Protein 6MVH (pdb70)

Solvent-accessible surface area: 84723 Å² total; per-residue (Å²): 102,86,86,46,89,16,13,78,44,0,0,1,10,11,41,17,50,64,25,20,130,123,45,17,132,23,24,26,37,8,60,5,23,10,0,7,0,34,32,3,0,1,53,8,50,95,91,15,30,59,0,22,1,4,0,0,36,45,3,90,81,93,140,22,41,169,23,65,17,7,4,0,5,0,70,1,1,2,15,9,2,26,0,37,1,50,26,89,56,35,23,44,19,22,0,0,5,4,8,16,38,17,49,0,45,142,12,11,91,98,92,83,0,14,0,1,0,4,0,15,4,3,81,20,33,36,3,3,8,38,79,29,59,14,3,10,9,0,0,0,2,17,56,0,13,1,8,4,3,42,140,7,2,0,25,4,56,111,75,8,4,44,7,4,59,4,32,36,93,26,134,70,75,61,3,46,0,54,1,38,0,78,40,27,114,43,40,97,113,6,90,0,25,1,18,0,81,30,54,145,41,135,81,46,18,111,47,103,20,41,4,71,112,44,109,11,98,6,70,3,88,72,18,93,56,0,40,0,74,180,63,41,30,20,5,35,0,52,0,13,0,19,40,58,172,126,70,38,3,37,11,58,25,86,2,5,0,30,63,33,96,13,29,38,104,101,1,2,2,2,31,53,127,63,34,78,2,13,2,0,0,0,6,7,5,19,128,32,51,0,6,10,12,73,72,88,25,12,102,66,0,0,70,18,0,28,36,0,3,0,24,2,0,0,0,0,9,7,8,0,20,40,66,0,0,44,5,0,6,63,75,0,0,1,1,3,0,1,3,1,1,6,6,43,27,25,91,24,0,17,35,5,2,6,31,10,0,15,6,0,2,33,14,0,18,17,14,4,0,0,1,1,0,0,0,1,4,26,2,49,131,125,107,50,13,25,72,0,0,97,50,0,11,89,18,1,61,129,43,1,154,56,17,53,0,0,0,0,0,11,25,142,16,90,23,106,39,83,0,1,96,37,11,53,1,0,0,0,1,0,22,43,0,18,121,37,41,64,3,66,89,0,0,73,56,0,57,87,0,27,176,87,36,74,122,27,11,0,0,0,0,9,0,0,0,1,0,22,88,52,3,21,40,92,56,124,67,40,32,30,3,2,32,14,0,9,97,0,0,14,35,0,0,78,24,0,34,95,51,111,20,1,4,0,0,1,0,10,0,0,2,4,2,0,1,2,64,38,79,54,6,58,82,67,0,9,1,4,2,0,0,0,31,7,45,10,170,60,59,4,5,0,0,33,0,1,15,3,62,45,16,141,95,61,20,10,16,0,16,8,73,65,7,49,14,10,54,38,106,72,1,108,6,24,0,1,0,38,33,108,70,0,42,0,52,4,86,69,102,53,37,30,117,62,126,19,174,46,39,12,0,97,8,102,0,64,1,116,42,136,4,49,2,25,0,32,1,63,152,77,145,36,94,5,99,3,91,56,24,130,98,63,44,122,138,25,40,64,231,109,97,90,44,88,14,12,76,55,0,0,0,14,12,55,20,30,95,24,21,126,149,44,14,150,28,23,22,35,6,57,5,24,11,0,8,0,38,32,2,0,1,55,4,51,94,87,13,31,57,0,25,0,7,0,0,37,46,4,63,94,82,139,25,35,168,26,64,19,22,8,0,7,0,70,1,0,2,13,11,2,49,0,46,1,56,31,101,68,29,26,104,19,22,0,0,6,4,9,15,40,16,51,0,48,164,33,9,93,87,88,87,0,10,0,2,0,7,0,18,3,2,73,19,34,66,1,3,6,23,80,32,57,15,5,10,8,0,0,0,3,15,58,0,14,1,6,2,2,29,110,4,3,0,26,5,87,117,78,8,5,46,8,4,63,5,32,26,99,29,121,71,75,65,2,30,1,52,2,36,0,83,34,28,124,49,48,98,115,9,84,0,26,0,22,3,47,26,60,125,52,127,97,56,19,120,50,91,27,44,5,69,95,45,87,10,87,8,71,7,81,78,14,98,59,1,39,0,72,134,63,36,30,23,6,32,0,61,0,19,0,20,22,50,170,113,69,28,5,36,13,60,27,75,4,3,0,24,62,28,108,15,38,34,112,112,3,2,6,2,31,60,111,59,16,79,1,13,3,0,0,0,6,6,6,20,130,32,50,0,6,9,12,71,72,88,28,11,100,64,0,0,69,19,0,29,50,0,9,0,25,3,0,0,0,1,9,6,9,1,24,34,67,0,0,44,5,0,2,67,65,0,0,0,0,2,0,0,4,1,0,6,10,46,34,15,77,7,0,54,61,8,2,42,35,9,0,46,7,0,2,26,12,0,17,14,14,4,0,0,4,0,0,0,0,0,3,22,3,50,125,141,51,32,34,67,0,0,105,57,0,14,86,19,0,59,131,40,1,161,49,14,57,0,0,0,0,0,20,32,176,15,89,25,104,40,83,1,0,98,30,11,51,2,0,0,0,0,0,35,42,0,24,189,43,36,69,7,68,95,0,0,80,56,0,56,78,1,33,171,83,32,61,121,26,9,1,0,0,0,9,0,0,0,1,0,22,87,50,3,13,59,92,58,116,70,42,15,29,4,1,32,15,0,8,98,0,0,8,32,0,0,73,26,0,30,95,49,112,25,1,3,0,0,0,0,10,0,0,2,4,1,1,1,1,61,57,85,53,5,60,82,68,0,10,0,3,10,0,0,0,33,6,50,11,166,66,54,4,5,0,0,37,0,2,7,2,68,44,13,146,99,52,20,12,17,0,11,6,69,67,7,26,20,8,54,44,102,80,1,150,2,27,0,0,0,37,39,97,70,0,34,0,52,7,86,71,95,55,26,32,130,70,146,16,178,43,37,5,0,98,4,103,0,60,0,110,42,125,3,69,1,34,0,52,2,58,162,86,138,30,99,12,91,2,77,55,36,133,98,67,37,132,147,23,15,64,172,102,85,85,43,86,11,12,79,117,0,1,14,14,95,87,11,28,62,25,24,142,134,38,16,157,203,49,162,112,14,84,5,23,20,0,19,0,55,126,37,0,2,77,6,50,96,100,16,67,53,0,7,0,1,0,0,29,46,7,81,84,87,137,16,45,179,33,68,14,26,5,0,5,0,69,0,0,1,16,9,1,28,0,38,0,56,53,80,68,37,25,44,19,23,0,0,4,2,9,12,43,15,55,0,47,149,24,13,91,90,92,99,0,13,0,0,0,3,0,17,3,2,81,19,37,35,2,4,6,39,78,26,59,16,5,9,9,0,0,0,2,17,55,0,12,1,6,4,2,42,99,0,1,0,31,1,62,114,76,7,4,45,7,4,65,4,28,33,35,23,180,62,81,73,3,45,0,57,1,46,1,82,40,31,101,41,42,99,119,3,59,0,24,1,15,0,53,29,58,146,44,141,92,48,14,128,46,102,36,56,7,68,72,38,95,10,62,5,73,1,83,68,14,92,64,0,46,0,69,166,66,39,30,17,3,33,0,54,1,18,0,14,45,44,177,111,68,26,5,49,13,62,23,92,2,7,0,29,64,32,104,14,35,31,86,104,1,3,5,2,25,53,126,67,27,83,1,16,3,0,0,0,6,6,6,21,127,35,51,0,7,10,11,71,73,98,27,10,103,62,0,0,69,16,0,29,66,0,9,0,25,2,0,0,0,0,9,8,7,0,20,39,63,0,0,44,5,0,5,63,74,0,0,1,0,3,0,0,2,2,0,6,7,47,34,22,77,12,0,12,40,7,2,5,32,7,0,32,8,0,2,27,14,0,22,16,14,3,0,0,2,0,0,0,0,0,4,28,3,50,140,138,36,28,30,68,0,0,87,29,0,14,29,15,0,58,104,47,1,107,43,15,57,0,0,0,0,0,11,26,155,14,82,22,110,40,86,0,1,60,19,9,46,1,0,0,0,1,0,24,43,0,16,114,39,44,68,5,69,86,0,0,75,56,0,40,76,1,29,151,84,39,71,110,25,10,2,0,0,0,8,1,0,0,2,1,23,81,53,2,22,28,79,52,121,66,43,36,30,3,2,34,15,0,8,94,0,0,11,40,0,0,73,24,0,33,92,47,118,21,0,3,0,0,1,0,12,0,0,2,3,2,1,2,2,62,38,81,54,5,54,83,68,0,10,1,6,1,0,0,0,29,7,48,10,168,58,60,4,6,0,0,35,0,2,15,2,68,39,16,140,108,40,19,12,15,0,15,9,74,64,6,51,14,10,53,44,100,79,1,118,5,27,0,0,0,35,33,99,59,0,46,0,51,11,72,58,149,65,31,30,137,62,130,18,180,46,40,6,0,104,8,112,0,74,1,107,42,137,2,59,3,49,0,48,4,71,149,87,143,31,94,6,92,4,98,62,22,133,104,85,38,105,142,27,33,56,205,80,188,139,46,19,156,204,109,192,171,58,124,53,25,36,2,48,0,40,137,44,0,2,73,7,47,92,97,14,103,57,0,28,30,100,25,19,146,79,74,16,8,0,70,1,0,2,15,11,1,40,0,66,2,64,68,119,65,36,24,96,18,23,0,0,6,4,8,14,43,17,94,12,96,178,34,57,91,121,156,127,7,17,14,8,9,9,0,17,3,3,73,16,32,74,2,3,6,30,84,30,54,19,5,12,10,0,0,3,3,18,78,44,57,89,64,105,58,99,170,93,79,191,95,32,98,130,74,5,10,134,24,6,8,6,19,127,33,46,0,6,7,14,71,70,98,31,12,107,81,9,68,138,140,34,0,12,7,8,0,24,57,78,7,46,54,36,72,115,178,36,4,1,0,7,11,51,36,34,72,18,0,10,81,8,2,17,31,9,5,45,6,20,77,47,14,87,40,1,2,8,34,3,51,165,120,25,32,28,51,0,0,54,58,0,6,34,50,42,92,112,37,41,3,8,0,16,28,175,15,88,32,97,43,85,0,0,50,35,10,74,47,1,51,23,27,44,55,58,37,163,129,48,64,72,113,72,85,43,44,82,52,88,92,95,1,106,120,46,33,65,98,28,78,53,108,7,82,9,12,2,1,2,3,60,59,77,132,74,82,98,67,0,10,2,72,50,22,160,40,69,7,53,20,203

Sequence (2220 aa):
REVINFNTKWAFTKEATEVPKEMPEKWYWVTLPHSWNEIDGQDGGNDYYRGTCYYAKQLKKSELPEADCYYLELRGANASADVYVNGKAVAHHDGGYSTWRVDITKELTEEENLIVIAVENGVNDRVYPQNADFTFYGGLYRDVNIIAVNKSHFDLDYYGGPGIKVTPEIKGADASVEVEVFLTNAAADQKLVYTVKDAEGKEVAKTETAAGETKAVLSIPAVHLWNGKKDPYLYTAEVALVSGEEAVDAVSTRFGCRTFEIDPERGFILNGEEYPLRGVSRHQDRWGIGNALLPEHHREDIDLICELGATTIRLAHYQHDQYFYDLCDERGLVIWAEIPYISSHMPNGRENTISQMKELVVQNYNHPSIVVWGLSNEITMDEDLLENHRILNDMVHEMDHTRLTTIAVVSMCDIHDPYIQIPDVISYNHYFGWYGGDVSMNGPWMDNFHKEFPNIPLGMSEYGCEALNWHTSDPKQGDYTEEYQAYYHEEMIKQLFTRKYIWATHVWNMFDFGADARNEGGENGQNHKGLVTFDRKYKKDSFYAYKAWLSDEPFVHLCGKRYVDRVEDTTKVTVYSNLPEVELFVNGKSAGKLQAEDHFFHFEVPNVGESTLVAVAGEYKDESHIRKVDTFNEEYSLKREVINFNTKWAFTKEATEVPKEMPEKWYWVTLPHSWNEIDGQDGGNDYYRGTCYYAKQLKKSELPEADCYYLELRGANASADVYVNGKAVAHHDGGYSTWRVDITKELTEEENLIVIAVENGVNDRVYPQNADFTFYGGLYRDVNIIAVNKSHFDLDYYGGPGIKVTPEIKGADASVEVEVFLTNAAADQKLVYTVKDAEGKEVAKTETAAGETKAVLSIPAVHLWNGKKDPYLYTAEVALVSGEEAVDAVSTRFGCRTFEIDPERGFILNGEEYPLRGVSRHQDRWGIGNALLPEHHREDIDLICELGATTIRLAHYQHDQYFYDLCDERGLVIWAEIPYISSHMPNGRENTISQMKELVVQNYNHPSIVVWGLSNEITMEDLLENHRILNDMVHEMDHTRLTTIAVVSMCDIHDPYIQIPDVISYNHYFGWYGGDVSMNGPWMDNFHKEFPNIPLGMSEYGCEALNWHTSDPKQGDYTEEYQAYYHEEMIKQLFTRKYIWATHVWNMFDFGADARNEGGENGQNHKGLVTFDRKYKKDSFYAYKAWLSDEPFVHLCGKRYVDRVEDTTKVTVYSNLPEVELFVNGKSAGKLQAEDHFFHFEVPNVGESTLVAVAGEYKDESHIRKVDTFNEEYSLKREVINFNTKWAFTKEATEVPKEMPEKWYWVTLPHSWNEIDGQDGGNDYYRGTCYYAKQLKKSELPEADCYYLELRGANASADVYVNGKAVAHHDGGYSTWRVDITKELTEEENLIVIAVENGVNDRVYPQNADFTFYGGLYRDVNIIAVNKSHFDLDYYGGPGIKVTPEIKGADASVEVEVFLTNAAADQKLVYTVKDAEGKEVAKTETAAGETKAVLSIPAVHLWNGKKDPYLYTAEVALVSGEEAVDAVSTRFGCRTFEIDPERGFILNGEEYPLRGVSRHQDRWGIGNALLPEHHREDIDLICELGATTIRLAHYQHDQYFYDLCDERGLVIWAEIPYISSHMPNGRENTISQMKELVVQNYNHPSIVVWGLSNEITMEDLLENHRILNDMVHEMDHTRLTTIAVVSMCDIHDPYIQIPDVISYNHYFGWYGGDVSMNGPWMDNFHKEFPNIPLGMSEYGCEALNWHTSDPKQGDYTEEYQAYYHEEMIKQLFTRKYIWATHVWNMFDFGADARNEGGENGQNHKGLVTFDRKYKKDSFYAYKAWLSDEPFVHLCGKRYVDRVEDTTKVTVYSNLPEVELFVNGKSAGKLQAEDHFFHFEVPNVGESTLVAVAGEYKDESHHIRKVDTFNEEYSLKPKEMPEKWYWVTLPHSWNEIDGQDGGNDYYRGTCYYAKQLLELRGANASADVYVNGKAVAHHDGGYSTWRVDITKELTEEENLIVIAVENGVNDRVYPQNADFTFYGGLYRDVNIIAVNKSHFDLDYYGGPRHQDRWGIGNALLPEHHREDIDRLAHYQHDQYFYDLCDEEIPYISSHMPNGRENTISQMKELVVQNGLSNEITMEDLLENHRILNDMVHETTIAVVSMCDIHDPYIQIPDVISYNHYFGWYGGDVSMNGPWMDNFHKEFPNIPLWNMFDFGADARNEGGENGQNHKGLVTFDRK

Radius of gyration: 42.52 Å; Cα contacts (8 Å, |Δi|>4): 5763; chains: 4; bounding box: 103×106×126 Å

Structure (mmCIF, N/CA/C/O backbone):
data_6MVH
#
_entry.id   6MVH
#
_cell.length_a   94.417
_cell.length_b   137.407
_cell.length_c   108.833
_cell.angle_alpha   90.00
_cell.angle_beta   91.88
_cell.angle_gamma   90.00
#
_symmetry.space_group_name_H-M   'P 1 21 1'
#
loop_
_entity.id
_entity.type
_entity.pdbx_description
1 polymer Beta-galactosidase
2 non-polymer 'CALCIUM ION'
3 non-polymer 'FLAVIN MONONUCLEOTIDE'
4 water water
#
loop_
_atom_site.group_PDB
_atom_site.id
_atom_site.type_symbol
_atom_site.label_atom_id
_atom_site.label_alt_id
_atom_site.label_comp_id
_atom_site.label_asym_id
_atom_site.label_entity_id
_atom_site.label_seq_id
_atom_site.pdbx_PDB_ins_code
_atom_site.Cartn_x
_atom_site.Cartn_y
_atom_site.Cartn_z
_atom_site.occupancy
_atom_site.B_iso_or_equiv
_atom_site.auth_seq_id
_atom_site.auth_comp_id
_atom_site.auth_asym_id
_atom_site.auth_atom_id
_atom_site.pdbx_PDB_model_num
ATOM 1 N N . ARG A 1 25 ? 27.349 61.272 60.718 1.00 33.88 1 ARG A N 1
ATOM 2 C CA . ARG A 1 25 ? 27.263 60.627 59.401 1.00 33.70 1 ARG A CA 1
ATOM 3 C C . ARG A 1 25 ? 26.000 59.823 59.320 1.00 34.42 1 ARG A C 1
ATOM 4 O O . ARG A 1 25 ? 25.756 58.956 60.161 1.00 36.30 1 ARG A O 1
ATOM 12 N N . GLU A 1 26 ? 25.189 60.108 58.311 1.00 34.15 2 GLU A N 1
ATOM 13 C CA . GLU A 1 26 ? 23.948 59.386 58.107 1.00 40.68 2 GLU A CA 1
ATOM 14 C C . GLU A 1 26 ? 23.962 58.707 56.749 1.00 33.60 2 GLU A C 1
ATOM 15 O O . GLU A 1 26 ? 24.489 59.257 55.775 1.00 35.48 2 GLU A O 1
ATOM 21 N N . VAL A 1 27 ? 23.384 57.509 56.700 1.00 38.49 3 VAL A N 1
ATOM 22 C CA . VAL A 1 27 ? 23.218 56.742 55.466 1.00 35.92 3 VAL A CA 1
ATOM 23 C C . VAL A 1 27 ? 21.731 56.724 55.138 1.00 34.10 3 VAL A C 1
ATOM 24 O O . VAL A 1 27 ? 20.930 56.174 55.902 1.00 38.68 3 VAL A O 1
ATOM 28 N N . ILE A 1 28 ? 21.354 57.327 54.013 1.00 31.38 4 ILE A N 1
ATOM 29 C CA . ILE A 1 28 ? 19.978 57.315 53.534 1.00 29.41 4 ILE A CA 1
ATOM 30 C C . ILE A 1 28 ? 19.838 56.230 52.474 1.00 33.70 4 ILE A C 1
ATOM 31 O O . ILE A 1 28 ? 20.510 56.274 51.432 1.00 30.76 4 ILE A O 1
ATOM 36 N N . ASN A 1 29 ? 18.942 55.279 52.707 1.00 29.90 5 ASN A N 1
ATOM 37 C CA . ASN A 1 29 ? 18.581 54.355 51.641 1.00 30.75 5 ASN A CA 1
ATOM 38 C C . ASN A 1 29 ? 17.940 55.081 50.464 1.00 30.30 5 ASN A C 1
ATOM 39 O O . ASN A 1 29 ? 17.057 55.922 50.635 1.00 27.13 5 ASN A O 1
ATOM 44 N N . PHE A 1 30 ? 18.357 54.720 49.252 1.00 31.50 6 PHE A N 1
ATOM 45 C CA . PHE A 1 30 ? 17.897 55.423 48.057 1.00 29.66 6 PHE A CA 1
ATOM 46 C C . PHE A 1 30 ? 17.404 54.452 46.978 1.00 26.18 6 PHE A C 1
ATOM 47 O O . PHE A 1 30 ? 17.517 54.737 45.782 1.00 23.93 6 PHE A O 1
ATOM 55 N N . ASN A 1 31 ? 16.789 53.331 47.384 1.00 26.44 7 ASN A N 1
ATOM 56 C CA . ASN A 1 31 ? 16.396 52.263 46.459 1.00 26.42 7 ASN A CA 1
ATOM 57 C C . ASN A 1 31 ? 14.973 52.373 45.937 1.00 25.32 7 ASN A C 1
ATOM 58 O O . ASN A 1 31 ? 14.633 51.666 44.982 1.00 29.33 7 ASN A O 1
ATOM 63 N N . THR A 1 32 ? 14.124 53.175 46.563 1.00 24.15 8 THR A N 1
ATOM 64 C CA . THR A 1 32 ? 12.690 53.057 46.346 1.00 26.95 8 THR A CA 1
ATOM 65 C C . THR A 1 32 ? 12.269 53.701 45.026 1.00 24.82 8 THR A C 1
ATOM 66 O O . THR A 1 32 ? 12.520 54.878 44.803 1.00 22.89 8 THR A O 1
ATOM 70 N N . LYS A 1 33 ? 11.606 52.925 44.168 1.00 24.69 9 LYS A N 1
ATOM 71 C CA . LYS A 1 33 ? 10.842 53.460 43.050 1.00 25.98 9 LYS A CA 1
ATOM 72 C C . LYS A 1 33 ? 11.688 54.339 42.136 1.00 26.35 9 LYS A C 1
ATOM 73 O O . LYS A 1 33 ? 11.557 55.563 42.154 1.00 30.15 9 LYS A O 1
ATOM 79 N N . TRP A 1 34 ? 12.545 53.736 41.323 1.00 27.11 10 TRP A N 1
ATOM 80 C CA . TRP A 1 34 ? 13.146 54.492 40.239 1.00 25.56 10 TRP A CA 1
ATOM 81 C C . TRP A 1 34 ? 12.282 54.307 38.997 1.00 27.81 10 TRP A C 1
ATOM 82 O O . TRP A 1 34 ? 11.562 53.310 38.859 1.00 27.80 10 TRP A O 1
ATOM 93 N N . ALA A 1 35 ? 12.334 55.292 38.108 1.00 22.53 11 ALA A N 1
ATOM 94 C CA . ALA A 1 35 ? 11.820 55.116 36.768 1.00 27.99 11 ALA A CA 1
ATOM 95 C C . ALA A 1 35 ? 12.888 54.419 35.949 1.00 25.18 11 ALA A C 1
ATOM 96 O O . ALA A 1 35 ? 14.050 54.818 35.973 1.00 28.50 11 ALA A O 1
ATOM 98 N N . PHE A 1 36 ? 12.507 53.363 35.252 1.00 27.81 12 PHE A N 1
ATOM 99 C CA . PHE A 1 36 ? 13.450 52.577 34.485 1.00 25.78 12 PHE A CA 1
ATOM 100 C C . PHE A 1 36 ? 13.010 52.492 33.034 1.00 27.20 12 PHE A C 1
ATOM 101 O O . PHE A 1 36 ? 11.817 52.386 32.736 1.00 26.19 12 PHE A O 1
ATOM 109 N N . THR A 1 37 ? 13.983 52.463 32.129 1.00 25.32 13 THR A N 1
ATOM 110 C CA . THR A 1 37 ? 13.635 52.138 30.753 1.00 30.43 13 THR A CA 1
ATOM 111 C C . THR A 1 37 ? 14.843 51.566 30.026 1.00 26.49 13 THR A C 1
ATOM 112 O O . THR A 1 37 ? 15.989 51.746 30.435 1.00 27.58 13 THR A O 1
ATOM 116 N N . LYS A 1 38 ? 14.559 50.889 28.919 1.00 30.81 14 LYS A N 1
ATOM 117 C CA . LYS A 1 38 ? 15.589 50.386 28.034 1.00 30.94 14 LYS A CA 1
ATOM 118 C C . LYS A 1 38 ? 15.714 51.180 26.745 1.00 34.81 14 LYS A C 1
ATOM 119 O O . LYS A 1 38 ? 16.757 51.103 26.090 1.00 40.07 14 LYS A O 1
ATOM 125 N N . GLU A 1 39 ? 14.702 51.957 26.385 1.00 39.40 15 GLU A N 1
ATOM 126 C CA . GLU A 1 39 ? 14.584 52.544 25.058 1.00 44.72 15 GLU A CA 1
ATOM 127 C C . GLU A 1 39 ? 14.420 54.048 25.170 1.00 49.37 15 GLU A C 1
ATOM 128 O O . GLU A 1 39 ? 13.519 54.655 24.585 1.00 57.08 15 GLU A O 1
ATOM 134 N N . ALA A 1 40 ? 15.282 54.645 25.970 1.00 43.51 16 ALA A N 1
ATOM 135 C CA . ALA A 1 40 ? 15.231 56.095 26.176 1.00 50.66 16 ALA A CA 1
ATOM 136 C C . ALA A 1 40 ? 16.204 56.792 25.243 1.00 60.77 16 ALA A C 1
ATOM 137 O O . ALA A 1 40 ? 17.332 56.302 25.051 1.00 62.47 16 ALA A O 1
ATOM 139 N N . THR A 1 41 ? 15.748 57.902 24.681 1.00 54.94 17 THR A N 1
ATOM 140 C CA . THR A 1 41 ? 16.583 58.648 23.723 1.00 54.16 17 THR A CA 1
ATOM 141 C C . THR A 1 41 ? 17.759 59.365 24.417 1.00 60.22 17 THR A C 1
ATOM 142 O O . THR A 1 41 ? 18.901 58.920 24.284 1.00 52.42 17 THR A O 1
ATOM 146 N N . GLU A 1 42 ? 17.443 60.293 25.310 1.00 50.74 18 GLU A N 1
ATOM 147 C CA . GLU A 1 42 ? 18.464 61.157 25.922 1.00 42.70 18 GLU A CA 1
ATOM 148 C C . GLU A 1 42 ? 18.259 61.227 27.420 1.00 40.12 18 GLU A C 1
ATOM 149 O O . GLU A 1 42 ? 17.335 60.671 27.914 1.00 41.12 18 GLU A O 1
ATOM 155 N N . VAL A 1 43 ? 19.198 61.824 28.112 1.00 40.45 19 VAL A N 1
ATOM 156 C CA . VAL A 1 43 ? 19.005 61.995 29.549 1.00 37.88 19 VAL A CA 1
ATOM 157 C C . VAL A 1 43 ? 17.750 62.842 29.717 1.00 40.98 19 VAL A C 1
ATOM 158 O O . VAL A 1 43 ? 17.659 63.928 29.127 1.00 44.07 19 VAL A O 1
ATOM 162 N N . PRO A 1 44 ? 16.742 62.380 30.453 1.00 41.44 20 PRO A N 1
ATOM 163 C CA . PRO A 1 44 ? 15.506 63.166 30.582 1.00 37.93 20 PRO A CA 1
ATOM 164 C C . PRO A 1 44 ? 15.721 64.391 31.448 1.00 40.00 20 PRO A C 1
ATOM 165 O O . PRO A 1 44 ? 16.523 64.390 32.386 1.00 39.75 20 PRO A O 1
ATOM 169 N N . LYS A 1 45 ? 14.984 65.447 31.131 1.00 40.91 21 LYS A N 1
ATOM 170 C CA . LYS A 1 45 ? 15.114 66.683 31.891 1.00 44.22 21 LYS A CA 1
ATOM 171 C C . LYS A 1 45 ? 14.026 66.851 32.926 1.00 42.37 21 LYS A C 1
ATOM 172 O O . LYS A 1 45 ? 14.213 67.598 33.889 1.00 43.03 21 LYS A O 1
ATOM 178 N N . GLU A 1 46 ? 12.924 66.142 32.759 1.00 42.13 22 GLU A N 1
ATOM 179 C CA . GLU A 1 46 ? 11.877 66.059 33.753 1.00 43.61 22 GLU A CA 1
ATOM 180 C C . GLU A 1 46 ? 11.703 64.605 34.153 1.00 38.02 22 GLU A C 1
ATOM 181 O O . GLU A 1 46 ? 11.989 63.695 33.376 1.00 37.13 22 GLU A O 1
ATOM 187 N N . MET A 1 47 ? 11.252 64.405 35.371 1.00 38.17 23 MET A N 1
ATOM 188 C CA . MET A 1 47 ? 10.921 63.082 35.860 1.00 40.16 23 MET A CA 1
ATOM 189 C C . MET A 1 47 ? 10.011 62.374 34.861 1.00 35.91 23 MET A C 1
ATOM 190 O O . MET A 1 47 ? 8.892 62.836 34.623 1.00 39.20 23 MET A O 1
ATOM 195 N N . PRO A 1 48 ? 10.449 61.268 34.255 1.00 39.37 24 PRO A N 1
ATOM 196 C CA . PRO A 1 48 ? 9.567 60.531 33.337 1.00 37.53 24 PRO A CA 1
ATOM 197 C C . PRO A 1 48 ? 8.278 60.108 34.025 1.00 40.17 24 PRO A C 1
ATOM 198 O O . PRO A 1 48 ? 8.230 59.912 35.241 1.00 41.95 24 PRO A O 1
ATOM 202 N N . GLU A 1 49 ? 7.224 59.971 33.224 1.00 39.10 25 GLU A N 1
ATOM 203 C CA . GLU A 1 49 ? 5.916 59.570 33.716 1.00 37.45 25 GLU A CA 1
ATOM 204 C C . GLU A 1 49 ? 5.428 58.258 33.133 1.00 39.36 25 GLU A C 1
ATOM 205 O O . GLU A 1 49 ? 4.512 57.655 33.705 1.00 40.42 25 GLU A O 1
ATOM 211 N N . LYS A 1 50 ? 6.019 57.779 32.037 1.00 34.71 26 LYS A N 1
ATOM 212 C CA . LYS A 1 50 ? 5.616 56.502 31.457 1.00 34.77 26 LYS A CA 1
ATOM 213 C C . LYS A 1 50 ? 6.704 55.438 31.541 1.00 29.27 26 LYS A C 1
ATOM 214 O O . LYS A 1 50 ? 6.635 54.447 30.820 1.00 30.31 26 LYS A O 1
ATOM 220 N N . TRP A 1 51 ? 7.723 55.624 32.373 1.00 29.31 27 TRP A N 1
ATOM 221 C CA . TRP A 1 51 ? 8.712 54.566 32.510 1.00 28.44 27 TRP A CA 1
ATOM 222 C C . TRP A 1 51 ? 8.222 53.507 33.491 1.00 28.32 27 TRP A C 1
ATOM 223 O O . TRP A 1 51 ? 7.210 53.660 34.173 1.00 30.41 27 TRP A O 1
ATOM 234 N N . TYR A 1 52 ? 8.972 52.423 33.579 1.00 30.85 28 TYR A N 1
ATOM 235 C CA . TYR A 1 52 ? 8.625 51.302 34.435 1.00 29.87 28 TYR A CA 1
ATOM 236 C C . TYR A 1 52 ? 9.231 51.527 35.820 1.00 29.30 28 TYR A C 1
ATOM 237 O O . TYR A 1 52 ? 10.401 51.923 35.944 1.00 26.67 28 TYR A O 1
ATOM 246 N N . TRP A 1 53 ? 8.427 51.296 36.852 1.00 25.24 29 TRP A N 1
ATOM 247 C CA . TRP A 1 53 ? 8.865 51.516 38.218 1.00 23.02 29 TRP A CA 1
ATOM 248 C C . TRP A 1 53 ? 9.551 50.266 38.730 1.00 27.77 29 TRP A C 1
ATOM 249 O O . TRP A 1 53 ? 8.969 49.178 38.705 1.00 24.99 29 TRP A O 1
ATOM 260 N N . VAL A 1 54 ? 10.784 50.431 39.207 1.00 28.44 30 VAL A N 1
ATOM 261 C CA . VAL A 1 54 ? 11.497 49.381 39.913 1.00 25.28 30 VAL A CA 1
ATOM 262 C C . VAL A 1 54 ? 11.972 49.933 41.249 1.00 27.17 30 VAL A C 1
ATOM 263 O O . VAL A 1 54 ? 12.228 51.134 41.403 1.00 29.69 30 VAL A O 1
ATOM 267 N N . THR A 1 55 ? 12.062 49.048 42.228 1.00 27.18 31 THR A N 1
ATOM 268 C CA . THR A 1 55 ? 12.712 49.340 43.500 1.00 26.20 31 THR A CA 1
ATOM 269 C C . THR A 1 55 ? 13.991 48.517 43.553 1.00 26.80 31 THR A C 1
ATOM 270 O O . THR A 1 55 ? 13.955 47.293 43.397 1.00 24.79 31 THR A O 1
ATOM 274 N N . LEU A 1 56 ? 15.118 49.195 43.707 1.00 23.49 32 LEU A N 1
ATOM 275 C CA . LEU A 1 56 ? 16.393 48.499 43.731 1.00 24.87 32 LEU A CA 1
ATOM 276 C C . LEU A 1 56 ? 16.443 47.585 44.949 1.00 26.08 32 LEU A C 1
ATOM 277 O O . LEU A 1 56 ? 15.835 47.885 45.977 1.00 30.28 32 LEU A O 1
ATOM 282 N N . PRO A 1 57 ? 17.192 46.474 44.878 1.00 26.10 33 PRO A N 1
ATOM 283 C CA . PRO A 1 57 ? 17.977 45.930 43.764 1.00 23.78 33 PRO A CA 1
ATOM 284 C C . PRO A 1 57 ? 17.159 45.541 42.538 1.00 23.49 33 PRO A C 1
ATOM 285 O O . PRO A 1 57 ? 16.040 45.037 42.626 1.00 23.93 33 PRO A O 1
ATOM 289 N N . HIS A 1 58 ? 17.744 45.797 41.376 1.00 22.11 34 HIS A N 1
ATOM 290 C CA . HIS A 1 58 ? 17.069 45.547 40.120 1.00 21.43 34 HIS A CA 1
ATOM 291 C C . HIS A 1 58 ? 18.093 45.097 39.094 1.00 24.03 34 HIS A C 1
ATOM 292 O O . HIS A 1 58 ? 19.184 45.667 39.006 1.00 23.30 34 HIS A O 1
ATOM 299 N N . SER A 1 59 ? 17.739 44.075 38.322 1.00 21.47 35 SER A N 1
ATOM 300 C CA . SER A 1 59 ? 18.416 43.794 37.068 1.00 21.61 35 SER A CA 1
ATOM 301 C C . SER A 1 59 ? 17.374 43.596 35.981 1.00 25.17 35 SER A C 1
ATOM 302 O O . SER A 1 59 ? 16.408 42.855 36.177 1.00 28.62 35 SER A O 1
ATOM 305 N N . TRP A 1 60 ? 17.592 44.220 34.824 1.00 24.90 36 TRP A N 1
ATOM 306 C CA . TRP A 1 60 ? 16.672 44.024 33.713 1.00 24.84 36 TRP A CA 1
ATOM 307 C C . TRP A 1 60 ? 16.871 42.707 32.973 1.00 23.89 36 TRP A C 1
ATOM 308 O O . TRP A 1 60 ? 16.142 42.465 32.011 1.00 27.84 36 TRP A O 1
ATOM 319 N N . ASN A 1 61 ? 17.829 41.871 33.372 1.00 18.99 37 ASN A N 1
ATOM 320 C CA . ASN A 1 61 ? 18.054 40.579 32.741 1.00 21.32 37 ASN A CA 1
ATOM 321 C C . ASN A 1 61 ? 17.523 39.416 33.581 1.00 23.72 37 ASN A C 1
ATOM 322 O O . ASN A 1 61 ? 17.879 38.259 33.324 1.00 22.43 37 ASN A O 1
ATOM 327 N N . GLU A 1 62 ? 16.666 39.704 34.566 1.00 24.79 38 GLU A N 1
ATOM 328 C CA . GLU A 1 62 ? 16.164 38.698 35.498 1.00 24.00 38 GLU A CA 1
ATOM 329 C C . GLU A 1 62 ? 15.400 37.566 34.793 1.00 26.01 38 GLU A C 1
ATOM 330 O O . GLU A 1 62 ? 15.334 36.447 35.313 1.00 20.67 38 GLU A O 1
ATOM 336 N N . ILE A 1 63 ? 14.814 37.829 33.630 1.00 20.71 39 ILE A N 1
ATOM 337 C CA . ILE A 1 63 ? 14.124 36.809 32.863 1.00 23.37 39 ILE A CA 1
ATOM 338 C C . ILE A 1 63 ? 14.904 36.432 31.605 1.00 22.87 39 ILE A C 1
ATOM 339 O O . ILE A 1 63 ? 15.142 35.249 31.349 1.00 23.40 39 ILE A O 1
ATOM 344 N N . ASP A 1 64 ? 15.320 37.425 30.809 1.00 25.05 40 ASP A N 1
ATOM 345 C CA . ASP A 1 64 ? 15.927 37.102 29.519 1.00 27.55 40 ASP A CA 1
ATOM 346 C C . ASP A 1 64 ? 17.369 36.650 29.652 1.00 22.41 40 ASP A C 1
ATOM 347 O O . ASP A 1 64 ? 17.953 36.201 28.670 1.00 25.95 40 ASP A O 1
ATOM 352 N N . GLY A 1 65 ? 17.951 36.735 30.828 1.00 20.07 41 GLY A N 1
ATOM 353 C CA . GLY A 1 65 ? 19.285 36.188 30.976 1.00 25.20 41 GLY A CA 1
ATOM 354 C C . GLY A 1 65 ? 19.356 34.899 31.766 1.00 24.10 41 GLY A C 1
ATOM 355 O O . GLY A 1 65 ? 20.432 34.536 32.244 1.00 26.94 41 GLY A O 1
ATOM 356 N N . GLN A 1 66 ? 18.222 34.211 31.935 1.00 23.41 42 GLN A N 1
ATOM 357 C CA . GLN A 1 66 ? 18.182 32.946 32.663 1.00 26.16 42 GLN A CA 1
ATOM 358 C C . GLN A 1 66 ? 17.449 31.856 31.898 1.00 22.69 42 GLN A C 1
ATOM 359 O O . GLN A 1 66 ? 17.013 30.886 32.518 1.00 25.61 42 GLN A O 1
ATOM 365 N N . ASP A 1 67 ? 17.283 31.996 30.580 1.00 24.38 43 ASP A N 1
ATOM 366 C CA . ASP A 1 67 ? 16.345 31.161 29.827 1.00 28.79 43 ASP A CA 1
ATOM 367 C C . ASP A 1 67 ? 16.869 30.677 28.478 1.00 23.51 43 ASP A C 1
ATOM 368 O O . ASP A 1 67 ? 16.135 29.988 27.772 1.00 27.79 43 ASP A O 1
ATOM 373 N N . GLY A 1 68 ? 18.102 30.999 28.104 1.00 24.33 44 GLY A N 1
ATOM 374 C CA . GLY A 1 68 ? 18.717 30.444 26.909 1.00 26.82 44 GLY A CA 1
ATOM 375 C C . GLY A 1 68 ? 18.773 31.439 25.754 1.00 29.44 44 GLY A C 1
ATOM 376 O O . GLY A 1 68 ? 18.193 32.529 25.780 1.00 24.84 44 GLY A O 1
ATOM 377 N N . GLY A 1 69 ? 19.476 31.030 24.703 1.00 29.37 45 GLY A N 1
ATOM 378 C CA . GLY A 1 69 ? 19.551 31.811 23.491 1.00 24.43 45 GLY A CA 1
ATOM 379 C C . GLY A 1 69 ? 20.711 32.783 23.413 1.00 28.43 45 GLY A C 1
ATOM 380 O O . GLY A 1 69 ? 20.982 33.306 22.325 1.00 29.14 45 GLY A O 1
ATOM 381 N N . ASN A 1 70 ? 21.414 33.024 24.522 1.00 27.61 46 ASN A N 1
ATOM 382 C CA . ASN A 1 70 ? 22.467 34.039 24.597 1.00 28.81 46 ASN A CA 1
ATOM 383 C C . ASN A 1 70 ? 21.989 35.362 24.015 1.00 28.06 46 ASN A C 1
ATOM 384 O O . ASN A 1 70 ? 22.693 36.031 23.254 1.00 30.28 46 ASN A O 1
ATOM 389 N N . ASP A 1 71 ? 20.787 35.758 24.409 1.00 24.67 47 ASP A N 1
ATOM 390 C CA . ASP A 1 71 ? 20.123 36.909 23.820 1.00 26.76 47 ASP A CA 1
ATOM 391 C C . ASP A 1 71 ? 19.617 37.892 24.877 1.00 26.26 47 ASP A C 1
ATOM 392 O O . ASP A 1 71 ? 18.721 38.686 24.595 1.00 25.04 47 ASP A O 1
ATOM 397 N N . TYR A 1 72 ? 20.137 37.844 26.095 1.00 23.03 48 TYR A N 1
ATOM 398 C CA . TYR A 1 72 ? 19.662 38.793 27.088 1.00 27.14 48 TYR A CA 1
ATOM 399 C C . TYR A 1 72 ? 20.037 40.213 26.683 1.00 27.22 48 TYR A C 1
ATOM 400 O O . TYR A 1 72 ? 21.100 40.462 26.100 1.00 23.45 48 TYR A O 1
ATOM 409 N N . TYR A 1 73 ? 19.128 41.139 26.956 1.00 22.92 49 TYR A N 1
ATOM 410 C CA . TYR A 1 73 ? 19.335 42.501 26.499 1.00 26.02 49 TYR A CA 1
ATOM 411 C C . TYR A 1 73 ? 20.625 43.078 27.082 1.00 26.05 49 TYR A C 1
ATOM 412 O O . TYR A 1 73 ? 20.814 43.120 28.304 1.00 23.02 49 TYR A O 1
ATOM 421 N N . ARG A 1 74 ? 21.514 43.512 26.198 1.00 27.00 50 ARG A N 1
ATOM 422 C CA . ARG A 1 74 ? 22.757 44.166 26.580 1.00 28.33 50 ARG A CA 1
ATOM 423 C C . ARG A 1 74 ? 22.753 45.531 25.915 1.00 28.67 50 ARG A C 1
ATOM 424 O O . ARG A 1 74 ? 22.570 45.627 24.699 1.00 32.40 50 ARG A O 1
ATOM 432 N N . GLY A 1 75 ? 22.893 46.577 26.719 1.00 30.17 51 GLY A N 1
ATOM 433 C CA . GLY A 1 75 ? 22.802 47.932 26.219 1.00 26.56 51 GLY A CA 1
ATOM 434 C C . GLY A 1 75 ? 22.691 48.908 27.372 1.00 27.25 51 GLY A C 1
ATOM 435 O O . GLY A 1 75 ? 22.824 48.533 28.540 1.00 30.50 51 GLY A O 1
ATOM 436 N N . THR A 1 76 ? 22.447 50.167 27.015 1.00 25.59 52 THR A N 1
ATOM 437 C CA . THR A 1 76 ? 22.330 51.258 27.974 1.00 25.33 52 THR A CA 1
ATOM 438 C C . THR A 1 76 ? 20.879 51.442 28.394 1.00 25.68 52 THR A C 1
ATOM 439 O O . THR A 1 76 ? 19.999 51.605 27.550 1.00 27.08 52 THR A O 1
ATOM 443 N N . CYS A 1 77 ? 20.633 51.436 29.694 1.00 23.74 53 CYS A N 1
ATOM 444 C CA . CYS A 1 77 ? 19.303 51.658 30.225 1.00 21.18 53 CYS A CA 1
ATOM 445 C C . CYS A 1 77 ? 19.381 52.797 31.230 1.00 27.12 53 CYS A C 1
ATOM 446 O O . CYS A 1 77 ? 20.445 53.079 31.785 1.00 30.47 53 CYS A O 1
ATOM 449 N N . TYR A 1 78 ? 18.261 53.462 31.481 1.00 26.40 54 TYR A N 1
ATOM 450 C CA . TYR A 1 78 ? 18.273 54.614 32.371 1.00 29.37 54 TYR A CA 1
ATOM 451 C C . TYR A 1 78 ? 17.462 54.355 33.632 1.00 25.70 54 TYR A C 1
ATOM 452 O O . TYR A 1 78 ? 16.364 53.793 33.580 1.00 25.10 54 TYR A O 1
ATOM 461 N N . TYR A 1 79 ? 17.998 54.800 34.763 1.00 24.05 55 TYR A N 1
ATOM 462 C CA . TYR A 1 79 ? 17.243 54.919 36.001 1.00 25.96 55 TYR A CA 1
ATOM 463 C C . TYR A 1 79 ? 17.112 56.398 36.375 1.00 28.68 55 TYR A C 1
ATOM 464 O O . TYR A 1 79 ? 18.103 57.141 36.336 1.00 27.24 55 TYR A O 1
ATOM 473 N N . ALA A 1 80 ? 15.894 56.835 36.732 1.00 24.32 56 ALA A N 1
ATOM 474 C CA . ALA A 1 80 ? 15.665 58.229 37.104 1.00 24.23 56 ALA A CA 1
ATOM 475 C C . ALA A 1 80 ? 14.871 58.320 38.399 1.00 25.93 56 ALA A C 1
ATOM 476 O O . ALA A 1 80 ? 13.907 57.584 38.603 1.00 27.77 56 ALA A O 1
ATOM 478 N N . LYS A 1 81 ? 15.296 59.220 39.279 1.00 29.80 57 LYS A N 1
ATOM 479 C CA . LYS A 1 81 ? 14.679 59.416 40.580 1.00 28.50 57 LYS A CA 1
ATOM 480 C C . LYS A 1 81 ? 14.988 60.835 41.034 1.00 37.04 57 LYS A C 1
ATOM 481 O O . LYS A 1 81 ? 16.074 61.369 40.769 1.00 33.00 57 LYS A O 1
ATOM 487 N N . GLN A 1 82 ? 14.027 61.435 41.728 1.00 38.32 58 GLN A N 1
ATOM 488 C CA . GLN A 1 82 ? 14.182 62.782 42.257 1.00 40.22 58 GLN A CA 1
ATOM 489 C C . GLN A 1 82 ? 14.733 62.762 43.673 1.00 36.25 58 GLN A C 1
ATOM 490 O O . GLN A 1 82 ? 14.320 61.957 44.509 1.00 36.40 58 GLN A O 1
ATOM 496 N N . LEU A 1 83 ? 15.682 63.646 43.929 1.00 36.24 59 LEU A N 1
ATOM 497 C CA . LEU A 1 83 ? 16.221 63.856 45.265 1.00 37.30 59 LEU A CA 1
ATOM 498 C C . LEU A 1 83 ? 15.721 65.204 45.766 1.00 38.50 59 LEU A C 1
ATOM 499 O O . LEU A 1 83 ? 15.965 66.241 45.138 1.00 37.82 59 LEU A O 1
ATOM 504 N N . LYS A 1 84 ? 15.012 65.181 46.883 1.00 44.55 60 LYS A N 1
ATOM 505 C CA . LYS A 1 84 ? 14.408 66.369 47.467 1.00 49.64 60 LYS A CA 1
ATOM 506 C C . LYS A 1 84 ? 15.183 66.745 48.723 1.00 49.15 60 LYS A C 1
ATOM 507 O O . LYS A 1 84 ? 15.336 65.921 49.631 1.00 49.68 60 LYS A O 1
ATOM 513 N N . LYS A 1 85 ? 15.673 67.987 48.773 1.00 52.24 61 LYS A N 1
ATOM 514 C CA . LYS A 1 85 ? 16.427 68.427 49.944 1.00 53.42 61 LYS A CA 1
ATOM 515 C C . LYS A 1 85 ? 15.580 68.387 51.209 1.00 55.04 61 LYS A C 1
ATOM 516 O O . LYS A 1 85 ? 16.104 68.131 52.298 1.00 57.81 61 LYS A O 1
ATOM 522 N N . SER A 1 86 ? 14.271 68.616 51.083 1.00 53.96 62 SER A N 1
ATOM 523 C CA . SER A 1 86 ? 13.386 68.612 52.241 1.00 56.42 62 SER A CA 1
ATOM 524 C C . SER A 1 86 ? 13.409 67.287 52.988 1.00 56.85 62 SER A C 1
ATOM 525 O O . SER A 1 86 ? 12.984 67.231 54.148 1.00 60.14 62 SER A O 1
ATOM 528 N N . GLU A 1 87 ? 13.857 66.216 52.340 1.00 54.63 63 GLU A N 1
ATOM 529 C CA . GLU A 1 87 ? 13.970 64.919 52.987 1.00 51.51 63 GLU A CA 1
ATOM 530 C C . GLU A 1 87 ? 15.372 64.629 53.499 1.00 46.69 63 GLU A C 1
ATOM 531 O O . GLU A 1 87 ? 15.525 63.811 54.408 1.00 54.44 63 GLU A O 1
ATOM 537 N N . LEU A 1 88 ? 16.387 65.275 52.957 1.00 45.94 64 LEU A N 1
ATOM 538 C CA . LEU A 1 88 ? 17.739 65.017 53.425 1.00 44.72 64 LEU A CA 1
ATOM 539 C C . LEU A 1 88 ? 17.977 65.665 54.787 1.00 40.68 64 LEU A C 1
ATOM 540 O O . LEU A 1 88 ? 17.533 66.796 55.021 1.00 45.68 64 LEU A O 1
ATOM 545 N N . PRO A 1 89 ? 18.715 65.006 55.678 1.00 47.54 65 PRO A N 1
ATOM 546 C CA . PRO A 1 89 ? 19.209 65.701 56.873 1.00 40.37 65 PRO A CA 1
ATOM 547 C C . PRO A 1 89 ? 20.193 66.790 56.480 1.00 40.23 65 PRO A C 1
ATOM 548 O O . PRO A 1 89 ? 20.846 66.725 55.436 1.00 37.16 65 PRO A O 1
ATOM 552 N N . GLU A 1 90 ? 20.281 67.812 57.326 1.00 42.54 66 GLU A N 1
ATOM 553 C CA . GLU A 1 90 ? 21.208 68.907 57.075 1.00 42.42 66 GLU A CA 1
ATOM 554 C C . GLU A 1 90 ? 22.637 68.397 57.235 1.00 43.46 66 GLU A C 1
ATOM 555 O O . GLU A 1 90 ? 22.958 67.699 58.202 1.00 46.13 66 GLU A O 1
ATOM 561 N N . ALA A 1 91 ? 23.487 68.716 56.266 1.00 36.47 67 ALA A N 1
ATOM 562 C CA . ALA A 1 91 ? 24.821 68.148 56.215 1.00 35.06 67 ALA A CA 1
ATOM 563 C C . ALA A 1 91 ? 25.655 68.990 55.272 1.00 32.10 67 ALA A C 1
ATOM 564 O O . ALA A 1 91 ? 25.118 69.681 54.406 1.00 35.14 67 ALA A O 1
ATOM 566 N N . ASP A 1 92 ? 26.976 68.901 55.423 1.00 30.49 68 ASP A N 1
ATOM 567 C CA . ASP A 1 92 ? 27.850 69.683 54.558 1.00 29.58 68 ASP A CA 1
ATOM 568 C C . ASP A 1 92 ? 27.980 69.055 53.176 1.00 35.14 68 ASP A C 1
ATOM 569 O O . ASP A 1 92 ? 28.004 69.765 52.169 1.00 35.98 68 ASP A O 1
ATOM 574 N N . CYS A 1 93 ? 28.088 67.734 53.093 1.00 35.38 69 CYS A N 1
ATOM 575 C CA . CYS A 1 93 ? 28.252 67.087 51.804 1.00 30.39 69 CYS A CA 1
ATOM 576 C C . CYS A 1 93 ? 27.280 65.925 51.677 1.00 33.28 69 CYS A C 1
ATOM 577 O O . CYS A 1 93 ? 26.912 65.284 52.669 1.00 30.57 69 CYS A O 1
ATOM 580 N N . TYR A 1 94 ? 26.874 65.666 50.436 1.00 28.11 70 TYR A N 1
ATOM 581 C CA . TYR A 1 94 ? 26.047 64.519 50.099 1.00 30.06 70 TYR A CA 1
ATOM 582 C C . TYR A 1 94 ? 26.753 63.724 49.018 1.00 32.84 70 TYR A C 1
ATOM 583 O O . TYR A 1 94 ? 27.172 64.287 47.998 1.00 27.75 70 TYR A O 1
ATOM 592 N N . TYR A 1 95 ? 26.880 62.423 49.249 1.00 29.40 71 TYR A N 1
ATOM 593 C CA . TYR A 1 95 ? 27.536 61.503 48.333 1.00 25.61 71 TYR A CA 1
ATOM 594 C C . TYR A 1 95 ? 26.514 60.508 47.804 1.00 28.14 71 TYR A C 1
ATOM 595 O O . TYR A 1 95 ? 25.707 59.971 48.572 1.00 29.67 71 TYR A O 1
ATOM 604 N N . LEU A 1 96 ? 26.542 60.264 46.505 1.00 24.98 72 LEU A N 1
ATOM 605 C CA . LEU A 1 96 ? 25.811 59.138 45.948 1.00 25.67 72 LEU A CA 1
ATOM 606 C C . LEU A 1 96 ? 26.719 57.913 45.998 1.00 29.98 72 LEU A C 1
ATOM 607 O O . LEU A 1 96 ? 27.842 57.947 45.480 1.00 25.54 72 LEU A O 1
ATOM 612 N N . GLU A 1 97 ? 26.244 56.849 46.646 1.00 27.12 73 GLU A N 1
ATOM 613 C CA . GLU A 1 97 ? 26.980 55.604 46.798 1.00 23.36 73 GLU A CA 1
ATOM 614 C C . GLU A 1 97 ? 26.284 54.503 46.010 1.00 24.72 73 GLU A C 1
ATOM 615 O O . GLU A 1 97 ? 25.084 54.264 46.192 1.00 22.36 73 GLU A O 1
ATOM 621 N N . LEU A 1 98 ? 27.038 53.828 45.152 1.00 29.04 74 LEU A N 1
ATOM 622 C CA . LEU A 1 98 ? 26.529 52.727 44.339 1.00 26.23 74 LEU A CA 1
ATOM 623 C C . LEU A 1 98 ? 27.275 51.461 44.736 1.00 26.76 74 LEU A C 1
ATOM 624 O O . LEU A 1 98 ? 28.500 51.385 44.570 1.00 27.35 74 LEU A O 1
ATOM 629 N N . ARG A 1 99 ? 26.545 50.482 45.294 1.00 26.46 75 ARG A N 1
ATOM 630 C CA . ARG A 1 99 ? 27.163 49.213 45.689 1.00 26.36 75 ARG A CA 1
ATOM 631 C C . ARG A 1 99 ? 27.396 48.291 44.506 1.00 25.60 75 ARG A C 1
ATOM 632 O O . ARG A 1 99 ? 28.258 47.413 44.585 1.00 22.61 75 ARG A O 1
ATOM 640 N N . GLY A 1 100 ? 26.614 48.442 43.438 1.00 26.91 76 GLY A N 1
ATOM 641 C CA . GLY A 1 100 ? 26.762 47.589 42.283 1.00 25.85 76 GLY A CA 1
ATOM 642 C C . GLY A 1 100 ? 25.998 48.110 41.086 1.00 23.77 76 GLY A C 1
ATOM 643 O O . GLY A 1 100 ? 24.771 48.257 41.126 1.00 22.03 76 GLY A O 1
ATOM 644 N N . ALA A 1 101 ? 26.724 48.375 40.006 1.00 25.03 77 ALA A N 1
ATOM 645 C CA . ALA A 1 101 ? 26.149 48.885 38.772 1.00 19.78 77 ALA A CA 1
ATOM 646 C C . ALA A 1 101 ? 26.820 48.143 37.627 1.00 22.91 77 ALA A C 1
ATOM 647 O O . ALA A 1 101 ? 27.964 48.445 37.282 1.00 28.13 77 ALA A O 1
ATOM 649 N N . ASN A 1 102 ? 26.128 47.180 37.031 1.00 21.23 78 ASN A N 1
ATOM 650 C CA . ASN A 1 102 ? 26.754 46.258 36.094 1.00 23.67 78 ASN A CA 1
ATOM 651 C C . ASN A 1 102 ? 26.347 46.606 34.665 1.00 22.63 78 ASN A C 1
ATOM 652 O O . ASN A 1 102 ? 25.174 46.485 34.314 1.00 28.65 78 ASN A O 1
ATOM 657 N N . ALA A 1 103 ? 27.311 46.970 33.828 1.00 24.00 79 ALA A N 1
ATOM 658 C CA . ALA A 1 103 ? 28.740 46.880 34.136 1.00 25.32 79 ALA A CA 1
ATOM 659 C C . ALA A 1 103 ? 29.395 48.262 34.231 1.00 26.49 79 ALA A C 1
ATOM 660 O O . ALA A 1 103 ? 30.272 48.504 35.068 1.00 28.29 79 ALA A O 1
ATOM 662 N N . SER A 1 104 ? 28.966 49.172 33.368 1.00 23.85 80 SER A N 1
ATOM 663 C CA . SER A 1 104 ? 29.475 50.527 33.343 1.00 25.23 80 SER A CA 1
ATOM 664 C C . SER A 1 104 ? 28.323 51.495 33.593 1.00 27.73 80 SER A C 1
ATOM 665 O O . SER A 1 104 ? 27.168 51.208 33.262 1.00 27.82 80 SER A O 1
ATOM 668 N N . ALA A 1 105 ? 28.628 52.634 34.208 1.00 25.40 81 ALA A N 1
ATOM 669 C CA . ALA A 1 105 ? 27.560 53.559 34.557 1.00 27.11 81 ALA A CA 1
ATOM 670 C C . ALA A 1 105 ? 28.034 55.005 34.462 1.00 24.15 81 ALA A C 1
ATOM 671 O O . ALA A 1 105 ? 29.219 55.304 34.633 1.00 24.70 81 ALA A O 1
ATOM 673 N N . ASP A 1 106 ? 27.077 55.898 34.227 1.00 26.10 82 ASP A N 1
ATOM 674 C CA . ASP A 1 106 ? 27.266 57.345 34.309 1.00 27.50 82 ASP A CA 1
ATOM 675 C C . ASP A 1 106 ? 26.151 57.955 35.152 1.00 27.85 82 ASP A C 1
ATOM 676 O O . ASP A 1 106 ? 24.984 57.555 35.047 1.00 27.84 82 ASP A O 1
ATOM 681 N N . VAL A 1 107 ? 26.518 58.932 35.978 1.00 29.27 83 VAL A N 1
ATOM 682 C CA . VAL A 1 107 ? 25.613 59.580 36.924 1.00 26.46 83 VAL A CA 1
ATOM 683 C C . VAL A 1 107 ? 25.412 61.026 36.492 1.00 31.06 83 VAL A C 1
ATOM 684 O O . VAL A 1 107 ? 26.390 61.765 36.296 1.00 28.64 83 VAL A O 1
ATOM 688 N N . TYR A 1 108 ? 24.151 61.438 36.360 1.00 28.09 84 TYR A N 1
ATOM 689 C CA . TYR A 1 108 ? 23.834 62.833 36.088 1.00 31.64 84 TYR A CA 1
ATOM 690 C C . TYR A 1 108 ? 22.994 63.398 37.218 1.00 31.44 84 TYR A C 1
ATOM 691 O O . TYR A 1 108 ? 22.148 62.709 37.795 1.00 30.88 84 TYR A O 1
ATOM 700 N N . VAL A 1 109 ? 23.242 64.662 37.525 1.00 31.84 85 VAL A N 1
ATOM 701 C CA . VAL A 1 109 ? 22.479 65.400 38.522 1.00 35.70 85 VAL A CA 1
ATOM 702 C C . VAL A 1 109 ? 21.995 66.675 37.845 1.00 33.77 85 VAL A C 1
ATOM 703 O O . VAL A 1 109 ? 22.810 67.457 37.339 1.00 33.48 85 VAL A O 1
ATOM 707 N N . ASN A 1 110 ? 20.671 66.836 37.765 1.00 31.17 86 ASN A N 1
ATOM 708 C CA . ASN A 1 110 ? 20.054 67.928 37.022 1.00 30.63 86 ASN A CA 1
ATOM 709 C C . ASN A 1 110 ? 20.676 68.076 35.639 1.00 33.83 86 ASN A C 1
ATOM 710 O O . ASN A 1 110 ? 20.933 69.186 35.170 1.00 30.60 86 ASN A O 1
ATOM 715 N N . GLY A 1 111 ? 20.966 66.931 35.002 1.00 35.37 87 GLY A N 1
ATOM 716 C CA . GLY A 1 111 ? 21.454 66.887 33.638 1.00 32.31 87 GLY A CA 1
ATOM 717 C C . GLY A 1 111 ? 22.965 66.900 33.466 1.00 34.39 87 GLY A C 1
ATOM 718 O O . GLY A 1 111 ? 23.453 66.578 32.376 1.00 34.77 87 GLY A O 1
ATOM 719 N N . LYS A 1 112 ? 23.730 67.264 34.488 1.00 32.70 88 LYS A N 1
ATOM 720 C CA . LYS A 1 112 ? 25.175 67.349 34.322 1.00 36.58 88 LYS A CA 1
ATOM 721 C C . LYS A 1 112 ? 25.837 66.039 34.752 1.00 34.45 88 LYS A C 1
ATOM 722 O O . LYS A 1 112 ? 25.522 65.490 35.816 1.00 35.20 88 LYS A O 1
ATOM 728 N N . ALA A 1 113 ? 26.746 65.539 33.924 1.00 33.10 89 ALA A N 1
ATOM 729 C CA . ALA A 1 113 ? 27.541 64.376 34.302 1.00 31.99 89 ALA A CA 1
ATOM 730 C C . ALA A 1 113 ? 28.476 64.714 35.460 1.00 31.11 89 ALA A C 1
ATOM 731 O O . ALA A 1 113 ? 29.100 65.777 35.487 1.00 32.76 89 ALA A O 1
ATOM 733 N N . VAL A 1 114 ? 28.543 63.807 36.437 1.00 30.18 90 VAL A N 1
ATOM 734 C CA . VAL A 1 114 ? 29.382 63.972 37.618 1.00 28.26 90 VAL A CA 1
ATOM 735 C C . VAL A 1 114 ? 30.205 62.719 37.889 1.00 25.23 90 VAL A C 1
ATOM 736 O O . VAL A 1 114 ? 31.063 62.731 38.770 1.00 28.79 90 VAL A O 1
ATOM 740 N N . ALA A 1 115 ? 29.958 61.627 37.164 1.00 28.31 91 ALA A N 1
ATOM 741 C CA . ALA A 1 115 ? 30.669 60.395 37.491 1.00 26.77 91 ALA A CA 1
ATOM 742 C C . ALA A 1 115 ? 30.459 59.339 36.425 1.00 25.39 91 ALA A C 1
ATOM 743 O O . ALA A 1 115 ? 29.358 59.180 35.897 1.00 25.92 91 ALA A O 1
ATOM 745 N N . HIS A 1 116 ? 31.511 58.575 36.191 1.00 25.86 92 HIS A N 1
ATOM 746 C CA . HIS A 1 116 ? 31.519 57.442 35.292 1.00 25.99 92 HIS A CA 1
ATOM 747 C C . HIS A 1 116 ? 32.287 56.304 35.951 1.00 29.38 92 HIS A C 1
ATOM 748 O O . HIS A 1 116 ? 33.366 56.520 36.509 1.00 27.35 92 HIS A O 1
ATOM 755 N N . HIS A 1 117 ? 31.761 55.082 35.856 1.00 30.50 93 HIS A N 1
ATOM 756 C CA . HIS A 1 117 ? 32.448 53.947 36.456 1.00 26.93 93 HIS A CA 1
ATOM 757 C C . HIS A 1 117 ? 32.375 52.707 35.574 1.00 28.39 93 HIS A C 1
ATOM 758 O O . HIS A 1 117 ? 31.327 52.403 34.991 1.00 29.09 93 HIS A O 1
ATOM 765 N N . ASP A 1 118 ? 33.497 51.996 35.488 1.00 24.74 94 ASP A N 1
ATOM 766 C CA . ASP A 1 118 ? 33.593 50.728 34.772 1.00 28.74 94 ASP A CA 1
ATOM 767 C C . ASP A 1 118 ? 33.941 49.647 35.777 1.00 29.40 94 ASP A C 1
ATOM 768 O O . ASP A 1 118 ? 34.988 49.724 36.434 1.00 33.02 94 ASP A O 1
ATOM 773 N N . GLY A 1 119 ? 33.091 48.630 35.872 1.00 25.02 95 GLY A N 1
ATOM 774 C CA . GLY A 1 119 ? 33.278 47.611 36.886 1.00 24.22 95 GLY A CA 1
ATOM 775 C C . GLY A 1 119 ? 31.949 47.311 37.537 1.00 25.37 95 GLY A C 1
ATOM 776 O O . GLY A 1 119 ? 31.428 48.133 38.297 1.00 23.04 95 GLY A O 1
ATOM 777 N N . GLY A 1 120 ? 31.376 46.155 37.222 1.00 19.70 96 GLY A N 1
ATOM 778 C CA . GLY A 1 120 ? 30.025 45.918 37.660 1.00 22.12 96 GLY A CA 1
ATOM 779 C C . GLY A 1 120 ? 29.900 45.378 39.062 1.00 25.03 96 GLY A C 1
ATOM 780 O O . GLY A 1 120 ? 28.789 45.077 39.491 1.00 19.75 96 GLY A O 1
ATOM 781 N N . TYR A 1 121 ? 30.998 45.275 39.818 1.00 23.92 97 TYR A N 1
ATOM 782 C CA . TYR A 1 121 ? 30.976 44.465 41.020 1.00 22.55 97 TYR A CA 1
ATOM 783 C C . TYR A 1 121 ? 31.485 45.177 42.264 1.00 22.57 97 TYR A C 1
ATOM 784 O O . TYR A 1 121 ? 31.575 44.552 43.330 1.00 22.90 97 TYR A O 1
ATOM 793 N N . SER A 1 122 ? 31.789 46.461 42.182 1.00 24.41 98 SER A N 1
ATOM 794 C CA . SER A 1 122 ? 32.416 47.132 43.309 1.00 20.54 98 SER A CA 1
ATOM 795 C C . SER A 1 122 ? 31.652 48.398 43.654 1.00 23.66 98 SER A C 1
ATOM 796 O O . SER A 1 122 ? 30.850 48.910 42.867 1.00 22.14 98 SER A O 1
ATOM 799 N N . THR A 1 123 ? 31.899 48.882 44.864 1.00 24.75 99 THR A N 1
ATOM 800 C CA . THR A 1 123 ? 31.319 50.138 45.299 1.00 24.70 99 THR A CA 1
ATOM 801 C C . THR A 1 123 ? 32.092 51.310 44.698 1.00 29.51 99 THR A C 1
ATOM 802 O O . THR A 1 123 ? 33.325 51.271 44.575 1.00 26.90 99 THR A O 1
ATOM 806 N N . TRP A 1 124 ? 31.352 52.338 44.290 1.00 24.80 100 TRP A N 1
ATOM 807 C CA . TRP A 1 124 ? 31.950 53.605 43.909 1.00 23.99 100 TRP A CA 1
ATOM 808 C C . TRP A 1 124 ? 30.994 54.702 44.339 1.00 25.21 100 TRP A C 1
ATOM 809 O O . TRP A 1 124 ? 29.795 54.472 44.532 1.00 25.77 100 TRP A O 1
ATOM 820 N N . ARG A 1 125 ? 31.537 55.898 44.510 1.00 25.01 101 ARG A N 1
ATOM 821 C CA . ARG A 1 125 ? 30.797 56.981 45.135 1.00 25.54 101 ARG A CA 1
ATOM 822 C C . ARG A 1 125 ? 31.132 58.291 44.442 1.00 26.13 101 ARG A C 1
ATOM 823 O O . ARG A 1 125 ? 32.136 58.409 43.752 1.00 28.05 101 ARG A O 1
ATOM 831 N N . VAL A 1 126 ? 30.264 59.285 44.612 1.00 27.31 102 VAL A N 1
ATOM 832 C CA . VAL A 1 126 ? 30.531 60.603 44.056 1.00 27.24 102 VAL A CA 1
ATOM 833 C C . VAL A 1 126 ? 29.851 61.678 44.904 1.00 26.85 102 VAL A C 1
ATOM 834 O O . VAL A 1 126 ? 28.689 61.547 45.300 1.00 25.99 102 VAL A O 1
ATOM 838 N N . ASP A 1 127 ? 30.596 62.730 45.208 1.00 30.36 103 ASP A N 1
ATOM 839 C CA . ASP A 1 127 ? 30.083 63.903 45.910 1.00 28.27 103 ASP A CA 1
ATOM 840 C C . ASP A 1 127 ? 29.214 64.717 44.962 1.00 29.03 103 ASP A C 1
ATOM 841 O O . ASP A 1 127 ? 29.689 65.200 43.927 1.00 31.55 103 ASP A O 1
ATOM 846 N N . ILE A 1 128 ? 27.931 64.828 45.281 1.00 29.83 104 ILE A N 1
ATOM 847 C CA . ILE A 1 128 ? 26.979 65.542 44.442 1.00 30.70 104 ILE A CA 1
ATOM 848 C C . ILE A 1 128 ? 26.456 66.802 45.121 1.00 33.34 104 ILE A C 1
ATOM 849 O O . ILE A 1 128 ? 25.464 67.376 44.660 1.00 35.49 104 ILE A O 1
ATOM 854 N N . THR A 1 129 ? 27.103 67.245 46.210 1.00 30.76 105 THR A N 1
ATOM 855 C CA . THR A 1 129 ? 26.682 68.443 46.936 1.00 34.94 105 THR A CA 1
ATOM 856 C C . THR A 1 129 ? 26.525 69.647 46.003 1.00 38.07 105 THR A C 1
ATOM 857 O O . THR A 1 129 ? 25.502 70.340 46.032 1.00 35.96 105 THR A O 1
ATOM 861 N N . LYS A 1 130 ? 27.526 69.889 45.149 1.00 34.70 106 LYS A N 1
ATOM 862 C CA . LYS A 1 130 ? 27.533 71.079 44.294 1.00 44.15 106 LYS A CA 1
ATOM 863 C C . LYS A 1 130 ? 26.371 71.096 43.301 1.00 40.09 106 LYS A C 1
ATOM 864 O O . LYS A 1 130 ? 25.909 72.172 42.909 1.00 42.37 106 LYS A O 1
ATOM 870 N N . GLU A 1 131 ? 25.881 69.935 42.886 1.00 37.42 107 GLU A N 1
ATOM 871 C CA . GLU A 1 131 ? 24.868 69.903 41.843 1.00 36.19 107 GLU A CA 1
ATOM 872 C C . GLU A 1 131 ? 23.458 69.885 42.396 1.00 34.48 107 GLU A C 1
ATOM 873 O O . GLU A 1 131 ? 22.505 69.964 41.623 1.00 34.81 107 GLU A O 1
ATOM 879 N N . LEU A 1 132 ? 23.303 69.783 43.711 1.00 32.95 108 LEU A N 1
ATOM 880 C CA . LEU A 1 132 ? 21.987 69.875 44.333 1.00 39.90 108 LEU A CA 1
ATOM 881 C C . LEU A 1 132 ? 21.629 71.355 44.500 1.00 44.94 108 LEU A C 1
ATOM 882 O O . LEU A 1 132 ? 21.624 71.921 45.595 1.00 42.97 108 LEU A O 1
ATOM 887 N N . THR A 1 133 ? 21.309 71.976 43.368 1.00 43.97 109 THR A N 1
ATOM 888 C CA . THR A 1 133 ? 20.991 73.391 43.285 1.00 46.44 109 THR A CA 1
ATOM 889 C C . THR A 1 133 ? 19.496 73.685 43.334 1.00 54.51 109 THR A C 1
ATOM 890 O O . THR A 1 133 ? 19.112 74.853 43.217 1.00 52.93 109 THR A O 1
ATOM 894 N N . GLU A 1 134 ? 18.646 72.666 43.468 1.00 49.77 110 GLU A N 1
ATOM 895 C CA . GLU A 1 134 ? 17.202 72.826 43.409 1.00 47.38 110 GLU A CA 1
ATOM 896 C C . GLU A 1 134 ? 16.585 72.076 44.577 1.00 48.76 110 GLU A C 1
ATOM 897 O O . GLU A 1 134 ? 17.250 71.292 45.257 1.00 49.54 110 GLU A O 1
ATOM 903 N N . GLU A 1 135 ? 15.293 72.307 44.812 1.00 48.27 111 GLU A N 1
ATOM 904 C CA . GLU A 1 135 ? 14.624 71.530 45.849 1.00 53.88 111 GLU A CA 1
ATOM 905 C C . GLU A 1 135 ? 14.327 70.116 45.366 1.00 48.36 111 GLU A C 1
ATOM 906 O O . GLU A 1 135 ? 14.395 69.160 46.146 1.00 43.45 111 GLU A O 1
ATOM 912 N N . GLU A 1 136 ? 14.005 69.968 44.088 1.00 45.46 112 GLU A N 1
ATOM 913 C CA . GLU A 1 136 ? 13.847 68.667 43.457 1.00 48.73 112 GLU A CA 1
ATOM 914 C C . GLU A 1 136 ? 14.932 68.530 42.400 1.00 47.82 112 GLU A C 1
ATOM 915 O O . GLU A 1 136 ? 14.966 69.304 41.435 1.00 50.73 112 GLU A O 1
ATOM 921 N N . ASN A 1 137 ? 15.827 67.567 42.596 1.00 36.49 113 ASN A N 1
ATOM 922 C CA . ASN A 1 137 ? 16.949 67.359 41.698 1.00 40.79 113 ASN A CA 1
ATOM 923 C C . ASN A 1 137 ? 16.785 66.024 40.976 1.00 38.45 113 ASN A C 1
ATOM 924 O O . ASN A 1 137 ? 16.689 64.966 41.610 1.00 40.84 113 ASN A O 1
ATOM 929 N N . LEU A 1 138 ? 16.766 66.076 39.657 1.00 36.23 114 LEU A N 1
ATOM 930 C CA . LEU A 1 138 ? 16.641 64.858 38.878 1.00 35.03 114 LEU A CA 1
ATOM 931 C C . LEU A 1 138 ? 17.961 64.104 38.931 1.00 32.44 114 LEU A C 1
ATOM 932 O O . LEU A 1 138 ? 18.983 64.591 38.442 1.00 30.17 114 LEU A O 1
ATOM 937 N N . ILE A 1 139 ? 17.951 62.924 39.539 1.00 36.65 115 ILE A N 1
ATOM 938 C CA . ILE A 1 139 ? 19.109 62.037 39.555 1.00 31.86 115 ILE A CA 1
ATOM 939 C C . ILE A 1 139 ? 18.898 60.943 38.519 1.00 33.14 115 ILE A C 1
ATOM 940 O O . ILE A 1 139 ? 17.938 60.164 38.611 1.00 28.82 115 ILE A O 1
ATOM 945 N N . VAL A 1 140 ? 19.775 60.915 37.517 1.00 28.44 116 VAL A N 1
ATOM 946 C CA . VAL A 1 140 ? 19.708 59.965 36.413 1.00 32.28 116 VAL A CA 1
ATOM 947 C C . VAL A 1 140 ? 20.994 59.146 36.416 1.00 29.74 116 VAL A C 1
ATOM 948 O O . VAL A 1 140 ? 22.092 59.711 36.483 1.00 29.66 116 VAL A O 1
ATOM 952 N N . ILE A 1 141 ? 20.857 57.822 36.344 1.00 27.72 117 ILE A N 1
ATOM 953 C CA . ILE A 1 141 ? 21.998 56.909 36.291 1.00 27.37 117 ILE A CA 1
ATOM 954 C C . ILE A 1 141 ? 21.841 56.035 35.051 1.00 30.53 117 ILE A C 1
ATOM 955 O O . ILE A 1 141 ? 20.901 55.235 34.965 1.00 27.11 117 ILE A O 1
ATOM 960 N N . ALA A 1 142 ? 22.754 56.184 34.093 1.00 31.82 118 ALA A N 1
ATOM 961 C CA . ALA A 1 142 ? 22.774 55.334 32.913 1.00 28.24 118 ALA A CA 1
ATOM 962 C C . ALA A 1 142 ? 23.699 54.146 33.165 1.00 25.26 118 ALA A C 1
ATOM 963 O O . ALA A 1 142 ? 24.822 54.319 33.638 1.00 28.38 118 ALA A O 1
ATOM 965 N N . VAL A 1 143 ? 23.234 52.947 32.829 1.00 28.52 119 VAL A N 1
ATOM 966 C CA . VAL A 1 143 ? 23.931 51.699 33.136 1.00 23.51 119 VAL A CA 1
ATOM 967 C C . VAL A 1 143 ? 23.992 50.877 31.862 1.00 23.76 119 VAL A C 1
ATOM 968 O O . VAL A 1 143 ? 22.976 50.720 31.171 1.00 25.92 119 VAL A O 1
ATOM 972 N N . GLU A 1 144 ? 25.164 50.324 31.571 1.00 24.91 120 GLU A N 1
ATOM 973 C CA . GLU A 1 144 ? 25.427 49.662 30.300 1.00 27.33 120 GLU A CA 1
ATOM 974 C C . GLU A 1 144 ? 26.152 48.328 30.522 1.00 25.95 120 GLU A C 1
ATOM 975 O O . GLU A 1 144 ? 27.041 48.218 31.376 1.00 21.63 120 GLU A O 1
ATOM 981 N N . ASN A 1 145 ? 25.763 47.305 29.757 1.00 28.43 121 ASN A N 1
ATOM 982 C CA . ASN A 1 145 ? 26.413 45.994 29.861 1.00 29.09 121 ASN A CA 1
ATOM 983 C C . ASN A 1 145 ? 26.650 45.412 28.471 1.00 30.45 121 ASN A C 1
ATOM 984 O O . ASN A 1 145 ? 26.512 44.202 28.251 1.00 28.73 121 ASN A O 1
ATOM 989 N N . GLY A 1 146 ? 27.033 46.279 27.522 1.00 28.97 122 GLY A N 1
ATOM 990 C CA . GLY A 1 146 ? 27.245 45.895 26.145 1.00 25.55 122 GLY A CA 1
ATOM 991 C C . GLY A 1 146 ? 28.578 45.208 25.910 1.00 27.87 122 GLY A C 1
ATOM 992 O O . GLY A 1 146 ? 29.365 44.955 26.824 1.00 26.20 122 GLY A O 1
ATOM 993 N N . VAL A 1 147 ? 28.834 44.916 24.621 1.00 30.45 123 VAL A N 1
ATOM 994 C CA . VAL A 1 147 ? 30.047 44.245 24.166 1.00 24.88 123 VAL A CA 1
ATOM 995 C C . VAL A 1 147 ? 31.102 45.292 23.850 1.00 28.84 123 VAL A C 1
ATOM 996 O O . VAL A 1 147 ? 30.796 46.340 23.253 1.00 32.49 123 VAL A O 1
ATOM 1000 N N . ASN A 1 148 ? 32.339 45.018 24.275 1.00 24.51 124 ASN A N 1
ATOM 1001 C CA . ASN A 1 148 ? 33.489 45.902 24.094 1.00 28.90 124 ASN A CA 1
ATOM 1002 C C . ASN A 1 148 ? 34.752 45.150 24.515 1.00 26.06 124 ASN A C 1
ATOM 1003 O O . ASN A 1 148 ? 34.693 44.117 25.181 1.00 27.71 124 ASN A O 1
ATOM 1008 N N . ASP A 1 149 ? 35.899 45.704 24.138 1.00 25.95 125 ASP A N 1
ATOM 1009 C CA . ASP A 1 149 ? 37.189 45.053 24.306 1.00 27.98 125 ASP A CA 1
ATOM 1010 C C . ASP A 1 149 ? 37.930 45.561 25.524 1.00 25.72 125 ASP A C 1
ATOM 1011 O O . ASP A 1 149 ? 39.153 45.429 25.597 1.00 30.46 125 ASP A O 1
ATOM 1016 N N . ARG A 1 150 ? 37.220 46.129 26.484 1.00 25.35 126 ARG A N 1
ATOM 1017 C CA . ARG A 1 150 ? 37.893 46.921 27.492 1.00 26.51 126 ARG A CA 1
ATOM 1018 C C . ARG A 1 150 ? 37.498 46.578 28.924 1.00 23.28 126 ARG A C 1
ATOM 1019 O O . ARG A 1 150 ? 38.348 46.640 29.813 1.00 24.95 126 ARG A O 1
ATOM 1027 N N . VAL A 1 151 ? 36.232 46.239 29.172 1.00 26.32 127 VAL A N 1
ATOM 1028 C CA . VAL A 1 151 ? 35.713 46.052 30.529 1.00 23.73 127 VAL A CA 1
ATOM 1029 C C . VAL A 1 151 ? 35.433 44.575 30.776 1.00 23.90 127 VAL A C 1
ATOM 1030 O O . VAL A 1 151 ? 34.565 43.984 30.121 1.00 24.76 127 VAL A O 1
ATOM 1034 N N . TYR A 1 152 ? 36.135 43.989 31.746 1.00 21.84 128 TYR A N 1
ATOM 1035 C CA . TYR A 1 152 ? 35.881 42.604 32.110 1.00 20.83 128 TYR A CA 1
ATOM 1036 C C . TYR A 1 152 ? 34.625 42.490 32.963 1.00 24.04 128 TYR A C 1
ATOM 1037 O O . TYR A 1 152 ? 34.351 43.374 33.779 1.00 23.49 128 TYR A O 1
ATOM 1046 N N . PRO A 1 153 ? 33.864 41.392 32.829 1.00 22.08 129 PRO A N 1
ATOM 1047 C CA . PRO A 1 153 ? 34.054 40.273 31.882 1.00 24.75 129 PRO A CA 1
ATOM 1048 C C . PRO A 1 153 ? 33.443 40.486 30.493 1.00 23.69 129 PRO A C 1
ATOM 1049 O O . PRO A 1 153 ? 32.422 41.147 30.374 1.00 22.70 129 PRO A O 1
ATOM 1053 N N . GLN A 1 154 ? 34.011 39.858 29.465 1.00 24.28 130 GLN A N 1
ATOM 1054 C CA . GLN A 1 154 ? 33.351 39.774 28.159 1.00 26.12 130 GLN A CA 1
ATOM 1055 C C . GLN A 1 154 ? 33.086 38.346 27.707 1.00 26.98 130 GLN A C 1
ATOM 1056 O O . GLN A 1 154 ? 32.127 38.103 26.970 1.00 26.45 130 GLN A O 1
ATOM 1062 N N . ASN A 1 155 ? 33.890 37.397 28.142 1.00 25.66 131 ASN A N 1
ATOM 1063 C CA . ASN A 1 155 ? 33.835 36.025 27.645 1.00 29.01 131 ASN A CA 1
ATOM 1064 C C . ASN A 1 155 ? 33.778 35.151 28.893 1.00 28.53 131 ASN A C 1
ATOM 1065 O O . ASN A 1 155 ? 34.767 35.047 29.625 1.00 25.26 131 ASN A O 1
ATOM 1070 N N . ALA A 1 156 ? 32.620 34.551 29.163 1.00 27.67 132 ALA A N 1
ATOM 1071 C CA . ALA A 1 156 ? 32.493 33.759 30.383 1.00 26.48 132 ALA A CA 1
ATOM 1072 C C . ALA A 1 156 ? 31.171 33.010 30.383 1.00 23.92 132 ALA A C 1
ATOM 1073 O O . ALA A 1 156 ? 30.229 33.357 29.666 1.00 29.18 132 ALA A O 1
ATOM 1075 N N . ASP A 1 157 ? 31.115 31.982 31.212 1.00 23.64 133 ASP A N 1
ATOM 1076 C CA . ASP A 1 157 ? 29.942 31.116 31.299 1.00 25.78 133 ASP A CA 1
ATOM 1077 C C . ASP A 1 157 ? 28.977 31.591 32.398 1.00 26.31 133 ASP A C 1
ATOM 1078 O O . ASP A 1 157 ? 28.637 30.872 33.340 1.00 26.51 133 ASP A O 1
ATOM 1083 N N . PHE A 1 158 ? 28.547 32.844 32.277 1.00 27.26 134 PHE A N 1
ATOM 1084 C CA . PHE A 1 158 ? 27.472 33.357 33.119 1.00 23.23 134 PHE A CA 1
ATOM 1085 C C . PHE A 1 158 ? 26.924 34.648 32.525 1.00 23.81 134 PHE A C 1
ATOM 1086 O O . PHE A 1 158 ? 27.607 35.350 31.777 1.00 26.18 134 PHE A O 1
ATOM 1094 N N . THR A 1 159 ? 25.675 34.936 32.858 1.00 23.35 135 THR A N 1
ATOM 1095 C CA . THR A 1 159 ? 25.002 36.133 32.382 1.00 24.65 135 THR A CA 1
ATOM 1096 C C . THR A 1 159 ? 25.539 37.395 33.054 1.00 22.35 135 THR A C 1
ATOM 1097 O O . THR A 1 159 ? 25.620 37.460 34.281 1.00 23.00 135 THR A O 1
ATOM 1101 N N . PHE A 1 160 ? 25.872 38.406 32.247 1.00 18.78 136 PHE A N 1
ATOM 1102 C CA . PHE A 1 160 ? 26.283 39.719 32.759 1.00 19.81 136 PHE A CA 1
ATOM 1103 C C . PHE A 1 160 ? 25.034 40.578 33.002 1.00 20.19 136 PHE A C 1
ATOM 1104 O O . PHE A 1 160 ? 24.708 41.500 32.250 1.00 21.65 136 PHE A O 1
ATOM 1112 N N . TYR A 1 161 ? 24.315 40.245 34.077 1.00 19.92 137 TYR A N 1
ATOM 1113 C CA . TYR A 1 161 ? 23.057 40.911 34.415 1.00 23.29 137 TYR A CA 1
ATOM 1114 C C . TYR A 1 161 ? 23.254 42.419 34.523 1.00 22.91 137 TYR A C 1
ATOM 1115 O O . TYR A 1 161 ? 24.001 42.891 35.377 1.00 22.95 137 TYR A O 1
ATOM 1124 N N . GLY A 1 162 ? 22.581 43.183 33.673 1.00 23.41 138 GLY A N 1
ATOM 1125 C CA . GLY A 1 162 ? 22.708 44.628 33.745 1.00 22.52 138 GLY A CA 1
ATOM 1126 C C . GLY A 1 162 ? 21.822 45.213 34.829 1.00 25.50 138 GLY A C 1
ATOM 1127 O O . GLY A 1 162 ? 20.787 44.647 35.182 1.00 24.18 138 GLY A O 1
ATOM 1128 N N . GLY A 1 163 ? 22.249 46.345 35.395 1.00 26.53 139 GLY A N 1
ATOM 1129 C CA . GLY A 1 163 ? 21.380 47.120 36.264 1.00 23.01 139 GLY A CA 1
ATOM 1130 C C . GLY A 1 163 ? 22.018 47.549 37.574 1.00 21.02 139 GLY A C 1
ATOM 1131 O O . GLY A 1 163 ? 23.175 47.253 37.883 1.00 24.67 139 GLY A O 1
ATOM 1132 N N . LEU A 1 164 ? 21.226 48.304 38.337 1.00 22.54 140 LEU A N 1
ATOM 1133 C CA . LEU A 1 164 ? 21.517 48.693 39.710 1.00 21.99 140 LEU A CA 1
ATOM 1134 C C . LEU A 1 164 ? 21.033 47.557 40.601 1.00 22.86 140 LEU A C 1
ATOM 1135 O O . LEU A 1 164 ? 19.981 47.620 41.244 1.00 24.29 140 LEU A O 1
ATOM 1140 N N . TYR A 1 165 ? 21.817 46.488 40.616 1.00 26.53 141 TYR A N 1
ATOM 1141 C CA . TYR A 1 165 ? 21.418 45.229 41.223 1.00 21.79 141 TYR A CA 1
ATOM 1142 C C . TYR A 1 165 ? 21.826 45.142 42.685 1.00 24.00 141 TYR A C 1
ATOM 1143 O O . TYR A 1 165 ? 21.502 44.152 43.348 1.00 24.56 141 TYR A O 1
ATOM 1152 N N . ARG A 1 166 ? 22.542 46.145 43.187 1.00 21.83 142 ARG A N 1
ATOM 1153 C CA . ARG A 1 166 ? 22.804 46.324 44.605 1.00 23.71 142 ARG A CA 1
ATOM 1154 C C . ARG A 1 166 ? 22.343 47.717 45.017 1.00 27.10 142 ARG A C 1
ATOM 1155 O O . ARG A 1 166 ? 22.034 48.562 44.172 1.00 22.18 142 ARG A O 1
ATOM 1163 N N . ASP A 1 167 ? 22.334 47.945 46.333 1.00 24.41 143 ASP A N 1
ATOM 1164 C CA . ASP A 1 167 ? 21.775 49.160 46.923 1.00 26.19 143 ASP A CA 1
ATOM 1165 C C . ASP A 1 167 ? 22.422 50.440 46.380 1.00 28.17 143 ASP A C 1
ATOM 1166 O O . ASP A 1 167 ? 23.609 50.490 46.044 1.00 24.81 143 ASP A O 1
ATOM 1171 N N . VAL A 1 168 ? 21.627 51.496 46.321 1.00 24.82 144 VAL A N 1
ATOM 1172 C CA . VAL A 1 168 ? 22.134 52.844 46.118 1.00 25.81 144 VAL A CA 1
ATOM 1173 C C . VAL A 1 168 ? 21.793 53.636 47.373 1.00 24.23 144 VAL A C 1
ATOM 1174 O O . VAL A 1 168 ? 20.635 53.655 47.799 1.00 23.29 144 VAL A O 1
ATOM 1178 N N . ASN A 1 169 ? 22.799 54.266 47.976 1.00 25.88 145 ASN A N 1
ATOM 1179 C CA . ASN A 1 169 ? 22.609 55.106 49.151 1.00 24.22 145 ASN A CA 1
ATOM 1180 C C . ASN A 1 169 ? 23.030 56.542 48.880 1.00 24.85 145 ASN A C 1
ATOM 1181 O O . ASN A 1 169 ? 23.744 56.850 47.922 1.00 27.59 145 ASN A O 1
ATOM 1186 N N . ILE A 1 170 ? 22.584 57.412 49.772 1.00 26.99 146 ILE A N 1
ATOM 1187 C CA . ILE A 1 170 ? 23.088 58.769 49.896 1.00 28.64 146 ILE A CA 1
ATOM 1188 C C . ILE A 1 170 ? 23.789 58.865 51.242 1.00 27.22 146 ILE A C 1
ATOM 1189 O O . ILE A 1 170 ? 23.254 58.401 52.252 1.00 28.45 146 ILE A O 1
ATOM 1194 N N . ILE A 1 171 ? 24.998 59.426 51.254 1.00 27.13 147 ILE A N 1
ATOM 1195 C CA . ILE A 1 171 ? 25.784 59.560 52.479 1.00 28.87 147 ILE A CA 1
ATOM 1196 C C . ILE A 1 171 ? 25.967 61.047 52.785 1.00 31.40 147 ILE A C 1
ATOM 1197 O O . ILE A 1 171 ? 26.581 61.797 52.008 1.00 26.64 147 ILE A O 1
ATOM 1202 N N . ALA A 1 172 ? 25.420 61.464 53.917 1.00 27.85 148 ALA A N 1
ATOM 1203 C CA . ALA A 1 172 ? 25.480 62.844 54.367 1.00 28.41 148 ALA A CA 1
ATOM 1204 C C . ALA A 1 172 ? 26.540 62.938 55.458 1.00 29.51 148 ALA A C 1
ATOM 1205 O O . ALA A 1 172 ? 26.445 62.265 56.495 1.00 31.25 148 ALA A O 1
ATOM 1207 N N . VAL A 1 173 ? 27.571 63.737 55.212 1.00 27.36 149 VAL A N 1
ATOM 1208 C CA . VAL A 1 173 ? 28.684 63.851 56.141 1.00 32.03 149 VAL A CA 1
ATOM 1209 C C . VAL A 1 173 ? 29.084 65.308 56.289 1.00 29.71 149 VAL A C 1
ATOM 1210 O O . VAL A 1 173 ? 28.789 66.160 55.446 1.00 33.15 149 VAL A O 1
ATOM 1214 N N . ASN A 1 174 ? 29.805 65.559 57.369 1.00 33.65 150 ASN A N 1
ATOM 1215 C CA . ASN A 1 174 ? 30.448 66.829 57.617 1.00 34.39 150 ASN A CA 1
ATOM 1216 C C . ASN A 1 174 ? 31.558 67.097 56.596 1.00 35.24 150 ASN A C 1
ATOM 1217 O O . ASN A 1 174 ? 32.136 66.176 56.006 1.00 34.60 150 ASN A O 1
ATOM 1222 N N . LYS A 1 175 ? 31.859 68.396 56.411 1.00 39.42 151 LYS A N 1
ATOM 1223 C CA . LYS A 1 175 ? 32.868 68.838 55.444 1.00 35.34 151 LYS A CA 1
ATOM 1224 C C . LYS A 1 175 ? 34.214 68.158 55.670 1.00 32.98 151 LYS A C 1
ATOM 1225 O O . LYS A 1 175 ? 34.926 67.846 54.709 1.00 36.15 151 LYS A O 1
ATOM 1231 N N . SER A 1 176 ? 34.594 67.929 56.923 1.00 34.28 152 SER A N 1
ATOM 1232 C CA . SER A 1 176 ? 35.721 67.053 57.222 1.00 36.18 152 SER A CA 1
ATOM 1233 C C . SER A 1 176 ? 35.155 65.685 57.586 1.00 33.67 152 SER A C 1
ATOM 1234 O O . SER A 1 176 ? 34.242 65.583 58.413 1.00 31.90 152 SER A O 1
ATOM 1237 N N . HIS A 1 177 ? 35.660 64.647 56.927 1.00 32.09 153 HIS A N 1
ATOM 1238 C CA . HIS A 1 177 ? 35.064 63.322 57.029 1.00 32.29 153 HIS A CA 1
ATOM 1239 C C . HIS A 1 177 ? 36.077 62.289 56.564 1.00 29.34 153 HIS A C 1
ATOM 1240 O O . HIS A 1 177 ? 37.032 62.601 55.846 1.00 27.43 153 HIS A O 1
ATOM 1247 N N . PHE A 1 178 ? 35.841 61.045 56.974 1.00 29.04 154 PHE A N 1
ATOM 1248 C CA . PHE A 1 178 ? 36.633 59.918 56.494 1.00 27.69 154 PHE A CA 1
ATOM 1249 C C . PHE A 1 178 ? 36.404 59.680 54.999 1.00 26.03 154 PHE A C 1
ATOM 1250 O O . PHE A 1 178 ? 35.277 59.765 54.505 1.00 22.73 154 PHE A O 1
ATOM 1258 N N . ASP A 1 179 ? 37.494 59.361 54.293 1.00 26.79 155 ASP A N 1
ATOM 1259 C CA . ASP A 1 179 ? 37.555 59.317 52.832 1.00 26.25 155 ASP A CA 1
ATOM 1260 C C . ASP A 1 179 ? 36.470 58.430 52.228 1.00 27.95 155 ASP A C 1
ATOM 1261 O O . ASP A 1 179 ? 36.352 57.247 52.554 1.00 25.12 155 ASP A O 1
ATOM 1266 N N . LEU A 1 180 ? 35.676 59.020 51.341 1.00 26.90 156 LEU A N 1
ATOM 1267 C CA . LEU A 1 180 ? 34.643 58.311 50.606 1.00 31.21 156 LEU A CA 1
ATOM 1268 C C . LEU A 1 180 ? 35.006 58.186 49.143 1.00 30.99 156 LEU A C 1
ATOM 1269 O O . LEU A 1 180 ? 34.262 57.566 48.379 1.00 29.12 156 LEU A O 1
ATOM 1274 N N . ASP A 1 181 ? 36.156 58.732 48.759 1.00 31.45 157 ASP A N 1
ATOM 1275 C CA . ASP A 1 181 ? 36.572 58.915 47.383 1.00 32.08 157 ASP A CA 1
ATOM 1276 C C . ASP A 1 181 ? 37.675 57.970 46.949 1.00 27.98 157 ASP A C 1
ATOM 1277 O O . ASP A 1 181 ? 38.014 57.947 45.768 1.00 32.94 157 ASP A O 1
ATOM 1282 N N . TYR A 1 182 ? 38.248 57.196 47.842 1.00 26.90 158 TYR A N 1
ATOM 1283 C CA . TYR A 1 182 ? 39.342 56.333 47.433 1.00 31.19 158 TYR A CA 1
ATOM 1284 C C . TYR A 1 182 ? 38.786 54.951 47.095 1.00 31.16 158 TYR A C 1
ATOM 1285 O O . TYR A 1 182 ? 38.600 54.113 47.977 1.00 28.31 158 TYR A O 1
ATOM 1294 N N . TYR A 1 183 ? 38.537 54.727 45.792 1.00 31.08 159 TYR A N 1
ATOM 1295 C CA . TYR A 1 183 ? 38.171 53.419 45.215 1.00 31.86 159 TYR A CA 1
ATOM 1296 C C . TYR A 1 183 ? 37.053 52.695 45.984 1.00 29.27 159 TYR A C 1
ATOM 1297 O O . TYR A 1 183 ? 37.078 51.474 46.151 1.00 23.63 159 TYR A O 1
ATOM 1306 N N . GLY A 1 184 ? 36.045 53.451 46.420 1.00 24.87 160 GLY A N 1
ATOM 1307 C CA . GLY A 1 184 ? 34.908 52.881 47.120 1.00 26.16 160 GLY A CA 1
ATOM 1308 C C . GLY A 1 184 ? 35.203 52.246 48.462 1.00 26.93 160 GLY A C 1
ATOM 1309 O O . GLY A 1 184 ? 34.363 51.492 48.977 1.00 25.90 160 GLY A O 1
ATOM 1310 N N . GLY A 1 185 ? 36.367 52.525 49.050 1.00 24.02 161 GLY A N 1
ATOM 1311 C CA . GLY A 1 185 ? 36.766 51.911 50.301 1.00 24.73 161 GLY A CA 1
ATOM 1312 C C . GLY A 1 185 ? 36.024 52.452 51.509 1.00 27.51 161 GLY A C 1
ATOM 1313 O O . GLY A 1 185 ? 35.361 53.497 51.448 1.00 27.07 161 GLY A O 1
ATOM 1314 N N . PRO A 1 186 ? 36.123 51.738 52.638 1.00 30.05 162 PRO A N 1
ATOM 1315 C CA . PRO A 1 186 ? 35.431 52.186 53.862 1.00 26.13 162 PRO A CA 1
ATOM 1316 C C . PRO A 1 186 ? 36.103 53.361 54.538 1.00 27.54 162 PRO A C 1
ATOM 1317 O O . PRO A 1 186 ? 35.498 53.984 55.413 1.00 29.11 162 PRO A O 1
ATOM 1321 N N . GLY A 1 187 ? 37.335 53.680 54.176 1.00 30.13 163 GLY A N 1
ATOM 1322 C CA . GLY A 1 187 ? 38.058 54.718 54.875 1.00 32.66 163 GLY A CA 1
ATOM 1323 C C . GLY A 1 187 ? 38.787 54.264 56.120 1.00 32.18 163 GLY A C 1
ATOM 1324 O O . GLY A 1 187 ? 39.378 55.101 56.807 1.00 29.14 163 GLY A O 1
ATOM 1325 N N . ILE A 1 188 ? 38.756 52.976 56.440 1.00 28.00 164 ILE A N 1
ATOM 1326 C CA . ILE A 1 188 ? 39.471 52.442 57.587 1.00 29.10 164 ILE A CA 1
ATOM 1327 C C . ILE A 1 188 ? 40.084 51.106 57.178 1.00 25.81 164 ILE A C 1
ATOM 1328 O O . ILE A 1 188 ? 39.465 50.319 56.456 1.00 25.69 164 ILE A O 1
ATOM 1333 N N . LYS A 1 189 ? 41.304 50.856 57.641 1.00 26.90 165 LYS A N 1
ATOM 1334 C CA . LYS A 1 189 ? 42.068 49.664 57.284 1.00 26.72 165 LYS A CA 1
ATOM 1335 C C . LYS A 1 189 ? 42.643 49.077 58.569 1.00 24.47 165 LYS A C 1
ATOM 1336 O O . LYS A 1 189 ? 43.442 49.730 59.248 1.00 29.49 165 LYS A O 1
ATOM 1342 N N . VAL A 1 190 ? 42.203 47.877 58.932 1.00 24.77 166 VAL A N 1
ATOM 1343 C CA . VAL A 1 190 ? 42.615 47.204 60.165 1.00 26.44 166 VAL A CA 1
ATOM 1344 C C . VAL A 1 190 ? 43.599 46.091 59.823 1.00 26.06 166 VAL A C 1
ATOM 1345 O O . VAL A 1 190 ? 43.314 45.258 58.960 1.00 29.78 166 VAL A O 1
ATOM 1349 N N . THR A 1 191 ? 44.742 46.048 60.514 1.00 26.40 167 THR A N 1
ATOM 1350 C CA . THR A 1 191 ? 45.754 45.011 60.284 1.00 25.88 167 THR A CA 1
ATOM 1351 C C . THR A 1 191 ? 46.242 44.401 61.602 1.00 29.70 167 THR A C 1
ATOM 1352 O O . THR A 1 191 ? 47.109 44.972 62.283 1.00 31.59 167 THR A O 1
ATOM 1356 N N . PRO A 1 192 ? 45.724 43.244 61.983 1.00 27.03 168 PRO A N 1
ATOM 1357 C CA . PRO A 1 192 ? 46.179 42.599 63.222 1.00 26.28 168 PRO A CA 1
ATOM 1358 C C . PRO A 1 192 ? 47.465 41.799 63.056 1.00 28.83 168 PRO A C 1
ATOM 1359 O O . PRO A 1 192 ? 47.680 41.139 62.037 1.00 30.55 168 PRO A O 1
ATOM 1363 N N . GLU A 1 193 ? 48.322 41.846 64.083 1.00 32.03 169 GLU A N 1
ATOM 1364 C CA . GLU A 1 193 ? 49.447 40.926 64.216 1.00 31.12 169 GLU A CA 1
ATOM 1365 C C . GLU A 1 193 ? 49.294 40.152 65.513 1.00 31.09 169 GLU A C 1
ATOM 1366 O O . GLU A 1 193 ? 49.050 40.734 66.571 1.00 31.07 169 GLU A O 1
ATOM 1372 N N . ILE A 1 194 ? 49.450 38.849 65.424 1.00 37.55 170 ILE A N 1
ATOM 1373 C CA . ILE A 1 194 ? 49.363 37.966 66.577 1.00 35.57 170 ILE A CA 1
ATOM 1374 C C . ILE A 1 194 ? 50.744 37.835 67.194 1.00 36.64 170 ILE A C 1
ATOM 1375 O O . ILE A 1 194 ? 51.714 37.530 66.495 1.00 38.26 170 ILE A O 1
ATOM 1380 N N . LYS A 1 195 ? 50.845 38.090 68.495 1.00 36.89 171 LYS A N 1
ATOM 1381 C CA . LYS A 1 195 ? 52.091 37.868 69.225 1.00 46.02 171 LYS A CA 1
ATOM 1382 C C . LYS A 1 195 ? 51.771 37.050 70.472 1.00 43.81 171 LYS A C 1
ATOM 1383 O O . LYS A 1 195 ? 51.335 37.594 71.490 1.00 41.98 171 LYS A O 1
ATOM 1389 N N . GLY A 1 196 ? 51.977 35.741 70.369 1.00 43.63 172 GLY A N 1
ATOM 1390 C CA . GLY A 1 196 ? 51.674 34.850 71.469 1.00 36.26 172 GLY A CA 1
ATOM 1391 C C . GLY A 1 196 ? 50.189 34.856 71.757 1.00 43.64 172 GLY A C 1
ATOM 1392 O O . GLY A 1 196 ? 49.357 34.551 70.893 1.00 46.05 172 GLY A O 1
ATOM 1393 N N . ALA A 1 197 ? 49.843 35.220 72.989 1.00 42.72 173 ALA A N 1
ATOM 1394 C CA . ALA A 1 197 ? 48.459 35.237 73.430 1.00 43.57 173 ALA A CA 1
ATOM 1395 C C . ALA A 1 197 ? 47.767 36.560 73.160 1.00 40.49 173 ALA A C 1
ATOM 1396 O O . ALA A 1 197 ? 46.565 36.666 73.409 1.00 39.42 173 ALA A O 1
ATOM 1398 N N . ASP A 1 198 ? 48.485 37.557 72.655 1.00 43.99 174 ASP A N 1
ATOM 1399 C CA . ASP A 1 198 ? 47.967 38.904 72.478 1.00 39.60 174 ASP A CA 1
ATOM 1400 C C . ASP A 1 198 ? 47.991 39.276 71.004 1.00 40.32 174 ASP A C 1
ATOM 1401 O O . ASP A 1 198 ? 48.577 38.582 70.170 1.00 40.49 174 ASP A O 1
ATOM 1406 N N . ALA A 1 199 ? 47.368 40.407 70.692 1.00 40.18 175 ALA A N 1
ATOM 1407 C CA . ALA A 1 199 ? 47.316 40.909 69.325 1.00 37.42 175 ALA A CA 1
ATOM 1408 C C . ALA A 1 199 ? 47.721 42.376 69.282 1.00 37.93 175 ALA A C 1
ATOM 1409 O O . ALA A 1 199 ? 47.381 43.167 70.170 1.00 33.27 175 ALA A O 1
ATOM 1411 N N . SER A 1 200 ? 48.468 42.719 68.245 1.00 31.60 176 SER A N 1
ATOM 1412 C CA . SER A 1 200 ? 48.798 44.094 67.933 1.00 36.47 176 SER A CA 1
ATOM 1413 C C . SER A 1 200 ? 47.953 44.469 66.724 1.00 36.95 176 SER A C 1
ATOM 1414 O O . SER A 1 200 ? 47.990 43.768 65.706 1.00 37.87 176 SER A O 1
ATOM 1417 N N . VAL A 1 201 ? 47.155 45.525 66.840 1.00 28.93 177 VAL A N 1
ATOM 1418 C CA . VAL A 1 201 ? 46.241 45.886 65.763 1.00 30.19 177 VAL A CA 1
ATOM 1419 C C . VAL A 1 201 ? 46.586 47.275 65.265 1.00 31.77 177 VAL A C 1
ATOM 1420 O O . VAL A 1 201 ? 46.364 48.276 65.964 1.00 31.34 177 VAL A O 1
ATOM 1424 N N . GLU A 1 202 ? 47.113 47.341 64.050 1.00 30.01 178 GLU A N 1
ATOM 1425 C CA . GLU A 1 202 ? 47.270 48.620 63.385 1.00 32.04 178 GLU A CA 1
ATOM 1426 C C . GLU A 1 202 ? 45.947 49.032 62.752 1.00 30.05 178 GLU A C 1
ATOM 1427 O O . GLU A 1 202 ? 45.340 48.263 62.003 1.00 28.73 178 GLU A O 1
ATOM 1433 N N . VAL A 1 203 ? 45.499 50.244 63.057 1.00 32.60 180 VAL A N 1
ATOM 1434 C CA . VAL A 1 203 ? 44.289 50.816 62.476 1.00 30.88 180 VAL A CA 1
ATOM 1435 C C . VAL A 1 203 ? 44.680 52.082 61.725 1.00 34.16 180 VAL A C 1
ATOM 1436 O O . VAL A 1 203 ? 45.168 53.040 62.335 1.00 34.28 180 VAL A O 1
ATOM 1440 N N . GLU A 1 204 ? 44.480 52.088 60.411 1.00 30.55 181 GLU A N 1
ATOM 1441 C CA . GLU A 1 204 ? 44.772 53.256 59.600 1.00 30.47 181 GLU A CA 1
ATOM 1442 C C . GLU A 1 204 ? 43.484 53.811 59.005 1.00 33.63 181 GLU A C 1
ATOM 1443 O O . GLU A 1 204 ? 42.545 53.075 58.676 1.00 30.88 181 GLU A O 1
ATOM 1449 N N . VAL A 1 205 ? 43.480 55.124 58.840 1.00 34.52 182 VAL A N 1
ATOM 1450 C CA . VAL A 1 205 ? 42.299 55.910 58.527 1.00 29.31 182 VAL A CA 1
ATOM 1451 C C . VAL A 1 205 ? 42.699 56.917 57.447 1.00 31.54 182 VAL A C 1
ATOM 1452 O O . VAL A 1 205 ? 43.885 57.220 57.271 1.00 28.20 182 VAL A O 1
ATOM 1456 N N . PHE A 1 206 ? 41.720 57.387 56.668 1.00 31.51 183 PHE A N 1
ATOM 1457 C CA . PHE A 1 206 ? 42.017 58.281 55.548 1.00 31.65 183 PHE A CA 1
ATOM 1458 C C . PHE A 1 206 ? 41.020 59.430 55.540 1.00 31.27 183 PHE A C 1
ATOM 1459 O O . PHE A 1 206 ? 39.812 59.215 55.655 1.00 29.32 183 PHE A O 1
ATOM 1467 N N . LEU A 1 207 ? 41.534 60.652 55.449 1.00 32.64 184 LEU A N 1
ATOM 1468 C CA . LEU A 1 207 ? 40.736 61.840 55.683 1.00 27.52 184 LEU A CA 1
ATOM 1469 C C . LEU A 1 207 ? 40.621 62.657 54.412 1.00 28.10 184 LEU A C 1
ATOM 1470 O O . LEU A 1 207 ? 41.504 62.636 53.551 1.00 29.16 184 LEU A O 1
ATOM 1475 N N . THR A 1 208 ? 39.490 63.339 54.315 1.00 28.41 185 THR A N 1
ATOM 1476 C CA . THR A 1 208 ? 39.183 64.310 53.284 1.00 29.38 185 THR A CA 1
ATOM 1477 C C . THR A 1 208 ? 38.961 65.638 53.994 1.00 27.35 185 THR A C 1
ATOM 1478 O O . THR A 1 208 ? 38.174 65.703 54.936 1.00 27.77 185 THR A O 1
ATOM 1482 N N . ASN A 1 209 ? 39.686 66.678 53.572 1.00 31.12 186 ASN A N 1
ATOM 1483 C CA . ASN A 1 209 ? 39.495 68.050 54.061 1.00 30.99 186 ASN A CA 1
ATOM 1484 C C . ASN A 1 209 ? 39.512 68.125 55.584 1.00 35.18 186 ASN A C 1
ATOM 1485 O O . ASN A 1 209 ? 38.643 68.737 56.207 1.00 36.20 186 ASN A O 1
ATOM 1490 N N . ALA A 1 210 ? 40.512 67.493 56.181 1.00 33.26 187 ALA A N 1
ATOM 1491 C CA . ALA A 1 210 ? 40.647 67.470 57.624 1.00 37.20 187 ALA A CA 1
ATOM 1492 C C . ALA A 1 210 ? 41.513 68.631 58.087 1.00 39.12 187 ALA A C 1
ATOM 1493 O O . ALA A 1 210 ? 42.415 69.082 57.377 1.00 38.89 187 ALA A O 1
ATOM 1495 N N . ALA A 1 211 ? 41.224 69.114 59.289 1.00 39.35 188 ALA A N 1
ATOM 1496 C CA . ALA A 1 211 ? 41.959 70.218 59.883 1.00 37.24 188 ALA A CA 1
ATOM 1497 C C . ALA A 1 211 ? 43.017 69.681 60.833 1.00 42.16 188 ALA A C 1
ATOM 1498 O O . ALA A 1 211 ? 42.802 68.678 61.524 1.00 39.97 188 ALA A O 1
ATOM 1500 N N . ALA A 1 212 ? 44.159 70.381 60.879 1.00 41.83 189 ALA A N 1
ATOM 1501 C CA . ALA A 1 212 ? 45.285 69.973 61.719 1.00 39.95 189 ALA A CA 1
ATOM 1502 C C . ALA A 1 212 ? 44.943 69.971 63.201 1.00 40.13 189 ALA A C 1
ATOM 1503 O O . ALA A 1 212 ? 45.639 69.321 63.985 1.00 44.66 189 ALA A O 1
ATOM 1505 N N . ASP A 1 213 ? 43.873 70.646 63.597 1.00 41.52 190 ASP A N 1
ATOM 1506 C CA . ASP A 1 213 ? 43.457 70.730 64.987 1.00 40.36 190 ASP A CA 1
ATOM 1507 C C . ASP A 1 213 ? 42.469 69.640 65.388 1.00 45.65 190 ASP A C 1
ATOM 1508 O O . ASP A 1 213 ? 42.056 69.593 66.555 1.00 43.38 190 ASP A O 1
ATOM 1513 N N . GLN A 1 214 ? 42.051 68.784 64.466 1.00 37.77 191 GLN A N 1
ATOM 1514 C CA . GLN A 1 214 ? 41.092 67.766 64.849 1.00 38.82 191 GLN A CA 1
ATOM 1515 C C . GLN A 1 214 ? 41.822 66.559 65.421 1.00 38.59 191 GLN A C 1
ATOM 1516 O O . GLN A 1 214 ? 43.020 66.365 65.216 1.00 40.38 191 GLN A O 1
ATOM 1522 N N . LYS A 1 215 ? 41.090 65.752 66.167 1.00 41.33 192 LYS A N 1
ATOM 1523 C CA . LYS A 1 215 ? 41.665 64.543 66.732 1.00 39.07 192 LYS A CA 1
ATOM 1524 C C . LYS A 1 215 ? 41.052 63.319 66.060 1.00 33.37 192 LYS A C 1
ATOM 1525 O O . LYS A 1 215 ? 40.090 63.406 65.303 1.00 28.01 192 LYS A O 1
ATOM 1531 N N . LEU A 1 216 ? 41.668 62.177 66.337 1.00 35.38 193 LEU A N 1
ATOM 1532 C CA . LEU A 1 216 ? 41.203 60.870 65.913 1.00 32.73 193 LEU A CA 1
ATOM 1533 C C . LEU A 1 216 ? 41.161 59.991 67.151 1.00 31.77 193 LEU A C 1
ATOM 1534 O O . LEU A 1 216 ? 42.182 59.813 67.819 1.00 32.83 193 LEU A O 1
ATOM 1539 N N . VAL A 1 217 ? 39.977 59.482 67.476 1.00 34.95 194 VAL A N 1
ATOM 1540 C CA . VAL A 1 217 ? 39.755 58.599 68.615 1.00 27.69 194 VAL A CA 1
ATOM 1541 C C . VAL A 1 217 ? 39.550 57.203 68.062 1.00 33.42 194 VAL A C 1
ATOM 1542 O O . VAL A 1 217 ? 38.583 56.962 67.323 1.00 29.82 194 VAL A O 1
ATOM 1546 N N . TYR A 1 218 ? 40.452 56.287 68.427 1.00 34.05 195 TYR A N 1
ATOM 1547 C CA . TYR A 1 218 ? 40.446 54.906 67.952 1.00 31.89 195 TYR A CA 1
ATOM 1548 C C . TYR A 1 218 ? 39.983 53.983 69.072 1.00 32.15 195 TYR A C 1
ATOM 1549 O O . TYR A 1 218 ? 40.599 53.957 70.139 1.00 37.27 195 TYR A O 1
ATOM 1558 N N . THR A 1 219 ? 38.955 53.171 68.818 1.00 30.77 196 THR A N 1
ATOM 1559 C CA . THR A 1 219 ? 38.503 52.213 69.816 1.00 33.08 196 THR A CA 1
ATOM 1560 C C . THR A 1 219 ? 38.378 50.824 69.200 1.00 36.39 196 THR A C 1
ATOM 1561 O O . THR A 1 219 ? 38.058 50.668 68.015 1.00 32.69 196 THR A O 1
ATOM 1565 N N . VAL A 1 220 ? 38.663 49.809 70.013 1.00 37.65 197 VAL A N 1
ATOM 1566 C CA . VAL A 1 220 ? 38.437 48.413 69.653 1.00 35.56 197 VAL A CA 1
ATOM 1567 C C . VAL A 1 220 ? 37.449 47.830 70.650 1.00 38.96 197 VAL A C 1
ATOM 1568 O O . VAL A 1 220 ? 37.602 48.015 71.865 1.00 38.84 197 VAL A O 1
ATOM 1572 N N . LYS A 1 221 ? 36.438 47.170 70.107 1.00 39.93 198 LYS A N 1
ATOM 1573 C CA . LYS A 1 221 ? 35.394 46.557 70.944 1.00 39.93 198 LYS A CA 1
ATOM 1574 C C . LYS A 1 221 ? 35.406 45.052 70.746 1.00 36.08 198 LYS A C 1
ATOM 1575 O O . LYS A 1 221 ? 35.774 44.584 69.737 1.00 35.85 198 LYS A O 1
ATOM 1581 N N . ASP A 1 222 ? 34.955 44.411 71.792 1.00 41.56 199 ASP A N 1
ATOM 1582 C CA . ASP A 1 222 ? 34.735 42.997 72.136 1.00 39.33 199 ASP A CA 1
ATOM 1583 C C . ASP A 1 222 ? 33.518 42.491 71.367 1.00 40.22 199 ASP A C 1
ATOM 1584 O O . ASP A 1 222 ? 32.729 43.290 70.929 1.00 40.87 199 ASP A O 1
ATOM 1589 N N . ALA A 1 223 ? 33.324 41.190 71.328 1.00 36.33 200 ALA A N 1
ATOM 1590 C CA . ALA A 1 223 ? 32.139 40.623 70.667 1.00 43.40 200 ALA A CA 1
ATOM 1591 C C . ALA A 1 223 ? 30.861 41.125 71.361 1.00 46.79 200 ALA A C 1
ATOM 1592 O O . ALA A 1 223 ? 29.812 41.053 70.767 1.00 44.58 200 ALA A O 1
ATOM 1594 N N . GLU A 1 224 ? 30.944 41.568 72.604 1.00 44.61 201 GLU A N 1
ATOM 1595 C CA . GLU A 1 224 ? 29.739 42.075 73.251 1.00 48.26 201 GLU A CA 1
ATOM 1596 C C . GLU A 1 224 ? 29.674 43.595 73.258 1.00 46.23 201 GLU A C 1
ATOM 1597 O O . GLU A 1 224 ? 28.900 44.167 74.023 1.00 50.78 201 GLU A O 1
ATOM 1603 N N . GLY A 1 225 ? 30.463 44.260 72.423 1.00 49.87 202 GLY A N 1
ATOM 1604 C CA . GLY A 1 225 ? 30.477 45.702 72.402 1.00 45.83 202 GLY A CA 1
ATOM 1605 C C . GLY A 1 225 ? 31.307 46.343 73.490 1.00 48.17 202 GLY A C 1
ATOM 1606 O O . GLY A 1 225 ? 31.288 47.572 73.616 1.00 47.76 202 GLY A O 1
ATOM 1607 N N . LYS A 1 226 ? 32.038 45.561 74.274 1.00 43.79 203 LYS A N 1
ATOM 1608 C CA . LYS A 1 226 ? 32.800 46.113 75.381 1.00 46.91 203 LYS A CA 1
ATOM 1609 C C . LYS A 1 226 ? 34.124 46.674 74.867 1.00 45.39 203 LYS A C 1
ATOM 1610 O O . LYS A 1 226 ? 34.860 45.996 74.141 1.00 42.30 203 LYS A O 1
ATOM 1616 N N . GLU A 1 227 ? 34.416 47.923 75.216 1.00 39.29 204 GLU A N 1
ATOM 1617 C CA . GLU A 1 227 ? 35.695 48.517 74.839 1.00 41.38 204 GLU A CA 1
ATOM 1618 C C . GLU A 1 227 ? 36.852 47.755 75.482 1.00 39.43 204 GLU A C 1
ATOM 1619 O O . GLU A 1 227 ? 36.795 47.407 76.660 1.00 41.83 204 GLU A O 1
ATOM 1625 N N . VAL A 1 228 ? 37.909 47.500 74.704 1.00 36.61 205 VAL A N 1
ATOM 1626 C CA . VAL A 1 228 ? 39.091 46.800 75.194 1.00 32.54 205 VAL A CA 1
ATOM 1627 C C . VAL A 1 228 ? 40.390 47.516 74.862 1.00 34.69 205 VAL A C 1
ATOM 1628 O O . VAL A 1 228 ? 41.456 47.074 75.301 1.00 37.25 205 VAL A O 1
ATOM 1632 N N . ALA A 1 229 ? 40.351 48.581 74.067 1.00 29.39 206 ALA A N 1
ATOM 1633 C CA . ALA A 1 229 ? 41.528 49.398 73.795 1.00 31.22 206 ALA A CA 1
ATOM 1634 C C . ALA A 1 229 ? 41.073 50.710 73.180 1.00 36.89 206 ALA A C 1
ATOM 1635 O O . ALA A 1 229 ? 40.035 50.781 72.520 1.00 35.54 206 ALA A O 1
ATOM 1637 N N . LYS A 1 230 ? 41.862 51.748 73.410 1.00 41.77 207 LYS A N 1
ATOM 1638 C CA . LYS A 1 230 ? 41.460 53.089 73.027 1.00 38.02 207 LYS A CA 1
ATOM 1639 C C . LYS A 1 230 ? 42.723 53.916 72.935 1.00 36.48 207 LYS A C 1
ATOM 1640 O O . LYS A 1 230 ? 43.587 53.812 73.805 1.00 41.21 207 LYS A O 1
ATOM 1646 N N . THR A 1 231 ? 42.844 54.702 71.873 1.00 35.86 208 THR A N 1
ATOM 1647 C CA . THR A 1 231 ? 43.961 55.623 71.758 1.00 39.56 208 THR A CA 1
ATOM 1648 C C . THR A 1 231 ? 43.521 56.814 70.909 1.00 37.89 208 THR A C 1
ATOM 1649 O O . THR A 1 231 ? 42.488 56.777 70.236 1.00 36.50 208 THR A O 1
ATOM 1653 N N . GLU A 1 232 ? 44.307 57.884 70.969 1.00 36.51 209 GLU A N 1
ATOM 1654 C CA . GLU A 1 232 ? 43.993 59.126 70.285 1.00 36.98 209 GLU A CA 1
ATOM 1655 C C . GLU A 1 232 ? 45.237 59.659 69.595 1.00 37.03 209 GLU A C 1
ATOM 1656 O O . GLU A 1 232 ? 46.356 59.461 70.068 1.00 37.70 209 GLU A O 1
ATOM 1662 N N . THR A 1 233 ? 45.035 60.342 68.471 1.00 34.36 210 THR A N 1
ATOM 1663 C CA . THR A 1 233 ? 46.106 61.076 67.817 1.00 33.55 210 THR A CA 1
ATOM 1664 C C . THR A 1 233 ? 45.540 62.387 67.300 1.00 35.48 210 THR A C 1
ATOM 1665 O O . THR A 1 233 ? 44.329 62.602 67.291 1.00 38.08 210 THR A O 1
ATOM 1669 N N . ALA A 1 234 ? 46.434 63.268 66.870 1.00 36.19 211 ALA A N 1
ATOM 1670 C CA . ALA A 1 234 ? 46.028 64.405 66.062 1.00 34.57 211 ALA A CA 1
ATOM 1671 C C . ALA A 1 234 ? 45.674 63.934 64.650 1.00 34.92 211 ALA A C 1
ATOM 1672 O O . ALA A 1 234 ? 46.211 62.938 64.152 1.00 33.84 211 ALA A O 1
ATOM 1674 N N . ALA A 1 235 ? 44.771 64.673 63.992 1.00 31.66 212 ALA A N 1
ATOM 1675 C CA . ALA A 1 235 ? 44.306 64.269 62.667 1.00 34.34 212 ALA A CA 1
ATOM 1676 C C . ALA A 1 235 ? 45.445 64.078 61.665 1.00 35.08 212 ALA A C 1
ATOM 1677 O O . ALA A 1 235 ? 45.284 63.326 60.697 1.00 33.66 212 ALA A O 1
ATOM 1679 N N . GLY A 1 236 ? 46.593 64.724 61.876 1.00 33.46 213 GLY A N 1
ATOM 1680 C CA . GLY A 1 236 ? 47.707 64.530 60.971 1.00 29.28 213 GLY A CA 1
ATOM 1681 C C . GLY A 1 236 ? 48.371 63.177 61.069 1.00 28.58 213 GLY A C 1
ATOM 1682 O O . GLY A 1 236 ? 49.179 62.828 60.206 1.00 32.65 213 GLY A O 1
ATOM 1683 N N . GLU A 1 237 ? 48.046 62.416 62.100 1.00 29.82 214 GLU A N 1
ATOM 1684 C CA . GLU A 1 237 ? 48.606 61.091 62.334 1.00 32.89 214 GLU A CA 1
ATOM 1685 C C . GLU A 1 237 ? 47.487 60.075 62.133 1.00 33.03 214 GLU A C 1
ATOM 1686 O O . GLU A 1 237 ? 46.668 59.844 63.031 1.00 30.92 214 GLU A O 1
ATOM 1692 N N . THR A 1 238 ? 47.448 59.472 60.950 1.00 31.11 215 THR A N 1
ATOM 1693 C CA . THR A 1 238 ? 46.304 58.673 60.546 1.00 27.85 215 THR A CA 1
ATOM 1694 C C . THR A 1 238 ? 46.518 57.188 60.769 1.00 32.76 215 THR A C 1
ATOM 1695 O O . THR A 1 238 ? 45.853 56.372 60.120 1.00 32.45 215 THR A O 1
ATOM 1699 N N . LYS A 1 239 ? 47.442 56.830 61.667 1.00 31.14 216 LYS A N 1
ATOM 1700 C CA . LYS A 1 239 ? 47.694 55.462 62.088 1.00 35.31 216 LYS A CA 1
ATOM 1701 C C . LYS A 1 239 ? 47.744 55.409 63.605 1.00 34.17 216 LYS A C 1
ATOM 1702 O O . LYS A 1 239 ? 48.113 56.382 64.261 1.00 37.59 216 LYS A O 1
ATOM 1708 N N . ALA A 1 240 ? 47.368 54.259 64.151 1.00 34.47 217 ALA A N 1
ATOM 1709 C CA . ALA A 1 240 ? 47.546 53.960 65.561 1.00 32.14 217 ALA A CA 1
ATOM 1710 C C . ALA A 1 240 ? 47.600 52.446 65.724 1.00 31.41 217 ALA A C 1
ATOM 1711 O O . ALA A 1 240 ? 46.994 51.703 64.946 1.00 34.16 217 ALA A O 1
ATOM 1713 N N . VAL A 1 241 ? 48.350 52.003 66.729 1.00 35.34 218 VAL A N 1
ATOM 1714 C CA . VAL A 1 241 ? 48.493 50.593 67.094 1.00 35.99 218 VAL A CA 1
ATOM 1715 C C . VAL A 1 241 ? 47.826 50.399 68.447 1.00 36.08 218 VAL A C 1
ATOM 1716 O O . VAL A 1 241 ? 48.246 51.004 69.440 1.00 37.00 218 VAL A O 1
ATOM 1720 N N . LEU A 1 242 ? 46.809 49.552 68.502 1.00 36.72 219 LEU A N 1
ATOM 1721 C CA . LEU A 1 242 ? 46.129 49.243 69.751 1.00 35.17 219 LEU A CA 1
ATOM 1722 C C . LEU A 1 242 ? 46.396 47.796 70.142 1.00 34.87 219 LEU A C 1
ATOM 1723 O O . LEU A 1 242 ? 46.486 46.910 69.283 1.00 32.39 219 LEU A O 1
ATOM 1728 N N . SER A 1 243 ? 46.515 47.561 71.439 1.00 31.96 220 SER A N 1
ATOM 1729 C CA . SER A 1 243 ? 46.805 46.240 71.961 1.00 33.57 220 SER A CA 1
ATOM 1730 C C . SER A 1 243 ? 45.510 45.564 72.385 1.00 36.87 220 SER A C 1
ATOM 1731 O O . SER A 1 243 ? 44.612 46.214 72.928 1.00 43.43 220 SER A O 1
ATOM 1734 N N . ILE A 1 244 ? 45.405 44.271 72.107 1.00 35.38 221 ILE A N 1
ATOM 1735 C CA . ILE A 1 244 ? 44.319 43.431 72.593 1.00 36.35 221 ILE A CA 1
ATOM 1736 C C . ILE A 1 244 ? 44.931 42.291 73.390 1.00 36.19 221 ILE A C 1
ATOM 1737 O O . ILE A 1 244 ? 45.391 41.302 72.820 1.00 38.60 221 ILE A O 1
ATOM 1742 N N . PRO A 1 245 ? 44.950 42.384 74.714 1.00 37.83 222 PRO A N 1
ATOM 1743 C CA . PRO A 1 245 ? 45.532 41.299 75.504 1.00 38.75 222 PRO A CA 1
ATOM 1744 C C . PRO A 1 245 ? 44.590 40.110 75.537 1.00 38.02 222 PRO A C 1
ATOM 1745 O O . PRO A 1 245 ? 43.366 40.270 75.527 1.00 40.25 222 PRO A O 1
ATOM 1749 N N . ALA A 1 246 ? 45.178 38.906 75.539 1.00 35.95 223 ALA A N 1
ATOM 1750 C CA . ALA A 1 246 ? 44.416 37.659 75.596 1.00 32.45 223 ALA A CA 1
ATOM 1751 C C . ALA A 1 246 ? 43.403 37.593 74.452 1.00 35.37 223 ALA A C 1
ATOM 1752 O O . ALA A 1 246 ? 42.207 37.376 74.661 1.00 40.47 223 ALA A O 1
ATOM 1754 N N . VAL A 1 247 ? 43.900 37.784 73.225 1.00 37.47 224 VAL A N 1
ATOM 1755 C CA . VAL A 1 247 ? 43.024 37.961 72.069 1.00 34.46 224 VAL A CA 1
ATOM 1756 C C . VAL A 1 247 ? 42.175 36.722 71.820 1.00 31.48 224 VAL A C 1
ATOM 1757 O O . VAL A 1 247 ? 42.634 35.585 71.952 1.00 36.03 224 VAL A O 1
ATOM 1761 N N . HIS A 1 248 ? 40.923 36.945 71.448 1.00 35.09 225 HIS A N 1
ATOM 1762 C CA . HIS A 1 248 ? 40.063 35.887 70.932 1.00 35.93 225 HIS A CA 1
ATOM 1763 C C . HIS A 1 248 ? 40.329 35.745 69.439 1.00 32.39 225 HIS A C 1
ATOM 1764 O O . HIS A 1 248 ? 39.976 36.626 68.648 1.00 33.03 225 HIS A O 1
ATOM 1771 N N . LEU A 1 249 ? 40.966 34.641 69.066 1.00 30.21 226 LEU A N 1
ATOM 1772 C CA . LEU A 1 249 ? 41.343 34.399 67.682 1.00 28.36 226 LEU A CA 1
ATOM 1773 C C . LEU A 1 249 ? 40.115 34.114 66.822 1.00 31.69 226 LEU A C 1
ATOM 1774 O O . LEU A 1 249 ? 39.255 33.302 67.192 1.00 30.47 226 LEU A O 1
ATOM 1779 N N . TRP A 1 250 ? 40.029 34.788 65.668 1.00 28.79 227 TRP A N 1
ATOM 1780 C CA . TRP A 1 250 ? 39.145 34.291 64.629 1.00 26.82 227 TRP A CA 1
ATOM 1781 C C . TRP A 1 250 ? 39.687 32.926 64.227 1.00 29.91 227 TRP A C 1
ATOM 1782 O O . TRP A 1 250 ? 40.791 32.834 63.675 1.00 30.42 227 TRP A O 1
ATOM 1793 N N . ASN A 1 251 ? 38.956 31.862 64.523 1.00 25.98 228 ASN A N 1
ATOM 1794 C CA . ASN A 1 251 ? 39.460 30.523 64.261 1.00 27.75 228 ASN A CA 1
ATOM 1795 C C . ASN A 1 251 ? 38.463 29.704 63.440 1.00 29.25 228 ASN A C 1
ATOM 1796 O O . ASN A 1 251 ? 38.130 28.567 63.775 1.00 31.46 228 ASN A O 1
ATOM 1801 N N . GLY A 1 252 ? 37.962 30.277 62.348 1.00 28.70 229 GLY A N 1
ATOM 1802 C CA . GLY A 1 252 ? 37.114 29.504 61.461 1.00 23.73 229 GLY A CA 1
ATOM 1803 C C . GLY A 1 252 ? 35.763 29.166 62.074 1.00 29.65 229 GLY A C 1
ATOM 1804 O O . GLY A 1 252 ? 35.225 29.875 62.926 1.00 31.34 229 GLY A O 1
ATOM 1805 N N . LYS A 1 253 ? 35.207 28.049 61.620 1.00 31.71 230 LYS A N 1
ATOM 1806 C CA . LYS A 1 253 ? 33.924 27.592 62.135 1.00 34.32 230 LYS A CA 1
ATOM 1807 C C . LYS A 1 253 ? 33.984 27.282 63.625 1.00 32.59 230 LYS A C 1
ATOM 1808 O O . LYS A 1 253 ? 32.954 27.328 64.295 1.00 34.72 230 LYS A O 1
ATOM 1814 N N . LYS A 1 254 ? 35.168 27.001 64.166 1.00 37.33 231 LYS A N 1
ATOM 1815 C CA . LYS A 1 254 ? 35.261 26.639 65.580 1.00 44.56 231 LYS A CA 1
ATOM 1816 C C . LYS A 1 254 ? 34.878 27.810 66.482 1.00 43.86 231 LYS A C 1
ATOM 1817 O O . LYS A 1 254 ? 34.178 27.631 67.486 1.00 48.66 231 LYS A O 1
ATOM 1823 N N . ASP A 1 255 ? 35.326 29.014 66.142 1.00 40.31 232 ASP A N 1
ATOM 1824 C CA . ASP A 1 255 ? 35.050 30.215 66.919 1.00 36.65 232 ASP A CA 1
ATOM 1825 C C . ASP A 1 255 ? 35.261 31.434 66.022 1.00 32.76 232 ASP A C 1
ATOM 1826 O O . ASP A 1 255 ? 36.340 32.037 66.032 1.00 28.45 232 ASP A O 1
ATOM 1831 N N . PRO A 1 256 ? 34.267 31.808 65.221 1.00 31.71 233 PRO A N 1
ATOM 1832 C CA . PRO A 1 256 ? 34.429 32.955 64.311 1.00 28.35 233 PRO A CA 1
ATOM 1833 C C . PRO A 1 256 ? 34.427 34.291 65.028 1.00 28.01 233 PRO A C 1
ATOM 1834 O O . PRO A 1 256 ? 33.577 35.140 64.731 1.00 29.89 233 PRO A O 1
ATOM 1838 N N . TYR A 1 257 ? 35.363 34.502 65.951 1.00 28.26 234 TYR A N 1
ATOM 1839 C CA . TYR A 1 257 ? 35.283 35.638 66.856 1.00 28.51 234 TYR A CA 1
ATOM 1840 C C . TYR A 1 257 ? 35.669 36.925 66.136 1.00 29.58 234 TYR A C 1
ATOM 1841 O O . TYR A 1 257 ? 36.718 36.989 65.492 1.00 27.44 234 TYR A O 1
ATOM 1850 N N . LEU A 1 258 ? 34.826 37.952 66.266 1.00 27.42 235 LEU A N 1
ATOM 1851 C CA . LEU A 1 258 ? 35.015 39.232 65.588 1.00 31.47 235 LEU A CA 1
ATOM 1852 C C . LEU A 1 258 ? 35.047 40.380 66.595 1.00 30.48 235 LEU A C 1
ATOM 1853 O O . LEU A 1 258 ? 34.162 40.493 67.447 1.00 31.03 235 LEU A O 1
ATOM 1858 N N . TYR A 1 259 ? 36.055 41.232 66.474 1.00 28.28 236 TYR A N 1
ATOM 1859 C CA . TYR A 1 259 ? 36.122 42.525 67.139 1.00 28.52 236 TYR A CA 1
ATOM 1860 C C . TYR A 1 259 ? 35.564 43.627 66.234 1.00 28.84 236 TYR A C 1
ATOM 1861 O O . TYR A 1 259 ? 35.332 43.431 65.042 1.00 26.20 236 TYR A O 1
ATOM 1870 N N . THR A 1 260 ? 35.363 44.812 66.807 1.00 30.13 237 THR A N 1
ATOM 1871 C CA . THR A 1 260 ? 35.011 45.986 66.019 1.00 28.03 237 THR A CA 1
ATOM 1872 C C . THR A 1 260 ? 36.021 47.091 66.287 1.00 28.78 237 THR A C 1
ATOM 1873 O O . THR A 1 260 ? 36.452 47.293 67.426 1.00 27.36 237 THR A O 1
ATOM 1877 N N . ALA A 1 261 ? 36.425 47.773 65.219 1.00 27.99 238 ALA A N 1
ATOM 1878 C CA . ALA A 1 261 ? 37.307 48.928 65.304 1.00 31.52 238 ALA A CA 1
ATOM 1879 C C . ALA A 1 261 ? 36.503 50.159 64.912 1.00 33.29 238 ALA A C 1
ATOM 1880 O O . ALA A 1 261 ? 35.764 50.122 63.920 1.00 26.20 238 ALA A O 1
ATOM 1882 N N . GLU A 1 262 ? 36.633 51.233 65.705 1.00 26.00 239 GLU A N 1
ATOM 1883 C CA . GLU A 1 262 ? 35.909 52.479 65.503 1.00 28.33 239 GLU A CA 1
ATOM 1884 C C . GLU A 1 262 ? 36.887 53.640 65.513 1.00 30.73 239 GLU A C 1
ATOM 1885 O O . GLU A 1 262 ? 37.769 53.712 66.375 1.00 35.14 239 GLU A O 1
ATOM 1891 N N . VAL A 1 263 ? 36.749 54.552 64.561 1.00 26.04 240 VAL A N 1
ATOM 1892 C CA . VAL A 1 263 ? 37.568 55.755 64.599 1.00 29.61 240 VAL A CA 1
ATOM 1893 C C . VAL A 1 263 ? 36.653 56.947 64.385 1.00 27.96 240 VAL A C 1
ATOM 1894 O O . VAL A 1 263 ? 35.914 57.000 63.400 1.00 32.95 240 VAL A O 1
ATOM 1898 N N . ALA A 1 264 ? 36.667 57.881 65.314 1.00 25.91 241 ALA A N 1
ATOM 1899 C CA . ALA A 1 264 ? 35.881 59.089 65.166 1.00 30.84 241 ALA A CA 1
ATOM 1900 C C . ALA A 1 264 ? 36.823 60.251 64.880 1.00 28.99 241 ALA A C 1
ATOM 1901 O O . ALA A 1 264 ? 37.941 60.290 65.398 1.00 28.37 241 ALA A O 1
ATOM 1903 N N . LEU A 1 265 ? 36.395 61.152 63.993 1.00 34.56 242 LEU A N 1
ATOM 1904 C CA . LEU A 1 265 ? 37.109 62.400 63.728 1.00 35.85 242 LEU A CA 1
ATOM 1905 C C . LEU A 1 265 ? 36.471 63.476 64.599 1.00 42.01 242 LEU A C 1
ATOM 1906 O O . LEU A 1 265 ? 35.265 63.728 64.497 1.00 38.40 242 LEU A O 1
ATOM 1911 N N . VAL A 1 266 ? 37.265 64.092 65.469 1.00 38.00 243 VAL A N 1
ATOM 1912 C CA . VAL A 1 266 ? 36.734 64.941 66.524 1.00 37.98 243 VAL A CA 1
ATOM 1913 C C . VAL A 1 266 ? 37.237 66.370 66.350 1.00 38.92 243 VAL A C 1
ATOM 1914 O O . VAL A 1 266 ? 38.449 66.605 66.225 1.00 40.27 243 VAL A O 1
ATOM 1918 N N . SER A 1 267 ? 36.295 67.312 66.312 1.00 36.32 244 SER A N 1
ATOM 1919 C CA . SER A 1 267 ? 36.560 68.746 66.321 1.00 41.09 244 SER A CA 1
ATOM 1920 C C . SER A 1 267 ? 36.238 69.258 67.714 1.00 39.79 244 SER A C 1
ATOM 1921 O O . SER A 1 267 ? 35.112 69.086 68.196 1.00 38.81 244 SER A O 1
ATOM 1924 N N . GLY A 1 268 ? 37.226 69.868 68.360 1.00 44.19 245 GLY A N 1
ATOM 1925 C CA . GLY A 1 268 ? 37.091 70.208 69.761 1.00 42.31 245 GLY A CA 1
ATOM 1926 C C . GLY A 1 268 ? 36.681 69.013 70.597 1.00 43.44 245 GLY A C 1
ATOM 1927 O O . GLY A 1 268 ? 37.474 68.097 70.830 1.00 50.12 245 GLY A O 1
ATOM 1928 N N . GLU A 1 269 ? 35.424 68.991 71.023 1.00 48.13 246 GLU A N 1
ATOM 1929 C CA . GLU A 1 269 ? 34.934 67.996 71.970 1.00 51.47 246 GLU A CA 1
ATOM 1930 C C . GLU A 1 269 ? 33.926 67.043 71.351 1.00 51.70 246 GLU A C 1
ATOM 1931 O O . GLU A 1 269 ? 33.320 66.249 72.072 1.00 58.14 246 GLU A O 1
ATOM 1937 N N . GLU A 1 270 ? 33.735 67.099 70.037 1.00 50.46 247 GLU A N 1
ATOM 1938 C CA . GLU A 1 270 ? 32.595 66.482 69.379 1.00 49.10 247 GLU A CA 1
ATOM 1939 C C . GLU A 1 270 ? 33.029 65.652 68.178 1.00 41.84 247 GLU A C 1
ATOM 1940 O O . GLU A 1 270 ? 33.857 66.081 67.373 1.00 39.69 247 GLU A O 1
ATOM 1946 N N . ALA A 1 271 ? 32.428 64.478 68.042 1.00 44.66 248 ALA A N 1
ATOM 1947 C CA . ALA A 1 271 ? 32.623 63.644 66.866 1.00 39.90 248 ALA A CA 1
ATOM 1948 C C . ALA A 1 271 ? 31.823 64.218 65.708 1.00 37.35 248 ALA A C 1
ATOM 1949 O O . ALA A 1 271 ? 30.593 64.277 65.776 1.00 41.22 248 ALA A O 1
ATOM 1951 N N . VAL A 1 272 ? 32.516 64.640 64.649 1.00 35.95 249 VAL A N 1
ATOM 1952 C CA . VAL A 1 272 ? 31.852 65.090 63.430 1.00 36.71 249 VAL A CA 1
ATOM 1953 C C . VAL A 1 272 ? 31.749 64.000 62.363 1.00 38.88 249 VAL A C 1
ATOM 1954 O O . VAL A 1 272 ? 30.970 64.156 61.411 1.00 33.39 249 VAL A O 1
ATOM 1958 N N . ASP A 1 273 ? 32.518 62.921 62.479 1.00 33.87 250 ASP A N 1
ATOM 1959 C CA . ASP A 1 273 ? 32.438 61.813 61.543 1.00 31.43 250 ASP A CA 1
ATOM 1960 C C . ASP A 1 273 ? 33.073 60.610 62.214 1.00 34.18 250 ASP A C 1
ATOM 1961 O O . ASP A 1 273 ? 34.009 60.744 63.011 1.00 38.97 250 ASP A O 1
ATOM 1966 N N . ALA A 1 274 ? 32.564 59.439 61.874 1.00 25.24 251 ALA A N 1
ATOM 1967 C CA . ALA A 1 274 ? 32.973 58.198 62.498 1.00 30.20 251 ALA A CA 1
ATOM 1968 C C . ALA A 1 274 ? 32.866 57.088 61.462 1.00 33.95 251 ALA A C 1
ATOM 1969 O O . ALA A 1 274 ? 31.913 57.057 60.681 1.00 32.41 251 ALA A O 1
ATOM 1971 N N . VAL A 1 275 ? 33.847 56.180 61.450 1.00 29.78 252 VAL A N 1
ATOM 1972 C CA . VAL A 1 275 ? 33.749 54.961 60.654 1.00 32.00 252 VAL A CA 1
ATOM 1973 C C . VAL A 1 275 ? 34.095 53.767 61.535 1.00 31.51 252 VAL A C 1
ATOM 1974 O O . VAL A 1 275 ? 34.789 53.880 62.551 1.00 31.14 252 VAL A O 1
ATOM 1978 N N . SER A 1 276 ? 33.611 52.602 61.124 1.00 26.55 253 SER A N 1
ATOM 1979 C CA . SER A 1 276 ? 33.920 51.404 61.873 1.00 28.91 253 SER A CA 1
ATOM 1980 C C . SER A 1 276 ? 33.966 50.214 60.930 1.00 32.25 253 SER A C 1
ATOM 1981 O O . SER A 1 276 ? 33.510 50.276 59.783 1.00 32.62 253 SER A O 1
ATOM 1984 N N . THR A 1 277 ? 34.556 49.131 61.426 1.00 26.84 254 THR A N 1
ATOM 1985 C CA . THR A 1 277 ? 34.542 47.863 60.723 1.00 30.06 254 THR A CA 1
ATOM 1986 C C . THR A 1 277 ? 34.788 46.761 61.736 1.00 30.02 254 THR A C 1
ATOM 1987 O O . THR A 1 277 ? 35.506 46.945 62.726 1.00 29.37 254 THR A O 1
ATOM 1991 N N . ARG A 1 278 ? 34.191 45.613 61.474 1.00 28.02 255 ARG A N 1
ATOM 1992 C CA . ARG A 1 278 ? 34.586 44.461 62.254 1.00 26.30 255 ARG A CA 1
ATOM 1993 C C . ARG A 1 278 ? 35.868 43.886 61.672 1.00 23.98 255 ARG A C 1
ATOM 1994 O O . ARG A 1 278 ? 36.273 44.217 60.561 1.00 30.13 255 ARG A O 1
ATOM 2002 N N . PHE A 1 279 ? 36.532 43.052 62.456 1.00 24.68 256 PHE A N 1
ATOM 2003 C CA . PHE A 1 279 ? 37.738 42.383 61.998 1.00 28.30 256 PHE A CA 1
ATOM 2004 C C . PHE A 1 279 ? 37.958 41.158 62.877 1.00 24.57 256 PHE A C 1
ATOM 2005 O O . PHE A 1 279 ? 37.398 41.047 63.971 1.00 23.36 256 PHE A O 1
ATOM 2013 N N . GLY A 1 280 ? 38.763 40.234 62.370 1.00 23.98 257 GLY A N 1
ATOM 2014 C CA . GLY A 1 280 ? 39.136 39.055 63.123 1.00 24.92 257 GLY A CA 1
ATOM 2015 C C . GLY A 1 280 ? 40.640 38.909 63.136 1.00 25.66 257 GLY A C 1
ATOM 2016 O O . GLY A 1 280 ? 41.339 39.378 62.242 1.00 29.55 257 GLY A O 1
ATOM 2017 N N . CYS A 1 281 ? 41.134 38.252 64.168 1.00 27.76 258 CYS A N 1
ATOM 2018 C CA . CYS A 1 281 ? 42.569 38.131 64.391 1.00 24.40 258 CYS A CA 1
ATOM 2019 C C . CYS A 1 281 ? 42.965 36.689 64.117 1.00 25.07 258 CYS A C 1
ATOM 2020 O O . CYS A 1 281 ? 42.512 35.775 64.818 1.00 26.46 258 CYS A O 1
ATOM 2023 N N . ARG A 1 282 ? 43.792 36.482 63.092 1.00 25.17 259 ARG A N 1
ATOM 2024 C CA . ARG A 1 282 ? 44.216 35.124 62.783 1.00 28.84 259 ARG A CA 1
ATOM 2025 C C . ARG A 1 282 ? 45.455 35.154 61.905 1.00 26.66 259 ARG A C 1
ATOM 2026 O O . ARG A 1 282 ? 45.702 36.116 61.172 1.00 25.27 259 ARG A O 1
ATOM 2034 N N . THR A 1 283 ? 46.220 34.074 61.980 1.00 22.47 260 THR A N 1
ATOM 2035 C CA . THR A 1 283 ? 47.245 33.789 60.992 1.00 27.90 260 THR A CA 1
ATOM 2036 C C . THR A 1 283 ? 46.866 32.537 60.214 1.00 26.09 260 THR A C 1
ATOM 2037 O O . THR A 1 283 ? 45.999 31.760 60.618 1.00 27.67 260 THR A O 1
ATOM 2041 N N . PHE A 1 284 ? 47.516 32.356 59.075 1.00 25.64 261 PHE A N 1
ATOM 2042 C CA . PHE A 1 284 ? 47.333 31.138 58.313 1.00 29.68 261 PHE A CA 1
ATOM 2043 C C . PHE A 1 284 ? 48.583 30.932 57.476 1.00 30.46 261 PHE A C 1
ATOM 2044 O O . PHE A 1 284 ? 49.350 31.867 57.264 1.00 28.53 261 PHE A O 1
ATOM 2052 N N . GLU A 1 285 ? 48.804 29.677 57.051 1.00 32.36 262 GLU A N 1
ATOM 2053 C CA . GLU A 1 285 ? 49.743 29.344 55.984 1.00 29.34 262 GLU A CA 1
ATOM 2054 C C . GLU A 1 285 ? 49.049 28.456 54.966 1.00 31.88 262 GLU A C 1
ATOM 2055 O O . GLU A 1 285 ? 48.120 27.716 55.292 1.00 31.49 262 GLU A O 1
ATOM 2061 N N . ILE A 1 286 ? 49.536 28.499 53.735 1.00 33.30 263 ILE A N 1
ATOM 2062 C CA . ILE A 1 286 ? 49.123 27.509 52.761 1.00 27.71 263 ILE A CA 1
ATOM 2063 C C . ILE A 1 286 ? 50.357 26.666 52.493 1.00 28.73 263 ILE A C 1
ATOM 2064 O O . ILE A 1 286 ? 51.222 27.035 51.691 1.00 30.86 263 ILE A O 1
ATOM 2069 N N . ASP A 1 287 ? 50.459 25.567 53.202 1.00 25.18 264 ASP A N 1
ATOM 2070 C CA . ASP A 1 287 ? 51.614 24.678 53.156 1.00 27.61 264 ASP A CA 1
ATOM 2071 C C . ASP A 1 287 ? 51.476 23.728 51.969 1.00 30.02 264 ASP A C 1
ATOM 2072 O O . ASP A 1 287 ? 50.417 23.110 51.804 1.00 29.80 264 ASP A O 1
ATOM 2077 N N . PRO A 1 288 ? 52.510 23.588 51.125 1.00 27.96 265 PRO A N 1
ATOM 2078 C CA . PRO A 1 288 ? 52.379 22.730 49.928 1.00 24.34 265 PRO A CA 1
ATOM 2079 C C . PRO A 1 288 ? 52.140 21.249 50.218 1.00 26.83 265 PRO A C 1
ATOM 2080 O O . PRO A 1 288 ? 51.657 20.549 49.321 1.00 26.12 265 PRO A O 1
ATOM 2084 N N . GLU A 1 289 ? 52.442 20.744 51.414 1.00 25.11 266 GLU A N 1
ATOM 2085 C CA . GLU A 1 289 ? 52.185 19.342 51.733 1.00 27.12 266 GLU A CA 1
ATOM 2086 C C . GLU A 1 289 ? 51.100 19.136 52.780 1.00 25.32 266 GLU A C 1
ATOM 2087 O O . GLU A 1 289 ? 50.306 18.206 52.659 1.00 27.28 266 GLU A O 1
ATOM 2093 N N . ARG A 1 290 ? 51.020 19.977 53.801 1.00 29.49 267 ARG A N 1
ATOM 2094 C CA . ARG A 1 290 ? 49.986 19.826 54.818 1.00 30.42 267 ARG A CA 1
ATOM 2095 C C . ARG A 1 290 ? 48.697 20.597 54.496 1.00 32.47 267 ARG A C 1
ATOM 2096 O O . ARG A 1 290 ? 47.732 20.529 55.273 1.00 28.93 267 ARG A O 1
ATOM 2104 N N . GLY A 1 291 ? 48.644 21.306 53.368 1.00 29.07 268 GLY A N 1
ATOM 2105 C CA . GLY A 1 291 ? 47.414 21.999 53.028 1.00 27.47 268 GLY A CA 1
ATOM 2106 C C . GLY A 1 291 ? 47.229 23.250 53.867 1.00 29.18 268 GLY A C 1
ATOM 2107 O O . GLY A 1 291 ? 48.192 23.880 54.325 1.00 24.68 268 GLY A O 1
ATOM 2108 N N . PHE A 1 292 ? 45.967 23.618 54.083 1.00 26.29 269 PHE A N 1
ATOM 2109 C CA . PHE A 1 292 ? 45.683 24.877 54.760 1.00 25.12 269 PHE A CA 1
ATOM 2110 C C . PHE A 1 292 ? 45.880 24.753 56.272 1.00 28.65 269 PHE A C 1
ATOM 2111 O O . PHE A 1 292 ? 45.381 23.810 56.910 1.00 23.55 269 PHE A O 1
ATOM 2119 N N . ILE A 1 293 ? 46.603 25.721 56.835 1.00 26.17 270 ILE A N 1
ATOM 2120 C CA . ILE A 1 293 ? 46.871 25.819 58.266 1.00 27.14 270 ILE A CA 1
ATOM 2121 C C . ILE A 1 293 ? 46.264 27.123 58.760 1.00 25.44 270 ILE A C 1
ATOM 2122 O O . ILE A 1 293 ? 46.457 28.172 58.133 1.00 28.07 270 ILE A O 1
ATOM 2127 N N . LEU A 1 294 ? 45.533 27.063 59.873 1.00 24.17 271 LEU A N 1
ATOM 2128 C CA . LEU A 1 294 ? 44.880 28.241 60.452 1.00 24.88 271 LEU A CA 1
ATOM 2129 C C . LEU A 1 294 ? 45.259 28.343 61.918 1.00 23.25 271 LEU A C 1
ATOM 2130 O O . LEU A 1 294 ? 44.978 27.426 62.695 1.00 24.29 271 LEU A O 1
ATOM 2135 N N . ASN A 1 295 ? 45.873 29.464 62.293 1.00 24.31 272 ASN A N 1
ATOM 2136 C CA . ASN A 1 295 ? 46.336 29.699 63.662 1.00 26.51 272 ASN A CA 1
ATOM 2137 C C . ASN A 1 295 ? 47.221 28.554 64.158 1.00 27.14 272 ASN A C 1
ATOM 2138 O O . ASN A 1 295 ? 47.108 28.122 65.303 1.00 24.27 272 ASN A O 1
ATOM 2143 N N . GLY A 1 296 ? 48.087 28.037 63.278 1.00 26.07 273 GLY A N 1
ATOM 2144 C CA . GLY A 1 296 ? 49.034 27.014 63.648 1.00 21.96 273 GLY A CA 1
ATOM 2145 C C . GLY A 1 296 ? 48.531 25.588 63.547 1.00 29.69 273 GLY A C 1
ATOM 2146 O O . GLY A 1 296 ? 49.333 24.656 63.661 1.00 33.28 273 GLY A O 1
ATOM 2147 N N . GLU A 1 297 ? 47.237 25.381 63.348 1.00 30.00 274 GLU A N 1
ATOM 2148 C CA . GLU A 1 297 ? 46.656 24.051 63.297 1.00 30.21 274 GLU A CA 1
ATOM 2149 C C . GLU A 1 297 ? 46.123 23.777 61.902 1.00 30.82 274 GLU A C 1
ATOM 2150 O O . GLU A 1 297 ? 45.569 24.672 61.249 1.00 32.58 274 GLU A O 1
ATOM 2156 N N . GLU A 1 298 ? 46.284 22.540 61.453 1.00 30.09 275 GLU A N 1
ATOM 2157 C CA . GLU A 1 298 ? 45.777 22.158 60.143 1.00 29.52 275 GLU A CA 1
ATOM 2158 C C . GLU A 1 298 ? 44.273 22.337 60.098 1.00 24.98 275 GLU A C 1
ATOM 2159 O O . GLU A 1 298 ? 43.560 21.960 61.027 1.00 30.76 275 GLU A O 1
ATOM 2165 N N . TYR A 1 299 ? 43.795 22.959 59.025 1.00 28.27 276 TYR A N 1
ATOM 2166 C CA . TYR A 1 299 ? 42.394 23.346 58.910 1.00 24.78 276 TYR A CA 1
ATOM 2167 C C . TYR A 1 299 ? 41.995 23.112 57.464 1.00 25.41 276 TYR A C 1
ATOM 2168 O O . TYR A 1 299 ? 42.088 24.014 56.619 1.00 26.63 276 TYR A O 1
ATOM 2177 N N . PRO A 1 300 ? 41.565 21.893 57.140 1.00 28.96 277 PRO A N 1
ATOM 2178 C CA . PRO A 1 300 ? 41.327 21.524 55.736 1.00 28.68 277 PRO A CA 1
ATOM 2179 C C . PRO A 1 300 ? 40.250 22.387 55.092 1.00 24.34 277 PRO A C 1
ATOM 2180 O O . PRO A 1 300 ? 39.216 22.674 55.694 1.00 24.55 277 PRO A O 1
ATOM 2184 N N . LEU A 1 301 ? 40.505 22.815 53.855 1.00 25.45 278 LEU A N 1
ATOM 2185 C CA . LEU A 1 301 ? 39.581 23.699 53.144 1.00 21.96 278 LEU A CA 1
ATOM 2186 C C . LEU A 1 301 ? 38.822 22.857 52.124 1.00 24.19 278 LEU A C 1
ATOM 2187 O O . LEU A 1 301 ? 39.345 22.500 51.062 1.00 24.79 278 LEU A O 1
ATOM 2192 N N . ARG A 1 302 ? 37.577 22.551 52.467 1.00 23.99 279 ARG A N 1
ATOM 2193 C CA . ARG A 1 302 ? 36.733 21.632 51.716 1.00 24.54 279 ARG A CA 1
ATOM 2194 C C . ARG A 1 302 ? 35.394 22.331 51.534 1.00 22.71 279 ARG A C 1
ATOM 2195 O O . ARG A 1 302 ? 34.681 22.565 52.515 1.00 21.26 279 ARG A O 1
ATOM 2203 N N . GLY A 1 303 ? 35.067 22.705 50.302 1.00 22.85 280 GLY A N 1
ATOM 2204 C CA . GLY A 1 303 ? 33.951 23.599 50.121 1.00 18.46 280 GLY A CA 1
ATOM 2205 C C . GLY A 1 303 ? 33.375 23.680 48.726 1.00 22.80 280 GLY A C 1
ATOM 2206 O O . GLY A 1 303 ? 33.410 22.720 47.956 1.00 18.54 280 GLY A O 1
ATOM 2207 N N . VAL A 1 304 ? 32.796 24.853 48.421 1.00 24.01 281 VAL A N 1
ATOM 2208 C CA . VAL A 1 304 ? 31.998 25.075 47.224 1.00 21.43 281 VAL A CA 1
ATOM 2209 C C . VAL A 1 304 ? 32.278 26.478 46.686 1.00 23.23 281 VAL A C 1
ATOM 2210 O O . VAL A 1 304 ? 32.926 27.298 47.333 1.00 19.57 281 VAL A O 1
ATOM 2214 N N . SER A 1 305 ? 31.766 26.743 45.483 1.00 17.92 282 SER A N 1
ATOM 2215 C CA . SER A 1 305 ? 31.701 28.071 44.899 1.00 19.82 282 SER A CA 1
ATOM 2216 C C . SER A 1 305 ? 30.244 28.528 44.832 1.00 21.97 282 SER A C 1
ATOM 2217 O O . SER A 1 305 ? 29.311 27.733 44.963 1.00 20.30 282 SER A O 1
ATOM 2220 N N . ARG A 1 306 ? 30.056 29.834 44.668 1.00 20.23 283 ARG A N 1
ATOM 2221 C CA . ARG A 1 306 ? 28.721 30.416 44.686 1.00 21.18 283 ARG A CA 1
ATOM 2222 C C . ARG A 1 306 ? 28.689 31.638 43.786 1.00 22.86 283 ARG A C 1
ATOM 2223 O O . ARG A 1 306 ? 29.526 32.538 43.917 1.00 22.82 283 ARG A O 1
ATOM 2231 N N . HIS A 1 307 ? 27.737 31.656 42.862 1.00 20.94 284 HIS A N 1
ATOM 2232 C CA . HIS A 1 307 ? 27.423 32.860 42.113 1.00 23.70 284 HIS A CA 1
ATOM 2233 C C . HIS A 1 307 ? 26.386 33.667 42.874 1.00 22.61 284 HIS A C 1
ATOM 2234 O O . HIS A 1 307 ? 25.640 33.130 43.700 1.00 22.40 284 HIS A O 1
ATOM 2241 N N . GLN A 1 308 ? 26.355 34.971 42.596 1.00 21.23 285 GLN A N 1
ATOM 2242 C CA . GLN A 1 308 ? 25.525 35.921 43.340 1.00 21.21 285 GLN A CA 1
ATOM 2243 C C . GLN A 1 308 ? 24.190 36.190 42.652 1.00 23.61 285 GLN A C 1
ATOM 2244 O O . GLN A 1 308 ? 23.706 37.326 42.651 1.00 25.49 285 GLN A O 1
ATOM 2250 N N . ASP A 1 309 ? 23.570 35.184 42.058 1.00 19.04 286 ASP A N 1
ATOM 2251 C CA . ASP A 1 309 ? 22.301 35.384 41.385 1.00 24.98 286 ASP A CA 1
ATOM 2252 C C . ASP A 1 309 ? 21.291 34.371 41.914 1.00 23.01 286 ASP A C 1
ATOM 2253 O O . ASP A 1 309 ? 21.569 33.597 42.830 1.00 24.90 286 ASP A O 1
ATOM 2258 N N . ARG A 1 310 ? 20.098 34.397 41.344 1.00 23.33 287 ARG A N 1
ATOM 2259 C CA . ARG A 1 310 ? 19.040 33.517 41.811 1.00 25.17 287 ARG A CA 1
ATOM 2260 C C . ARG A 1 310 ? 17.928 33.504 40.778 1.00 22.24 287 ARG A C 1
ATOM 2261 O O . ARG A 1 310 ? 17.681 34.518 40.125 1.00 23.10 287 ARG A O 1
ATOM 2269 N N . TRP A 1 311 ? 17.249 32.358 40.650 1.00 20.51 288 TRP A N 1
ATOM 2270 C CA . TRP A 1 311 ? 16.167 32.232 39.673 1.00 21.52 288 TRP A CA 1
ATOM 2271 C C . TRP A 1 311 ? 15.085 33.300 39.882 1.00 24.78 288 TRP A C 1
ATOM 2272 O O . TRP A 1 311 ? 14.545 33.462 40.985 1.00 23.13 288 TRP A O 1
ATOM 2283 N N . GLY A 1 312 ? 14.770 34.034 38.812 1.00 19.29 289 GLY A N 1
ATOM 2284 C CA . GLY A 1 312 ? 13.660 34.932 38.798 1.00 18.76 289 GLY A CA 1
ATOM 2285 C C . GLY A 1 312 ? 14.027 36.388 39.005 1.00 21.97 289 GLY A C 1
ATOM 2286 O O . GLY A 1 312 ? 13.345 37.271 38.471 1.00 22.23 289 GLY A O 1
ATOM 2287 N N . ILE A 1 313 ? 15.103 36.659 39.736 1.00 18.38 290 ILE A N 1
ATOM 2288 C CA . ILE A 1 313 ? 15.472 38.022 40.064 1.00 22.48 290 ILE A CA 1
ATOM 2289 C C . ILE A 1 313 ? 16.860 38.396 39.531 1.00 24.04 290 ILE A C 1
ATOM 2290 O O . ILE A 1 313 ? 17.394 39.463 39.877 1.00 20.98 290 ILE A O 1
ATOM 2295 N N . GLY A 1 314 ? 17.440 37.559 38.662 1.00 22.96 291 GLY A N 1
ATOM 2296 C CA . GLY A 1 314 ? 18.801 37.792 38.195 1.00 21.41 291 GLY A CA 1
ATOM 2297 C C . GLY A 1 314 ? 19.761 37.851 39.357 1.00 24.22 291 GLY A C 1
ATOM 2298 O O . GLY A 1 314 ? 19.753 36.977 40.238 1.00 23.18 291 GLY A O 1
ATOM 2299 N N . ASN A 1 315 ? 20.579 38.916 39.389 1.00 24.58 292 ASN A N 1
ATOM 2300 C CA . ASN A 1 315 ? 21.474 39.174 40.512 1.00 22.30 292 ASN A CA 1
ATOM 2301 C C . ASN A 1 315 ? 20.939 40.252 41.443 1.00 25.69 292 ASN A C 1
ATOM 2302 O O . ASN A 1 315 ? 21.698 40.799 42.255 1.00 23.44 292 ASN A O 1
ATOM 2307 N N . ALA A 1 316 ? 19.641 40.548 41.367 1.00 24.46 293 ALA A N 1
ATOM 2308 C CA . ALA A 1 316 ? 19.022 41.536 42.255 1.00 24.92 293 ALA A CA 1
ATOM 2309 C C . ALA A 1 316 ? 18.690 40.891 43.605 1.00 23.61 293 ALA A C 1
ATOM 2310 O O . ALA A 1 316 ? 17.532 40.687 43.977 1.00 21.78 293 ALA A O 1
ATOM 2312 N N . LEU A 1 317 ? 19.745 40.601 44.365 1.00 21.14 294 LEU A N 1
ATOM 2313 C CA . LEU A 1 317 ? 19.634 39.815 45.589 1.00 23.39 294 LEU A CA 1
ATOM 2314 C C . LEU A 1 317 ? 19.318 40.687 46.812 1.00 22.87 294 LEU A C 1
ATOM 2315 O O . LEU A 1 317 ? 19.850 41.793 46.965 1.00 18.98 294 LEU A O 1
ATOM 2320 N N . LEU A 1 318 ? 18.418 40.183 47.680 1.00 22.68 295 LEU A N 1
ATOM 2321 C CA . LEU A 1 318 ? 18.120 40.825 48.958 1.00 28.13 295 LEU A CA 1
ATOM 2322 C C . LEU A 1 318 ? 18.988 40.258 50.081 1.00 23.54 295 LEU A C 1
ATOM 2323 O O . LEU A 1 318 ? 19.668 39.242 49.909 1.00 25.43 295 LEU A O 1
ATOM 2328 N N . PRO A 1 319 ? 19.028 40.914 51.242 1.00 27.69 296 PRO A N 1
ATOM 2329 C CA . PRO A 1 319 ? 19.823 40.346 52.359 1.00 29.02 296 PRO A CA 1
ATOM 2330 C C . PRO A 1 319 ? 19.403 38.938 52.756 1.00 26.53 296 PRO A C 1
ATOM 2331 O O . PRO A 1 319 ? 20.261 38.089 53.038 1.00 20.53 296 PRO A O 1
ATOM 2335 N N . GLU A 1 320 ? 18.094 38.664 52.752 1.00 23.74 297 GLU A N 1
ATOM 2336 C CA . GLU A 1 320 ? 17.608 37.330 53.064 1.00 24.75 297 GLU A CA 1
ATOM 2337 C C . GLU A 1 320 ? 18.097 36.285 52.054 1.00 25.69 297 GLU A C 1
ATOM 2338 O O . GLU A 1 320 ? 18.274 35.118 52.416 1.00 23.87 297 GLU A O 1
ATOM 2344 N N . HIS A 1 321 ? 18.310 36.671 50.790 1.00 24.62 298 HIS A N 1
ATOM 2345 C CA . HIS A 1 321 ? 18.848 35.721 49.818 1.00 23.91 298 HIS A CA 1
ATOM 2346 C C . HIS A 1 321 ? 20.299 35.364 50.145 1.00 27.66 298 HIS A C 1
ATOM 2347 O O . HIS A 1 321 ? 20.702 34.196 50.033 1.00 21.06 298 HIS A O 1
ATOM 2354 N N . HIS A 1 322 ? 21.109 36.374 50.516 1.00 23.47 299 HIS A N 1
ATOM 2355 C CA . HIS A 1 322 ? 22.474 36.109 50.971 1.00 23.45 299 HIS A CA 1
ATOM 2356 C C . HIS A 1 322 ? 22.461 35.218 52.208 1.00 24.23 299 HIS A C 1
ATOM 2357 O O . HIS A 1 322 ? 23.265 34.285 52.312 1.00 20.98 299 HIS A O 1
ATOM 2364 N N . ARG A 1 323 ? 21.522 35.460 53.137 1.00 21.26 300 ARG A N 1
ATOM 2365 C CA . ARG A 1 323 ? 21.471 34.655 54.359 1.00 23.98 300 ARG A CA 1
ATOM 2366 C C . ARG A 1 323 ? 21.080 33.206 54.062 1.00 23.83 300 ARG A C 1
ATOM 2367 O O . ARG A 1 323 ? 21.648 32.271 54.641 1.00 24.43 300 ARG A O 1
ATOM 2375 N N . GLU A 1 324 ? 20.132 33.005 53.142 1.00 27.54 301 GLU A N 1
ATOM 2376 C CA . GLU A 1 324 ? 19.725 31.657 52.766 1.00 22.94 301 GLU A CA 1
ATOM 2377 C C . GLU A 1 324 ? 20.875 30.897 52.108 1.00 26.95 301 GLU A C 1
ATOM 2378 O O . GLU A 1 324 ? 21.145 29.742 52.467 1.00 25.38 301 GLU A O 1
ATOM 2384 N N . ASP A 1 325 ? 21.578 31.532 51.156 1.00 28.64 302 ASP A N 1
ATOM 2385 C CA . ASP A 1 325 ? 22.704 30.866 50.507 1.00 26.58 302 ASP A CA 1
ATOM 2386 C C . ASP A 1 325 ? 23.715 30.387 51.533 1.00 28.37 302 ASP A C 1
ATOM 2387 O O . ASP A 1 325 ? 24.175 29.237 51.476 1.00 24.66 302 ASP A O 1
ATOM 2392 N N . ILE A 1 326 ? 24.061 31.246 52.495 1.00 26.88 303 ILE A N 1
ATOM 2393 C CA . ILE A 1 326 ? 25.080 30.845 53.452 1.00 23.17 303 ILE A CA 1
ATOM 2394 C C . ILE A 1 326 ? 24.522 29.824 54.447 1.00 26.62 303 ILE A C 1
ATOM 2395 O O . ILE A 1 326 ? 25.235 28.898 54.844 1.00 26.56 303 ILE A O 1
ATOM 2400 N N . ASP A 1 327 ? 23.230 29.920 54.811 1.00 23.66 304 ASP A N 1
ATOM 2401 C CA . ASP A 1 327 ? 22.626 28.887 55.658 1.00 27.40 304 ASP A CA 1
ATOM 2402 C C . ASP A 1 327 ? 22.742 27.502 55.013 1.00 23.90 304 ASP A C 1
ATOM 2403 O O . ASP A 1 327 ? 23.110 26.522 55.669 1.00 22.74 304 ASP A O 1
ATOM 2408 N N . LEU A 1 328 ? 22.411 27.409 53.726 1.00 20.37 305 LEU A N 1
ATOM 2409 C CA . LEU A 1 328 ? 22.513 26.139 53.011 1.00 23.38 305 LEU A CA 1
ATOM 2410 C C . LEU A 1 328 ? 23.959 25.656 52.932 1.00 23.84 305 LEU A C 1
ATOM 2411 O O . LEU A 1 328 ? 24.226 24.451 53.074 1.00 19.74 305 LEU A O 1
ATOM 2416 N N . ILE A 1 329 ? 24.901 26.585 52.712 1.00 21.25 306 ILE A N 1
ATOM 2417 C CA . ILE A 1 329 ? 26.319 26.238 52.651 1.00 22.00 306 ILE A CA 1
ATOM 2418 C C . ILE A 1 329 ? 26.819 25.818 54.027 1.00 22.85 306 ILE A C 1
ATOM 2419 O O . ILE A 1 329 ? 27.607 24.878 54.155 1.00 23.18 306 ILE A O 1
ATOM 2424 N N . CYS A 1 330 ? 26.373 26.506 55.078 1.00 25.18 307 CYS A N 1
ATOM 2425 C CA . CYS A 1 330 ? 26.710 26.070 56.428 1.00 27.51 307 CYS A CA 1
ATOM 2426 C C . CYS A 1 330 ? 26.129 24.691 56.738 1.00 26.35 307 CYS A C 1
ATOM 2427 O O . CYS A 1 330 ? 26.790 23.871 57.376 1.00 29.79 307 CYS A O 1
ATOM 2430 N N . GLU A 1 331 ? 24.910 24.405 56.266 1.00 24.27 308 GLU A N 1
ATOM 2431 C CA . GLU A 1 331 ? 24.290 23.112 56.535 1.00 23.45 308 GLU A CA 1
ATOM 2432 C C . GLU A 1 331 ? 25.049 21.984 55.850 1.00 26.16 308 GLU A C 1
ATOM 2433 O O . GLU A 1 331 ? 25.180 20.885 56.409 1.00 25.05 308 GLU A O 1
ATOM 2439 N N . LEU A 1 332 ? 25.526 22.231 54.622 1.00 24.50 309 LEU A N 1
ATOM 2440 C CA . LEU A 1 332 ? 26.405 21.280 53.953 1.00 21.99 309 LEU A CA 1
ATOM 2441 C C . LEU A 1 332 ? 27.705 21.078 54.729 1.00 27.42 309 LEU A C 1
ATOM 2442 O O . LEU A 1 332 ? 28.281 19.975 54.713 1.00 21.55 309 LEU A O 1
ATOM 2447 N N . GLY A 1 333 ? 28.175 22.125 55.407 1.00 23.86 310 GLY A N 1
ATOM 2448 C CA . GLY A 1 333 ? 29.357 22.057 56.231 1.00 28.30 310 GLY A CA 1
ATOM 2449 C C . GLY A 1 333 ? 30.638 22.549 55.588 1.00 27.95 310 GLY A C 1
ATOM 2450 O O . GLY A 1 333 ? 31.723 22.264 56.114 1.00 25.49 310 GLY A O 1
ATOM 2451 N N . ALA A 1 334 ? 30.548 23.255 54.464 1.00 22.97 311 ALA A N 1
ATOM 2452 C CA . ALA A 1 334 ? 31.741 23.731 53.780 1.00 24.73 311 ALA A CA 1
ATOM 2453 C C . ALA A 1 334 ? 32.590 24.617 54.694 1.00 26.91 311 ALA A C 1
ATOM 2454 O O . ALA A 1 334 ? 32.074 25.473 55.413 1.00 24.97 311 ALA A O 1
ATOM 2456 N N . THR A 1 335 ? 33.904 24.392 54.688 1.00 25.57 312 THR A N 1
ATOM 2457 C CA . THR A 1 335 ? 34.812 25.250 55.445 1.00 21.68 312 THR A CA 1
ATOM 2458 C C . THR A 1 335 ? 35.391 26.384 54.600 1.00 22.21 312 THR A C 1
ATOM 2459 O O . THR A 1 335 ? 36.055 27.272 55.142 1.00 20.37 312 THR A O 1
ATOM 2463 N N . THR A 1 336 ? 35.125 26.384 53.297 1.00 19.60 313 THR A N 1
ATOM 2464 C CA . THR A 1 336 ? 35.586 27.418 52.388 1.00 21.75 313 THR A CA 1
ATOM 2465 C C . THR A 1 336 ? 34.553 27.654 51.283 1.00 19.99 313 THR A C 1
ATOM 2466 O O . THR A 1 336 ? 33.822 26.748 50.880 1.00 19.58 313 THR A O 1
ATOM 2470 N N . ILE A 1 337 ? 34.504 28.877 50.789 1.00 18.22 314 ILE A N 1
ATOM 2471 C CA . ILE A 1 337 ? 33.732 29.207 49.598 1.00 21.80 314 ILE A CA 1
ATOM 2472 C C . ILE A 1 337 ? 34.659 29.938 48.650 1.00 20.51 314 ILE A C 1
ATOM 2473 O O . ILE A 1 337 ? 35.425 30.813 49.080 1.00 22.18 314 ILE A O 1
ATOM 2478 N N . ARG A 1 338 ? 34.599 29.585 47.373 1.00 17.69 315 ARG A N 1
ATOM 2479 C CA . ARG A 1 338 ? 35.241 30.372 46.338 1.00 20.48 315 ARG A CA 1
ATOM 2480 C C . ARG A 1 338 ? 34.182 31.286 45.738 1.00 23.35 315 ARG A C 1
ATOM 2481 O O . ARG A 1 338 ? 33.228 30.813 45.109 1.00 20.44 315 ARG A O 1
ATOM 2489 N N . LEU A 1 339 ? 34.348 32.593 45.941 1.00 22.91 316 LEU A N 1
ATOM 2490 C CA . LEU A 1 339 ? 33.348 33.565 45.485 1.00 21.62 316 LEU A CA 1
ATOM 2491 C C . LEU A 1 339 ? 33.720 34.068 44.086 1.00 25.11 316 LEU A C 1
ATOM 2492 O O . LEU A 1 339 ? 34.181 35.194 43.866 1.00 24.67 316 LEU A O 1
ATOM 2497 N N . ALA A 1 340 ? 33.510 33.168 43.128 1.00 22.76 317 ALA A N 1
ATOM 2498 C CA . ALA A 1 340 ? 33.722 33.391 41.710 1.00 22.25 317 ALA A CA 1
ATOM 2499 C C . ALA A 1 340 ? 32.552 34.185 41.142 1.00 21.48 317 ALA A C 1
ATOM 2500 O O . ALA A 1 340 ? 31.473 34.226 41.724 1.00 22.35 317 ALA A O 1
ATOM 2502 N N . HIS A 1 341 ? 32.782 34.871 40.024 1.00 23.24 318 HIS A N 1
ATOM 2503 C CA . HIS A 1 341 ? 34.098 35.140 39.469 1.00 19.93 318 HIS A CA 1
ATOM 2504 C C . HIS A 1 341 ? 34.435 36.640 39.581 1.00 25.30 318 HIS A C 1
ATOM 2505 O O . HIS A 1 341 ? 34.975 37.227 38.641 1.00 22.29 318 HIS A O 1
ATOM 2512 N N . TYR A 1 342 ? 34.098 37.259 40.704 1.00 19.14 319 TYR A N 1
ATOM 2513 C CA . TYR A 1 342 ? 34.035 38.714 40.794 1.00 22.99 319 TYR A CA 1
ATOM 2514 C C . TYR A 1 342 ? 33.798 39.045 42.258 1.00 23.48 319 TYR A C 1
ATOM 2515 O O . TYR A 1 342 ? 33.568 38.155 43.085 1.00 24.90 319 TYR A O 1
ATOM 2524 N N . GLN A 1 343 ? 33.875 40.335 42.570 1.00 24.36 320 GLN A N 1
ATOM 2525 C CA . GLN A 1 343 ? 33.605 40.788 43.923 1.00 21.57 320 GLN A CA 1
ATOM 2526 C C . GLN A 1 343 ? 32.120 40.653 44.226 1.00 23.49 320 GLN A C 1
ATOM 2527 O O . GLN A 1 343 ? 31.272 41.118 43.451 1.00 19.97 320 GLN A O 1
ATOM 2533 N N . HIS A 1 344 ? 31.820 40.002 45.353 1.00 22.37 321 HIS A N 1
ATOM 2534 C CA . HIS A 1 344 ? 30.466 39.819 45.856 1.00 22.24 321 HIS A CA 1
ATOM 2535 C C . HIS A 1 344 ? 30.066 41.006 46.729 1.00 18.99 321 HIS A C 1
ATOM 2536 O O . HIS A 1 344 ? 30.831 41.950 46.898 1.00 24.35 321 HIS A O 1
ATOM 2543 N N . ASP A 1 345 ? 28.875 40.952 47.322 1.00 19.51 322 ASP A N 1
ATOM 2544 C CA . ASP A 1 345 ? 28.377 42.016 48.186 1.00 23.88 322 ASP A CA 1
ATOM 2545 C C . ASP A 1 345 ? 29.053 42.016 49.565 1.00 21.88 322 ASP A C 1
ATOM 2546 O O . ASP A 1 345 ? 29.383 40.963 50.122 1.00 21.48 322 ASP A O 1
ATOM 2551 N N . GLN A 1 346 ? 29.219 43.226 50.124 1.00 17.64 323 GLN A N 1
ATOM 2552 C CA . GLN A 1 346 ? 29.751 43.385 51.481 1.00 21.74 323 GLN A CA 1
ATOM 2553 C C . GLN A 1 346 ? 28.983 42.560 52.505 1.00 22.65 323 GLN A C 1
ATOM 2554 O O . GLN A 1 346 ? 29.574 42.027 53.451 1.00 23.81 323 GLN A O 1
ATOM 2560 N N . TYR A 1 347 ? 27.665 42.445 52.341 1.00 20.99 324 TYR A N 1
ATOM 2561 C CA . TYR A 1 347 ? 26.897 41.673 53.307 1.00 27.60 324 TYR A CA 1
ATOM 2562 C C . TYR A 1 347 ? 27.225 40.182 53.232 1.00 26.98 324 TYR A C 1
ATOM 2563 O O . TYR A 1 347 ? 27.213 39.499 54.259 1.00 28.74 324 TYR A O 1
ATOM 2572 N N . PHE A 1 348 ? 27.540 39.662 52.048 1.00 22.55 325 PHE A N 1
ATOM 2573 C CA . PHE A 1 348 ? 27.895 38.256 51.968 1.00 21.75 325 PHE A CA 1
ATOM 2574 C C . PHE A 1 348 ? 29.257 37.997 52.597 1.00 25.54 325 PHE A C 1
ATOM 2575 O O . PHE A 1 348 ? 29.445 36.976 53.280 1.00 25.07 325 PHE A O 1
ATOM 2583 N N . TYR A 1 349 ? 30.221 38.906 52.372 1.00 21.05 326 TYR A N 1
ATOM 2584 C CA . TYR A 1 349 ? 31.523 38.763 53.012 1.00 24.97 326 TYR A CA 1
ATOM 2585 C C . TYR A 1 349 ? 31.407 38.879 54.537 1.00 25.86 326 TYR A C 1
ATOM 2586 O O . TYR A 1 349 ? 32.034 38.100 55.270 1.00 24.11 326 TYR A O 1
ATOM 2595 N N . ASP A 1 350 ? 30.608 39.840 55.037 1.00 21.47 327 ASP A N 1
ATOM 2596 C CA . ASP A 1 350 ? 30.366 39.914 56.481 1.00 26.03 327 ASP A CA 1
ATOM 2597 C C . ASP A 1 350 ? 29.823 38.590 57.010 1.00 26.46 327 ASP A C 1
ATOM 2598 O O . ASP A 1 350 ? 30.251 38.107 58.065 1.00 28.77 327 ASP A O 1
ATOM 2603 N N . LEU A 1 351 ? 28.873 37.998 56.283 1.00 23.66 328 LEU A N 1
ATOM 2604 C CA . LEU A 1 351 ? 28.282 36.726 56.680 1.00 29.98 328 LEU A CA 1
ATOM 2605 C C . LEU A 1 351 ? 29.344 35.635 56.766 1.00 27.92 328 LEU A C 1
ATOM 2606 O O . LEU A 1 351 ? 29.351 34.833 57.708 1.00 26.81 328 LEU A O 1
ATOM 2611 N N . CYS A 1 352 ? 30.258 35.606 55.797 1.00 22.04 329 CYS A N 1
ATOM 2612 C CA . CYS A 1 352 ? 31.376 34.678 55.865 1.00 22.59 329 CYS A CA 1
ATOM 2613 C C . CYS A 1 352 ? 32.228 34.925 57.112 1.00 26.84 329 CYS A C 1
ATOM 2614 O O . CYS A 1 352 ? 32.556 33.976 57.838 1.00 25.98 329 CYS A O 1
ATOM 2617 N N . ASP A 1 353 ? 32.590 36.193 57.382 1.00 25.20 330 ASP A N 1
ATOM 2618 C CA . ASP A 1 353 ? 33.353 36.507 58.594 1.00 24.76 330 ASP A CA 1
ATOM 2619 C C . ASP A 1 353 ? 32.621 36.047 59.849 1.00 28.96 330 ASP A C 1
ATOM 2620 O O . ASP A 1 353 ? 33.244 35.512 60.773 1.00 28.10 330 ASP A O 1
ATOM 2625 N N . GLU A 1 354 ? 31.298 36.274 59.913 1.00 26.44 331 GLU A N 1
ATOM 2626 C CA . GLU A 1 354 ? 30.541 35.876 61.098 1.00 27.35 331 GLU A CA 1
ATOM 2627 C C . GLU A 1 354 ? 30.435 34.372 61.233 1.00 28.93 331 GLU A C 1
ATOM 2628 O O . GLU A 1 354 ? 30.328 33.866 62.350 1.00 31.75 331 GLU A O 1
ATOM 2634 N N . ARG A 1 355 ? 30.381 33.649 60.121 1.00 29.22 332 ARG A N 1
ATOM 2635 C CA . ARG A 1 355 ? 30.136 32.221 60.209 1.00 30.58 332 ARG A CA 1
ATOM 2636 C C . ARG A 1 355 ? 31.413 31.394 60.223 1.00 27.82 332 ARG A C 1
ATOM 2637 O O . ARG A 1 355 ? 31.332 30.181 60.396 1.00 32.13 332 ARG A O 1
ATOM 2645 N N . GLY A 1 356 ? 32.581 32.015 60.068 1.00 28.24 333 GLY A N 1
ATOM 2646 C CA . GLY A 1 356 ? 33.848 31.309 60.109 1.00 25.58 333 GLY A CA 1
ATOM 2647 C C . GLY A 1 356 ? 34.280 30.651 58.817 1.00 27.28 333 GLY A C 1
ATOM 2648 O O . GLY A 1 356 ? 35.172 29.793 58.850 1.00 26.64 333 GLY A O 1
ATOM 2649 N N . LEU A 1 357 ? 33.695 31.035 57.683 1.00 25.45 334 LEU A N 1
ATOM 2650 C CA . LEU A 1 357 ? 34.080 30.506 56.378 1.00 26.19 334 LEU A CA 1
ATOM 2651 C C . LEU A 1 357 ? 35.372 31.147 55.877 1.00 23.66 334 LEU A C 1
ATOM 2652 O O . LEU A 1 357 ? 35.587 32.342 56.051 1.00 23.36 334 LEU A O 1
ATOM 2657 N N . VAL A 1 358 ? 36.228 30.341 55.246 1.00 22.75 335 VAL A N 1
ATOM 2658 C CA . VAL A 1 358 ? 37.473 30.810 54.637 1.00 23.52 335 VAL A CA 1
ATOM 2659 C C . VAL A 1 358 ? 37.215 31.066 53.151 1.00 24.09 335 VAL A C 1
ATOM 2660 O O . VAL A 1 358 ? 36.708 30.188 52.446 1.00 24.15 335 VAL A O 1
ATOM 2664 N N . ILE A 1 359 ? 37.584 32.249 52.664 1.00 19.65 336 ILE A N 1
ATOM 2665 C CA . ILE A 1 359 ? 37.089 32.760 51.387 1.00 18.64 336 ILE A CA 1
ATOM 2666 C C . ILE A 1 359 ? 38.233 33.013 50.404 1.00 19.45 336 ILE A C 1
ATOM 2667 O O . ILE A 1 359 ? 39.302 33.505 50.772 1.00 20.83 336 ILE A O 1
ATOM 2672 N N . TRP A 1 360 ? 37.982 32.668 49.145 1.00 24.36 337 TRP A N 1
ATOM 2673 C CA . TRP A 1 360 ? 38.757 33.067 47.973 1.00 20.76 337 TRP A CA 1
ATOM 2674 C C . TRP A 1 360 ? 37.945 34.127 47.241 1.00 20.86 337 TRP A C 1
ATOM 2675 O O . TRP A 1 360 ? 36.802 33.864 46.849 1.00 22.29 337 TRP A O 1
ATOM 2686 N N . ALA A 1 361 ? 38.513 35.325 47.092 1.00 23.44 338 ALA A N 1
ATOM 2687 C CA . ALA A 1 361 ? 37.900 36.426 46.342 1.00 23.40 338 ALA A CA 1
ATOM 2688 C C . ALA A 1 361 ? 38.692 36.681 45.065 1.00 19.87 338 ALA A C 1
ATOM 2689 O O . ALA A 1 361 ? 39.921 36.584 45.066 1.00 25.74 338 ALA A O 1
ATOM 2691 N N . GLU A 1 362 ? 38.013 37.045 43.984 1.00 22.74 339 GLU A N 1
ATOM 2692 C CA . GLU A 1 362 ? 38.714 37.260 42.715 1.00 23.42 339 GLU A CA 1
ATOM 2693 C C . GLU A 1 362 ? 38.014 38.340 41.891 1.00 23.53 339 GLU A C 1
ATOM 2694 O O . GLU A 1 362 ? 36.882 38.736 42.187 1.00 18.36 339 GLU A O 1
ATOM 2700 N N . ILE A 1 363 ? 38.702 38.786 40.834 1.00 21.35 340 ILE A N 1
ATOM 2701 C CA . ILE A 1 363 ? 38.194 39.733 39.831 1.00 24.02 340 ILE A CA 1
ATOM 2702 C C . ILE A 1 363 ? 37.783 38.992 38.558 1.00 22.23 340 ILE A C 1
ATOM 2703 O O . ILE A 1 363 ? 38.254 37.872 38.323 1.00 22.13 340 ILE A O 1
ATOM 2708 N N . PRO A 1 364 ? 36.924 39.576 37.698 1.00 19.85 341 PRO A N 1
ATOM 2709 C CA . PRO A 1 364 ? 36.472 38.848 36.496 1.00 20.70 341 PRO A CA 1
ATOM 2710 C C . PRO A 1 364 ? 37.444 38.830 35.329 1.00 23.30 341 PRO A C 1
ATOM 2711 O O . PRO A 1 364 ? 37.044 39.002 34.173 1.00 23.95 341 PRO A O 1
ATOM 2715 N N . TYR A 1 365 ? 38.714 38.615 35.614 1.00 19.05 342 TYR A N 1
ATOM 2716 C CA . TYR A 1 365 ? 39.742 38.494 34.588 1.00 22.41 342 TYR A CA 1
ATOM 2717 C C . TYR A 1 365 ? 39.670 37.056 34.080 1.00 24.45 342 TYR A C 1
ATOM 2718 O O . TYR A 1 365 ? 40.291 36.150 34.638 1.00 23.83 342 TYR A O 1
ATOM 2727 N N . ILE A 1 366 ? 38.888 36.825 33.019 1.00 21.10 343 ILE A N 1
ATOM 2728 C CA . ILE A 1 366 ? 38.335 35.491 32.790 1.00 22.53 343 ILE A CA 1
ATOM 2729 C C . ILE A 1 366 ? 38.385 35.103 31.318 1.00 25.48 343 ILE A C 1
ATOM 2730 O O . ILE A 1 366 ? 38.132 35.930 30.432 1.00 23.95 343 ILE A O 1
ATOM 2735 N N . SER A 1 367 ? 38.769 33.831 31.080 1.00 27.21 344 SER A N 1
ATOM 2736 C CA . SER A 1 367 ? 38.646 33.088 29.829 1.00 25.71 344 SER A CA 1
ATOM 2737 C C . SER A 1 367 ? 39.648 33.507 28.770 1.00 26.70 344 SER A C 1
ATOM 2738 O O . SER A 1 367 ? 40.311 32.669 28.158 1.00 32.64 344 SER A O 1
ATOM 2741 N N . SER A 1 368 ? 39.738 34.799 28.510 1.00 30.75 345 SER A N 1
ATOM 2742 C CA . SER A 1 368 ? 40.444 35.274 27.330 1.00 32.67 345 SER A CA 1
ATOM 2743 C C . SER A 1 368 ? 41.049 36.628 27.646 1.00 29.73 345 SER A C 1
ATOM 2744 O O . SER A 1 368 ? 40.320 37.590 27.928 1.00 25.14 345 SER A O 1
ATOM 2747 N N . HIS A 1 369 ? 42.376 36.698 27.587 1.00 28.72 346 HIS A N 1
ATOM 2748 C CA . HIS A 1 369 ? 43.065 37.947 27.874 1.00 26.45 346 HIS A CA 1
ATOM 2749 C C . HIS A 1 369 ? 42.738 38.993 26.809 1.00 28.14 346 HIS A C 1
ATOM 2750 O O . HIS A 1 369 ? 43.013 38.797 25.619 1.00 26.70 346 HIS A O 1
ATOM 2757 N N . MET A 1 370 ? 42.091 40.080 27.237 1.00 29.26 347 MET A N 1
ATOM 2758 C CA . MET A 1 370 ? 41.888 41.247 26.388 1.00 24.69 347 MET A CA 1
ATOM 2759 C C . MET A 1 370 ? 43.044 42.230 26.572 1.00 28.26 347 MET A C 1
ATOM 2760 O O . MET A 1 370 ? 43.202 42.788 27.672 1.00 27.46 347 MET A O 1
ATOM 2765 N N . PRO A 1 371 ? 43.871 42.460 25.548 1.00 32.09 348 PRO A N 1
ATOM 2766 C CA . PRO A 1 371 ? 44.961 43.456 25.681 1.00 36.38 348 PRO A CA 1
ATOM 2767 C C . PRO A 1 371 ? 44.487 44.825 26.127 1.00 34.96 348 PRO A C 1
ATOM 2768 O O . PRO A 1 371 ? 45.177 45.505 26.898 1.00 37.59 348 PRO A O 1
ATOM 2772 N N . ASN A 1 372 ? 43.313 45.246 25.681 1.00 29.14 349 ASN A N 1
ATOM 2773 C CA . ASN A 1 372 ? 42.776 46.519 26.108 1.00 27.67 349 ASN A CA 1
ATOM 2774 C C . ASN A 1 372 ? 42.015 46.433 27.428 1.00 29.68 349 ASN A C 1
ATOM 2775 O O . ASN A 1 372 ? 41.574 47.467 27.940 1.00 31.74 349 ASN A O 1
ATOM 2780 N N . GLY A 1 373 ? 41.883 45.245 28.016 1.00 29.15 350 GLY A N 1
ATOM 2781 C CA . GLY A 1 373 ? 41.268 45.152 29.325 1.00 28.72 350 GLY A CA 1
ATOM 2782 C C . GLY A 1 373 ? 42.190 45.385 30.506 1.00 29.40 350 GLY A C 1
ATOM 2783 O O . GLY A 1 373 ? 41.748 45.282 31.657 1.00 28.05 350 GLY A O 1
ATOM 2784 N N . ARG A 1 374 ? 43.455 45.735 30.258 1.00 25.83 351 ARG A N 1
ATOM 2785 C CA . ARG A 1 374 ? 44.439 45.764 31.336 1.00 31.99 351 ARG A CA 1
ATOM 2786 C C . ARG A 1 374 ? 44.097 46.814 32.391 1.00 30.89 351 ARG A C 1
ATOM 2787 O O . ARG A 1 374 ? 44.141 46.522 33.593 1.00 29.20 351 ARG A O 1
ATOM 2795 N N . GLU A 1 375 ? 43.746 48.036 31.966 1.00 30.05 352 GLU A N 1
ATOM 2796 C CA . GLU A 1 375 ? 43.385 49.074 32.931 1.00 27.60 352 GLU A CA 1
ATOM 2797 C C . GLU A 1 375 ? 42.277 48.587 33.858 1.00 31.51 352 GLU A C 1
ATOM 2798 O O . GLU A 1 375 ? 42.375 48.731 35.084 1.00 28.58 352 GLU A O 1
ATOM 2804 N N . ASN A 1 376 ? 41.240 47.960 33.287 1.00 28.65 353 ASN A N 1
ATOM 2805 C CA . ASN A 1 376 ? 40.100 47.504 34.079 1.00 27.46 353 ASN A CA 1
ATOM 2806 C C . ASN A 1 376 ? 40.460 46.351 35.012 1.00 26.41 353 ASN A C 1
ATOM 2807 O O . ASN A 1 376 ? 39.875 46.259 36.097 1.00 28.12 353 ASN A O 1
ATOM 2812 N N . THR A 1 377 ? 41.394 45.460 34.627 1.00 26.18 354 THR A N 1
ATOM 2813 C CA . THR A 1 377 ? 41.894 44.494 35.610 1.00 24.48 354 THR A CA 1
ATOM 2814 C C . THR A 1 377 ? 42.529 45.210 36.802 1.00 24.92 354 THR A C 1
ATOM 2815 O O . THR A 1 377 ? 42.266 44.855 37.959 1.00 24.11 354 THR A O 1
ATOM 2819 N N . ILE A 1 378 ? 43.368 46.218 36.536 1.00 28.08 355 ILE A N 1
ATOM 2820 C CA . ILE A 1 378 ? 44.007 46.983 37.612 1.00 28.37 355 ILE A CA 1
ATOM 2821 C C . ILE A 1 378 ? 42.952 47.612 38.507 1.00 24.70 355 ILE A C 1
ATOM 2822 O O . ILE A 1 378 ? 42.973 47.468 39.730 1.00 29.55 355 ILE A O 1
ATOM 2827 N N . SER A 1 379 ? 42.024 48.326 37.892 1.00 24.05 356 SER A N 1
ATOM 2828 C CA . SER A 1 379 ? 40.952 49.022 38.585 1.00 30.09 356 SER A CA 1
ATOM 2829 C C . SER A 1 379 ? 40.118 48.072 39.454 1.00 26.87 356 SER A C 1
ATOM 2830 O O . SER A 1 379 ? 39.857 48.346 40.628 1.00 22.84 356 SER A O 1
ATOM 2833 N N . GLN A 1 380 ? 39.660 46.960 38.883 1.00 24.19 357 GLN A N 1
ATOM 2834 C CA . GLN A 1 380 ? 38.792 46.084 39.664 1.00 26.91 357 GLN A CA 1
ATOM 2835 C C . GLN A 1 380 ? 39.557 45.458 40.806 1.00 24.02 357 GLN A C 1
ATOM 2836 O O . GLN A 1 380 ? 38.995 45.247 41.883 1.00 24.36 357 GLN A O 1
ATOM 2842 N N . MET A 1 381 ? 40.841 45.178 40.603 1.00 22.79 358 MET A N 1
ATOM 2843 C CA . MET A 1 381 ? 41.606 44.539 41.663 1.00 22.91 358 MET A CA 1
ATOM 2844 C C . MET A 1 381 ? 41.915 45.525 42.779 1.00 25.28 358 MET A C 1
ATOM 2845 O O . MET A 1 381 ? 41.916 45.149 43.956 1.00 28.01 358 MET A O 1
ATOM 2850 N N . LYS A 1 382 ? 42.183 46.790 42.432 1.00 25.47 359 LYS A N 1
ATOM 2851 C CA . LYS A 1 382 ? 42.355 47.808 43.462 1.00 27.69 359 LYS A CA 1
ATOM 2852 C C . LYS A 1 382 ? 41.105 47.909 44.323 1.00 24.98 359 LYS A C 1
ATOM 2853 O O . LYS A 1 382 ? 41.186 47.918 45.560 1.00 21.17 359 LYS A O 1
ATOM 2859 N N . GLU A 1 383 ? 39.937 47.963 43.672 1.00 22.98 360 GLU A N 1
ATOM 2860 C CA . GLU A 1 383 ? 38.674 48.042 44.392 1.00 22.38 360 GLU A CA 1
ATOM 2861 C C . GLU A 1 383 ? 38.439 46.777 45.200 1.00 21.53 360 GLU A C 1
ATOM 2862 O O . GLU A 1 383 ? 37.995 46.847 46.349 1.00 24.94 360 GLU A O 1
ATOM 2868 N N . LEU A 1 384 ? 38.780 45.617 44.638 1.00 21.34 361 LEU A N 1
ATOM 2869 C CA . LEU A 1 384 ? 38.637 44.366 45.377 1.00 24.15 361 LEU A CA 1
ATOM 2870 C C . LEU A 1 384 ? 39.413 44.414 46.691 1.00 25.94 361 LEU A C 1
ATOM 2871 O O . LEU A 1 384 ? 38.860 44.144 47.772 1.00 18.65 361 LEU A O 1
ATOM 2876 N N . VAL A 1 385 ? 40.700 44.771 46.618 1.00 23.45 362 VAL A N 1
ATOM 2877 C CA . VAL A 1 385 ? 41.528 44.740 47.819 1.00 24.46 362 VAL A CA 1
ATOM 2878 C C . VAL A 1 385 ? 41.154 45.874 48.768 1.00 24.66 362 VAL A C 1
ATOM 2879 O O . VAL A 1 385 ? 41.021 45.662 49.977 1.00 24.60 362 VAL A O 1
ATOM 2883 N N . VAL A 1 386 ? 40.987 47.092 48.249 1.00 22.63 363 VAL A N 1
ATOM 2884 C CA . VAL A 1 386 ? 40.721 48.223 49.134 1.00 24.09 363 VAL A CA 1
ATOM 2885 C C . VAL A 1 386 ? 39.406 48.012 49.858 1.00 25.95 363 VAL A C 1
ATOM 2886 O O . VAL A 1 386 ? 39.275 48.307 51.051 1.00 26.93 363 VAL A O 1
ATOM 2890 N N . GLN A 1 387 ? 38.414 47.471 49.156 1.00 26.94 364 GLN A N 1
ATOM 2891 C CA . GLN A 1 387 ? 37.093 47.397 49.745 1.00 23.11 364 GLN A CA 1
ATOM 2892 C C . GLN A 1 387 ? 36.945 46.203 50.684 1.00 25.10 364 GLN A C 1
ATOM 2893 O O . GLN A 1 387 ? 36.015 46.184 51.492 1.00 25.76 364 GLN A O 1
ATOM 2899 N N . ASN A 1 388 ? 37.863 45.238 50.634 1.00 20.65 365 ASN A N 1
ATOM 2900 C CA . ASN A 1 388 ? 37.677 43.965 51.315 1.00 21.10 365 ASN A CA 1
ATOM 2901 C C . ASN A 1 388 ? 38.848 43.565 52.204 1.00 22.74 365 ASN A C 1
ATOM 2902 O O . ASN A 1 388 ? 38.839 42.465 52.760 1.00 24.91 365 ASN A O 1
ATOM 2907 N N . TYR A 1 389 ? 39.838 44.438 52.372 1.00 20.73 366 TYR A N 1
ATOM 2908 C CA . TYR A 1 389 ? 41.006 44.149 53.185 1.00 22.61 366 TYR A CA 1
ATOM 2909 C C . TYR A 1 389 ? 40.657 43.781 54.623 1.00 23.18 366 TYR A C 1
ATOM 2910 O O . TYR A 1 389 ? 41.441 43.091 55.287 1.00 24.03 366 TYR A O 1
ATOM 2919 N N . ASN A 1 390 ? 39.520 44.243 55.126 1.00 23.44 367 ASN A N 1
ATOM 2920 C CA . ASN A 1 390 ? 39.198 44.082 56.537 1.00 26.83 367 ASN A CA 1
ATOM 2921 C C . ASN A 1 390 ? 38.535 42.749 56.852 1.00 28.17 367 ASN A C 1
ATOM 2922 O O . ASN A 1 390 ? 38.553 42.331 58.019 1.00 26.12 367 ASN A O 1
ATOM 2927 N N . HIS A 1 391 ? 37.959 42.084 55.850 1.00 24.88 368 HIS A N 1
ATOM 2928 C CA . HIS A 1 391 ? 37.265 40.817 56.057 1.00 26.90 368 HIS A CA 1
ATOM 2929 C C . HIS A 1 391 ? 38.241 39.726 56.479 1.00 29.88 368 HIS A C 1
ATOM 2930 O O . HIS A 1 391 ? 39.145 39.384 55.700 1.00 28.93 368 HIS A O 1
ATOM 2937 N N . PRO A 1 392 ? 38.118 39.159 57.680 1.00 26.79 369 PRO A N 1
ATOM 2938 C CA . PRO A 1 392 ? 39.029 38.071 58.059 1.00 25.14 369 PRO A CA 1
ATOM 2939 C C . PRO A 1 392 ? 38.747 36.753 57.333 1.00 26.20 369 PRO A C 1
ATOM 2940 O O . PRO A 1 392 ? 39.615 35.859 57.354 1.00 28.52 369 PRO A O 1
ATOM 2944 N N . SER A 1 393 ? 37.578 36.592 56.701 1.00 23.12 370 SER A N 1
ATOM 2945 C CA . SER A 1 393 ? 37.302 35.354 55.978 1.00 21.20 370 SER A CA 1
ATOM 2946 C C . SER A 1 393 ? 38.161 35.195 54.732 1.00 25.27 370 SER A C 1
ATOM 2947 O O . SER A 1 393 ? 38.383 34.061 54.290 1.00 22.66 370 SER A O 1
ATOM 2950 N N . ILE A 1 394 ? 38.669 36.287 54.172 1.00 23.77 371 ILE A N 1
ATOM 2951 C CA . ILE A 1 394 ? 39.436 36.222 52.931 1.00 25.04 371 ILE A CA 1
ATOM 2952 C C . ILE A 1 394 ? 40.900 35.928 53.238 1.00 23.08 371 ILE A C 1
ATOM 2953 O O . ILE A 1 394 ? 41.528 36.617 54.046 1.00 23.85 371 ILE A O 1
ATOM 2958 N N . VAL A 1 395 ? 41.449 34.936 52.551 1.00 19.22 372 VAL A N 1
ATOM 2959 C CA . VAL A 1 395 ? 42.853 34.586 52.698 1.00 21.75 372 VAL A CA 1
ATOM 2960 C C . VAL A 1 395 ? 43.621 34.650 51.381 1.00 19.99 372 VAL A C 1
ATOM 2961 O O . VAL A 1 395 ? 44.851 34.748 51.416 1.00 25.28 372 VAL A O 1
ATOM 2965 N N . VAL A 1 396 ? 42.970 34.581 50.213 1.00 21.84 373 VAL A N 1
ATOM 2966 C CA . VAL A 1 396 ? 43.662 34.640 48.926 1.00 21.72 373 VAL A CA 1
ATOM 2967 C C . VAL A 1 396 ? 42.932 35.594 47.991 1.00 19.27 373 VAL A C 1
ATOM 2968 O O . VAL A 1 396 ? 41.698 35.703 48.025 1.00 21.47 373 VAL A O 1
ATOM 2972 N N . TRP A 1 397 ? 43.705 36.302 47.168 1.00 19.89 374 TRP A N 1
ATOM 2973 C CA . TRP A 1 397 ? 43.167 37.115 46.090 1.00 19.89 374 TRP A CA 1
ATOM 2974 C C . TRP A 1 397 ? 43.451 36.426 44.751 1.00 23.20 374 TRP A C 1
ATOM 2975 O O . TRP A 1 397 ? 44.610 36.123 44.441 1.00 22.23 374 TRP A O 1
ATOM 2986 N N . GLY A 1 398 ? 42.398 36.166 43.977 1.00 20.60 375 GLY A N 1
ATOM 2987 C CA . GLY A 1 398 ? 42.524 35.489 42.697 1.00 21.15 375 GLY A CA 1
ATOM 2988 C C . GLY A 1 398 ? 42.690 36.479 41.556 1.00 23.93 375 GLY A C 1
ATOM 2989 O O . GLY A 1 398 ? 41.883 37.395 41.389 1.00 23.15 375 GLY A O 1
ATOM 2990 N N . LEU A 1 399 ? 43.735 36.268 40.761 1.00 19.17 376 LEU A N 1
ATOM 2991 C CA . LEU A 1 399 ? 44.072 37.191 39.686 1.00 18.08 376 LEU A CA 1
ATOM 2992 C C . LEU A 1 399 ? 43.245 36.942 38.435 1.00 23.53 376 LEU A C 1
ATOM 2993 O O . LEU A 1 399 ? 42.927 37.902 37.712 1.00 20.05 376 LEU A O 1
ATOM 2998 N N . SER A 1 400 ? 42.899 35.678 38.159 1.00 19.06 377 SER A N 1
ATOM 2999 C CA . SER A 1 400 ? 42.251 35.333 36.896 1.00 22.16 377 SER A CA 1
ATOM 3000 C C . SER A 1 400 ? 41.729 33.905 36.935 1.00 21.48 377 SER A C 1
ATOM 3001 O O . SER A 1 400 ? 42.181 33.068 37.718 1.00 19.36 377 SER A O 1
ATOM 3004 N N . ASN A 1 401 ? 40.783 33.638 36.048 1.00 21.86 378 ASN A N 1
ATOM 3005 C CA . ASN A 1 401 ? 40.155 32.332 35.955 1.00 23.72 378 ASN A CA 1
ATOM 3006 C C . ASN A 1 401 ? 40.257 31.835 34.521 1.00 24.83 378 ASN A C 1
ATOM 3007 O O . ASN A 1 401 ? 39.662 32.433 33.609 1.00 21.34 378 ASN A O 1
ATOM 3012 N N . GLU A 1 402 ? 40.985 30.728 34.334 1.00 20.37 379 GLU A N 1
ATOM 3013 C CA . GLU A 1 402 ? 41.063 30.049 33.043 1.00 23.93 379 GLU A CA 1
ATOM 3014 C C . GLU A 1 402 ? 41.567 30.998 31.963 1.00 25.93 379 GLU A C 1
ATOM 3015 O O . GLU A 1 402 ? 41.124 30.948 30.816 1.00 28.11 379 GLU A O 1
ATOM 3021 N N . ILE A 1 403 ? 42.484 31.896 32.333 1.00 28.91 380 ILE A N 1
ATOM 3022 C CA . ILE A 1 403 ? 42.796 33.013 31.448 1.00 24.08 380 ILE A CA 1
ATOM 3023 C C . ILE A 1 403 ? 43.432 32.566 30.138 1.00 27.66 380 ILE A C 1
ATOM 3024 O O . ILE A 1 403 ? 43.443 33.337 29.180 1.00 30.64 380 ILE A O 1
ATOM 3029 N N . THR A 1 404 ? 43.909 31.323 30.042 1.00 25.88 381 THR A N 1
ATOM 3030 C CA . THR A 1 404 ? 44.602 30.848 28.851 1.00 32.70 381 THR A CA 1
ATOM 3031 C C . THR A 1 404 ? 43.708 30.139 27.829 1.00 33.82 381 THR A C 1
ATOM 3032 O O . THR A 1 404 ? 44.227 29.685 26.809 1.00 43.07 381 THR A O 1
ATOM 3036 N N . MET A 1 405 ? 42.400 30.026 28.064 1.00 35.88 382 MET A N 1
ATOM 3037 C CA . MET A 1 405 ? 41.473 29.375 27.115 1.00 45.17 382 MET A CA 1
ATOM 3038 C C . MET A 1 405 ? 41.676 29.757 25.637 1.00 45.47 382 MET A C 1
ATOM 3039 O O . MET A 1 405 ? 41.098 30.745 25.154 1.00 48.06 382 MET A O 1
ATOM 3044 N N . ASP A 1 410 ? 51.498 33.697 26.499 1.00 30.44 387 ASP A N 1
ATOM 3045 C CA . ASP A 1 410 ? 51.661 34.932 25.716 1.00 38.43 387 ASP A CA 1
ATOM 3046 C C . ASP A 1 410 ? 52.159 36.114 26.569 1.00 38.07 387 ASP A C 1
ATOM 3047 O O . ASP A 1 410 ? 51.766 36.272 27.719 1.00 39.06 387 ASP A O 1
ATOM 3052 N N . GLU A 1 411 ? 53.016 36.957 25.995 1.00 40.49 388 GLU A N 1
ATOM 3053 C CA . GLU A 1 411 ? 53.804 37.871 26.821 1.00 40.15 388 GLU A CA 1
ATOM 3054 C C . GLU A 1 411 ? 52.939 38.948 27.458 1.00 39.77 388 GLU A C 1
ATOM 3055 O O . GLU A 1 411 ? 53.120 39.275 28.635 1.00 39.04 388 GLU A O 1
ATOM 3061 N N . ASP A 1 412 ? 52.016 39.531 26.699 1.00 36.10 389 ASP A N 1
ATOM 3062 C CA . ASP A 1 412 ? 51.130 40.528 27.281 1.00 34.29 389 ASP A CA 1
ATOM 3063 C C . ASP A 1 412 ? 50.344 39.940 28.456 1.00 36.76 389 ASP A C 1
ATOM 3064 O O . ASP A 1 412 ? 50.191 40.584 29.498 1.00 39.10 389 ASP A O 1
ATOM 3069 N N . LEU A 1 413 ? 49.858 38.708 28.313 1.00 30.51 390 LEU A N 1
ATOM 3070 C CA . LEU A 1 413 ? 49.148 38.057 29.410 1.00 29.94 390 LEU A CA 1
ATOM 3071 C C . LEU A 1 413 ? 50.042 37.892 30.635 1.00 33.36 390 LEU A C 1
ATOM 3072 O O . LEU A 1 413 ? 49.585 38.065 31.773 1.00 29.76 390 LEU A O 1
ATOM 3077 N N . LEU A 1 414 ? 51.317 37.532 30.426 1.00 32.62 391 LEU A N 1
ATOM 3078 C CA . LEU A 1 414 ? 52.224 37.359 31.555 1.00 30.95 391 LEU A CA 1
ATOM 3079 C C . LEU A 1 414 ? 52.469 38.676 32.266 1.00 33.73 391 LEU A C 1
ATOM 3080 O O . LEU A 1 414 ? 52.469 38.731 33.503 1.00 34.26 391 LEU A O 1
ATOM 3085 N N . GLU A 1 415 ? 52.655 39.749 31.509 1.00 32.22 392 GLU A N 1
ATOM 3086 C CA . GLU A 1 415 ? 52.894 41.035 32.146 1.00 37.33 392 GLU A CA 1
ATOM 3087 C C . GLU A 1 415 ? 51.678 41.483 32.948 1.00 34.07 392 GLU A C 1
ATOM 3088 O O . GLU A 1 415 ? 51.830 42.033 34.044 1.00 29.85 392 GLU A O 1
ATOM 3094 N N . ASN A 1 416 ? 50.465 41.243 32.426 1.00 28.98 393 ASN A N 1
ATOM 3095 C CA . ASN A 1 416 ? 49.256 41.579 33.176 1.00 27.89 393 ASN A CA 1
ATOM 3096 C C . ASN A 1 416 ? 49.228 40.849 34.517 1.00 25.32 393 ASN A C 1
ATOM 3097 O O . ASN A 1 416 ? 48.807 41.413 35.527 1.00 28.72 393 ASN A O 1
ATOM 3102 N N . HIS A 1 417 ? 49.710 39.608 34.560 1.00 26.65 394 HIS A N 1
ATOM 3103 C CA . HIS A 1 417 ? 49.730 38.884 35.833 1.00 26.52 394 HIS A CA 1
ATOM 3104 C C . HIS A 1 417 ? 50.824 39.388 36.768 1.00 26.56 394 HIS A C 1
ATOM 3105 O O . HIS A 1 417 ? 50.573 39.558 37.967 1.00 27.61 394 HIS A O 1
ATOM 3112 N N . ARG A 1 418 ? 52.044 39.610 36.257 1.00 23.73 395 ARG A N 1
ATOM 3113 C CA . ARG A 1 418 ? 53.088 40.211 37.088 1.00 30.45 395 ARG A CA 1
ATOM 3114 C C . ARG A 1 418 ? 52.606 41.498 37.748 1.00 29.41 395 ARG A C 1
ATOM 3115 O O . ARG A 1 418 ? 52.784 41.692 38.956 1.00 31.84 395 ARG A O 1
ATOM 3123 N N . ILE A 1 419 ? 51.965 42.375 36.978 1.00 27.09 396 ILE A N 1
ATOM 3124 C CA . ILE A 1 419 ? 51.534 43.658 37.512 1.00 28.70 396 ILE A CA 1
ATOM 3125 C C . ILE A 1 419 ? 50.449 43.476 38.571 1.00 33.86 396 ILE A C 1
ATOM 3126 O O . ILE A 1 419 ? 50.473 44.134 39.621 1.00 31.60 396 ILE A O 1
ATOM 3131 N N . LEU A 1 420 ? 49.457 42.614 38.300 1.00 29.55 397 LEU A N 1
ATOM 3132 C CA . LEU A 1 420 ? 48.414 42.369 39.295 1.00 23.96 397 LEU A CA 1
ATOM 3133 C C . LEU A 1 420 ? 49.009 41.758 40.556 1.00 24.45 397 LEU A C 1
ATOM 3134 O O . LEU A 1 420 ? 48.692 42.166 41.677 1.00 22.89 397 LEU A O 1
ATOM 3139 N N . ASN A 1 421 ? 49.899 40.786 40.371 1.00 22.88 398 ASN A N 1
ATOM 3140 C CA . ASN A 1 421 ? 50.489 40.069 41.485 1.00 25.65 398 ASN A CA 1
ATOM 3141 C C . ASN A 1 421 ? 51.373 40.981 42.338 1.00 30.20 398 ASN A C 1
ATOM 3142 O O . ASN A 1 421 ? 51.334 40.918 43.576 1.00 28.37 398 ASN A O 1
ATOM 3147 N N . ASP A 1 422 ? 52.155 41.857 41.705 1.00 30.82 399 ASP A N 1
ATOM 3148 C CA . ASP A 1 422 ? 52.996 42.763 42.492 1.00 29.53 399 ASP A CA 1
ATOM 3149 C C . ASP A 1 422 ? 52.177 43.876 43.142 1.00 25.54 399 ASP A C 1
ATOM 3150 O O . ASP A 1 422 ? 52.488 44.292 44.254 1.00 27.70 399 ASP A O 1
ATOM 3155 N N . MET A 1 423 ? 51.133 44.360 42.473 1.00 23.22 400 MET A N 1
ATOM 3156 C CA . MET A 1 423 ? 50.240 45.334 43.088 1.00 26.67 400 MET A CA 1
ATOM 3157 C C . MET A 1 423 ? 49.513 44.741 44.290 1.00 29.91 400 MET A C 1
ATOM 3158 O O . MET A 1 423 ? 49.345 45.410 45.321 1.00 26.41 400 MET A O 1
ATOM 3163 N N . VAL A 1 424 ? 49.087 43.481 44.191 1.00 26.88 401 VAL A N 1
ATOM 3164 C CA . VAL A 1 424 ? 48.386 42.900 45.323 1.00 24.56 401 VAL A CA 1
ATOM 3165 C C . VAL A 1 424 ? 49.345 42.719 46.489 1.00 25.57 401 VAL A C 1
ATOM 3166 O O . VAL A 1 424 ? 49.017 43.056 47.634 1.00 28.78 401 VAL A O 1
ATOM 3170 N N . HIS A 1 425 ? 50.551 42.211 46.213 1.00 23.13 402 HIS A N 1
ATOM 3171 C CA . HIS A 1 425 ? 51.576 42.098 47.239 1.00 29.16 402 HIS A CA 1
ATOM 3172 C C . HIS A 1 425 ? 51.954 43.461 47.792 1.00 29.89 402 HIS A C 1
ATOM 3173 O O . HIS A 1 425 ? 52.235 43.588 48.991 1.00 26.05 402 HIS A O 1
ATOM 3180 N N . GLU A 1 426 ? 51.946 44.485 46.936 1.00 24.39 403 GLU A N 1
ATOM 3181 C CA . GLU A 1 426 ? 52.180 45.849 47.394 1.00 31.72 403 GLU A CA 1
ATOM 3182 C C . GLU A 1 426 ? 51.071 46.312 48.338 1.00 29.54 403 GLU A C 1
ATOM 3183 O O . GLU A 1 426 ? 51.339 46.922 49.373 1.00 30.56 403 GLU A O 1
ATOM 3189 N N . MET A 1 427 ? 49.813 46.038 47.998 1.00 29.72 404 MET A N 1
ATOM 3190 C CA . MET A 1 427 ? 48.725 46.606 48.788 1.00 27.73 404 MET A CA 1
ATOM 3191 C C . MET A 1 427 ? 48.426 45.803 50.047 1.00 25.70 404 MET A C 1
ATOM 3192 O O . MET A 1 427 ? 47.935 46.373 51.023 1.00 29.66 404 MET A O 1
ATOM 3197 N N . ASP A 1 428 ? 48.700 44.498 50.057 1.00 23.71 405 ASP A N 1
ATOM 3198 C CA . ASP A 1 428 ? 48.239 43.623 51.131 1.00 26.36 405 ASP A CA 1
ATOM 3199 C C . ASP A 1 428 ? 49.349 42.634 51.457 1.00 24.15 405 ASP A C 1
ATOM 3200 O O . ASP A 1 428 ? 49.570 41.674 50.709 1.00 26.98 405 ASP A O 1
ATOM 3205 N N . HIS A 1 429 ? 50.029 42.857 52.575 1.00 23.42 406 HIS A N 1
ATOM 3206 C CA . HIS A 1 429 ? 51.180 42.061 52.987 1.00 26.75 406 HIS A CA 1
ATOM 3207 C C . HIS A 1 429 ? 50.790 40.832 53.777 1.00 26.96 406 HIS A C 1
ATOM 3208 O O . HIS A 1 429 ? 51.674 40.191 54.347 1.00 24.12 406 HIS A O 1
ATOM 3215 N N . THR A 1 430 ? 49.485 40.527 53.860 1.00 26.19 407 THR A N 1
ATOM 3216 C CA . THR A 1 430 ? 48.947 39.574 54.823 1.00 26.97 407 THR A CA 1
ATOM 3217 C C . THR A 1 430 ? 48.119 38.475 54.166 1.00 25.99 407 THR A C 1
ATOM 3218 O O . THR A 1 430 ? 47.506 37.670 54.881 1.00 21.79 407 THR A O 1
ATOM 3222 N N . ARG A 1 431 ? 48.048 38.441 52.838 1.00 22.49 408 ARG A N 1
ATOM 3223 C CA . ARG A 1 431 ? 47.277 37.425 52.136 1.00 24.04 408 ARG A CA 1
ATOM 3224 C C . ARG A 1 431 ? 48.100 36.934 50.947 1.00 28.44 408 ARG A C 1
ATOM 3225 O O . ARG A 1 431 ? 49.143 37.499 50.606 1.00 25.99 408 ARG A O 1
ATOM 3233 N N . LEU A 1 432 ? 47.630 35.869 50.314 1.00 24.56 409 LEU A N 1
ATOM 3234 C CA . LEU A 1 432 ? 48.346 35.274 49.198 1.00 26.32 409 LEU A CA 1
ATOM 3235 C C . LEU A 1 432 ? 47.572 35.473 47.900 1.00 26.96 409 LEU A C 1
ATOM 3236 O O . LEU A 1 432 ? 46.347 35.642 47.908 1.00 22.16 409 LEU A O 1
ATOM 3241 N N . THR A 1 433 ? 48.300 35.439 46.782 1.00 22.44 410 THR A N 1
ATOM 3242 C CA . THR A 1 433 ? 47.669 35.416 45.469 1.00 24.91 410 THR A CA 1
ATOM 3243 C C . THR A 1 433 ? 47.479 33.987 44.967 1.00 23.34 410 THR A C 1
ATOM 3244 O O . THR A 1 433 ? 48.203 33.061 45.355 1.00 23.74 410 THR A O 1
ATOM 3248 N N . THR A 1 434 ? 46.498 33.824 44.083 1.00 22.01 411 THR A N 1
ATOM 3249 C CA . THR A 1 434 ? 46.178 32.534 43.494 1.00 20.56 411 THR A CA 1
ATOM 3250 C C . THR A 1 434 ? 45.652 32.776 42.086 1.00 25.68 411 THR A C 1
ATOM 3251 O O . THR A 1 434 ? 45.330 33.912 41.717 1.00 21.18 411 THR A O 1
ATOM 3255 N N . ILE A 1 435 ? 45.581 31.695 41.290 1.00 25.10 412 ILE A N 1
ATOM 3256 C CA . ILE A 1 435 ? 44.828 31.696 40.038 1.00 22.34 412 ILE A CA 1
ATOM 3257 C C . ILE A 1 435 ? 43.965 30.442 39.978 1.00 22.46 412 ILE A C 1
ATOM 3258 O O . ILE A 1 435 ? 44.119 29.509 40.766 1.00 22.37 412 ILE A O 1
ATOM 3263 N N . ALA A 1 436 ? 43.044 30.437 39.023 1.00 21.57 413 ALA A N 1
ATOM 3264 C CA . ALA A 1 436 ? 42.241 29.271 38.690 1.00 21.85 413 ALA A CA 1
ATOM 3265 C C . ALA A 1 436 ? 42.568 28.897 37.242 1.00 24.96 413 ALA A C 1
ATOM 3266 O O . ALA A 1 436 ? 42.331 29.689 36.327 1.00 23.75 413 ALA A O 1
ATOM 3268 N N . VAL A 1 437 ? 43.122 27.696 37.035 1.00 24.02 414 VAL A N 1
ATOM 3269 C CA . VAL A 1 437 ? 43.737 27.320 35.764 1.00 23.99 414 VAL A CA 1
ATOM 3270 C C . VAL A 1 437 ? 42.808 26.395 34.987 1.00 24.64 414 VAL A C 1
ATOM 3271 O O . VAL A 1 437 ? 42.198 25.481 35.556 1.00 22.24 414 VAL A O 1
ATOM 3275 N N . VAL A 1 438 ? 42.720 26.615 33.673 1.00 22.48 415 VAL A N 1
ATOM 3276 C CA . VAL A 1 438 ? 41.829 25.803 32.860 1.00 25.93 415 VAL A CA 1
ATOM 3277 C C . VAL A 1 438 ? 42.404 24.393 32.722 1.00 25.42 415 VAL A C 1
ATOM 3278 O O . VAL A 1 438 ? 43.622 24.181 32.788 1.00 25.65 415 VAL A O 1
ATOM 3282 N N . SER A 1 439 ? 41.507 23.418 32.561 1.00 25.25 416 SER A N 1
ATOM 3283 C CA . SER A 1 439 ? 41.866 22.000 32.638 1.00 25.56 416 SER A CA 1
ATOM 3284 C C . SER A 1 439 ? 43.057 21.648 31.740 1.00 26.49 416 SER A C 1
ATOM 3285 O O . SER A 1 439 ? 44.021 21.021 32.186 1.00 25.30 416 SER A O 1
ATOM 3288 N N . MET A 1 440 ? 43.018 22.070 30.477 1.00 28.65 417 MET A N 1
ATOM 3289 C CA . MET A 1 440 ? 43.993 21.619 29.489 1.00 31.43 417 MET A CA 1
ATOM 3290 C C . MET A 1 440 ? 45.332 22.352 29.562 1.00 33.73 417 MET A C 1
ATOM 3291 O O . MET A 1 440 ? 46.268 21.956 28.864 1.00 35.45 417 MET A O 1
ATOM 3296 N N . CYS A 1 441 ? 45.459 23.408 30.355 1.00 27.40 418 CYS A N 1
ATOM 3297 C CA . CYS A 1 441 ? 46.668 24.216 30.276 1.00 30.17 418 CYS A CA 1
ATOM 3298 C C . CYS A 1 441 ? 47.877 23.418 30.752 1.00 28.86 418 CYS A C 1
ATOM 3299 O O . CYS A 1 441 ? 47.840 22.775 31.807 1.00 29.69 418 CYS A O 1
ATOM 3302 N N . ASP A 1 442 ? 48.944 23.436 29.954 1.00 31.63 419 ASP A N 1
ATOM 3303 C CA . ASP A 1 442 ? 50.149 22.696 30.318 1.00 31.15 419 ASP A CA 1
ATOM 3304 C C . ASP A 1 442 ? 50.631 23.132 31.694 1.00 26.88 419 ASP A C 1
ATOM 3305 O O . ASP A 1 442 ? 50.644 24.323 32.012 1.00 30.92 419 ASP A O 1
ATOM 3310 N N . ILE A 1 443 ? 51.002 22.154 32.523 1.00 30.32 420 ILE A N 1
ATOM 3311 C CA . ILE A 1 443 ? 51.435 22.458 33.885 1.00 26.02 420 ILE A CA 1
ATOM 3312 C C . ILE A 1 443 ? 52.787 23.161 33.905 1.00 33.66 420 ILE A C 1
ATOM 3313 O O . ILE A 1 443 ? 53.177 23.733 34.934 1.00 35.77 420 ILE A O 1
ATOM 3318 N N . HIS A 1 444 ? 53.513 23.150 32.797 1.00 30.03 421 HIS A N 1
ATOM 3319 C CA . HIS A 1 444 ? 54.770 23.868 32.710 1.00 29.76 421 HIS A CA 1
ATOM 3320 C C . HIS A 1 444 ? 54.600 25.273 32.160 1.00 32.71 421 HIS A C 1
ATOM 3321 O O . HIS A 1 444 ? 55.608 25.937 31.909 1.00 30.31 421 HIS A O 1
ATOM 3328 N N . ASP A 1 445 ? 53.355 25.742 31.986 1.00 25.85 422 ASP A N 1
ATOM 3329 C CA . ASP A 1 445 ? 53.140 27.109 31.533 1.00 29.45 422 ASP A CA 1
ATOM 3330 C C . ASP A 1 445 ? 53.765 28.100 32.520 1.00 29.66 422 ASP A C 1
ATOM 3331 O O . ASP A 1 445 ? 53.689 27.900 33.735 1.00 25.17 422 ASP A O 1
ATOM 3336 N N . PRO A 1 446 ? 54.392 29.176 32.022 1.00 31.55 423 PRO A N 1
ATOM 3337 C CA . PRO A 1 446 ? 55.076 30.127 32.928 1.00 31.99 423 PRO A CA 1
ATOM 3338 C C . PRO A 1 446 ? 54.164 30.853 33.901 1.00 27.90 423 PRO A C 1
ATOM 3339 O O . PRO A 1 446 ? 54.630 31.261 34.969 1.00 28.12 423 PRO A O 1
ATOM 3343 N N . TYR A 1 447 ? 52.891 31.071 33.565 1.00 29.31 424 TYR A N 1
ATOM 3344 C CA . TYR A 1 447 ? 52.075 31.911 34.443 1.00 25.94 424 TYR A CA 1
ATOM 3345 C C . TYR A 1 447 ? 51.699 31.173 35.722 1.00 24.37 424 TYR A C 1
ATOM 3346 O O . TYR A 1 447 ? 51.422 31.802 36.741 1.00 23.15 424 TYR A O 1
ATOM 3355 N N . ILE A 1 448 ? 51.780 29.840 35.714 1.00 28.54 425 ILE A N 1
ATOM 3356 C CA . ILE A 1 448 ? 51.552 29.063 36.917 1.00 26.55 425 ILE A CA 1
ATOM 3357 C C . ILE A 1 448 ? 52.601 29.391 37.968 1.00 28.14 425 ILE A C 1
ATOM 3358 O O . ILE A 1 448 ? 52.329 29.302 39.174 1.00 28.84 425 ILE A O 1
ATOM 3363 N N . GLN A 1 449 ? 53.789 29.826 37.545 1.00 28.33 426 GLN A N 1
ATOM 3364 C CA . GLN A 1 449 ? 54.836 30.178 38.503 1.00 31.55 426 GLN A CA 1
ATOM 3365 C C . GLN A 1 449 ? 54.678 31.571 39.095 1.00 23.37 426 GLN A C 1
ATOM 3366 O O . GLN A 1 449 ? 55.425 31.913 40.007 1.00 33.81 426 GLN A O 1
ATOM 3372 N N . ILE A 1 450 ? 53.718 32.370 38.638 1.00 30.07 427 ILE A N 1
ATOM 3373 C CA . ILE A 1 450 ? 53.619 33.766 39.065 1.00 27.04 427 ILE A CA 1
ATOM 3374 C C . ILE A 1 450 ? 52.977 33.931 40.442 1.00 28.29 427 ILE A C 1
ATOM 3375 O O . ILE A 1 450 ? 53.627 34.511 41.320 1.00 29.20 427 ILE A O 1
ATOM 3380 N N . PRO A 1 451 ? 51.742 33.468 40.695 1.00 30.73 428 PRO A N 1
ATOM 3381 C CA . PRO A 1 451 ? 51.117 33.688 42.011 1.00 28.20 428 PRO A CA 1
ATOM 3382 C C . PRO A 1 451 ? 51.718 32.803 43.105 1.00 25.96 428 PRO A C 1
ATOM 3383 O O . PRO A 1 451 ? 52.460 31.858 42.857 1.00 29.15 428 PRO A O 1
ATOM 3387 N N . ASP A 1 452 ? 51.347 33.118 44.341 1.00 22.40 429 ASP A N 1
ATOM 3388 C CA . ASP A 1 452 ? 51.802 32.337 45.488 1.00 24.19 429 ASP A CA 1
ATOM 3389 C C . ASP A 1 452 ? 51.238 30.920 45.490 1.00 24.32 429 ASP A C 1
ATOM 3390 O O . ASP A 1 452 ? 51.941 29.986 45.894 1.00 23.92 429 ASP A O 1
ATOM 3395 N N . VAL A 1 453 ? 49.961 30.736 45.104 1.00 22.09 430 VAL A N 1
ATOM 3396 C CA . VAL A 1 453 ? 49.356 29.404 45.087 1.00 23.79 430 VAL A CA 1
ATOM 3397 C C . VAL A 1 453 ? 48.517 29.238 43.832 1.00 26.32 430 VAL A C 1
ATOM 3398 O O . VAL A 1 453 ? 48.101 30.210 43.203 1.00 27.03 430 VAL A O 1
ATOM 3402 N N . ILE A 1 454 ? 48.272 27.983 43.451 1.00 24.10 431 ILE A N 1
ATOM 3403 C CA . ILE A 1 454 ? 47.436 27.757 42.285 1.00 22.48 431 ILE A CA 1
ATOM 3404 C C . ILE A 1 454 ? 46.357 26.732 42.589 1.00 22.75 431 ILE A C 1
ATOM 3405 O O . ILE A 1 454 ? 46.464 25.920 43.514 1.00 26.82 431 ILE A O 1
ATOM 3410 N N . SER A 1 455 ? 45.320 26.769 41.764 1.00 18.61 432 SER A N 1
ATOM 3411 C CA . SER A 1 455 ? 44.314 25.723 41.705 1.00 24.39 432 SER A CA 1
ATOM 3412 C C . SER A 1 455 ? 43.916 25.493 40.258 1.00 23.03 432 SER A C 1
ATOM 3413 O O . SER A 1 455 ? 43.958 26.409 39.421 1.00 23.48 432 SER A O 1
ATOM 3416 N N . TYR A 1 456 ? 43.479 24.272 39.991 1.00 17.02 433 TYR A N 1
ATOM 3417 C CA . TYR A 1 456 ? 43.030 23.861 38.675 1.00 18.59 433 TYR A CA 1
ATOM 3418 C C . TYR A 1 456 ? 41.522 23.624 38.662 1.00 24.68 433 TYR A C 1
ATOM 3419 O O . TYR A 1 456 ? 40.918 23.291 39.690 1.00 22.19 433 TYR A O 1
ATOM 3428 N N . ASN A 1 457 ? 40.925 23.822 37.480 1.00 21.46 434 ASN A N 1
ATOM 3429 C CA . ASN A 1 457 ? 39.510 23.572 37.192 1.00 23.38 434 ASN A CA 1
ATOM 3430 C C . ASN A 1 457 ? 39.420 22.301 36.335 1.00 26.64 434 ASN A C 1
ATOM 3431 O O . ASN A 1 457 ? 39.671 22.351 35.127 1.00 24.85 434 ASN A O 1
ATOM 3436 N N . HIS A 1 458 ? 39.023 21.167 36.924 1.00 26.14 435 HIS A N 1
ATOM 3437 C CA . HIS A 1 458 ? 39.013 19.905 36.186 1.00 23.02 435 HIS A CA 1
ATOM 3438 C C . HIS A 1 458 ? 37.616 19.293 36.128 1.00 26.57 435 HIS A C 1
ATOM 3439 O O . HIS A 1 458 ? 36.864 19.339 37.103 1.00 24.75 435 HIS A O 1
ATOM 3446 N N . TYR A 1 459 ? 37.293 18.664 34.987 1.00 29.07 436 TYR A N 1
ATOM 3447 C CA . TYR A 1 459 ? 36.000 18.011 34.787 1.00 26.83 436 TYR A CA 1
ATOM 3448 C C . TYR A 1 459 ? 36.138 16.585 34.236 1.00 24.55 436 TYR A C 1
ATOM 3449 O O . TYR A 1 459 ? 35.281 16.118 33.483 1.00 26.02 436 TYR A O 1
ATOM 3458 N N . PHE A 1 460 ? 37.177 15.863 34.638 1.00 22.57 437 PHE A N 1
ATOM 3459 C CA . PHE A 1 460 ? 37.295 14.449 34.271 1.00 28.48 437 PHE A CA 1
ATOM 3460 C C . PHE A 1 460 ? 36.132 13.666 34.872 1.00 26.78 437 PHE A C 1
ATOM 3461 O O . PHE A 1 460 ? 35.950 13.644 36.095 1.00 27.01 437 PHE A O 1
ATOM 3469 N N . GLY A 1 461 ? 35.368 12.997 34.015 1.00 24.75 438 GLY A N 1
ATOM 3470 C CA . GLY A 1 461 ? 34.112 12.403 34.413 1.00 25.94 438 GLY A CA 1
ATOM 3471 C C . GLY A 1 461 ? 32.885 13.224 34.061 1.00 27.72 438 GLY A C 1
ATOM 3472 O O . GLY A 1 461 ? 31.765 12.756 34.288 1.00 25.78 438 GLY A O 1
ATOM 3473 N N . TRP A 1 462 ? 33.060 14.442 33.542 1.00 28.43 439 TRP A N 1
ATOM 3474 C CA . TRP A 1 462 ? 31.930 15.205 33.035 1.00 28.69 439 TRP A CA 1
ATOM 3475 C C . TRP A 1 462 ? 32.129 15.678 31.595 1.00 31.39 439 TRP A C 1
ATOM 3476 O O . TRP A 1 462 ? 31.274 15.427 30.743 1.00 29.74 439 TRP A O 1
ATOM 3487 N N . TYR A 1 463 ? 33.212 16.407 31.316 1.00 28.58 440 TYR A N 1
ATOM 3488 C CA . TYR A 1 463 ? 33.570 16.761 29.938 1.00 31.29 440 TYR A CA 1
ATOM 3489 C C . TYR A 1 463 ? 34.540 15.718 29.372 1.00 32.86 440 TYR A C 1
ATOM 3490 O O . TYR A 1 463 ? 35.693 15.998 29.073 1.00 33.23 440 TYR A O 1
ATOM 3499 N N . GLY A 1 464 ? 34.058 14.489 29.225 1.00 33.88 441 GLY A N 1
ATOM 3500 C CA . GLY A 1 464 ? 34.928 13.418 28.796 1.00 23.73 441 GLY A CA 1
ATOM 3501 C C . GLY A 1 464 ? 35.753 12.908 29.960 1.00 29.43 441 GLY A C 1
ATOM 3502 O O . GLY A 1 464 ? 35.642 13.356 31.108 1.00 27.99 441 GLY A O 1
ATOM 3503 N N . GLY A 1 465 ? 36.613 11.955 29.643 1.00 25.03 442 GLY A N 1
ATOM 3504 C CA . GLY A 1 465 ? 37.438 11.357 30.650 1.00 23.37 442 GLY A CA 1
ATOM 3505 C C . GLY A 1 465 ? 36.584 10.621 31.664 1.00 27.98 442 GLY A C 1
ATOM 3506 O O . GLY A 1 465 ? 35.418 10.334 31.443 1.00 31.43 442 GLY A O 1
ATOM 3507 N N . ASP A 1 466 ? 37.202 10.331 32.806 1.00 29.16 443 ASP A N 1
ATOM 3508 C CA . ASP A 1 466 ? 36.578 9.532 33.848 1.00 27.00 443 ASP A CA 1
ATOM 3509 C C . ASP A 1 466 ? 36.908 10.114 35.220 1.00 26.97 443 ASP A C 1
ATOM 3510 O O . ASP A 1 466 ? 38.010 10.624 35.450 1.00 26.21 443 ASP A O 1
ATOM 3515 N N . VAL A 1 467 ? 35.946 9.995 36.141 1.00 26.30 444 VAL A N 1
ATOM 3516 C CA . VAL A 1 467 ? 36.059 10.603 37.468 1.00 26.52 444 VAL A CA 1
ATOM 3517 C C . VAL A 1 467 ? 37.291 10.121 38.234 1.00 26.61 444 VAL A C 1
ATOM 3518 O O . VAL A 1 467 ? 37.780 10.834 39.118 1.00 30.92 444 VAL A O 1
ATOM 3522 N N . SER A 1 468 ? 37.829 8.939 37.898 1.00 26.36 445 SER A N 1
ATOM 3523 C CA . SER A 1 468 ? 39.011 8.397 38.570 1.00 28.07 445 SER A CA 1
ATOM 3524 C C . SER A 1 468 ? 40.312 9.100 38.186 1.00 27.27 445 SER A C 1
ATOM 3525 O O . SER A 1 468 ? 41.346 8.822 38.805 1.00 28.62 445 SER A O 1
ATOM 3528 N N . MET A 1 469 ? 40.297 9.976 37.180 1.00 25.79 446 MET A N 1
ATOM 3529 C CA . MET A 1 469 ? 41.518 10.623 36.699 1.00 27.43 446 MET A CA 1
ATOM 3530 C C . MET A 1 469 ? 41.964 11.780 37.579 1.00 27.22 446 MET A C 1
ATOM 3531 O O . MET A 1 469 ? 43.151 12.138 37.554 1.00 26.34 446 MET A O 1
ATOM 3536 N N . ASN A 1 470 ? 41.036 12.357 38.349 1.00 25.35 447 ASN A N 1
ATOM 3537 C CA . ASN A 1 470 ? 41.309 13.585 39.086 1.00 27.37 447 ASN A CA 1
ATOM 3538 C C . ASN A 1 470 ? 42.414 13.390 40.110 1.00 25.44 447 ASN A C 1
ATOM 3539 O O . ASN A 1 470 ? 43.471 14.016 40.016 1.00 28.74 447 ASN A O 1
ATOM 3544 N N . GLY A 1 471 ? 42.182 12.529 41.094 1.00 25.52 448 GLY A N 1
ATOM 3545 C CA . GLY A 1 471 ? 43.177 12.180 42.085 1.00 29.94 448 GLY A CA 1
ATOM 3546 C C . GLY A 1 471 ? 44.590 12.039 41.535 1.00 31.19 448 GLY A C 1
ATOM 3547 O O . GLY A 1 471 ? 45.505 12.754 41.952 1.00 27.39 448 GLY A O 1
ATOM 3548 N N . PRO A 1 472 ? 44.788 11.120 40.575 1.00 27.53 449 PRO A N 1
ATOM 3549 C CA . PRO A 1 472 ? 46.136 10.948 39.999 1.00 29.05 449 PRO A CA 1
ATOM 3550 C C . PRO A 1 472 ? 46.629 12.147 39.204 1.00 26.50 449 PRO A C 1
ATOM 3551 O O . PRO A 1 472 ? 47.837 12.411 39.194 1.00 29.28 449 PRO A O 1
ATOM 3555 N N . TRP A 1 473 ? 45.745 12.891 38.542 1.00 29.23 450 TRP A N 1
ATOM 3556 C CA . TRP A 1 473 ? 46.201 14.096 37.855 1.00 26.48 450 TRP A CA 1
ATOM 3557 C C . TRP A 1 473 ? 46.797 15.071 38.851 1.00 26.77 450 TRP A C 1
ATOM 3558 O O . TRP A 1 473 ? 47.862 15.646 38.604 1.00 27.96 450 TRP A O 1
ATOM 3569 N N . MET A 1 474 ? 46.114 15.265 39.990 1.00 26.55 451 MET A N 1
ATOM 3570 C CA . MET A 1 474 ? 46.634 16.101 41.066 1.00 26.25 451 MET A CA 1
ATOM 3571 C C . MET A 1 474 ? 47.940 15.541 41.626 1.00 27.05 451 MET A C 1
ATOM 3572 O O . MET A 1 474 ? 48.884 16.303 41.854 1.00 27.95 451 MET A O 1
ATOM 3577 N N . ASP A 1 475 ? 48.018 14.216 41.843 1.00 25.17 452 ASP A N 1
ATOM 3578 C CA . ASP A 1 475 ? 49.247 13.606 42.353 1.00 28.94 452 ASP A CA 1
ATOM 3579 C C . ASP A 1 475 ? 50.435 13.883 41.435 1.00 27.96 452 ASP A C 1
ATOM 3580 O O . ASP A 1 475 ? 51.555 14.086 41.910 1.00 28.11 452 ASP A O 1
ATOM 3585 N N . ASN A 1 476 ? 50.211 13.858 40.119 1.00 26.70 453 ASN A N 1
ATOM 3586 C CA . ASN A 1 476 ? 51.284 14.058 39.144 1.00 28.37 453 ASN A CA 1
ATOM 3587 C C . ASN A 1 476 ? 51.779 15.505 39.132 1.00 27.69 453 ASN A C 1
ATOM 3588 O O . ASN A 1 476 ? 52.984 15.746 39.042 1.00 29.42 453 ASN A O 1
ATOM 3593 N N . PHE A 1 477 ? 50.869 16.483 39.176 1.00 27.99 454 PHE A N 1
ATOM 3594 C CA . PHE A 1 477 ? 51.303 17.870 39.331 1.00 29.32 454 PHE A CA 1
ATOM 3595 C C . PHE A 1 477 ? 52.069 18.056 40.637 1.00 29.93 454 PHE A C 1
ATOM 3596 O O . PHE A 1 477 ? 53.101 18.733 40.674 1.00 23.65 454 PHE A O 1
ATOM 3604 N N . HIS A 1 478 ? 51.539 17.493 41.727 1.00 28.65 455 HIS A N 1
ATOM 3605 C CA . HIS A 1 478 ? 52.209 17.557 43.015 1.00 28.59 455 HIS A CA 1
ATOM 3606 C C . HIS A 1 478 ? 53.615 16.980 42.926 1.00 31.55 455 HIS A C 1
ATOM 3607 O O . HIS A 1 478 ? 54.559 17.528 43.507 1.00 30.38 455 HIS A O 1
ATOM 3614 N N . LYS A 1 479 ? 53.772 15.875 42.187 1.00 29.49 456 LYS A N 1
ATOM 3615 C CA . LYS A 1 479 ? 55.095 15.301 41.988 1.00 32.68 456 LYS A CA 1
ATOM 3616 C C . LYS A 1 479 ? 55.994 16.262 41.215 1.00 32.94 456 LYS A C 1
ATOM 3617 O O . LYS A 1 479 ? 57.175 16.437 41.551 1.00 33.58 456 LYS A O 1
ATOM 3623 N N . GLU A 1 480 ? 55.443 16.915 40.197 1.00 27.32 457 GLU A N 1
ATOM 3624 C CA . GLU A 1 480 ? 56.253 17.788 39.364 1.00 28.73 457 GLU A CA 1
ATOM 3625 C C . GLU A 1 480 ? 56.638 19.070 40.097 1.00 33.64 457 GLU A C 1
ATOM 3626 O O . GLU A 1 480 ? 57.743 19.588 39.907 1.00 35.05 457 GLU A O 1
ATOM 3632 N N . PHE A 1 481 ? 55.736 19.608 40.917 1.00 37.20 458 PHE A N 1
ATOM 3633 C CA . PHE A 1 481 ? 55.915 20.907 41.567 1.00 33.96 458 PHE A CA 1
ATOM 3634 C C . PHE A 1 481 ? 55.645 20.764 43.051 1.00 31.54 458 PHE A C 1
ATOM 3635 O O . PHE A 1 481 ? 54.650 21.285 43.571 1.00 32.14 458 PHE A O 1
ATOM 3643 N N . PRO A 1 482 ? 56.531 20.076 43.773 1.00 31.02 459 PRO A N 1
ATOM 3644 C CA . PRO A 1 482 ? 56.236 19.750 45.178 1.00 29.43 459 PRO A CA 1
ATOM 3645 C C . PRO A 1 482 ? 56.131 20.958 46.080 1.00 29.24 459 PRO A C 1
ATOM 3646 O O . PRO A 1 482 ? 55.618 20.812 47.187 1.00 33.78 459 PRO A O 1
ATOM 3650 N N . ASN A 1 483 ? 56.588 22.138 45.662 1.00 31.86 460 ASN A N 1
ATOM 3651 C CA . ASN A 1 483 ? 56.561 23.314 46.525 1.00 35.22 460 ASN A CA 1
ATOM 3652 C C . ASN A 1 483 ? 55.471 24.322 46.152 1.00 32.30 460 ASN A C 1
ATOM 3653 O O . ASN A 1 483 ? 55.330 25.342 46.835 1.00 29.94 460 ASN A O 1
ATOM 3658 N N . ILE A 1 484 ? 54.677 24.044 45.121 1.00 27.99 461 ILE A N 1
ATOM 3659 C CA . ILE A 1 484 ? 53.575 24.910 44.721 1.00 28.17 461 ILE A CA 1
ATOM 3660 C C . ILE A 1 484 ? 52.291 24.378 45.393 1.00 31.56 461 ILE A C 1
ATOM 3661 O O . ILE A 1 484 ? 51.824 23.303 45.002 1.00 30.48 461 ILE A O 1
ATOM 3666 N N . PRO A 1 485 ? 51.723 25.095 46.357 1.00 35.14 462 PRO A N 1
ATOM 3667 C CA . PRO A 1 485 ? 50.456 24.623 46.954 1.00 30.59 462 PRO A CA 1
ATOM 3668 C C . PRO A 1 485 ? 49.361 24.559 45.895 1.00 27.60 462 PRO A C 1
ATOM 3669 O O . PRO A 1 485 ? 49.104 25.544 45.201 1.00 27.08 462 PRO A O 1
ATOM 3673 N N . LEU A 1 486 ? 48.727 23.382 45.766 1.00 25.92 463 LEU A N 1
ATOM 3674 C CA . LEU A 1 486 ? 47.816 23.067 44.669 1.00 27.76 463 LEU A CA 1
ATOM 3675 C C . LEU A 1 486 ? 46.423 22.731 45.184 1.00 29.06 463 LEU A C 1
ATOM 3676 O O . LEU A 1 486 ? 46.263 21.811 45.990 1.00 31.21 463 LEU A O 1
ATOM 3681 N N . GLY A 1 487 ? 45.408 23.444 44.692 1.00 22.93 464 GLY A N 1
ATOM 3682 C CA . GLY A 1 487 ? 44.035 23.177 45.049 1.00 19.65 464 GLY A CA 1
ATOM 3683 C C . GLY A 1 487 ? 43.210 22.796 43.831 1.00 22.12 464 GLY A C 1
ATOM 3684 O O . GLY A 1 487 ? 43.696 22.807 42.697 1.00 20.91 464 GLY A O 1
ATOM 3685 N N . MET A 1 488 ? 41.942 22.464 44.090 1.00 18.37 465 MET A N 1
ATOM 3686 C CA . MET A 1 488 ? 40.952 22.187 43.036 1.00 21.85 465 MET A CA 1
ATOM 3687 C C . MET A 1 488 ? 39.864 23.263 43.095 1.00 23.38 465 MET A C 1
ATOM 3688 O O . MET A 1 488 ? 38.931 23.177 43.910 1.00 20.46 465 MET A O 1
ATOM 3693 N N . SER A 1 489 ? 39.974 24.265 42.210 1.00 21.95 466 SER A N 1
ATOM 3694 C CA . SER A 1 489 ? 39.105 25.436 42.261 1.00 21.89 466 SER A CA 1
ATOM 3695 C C . SER A 1 489 ? 37.810 25.277 41.478 1.00 22.50 466 SER A C 1
ATOM 3696 O O . SER A 1 489 ? 36.900 26.100 41.640 1.00 23.97 466 SER A O 1
ATOM 3699 N N . GLU A 1 490 ? 37.731 24.299 40.587 1.00 20.69 467 GLU A N 1
ATOM 3700 C CA . GLU A 1 490 ? 36.461 23.892 40.017 1.00 20.87 467 GLU A CA 1
ATOM 3701 C C . GLU A 1 490 ? 36.514 22.391 39.802 1.00 25.19 467 GLU A C 1
ATOM 3702 O O . GLU A 1 490 ? 37.554 21.852 39.416 1.00 21.40 467 GLU A O 1
ATOM 3708 N N . TYR A 1 491 ? 35.395 21.733 40.105 1.00 24.48 468 TYR A N 1
ATOM 3709 C CA . TYR A 1 491 ? 35.103 20.381 39.662 1.00 26.51 468 TYR A CA 1
ATOM 3710 C C . TYR A 1 491 ? 33.609 20.179 39.868 1.00 25.93 468 TYR A C 1
ATOM 3711 O O . TYR A 1 491 ? 33.032 20.733 40.807 1.00 23.71 468 TYR A O 1
ATOM 3720 N N . GLY A 1 492 ? 32.987 19.411 38.988 1.00 24.47 469 GLY A N 1
ATOM 3721 C CA . GLY A 1 492 ? 31.547 19.285 39.080 1.00 22.89 469 GLY A CA 1
ATOM 3722 C C . GLY A 1 492 ? 30.959 18.607 37.867 1.00 22.42 469 GLY A C 1
ATOM 3723 O O . GLY A 1 492 ? 31.658 18.218 36.936 1.00 27.95 469 GLY A O 1
ATOM 3724 N N . CYS A 1 493 ? 29.642 18.497 37.890 1.00 24.48 470 CYS A N 1
ATOM 3725 C CA . CYS A 1 493 ? 28.900 17.603 37.014 1.00 25.04 470 CYS A CA 1
ATOM 3726 C C . CYS A 1 493 ? 27.476 18.127 36.971 1.00 23.99 470 CYS A C 1
ATOM 3727 O O . CYS A 1 493 ? 26.982 18.661 37.961 1.00 22.79 470 CYS A O 1
ATOM 3730 N N . GLU A 1 494 ? 26.847 18.038 35.809 1.00 25.43 471 GLU A N 1
ATOM 3731 C CA . GLU A 1 494 ? 25.502 18.573 35.652 1.00 28.18 471 GLU A CA 1
ATOM 3732 C C . GLU A 1 494 ? 24.467 17.545 36.115 1.00 26.71 471 GLU A C 1
ATOM 3733 O O . GLU A 1 494 ? 24.698 16.338 36.055 1.00 27.93 471 GLU A O 1
ATOM 3739 N N . ALA A 1 495 ? 23.330 18.040 36.596 1.00 25.67 472 ALA A N 1
ATOM 3740 C CA . ALA A 1 495 ? 22.235 17.188 37.045 1.00 25.09 472 ALA A CA 1
ATOM 3741 C C . ALA A 1 495 ? 20.946 18.005 37.077 1.00 24.48 472 ALA A C 1
ATOM 3742 O O . ALA A 1 495 ? 20.910 19.093 37.660 1.00 19.80 472 ALA A O 1
ATOM 3744 N N . LEU A 1 496 ? 19.899 17.463 36.469 1.00 20.90 473 LEU A N 1
ATOM 3745 C CA . LEU A 1 496 ? 18.532 17.970 36.527 1.00 26.78 473 LEU A CA 1
ATOM 3746 C C . LEU A 1 496 ? 17.624 16.837 37.042 1.00 29.74 473 LEU A C 1
ATOM 3747 O O . LEU A 1 496 ? 18.105 15.791 37.490 1.00 28.97 473 LEU A O 1
ATOM 3752 N N . ASN A 1 497 ? 16.306 17.034 36.945 1.00 28.03 474 ASN A N 1
ATOM 3753 C CA . ASN A 1 497 ? 15.332 16.016 37.347 1.00 29.10 474 ASN A CA 1
ATOM 3754 C C . ASN A 1 497 ? 15.220 14.869 36.318 1.00 28.95 474 ASN A C 1
ATOM 3755 O O . ASN A 1 497 ? 14.166 14.599 35.746 1.00 27.09 474 ASN A O 1
ATOM 3760 N N . TRP A 1 498 ? 16.341 14.179 36.085 1.00 28.61 475 TRP A N 1
ATOM 3761 C CA . TRP A 1 498 ? 16.379 12.980 35.245 1.00 27.43 475 TRP A CA 1
ATOM 3762 C C . TRP A 1 498 ? 16.940 11.829 36.063 1.00 28.58 475 TRP A C 1
ATOM 3763 O O . TRP A 1 498 ? 17.727 12.040 36.991 1.00 26.54 475 TRP A O 1
ATOM 3774 N N . HIS A 1 499 ? 16.537 10.604 35.723 1.00 28.48 476 HIS A N 1
ATOM 3775 C CA . HIS A 1 499 ? 16.857 9.467 36.574 1.00 30.20 476 HIS A CA 1
ATOM 3776 C C . HIS A 1 499 ? 17.103 8.217 35.744 1.00 33.14 476 HIS A C 1
ATOM 3777 O O . HIS A 1 499 ? 16.657 8.104 34.597 1.00 31.07 476 HIS A O 1
ATOM 3784 N N . THR A 1 500 ? 17.833 7.284 36.352 1.00 27.79 477 THR A N 1
ATOM 3785 C CA . THR A 1 500 ? 18.334 6.101 35.679 1.00 28.21 477 THR A CA 1
ATOM 3786 C C . THR A 1 500 ? 18.788 5.126 36.749 1.00 30.87 477 THR A C 1
ATOM 3787 O O . THR A 1 500 ? 19.033 5.505 37.896 1.00 31.72 477 THR A O 1
ATOM 3791 N N . SER A 1 501 ? 18.878 3.860 36.356 1.00 37.97 478 SER A N 1
ATOM 3792 C CA . SER A 1 501 ? 19.550 2.815 37.122 1.00 35.43 478 SER A CA 1
ATOM 3793 C C . SER A 1 501 ? 20.849 2.409 36.449 1.00 25.07 478 SER A C 1
ATOM 3794 O O . SER A 1 501 ? 21.506 1.473 36.890 1.00 34.46 478 SER A O 1
ATOM 3797 N N . ASP A 1 502 ? 21.213 3.086 35.377 1.00 27.50 479 ASP A N 1
ATOM 3798 C CA . ASP A 1 502 ? 22.506 2.925 34.722 1.00 35.77 479 ASP A CA 1
ATOM 3799 C C . ASP A 1 502 ? 23.142 4.306 34.541 1.00 26.64 479 ASP A C 1
ATOM 3800 O O . ASP A 1 502 ? 23.227 4.817 33.417 1.00 29.71 479 ASP A O 1
ATOM 3805 N N . PRO A 1 503 ? 23.611 4.931 35.626 1.00 31.91 480 PRO A N 1
ATOM 3806 C CA . PRO A 1 503 ? 24.169 6.297 35.518 1.00 29.79 480 PRO A CA 1
ATOM 3807 C C . PRO A 1 503 ? 25.411 6.339 34.642 1.00 31.17 480 PRO A C 1
ATOM 3808 O O . PRO A 1 503 ? 26.293 5.484 34.740 1.00 30.94 480 PRO A O 1
ATOM 3812 N N . LYS A 1 504 ? 25.457 7.337 33.766 1.00 31.04 481 LYS A N 1
ATOM 3813 C CA . LYS A 1 504 ? 26.529 7.488 32.792 1.00 30.92 481 LYS A CA 1
ATOM 3814 C C . LYS A 1 504 ? 26.752 8.973 32.538 1.00 29.27 481 LYS A C 1
ATOM 3815 O O . LYS A 1 504 ? 25.806 9.770 32.489 1.00 31.81 481 LYS A O 1
ATOM 3821 N N . GLN A 1 505 ? 28.010 9.326 32.384 1.00 26.75 482 GLN A N 1
ATOM 3822 C CA . GLN A 1 505 ? 28.430 10.637 31.928 1.00 30.68 482 GLN A CA 1
ATOM 3823 C C . GLN A 1 505 ? 27.557 11.136 30.770 1.00 30.61 482 GLN A C 1
ATOM 3824 O O . GLN A 1 505 ? 27.492 10.514 29.709 1.00 29.22 482 GLN A O 1
ATOM 3830 N N . GLY A 1 506 ? 26.851 12.245 30.975 1.00 27.15 483 GLY A N 1
ATOM 3831 C CA . GLY A 1 506 ? 26.036 12.799 29.914 1.00 25.58 483 GLY A CA 1
ATOM 3832 C C . GLY A 1 506 ? 24.569 12.393 29.872 1.00 27.26 483 GLY A C 1
ATOM 3833 O O . GLY A 1 506 ? 23.877 12.794 28.933 1.00 24.48 483 GLY A O 1
ATOM 3834 N N . ASP A 1 507 ? 24.067 11.607 30.832 1.00 29.01 484 ASP A N 1
ATOM 3835 C CA . ASP A 1 507 ? 22.617 11.427 30.904 1.00 25.45 484 ASP A CA 1
ATOM 3836 C C . ASP A 1 507 ? 21.970 12.517 31.728 1.00 26.91 484 ASP A C 1
ATOM 3837 O O . ASP A 1 507 ? 20.737 12.594 31.775 1.00 28.72 484 ASP A O 1
ATOM 3842 N N . TYR A 1 508 ? 22.784 13.341 32.387 1.00 23.49 485 TYR A N 1
ATOM 3843 C CA . TYR A 1 508 ? 22.340 14.480 33.178 1.00 26.51 485 TYR A CA 1
ATOM 3844 C C . TYR A 1 508 ? 21.487 14.076 34.379 1.00 29.25 485 TYR A C 1
ATOM 3845 O O . TYR A 1 508 ? 20.724 14.899 34.897 1.00 26.48 485 TYR A O 1
ATOM 3854 N N . THR A 1 509 ? 21.613 12.837 34.858 1.00 25.84 486 THR A N 1
ATOM 3855 C CA . THR A 1 509 ? 20.747 12.383 35.931 1.00 24.46 486 THR A CA 1
ATOM 3856 C C . THR A 1 509 ? 21.265 12.822 37.293 1.00 25.01 486 THR A C 1
ATOM 3857 O O . THR A 1 509 ? 22.456 13.110 37.485 1.00 25.35 486 THR A O 1
ATOM 3861 N N . GLU A 1 510 ? 20.339 12.836 38.256 1.00 21.93 487 GLU A N 1
ATOM 3862 C CA . GLU A 1 510 ? 20.705 13.012 39.656 1.00 23.38 487 GLU A CA 1
ATOM 3863 C C . GLU A 1 510 ? 21.626 11.901 40.145 1.00 25.32 487 GLU A C 1
ATOM 3864 O O . GLU A 1 510 ? 22.506 12.148 40.988 1.00 25.28 487 GLU A O 1
ATOM 3870 N N . GLU A 1 511 ? 21.442 10.681 39.635 1.00 21.07 488 GLU A N 1
ATOM 3871 C CA . GLU A 1 511 ? 22.201 9.546 40.156 1.00 22.82 488 GLU A CA 1
ATOM 3872 C C . GLU A 1 511 ? 23.652 9.586 39.674 1.00 28.56 488 GLU A C 1
ATOM 3873 O O . GLU A 1 511 ? 24.580 9.297 40.447 1.00 25.00 488 GLU A O 1
ATOM 3879 N N . TYR A 1 512 ? 23.882 9.965 38.413 1.00 23.82 489 TYR A N 1
ATOM 3880 C CA . TYR A 1 512 ? 25.264 10.027 37.962 1.00 26.01 489 TYR A CA 1
ATOM 3881 C C . TYR A 1 512 ? 26.020 11.152 38.672 1.00 28.25 489 TYR A C 1
ATOM 3882 O O . TYR A 1 512 ? 27.187 10.973 39.050 1.00 25.05 489 TYR A O 1
ATOM 3891 N N . GLN A 1 513 ? 25.374 12.311 38.872 1.00 25.28 490 GLN A N 1
ATOM 3892 C CA . GLN A 1 513 ? 26.040 13.386 39.593 1.00 24.65 490 GLN A CA 1
ATOM 3893 C C . GLN A 1 513 ? 26.358 12.959 41.017 1.00 26.62 490 GLN A C 1
ATOM 3894 O O . GLN A 1 513 ? 27.393 13.352 41.569 1.00 22.39 490 GLN A O 1
ATOM 3900 N N . ALA A 1 514 ? 25.483 12.145 41.620 1.00 28.78 491 ALA A N 1
ATOM 3901 C CA . ALA A 1 514 ? 25.745 11.625 42.959 1.00 26.84 491 ALA A CA 1
ATOM 3902 C C . ALA A 1 514 ? 26.971 10.713 42.967 1.00 27.17 491 ALA A C 1
ATOM 3903 O O . ALA A 1 514 ? 27.854 10.849 43.820 1.00 27.20 491 ALA A O 1
ATOM 3905 N N . TYR A 1 515 ? 27.040 9.782 42.019 1.00 25.21 492 TYR A N 1
ATOM 3906 C CA . TYR A 1 515 ? 28.207 8.918 41.905 1.00 26.13 492 TYR A CA 1
ATOM 3907 C C . TYR A 1 515 ? 29.475 9.748 41.703 1.00 27.85 492 TYR A C 1
ATOM 3908 O O . TYR A 1 515 ? 30.479 9.547 42.397 1.00 26.64 492 TYR A O 1
ATOM 3917 N N . TYR A 1 516 ? 29.429 10.709 40.770 1.00 25.12 493 TYR A N 1
ATOM 3918 C CA . TYR A 1 516 ? 30.588 11.550 40.487 1.00 24.39 493 TYR A CA 1
ATOM 3919 C C . TYR A 1 516 ? 31.124 12.202 41.752 1.00 23.90 493 TYR A C 1
ATOM 3920 O O . TYR A 1 516 ? 32.332 12.181 42.003 1.00 26.89 493 TYR A O 1
ATOM 3929 N N . HIS A 1 517 ? 30.240 12.761 42.575 1.00 23.53 494 HIS A N 1
ATOM 3930 C CA . HIS A 1 517 ? 30.715 13.500 43.733 1.00 22.93 494 HIS A CA 1
ATOM 3931 C C . HIS A 1 517 ? 31.175 12.580 44.848 1.00 22.75 494 HIS A C 1
ATOM 3932 O O . HIS A 1 517 ? 32.099 12.941 45.582 1.00 24.73 494 HIS A O 1
ATOM 3939 N N . GLU A 1 518 ? 30.558 11.398 44.980 1.00 27.67 495 GLU A N 1
ATOM 3940 C CA . GLU A 1 518 ? 31.086 10.363 45.873 1.00 29.75 495 GLU A CA 1
ATOM 3941 C C . GLU A 1 518 ? 32.539 10.075 45.545 1.00 25.25 495 GLU A C 1
ATOM 3942 O O . GLU A 1 518 ? 33.396 10.032 46.432 1.00 26.93 495 GLU A O 1
ATOM 3948 N N . GLU A 1 519 ? 32.829 9.889 44.259 1.00 25.63 496 GLU A N 1
ATOM 3949 C CA . GLU A 1 519 ? 34.180 9.539 43.828 1.00 28.61 496 GLU A CA 1
ATOM 3950 C C . GLU A 1 519 ? 35.151 10.721 43.940 1.00 28.38 496 GLU A C 1
ATOM 3951 O O . GLU A 1 519 ? 36.342 10.531 44.228 1.00 29.48 496 GLU A O 1
ATOM 3957 N N . MET A 1 520 ? 34.686 11.944 43.683 1.00 25.03 497 MET A N 1
ATOM 3958 C CA . MET A 1 520 ? 35.549 13.098 43.915 1.00 27.80 497 MET A CA 1
ATOM 3959 C C . MET A 1 520 ? 35.846 13.258 45.406 1.00 28.75 497 MET A C 1
ATOM 3960 O O . MET A 1 520 ? 37.005 13.468 45.803 1.00 25.58 497 MET A O 1
ATOM 3965 N N . ILE A 1 521 ? 34.813 13.129 46.247 1.00 23.53 498 ILE A N 1
ATOM 3966 C CA . ILE A 1 521 ? 35.022 13.186 47.691 1.00 23.41 498 ILE A CA 1
ATOM 3967 C C . ILE A 1 521 ? 36.099 12.193 48.103 1.00 26.24 498 ILE A C 1
ATOM 3968 O O . ILE A 1 521 ? 37.060 12.545 48.799 1.00 28.66 498 ILE A O 1
ATOM 3973 N N . LYS A 1 522 ? 35.975 10.943 47.652 1.00 24.56 499 LYS A N 1
ATOM 3974 C CA . LYS A 1 522 ? 36.936 9.928 48.081 1.00 30.12 499 LYS A CA 1
ATOM 3975 C C . LYS A 1 522 ? 38.356 10.294 47.658 1.00 28.14 499 LYS A C 1
ATOM 3976 O O . LYS A 1 522 ? 39.291 10.189 48.460 1.00 26.08 499 LYS A O 1
ATOM 3982 N N . GLN A 1 523 ? 38.527 10.752 46.411 1.00 24.20 500 GLN A N 1
ATOM 3983 C CA . GLN A 1 523 ? 39.847 11.137 45.925 1.00 25.94 500 GLN A CA 1
ATOM 3984 C C . GLN A 1 523 ? 40.353 12.417 46.587 1.00 25.77 500 GLN A C 1
ATOM 3985 O O . GLN A 1 523 ? 41.522 12.500 46.968 1.00 25.91 500 GLN A O 1
ATOM 3991 N N . LEU A 1 524 ? 39.499 13.435 46.722 1.00 31.17 501 LEU A N 1
ATOM 3992 C CA . LEU A 1 524 ? 39.994 14.759 47.085 1.00 23.25 501 LEU A CA 1
ATOM 3993 C C . LEU A 1 524 ? 40.145 14.917 48.590 1.00 26.56 501 LEU A C 1
ATOM 3994 O O . LEU A 1 524 ? 41.123 15.514 49.063 1.00 27.70 501 LEU A O 1
ATOM 3999 N N . PHE A 1 525 ? 39.192 14.396 49.354 1.00 24.52 502 PHE A N 1
ATOM 4000 C CA . PHE A 1 525 ? 39.143 14.642 50.785 1.00 26.08 502 PHE A CA 1
ATOM 4001 C C . PHE A 1 525 ? 40.154 13.806 51.551 1.00 26.43 502 PHE A C 1
ATOM 4002 O O . PHE A 1 525 ? 40.339 14.042 52.752 1.00 24.10 502 PHE A O 1
ATOM 4010 N N . THR A 1 526 ? 40.810 12.852 50.888 1.00 22.83 503 THR A N 1
ATOM 4011 C CA . THR A 1 526 ? 41.852 12.051 51.508 1.00 27.40 503 THR A CA 1
ATOM 4012 C C . THR A 1 526 ? 43.250 12.474 51.083 1.00 27.41 503 THR A C 1
ATOM 4013 O O . THR A 1 526 ? 44.218 11.814 51.466 1.00 30.87 503 THR A O 1
ATOM 4017 N N . ARG A 1 527 ? 43.390 13.543 50.299 1.00 24.12 504 ARG A N 1
ATOM 4018 C CA . ARG A 1 527 ? 44.706 14.058 49.918 1.00 23.67 504 ARG A CA 1
ATOM 4019 C C . ARG A 1 527 ? 44.917 15.380 50.652 1.00 26.37 504 ARG A C 1
ATOM 4020 O O . ARG A 1 527 ? 44.373 16.415 50.257 1.00 27.10 504 ARG A O 1
ATOM 4028 N N . LYS A 1 528 ? 45.703 15.347 51.734 1.00 28.09 505 LYS A N 1
ATOM 4029 C CA . LYS A 1 528 ? 45.826 16.544 52.557 1.00 31.26 505 LYS A CA 1
ATOM 4030 C C . LYS A 1 528 ? 46.549 17.663 51.818 1.00 30.55 505 LYS A C 1
ATOM 4031 O O . LYS A 1 528 ? 46.279 18.843 52.083 1.00 28.76 505 LYS A O 1
ATOM 4037 N N . TYR A 1 529 ? 47.442 17.325 50.879 1.00 27.30 506 TYR A N 1
ATOM 4038 C CA . TYR A 1 529 ? 48.180 18.363 50.157 1.00 30.13 506 TYR A CA 1
ATOM 4039 C C . TYR A 1 529 ? 47.294 19.214 49.242 1.00 26.79 506 TYR A C 1
ATOM 4040 O O . TYR A 1 529 ? 47.733 20.277 48.798 1.00 29.31 506 TYR A O 1
ATOM 4049 N N . ILE A 1 530 ? 46.067 18.804 48.942 1.00 23.18 507 ILE A N 1
ATOM 4050 C CA . ILE A 1 530 ? 45.198 19.672 48.155 1.00 29.08 507 ILE A CA 1
ATOM 4051 C C . ILE A 1 530 ? 44.680 20.767 49.091 1.00 30.31 507 ILE A C 1
ATOM 4052 O O . ILE A 1 530 ? 43.848 20.520 49.969 1.00 28.98 507 ILE A O 1
ATOM 4057 N N . TRP A 1 531 ? 45.197 21.991 48.918 1.00 24.87 508 TRP A N 1
ATOM 4058 C CA . TRP A 1 531 ? 45.010 23.023 49.938 1.00 24.45 508 TRP A CA 1
ATOM 4059 C C . TRP A 1 531 ? 43.570 23.533 49.998 1.00 25.83 508 TRP A C 1
ATOM 4060 O O . TRP A 1 531 ? 43.108 23.906 51.081 1.00 22.90 508 TRP A O 1
ATOM 4071 N N . ALA A 1 532 ? 42.847 23.554 48.869 1.00 23.19 509 ALA A N 1
ATOM 4072 C CA . ALA A 1 532 ? 41.425 23.882 48.904 1.00 22.74 509 ALA A CA 1
ATOM 4073 C C . ALA A 1 532 ? 40.687 23.217 47.742 1.00 20.27 509 ALA A C 1
ATOM 4074 O O . ALA A 1 532 ? 41.183 23.194 46.612 1.00 21.57 509 ALA A O 1
ATOM 4076 N N . THR A 1 533 ? 39.507 22.678 48.030 1.00 16.06 510 THR A N 1
ATOM 4077 C CA . THR A 1 533 ? 38.624 22.118 47.013 1.00 18.69 510 THR A CA 1
ATOM 4078 C C . THR A 1 533 ? 37.307 22.893 46.985 1.00 20.27 510 THR A C 1
ATOM 4079 O O . THR A 1 533 ? 36.732 23.201 48.034 1.00 20.30 510 THR A O 1
ATOM 4083 N N . HIS A 1 534 ? 36.834 23.207 45.781 1.00 21.96 511 HIS A N 1
ATOM 4084 C CA . HIS A 1 534 ? 35.598 23.967 45.572 1.00 19.46 511 HIS A CA 1
ATOM 4085 C C . HIS A 1 534 ? 34.777 23.269 44.494 1.00 22.68 511 HIS A C 1
ATOM 4086 O O . HIS A 1 534 ? 35.110 23.351 43.303 1.00 18.08 511 HIS A O 1
ATOM 4093 N N . VAL A 1 535 ? 33.736 22.548 44.935 1.00 22.15 512 VAL A N 1
ATOM 4094 C CA . VAL A 1 535 ? 32.680 22.067 44.051 1.00 21.27 512 VAL A CA 1
ATOM 4095 C C . VAL A 1 535 ? 32.220 23.229 43.197 1.00 20.66 512 VAL A C 1
ATOM 4096 O O . VAL A 1 535 ? 31.821 24.277 43.727 1.00 18.15 512 VAL A O 1
ATOM 4100 N N . TRP A 1 536 ? 32.283 23.062 41.881 1.00 19.74 513 TRP A N 1
ATOM 4101 C CA . TRP A 1 536 ? 31.514 23.892 40.960 1.00 17.86 513 TRP A CA 1
ATOM 4102 C C . TRP A 1 536 ? 30.177 23.179 40.716 1.00 23.02 513 TRP A C 1
ATOM 4103 O O . TRP A 1 536 ? 30.137 22.141 40.042 1.00 20.54 513 TRP A O 1
ATOM 4114 N N . ASN A 1 537 ? 29.075 23.702 41.265 1.00 22.89 514 ASN A N 1
ATOM 4115 C CA . ASN A 1 537 ? 28.938 24.953 42.024 1.00 22.21 514 ASN A CA 1
ATOM 4116 C C . ASN A 1 537 ? 27.975 24.603 43.177 1.00 23.09 514 ASN A C 1
ATOM 4117 O O . ASN A 1 537 ? 27.351 23.533 43.144 1.00 22.88 514 ASN A O 1
ATOM 4122 N N . MET A 1 538 ? 27.822 25.474 44.183 1.00 20.68 515 MET A N 1
ATOM 4123 C CA . MET A 1 538 ? 26.831 25.204 45.227 1.00 23.34 515 MET A CA 1
ATOM 4124 C C . MET A 1 538 ? 25.411 25.245 44.665 1.00 24.73 515 MET A C 1
ATOM 4125 O O . MET A 1 538 ? 24.569 24.410 45.024 1.00 22.28 515 MET A O 1
ATOM 4130 N N . PHE A 1 539 ? 25.128 26.194 43.775 1.00 21.45 516 PHE A N 1
ATOM 4131 C CA . PHE A 1 539 ? 23.800 26.328 43.198 1.00 20.76 516 PHE A CA 1
ATOM 4132 C C . PHE A 1 539 ? 23.879 26.357 41.681 1.00 20.34 516 PHE A C 1
ATOM 4133 O O . PHE A 1 539 ? 24.846 26.862 41.111 1.00 20.25 516 PHE A O 1
ATOM 4141 N N . ASP A 1 540 ? 22.842 25.798 41.036 1.00 22.75 517 ASP A N 1
ATOM 4142 C CA . ASP A 1 540 ? 22.547 26.124 39.644 1.00 21.41 517 ASP A CA 1
ATOM 4143 C C . ASP A 1 540 ? 22.535 27.631 39.478 1.00 22.80 517 ASP A C 1
ATOM 4144 O O . ASP A 1 540 ? 22.151 28.364 40.396 1.00 23.00 517 ASP A O 1
ATOM 4149 N N . PHE A 1 541 ? 22.957 28.113 38.305 1.00 24.83 518 PHE A N 1
ATOM 4150 C CA . PHE A 1 541 ? 23.056 29.558 38.127 1.00 23.35 518 PHE A CA 1
ATOM 4151 C C . PHE A 1 541 ? 22.789 29.963 36.684 1.00 22.20 518 PHE A C 1
ATOM 4152 O O . PHE A 1 541 ? 22.754 29.134 35.773 1.00 22.87 518 PHE A O 1
ATOM 4160 N N . GLY A 1 542 ? 22.626 31.273 36.498 1.00 19.33 519 GLY A N 1
ATOM 4161 C CA . GLY A 1 542 ? 22.267 31.834 35.217 1.00 22.91 519 GLY A CA 1
ATOM 4162 C C . GLY A 1 542 ? 23.398 31.910 34.221 1.00 21.84 519 GLY A C 1
ATOM 4163 O O . GLY A 1 542 ? 24.447 32.489 34.504 1.00 23.53 519 GLY A O 1
ATOM 4164 N N . ALA A 1 543 ? 23.182 31.339 33.043 1.00 20.25 520 ALA A N 1
ATOM 4165 C CA . ALA A 1 543 ? 24.172 31.378 31.972 1.00 23.10 520 ALA A CA 1
ATOM 4166 C C . ALA A 1 543 ? 23.393 31.335 30.658 1.00 20.65 520 ALA A C 1
ATOM 4167 O O . ALA A 1 543 ? 23.050 30.257 30.165 1.00 22.38 520 ALA A O 1
ATOM 4169 N N . ASP A 1 544 ? 23.104 32.514 30.104 1.00 22.77 521 ASP A N 1
ATOM 4170 C CA . ASP A 1 544 ? 22.106 32.614 29.049 1.00 23.58 521 ASP A CA 1
ATOM 4171 C C . ASP A 1 544 ? 22.516 31.909 27.771 1.00 25.19 521 ASP A C 1
ATOM 4172 O O . ASP A 1 544 ? 21.644 31.597 26.948 1.00 28.40 521 ASP A O 1
ATOM 4177 N N . ALA A 1 545 ? 23.806 31.658 27.588 1.00 26.39 522 ALA A N 1
ATOM 4178 C CA . ALA A 1 545 ? 24.316 30.955 26.420 1.00 33.19 522 ALA A CA 1
ATOM 4179 C C . ALA A 1 545 ? 24.233 29.431 26.541 1.00 34.31 522 ALA A C 1
ATOM 4180 O O . ALA A 1 545 ? 24.490 28.736 25.556 1.00 33.29 522 ALA A O 1
ATOM 4182 N N . ARG A 1 546 ? 23.882 28.894 27.711 1.00 31.19 523 ARG A N 1
ATOM 4183 C CA . ARG A 1 546 ? 23.773 27.447 27.877 1.00 26.49 523 ARG A CA 1
ATOM 4184 C C . ARG A 1 546 ? 22.447 26.943 27.314 1.00 30.06 523 ARG A C 1
ATOM 4185 O O . ARG A 1 546 ? 21.383 27.493 27.605 1.00 30.82 523 ARG A O 1
ATOM 4193 N N . ASN A 1 547 ? 22.499 25.908 26.493 1.00 30.59 524 ASN A N 1
ATOM 4194 C CA . ASN A 1 547 ? 21.250 25.390 25.939 1.00 36.12 524 ASN A CA 1
ATOM 4195 C C . ASN A 1 547 ? 21.385 23.861 25.913 1.00 32.41 524 ASN A C 1
ATOM 4196 O O . ASN A 1 547 ? 21.574 23.227 24.886 1.00 36.74 524 ASN A O 1
ATOM 4201 N N . GLU A 1 548 ? 21.303 23.245 27.090 1.00 31.74 525 GLU A N 1
ATOM 4202 C CA . GLU A 1 548 ? 21.554 21.815 27.225 1.00 32.25 525 GLU A CA 1
ATOM 4203 C C . GLU A 1 548 ? 20.869 21.293 28.487 1.00 30.09 525 GLU A C 1
ATOM 4204 O O . GLU A 1 548 ? 20.532 22.053 29.401 1.00 30.81 525 GLU A O 1
ATOM 4210 N N . GLY A 1 549 ? 20.661 19.976 28.523 1.00 31.09 526 GLY A N 1
ATOM 4211 C CA . GLY A 1 549 ? 20.144 19.316 29.706 1.00 25.24 526 GLY A CA 1
ATOM 4212 C C . GLY A 1 549 ? 18.639 19.317 29.852 1.00 26.89 526 GLY A C 1
ATOM 4213 O O . GLY A 1 549 ? 18.127 18.723 30.810 1.00 27.42 526 GLY A O 1
ATOM 4214 N N . GLY A 1 550 ? 17.909 19.915 28.918 1.00 27.18 527 GLY A N 1
ATOM 4215 C CA . GLY A 1 550 ? 16.470 20.000 29.006 1.00 24.00 527 GLY A CA 1
ATOM 4216 C C . GLY A 1 550 ? 15.943 21.333 29.503 1.00 30.70 527 GLY A C 1
ATOM 4217 O O . GLY A 1 550 ? 14.758 21.625 29.311 1.00 35.04 527 GLY A O 1
ATOM 4218 N N . GLU A 1 551 ? 16.788 22.155 30.120 1.00 28.12 528 GLU A N 1
ATOM 4219 C CA . GLU A 1 551 ? 16.382 23.469 30.608 1.00 26.66 528 GLU A CA 1
ATOM 4220 C C . GLU A 1 551 ? 17.486 24.464 30.264 1.00 28.09 528 GLU A C 1
ATOM 4221 O O . GLU A 1 551 ? 18.585 24.396 30.823 1.00 31.47 528 GLU A O 1
ATOM 4227 N N . ASN A 1 552 ? 17.197 25.397 29.368 1.00 28.97 529 ASN A N 1
ATOM 4228 C CA . ASN A 1 552 ? 18.208 26.292 28.818 1.00 27.45 529 ASN A CA 1
ATOM 4229 C C . ASN A 1 552 ? 18.405 27.546 29.679 1.00 22.54 529 ASN A C 1
ATOM 4230 O O . ASN A 1 552 ? 17.563 27.916 30.503 1.00 23.45 529 ASN A O 1
ATOM 4235 N N . GLY A 1 553 ? 19.534 28.213 29.456 1.00 22.44 530 GLY A N 1
ATOM 4236 C CA . GLY A 1 553 ? 19.930 29.378 30.216 1.00 21.29 530 GLY A CA 1
ATOM 4237 C C . GLY A 1 553 ? 20.525 29.108 31.589 1.00 23.89 530 GLY A C 1
ATOM 4238 O O . GLY A 1 553 ? 20.750 30.060 32.344 1.00 25.48 530 GLY A O 1
ATOM 4239 N N . GLN A 1 554 ? 20.798 27.860 31.947 1.00 22.91 531 GLN A N 1
ATOM 4240 C CA . GLN A 1 554 ? 21.362 27.562 33.255 1.00 25.95 531 GLN A CA 1
ATOM 4241 C C . GLN A 1 554 ? 22.483 26.544 33.145 1.00 23.88 531 GLN A C 1
ATOM 4242 O O . GLN A 1 554 ? 22.406 25.581 32.381 1.00 22.41 531 GLN A O 1
ATOM 4248 N N . ASN A 1 555 ? 23.514 26.780 33.942 1.00 23.25 532 ASN A N 1
ATOM 4249 C CA . ASN A 1 555 ? 24.465 25.756 34.348 1.00 25.26 532 ASN A CA 1
ATOM 4250 C C . ASN A 1 555 ? 23.846 24.984 35.518 1.00 24.32 532 ASN A C 1
ATOM 4251 O O . ASN A 1 555 ? 23.519 25.574 36.554 1.00 22.47 532 ASN A O 1
ATOM 4256 N N . HIS A 1 556 ? 23.648 23.677 35.343 1.00 22.78 533 HIS A N 1
ATOM 4257 C CA . HIS A 1 556 ? 23.020 22.854 36.370 1.00 23.88 533 HIS A CA 1
ATOM 4258 C C . HIS A 1 556 ? 24.024 22.003 37.133 1.00 23.85 533 HIS A C 1
ATOM 4259 O O . HIS A 1 556 ? 23.663 20.923 37.607 1.00 24.90 533 HIS A O 1
ATOM 4266 N N . LYS A 1 557 ? 25.273 22.451 37.258 1.00 20.58 534 LYS A N 1
ATOM 4267 C CA . LYS A 1 557 ? 26.235 21.724 38.074 1.00 22.41 534 LYS A CA 1
ATOM 4268 C C . LYS A 1 557 ? 26.023 21.933 39.562 1.00 20.77 534 LYS A C 1
ATOM 4269 O O . LYS A 1 557 ? 26.851 21.475 40.356 1.00 18.87 534 LYS A O 1
ATOM 4275 N N . GLY A 1 558 ? 24.935 22.587 39.960 1.00 19.38 535 GLY A N 1
ATOM 4276 C CA . GLY A 1 558 ? 24.724 22.871 41.358 1.00 17.82 535 GLY A CA 1
ATOM 4277 C C . GLY A 1 558 ? 24.478 21.624 42.188 1.00 23.16 535 GLY A C 1
ATOM 4278 O O . GLY A 1 558 ? 24.053 20.570 41.690 1.00 19.90 535 GLY A O 1
ATOM 4279 N N . LEU A 1 559 ? 24.792 21.756 43.489 1.00 22.18 536 LEU A N 1
ATOM 4280 C CA . LEU A 1 559 ? 24.321 20.811 44.488 1.00 21.83 536 LEU A CA 1
ATOM 4281 C C . LEU A 1 559 ? 22.888 21.103 44.909 1.00 24.36 536 LEU A C 1
ATOM 4282 O O . LEU A 1 559 ? 22.221 20.220 45.458 1.00 24.53 536 LEU A O 1
ATOM 4287 N N . VAL A 1 560 ? 22.426 22.324 44.663 1.00 22.92 537 VAL A N 1
ATOM 4288 C CA . VAL A 1 560 ? 21.103 22.834 44.983 1.00 21.05 537 VAL A CA 1
ATOM 4289 C C . VAL A 1 560 ? 20.610 23.563 43.745 1.00 22.21 537 VAL A C 1
ATOM 4290 O O . VAL A 1 560 ? 21.396 24.197 43.031 1.00 22.38 537 VAL A O 1
ATOM 4294 N N . THR A 1 561 ? 19.302 23.501 43.507 1.00 19.65 538 THR A N 1
ATOM 4295 C CA . THR A 1 561 ? 18.733 24.112 42.317 1.00 25.86 538 THR A CA 1
ATOM 4296 C C . THR A 1 561 ? 18.786 25.643 42.396 1.00 21.28 538 THR A C 1
ATOM 4297 O O . THR A 1 561 ? 19.053 26.242 43.435 1.00 21.79 538 THR A O 1
ATOM 4301 N N . PHE A 1 562 ? 18.458 26.266 41.266 1.00 26.47 539 PHE A N 1
ATOM 4302 C CA . PHE A 1 562 ? 18.638 27.707 41.078 1.00 23.63 539 PHE A CA 1
ATOM 4303 C C . PHE A 1 562 ? 17.802 28.527 42.061 1.00 24.17 539 PHE A C 1
ATOM 4304 O O . PHE A 1 562 ? 18.248 29.591 42.509 1.00 22.18 539 PHE A O 1
ATOM 4312 N N . ASP A 1 563 ? 16.603 28.051 42.416 1.00 20.92 540 ASP A N 1
ATOM 4313 C CA . ASP A 1 563 ? 15.728 28.762 43.339 1.00 19.96 540 ASP A CA 1
ATOM 4314 C C . ASP A 1 563 ? 15.973 28.396 44.795 1.00 23.75 540 ASP A C 1
ATOM 4315 O O . ASP A 1 563 ? 15.306 28.950 45.676 1.00 23.99 540 ASP A O 1
ATOM 4320 N N . ARG A 1 564 ? 16.917 27.493 45.067 1.00 23.64 541 ARG A N 1
ATOM 4321 C CA . ARG A 1 564 ? 17.333 27.093 46.413 1.00 25.92 541 ARG A CA 1
ATOM 4322 C C . ARG A 1 564 ? 16.331 26.165 47.079 1.00 22.66 541 ARG A C 1
ATOM 4323 O O . ARG A 1 564 ? 16.467 25.878 48.254 1.00 24.70 541 ARG A O 1
ATOM 4331 N N . LYS A 1 565 ? 15.338 25.672 46.347 1.00 24.72 542 LYS A N 1
ATOM 4332 C CA . LYS A 1 565 ? 14.259 24.912 46.956 1.00 25.70 542 LYS A CA 1
ATOM 4333 C C . LYS A 1 565 ? 14.547 23.425 47.014 1.00 28.57 542 LYS A C 1
ATOM 4334 O O . LYS A 1 565 ? 13.931 22.720 47.819 1.00 30.77 542 LYS A O 1
ATOM 4340 N N . TYR A 1 566 ? 15.463 22.928 46.190 1.00 26.91 543 TYR A N 1
ATOM 4341 C CA . TYR A 1 566 ? 15.699 21.498 46.113 1.00 23.30 543 TYR A CA 1
ATOM 4342 C C . TYR A 1 566 ? 17.178 21.194 46.292 1.00 24.11 543 TYR A C 1
ATOM 4343 O O . TYR A 1 566 ? 17.999 21.565 45.450 1.00 28.34 543 TYR A O 1
ATOM 4352 N N . LYS A 1 567 ? 17.509 20.483 47.362 1.00 21.37 544 LYS A N 1
ATOM 4353 C CA . LYS A 1 567 ? 18.853 19.967 47.572 1.00 20.93 544 LYS A CA 1
ATOM 4354 C C . LYS A 1 567 ? 19.000 18.631 46.843 1.00 23.31 544 LYS A C 1
ATOM 4355 O O . LYS A 1 567 ? 18.359 17.643 47.205 1.00 24.41 544 LYS A O 1
ATOM 4361 N N . LYS A 1 568 ? 19.832 18.606 45.805 1.00 22.94 545 LYS A N 1
ATOM 4362 C CA . LYS A 1 568 ? 20.086 17.370 45.085 1.00 22.79 545 LYS A CA 1
ATOM 4363 C C . LYS A 1 568 ? 20.806 16.380 45.992 1.00 23.81 545 LYS A C 1
ATOM 4364 O O . LYS A 1 568 ? 21.350 16.736 47.042 1.00 24.93 545 LYS A O 1
ATOM 4370 N N . ASP A 1 569 ? 20.784 15.113 45.575 1.00 23.32 546 ASP A N 1
ATOM 4371 C CA . ASP A 1 569 ? 21.357 14.043 46.384 1.00 24.62 546 ASP A CA 1
ATOM 4372 C C . ASP A 1 569 ? 22.833 14.296 46.683 1.00 22.62 546 ASP A C 1
ATOM 4373 O O . ASP A 1 569 ? 23.295 14.070 47.809 1.00 23.45 546 ASP A O 1
ATOM 4378 N N . SER A 1 570 ? 23.578 14.781 45.684 1.00 24.01 547 SER A N 1
ATOM 4379 C CA . SER A 1 570 ? 24.997 15.084 45.853 1.00 23.53 547 SER A CA 1
ATOM 4380 C C . SER A 1 570 ? 25.244 16.048 47.009 1.00 24.76 547 SER A C 1
ATOM 4381 O O . SER A 1 570 ? 26.290 15.973 47.657 1.00 26.91 547 SER A O 1
ATOM 4384 N N . PHE A 1 571 ? 24.297 16.950 47.284 1.00 22.48 548 PHE A N 1
ATOM 4385 C CA . PHE A 1 571 ? 24.401 17.811 48.461 1.00 20.76 548 PHE A CA 1
ATOM 4386 C C . PHE A 1 571 ? 24.615 16.982 49.724 1.00 25.24 548 PHE A C 1
ATOM 4387 O O . PHE A 1 571 ? 25.440 17.335 50.572 1.00 28.03 548 PHE A O 1
ATOM 4395 N N . TYR A 1 572 ? 23.912 15.850 49.855 1.00 26.10 549 TYR A N 1
ATOM 4396 C CA . TYR A 1 572 ? 23.999 15.077 51.093 1.00 25.52 549 TYR A CA 1
ATOM 4397 C C . TYR A 1 572 ? 25.235 14.189 51.147 1.00 21.81 549 TYR A C 1
ATOM 4398 O O . TYR A 1 572 ? 25.694 13.869 52.245 1.00 24.04 549 TYR A O 1
ATOM 4407 N N . ALA A 1 573 ? 25.814 13.815 50.006 1.00 23.12 550 ALA A N 1
ATOM 4408 C CA . ALA A 1 573 ? 27.142 13.204 50.041 1.00 26.36 550 ALA A CA 1
ATOM 4409 C C . ALA A 1 573 ? 28.120 14.106 50.788 1.00 26.26 550 ALA A C 1
ATOM 4410 O O . ALA A 1 573 ? 28.838 13.646 51.675 1.00 26.73 550 ALA A O 1
ATOM 4412 N N . TYR A 1 574 ? 28.106 15.414 50.484 1.00 25.31 551 TYR A N 1
ATOM 4413 C CA . TYR A 1 574 ? 29.024 16.354 51.128 1.00 26.66 551 TYR A CA 1
ATOM 4414 C C . TYR A 1 574 ? 28.655 16.590 52.588 1.00 25.73 551 TYR A C 1
ATOM 4415 O O . TYR A 1 574 ? 29.536 16.602 53.459 1.00 24.66 551 TYR A O 1
ATOM 4424 N N . LYS A 1 575 ? 27.358 16.766 52.879 1.00 24.66 552 LYS A N 1
ATOM 4425 C CA . LYS A 1 575 ? 26.928 16.897 54.268 1.00 23.04 552 LYS A CA 1
ATOM 4426 C C . LYS A 1 575 ? 27.364 15.697 55.102 1.00 28.52 552 LYS A C 1
ATOM 4427 O O . LYS A 1 575 ? 27.709 15.843 56.280 1.00 28.87 552 LYS A O 1
ATOM 4433 N N . ALA A 1 576 ? 27.368 14.500 54.508 1.00 27.44 553 ALA A N 1
ATOM 4434 C CA . ALA A 1 576 ? 27.720 13.320 55.288 1.00 29.84 553 ALA A CA 1
ATOM 4435 C C . ALA A 1 576 ? 29.188 13.344 55.684 1.00 31.79 553 ALA A C 1
ATOM 4436 O O . ALA A 1 576 ? 29.556 12.781 56.725 1.00 32.04 553 ALA A O 1
ATOM 4438 N N . TRP A 1 577 ? 30.029 13.999 54.877 1.00 29.67 554 TRP A N 1
ATOM 4439 C CA . TRP A 1 577 ? 31.465 14.084 55.129 1.00 31.53 554 TRP A CA 1
ATOM 4440 C C . TRP A 1 577 ? 31.888 15.329 55.915 1.00 29.20 554 TRP A C 1
ATOM 4441 O O . TRP A 1 577 ? 32.933 15.298 56.569 1.00 29.60 554 TRP A O 1
ATOM 4452 N N . LEU A 1 578 ? 31.116 16.420 55.875 1.00 30.05 555 LEU A N 1
ATOM 4453 C CA . LEU A 1 578 ? 31.571 17.691 56.429 1.00 29.29 555 LEU A CA 1
ATOM 4454 C C . LEU A 1 578 ? 30.729 18.246 57.564 1.00 28.71 555 LEU A C 1
ATOM 4455 O O . LEU A 1 578 ? 31.223 19.110 58.291 1.00 28.15 555 LEU A O 1
ATOM 4460 N N . SER A 1 579 ? 29.489 17.798 57.741 1.00 29.60 556 SER A N 1
ATOM 4461 C CA . SER A 1 579 ? 28.630 18.356 58.776 1.00 31.54 556 SER A CA 1
ATOM 4462 C C . SER A 1 579 ? 28.643 17.470 60.017 1.00 36.93 556 SER A C 1
ATOM 4463 O O . SER A 1 579 ? 28.707 16.244 59.915 1.00 37.36 556 SER A O 1
ATOM 4466 N N . ASP A 1 580 ? 28.574 18.090 61.192 1.00 37.02 557 ASP A N 1
ATOM 4467 C CA . ASP A 1 580 ? 28.388 17.328 62.420 1.00 39.59 557 ASP A CA 1
ATOM 4468 C C . ASP A 1 580 ? 26.927 17.287 62.893 1.00 40.00 557 ASP A C 1
ATOM 4469 O O . ASP A 1 580 ? 26.651 16.701 63.939 1.00 39.83 557 ASP A O 1
ATOM 4474 N N . GLU A 1 581 ? 25.994 17.857 62.141 1.00 36.12 558 GLU A N 1
ATOM 4475 C CA . GLU A 1 581 ? 24.567 17.687 62.399 1.00 38.68 558 GLU A CA 1
ATOM 4476 C C . GLU A 1 581 ? 24.132 16.269 62.050 1.00 38.65 558 GLU A C 1
ATOM 4477 O O . GLU A 1 581 ? 24.103 15.924 60.858 1.00 34.96 558 GLU A O 1
ATOM 4483 N N . PRO A 1 582 ? 23.745 15.440 63.019 1.00 38.81 559 PRO A N 1
ATOM 4484 C CA . PRO A 1 582 ? 23.373 14.054 62.695 1.00 34.52 559 PRO A CA 1
ATOM 4485 C C . PRO A 1 582 ? 22.166 13.999 61.767 1.00 35.32 559 PRO A C 1
ATOM 4486 O O . PRO A 1 582 ? 21.152 14.665 61.988 1.00 43.87 559 PRO A O 1
ATOM 4490 N N . PHE A 1 583 ? 22.291 13.219 60.701 1.00 29.70 560 PHE A N 1
ATOM 4491 C CA . PHE A 1 583 ? 21.190 13.082 59.762 1.00 31.71 560 PHE A CA 1
ATOM 4492 C C . PHE A 1 583 ? 21.324 11.750 59.041 1.00 33.55 560 PHE A C 1
ATOM 4493 O O . PHE A 1 583 ? 22.362 11.082 59.092 1.00 33.24 560 PHE A O 1
ATOM 4501 N N . VAL A 1 584 ? 20.263 11.398 58.333 1.00 32.34 561 VAL A N 1
ATOM 4502 C CA . VAL A 1 584 ? 20.252 10.256 57.435 1.00 31.89 561 VAL A CA 1
ATOM 4503 C C . VAL A 1 584 ? 19.402 10.658 56.248 1.00 33.14 561 VAL A C 1
ATOM 4504 O O . VAL A 1 584 ? 18.289 11.160 56.424 1.00 33.04 561 VAL A O 1
ATOM 4508 N N . HIS A 1 585 ? 19.930 10.476 55.043 1.00 29.34 562 HIS A N 1
ATOM 4509 C CA . HIS A 1 585 ? 19.267 10.960 53.847 1.00 27.14 562 HIS A CA 1
ATOM 4510 C C . HIS A 1 585 ? 19.116 9.814 52.858 1.00 31.28 562 HIS A C 1
ATOM 4511 O O . HIS A 1 585 ? 20.097 9.127 52.537 1.00 32.21 562 HIS A O 1
ATOM 4518 N N . LEU A 1 586 ? 17.894 9.635 52.360 1.00 23.97 563 LEU A N 1
ATOM 4519 C CA . LEU A 1 586 ? 17.594 8.663 51.318 1.00 31.00 563 LEU A CA 1
ATOM 4520 C C . LEU A 1 586 ? 17.798 9.308 49.947 1.00 30.18 563 LEU A C 1
ATOM 4521 O O . LEU A 1 586 ? 17.174 10.326 49.627 1.00 26.08 563 LEU A O 1
ATOM 4526 N N . CYS A 1 587 ? 18.646 8.703 49.132 1.00 28.86 564 CYS A N 1
ATOM 4527 C CA . CYS A 1 587 ? 18.802 9.178 47.770 1.00 28.51 564 CYS A CA 1
ATOM 4528 C C . CYS A 1 587 ? 17.663 8.669 46.898 1.00 28.60 564 CYS A C 1
ATOM 4529 O O . CYS A 1 587 ? 16.886 7.796 47.285 1.00 24.62 564 CYS A O 1
ATOM 4532 N N . GLY A 1 588 ? 17.573 9.247 45.705 1.00 24.72 565 GLY A N 1
ATOM 4533 C CA . GLY A 1 588 ? 16.658 8.775 44.693 1.00 26.81 565 GLY A CA 1
ATOM 4534 C C . GLY A 1 588 ? 15.185 8.901 45.014 1.00 26.70 565 GLY A C 1
ATOM 4535 O O . GLY A 1 588 ? 14.388 8.167 44.434 1.00 30.45 565 GLY A O 1
ATOM 4536 N N . LYS A 1 589 ? 14.790 9.832 45.892 1.00 26.27 566 LYS A N 1
ATOM 4537 C CA . LYS A 1 589 ? 13.369 9.998 46.199 1.00 26.92 566 LYS A CA 1
ATOM 4538 C C . LYS A 1 589 ? 12.529 10.378 44.992 1.00 32.28 566 LYS A C 1
ATOM 4539 O O . LYS A 1 589 ? 11.323 10.119 44.993 1.00 35.58 566 LYS A O 1
ATOM 4545 N N . ARG A 1 590 ? 13.118 10.987 43.965 1.00 34.74 567 ARG A N 1
ATOM 4546 C CA . ARG A 1 590 ? 12.368 11.362 42.776 1.00 25.08 567 ARG A CA 1
ATOM 4547 C C . ARG A 1 590 ? 12.410 10.300 41.693 1.00 28.33 567 ARG A C 1
ATOM 4548 O O . ARG A 1 590 ? 11.683 10.405 40.704 1.00 32.92 567 ARG A O 1
ATOM 4556 N N . TYR A 1 591 ? 13.219 9.269 41.856 1.00 30.10 568 TYR A N 1
ATOM 4557 C CA . TYR A 1 591 ? 13.229 8.152 40.915 1.00 31.50 568 TYR A CA 1
ATOM 4558 C C . TYR A 1 591 ? 12.275 7.089 41.454 1.00 29.84 568 TYR A C 1
ATOM 4559 O O . TYR A 1 591 ? 12.667 6.190 42.193 1.00 36.88 568 TYR A O 1
ATOM 4568 N N . VAL A 1 592 ? 11.001 7.189 41.107 1.00 26.63 569 VAL A N 1
ATOM 4569 C CA . VAL A 1 592 ? 10.025 6.318 41.759 1.00 36.02 569 VAL A CA 1
ATOM 4570 C C . VAL A 1 592 ? 9.825 4.998 41.014 1.00 36.01 569 VAL A C 1
ATOM 4571 O O . VAL A 1 592 ? 9.982 3.921 41.598 1.00 33.38 569 VAL A O 1
ATOM 4575 N N . ASP A 1 593 ? 9.453 5.071 39.735 1.00 34.51 570 ASP A N 1
ATOM 4576 C CA . ASP A 1 593 ? 9.149 3.879 38.947 1.00 36.01 570 ASP A CA 1
ATOM 4577 C C . ASP A 1 593 ? 10.426 3.253 38.391 1.00 34.66 570 ASP A C 1
ATOM 4578 O O . ASP A 1 593 ? 11.151 3.889 37.616 1.00 32.58 570 ASP A O 1
ATOM 4583 N N . ARG A 1 594 ? 10.662 1.987 38.739 1.00 34.24 571 ARG A N 1
ATOM 4584 C CA . ARG A 1 594 ? 11.858 1.260 38.347 1.00 32.83 571 ARG A CA 1
ATOM 4585 C C . ARG A 1 594 ? 11.493 -0.094 37.744 1.00 29.85 571 ARG A C 1
ATOM 4586 O O . ARG A 1 594 ? 10.673 -0.830 38.289 1.00 33.77 571 ARG A O 1
ATOM 4594 N N . VAL A 1 595 ? 12.131 -0.417 36.622 1.00 32.85 572 VAL A N 1
ATOM 4595 C CA . VAL A 1 595 ? 11.930 -1.674 35.909 1.00 31.69 572 VAL A CA 1
ATOM 4596 C C . VAL A 1 595 ? 12.553 -2.863 36.632 1.00 34.17 572 VAL A C 1
ATOM 4597 O O . VAL A 1 595 ? 12.068 -3.994 36.492 1.00 38.86 572 VAL A O 1
ATOM 4601 N N . GLU A 1 596 ? 13.651 -2.663 37.357 1.00 30.69 573 GLU A N 1
ATOM 4602 C CA . GLU A 1 596 ? 14.419 -3.799 37.843 1.00 29.77 573 GLU A CA 1
ATOM 4603 C C . GLU A 1 596 ? 13.738 -4.452 39.042 1.00 33.54 573 GLU A C 1
ATOM 4604 O O . GLU A 1 596 ? 13.136 -3.786 39.890 1.00 33.10 573 GLU A O 1
ATOM 4610 N N . ASP A 1 597 ? 13.855 -5.776 39.105 1.00 29.09 574 ASP A N 1
ATOM 4611 C CA . ASP A 1 597 ? 13.304 -6.548 40.218 1.00 32.72 574 ASP A CA 1
ATOM 4612 C C . ASP A 1 597 ? 14.039 -6.287 41.534 1.00 33.37 574 ASP A C 1
ATOM 4613 O O . ASP A 1 597 ? 13.432 -6.366 42.611 1.00 34.72 574 ASP A O 1
ATOM 4618 N N . THR A 1 598 ? 15.328 -5.967 41.479 1.00 34.70 575 THR A N 1
ATOM 4619 C CA . THR A 1 598 ? 16.100 -5.589 42.661 1.00 37.55 575 THR A CA 1
ATOM 4620 C C . THR A 1 598 ? 16.841 -4.289 42.382 1.00 32.98 575 THR A C 1
ATOM 4621 O O . THR A 1 598 ? 17.608 -4.212 41.423 1.00 32.12 575 THR A O 1
ATOM 4625 N N . THR A 1 599 ? 16.632 -3.276 43.221 1.00 33.25 576 THR A N 1
ATOM 4626 C CA . THR A 1 599 ? 17.083 -1.928 42.897 1.00 35.95 576 THR A CA 1
ATOM 4627 C C . THR A 1 599 ? 18.048 -1.403 43.956 1.00 34.97 576 THR A C 1
ATOM 4628 O O . THR A 1 599 ? 17.890 -1.673 45.157 1.00 31.99 576 THR A O 1
ATOM 4632 N N . LYS A 1 600 ? 19.067 -0.679 43.488 1.00 34.12 577 LYS A N 1
ATOM 4633 C CA . LYS A 1 600 ? 20.022 -0.043 44.386 1.00 34.61 577 LYS A CA 1
ATOM 4634 C C . LYS A 1 600 ? 19.369 1.148 45.075 1.00 33.63 577 LYS A C 1
ATOM 4635 O O . LYS A 1 600 ? 18.641 1.925 44.458 1.00 36.99 577 LYS A O 1
ATOM 4641 N N . VAL A 1 601 ? 19.618 1.272 46.371 1.00 34.33 578 VAL A N 1
ATOM 4642 C CA . VAL A 1 601 ? 19.078 2.345 47.188 1.00 30.17 578 VAL A CA 1
ATOM 4643 C C . VAL A 1 601 ? 20.217 2.850 48.056 1.00 32.40 578 VAL A C 1
ATOM 4644 O O . VAL A 1 601 ? 20.645 2.158 48.984 1.00 34.87 578 VAL A O 1
ATOM 4648 N N . THR A 1 602 ? 20.701 4.053 47.764 1.00 32.47 579 THR A N 1
ATOM 4649 C CA . THR A 1 602 ? 21.810 4.644 48.488 1.00 28.47 579 THR A CA 1
ATOM 4650 C C . THR A 1 602 ? 21.308 5.548 49.601 1.00 30.95 579 THR A C 1
ATOM 4651 O O . THR A 1 602 ? 20.426 6.388 49.394 1.00 29.22 579 THR A O 1
ATOM 4655 N N . VAL A 1 603 ? 21.891 5.380 50.784 1.00 31.17 580 VAL A N 1
ATOM 4656 C CA . VAL A 1 603 ? 21.687 6.281 51.906 1.00 27.68 580 VAL A CA 1
ATOM 4657 C C . VAL A 1 603 ? 23.012 6.973 52.215 1.00 31.36 580 VAL A C 1
ATOM 4658 O O . VAL A 1 603 ? 24.071 6.327 52.211 1.00 28.37 580 VAL A O 1
ATOM 4662 N N . TYR A 1 604 ? 22.950 8.288 52.456 1.00 28.46 581 TYR A N 1
ATOM 4663 C CA . TYR A 1 604 ? 24.066 9.061 52.996 1.00 28.50 581 TYR A CA 1
ATOM 4664 C C . TYR A 1 604 ? 23.742 9.461 54.421 1.00 28.08 581 TYR A C 1
ATOM 4665 O O . TYR A 1 604 ? 22.588 9.791 54.734 1.00 24.92 581 TYR A O 1
ATOM 4674 N N . SER A 1 605 ? 24.779 9.469 55.258 1.00 25.68 582 SER A N 1
ATOM 4675 C CA . SER A 1 605 ? 24.642 9.671 56.692 1.00 28.53 582 SER A CA 1
ATOM 4676 C C . SER A 1 605 ? 26.017 9.915 57.305 1.00 28.56 582 SER A C 1
ATOM 4677 O O . SER A 1 605 ? 27.002 9.302 56.884 1.00 31.51 582 SER A O 1
ATOM 4680 N N . ASN A 1 606 ? 26.074 10.795 58.302 1.00 26.61 583 ASN A N 1
ATOM 4681 C CA . ASN A 1 606 ? 27.266 10.951 59.126 1.00 32.11 583 ASN A CA 1
ATOM 4682 C C . ASN A 1 606 ? 27.216 10.087 60.386 1.00 36.33 583 ASN A C 1
ATOM 4683 O O . ASN A 1 606 ? 28.112 10.184 61.231 1.00 38.56 583 ASN A O 1
ATOM 4688 N N . LEU A 1 607 ? 26.184 9.248 60.535 1.00 34.09 584 LEU A N 1
ATOM 4689 C CA . LEU A 1 607 ? 26.123 8.261 61.603 1.00 36.82 584 LEU A CA 1
ATOM 4690 C C . LEU A 1 607 ? 26.831 6.973 61.167 1.00 37.32 584 LEU A C 1
ATOM 4691 O O . LEU A 1 607 ? 27.068 6.752 59.969 1.00 32.97 584 LEU A O 1
ATOM 4696 N N . PRO A 1 608 ? 27.219 6.095 62.129 1.00 35.71 585 PRO A N 1
ATOM 4697 C CA . PRO A 1 608 ? 28.066 4.939 61.783 1.00 36.09 585 PRO A CA 1
ATOM 4698 C C . PRO A 1 608 ? 27.352 3.776 61.100 1.00 35.52 585 PRO A C 1
ATOM 4699 O O . PRO A 1 608 ? 27.974 3.023 60.343 1.00 34.56 585 PRO A O 1
ATOM 4703 N N . GLU A 1 609 ? 26.056 3.615 61.342 1.00 36.50 586 GLU A N 1
ATOM 4704 C CA . GLU A 1 609 ? 25.340 2.442 60.859 1.00 41.48 586 GLU A CA 1
ATOM 4705 C C . GLU A 1 609 ? 23.910 2.807 60.465 1.00 41.33 586 GLU A C 1
ATOM 4706 O O . GLU A 1 609 ? 23.220 3.522 61.198 1.00 39.98 586 GLU A O 1
ATOM 4712 N N . VAL A 1 610 ? 23.459 2.300 59.318 1.00 36.99 587 VAL A N 1
ATOM 4713 C CA . VAL A 1 610 ? 22.106 2.559 58.831 1.00 38.73 587 VAL A CA 1
ATOM 4714 C C . VAL A 1 610 ? 21.398 1.233 58.601 1.00 36.36 587 VAL A C 1
ATOM 4715 O O . VAL A 1 610 ? 22.003 0.262 58.136 1.00 38.38 587 VAL A O 1
ATOM 4719 N N . GLU A 1 611 ? 20.117 1.190 58.936 1.00 34.90 588 GLU A N 1
ATOM 4720 C CA . GLU A 1 611 ? 19.267 0.054 58.612 1.00 41.64 588 GLU A CA 1
ATOM 4721 C C . GLU A 1 611 ? 18.158 0.503 57.668 1.00 35.47 588 GLU A C 1
ATOM 4722 O O . GLU A 1 611 ? 17.518 1.533 57.905 1.00 36.48 588 GLU A O 1
ATOM 4728 N N . LEU A 1 612 ? 17.923 -0.278 56.616 1.00 32.58 589 LEU A N 1
ATOM 4729 C CA . LEU A 1 612 ? 16.892 0.006 55.630 1.00 33.76 589 LEU A CA 1
ATOM 4730 C C . LEU A 1 612 ? 15.719 -0.963 55.786 1.00 45.86 589 LEU A C 1
ATOM 4731 O O . LEU A 1 612 ? 15.922 -2.179 55.906 1.00 44.59 589 LEU A O 1
ATOM 4736 N N . PHE A 1 613 ? 14.497 -0.424 55.767 1.00 42.88 590 PHE A N 1
ATOM 4737 C CA . PHE A 1 613 ? 13.264 -1.185 55.950 1.00 42.15 590 PHE A CA 1
ATOM 4738 C C . PHE A 1 613 ? 12.385 -1.035 54.716 1.00 46.12 590 PHE A C 1
ATOM 4739 O O . PHE A 1 613 ? 12.109 0.094 54.294 1.00 41.94 590 PHE A O 1
ATOM 4747 N N . VAL A 1 614 ? 11.919 -2.160 54.160 1.00 41.07 591 VAL A N 1
ATOM 4748 C CA . VAL A 1 614 ? 11.116 -2.172 52.935 1.00 46.82 591 VAL A CA 1
ATOM 4749 C C . VAL A 1 614 ? 9.701 -2.623 53.283 1.00 48.81 591 VAL A C 1
ATOM 4750 O O . VAL A 1 614 ? 9.490 -3.791 53.630 1.00 54.28 591 VAL A O 1
ATOM 4754 N N . ASN A 1 615 ? 8.727 -1.721 53.144 1.00 44.64 592 ASN A N 1
ATOM 4755 C CA . ASN A 1 615 ? 7.370 -1.971 53.623 1.00 42.62 592 ASN A CA 1
ATOM 4756 C C . ASN A 1 615 ? 7.413 -2.583 55.012 1.00 47.89 592 ASN A C 1
ATOM 4757 O O . ASN A 1 615 ? 6.686 -3.541 55.299 1.00 51.65 592 ASN A O 1
ATOM 4762 N N . GLY A 1 616 ? 8.313 -2.085 55.852 1.00 44.00 593 GLY A N 1
ATOM 4763 C CA . GLY A 1 616 ? 8.298 -2.422 57.252 1.00 46.19 593 GLY A CA 1
ATOM 4764 C C . GLY A 1 616 ? 9.206 -3.553 57.669 1.00 45.65 593 GLY A C 1
ATOM 4765 O O . GLY A 1 616 ? 9.349 -3.782 58.872 1.00 55.16 593 GLY A O 1
ATOM 4766 N N . LYS A 1 617 ? 9.840 -4.262 56.743 1.00 46.47 594 LYS A N 1
ATOM 4767 C CA . LYS A 1 617 ? 10.767 -5.313 57.136 1.00 48.66 594 LYS A CA 1
ATOM 4768 C C . LYS A 1 617 ? 12.192 -4.977 56.709 1.00 48.78 594 LYS A C 1
ATOM 4769 O O . LYS A 1 617 ? 12.431 -4.463 55.609 1.00 51.13 594 LYS A O 1
ATOM 4775 N N . SER A 1 618 ? 13.130 -5.274 57.601 1.00 42.65 595 SER A N 1
ATOM 4776 C CA . SER A 1 618 ? 14.528 -4.941 57.388 1.00 48.23 595 SER A CA 1
ATOM 4777 C C . SER A 1 618 ? 15.100 -5.623 56.156 1.00 42.50 595 SER A C 1
ATOM 4778 O O . SER A 1 618 ? 14.956 -6.832 55.973 1.00 46.63 595 SER A O 1
ATOM 4781 N N . ALA A 1 619 ? 15.759 -4.834 55.313 1.00 44.22 596 ALA A N 1
ATOM 4782 C CA . ALA A 1 619 ? 16.627 -5.353 54.271 1.00 42.74 596 ALA A CA 1
ATOM 4783 C C . ALA A 1 619 ? 18.087 -5.299 54.686 1.00 43.64 596 ALA A C 1
ATOM 4784 O O . ALA A 1 619 ? 18.975 -5.404 53.833 1.00 47.19 596 ALA A O 1
ATOM 4786 N N . GLY A 1 620 ? 18.350 -5.127 55.977 1.00 43.93 597 GLY A N 1
ATOM 4787 C CA . GLY A 1 620 ? 19.681 -5.278 56.528 1.00 44.36 597 GLY A CA 1
ATOM 4788 C C . GLY A 1 620 ? 20.245 -3.975 57.073 1.00 46.39 597 GLY A C 1
ATOM 4789 O O . GLY A 1 620 ? 19.670 -2.892 56.934 1.00 46.08 597 GLY A O 1
ATOM 4790 N N . LYS A 1 621 ? 21.406 -4.128 57.710 1.00 41.12 598 LYS A N 1
ATOM 4791 C CA . LYS A 1 621 ? 22.189 -3.043 58.278 1.00 42.53 598 LYS A CA 1
ATOM 4792 C C . LYS A 1 621 ? 23.532 -2.940 57.559 1.00 45.96 598 LYS A C 1
ATOM 4793 O O . LYS A 1 621 ? 24.100 -3.945 57.107 1.00 44.92 598 LYS A O 1
ATOM 4799 N N . LEU A 1 622 ? 24.035 -1.713 57.458 1.00 40.32 599 LEU A N 1
ATOM 4800 C CA . LEU A 1 622 ? 25.320 -1.468 56.827 1.00 42.32 599 LEU A CA 1
ATOM 4801 C C . LEU A 1 622 ? 26.112 -0.492 57.680 1.00 40.08 599 LEU A C 1
ATOM 4802 O O . LEU A 1 622 ? 25.548 0.316 58.424 1.00 43.18 599 LEU A O 1
ATOM 4807 N N . GLN A 1 623 ? 27.431 -0.574 57.556 1.00 38.57 600 GLN A N 1
ATOM 4808 C CA . GLN A 1 623 ? 28.352 0.321 58.249 1.00 42.95 600 GLN A CA 1
ATOM 4809 C C . GLN A 1 623 ? 29.354 0.847 57.215 1.00 42.90 600 GLN A C 1
ATOM 4810 O O . GLN A 1 623 ? 30.339 0.177 56.891 1.00 44.18 600 GLN A O 1
ATOM 4816 N N . ALA A 1 624 ? 29.095 2.037 56.681 1.00 41.60 601 ALA A N 1
ATOM 4817 C CA . ALA A 1 624 ? 29.900 2.616 55.606 1.00 35.54 601 ALA A CA 1
ATOM 4818 C C . ALA A 1 624 ? 30.840 3.662 56.187 1.00 36.51 601 ALA A C 1
ATOM 4819 O O . ALA A 1 624 ? 30.389 4.695 56.701 1.00 35.57 601 ALA A O 1
ATOM 4821 N N . GLU A 1 625 ? 32.144 3.391 56.100 1.00 36.92 602 GLU A N 1
ATOM 4822 C CA . GLU A 1 625 ? 33.128 4.288 56.694 1.00 39.22 602 GLU A CA 1
ATOM 4823 C C . GLU A 1 625 ? 33.222 5.585 55.914 1.00 34.95 602 GLU A C 1
ATOM 4824 O O . GLU A 1 625 ? 33.469 6.642 56.501 1.00 38.01 602 GLU A O 1
ATOM 4830 N N . ASP A 1 626 ? 33.018 5.525 54.602 1.00 30.95 603 ASP A N 1
ATOM 4831 C CA . ASP A 1 626 ? 33.017 6.699 53.750 1.00 28.65 603 ASP A CA 1
ATOM 4832 C C . ASP A 1 626 ? 31.634 7.327 53.621 1.00 29.23 603 ASP A C 1
ATOM 4833 O O . ASP A 1 626 ? 31.430 8.166 52.736 1.00 25.85 603 ASP A O 1
ATOM 4838 N N . HIS A 1 627 ? 30.684 6.897 54.459 1.00 28.57 604 HIS A N 1
ATOM 4839 C CA . HIS A 1 627 ? 29.327 7.418 54.606 1.00 27.81 604 HIS A CA 1
ATOM 4840 C C . HIS A 1 627 ? 28.414 7.121 53.427 1.00 27.89 604 HIS A C 1
ATOM 4841 O O . HIS A 1 627 ? 27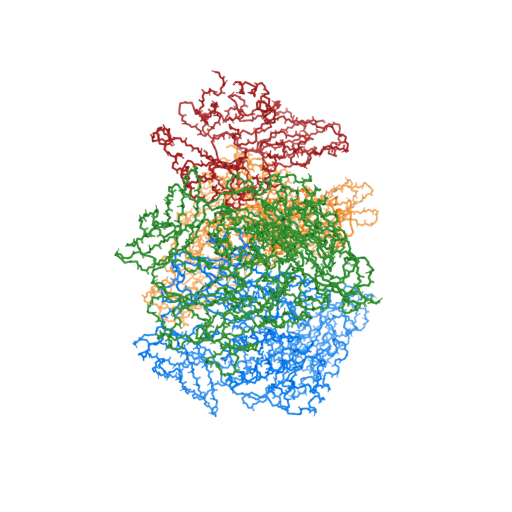.336 7.724 53.330 1.00 31.21 604 HIS A O 1
ATOM 4848 N N . PHE A 1 628 ? 28.793 6.231 52.527 1.00 25.50 605 PHE A N 1
ATOM 4849 C CA . PHE A 1 628 ? 27.982 5.948 51.344 1.00 30.48 605 PHE A CA 1
ATOM 4850 C C . PHE A 1 628 ? 27.381 4.546 51.497 1.00 32.18 605 PHE A C 1
ATOM 4851 O O . PHE A 1 628 ? 28.049 3.545 51.216 1.00 34.87 605 PHE A O 1
ATOM 4859 N N . PHE A 1 629 ? 26.121 4.470 51.924 1.00 29.41 606 PHE A N 1
ATOM 4860 C CA . PHE A 1 629 ? 25.474 3.194 52.247 1.00 33.20 606 PHE A CA 1
ATOM 4861 C C . PHE A 1 629 ? 24.687 2.718 51.028 1.00 31.63 606 PHE A C 1
ATOM 4862 O O . PHE A 1 629 ? 23.602 3.236 50.743 1.00 30.92 606 PHE A O 1
ATOM 4870 N N . HIS A 1 630 ? 25.215 1.722 50.328 1.00 30.43 607 HIS A N 1
ATOM 4871 C CA . HIS A 1 630 ? 24.575 1.184 49.129 1.00 39.00 607 HIS A CA 1
ATOM 4872 C C . HIS A 1 630 ? 23.813 -0.100 49.468 1.00 38.27 607 HIS A C 1
ATOM 4873 O O . HIS A 1 630 ? 24.417 -1.166 49.638 1.00 33.50 607 HIS A O 1
ATOM 4880 N N . PHE A 1 631 ? 22.487 0.001 49.551 1.00 31.85 608 PHE A N 1
ATOM 4881 C CA . PHE A 1 631 ? 21.651 -1.164 49.793 1.00 32.64 608 PHE A CA 1
ATOM 4882 C C . PHE A 1 631 ? 21.112 -1.693 48.472 1.00 30.18 608 PHE A C 1
ATOM 4883 O O . PHE A 1 631 ? 20.958 -0.945 47.506 1.00 36.35 608 PHE A O 1
ATOM 4891 N N . GLU A 1 632 ? 20.816 -2.989 48.450 1.00 33.31 609 GLU A N 1
ATOM 4892 C CA . GLU A 1 632 ? 20.088 -3.650 47.370 1.00 35.69 609 GLU A CA 1
ATOM 4893 C C . GLU A 1 632 ? 18.736 -4.106 47.899 1.00 37.43 609 GLU A C 1
ATOM 4894 O O . GLU A 1 632 ? 18.667 -4.809 48.914 1.00 29.72 609 GLU A O 1
ATOM 4900 N N . VAL A 1 633 ? 17.671 -3.733 47.195 1.00 36.58 610 VAL A N 1
ATOM 4901 C CA . VAL A 1 633 ? 16.326 -3.811 47.758 1.00 32.40 610 VAL A CA 1
ATOM 4902 C C . VAL A 1 633 ? 15.355 -4.455 46.769 1.00 32.86 610 VAL A C 1
ATOM 4903 O O . VAL A 1 633 ? 15.365 -4.119 45.570 1.00 27.24 610 VAL A O 1
ATOM 4907 N N . PRO A 1 634 ? 14.531 -5.407 47.221 1.00 33.25 611 PRO A N 1
ATOM 4908 C CA . PRO A 1 634 ? 13.479 -5.952 46.354 1.00 30.96 611 PRO A CA 1
ATOM 4909 C C . PRO A 1 634 ? 12.517 -4.856 45.949 1.00 31.71 611 PRO A C 1
ATOM 4910 O O . PRO A 1 634 ? 12.120 -4.029 46.770 1.00 29.48 611 PRO A O 1
ATOM 4914 N N . ASN A 1 635 ? 12.141 -4.861 44.670 1.00 33.98 612 ASN A N 1
ATOM 4915 C CA . ASN A 1 635 ? 11.224 -3.875 44.094 1.00 34.70 612 ASN A CA 1
ATOM 4916 C C . ASN A 1 635 ? 9.965 -4.577 43.579 1.00 32.45 612 ASN A C 1
ATOM 4917 O O . ASN A 1 635 ? 9.890 -4.959 42.409 1.00 34.25 612 ASN A O 1
ATOM 4922 N N . VAL A 1 636 ? 8.965 -4.733 44.439 1.00 35.83 613 VAL A N 1
ATOM 4923 C CA . VAL A 1 636 ? 7.716 -5.388 44.059 1.00 36.51 613 VAL A CA 1
ATOM 4924 C C . VAL A 1 636 ? 6.566 -4.463 44.426 1.00 33.57 613 VAL A C 1
ATOM 4925 O O . VAL A 1 636 ? 6.566 -3.872 45.510 1.00 36.49 613 VAL A O 1
ATOM 4929 N N . GLY A 1 637 ? 5.591 -4.341 43.525 1.00 35.92 614 GLY A N 1
ATOM 4930 C CA . GLY A 1 637 ? 4.474 -3.432 43.731 1.00 33.27 614 GLY A CA 1
ATOM 4931 C C . GLY A 1 637 ? 4.951 -2.052 44.135 1.00 40.07 614 GLY A C 1
ATOM 4932 O O . GLY A 1 637 ? 5.977 -1.549 43.654 1.00 37.81 614 GLY A O 1
ATOM 4933 N N . GLU A 1 638 ? 4.219 -1.442 45.056 1.00 38.11 615 GLU A N 1
ATOM 4934 C CA . GLU A 1 638 ? 4.601 -0.182 45.666 1.00 36.76 615 GLU A CA 1
ATOM 4935 C C . GLU A 1 638 ? 5.219 -0.464 47.025 1.00 40.18 615 GLU A C 1
ATOM 4936 O O . GLU A 1 638 ? 4.683 -1.263 47.801 1.00 42.38 615 GLU A O 1
ATOM 4942 N N . SER A 1 639 ? 6.350 0.182 47.303 1.00 40.07 616 SER A N 1
ATOM 4943 C CA . SER A 1 639 ? 7.085 -0.040 48.539 1.00 39.09 616 SER A CA 1
ATOM 4944 C C . SER A 1 639 ? 7.437 1.284 49.198 1.00 35.00 616 SER A C 1
ATOM 4945 O O . SER A 1 639 ? 7.784 2.258 48.527 1.00 30.40 616 SER A O 1
ATOM 4948 N N . THR A 1 640 ? 7.338 1.300 50.515 1.00 37.30 617 THR A N 1
ATOM 4949 C CA . THR A 1 640 ? 7.807 2.401 51.338 1.00 43.78 617 THR A CA 1
ATOM 4950 C C . THR A 1 640 ? 9.177 2.037 51.903 1.00 42.31 617 THR A C 1
ATOM 4951 O O . THR A 1 640 ? 9.368 0.932 52.423 1.00 42.07 617 THR A O 1
ATOM 4955 N N . LEU A 1 641 ? 10.127 2.956 51.778 1.00 38.45 618 LEU A N 1
ATOM 4956 C CA . LEU A 1 641 ? 11.498 2.747 52.213 1.00 35.32 618 LEU A CA 1
ATOM 4957 C C . LEU A 1 641 ? 11.770 3.643 53.408 1.00 34.35 618 LEU A C 1
ATOM 4958 O O . LEU A 1 641 ? 11.496 4.847 53.354 1.00 42.35 618 LEU A O 1
ATOM 4963 N N . VAL A 1 642 ? 12.272 3.057 54.489 1.00 27.79 619 VAL A N 1
ATOM 4964 C CA . VAL A 1 642 ? 12.652 3.799 55.683 1.00 32.59 619 VAL A CA 1
ATOM 4965 C C . VAL A 1 642 ? 14.090 3.438 56.041 1.00 36.26 619 VAL A C 1
ATOM 4966 O O . VAL A 1 642 ? 14.426 2.258 56.187 1.00 36.55 619 VAL A O 1
ATOM 4970 N N . ALA A 1 643 ? 14.940 4.451 56.177 1.00 37.01 620 ALA A N 1
ATOM 4971 C CA . ALA A 1 643 ? 16.310 4.252 56.625 1.00 33.62 620 ALA A CA 1
ATOM 4972 C C . ALA A 1 643 ? 16.457 4.779 58.044 1.00 38.02 620 ALA A C 1
ATOM 4973 O O . ALA A 1 643 ? 15.946 5.856 58.369 1.00 37.92 620 ALA A O 1
ATOM 4975 N N . VAL A 1 644 ? 17.144 4.014 58.896 1.00 40.32 621 VAL A N 1
ATOM 4976 C CA . VAL A 1 644 ? 17.185 4.296 60.327 1.00 39.79 621 VAL A CA 1
ATOM 4977 C C . VAL A 1 644 ? 18.621 4.252 60.821 1.00 39.71 621 VAL A C 1
ATOM 4978 O O . VAL A 1 644 ? 19.313 3.241 60.650 1.00 43.82 621 VAL A O 1
ATOM 4982 N N . ALA A 1 645 ? 19.055 5.333 61.468 1.00 37.12 622 ALA A N 1
ATOM 4983 C CA . ALA A 1 645 ? 20.387 5.410 62.059 1.00 40.81 622 ALA A CA 1
ATOM 4984 C C . ALA A 1 645 ? 20.250 6.105 63.405 1.00 47.39 622 ALA A C 1
ATOM 4985 O O . ALA A 1 645 ? 20.005 7.315 63.452 1.00 45.10 622 ALA A O 1
ATOM 4987 N N . GLY A 1 646 ? 20.411 5.341 64.487 1.00 48.25 623 GLY A N 1
ATOM 4988 C CA . GLY A 1 646 ? 20.184 5.884 65.813 1.00 43.09 623 GLY A CA 1
ATOM 4989 C C . GLY A 1 646 ? 18.741 6.313 65.917 1.00 48.60 623 GLY A C 1
ATOM 4990 O O . GLY A 1 646 ? 17.823 5.534 65.645 1.00 49.45 623 GLY A O 1
ATOM 4991 N N . GLU A 1 647 ? 18.535 7.588 66.259 1.00 54.47 624 GLU A N 1
ATOM 4992 C CA . GLU A 1 647 ? 17.214 8.190 66.388 1.00 48.02 624 GLU A CA 1
ATOM 4993 C C . GLU A 1 647 ? 16.850 9.069 65.199 1.00 49.60 624 GLU A C 1
ATOM 4994 O O . GLU A 1 647 ? 15.994 9.951 65.330 1.00 51.67 624 GLU A O 1
ATOM 5000 N N . TYR A 1 648 ? 17.476 8.857 64.046 1.00 45.06 625 TYR A N 1
ATOM 5001 C CA . TYR A 1 648 ? 17.208 9.670 62.870 1.00 43.14 625 TYR A CA 1
ATOM 5002 C C . TYR A 1 648 ? 16.732 8.780 61.733 1.00 40.08 625 TYR A C 1
ATOM 5003 O O . TYR A 1 648 ? 17.197 7.643 61.579 1.00 40.01 625 TYR A O 1
ATOM 5012 N N . LYS A 1 649 ? 15.806 9.312 60.942 1.00 35.42 626 LYS A N 1
ATOM 5013 C CA . LYS A 1 649 ? 15.050 8.535 59.972 1.00 40.24 626 LYS A CA 1
ATOM 5014 C C . LYS A 1 649 ? 14.892 9.346 58.696 1.00 38.43 626 LYS A C 1
ATOM 5015 O O . LYS A 1 649 ? 14.975 10.575 58.705 1.00 40.20 626 LYS A O 1
ATOM 5021 N N . ASP A 1 650 ? 14.664 8.642 57.593 1.00 36.25 627 ASP A N 1
ATOM 5022 C CA . ASP A 1 650 ? 14.222 9.281 56.359 1.00 37.24 627 ASP A CA 1
ATOM 5023 C C . ASP A 1 650 ? 13.369 8.269 55.609 1.00 34.73 627 ASP A C 1
ATOM 5024 O O . ASP A 1 650 ? 13.436 7.063 55.866 1.00 39.62 627 ASP A O 1
ATOM 5029 N N . GLU A 1 651 ? 12.539 8.767 54.701 1.00 34.49 628 GLU A N 1
ATOM 5030 C CA . GLU A 1 651 ? 11.523 7.940 54.072 1.00 33.18 628 GLU A CA 1
ATOM 5031 C C . GLU A 1 651 ? 11.511 8.202 52.575 1.00 34.15 628 GLU A C 1
ATOM 5032 O O . GLU A 1 651 ? 11.744 9.324 52.124 1.00 38.25 628 GLU A O 1
ATOM 5038 N N . SER A 1 652 ? 11.246 7.160 51.800 1.00 36.13 629 SER A N 1
ATOM 5039 C CA . SER A 1 652 ? 11.049 7.324 50.367 1.00 34.33 629 SER A CA 1
ATOM 5040 C C . SER A 1 652 ? 10.072 6.257 49.902 1.00 33.92 629 SER A C 1
ATOM 5041 O O . SER A 1 652 ? 9.550 5.478 50.703 1.00 35.86 629 SER A O 1
ATOM 5044 N N . HIS A 1 653 ? 9.830 6.218 48.592 1.00 31.77 630 HIS A N 1
ATOM 5045 C CA . HIS A 1 653 ? 8.866 5.284 48.026 1.00 36.14 630 HIS A CA 1
ATOM 5046 C C . HIS A 1 653 ? 9.314 4.932 46.623 1.00 36.43 630 HIS A C 1
ATOM 5047 O O . HIS A 1 653 ? 9.808 5.794 45.895 1.00 37.04 630 HIS A O 1
ATOM 5054 N N . ILE A 1 654 ? 9.166 3.661 46.250 1.00 34.49 631 ILE A N 1
ATOM 5055 C CA . ILE A 1 654 ? 9.424 3.234 44.882 1.00 36.05 631 ILE A CA 1
ATOM 5056 C C . ILE A 1 654 ? 8.264 2.366 44.428 1.00 35.53 631 ILE A C 1
ATOM 5057 O O . ILE A 1 654 ? 7.456 1.905 45.232 1.00 41.39 631 ILE A O 1
ATOM 5062 N N . ARG A 1 655 ? 8.202 2.109 43.127 1.00 35.85 632 ARG A N 1
ATOM 5063 C CA . ARG A 1 655 ? 7.261 1.100 42.676 1.00 36.83 632 ARG A CA 1
ATOM 5064 C C . ARG A 1 655 ? 7.743 0.449 41.389 1.00 39.24 632 ARG A C 1
ATOM 5065 O O . ARG A 1 655 ? 8.524 1.021 40.617 1.00 36.95 632 ARG A O 1
ATOM 5073 N N . LYS A 1 656 ? 7.271 -0.785 41.195 1.00 36.04 633 LYS A N 1
ATOM 5074 C CA . LYS A 1 656 ? 7.729 -1.662 40.128 1.00 38.56 633 LYS A CA 1
ATOM 5075 C C . LYS A 1 656 ? 6.907 -1.435 38.864 1.00 34.91 633 LYS A C 1
ATOM 5076 O O . LYS A 1 656 ? 5.680 -1.324 38.911 1.00 35.97 633 LYS A O 1
ATOM 5082 N N . VAL A 1 657 ? 7.599 -1.353 37.729 1.00 35.21 634 VAL A N 1
ATOM 5083 C CA . VAL A 1 657 ? 6.970 -1.123 36.439 1.00 33.33 634 VAL A CA 1
ATOM 5084 C C . VAL A 1 657 ? 7.645 -2.046 35.438 1.00 36.42 634 VAL A C 1
ATOM 5085 O O . VAL A 1 657 ? 8.755 -2.539 35.667 1.00 35.97 634 VAL A O 1
ATOM 5089 N N . ASP A 1 658 ? 6.955 -2.286 34.318 1.00 36.18 635 ASP A N 1
ATOM 5090 C CA . ASP A 1 658 ? 7.475 -3.179 33.291 1.00 38.66 635 ASP A CA 1
ATOM 5091 C C . ASP A 1 658 ? 8.306 -2.463 32.242 1.00 42.79 635 ASP A C 1
ATOM 5092 O O . ASP A 1 658 ? 9.165 -3.098 31.621 1.00 43.06 635 ASP A O 1
ATOM 5097 N N . THR A 1 659 ? 8.072 -1.172 32.015 1.00 39.11 636 THR A N 1
ATOM 5098 C CA . THR A 1 659 ? 8.885 -0.407 31.084 1.00 41.97 636 THR A CA 1
ATOM 5099 C C . THR A 1 659 ? 9.398 0.852 31.763 1.00 40.50 636 THR A C 1
ATOM 5100 O O . THR A 1 659 ? 8.775 1.382 32.685 1.00 42.89 636 THR A O 1
ATOM 5104 N N . PHE A 1 660 ? 10.553 1.315 31.299 1.00 41.95 637 PHE A N 1
ATOM 5105 C CA . PHE A 1 660 ? 11.165 2.506 31.866 1.00 39.68 637 PHE A CA 1
ATOM 5106 C C . PHE A 1 660 ? 10.267 3.727 31.655 1.00 40.37 637 PHE A C 1
ATOM 5107 O O . PHE A 1 660 ? 9.714 3.946 30.572 1.00 41.71 637 PHE A O 1
ATOM 5115 N N . ASN A 1 661 ? 10.108 4.513 32.707 1.00 34.49 638 ASN A N 1
ATOM 5116 C CA . ASN A 1 661 ? 9.322 5.738 32.638 1.00 35.38 638 ASN A CA 1
ATOM 5117 C C . ASN A 1 661 ? 10.091 6.736 31.792 1.00 41.54 638 ASN A C 1
ATOM 5118 O O . ASN A 1 661 ? 11.042 7.367 32.267 1.00 39.80 638 ASN A O 1
ATOM 5123 N N . GLU A 1 662 ? 9.676 6.882 30.528 1.00 42.05 639 GLU A N 1
ATOM 5124 C CA . GLU A 1 662 ? 10.369 7.755 29.588 1.00 40.89 639 GLU A CA 1
ATOM 5125 C C . GLU A 1 662 ? 10.430 9.199 30.060 1.00 40.15 639 GLU A C 1
ATOM 5126 O O . GLU A 1 662 ? 11.176 9.987 29.469 1.00 41.78 639 GLU A O 1
ATOM 5132 N N . GLU A 1 663 ? 9.673 9.567 31.096 1.00 36.65 640 GLU A N 1
ATOM 5133 C CA . GLU A 1 663 ? 9.806 10.889 31.694 1.00 39.85 640 GLU A CA 1
ATOM 5134 C C . GLU A 1 663 ? 11.067 11.036 32.544 1.00 39.51 640 GLU A C 1
ATOM 5135 O O . GLU A 1 663 ? 11.441 12.166 32.885 1.00 38.10 640 GLU A O 1
ATOM 5141 N N . TYR A 1 664 ? 11.729 9.942 32.899 1.00 32.19 641 TYR A N 1
ATOM 5142 C CA . TYR A 1 664 ? 13.006 10.068 33.576 1.00 31.96 641 TYR A CA 1
ATOM 5143 C C . TYR A 1 664 ? 14.145 10.323 32.615 1.00 29.79 641 TYR A C 1
ATOM 5144 O O . TYR A 1 664 ? 15.239 10.649 33.065 1.00 29.01 641 TYR A O 1
ATOM 5153 N N . SER A 1 665 ? 13.915 10.207 31.314 1.00 29.07 642 SER A N 1
ATOM 5154 C CA . SER A 1 665 ? 14.990 10.172 30.332 1.00 34.48 642 SER A CA 1
ATOM 5155 C C . SER A 1 665 ? 15.071 11.505 29.597 1.00 35.22 642 SER A C 1
ATOM 5156 O O . SER A 1 665 ? 14.072 11.966 29.032 1.00 33.79 642 SER A O 1
ATOM 5159 N N . LEU A 1 666 ? 16.267 12.109 29.583 1.00 33.36 643 LEU A N 1
ATOM 5160 C CA . LEU A 1 666 ? 16.443 13.350 28.828 1.00 36.72 643 LEU A CA 1
ATOM 5161 C C . LEU A 1 666 ? 16.198 13.132 27.338 1.00 33.67 643 LEU A C 1
ATOM 5162 O O . LEU A 1 666 ? 15.670 14.020 26.665 1.00 38.01 643 LEU A O 1
ATOM 5167 N N . LYS A 1 667 ? 16.542 11.968 26.807 1.00 37.56 644 LYS A N 1
ATOM 5168 C CA . LYS A 1 667 ? 16.155 11.672 25.427 1.00 43.17 644 LYS A CA 1
ATOM 5169 C C . LYS A 1 667 ? 14.771 11.008 25.353 1.00 40.59 644 LYS A C 1
ATOM 5170 O O . LYS A 1 667 ? 13.736 11.666 25.490 1.00 49.99 644 LYS A O 1
ATOM 5176 N N . ARG B 1 25 ? -7.959 16.677 26.464 1.00 38.40 1 ARG B N 1
ATOM 5177 C CA . ARG B 1 25 ? -7.956 18.091 26.842 1.00 44.28 1 ARG B CA 1
ATOM 5178 C C . ARG B 1 25 ? -6.721 18.458 27.665 1.00 43.63 1 ARG B C 1
ATOM 5179 O O . ARG B 1 25 ? -6.478 17.884 28.729 1.00 41.18 1 ARG B O 1
ATOM 5187 N N . GLU B 1 26 ? -5.967 19.442 27.175 1.00 40.52 2 GLU B N 1
ATOM 5188 C CA . GLU B 1 26 ? -4.745 19.897 27.819 1.00 50.91 2 GLU B CA 1
ATOM 5189 C C . GLU B 1 26 ? -4.762 21.408 27.998 1.00 47.25 2 GLU B C 1
ATOM 5190 O O . GLU B 1 26 ? -5.218 22.145 27.116 1.00 43.58 2 GLU B O 1
ATOM 5196 N N . VAL B 1 27 ? -4.236 21.856 29.139 1.00 46.14 3 VAL B N 1
ATOM 5197 C CA . VAL B 1 27 ? -4.144 23.269 29.503 1.00 41.34 3 VAL B CA 1
ATOM 5198 C C . VAL B 1 27 ? -2.667 23.653 29.490 1.00 43.07 3 VAL B C 1
ATOM 5199 O O . VAL B 1 27 ? -1.886 23.175 30.326 1.00 42.18 3 VAL B O 1
ATOM 5203 N N . ILE B 1 28 ? -2.274 24.506 28.544 1.00 37.83 4 ILE B N 1
ATOM 5204 C CA . ILE B 1 28 ? -0.883 24.932 28.399 1.00 37.57 4 ILE B CA 1
ATOM 5205 C C . ILE B 1 28 ? -0.694 26.287 29.073 1.00 40.78 4 ILE B C 1
ATOM 5206 O O . ILE B 1 28 ? -1.230 27.303 28.604 1.00 36.85 4 ILE B O 1
ATOM 5211 N N . ASN B 1 29 ? 0.111 26.307 30.138 1.00 39.49 5 ASN B N 1
ATOM 5212 C CA . ASN B 1 29 ? 0.462 27.556 30.811 1.00 40.10 5 ASN B CA 1
ATOM 5213 C C . ASN B 1 29 ? 1.145 28.515 29.841 1.00 34.38 5 ASN B C 1
ATOM 5214 O O . ASN B 1 29 ? 2.083 28.140 29.138 1.00 44.35 5 ASN B O 1
ATOM 5219 N N . PHE B 1 30 ? 0.668 29.754 29.797 1.00 37.16 6 PHE B N 1
ATOM 5220 C CA . PHE B 1 30 ? 1.123 30.753 28.823 1.00 34.22 6 PHE B CA 1
ATOM 5221 C C . PHE B 1 30 ? 1.588 32.018 29.529 1.00 35.64 6 PHE B C 1
ATOM 5222 O O . PHE B 1 30 ? 1.322 33.136 29.070 1.00 34.87 6 PHE B O 1
ATOM 5230 N N . ASN B 1 31 ? 2.288 31.852 30.659 1.00 31.97 7 ASN B N 1
ATOM 5231 C CA . ASN B 1 31 ? 2.688 32.955 31.529 1.00 31.36 7 ASN B CA 1
ATOM 5232 C C . ASN B 1 31 ? 4.073 33.513 31.236 1.00 30.19 7 ASN B C 1
ATOM 5233 O O . ASN B 1 31 ? 4.351 34.667 31.587 1.00 34.36 7 ASN B O 1
ATOM 5238 N N . THR B 1 32 ? 4.949 32.739 30.614 1.00 28.74 8 THR B N 1
ATOM 5239 C CA . THR B 1 32 ? 6.374 33.028 30.653 1.00 30.67 8 THR B CA 1
ATOM 5240 C C . THR B 1 32 ? 6.734 34.133 29.675 1.00 33.86 8 THR B C 1
ATOM 5241 O O . THR B 1 32 ? 6.441 34.035 28.480 1.00 32.61 8 THR B O 1
ATOM 5245 N N . LYS B 1 33 ? 7.387 35.176 30.190 1.00 32.12 9 LYS B N 1
ATOM 5246 C CA . LYS B 1 33 ? 8.118 36.146 29.384 1.00 32.93 9 LYS B CA 1
ATOM 5247 C C . LYS B 1 33 ? 7.252 36.793 28.306 1.00 31.49 9 LYS B C 1
ATOM 5248 O O . LYS B 1 33 ? 7.375 36.474 27.118 1.00 34.08 9 LYS B O 1
ATOM 5254 N N . TRP B 1 34 ? 6.369 37.697 28.709 1.00 30.88 10 TRP B N 1
ATOM 5255 C CA . TRP B 1 34 ? 5.721 38.596 27.764 1.00 30.04 10 TRP B CA 1
ATOM 5256 C C . TRP B 1 34 ? 6.539 39.873 27.637 1.00 31.30 10 TRP B C 1
ATOM 5257 O O . TRP B 1 34 ? 7.224 40.295 28.573 1.00 30.31 10 TRP B O 1
ATOM 5268 N N . ALA B 1 35 ? 6.472 40.487 26.469 1.00 33.55 11 ALA B N 1
ATOM 5269 C CA . ALA B 1 35 ? 6.990 41.834 26.330 1.00 27.92 11 ALA B CA 1
ATOM 5270 C C . ALA B 1 35 ? 5.920 42.807 26.805 1.00 30.54 11 ALA B C 1
ATOM 5271 O O . ALA B 1 35 ? 4.728 42.559 26.643 1.00 29.59 11 ALA B O 1
ATOM 5273 N N . PHE B 1 36 ? 6.353 43.907 27.415 1.00 30.81 12 PHE B N 1
ATOM 5274 C CA . PHE B 1 36 ? 5.440 44.808 28.101 1.00 29.10 12 PHE B CA 1
ATOM 5275 C C . PHE B 1 36 ? 5.917 46.245 27.960 1.00 30.72 12 PHE B C 1
ATOM 5276 O O . PHE B 1 36 ? 7.117 46.509 28.062 1.00 36.48 12 PHE B O 1
ATOM 5284 N N . THR B 1 37 ? 4.985 47.171 27.702 1.00 28.81 13 THR B N 1
ATOM 5285 C CA . THR B 1 37 ? 5.269 48.599 27.856 1.00 33.13 13 THR B CA 1
ATOM 5286 C C . THR B 1 37 ? 4.024 49.364 28.268 1.00 31.38 13 THR B C 1
ATOM 5287 O O . THR B 1 37 ? 2.892 48.941 28.027 1.00 29.66 13 THR B O 1
ATOM 5291 N N . LYS B 1 38 ? 4.272 50.533 28.847 1.00 33.88 14 LYS B N 1
ATOM 5292 C CA . LYS B 1 38 ? 3.324 51.634 28.885 1.00 35.41 14 LYS B CA 1
ATOM 5293 C C . LYS B 1 38 ? 3.494 52.576 27.706 1.00 38.51 14 LYS B C 1
ATOM 5294 O O . LYS B 1 38 ? 2.671 53.473 27.522 1.00 45.42 14 LYS B O 1
ATOM 5300 N N . GLU B 1 39 ? 4.555 52.408 26.924 1.00 40.00 15 GLU B N 1
ATOM 5301 C CA . GLU B 1 39 ? 5.034 53.433 26.007 1.00 45.76 15 GLU B CA 1
ATOM 5302 C C . GLU B 1 39 ? 4.666 53.146 24.556 1.00 47.54 15 GLU B C 1
ATOM 5303 O O . GLU B 1 39 ? 5.351 53.625 23.651 1.00 53.89 15 GLU B O 1
ATOM 5309 N N . ALA B 1 40 ? 3.616 52.368 24.310 1.00 40.11 16 ALA B N 1
ATOM 5310 C CA . ALA B 1 40 ? 3.228 51.999 22.955 1.00 47.34 16 ALA B CA 1
ATOM 5311 C C . ALA B 1 40 ? 1.823 52.498 22.659 1.00 51.08 16 ALA B C 1
ATOM 5312 O O . ALA B 1 40 ? 0.964 52.546 23.542 1.00 45.17 16 ALA B O 1
ATOM 5314 N N . THR B 1 41 ? 1.597 52.847 21.393 1.00 50.72 17 THR B N 1
ATOM 5315 C CA . THR B 1 41 ? 0.372 53.511 20.964 1.00 46.01 17 THR B CA 1
ATOM 5316 C C . THR B 1 41 ? -0.275 52.791 19.789 1.00 48.77 17 THR B C 1
ATOM 5317 O O . THR B 1 41 ? -1.120 53.367 19.105 1.00 58.03 17 THR B O 1
ATOM 5321 N N . GLU B 1 42 ? 0.110 51.540 19.547 1.00 48.74 18 GLU B N 1
ATOM 5322 C CA . GLU B 1 42 ? -0.433 50.724 18.475 1.00 48.84 18 GLU B CA 1
ATOM 5323 C C . GLU B 1 42 ? 0.075 49.308 18.681 1.00 47.93 18 GLU B C 1
ATOM 5324 O O . GLU B 1 42 ? 1.195 49.120 19.166 1.00 47.75 18 GLU B O 1
ATOM 5330 N N . VAL B 1 43 ? -0.751 48.327 18.331 1.00 39.02 19 VAL B N 1
ATOM 5331 C CA . VAL B 1 43 ? -0.272 46.947 18.417 1.00 44.33 19 VAL B CA 1
ATOM 5332 C C . VAL B 1 43 ? 0.954 46.790 17.519 1.00 54.87 19 VAL B C 1
ATOM 5333 O O . VAL B 1 43 ? 0.938 47.242 16.355 1.00 54.46 19 VAL B O 1
ATOM 5337 N N . PRO B 1 44 ? 2.060 46.230 18.020 1.00 52.13 20 PRO B N 1
ATOM 5338 C CA . PRO B 1 44 ? 3.248 46.063 17.175 1.00 49.21 20 PRO B CA 1
ATOM 5339 C C . PRO B 1 44 ? 3.041 44.986 16.115 1.00 54.61 20 PRO B C 1
ATOM 5340 O O . PRO B 1 44 ? 2.404 43.952 16.351 1.00 49.84 20 PRO B O 1
ATOM 5344 N N . LYS B 1 45 ? 3.586 45.240 14.924 1.00 55.16 21 LYS B N 1
ATOM 5345 C CA . LYS B 1 45 ? 3.401 44.277 13.849 1.00 50.05 21 LYS B CA 1
ATOM 5346 C C . LYS B 1 45 ? 4.272 43.048 14.062 1.00 53.95 21 LYS B C 1
ATOM 5347 O O . LYS B 1 45 ? 3.829 41.920 13.816 1.00 55.10 21 LYS B O 1
ATOM 5353 N N . GLU B 1 46 ? 5.496 43.244 14.546 1.00 53.89 22 GLU B N 1
ATOM 5354 C CA . GLU B 1 46 ? 6.400 42.152 14.867 1.00 54.52 22 GLU B CA 1
ATOM 5355 C C . GLU B 1 46 ? 6.846 42.270 16.319 1.00 54.18 22 GLU B C 1
ATOM 5356 O O . GLU B 1 46 ? 6.919 43.372 16.876 1.00 51.99 22 GLU B O 1
ATOM 5362 N N . MET B 1 47 ? 7.138 41.116 16.926 1.00 47.41 23 MET B N 1
ATOM 5363 C CA . MET B 1 47 ? 7.593 40.957 18.308 1.00 46.65 23 MET B CA 1
ATOM 5364 C C . MET B 1 47 ? 8.540 42.069 18.763 1.00 47.66 23 MET B C 1
ATOM 5365 O O . MET B 1 47 ? 9.637 42.228 18.209 1.00 50.49 23 MET B O 1
ATOM 5370 N N . PRO B 1 48 ? 8.159 42.850 19.768 1.00 44.47 24 PRO B N 1
ATOM 5371 C CA . PRO B 1 48 ? 9.046 43.914 20.251 1.00 39.15 24 PRO B CA 1
ATOM 5372 C C . PRO B 1 48 ? 10.336 43.357 20.829 1.00 42.36 24 PRO B C 1
ATOM 5373 O O . PRO B 1 48 ? 10.354 42.289 21.441 1.00 42.31 24 PRO B O 1
ATOM 5377 N N . GLU B 1 49 ? 11.426 44.107 20.635 1.00 44.58 25 GLU B N 1
ATOM 5378 C CA . GLU B 1 49 ? 12.752 43.694 21.084 1.00 46.58 25 GLU B CA 1
ATOM 5379 C C . GLU B 1 49 ? 13.327 44.541 22.209 1.00 43.15 25 GLU B C 1
ATOM 5380 O O . GLU B 1 49 ? 14.342 44.141 22.791 1.00 42.69 25 GLU B O 1
ATOM 5386 N N . LYS B 1 50 ? 12.748 45.709 22.501 1.00 40.57 26 LYS B N 1
ATOM 5387 C CA . LYS B 1 50 ? 13.258 46.598 23.541 1.00 41.31 26 LYS B CA 1
ATOM 5388 C C . LYS B 1 50 ? 12.241 46.863 24.652 1.00 40.03 26 LYS B C 1
ATOM 5389 O O . LYS B 1 50 ? 12.439 47.786 25.451 1.00 43.64 26 LYS B O 1
ATOM 5395 N N . TRP B 1 51 ? 11.169 46.079 24.734 1.00 40.49 27 TRP B N 1
ATOM 5396 C CA . TRP B 1 51 ? 10.224 46.213 25.833 1.00 38.57 27 TRP B CA 1
ATOM 5397 C C . TRP B 1 51 ? 10.741 45.516 27.089 1.00 36.30 27 TRP B C 1
ATOM 5398 O O . TRP B 1 51 ? 11.670 44.705 27.059 1.00 34.94 27 TRP B O 1
ATOM 5409 N N . TYR B 1 52 ? 10.087 45.813 28.202 1.00 33.26 28 TYR B N 1
ATOM 5410 C CA . TYR B 1 52 ? 10.374 45.145 29.459 1.00 33.31 28 TYR B CA 1
ATOM 5411 C C . TYR B 1 52 ? 9.791 43.730 29.449 1.00 33.21 28 TYR B C 1
ATOM 5412 O O . TYR B 1 52 ? 8.678 43.513 28.960 1.00 31.65 28 TYR B O 1
ATOM 5421 N N . TRP B 1 53 ? 10.545 42.763 29.984 1.00 27.05 29 TRP B N 1
ATOM 5422 C CA . TRP B 1 53 ? 10.059 41.388 30.066 1.00 24.09 29 TRP B CA 1
ATOM 5423 C C . TRP B 1 53 ? 9.390 41.157 31.411 1.00 26.36 29 TRP B C 1
ATOM 5424 O O . TRP B 1 53 ? 9.923 41.550 32.452 1.00 28.68 29 TRP B O 1
ATOM 5435 N N . VAL B 1 54 ? 8.227 40.508 31.385 1.00 27.96 30 VAL B N 1
ATOM 5436 C CA . VAL B 1 54 ? 7.489 40.127 32.579 1.00 21.30 30 VAL B CA 1
ATOM 5437 C C . VAL B 1 54 ? 7.054 38.678 32.425 1.00 26.11 30 VAL B C 1
ATOM 5438 O O . VAL B 1 54 ? 6.864 38.184 31.309 1.00 33.28 30 VAL B O 1
ATOM 5442 N N . THR B 1 55 ? 6.890 37.987 33.543 1.00 23.43 31 THR B N 1
ATOM 5443 C CA . THR B 1 55 ? 6.211 36.703 33.536 1.00 24.81 31 THR B CA 1
ATOM 5444 C C . THR B 1 55 ? 4.977 36.799 34.422 1.00 25.91 31 THR B C 1
ATOM 5445 O O . THR B 1 55 ? 5.051 37.302 35.542 1.00 27.56 31 THR B O 1
ATOM 5449 N N .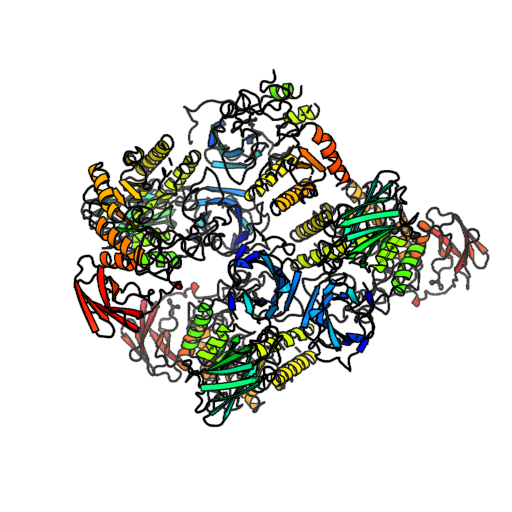 LEU B 1 56 ? 3.842 36.344 33.911 1.00 28.74 32 LEU B N 1
ATOM 5450 C CA . LEU B 1 56 ? 2.591 36.495 34.634 1.00 29.98 32 LEU B CA 1
ATOM 5451 C C . LEU B 1 56 ? 2.538 35.514 35.807 1.00 29.97 32 LEU B C 1
ATOM 5452 O O . LEU B 1 56 ? 3.183 34.464 35.778 1.00 31.27 32 LEU B O 1
ATOM 5457 N N . PRO B 1 57 ? 1.789 35.839 36.877 1.00 30.49 33 PRO B N 1
ATOM 5458 C CA . PRO B 1 57 ? 0.971 37.028 37.191 1.00 23.03 33 PRO B CA 1
ATOM 5459 C C . PRO B 1 57 ? 1.760 38.340 37.202 1.00 28.27 33 PRO B C 1
ATOM 5460 O O . PRO B 1 57 ? 2.884 38.347 37.729 1.00 25.07 33 PRO B O 1
ATOM 5464 N N . HIS B 1 58 ? 1.192 39.415 36.638 1.00 22.28 34 HIS B N 1
ATOM 5465 C CA . HIS B 1 58 ? 1.875 40.697 36.551 1.00 22.84 34 HIS B CA 1
ATOM 5466 C C . HIS B 1 58 ? 0.905 41.861 36.726 1.00 26.37 34 HIS B C 1
ATOM 5467 O O . HIS B 1 58 ? -0.185 41.871 36.148 1.00 24.10 34 HIS B O 1
ATOM 5474 N N . SER B 1 59 ? 1.335 42.860 37.492 1.00 24.46 35 SER B N 1
ATOM 5475 C CA . SER B 1 59 ? 0.686 44.160 37.544 1.00 23.43 35 SER B CA 1
ATOM 5476 C C . SER B 1 59 ? 1.732 45.253 37.399 1.00 28.35 35 SER B C 1
ATOM 5477 O O . SER B 1 59 ? 2.814 45.173 37.989 1.00 27.75 35 SER B O 1
ATOM 5480 N N . TRP B 1 60 ? 1.408 46.284 36.627 1.00 25.51 36 TRP B N 1
ATOM 5481 C CA . TRP B 1 60 ? 2.309 47.412 36.515 1.00 23.52 36 TRP B CA 1
ATOM 5482 C C . TRP B 1 60 ? 2.097 48.441 37.619 1.00 26.34 36 TRP B C 1
ATOM 5483 O O . TRP B 1 60 ? 2.755 49.487 37.597 1.00 29.41 36 TRP B O 1
ATOM 5494 N N . ASN B 1 61 ? 1.224 48.159 38.603 1.00 26.12 37 ASN B N 1
ATOM 5495 C CA . ASN B 1 61 ? 0.990 49.063 39.735 1.00 25.10 37 ASN B CA 1
ATOM 5496 C C . ASN B 1 61 ? 1.467 48.491 41.070 1.00 25.33 37 ASN B C 1
ATOM 5497 O O . ASN B 1 61 ? 1.091 49.013 42.130 1.00 21.42 37 ASN B O 1
ATOM 5502 N N . GLU B 1 62 ? 2.269 47.423 41.046 1.00 26.24 38 GLU B N 1
ATOM 5503 C CA . GLU B 1 62 ? 2.730 46.778 42.277 1.00 25.22 38 GLU B CA 1
ATOM 5504 C C . GLU B 1 62 ? 3.523 47.727 43.184 1.00 23.26 38 GLU B C 1
ATOM 5505 O O . GLU B 1 62 ? 3.563 47.540 44.411 1.00 18.65 38 GLU B O 1
ATOM 5511 N N . ILE B 1 63 ? 4.153 48.748 42.614 1.00 25.08 39 ILE B N 1
ATOM 5512 C CA . ILE B 1 63 ? 4.860 49.720 43.435 1.00 24.09 39 ILE B CA 1
ATOM 5513 C C . ILE B 1 63 ? 4.045 51.006 43.515 1.00 26.55 39 ILE B C 1
ATOM 5514 O O . ILE B 1 63 ? 3.689 51.462 44.612 1.00 23.85 39 ILE B O 1
ATOM 5519 N N . ASP B 1 64 ? 3.751 51.609 42.354 1.00 24.00 40 ASP B N 1
ATOM 5520 C CA . ASP B 1 64 ? 3.162 52.942 42.376 1.00 25.13 40 ASP B CA 1
ATOM 5521 C C . ASP B 1 64 ? 1.694 52.952 42.794 1.00 22.82 40 ASP B C 1
ATOM 5522 O O . ASP B 1 64 ? 1.108 54.025 42.887 1.00 23.93 40 ASP B O 1
ATOM 5527 N N . GLY B 1 65 ? 1.101 51.809 43.092 1.00 23.17 41 GLY B N 1
ATOM 5528 C CA . GLY B 1 65 ? -0.253 51.783 43.597 1.00 20.57 41 GLY B CA 1
ATOM 5529 C C . GLY B 1 65 ? -0.346 51.335 45.032 1.00 20.74 41 GLY B C 1
ATOM 5530 O O . GLY B 1 65 ? -1.418 50.954 45.499 1.00 22.67 41 GLY B O 1
ATOM 5531 N N . GLN B 1 66 ? 0.776 51.375 45.751 1.00 22.98 42 GLN B N 1
ATOM 5532 C CA . GLN B 1 66 ? 0.799 50.948 47.144 1.00 22.60 42 GLN B CA 1
ATOM 5533 C C . GLN B 1 66 ? 1.523 51.947 48.041 1.00 20.19 42 GLN B C 1
ATOM 5534 O O . GLN B 1 66 ? 1.907 51.590 49.148 1.00 24.34 42 GLN B O 1
ATOM 5540 N N . ASP B 1 67 ? 1.684 53.196 47.604 1.00 24.04 43 ASP B N 1
ATOM 5541 C CA . ASP B 1 67 ? 2.573 54.151 48.263 1.00 24.53 43 ASP B CA 1
ATOM 5542 C C . ASP B 1 67 ? 2.025 55.577 48.344 1.00 25.32 43 ASP B C 1
ATOM 5543 O O . ASP B 1 67 ? 2.755 56.474 48.786 1.00 17.81 43 ASP B O 1
ATOM 5548 N N . GLY B 1 68 ? 0.784 55.828 47.909 1.00 29.40 44 GLY B N 1
ATOM 5549 C CA . GLY B 1 68 ? 0.135 57.109 48.144 1.00 25.29 44 GLY B CA 1
ATOM 5550 C C . GLY B 1 68 ? 0.068 57.985 46.907 1.00 23.14 44 GLY B C 1
ATOM 5551 O O . GLY B 1 68 ? 0.517 57.633 45.818 1.00 24.30 44 GLY B O 1
ATOM 5552 N N . GLY B 1 69 ? -0.520 59.165 47.092 1.00 28.28 45 GLY B N 1
ATOM 5553 C CA . GLY B 1 69 ? -0.640 60.155 46.034 1.00 27.55 45 GLY B CA 1
ATOM 5554 C C . GLY B 1 69 ? -1.765 59.933 45.033 1.00 34.50 45 GLY B C 1
ATOM 5555 O O . GLY B 1 69 ? -1.954 60.783 44.153 1.00 29.23 45 GLY B O 1
ATOM 5556 N N . ASN B 1 70 ? -2.520 58.835 45.140 1.00 26.15 46 ASN B N 1
ATOM 5557 C CA . ASN B 1 70 ? -3.522 58.455 44.146 1.00 30.67 46 ASN B CA 1
ATOM 5558 C C . ASN B 1 70 ? -3.024 58.691 42.717 1.00 31.33 46 ASN B C 1
ATOM 5559 O O . ASN B 1 70 ? -3.742 59.203 41.853 1.00 34.40 46 ASN B O 1
ATOM 5564 N N . ASP B 1 71 ? -1.776 58.300 42.461 1.00 27.37 47 ASP B N 1
ATOM 5565 C CA . ASP B 1 71 ? -1.111 58.640 41.214 1.00 23.27 47 ASP B CA 1
ATOM 5566 C C . ASP B 1 71 ? -0.660 57.420 40.426 1.00 26.00 47 ASP B C 1
ATOM 5567 O O . ASP B 1 71 ? 0.047 57.580 39.417 1.00 25.29 47 ASP B O 1
ATOM 5572 N N . TYR B 1 72 ? -1.033 56.215 40.854 1.00 22.31 48 TYR B N 1
ATOM 5573 C CA . TYR B 1 72 ? -0.626 55.015 40.132 1.00 23.80 48 TYR B CA 1
ATOM 5574 C C . TYR B 1 72 ? -1.033 55.099 38.664 1.00 25.73 48 TYR B C 1
ATOM 5575 O O . TYR B 1 72 ? -2.087 55.638 38.317 1.00 22.37 48 TYR B O 1
ATOM 5584 N N . TYR B 1 73 ? -0.167 54.584 37.798 1.00 24.24 49 TYR B N 1
ATOM 5585 C CA . TYR B 1 73 ? -0.365 54.739 36.366 1.00 26.92 49 TYR B CA 1
ATOM 5586 C C . TYR B 1 73 ? -1.635 54.022 35.900 1.00 26.50 49 TYR B C 1
ATOM 5587 O O . TYR B 1 73 ? -1.775 52.801 36.062 1.00 22.51 49 TYR B O 1
ATOM 5596 N N . ARG B 1 74 ? -2.545 54.790 35.301 1.00 26.77 50 ARG B N 1
ATOM 5597 C CA . ARG B 1 74 ? -3.802 54.284 34.762 1.00 26.46 50 ARG B CA 1
ATOM 5598 C C . ARG B 1 74 ? -3.890 54.663 33.287 1.00 29.27 50 ARG B C 1
ATOM 5599 O O . ARG B 1 74 ? -3.720 55.835 32.925 1.00 25.01 50 ARG B O 1
ATOM 5607 N N . GLY B 1 75 ? -4.153 53.672 32.445 1.00 30.68 51 GLY B N 1
ATOM 5608 C CA . GLY B 1 75 ? -4.104 53.852 31.007 1.00 23.18 51 GLY B CA 1
ATOM 5609 C C . GLY B 1 75 ? -3.987 52.499 30.332 1.00 27.69 51 GLY B C 1
ATOM 5610 O O . GLY B 1 75 ? -4.290 51.469 30.924 1.00 29.97 51 GLY B O 1
ATOM 5611 N N . THR B 1 76 ? -3.513 52.527 29.097 1.00 34.64 52 THR B N 1
ATOM 5612 C CA . THR B 1 76 ? -3.474 51.354 28.233 1.00 29.12 52 THR B CA 1
ATOM 5613 C C . THR B 1 76 ? -2.028 50.921 28.054 1.00 28.11 52 THR B C 1
ATOM 5614 O O . THR B 1 76 ? -1.177 51.748 27.723 1.00 29.08 52 THR B O 1
ATOM 5618 N N . CYS B 1 77 ? -1.762 49.629 28.274 1.00 26.82 53 CYS B N 1
ATOM 5619 C CA . CYS B 1 77 ? -0.431 49.044 28.166 1.00 30.30 53 CYS B CA 1
ATOM 5620 C C . CYS B 1 77 ? -0.509 47.774 27.327 1.00 31.14 53 CYS B C 1
ATOM 5621 O O . CYS B 1 77 ? -1.571 47.168 27.186 1.00 28.32 53 CYS B O 1
ATOM 5624 N N . TYR B 1 78 ? 0.627 47.353 26.779 1.00 30.18 54 TYR B N 1
ATOM 5625 C CA . TYR B 1 78 ? 0.626 46.246 25.833 1.00 32.40 54 TYR B CA 1
ATOM 5626 C C . TYR B 1 78 ? 1.473 45.080 26.334 1.00 30.44 54 TYR B C 1
ATOM 5627 O O . TYR B 1 78 ? 2.549 45.265 26.913 1.00 31.13 54 TYR B O 1
ATOM 5636 N N . TYR B 1 79 ? 0.966 43.876 26.113 1.00 30.89 55 TYR B N 1
ATOM 5637 C CA . TYR B 1 79 ? 1.706 42.646 26.328 1.00 27.49 55 TYR B CA 1
ATOM 5638 C C . TYR B 1 79 ? 1.812 41.908 24.996 1.00 32.76 55 TYR B C 1
ATOM 5639 O O . TYR B 1 79 ? 0.797 41.682 24.329 1.00 29.23 55 TYR B O 1
ATOM 5648 N N . ALA B 1 80 ? 3.027 41.505 24.623 1.00 32.52 56 ALA B N 1
ATOM 5649 C CA . ALA B 1 80 ? 3.264 40.753 23.399 1.00 32.31 56 ALA B CA 1
ATOM 5650 C C . ALA B 1 80 ? 3.970 39.437 23.710 1.00 33.76 56 ALA B C 1
ATOM 5651 O O . ALA B 1 80 ? 4.782 39.355 24.636 1.00 41.15 56 ALA B O 1
ATOM 5653 N N . LYS B 1 81 ? 3.661 38.404 22.926 1.00 31.83 57 LYS B N 1
ATOM 5654 C CA . LYS B 1 81 ? 4.283 37.092 23.078 1.00 32.28 57 LYS B CA 1
ATOM 5655 C C . LYS B 1 81 ? 3.931 36.222 21.874 1.00 39.44 57 LYS B C 1
ATOM 5656 O O . LYS B 1 81 ? 2.779 36.202 21.428 1.00 33.91 57 LYS B O 1
ATOM 5662 N N . GLN B 1 82 ? 4.915 35.477 21.381 1.00 41.05 58 GLN B N 1
ATOM 5663 C CA . GLN B 1 82 ? 4.714 34.611 20.227 1.00 45.99 58 GLN B CA 1
ATOM 5664 C C . GLN B 1 82 ? 4.135 33.261 20.630 1.00 47.99 58 GLN B C 1
ATOM 5665 O O . GLN B 1 82 ? 4.569 32.646 21.608 1.00 48.79 58 GLN B O 1
ATOM 5671 N N . LEU B 1 83 ? 3.133 32.817 19.877 1.00 51.06 59 LEU B N 1
ATOM 5672 C CA . LEU B 1 83 ? 2.561 31.484 20.014 1.00 57.64 59 LEU B CA 1
ATOM 5673 C C . LEU B 1 83 ? 3.060 30.641 18.844 1.00 55.95 59 LEU B C 1
ATOM 5674 O O . LEU B 1 83 ? 2.846 31.000 17.681 1.00 51.91 59 LEU B O 1
ATOM 5679 N N . LYS B 1 84 ? 3.717 29.528 19.154 1.00 59.66 60 LYS B N 1
ATOM 5680 C CA . LYS B 1 84 ? 4.346 28.673 18.155 1.00 57.93 60 LYS B CA 1
ATOM 5681 C C . LYS B 1 84 ? 3.533 27.393 18.011 1.00 60.52 60 LYS B C 1
ATOM 5682 O O . LYS B 1 84 ? 3.412 26.622 18.971 1.00 53.74 60 LYS B O 1
ATOM 5688 N N . LYS B 1 85 ? 2.984 27.168 16.812 1.00 58.33 61 LYS B N 1
ATOM 5689 C CA . LYS B 1 85 ? 2.225 25.945 16.573 1.00 60.12 61 LYS B CA 1
ATOM 5690 C C . LYS B 1 85 ? 3.076 24.707 16.822 1.00 64.23 61 LYS B C 1
ATOM 5691 O O . LYS B 1 85 ? 2.575 23.697 17.330 1.00 63.41 61 LYS B O 1
ATOM 5697 N N . SER B 1 86 ? 4.371 24.774 16.486 1.00 63.12 62 SER B N 1
ATOM 5698 C CA . SER B 1 86 ? 5.251 23.625 16.678 1.00 69.16 62 SER B CA 1
ATOM 5699 C C . SER B 1 86 ? 5.285 23.186 18.139 1.00 66.41 62 SER B C 1
ATOM 5700 O O . SER B 1 86 ? 5.301 21.985 18.433 1.00 70.97 62 SER B O 1
ATOM 5703 N N . GLU B 1 87 ? 5.286 24.141 19.071 1.00 65.43 63 GLU B N 1
ATOM 5704 C CA . GLU B 1 87 ? 5.313 23.827 20.496 1.00 66.90 63 GLU B CA 1
ATOM 5705 C C . GLU B 1 87 ? 3.930 23.483 21.056 1.00 64.06 63 GLU B C 1
ATOM 5706 O O . GLU B 1 87 ? 3.796 23.304 22.271 1.00 69.84 63 GLU B O 1
ATOM 5712 N N . LEU B 1 88 ? 2.906 23.374 20.208 1.00 57.76 64 LEU B N 1
ATOM 5713 C CA . LEU B 1 88 ? 1.578 23.090 20.725 1.00 62.50 64 LEU B CA 1
ATOM 5714 C C . LEU B 1 88 ? 1.231 21.614 20.568 1.00 60.78 64 LEU B C 1
ATOM 5715 O O . LEU B 1 88 ? 1.748 20.941 19.672 1.00 61.32 64 LEU B O 1
ATOM 5720 N N . PRO B 1 89 ? 0.355 21.096 21.429 1.00 58.09 65 PRO B N 1
ATOM 5721 C CA . PRO B 1 89 ? -0.231 19.776 21.182 1.00 57.74 65 PRO B CA 1
ATOM 5722 C C . PRO B 1 89 ? -1.096 19.801 19.937 1.00 55.69 65 PRO B C 1
ATOM 5723 O O . PRO B 1 89 ? -1.534 20.852 19.468 1.00 59.40 65 PRO B O 1
ATOM 5727 N N . GLU B 1 90 ? -1.338 18.617 19.392 1.00 61.85 66 GLU B N 1
ATOM 5728 C CA . GLU B 1 90 ? -2.322 18.481 18.331 1.00 53.99 66 GLU B CA 1
ATOM 5729 C C . GLU B 1 90 ? -3.711 18.423 18.952 1.00 52.02 66 GLU B C 1
ATOM 5730 O O . GLU B 1 90 ? -3.963 17.647 19.883 1.00 42.54 66 GLU B O 1
ATOM 5736 N N . ALA B 1 91 ? -4.595 19.279 18.459 1.00 57.13 67 ALA B N 1
ATOM 5737 C CA . ALA B 1 91 ? -5.999 19.279 18.845 1.00 60.03 67 ALA B CA 1
ATOM 5738 C C . ALA B 1 91 ? -6.757 20.043 17.773 1.00 50.78 67 ALA B C 1
ATOM 5739 O O . ALA B 1 91 ? -6.161 20.686 16.905 1.00 52.27 67 ALA B O 1
ATOM 5741 N N . ASP B 1 92 ? -8.081 19.968 17.838 1.00 48.83 68 ASP B N 1
ATOM 5742 C CA . ASP B 1 92 ? -8.895 20.597 16.807 1.00 54.85 68 ASP B CA 1
ATOM 5743 C C . ASP B 1 92 ? -9.188 22.064 17.082 1.00 51.83 68 ASP B C 1
ATOM 5744 O O . ASP B 1 92 ? -9.488 22.806 16.141 1.00 59.16 68 ASP B O 1
ATOM 5749 N N . CYS B 1 93 ? -9.102 22.506 18.333 1.00 46.68 69 CYS B N 1
ATOM 5750 C CA . CYS B 1 93 ? -9.392 23.890 18.673 1.00 49.19 69 CYS B CA 1
ATOM 5751 C C . CYS B 1 93 ? -8.389 24.380 19.708 1.00 46.77 69 CYS B C 1
ATOM 5752 O O . CYS B 1 93 ? -7.905 23.609 20.538 1.00 44.48 69 CYS B O 1
ATOM 5755 N N . TYR B 1 94 ? -8.088 25.677 19.656 1.00 49.70 70 TYR B N 1
ATOM 5756 C CA . TYR B 1 94 ? -7.142 26.306 20.575 1.00 47.84 70 TYR B CA 1
ATOM 5757 C C . TYR B 1 94 ? -7.777 27.544 21.188 1.00 47.44 70 TYR B C 1
ATOM 5758 O O . TYR B 1 94 ? -8.104 28.497 20.473 1.00 47.73 70 TYR B O 1
ATOM 5767 N N . TYR B 1 95 ? -7.926 27.547 22.507 1.00 45.76 71 TYR B N 1
ATOM 5768 C CA . TYR B 1 95 ? -8.492 28.684 23.224 1.00 45.86 71 TYR B CA 1
ATOM 5769 C C . TYR B 1 95 ? -7.409 29.447 23.984 1.00 44.86 71 TYR B C 1
ATOM 5770 O O . TYR B 1 95 ? -6.517 28.842 24.589 1.00 41.57 71 TYR B O 1
ATOM 5779 N N . LEU B 1 96 ? -7.497 30.780 23.937 1.00 41.91 72 LEU B N 1
ATOM 5780 C CA . LEU B 1 96 ? -6.800 31.668 24.862 1.00 41.91 72 LEU B CA 1
ATOM 5781 C C . LEU B 1 96 ? -7.684 31.913 26.084 1.00 39.54 72 LEU B C 1
ATOM 5782 O O . LEU B 1 96 ? -8.811 32.403 25.944 1.00 34.12 72 LEU B O 1
ATOM 5787 N N . GLU B 1 97 ? -7.177 31.572 27.274 1.00 34.74 73 GLU B N 1
ATOM 5788 C CA . GLU B 1 97 ? -7.908 31.725 28.527 1.00 29.46 73 GLU B CA 1
ATOM 5789 C C . GLU B 1 97 ? -7.199 32.736 29.422 1.00 31.32 73 GLU B C 1
ATOM 5790 O O . GLU B 1 97 ? -6.020 32.553 29.767 1.00 30.96 73 GLU B O 1
ATOM 5796 N N . LEU B 1 98 ? -7.921 33.787 29.802 1.00 28.66 74 LEU B N 1
ATOM 5797 C CA . LEU B 1 98 ? -7.419 34.851 30.671 1.00 30.00 74 LEU B CA 1
ATOM 5798 C C . LEU B 1 98 ? -8.177 34.800 31.990 1.00 26.90 74 LEU B C 1
ATOM 5799 O O . LEU B 1 98 ? -9.392 35.028 32.018 1.00 31.56 74 LEU B O 1
ATOM 5804 N N . ARG B 1 99 ? -7.471 34.501 33.075 1.00 26.90 75 ARG B N 1
ATOM 5805 C CA . ARG B 1 99 ? -8.132 34.379 34.365 1.00 27.79 75 ARG B CA 1
ATOM 5806 C C . ARG B 1 99 ? -8.339 35.727 35.043 1.00 27.84 75 ARG B C 1
ATOM 5807 O O . ARG B 1 99 ? -9.188 35.829 35.937 1.00 28.43 75 ARG B O 1
ATOM 5815 N N . GLY B 1 100 ? -7.591 36.757 34.634 1.00 28.00 76 GLY B N 1
ATOM 5816 C CA . GLY B 1 100 ? -7.785 38.108 35.121 1.00 24.51 76 GLY B CA 1
ATOM 5817 C C . GLY B 1 100 ? -7.016 39.177 34.355 1.00 25.57 76 GLY B C 1
ATOM 5818 O O . GLY B 1 100 ? -5.778 39.208 34.428 1.00 22.49 76 GLY B O 1
ATOM 5819 N N . ALA B 1 101 ? -7.723 40.052 33.622 1.00 19.05 77 ALA B N 1
ATOM 5820 C CA . ALA B 1 101 ? -7.124 41.234 33.006 1.00 23.97 77 ALA B CA 1
ATOM 5821 C C . ALA B 1 101 ? -7.841 42.489 33.506 1.00 23.56 77 ALA B C 1
ATOM 5822 O O . ALA B 1 101 ? -8.997 42.729 33.159 1.00 24.78 77 ALA B O 1
ATOM 5824 N N . ASN B 1 102 ? -7.145 43.303 34.293 1.00 23.76 78 ASN B N 1
ATOM 5825 C CA . ASN B 1 102 ? -7.733 44.456 34.968 1.00 26.89 78 ASN B CA 1
ATOM 5826 C C . ASN B 1 102 ? -7.337 45.727 34.236 1.00 27.71 78 ASN B C 1
ATOM 5827 O O . ASN B 1 102 ? -6.154 46.079 34.225 1.00 33.63 78 ASN B O 1
ATOM 5832 N N . ALA B 1 103 ? -8.308 46.448 33.665 1.00 26.81 79 ALA B N 1
ATOM 5833 C CA . ALA B 1 103 ? -9.748 46.209 33.793 1.00 29.02 79 ALA B CA 1
ATOM 5834 C C . ALA B 1 103 ? -10.403 45.812 32.467 1.00 26.71 79 ALA B C 1
ATOM 5835 O O . ALA B 1 103 ? -11.220 44.899 32.413 1.00 27.83 79 ALA B O 1
ATOM 5837 N N . SER B 1 104 ? -10.065 46.529 31.400 1.00 27.39 80 SER B N 1
ATOM 5838 C CA . SER B 1 104 ? -10.565 46.250 30.061 1.00 25.93 80 SER B CA 1
ATOM 5839 C C . SER B 1 104 ? -9.414 45.790 29.175 1.00 28.95 80 SER B C 1
ATOM 5840 O O . SER B 1 104 ? -8.284 46.267 29.310 1.00 32.14 80 SER B O 1
ATOM 5843 N N . ALA B 1 105 ? -9.696 44.878 28.251 1.00 29.50 81 ALA B N 1
ATOM 5844 C CA . ALA B 1 105 ? -8.618 44.209 27.545 1.00 33.08 81 ALA B CA 1
ATOM 5845 C C . ALA B 1 105 ? -9.019 43.893 26.112 1.00 35.21 81 ALA B C 1
ATOM 5846 O O . ALA B 1 105 ? -10.172 43.550 25.830 1.00 37.48 81 ALA B O 1
ATOM 5848 N N . ASP B 1 106 ? -8.038 43.999 25.217 1.00 31.71 82 ASP B N 1
ATOM 5849 C CA . ASP B 1 106 ? -8.199 43.726 23.794 1.00 32.29 82 ASP B CA 1
ATOM 5850 C C . ASP B 1 106 ? -7.131 42.731 23.367 1.00 35.64 82 ASP B C 1
ATOM 5851 O O . ASP B 1 106 ? -5.931 42.984 23.559 1.00 33.20 82 ASP B O 1
ATOM 5856 N N . VAL B 1 107 ? -7.574 41.610 22.792 1.00 34.54 83 VAL B N 1
ATOM 5857 C CA . VAL B 1 107 ? -6.712 40.519 22.347 1.00 31.46 83 VAL B CA 1
ATOM 5858 C C . VAL B 1 107 ? -6.528 40.616 20.839 1.00 39.31 83 VAL B C 1
ATOM 5859 O O . VAL B 1 107 ? -7.504 40.759 20.088 1.00 38.91 83 VAL B O 1
ATOM 5863 N N . TYR B 1 108 ? -5.279 40.517 20.397 1.00 40.57 84 TYR B N 1
ATOM 5864 C CA . TYR B 1 108 ? -4.928 40.518 18.990 1.00 34.50 84 TYR B CA 1
ATOM 5865 C C . TYR B 1 108 ? -4.103 39.281 18.680 1.00 43.93 84 TYR B C 1
ATOM 5866 O O . TYR B 1 108 ? -3.287 38.839 19.506 1.00 42.23 84 TYR B O 1
ATOM 5875 N N . VAL B 1 109 ? -4.335 38.717 17.492 1.00 43.73 85 VAL B N 1
ATOM 5876 C CA . VAL B 1 109 ? -3.525 37.634 16.949 1.00 42.98 85 VAL B CA 1
ATOM 5877 C C . VAL B 1 109 ? -3.087 38.045 15.547 1.00 46.09 85 VAL B C 1
ATOM 5878 O O . VAL B 1 109 ? -3.929 38.238 14.662 1.00 48.79 85 VAL B O 1
ATOM 5882 N N . ASN B 1 110 ? -1.775 38.210 15.356 1.00 41.20 86 ASN B N 1
ATOM 5883 C CA . ASN B 1 110 ? -1.205 38.578 14.060 1.00 42.09 86 ASN B CA 1
ATOM 5884 C C . ASN B 1 110 ? -1.789 39.888 13.552 1.00 38.64 86 ASN B C 1
ATOM 5885 O O . ASN B 1 110 ? -1.926 40.097 12.349 1.00 46.36 86 ASN B O 1
ATOM 5890 N N . GLY B 1 111 ? -2.115 40.786 14.484 1.00 42.19 87 GLY B N 1
ATOM 5891 C CA . GLY B 1 111 ? -2.607 42.114 14.178 1.00 34.04 87 GLY B CA 1
ATOM 5892 C C . GLY B 1 111 ? -4.118 42.257 14.135 1.00 40.91 87 GLY B C 1
ATOM 5893 O O . GLY B 1 111 ? -4.611 43.367 13.888 1.00 39.79 87 GLY B O 1
ATOM 5894 N N . LYS B 1 112 ? -4.866 41.182 14.381 1.00 40.48 88 LYS B N 1
ATOM 5895 C CA . LYS B 1 112 ? -6.310 41.153 14.191 1.00 43.01 88 LYS B CA 1
ATOM 5896 C C . LYS B 1 112 ? -7.029 41.053 15.530 1.00 41.11 88 LYS B C 1
ATOM 5897 O O . LYS B 1 112 ? -6.710 40.184 16.346 1.00 43.79 88 LYS B O 1
ATOM 5903 N N . ALA B 1 113 ? -8.027 41.912 15.727 1.00 41.02 89 ALA B N 1
ATOM 5904 C CA . ALA B 1 113 ? -8.838 41.918 16.943 1.00 35.67 89 ALA B CA 1
ATOM 5905 C C . ALA B 1 113 ? -9.728 40.684 17.007 1.00 43.12 89 ALA B C 1
ATOM 5906 O O . ALA B 1 113 ? -10.481 40.411 16.069 1.00 49.67 89 ALA B O 1
ATOM 5908 N N . VAL B 1 114 ? -9.672 39.953 18.123 1.00 42.58 90 VAL B N 1
ATOM 5909 C CA . VAL B 1 114 ? -10.375 38.679 18.237 1.00 36.42 90 VAL B CA 1
ATOM 5910 C C . VAL B 1 114 ? -11.245 38.611 19.492 1.00 38.67 90 VAL B C 1
ATOM 5911 O O . VAL B 1 114 ? -12.092 37.719 19.614 1.00 44.09 90 VAL B O 1
ATOM 5915 N N . ALA B 1 115 ? -11.062 39.529 20.435 1.00 36.20 91 ALA B N 1
ATOM 5916 C CA . ALA B 1 115 ? -11.890 39.498 21.637 1.00 35.58 91 ALA B CA 1
ATOM 5917 C C . ALA B 1 115 ? -11.756 40.822 22.378 1.00 36.49 91 ALA B C 1
ATOM 5918 O O . ALA B 1 115 ? -10.728 41.498 22.284 1.00 35.14 91 ALA B O 1
ATOM 5920 N N . HIS B 1 116 ? -12.804 41.185 23.111 1.00 38.91 92 HIS B N 1
ATOM 5921 C CA . HIS B 1 116 ? -12.762 42.346 23.989 1.00 34.39 92 HIS B CA 1
ATOM 5922 C C . HIS B 1 116 ? -13.509 42.020 25.264 1.00 31.15 92 HIS B C 1
ATOM 5923 O O . HIS B 1 116 ? -14.533 41.335 25.236 1.00 33.85 92 HIS B O 1
ATOM 5930 N N . HIS B 1 117 ? -13.004 42.530 26.384 1.00 27.16 93 HIS B N 1
ATOM 5931 C CA . HIS B 1 117 ? -13.628 42.222 27.659 1.00 26.52 93 HIS B CA 1
ATOM 5932 C C . HIS B 1 117 ? -13.556 43.409 28.617 1.00 30.19 93 HIS B C 1
ATOM 5933 O O . HIS B 1 117 ? -12.542 44.118 28.680 1.00 29.42 93 HIS B O 1
ATOM 5940 N N . ASP B 1 118 ? -14.652 43.636 29.342 1.00 28.99 94 ASP B N 1
ATOM 5941 C CA . ASP B 1 118 ? -14.710 44.614 30.423 1.00 28.04 94 ASP B CA 1
ATOM 5942 C C . ASP B 1 118 ? -15.085 43.865 31.684 1.00 30.33 94 ASP B C 1
ATOM 5943 O O . ASP B 1 118 ? -16.125 43.195 31.721 1.00 33.34 94 ASP B O 1
ATOM 5948 N N . GLY B 1 119 ? -14.261 44.000 32.716 1.00 28.33 95 GLY B N 1
ATOM 5949 C CA . GLY B 1 119 ? -14.365 43.161 33.896 1.00 28.60 95 GLY B CA 1
ATOM 5950 C C . GLY B 1 119 ? -13.017 42.569 34.258 1.00 27.53 95 GLY B C 1
ATOM 5951 O O . GLY B 1 119 ? -12.539 41.629 33.614 1.00 27.17 95 GLY B O 1
ATOM 5952 N N . GLY B 1 120 ? -12.382 43.129 35.276 1.00 25.10 96 GLY B N 1
ATOM 5953 C CA . GLY B 1 120 ? -11.031 42.737 35.608 1.00 24.93 96 GLY B CA 1
ATOM 5954 C C . GLY B 1 120 ? -10.898 41.554 36.539 1.00 27.05 96 GLY B C 1
ATOM 5955 O O . GLY B 1 120 ? -9.769 41.250 36.938 1.00 23.93 96 GLY B O 1
ATOM 5956 N N . TYR B 1 121 ? -11.995 40.862 36.896 1.00 22.19 97 TYR B N 1
ATOM 5957 C CA . TYR B 1 121 ? -11.924 39.901 37.991 1.00 23.89 97 TYR B CA 1
ATOM 5958 C C . TYR B 1 121 ? -12.467 38.529 37.620 1.00 24.54 97 TYR B C 1
ATOM 5959 O O . TYR B 1 121 ? -12.620 37.674 38.496 1.00 24.40 97 TYR B O 1
ATOM 5968 N N . SER B 1 122 ? -12.714 38.277 36.346 1.00 26.75 98 SER B N 1
ATOM 5969 C CA . SER B 1 122 ? -13.359 37.050 35.931 1.00 26.45 98 SER B CA 1
ATOM 5970 C C . SER B 1 122 ? -12.587 36.424 34.782 1.00 24.97 98 SER B C 1
ATOM 5971 O O . SER B 1 122 ? -11.820 37.093 34.087 1.00 26.99 98 SER B O 1
ATOM 5974 N N . THR B 1 123 ? -12.816 35.132 34.570 1.00 30.74 99 THR B N 1
ATOM 5975 C CA . THR B 1 123 ? -12.229 34.431 33.431 1.00 31.35 99 THR B CA 1
ATOM 5976 C C . THR B 1 123 ? -12.965 34.791 32.146 1.00 30.02 99 THR B C 1
ATOM 5977 O O . THR B 1 123 ? -14.168 35.051 32.165 1.00 27.56 99 THR B O 1
ATOM 5981 N N . TRP B 1 124 ? -12.222 34.856 31.035 1.00 27.36 100 TRP B N 1
ATOM 5982 C CA . TRP B 1 124 ? -12.829 34.974 29.712 1.00 27.86 100 TRP B CA 1
ATOM 5983 C C . TRP B 1 124 ? -11.949 34.272 28.687 1.00 34.27 100 TRP B C 1
ATOM 5984 O O . TRP B 1 124 ? -10.738 34.123 28.874 1.00 33.98 100 TRP B O 1
ATOM 5995 N N . ARG B 1 125 ? -12.570 33.831 27.593 1.00 36.78 101 ARG B N 1
ATOM 5996 C CA . ARG B 1 125 ? -11.865 33.014 26.615 1.00 38.33 101 ARG B CA 1
ATOM 5997 C C . ARG B 1 125 ? -12.241 33.442 25.210 1.00 34.00 101 ARG B C 1
ATOM 5998 O O . ARG B 1 125 ? -13.249 34.113 24.986 1.00 39.93 101 ARG B O 1
ATOM 6006 N N . VAL B 1 126 ? -11.389 33.048 24.270 1.00 41.46 102 VAL B N 1
ATOM 6007 C CA . VAL B 1 126 ? -11.585 33.263 22.841 1.00 39.75 102 VAL B CA 1
ATOM 6008 C C . VAL B 1 126 ? -10.890 32.129 22.093 1.00 43.72 102 VAL B C 1
ATOM 6009 O O . VAL B 1 126 ? -9.723 31.820 22.354 1.00 38.18 102 VAL B O 1
ATOM 6013 N N . ASP B 1 127 ? -11.628 31.480 21.190 1.00 49.56 103 ASP B N 1
ATOM 6014 C CA . ASP B 1 127 ? -11.044 30.527 20.254 1.00 43.67 103 ASP B CA 1
ATOM 6015 C C . ASP B 1 127 ? -10.194 31.284 19.247 1.00 45.88 103 ASP B C 1
ATOM 6016 O O . ASP B 1 127 ? -10.688 32.193 18.574 1.00 49.18 103 ASP B O 1
ATOM 6021 N N . ILE B 1 128 ? -8.917 30.922 19.145 1.00 45.33 104 ILE B N 1
ATOM 6022 C CA . ILE B 1 128 ? -7.997 31.596 18.235 1.00 52.78 104 ILE B CA 1
ATOM 6023 C C . ILE B 1 128 ? -7.590 30.700 17.072 1.00 53.19 104 ILE B C 1
ATOM 6024 O O . ILE B 1 128 ? -6.756 31.101 16.248 1.00 50.97 104 ILE B O 1
ATOM 6029 N N . THR B 1 129 ? -8.183 29.509 16.974 1.00 47.54 105 THR B N 1
ATOM 6030 C CA . THR B 1 129 ? -7.750 28.495 16.019 1.00 49.30 105 THR B CA 1
ATOM 6031 C C . THR B 1 129 ? -7.600 29.044 14.602 1.00 51.95 105 THR B C 1
ATOM 6032 O O . THR B 1 129 ? -6.527 28.947 14.000 1.00 51.83 105 THR B O 1
ATOM 6036 N N . LYS B 1 130 ? -8.660 29.643 14.060 1.00 52.09 106 LYS B N 1
ATOM 6037 C CA . LYS B 1 130 ? -8.637 30.135 12.685 1.00 50.59 106 LYS B CA 1
ATOM 6038 C C . LYS B 1 130 ? -7.623 31.255 12.461 1.00 54.90 106 LYS B C 1
ATOM 6039 O O . LYS B 1 130 ? -7.381 31.628 11.303 1.00 58.48 106 LYS B O 1
ATOM 6045 N N . GLU B 1 131 ? -7.006 31.796 13.513 1.00 53.29 107 GLU B N 1
ATOM 6046 C CA . GLU B 1 131 ? -6.011 32.847 13.329 1.00 47.75 107 GLU B CA 1
ATOM 6047 C C . GLU B 1 131 ? -4.570 32.362 13.382 1.00 45.41 107 GLU B C 1
ATOM 6048 O O . GLU B 1 131 ? -3.675 33.132 13.027 1.00 47.81 107 GLU B O 1
ATOM 6054 N N . LEU B 1 132 ? -4.315 31.126 13.811 1.00 41.71 108 LEU B N 1
ATOM 6055 C CA . LEU B 1 132 ? -2.944 30.630 13.948 1.00 51.36 108 LEU B CA 1
ATOM 6056 C C . LEU B 1 132 ? -2.361 30.281 12.578 1.00 49.06 108 LEU B C 1
ATOM 6057 O O . LEU B 1 132 ? -1.957 29.152 12.303 1.00 50.22 108 LEU B O 1
ATOM 6062 N N . THR B 1 133 ? -2.306 31.302 11.722 1.00 45.20 109 THR B N 1
ATOM 6063 C CA . THR B 1 133 ? -1.965 31.081 10.325 1.00 52.56 109 THR B CA 1
ATOM 6064 C C . THR B 1 133 ? -0.556 30.538 10.186 1.00 55.58 109 THR B C 1
ATOM 6065 O O . THR B 1 133 ? -0.300 29.643 9.374 1.00 62.33 109 THR B O 1
ATOM 6069 N N . GLU B 1 134 ? 0.363 31.067 10.974 1.00 52.54 110 GLU B N 1
ATOM 6070 C CA . GLU B 1 134 ? 1.779 30.852 10.797 1.00 49.34 110 GLU B CA 1
ATOM 6071 C C . GLU B 1 134 ? 2.273 29.851 11.819 1.00 53.32 110 GLU B C 1
ATOM 6072 O O . GLU B 1 134 ? 1.510 29.315 12.628 1.00 50.92 110 GLU B O 1
ATOM 6078 N N . GLU B 1 135 ? 3.575 29.586 11.764 1.00 52.85 111 GLU B N 1
ATOM 6079 C CA . GLU B 1 135 ? 4.237 28.862 12.834 1.00 58.53 111 GLU B CA 1
ATOM 6080 C C . GLU B 1 135 ? 4.542 29.770 14.015 1.00 52.77 111 GLU B C 1
ATOM 6081 O O . GLU B 1 135 ? 4.569 29.297 15.154 1.00 53.45 111 GLU B O 1
ATOM 6087 N N . GLU B 1 136 ? 4.705 31.069 13.774 1.00 53.71 112 GLU B N 1
ATOM 6088 C CA . GLU B 1 136 ? 5.056 32.040 14.806 1.00 55.49 112 GLU B CA 1
ATOM 6089 C C . GLU B 1 136 ? 4.006 33.153 14.796 1.00 57.04 112 GLU B C 1
ATOM 6090 O O . GLU B 1 136 ? 4.082 34.077 13.980 1.00 60.03 112 GLU B O 1
ATOM 6096 N N . ASN B 1 137 ? 3.040 33.078 15.713 1.00 52.77 113 ASN B N 1
ATOM 6097 C CA . ASN B 1 137 ? 1.918 34.012 15.761 1.00 47.47 113 ASN B CA 1
ATOM 6098 C C . ASN B 1 137 ? 2.073 35.005 16.907 1.00 49.02 113 ASN B C 1
ATOM 6099 O O . ASN B 1 137 ? 2.400 34.621 18.035 1.00 50.14 113 ASN B O 1
ATOM 6104 N N . LEU B 1 138 ? 1.824 36.275 16.617 1.00 42.21 114 LEU B N 1
ATOM 6105 C CA . LEU B 1 138 ? 1.979 37.342 17.595 1.00 43.02 114 LEU B CA 1
ATOM 6106 C C . LEU B 1 138 ? 0.658 37.557 18.336 1.00 42.89 114 LEU B C 1
ATOM 6107 O O . LEU B 1 138 ? -0.349 37.950 17.738 1.00 40.24 114 LEU B O 1
ATOM 6112 N N . ILE B 1 139 ? 0.661 37.276 19.633 1.00 40.95 115 ILE B N 1
ATOM 6113 C CA . ILE B 1 139 ? -0.442 37.604 20.523 1.00 37.15 115 ILE B CA 1
ATOM 6114 C C . ILE B 1 139 ? -0.093 38.935 21.180 1.00 40.48 115 ILE B C 1
ATOM 6115 O O . ILE B 1 139 ? 0.915 39.040 21.894 1.00 38.89 115 ILE B O 1
ATOM 6120 N N . VAL B 1 140 ? -0.892 39.969 20.901 1.00 35.48 116 VAL B N 1
ATOM 6121 C CA . VAL B 1 140 ? -0.844 41.216 21.648 1.00 33.58 116 VAL B CA 1
ATOM 6122 C C . VAL B 1 140 ? -2.106 41.290 22.486 1.00 36.84 116 VAL B C 1
ATOM 6123 O O . VAL B 1 140 ? -3.205 40.994 22.001 1.00 33.68 116 VAL B O 1
ATOM 6127 N N . ILE B 1 141 ? -1.948 41.640 23.756 1.00 36.41 117 ILE B N 1
ATOM 6128 C CA . ILE B 1 141 ? -3.065 41.880 24.648 1.00 29.36 117 ILE B CA 1
ATOM 6129 C C . ILE B 1 141 ? -2.861 43.269 25.213 1.00 31.36 117 ILE B C 1
ATOM 6130 O O . ILE B 1 141 ? -1.799 43.563 25.773 1.00 31.85 117 ILE B O 1
ATOM 6135 N N . ALA B 1 142 ? -3.845 44.136 25.004 1.00 33.20 118 ALA B N 1
ATOM 6136 C CA . ALA B 1 142 ? -3.840 45.487 25.529 1.00 28.92 118 ALA B CA 1
ATOM 6137 C C . ALA B 1 142 ? -4.686 45.496 26.790 1.00 27.57 118 ALA B C 1
ATOM 6138 O O . ALA B 1 142 ? -5.778 44.933 26.804 1.00 29.28 118 ALA B O 1
ATOM 6140 N N . VAL B 1 143 ? -4.184 46.096 27.859 1.00 27.54 119 VAL B N 1
ATOM 6141 C CA . VAL B 1 143 ? -4.945 46.139 29.104 1.00 29.37 119 VAL B CA 1
ATOM 6142 C C . VAL B 1 143 ? -5.042 47.588 29.561 1.00 27.19 119 VAL B C 1
ATOM 6143 O O . VAL B 1 143 ? -4.047 48.325 29.557 1.00 27.52 119 VAL B O 1
ATOM 6147 N N . GLU B 1 144 ? -6.242 47.992 29.937 1.00 26.64 120 GLU B N 1
ATOM 6148 C CA . GLU B 1 144 ? -6.570 49.373 30.244 1.00 26.28 120 GLU B CA 1
ATOM 6149 C C . GLU B 1 144 ? -7.253 49.411 31.607 1.00 27.52 120 GLU B C 1
ATOM 6150 O O . GLU B 1 144 ? -8.153 48.600 31.876 1.00 28.15 120 GLU B O 1
ATOM 6156 N N . ASN B 1 145 ? -6.809 50.328 32.476 1.00 26.10 121 ASN B N 1
ATOM 6157 C CA . ASN B 1 145 ? -7.382 50.503 33.812 1.00 25.12 121 ASN B CA 1
ATOM 6158 C C . ASN B 1 145 ? -7.630 51.995 34.118 1.00 28.00 121 ASN B C 1
ATOM 6159 O O . ASN B 1 145 ? -7.529 52.448 35.266 1.00 23.80 121 ASN B O 1
ATOM 6164 N N . GLY B 1 146 ? -8.010 52.763 33.092 1.00 26.01 122 GLY B N 1
ATOM 6165 C CA . GLY B 1 146 ? -8.246 54.192 33.211 1.00 31.16 122 GLY B CA 1
ATOM 6166 C C . GLY B 1 146 ? -9.614 54.527 33.762 1.00 27.22 122 GLY B C 1
ATOM 6167 O O . GLY B 1 146 ? -10.314 53.675 34.308 1.00 26.88 122 GLY B O 1
ATOM 6168 N N . VAL B 1 147 ? -9.995 55.809 33.612 1.00 30.25 123 VAL B N 1
ATOM 6169 C CA . VAL B 1 147 ? -11.230 56.366 34.169 1.00 29.21 123 VAL B CA 1
ATOM 6170 C C . VAL B 1 147 ? -12.317 56.412 33.100 1.00 29.93 123 VAL B C 1
ATOM 6171 O O . VAL B 1 147 ? -12.078 56.882 31.972 1.00 29.19 123 VAL B O 1
ATOM 6175 N N . ASN B 1 148 ? -13.523 55.958 33.461 1.00 28.19 124 ASN B N 1
ATOM 6176 C CA . ASN B 1 148 ? -14.671 56.030 32.563 1.00 27.36 124 ASN B CA 1
ATOM 6177 C C . ASN B 1 148 ? -15.946 55.844 33.377 1.00 25.34 124 ASN B C 1
ATOM 6178 O O . ASN B 1 148 ? -15.911 55.419 34.531 1.00 24.94 124 ASN B O 1
ATOM 6183 N N . ASP B 1 149 ? -17.077 56.205 32.786 1.00 26.70 125 ASP B N 1
ATOM 6184 C CA . ASP B 1 149 ? -18.354 56.107 33.496 1.00 26.82 125 ASP B CA 1
ATOM 6185 C C . ASP B 1 149 ? -19.092 54.818 33.159 1.00 25.52 125 ASP B C 1
ATOM 6186 O O . ASP B 1 149 ? -20.324 54.775 33.173 1.00 27.50 125 ASP B O 1
ATOM 6191 N N . ARG B 1 150 ? -18.339 53.741 32.912 1.00 30.04 126 ARG B N 1
ATOM 6192 C CA . ARG B 1 150 ? -18.823 52.544 32.225 1.00 30.89 126 ARG B CA 1
ATOM 6193 C C . ARG B 1 150 ? -18.410 51.223 32.887 1.00 31.22 126 ARG B C 1
ATOM 6194 O O . ARG B 1 150 ? -19.184 50.255 32.853 1.00 29.10 126 ARG B O 1
ATOM 6202 N N . VAL B 1 151 ? -17.217 51.120 33.466 1.00 27.34 127 VAL B N 1
ATOM 6203 C CA . VAL B 1 151 ? -16.683 49.837 33.921 1.00 26.59 127 VAL B CA 1
ATOM 6204 C C . VAL B 1 151 ? -16.429 49.928 35.419 1.00 22.69 127 VAL B C 1
ATOM 6205 O O . VAL B 1 151 ? -15.579 50.706 35.865 1.00 21.73 127 VAL B O 1
ATOM 6209 N N . TYR B 1 152 ? -17.151 49.134 36.189 1.00 23.74 128 TYR B N 1
ATOM 6210 C CA . TYR B 1 152 ? -16.891 49.097 37.619 1.00 23.81 128 TYR B CA 1
ATOM 6211 C C . TYR B 1 152 ? -15.621 48.302 37.930 1.00 24.83 128 TYR B C 1
ATOM 6212 O O . TYR B 1 152 ? -15.306 47.318 37.251 1.00 23.31 128 TYR B O 1
ATOM 6221 N N . PRO B 1 153 ? -14.883 48.691 38.974 1.00 23.82 129 PRO B N 1
ATOM 6222 C CA . PRO B 1 153 ? -15.098 49.817 39.886 1.00 21.25 129 PRO B CA 1
ATOM 6223 C C . PRO B 1 153 ? -14.556 51.132 39.332 1.00 24.00 129 PRO B C 1
ATOM 6224 O O . PRO B 1 153 ? -13.666 51.129 38.485 1.00 24.35 129 PRO B O 1
ATOM 6228 N N . GLN B 1 154 ? -15.050 52.256 39.836 1.00 22.74 130 GLN B N 1
ATOM 6229 C CA . GLN B 1 154 ? -14.485 53.526 39.402 1.00 28.32 130 GLN B CA 1
ATOM 6230 C C . GLN B 1 154 ? -14.171 54.391 40.609 1.00 26.50 130 GLN B C 1
ATOM 6231 O O . GLN B 1 154 ? -13.237 55.190 40.586 1.00 30.38 130 GLN B O 1
ATOM 6237 N N . ASN B 1 155 ? -14.933 54.223 41.675 1.00 27.02 131 ASN B N 1
ATOM 6238 C CA . ASN B 1 155 ? -14.740 55.000 42.890 1.00 30.15 131 ASN B CA 1
ATOM 6239 C C . ASN B 1 155 ? -14.785 54.018 44.043 1.00 26.80 131 ASN B C 1
ATOM 6240 O O . ASN B 1 155 ? -15.845 53.457 44.332 1.00 27.42 131 ASN B O 1
ATOM 6245 N N . ALA B 1 156 ? -13.650 53.815 44.699 1.00 25.92 132 ALA B N 1
ATOM 6246 C CA . ALA B 1 156 ? -13.610 52.891 45.825 1.00 27.74 132 ALA B CA 1
ATOM 6247 C C . ALA B 1 156 ? -12.273 53.050 46.526 1.00 22.74 132 ALA B C 1
ATOM 6248 O O . ALA B 1 156 ? -11.330 53.633 45.988 1.00 26.38 132 ALA B O 1
ATOM 6250 N N . ASP B 1 157 ? -12.210 52.518 47.736 1.00 21.45 133 ASP B N 1
ATOM 6251 C CA . ASP B 1 157 ? -11.054 52.633 48.619 1.00 26.15 133 ASP B CA 1
ATOM 6252 C C . ASP B 1 157 ? -10.031 51.526 48.362 1.00 27.21 133 ASP B C 1
ATOM 6253 O O . ASP B 1 157 ? -9.641 50.826 49.297 1.00 29.76 133 ASP B O 1
ATOM 6258 N N . PHE B 1 158 ? -9.621 51.328 47.108 1.00 22.95 134 PHE B N 1
ATOM 6259 C CA . PHE B 1 158 ? -8.597 50.337 46.797 1.00 25.29 134 PHE B CA 1
ATOM 6260 C C . PHE B 1 158 ? -8.060 50.605 45.402 1.00 26.06 134 PHE B C 1
ATOM 6261 O O . PHE B 1 158 ? -8.700 51.270 44.584 1.00 23.89 134 PHE B O 1
ATOM 6269 N N . THR B 1 159 ? -6.855 50.094 45.165 1.00 25.50 135 THR B N 1
ATOM 6270 C CA . THR B 1 159 ? -6.145 50.298 43.912 1.00 24.49 135 THR B CA 1
ATOM 6271 C C . THR B 1 159 ? -6.705 49.389 42.835 1.00 25.46 135 THR B C 1
ATOM 6272 O O . THR B 1 159 ? -6.892 48.188 43.063 1.00 25.92 135 THR B O 1
ATOM 6276 N N . PHE B 1 160 ? -6.960 49.960 41.660 1.00 23.36 136 PHE B N 1
ATOM 6277 C CA . PHE B 1 160 ? -7.346 49.172 40.487 1.00 25.84 136 PHE B CA 1
ATOM 6278 C C . PHE B 1 160 ? -6.086 48.767 39.709 1.00 28.75 136 PHE B C 1
ATOM 6279 O O . PHE B 1 160 ? -5.744 49.297 38.638 1.00 25.36 136 PHE B O 1
ATOM 6287 N N . TYR B 1 161 ? -5.346 47.842 40.327 1.00 28.87 137 TYR B N 1
ATOM 6288 C CA . TYR B 1 161 ? -4.069 47.375 39.790 1.00 26.23 137 TYR B CA 1
ATOM 6289 C C . TYR B 1 161 ? -4.257 46.847 38.376 1.00 24.32 137 TYR B C 1
ATOM 6290 O O . TYR B 1 161 ? -5.001 45.888 38.165 1.00 24.82 137 TYR B O 1
ATOM 6299 N N . GLY B 1 162 ? -3.552 47.450 37.416 1.00 25.55 138 GLY B N 1
ATOM 6300 C CA . GLY B 1 162 ? -3.681 47.071 36.020 1.00 23.00 138 GLY B CA 1
ATOM 6301 C C . GLY B 1 162 ? -2.789 45.907 35.623 1.00 26.51 138 GLY B C 1
ATOM 6302 O O . GLY B 1 162 ? -1.742 45.664 36.223 1.00 26.17 138 GLY B O 1
ATOM 6303 N N . GLY B 1 163 ? -3.232 45.161 34.619 1.00 27.12 139 GLY B N 1
ATOM 6304 C CA . GLY B 1 163 ? -2.405 44.158 33.972 1.00 26.67 139 GLY B CA 1
ATOM 6305 C C . GLY B 1 163 ? -2.978 42.748 34.029 1.00 26.74 139 GLY B C 1
ATOM 6306 O O . GLY B 1 163 ? -4.064 42.489 34.552 1.00 23.47 139 GLY B O 1
ATOM 6307 N N . LEU B 1 164 ? -2.206 41.828 33.448 1.00 25.98 140 LEU B N 1
ATOM 6308 C CA . LEU B 1 164 ? -2.539 40.407 33.434 1.00 25.81 140 LEU B CA 1
ATOM 6309 C C . LEU B 1 164 ? -2.039 39.792 34.741 1.00 25.92 140 LEU B C 1
ATOM 6310 O O . LEU B 1 164 ? -1.005 39.116 34.794 1.00 27.31 140 LEU B O 1
ATOM 6315 N N . TYR B 1 165 ? -2.779 40.062 35.819 1.00 23.31 141 TYR B N 1
ATOM 6316 C CA . TYR B 1 165 ? -2.357 39.716 37.172 1.00 24.76 141 TYR B CA 1
ATOM 6317 C C . TYR B 1 165 ? -2.755 38.300 37.571 1.00 25.74 141 TYR B C 1
ATOM 6318 O O . TYR B 1 165 ? -2.455 37.876 38.691 1.00 25.45 141 TYR B O 1
ATOM 6327 N N . ARG B 1 166 ? -3.461 37.582 36.706 1.00 27.82 142 ARG B N 1
ATOM 6328 C CA . ARG B 1 166 ? -3.715 36.162 36.885 1.00 29.91 142 ARG B CA 1
ATOM 6329 C C . ARG B 1 166 ? -3.280 35.436 35.619 1.00 26.87 142 ARG B C 1
ATOM 6330 O O . ARG B 1 166 ? -3.138 36.041 34.554 1.00 25.41 142 ARG B O 1
ATOM 6338 N N . ASP B 1 167 ? -3.098 34.124 35.760 1.00 30.80 143 ASP B N 1
ATOM 6339 C CA . ASP B 1 167 ? -2.577 33.265 34.698 1.00 32.35 143 ASP B CA 1
ATOM 6340 C C . ASP B 1 167 ? -3.264 33.506 33.361 1.00 29.30 143 ASP B C 1
ATOM 6341 O O . ASP B 1 167 ? -4.464 33.794 33.291 1.00 29.16 143 ASP B O 1
ATOM 6346 N N . VAL B 1 168 ? -2.494 33.338 32.289 1.00 30.00 144 VAL B N 1
ATOM 6347 C CA . VAL B 1 168 ? -3.031 33.185 30.944 1.00 30.54 144 VAL B CA 1
ATOM 6348 C C . VAL B 1 168 ? -2.710 31.777 30.460 1.00 30.74 144 VAL B C 1
ATOM 6349 O O . VAL B 1 168 ? -1.550 31.351 30.496 1.00 31.31 144 VAL B O 1
ATOM 6353 N N . ASN B 1 169 ? -3.734 31.062 29.993 1.00 39.38 145 ASN B N 1
ATOM 6354 C CA . ASN B 1 169 ? -3.589 29.690 29.524 1.00 35.39 145 ASN B CA 1
ATOM 6355 C C . ASN B 1 169 ? -4.011 29.563 28.068 1.00 38.05 145 ASN B C 1
ATOM 6356 O O . ASN B 1 169 ? -4.797 30.361 27.543 1.00 37.37 145 ASN B O 1
ATOM 6361 N N . ILE B 1 170 ? -3.468 28.537 27.416 1.00 43.47 146 ILE B N 1
ATOM 6362 C CA . ILE B 1 170 ? -3.960 28.057 26.130 1.00 36.88 146 ILE B CA 1
ATOM 6363 C C . ILE B 1 170 ? -4.664 26.739 26.377 1.00 37.56 146 ILE B C 1
ATOM 6364 O O . ILE B 1 170 ? -4.148 25.881 27.101 1.00 39.60 146 ILE B O 1
ATOM 6369 N N . ILE B 1 171 ? -5.852 26.590 25.807 1.00 40.72 147 ILE B N 1
ATOM 6370 C CA . ILE B 1 171 ? -6.646 25.377 25.954 1.00 45.47 147 ILE B CA 1
ATOM 6371 C C . ILE B 1 171 ? -6.787 24.751 24.568 1.00 45.24 147 ILE B C 1
ATOM 6372 O O . ILE B 1 171 ? -7.345 25.360 23.646 1.00 43.46 147 ILE B O 1
ATOM 6377 N N . ALA B 1 172 ? -6.224 23.557 24.411 1.00 43.30 148 ALA B N 1
ATOM 6378 C CA . ALA B 1 172 ? -6.347 22.768 23.193 1.00 47.39 148 ALA B CA 1
ATOM 6379 C C . ALA B 1 172 ? -7.385 21.676 23.425 1.00 42.10 148 ALA B C 1
ATOM 6380 O O . ALA B 1 172 ? -7.274 20.906 24.385 1.00 42.06 148 ALA B O 1
ATOM 6382 N N . VAL B 1 173 ? -8.410 21.632 22.571 1.00 39.33 149 VAL B N 1
ATOM 6383 C CA . VAL B 1 173 ? -9.516 20.691 22.728 1.00 49.34 149 VAL B CA 1
ATOM 6384 C C . VAL B 1 173 ? -9.946 20.119 21.379 1.00 46.41 149 VAL B C 1
ATOM 6385 O O . VAL B 1 173 ? -9.703 20.694 20.314 1.00 42.91 149 VAL B O 1
ATOM 6389 N N . ASN B 1 174 ? -10.628 18.978 21.454 1.00 52.60 150 ASN B N 1
ATOM 6390 C CA . ASN B 1 174 ? -11.238 18.353 20.289 1.00 53.13 150 ASN B CA 1
ATOM 6391 C C . ASN B 1 174 ? -12.414 19.190 19.786 1.00 51.12 150 ASN B C 1
ATOM 6392 O O . ASN B 1 174 ? -13.096 19.867 20.557 1.00 49.11 150 ASN B O 1
ATOM 6397 N N . LYS B 1 175 ? -12.636 19.138 18.470 1.00 57.31 151 LYS B N 1
ATOM 6398 C CA . LYS B 1 175 ? -13.708 19.838 17.762 1.00 54.64 151 LYS B CA 1
ATOM 6399 C C . LYS B 1 175 ? -15.010 19.850 18.551 1.00 48.48 151 LYS B C 1
ATOM 6400 O O . LYS B 1 175 ? -15.700 20.875 18.629 1.00 41.43 151 LYS B O 1
ATOM 6406 N N . SER B 1 176 ? -15.362 18.707 19.125 1.00 47.65 152 SER B N 1
ATOM 6407 C CA . SER B 1 176 ? -16.467 18.624 20.064 1.00 48.01 152 SER B CA 1
ATOM 6408 C C . SER B 1 176 ? -15.878 18.627 21.469 1.00 50.04 152 SER B C 1
ATOM 6409 O O . SER B 1 176 ? -14.905 17.919 21.738 1.00 53.22 152 SER B O 1
ATOM 6412 N N . HIS B 1 177 ? -16.443 19.452 22.344 1.00 48.87 153 HIS B N 1
ATOM 6413 C CA . HIS B 1 177 ? -15.863 19.690 23.658 1.00 47.35 153 HIS B CA 1
ATOM 6414 C C . HIS B 1 177 ? -16.903 20.360 24.540 1.00 43.04 153 HIS B C 1
ATOM 6415 O O . HIS B 1 177 ? -17.863 20.966 24.054 1.00 40.79 153 HIS B O 1
ATOM 6422 N N . PHE B 1 178 ? -16.703 20.249 25.845 1.00 43.72 154 PHE B N 1
ATOM 6423 C CA . PHE B 1 178 ? -17.583 20.956 26.756 1.00 41.10 154 PHE B CA 1
ATOM 6424 C C . PHE B 1 178 ? -17.365 22.457 26.601 1.00 40.44 154 PHE B C 1
ATOM 6425 O O . PHE B 1 178 ? -16.272 22.909 26.254 1.00 40.30 154 PHE B O 1
ATOM 6433 N N . ASP B 1 179 ? -18.439 23.219 26.820 1.00 37.17 155 ASP B N 1
ATOM 6434 C CA . ASP B 1 179 ? -18.500 24.613 26.381 1.00 44.79 155 ASP B CA 1
ATOM 6435 C C . ASP B 1 179 ? -17.404 25.458 27.020 1.00 36.39 155 ASP B C 1
ATOM 6436 O O . ASP B 1 179 ? -17.147 25.372 28.223 1.00 37.13 155 ASP B O 1
ATOM 6441 N N . LEU B 1 180 ? -16.746 26.269 26.189 1.00 38.72 156 LEU B N 1
ATOM 6442 C CA . LEU B 1 180 ? -15.672 27.161 26.611 1.00 38.43 156 LEU B CA 1
ATOM 6443 C C . LEU B 1 180 ? -15.992 28.630 26.374 1.00 40.30 156 LEU B C 1
ATOM 6444 O O . LEU B 1 180 ? -15.156 29.495 26.680 1.00 34.44 156 LEU B O 1
ATOM 6449 N N . ASP B 1 181 ? -17.177 28.935 25.846 1.00 39.24 157 ASP B N 1
ATOM 6450 C CA . ASP B 1 181 ? -17.502 30.260 25.348 1.00 38.75 157 ASP B CA 1
ATOM 6451 C C . ASP B 1 181 ? -18.654 30.911 26.091 1.00 36.24 157 ASP B C 1
ATOM 6452 O O . ASP B 1 181 ? -19.088 31.997 25.698 1.00 43.51 157 ASP B O 1
ATOM 6457 N N . TYR B 1 182 ? -19.164 30.295 27.148 1.00 34.32 158 TYR B N 1
ATOM 6458 C CA . TYR B 1 182 ? -20.257 30.880 27.916 1.00 35.11 158 TYR B CA 1
ATOM 6459 C C . TYR B 1 182 ? -19.715 31.482 29.218 1.00 36.95 158 TYR B C 1
ATOM 6460 O O . TYR B 1 182 ? -19.671 30.835 30.268 1.00 30.23 158 TYR B O 1
ATOM 6469 N N . TYR B 1 183 ? -19.300 32.751 29.136 1.00 32.59 159 TYR B N 1
ATOM 6470 C CA . TYR B 1 183 ? -18.959 33.562 30.306 1.00 28.74 159 TYR B CA 1
ATOM 6471 C C . TYR B 1 183 ? -17.873 32.927 31.171 1.00 30.06 159 TYR B C 1
ATOM 6472 O O . TYR B 1 183 ? -17.914 33.009 32.404 1.00 28.08 159 TYR B O 1
ATOM 6481 N N . GLY B 1 184 ? -16.900 32.282 30.534 1.00 31.01 160 GLY B N 1
ATOM 6482 C CA . GLY B 1 184 ? -15.773 31.739 31.264 1.00 30.20 160 GLY B CA 1
ATOM 6483 C C . GLY B 1 184 ? -16.118 30.655 32.256 1.00 32.13 160 GLY B C 1
ATOM 6484 O O . GLY B 1 184 ? -15.316 30.382 33.163 1.00 34.44 160 GLY B O 1
ATOM 6485 N N . GLY B 1 185 ? -17.283 30.018 32.114 1.00 22.43 161 GLY B N 1
ATOM 6486 C CA . GLY B 1 185 ? -17.705 28.982 33.034 1.00 24.18 161 GLY B CA 1
ATOM 6487 C C . GLY B 1 185 ? -17.036 27.651 32.764 1.00 27.14 161 GLY B C 1
ATOM 6488 O O . GLY B 1 185 ? -16.412 27.416 31.714 1.00 29.38 161 GLY B O 1
ATOM 6489 N N . PRO B 1 186 ? -17.161 26.740 33.734 1.00 27.24 162 PRO B N 1
ATOM 6490 C CA . PRO B 1 186 ? -16.464 25.447 33.625 1.00 28.88 162 PRO B CA 1
ATOM 6491 C C . PRO B 1 186 ? -17.084 24.489 32.625 1.00 37.75 162 PRO B C 1
ATOM 6492 O O . PRO B 1 186 ? -16.451 23.480 32.300 1.00 39.96 162 PRO B O 1
ATOM 6496 N N . GLY B 1 187 ? -18.279 24.771 32.108 1.00 40.95 163 GLY B N 1
ATOM 6497 C CA . GLY B 1 187 ? -18.916 23.868 31.164 1.00 40.72 163 GLY B CA 1
ATOM 6498 C C . GLY B 1 187 ? -19.690 22.760 31.826 1.00 41.72 163 GLY B C 1
ATOM 6499 O O . GLY B 1 187 ? -20.058 21.783 31.167 1.00 35.98 163 GLY B O 1
ATOM 6500 N N . ILE B 1 188 ? -19.960 22.901 33.118 1.00 38.77 164 ILE B N 1
ATOM 6501 C CA . ILE B 1 188 ? -20.505 21.836 33.937 1.00 36.35 164 ILE B CA 1
ATOM 6502 C C . ILE B 1 188 ? -21.027 22.486 35.210 1.00 38.44 164 ILE B C 1
ATOM 6503 O O . ILE B 1 188 ? -20.403 23.400 35.759 1.00 36.67 164 ILE B O 1
ATOM 6508 N N . LYS B 1 189 ? -22.176 22.020 35.681 1.00 36.86 165 LYS B N 1
ATOM 6509 C CA . LYS B 1 189 ? -22.919 22.692 36.725 1.00 35.00 165 LYS B CA 1
ATOM 6510 C C . LYS B 1 189 ? -23.552 21.620 37.595 1.00 34.83 165 LYS B C 1
ATOM 6511 O O . LYS B 1 189 ? -24.119 20.660 37.071 1.00 39.24 165 LYS B O 1
ATOM 6517 N N . VAL B 1 190 ? -23.427 21.763 38.913 1.00 30.01 166 VAL B N 1
ATOM 6518 C CA . VAL B 1 190 ? -23.695 20.675 39.846 1.00 33.58 166 VAL B CA 1
ATOM 6519 C C . VAL B 1 190 ? -24.607 21.191 40.950 1.00 36.01 166 VAL B C 1
ATOM 6520 O O . VAL B 1 190 ? -24.233 22.121 41.673 1.00 35.83 166 VAL B O 1
ATOM 6524 N N . THR B 1 191 ? -25.774 20.570 41.111 1.00 39.18 167 THR B N 1
ATOM 6525 C CA . THR B 1 191 ? -26.762 21.018 42.095 1.00 40.99 167 THR B CA 1
ATOM 6526 C C . THR B 1 191 ? -27.275 19.878 42.957 1.00 40.78 167 THR B C 1
ATOM 6527 O O . THR B 1 191 ? -28.088 19.061 42.477 1.00 41.98 167 THR B O 1
ATOM 6531 N N . PRO B 1 192 ? -26.876 19.809 44.226 1.00 42.66 168 PRO B N 1
ATOM 6532 C CA . PRO B 1 192 ? -27.389 18.774 45.132 1.00 44.56 168 PRO B CA 1
ATOM 6533 C C . PRO B 1 192 ? -28.665 19.166 45.856 1.00 39.25 168 PRO B C 1
ATOM 6534 O O . PRO B 1 192 ? -28.798 20.272 46.379 1.00 47.36 168 PRO B O 1
ATOM 6538 N N . GLU B 1 193 ? -29.602 18.228 45.939 1.00 42.05 169 GLU B N 1
ATOM 6539 C CA . GLU B 1 193 ? -30.691 18.328 46.904 1.00 43.58 169 GLU B CA 1
ATOM 6540 C C . GLU B 1 193 ? -30.474 17.269 47.969 1.00 41.95 169 GLU B C 1
ATOM 6541 O O . GLU B 1 193 ? -30.218 16.102 47.656 1.00 45.01 169 GLU B O 1
ATOM 6547 N N . ILE B 1 194 ? -30.555 17.686 49.224 1.00 42.63 170 ILE B N 1
ATOM 6548 C CA . ILE B 1 194 ? -30.462 16.765 50.346 1.00 44.44 170 ILE B CA 1
ATOM 6549 C C . ILE B 1 194 ? -31.838 16.150 50.552 1.00 49.68 170 ILE B C 1
ATOM 6550 O O . ILE B 1 194 ? -32.791 16.840 50.922 1.00 58.07 170 ILE B O 1
ATOM 6555 N N . LYS B 1 195 ? -31.949 14.860 50.303 1.00 51.88 171 LYS B N 1
ATOM 6556 C CA . LYS B 1 195 ? -33.148 14.107 50.632 1.00 52.88 171 LYS B CA 1
ATOM 6557 C C . LYS B 1 195 ? -32.781 13.205 51.810 1.00 52.97 171 LYS B C 1
ATOM 6558 O O . LYS B 1 195 ? -32.215 12.122 51.626 1.00 49.10 171 LYS B O 1
ATOM 6564 N N . GLY B 1 196 ? -33.068 13.684 53.022 1.00 47.30 172 GLY B N 1
ATOM 6565 C CA . GLY B 1 196 ? -32.814 12.938 54.236 1.00 48.25 172 GLY B CA 1
ATOM 6566 C C . GLY B 1 196 ? -31.342 12.726 54.516 1.00 55.14 172 GLY B C 1
ATOM 6567 O O . GLY B 1 196 ? -30.594 13.686 54.710 1.00 56.16 172 GLY B O 1
ATOM 6568 N N . ALA B 1 197 ? -30.919 11.465 54.563 1.00 55.07 173 ALA B N 1
ATOM 6569 C CA . ALA B 1 197 ? -29.513 11.118 54.666 1.00 43.55 173 ALA B CA 1
ATOM 6570 C C . ALA B 1 197 ? -28.891 10.808 53.316 1.00 49.53 173 ALA B C 1
ATOM 6571 O O . ALA B 1 197 ? -27.690 10.530 53.252 1.00 49.93 173 ALA B O 1
ATOM 6573 N N . ASP B 1 198 ? -29.670 10.836 52.243 1.00 41.13 174 ASP B N 1
ATOM 6574 C CA . ASP B 1 198 ? -29.118 10.708 50.909 1.00 48.61 174 ASP B CA 1
ATOM 6575 C C . ASP B 1 198 ? -29.073 12.088 50.265 1.00 53.74 174 ASP B C 1
ATOM 6576 O O . ASP B 1 198 ? -29.514 13.087 50.836 1.00 48.96 174 ASP B O 1
ATOM 6581 N N . ALA B 1 199 ? -28.540 12.138 49.051 1.00 45.06 175 ALA B N 1
ATOM 6582 C CA . ALA B 1 199 ? -28.590 13.353 48.268 1.00 41.56 175 ALA B CA 1
ATOM 6583 C C . ALA B 1 199 ? -28.739 12.945 46.817 1.00 43.37 175 ALA B C 1
ATOM 6584 O O . ALA B 1 199 ? -28.212 11.914 46.400 1.00 46.85 175 ALA B O 1
ATOM 6586 N N . SER B 1 200 ? -29.498 13.721 46.067 1.00 42.77 176 SER B N 1
ATOM 6587 C CA . SER B 1 200 ? -29.509 13.599 44.621 1.00 46.55 176 SER B CA 1
ATOM 6588 C C . SER B 1 200 ? -28.770 14.803 44.070 1.00 43.56 176 SER B C 1
ATOM 6589 O O . SER B 1 200 ? -28.914 15.918 44.581 1.00 48.44 176 SER B O 1
ATOM 6592 N N . VAL B 1 201 ? -27.966 14.577 43.044 1.00 41.23 177 VAL B N 1
ATOM 6593 C CA . VAL B 1 201 ? -27.107 15.612 42.496 1.00 44.83 177 VAL B CA 1
ATOM 6594 C C . VAL B 1 201 ? -27.393 15.727 41.012 1.00 47.65 177 VAL B C 1
ATOM 6595 O O . VAL B 1 201 ? -27.211 14.759 40.260 1.00 47.52 177 VAL B O 1
ATOM 6599 N N . GLU B 1 202 ? -27.837 16.908 40.595 1.00 42.20 178 GLU B N 1
ATOM 6600 C CA . GLU B 1 202 ? -28.014 17.203 39.187 1.00 38.17 178 GLU B CA 1
ATOM 6601 C C . GLU B 1 202 ? -26.703 17.721 38.615 1.00 41.68 178 GLU B C 1
ATOM 6602 O O . GLU B 1 202 ? -26.140 18.705 39.103 1.00 42.05 178 GLU B O 1
ATOM 6608 N N . VAL B 1 203 ? -26.217 17.053 37.587 1.00 38.18 180 VAL B N 1
ATOM 6609 C CA . VAL B 1 203 ? -24.977 17.405 36.942 1.00 40.18 180 VAL B CA 1
ATOM 6610 C C . VAL B 1 203 ? -25.342 17.747 35.510 1.00 46.40 180 VAL B C 1
ATOM 6611 O O . VAL B 1 203 ? -25.527 16.851 34.677 1.00 48.56 180 VAL B O 1
ATOM 6615 N N . GLU B 1 204 ? -25.478 19.035 35.225 1.00 40.26 181 GLU B N 1
ATOM 6616 C CA . GLU B 1 204 ? -25.751 19.499 33.881 1.00 42.29 181 GLU B CA 1
ATOM 6617 C C . GLU B 1 204 ? -24.445 19.942 33.242 1.00 45.23 181 GLU B C 1
ATOM 6618 O O . GLU B 1 204 ? -23.556 20.471 33.919 1.00 36.85 181 GLU B O 1
ATOM 6624 N N . VAL B 1 205 ? -24.325 19.706 31.936 1.00 45.22 182 VAL B N 1
ATOM 6625 C CA . VAL B 1 205 ? -23.130 20.059 31.189 1.00 40.92 182 VAL B CA 1
ATOM 6626 C C . VAL B 1 205 ? -23.556 20.817 29.945 1.00 37.11 182 VAL B C 1
ATOM 6627 O O . VAL B 1 205 ? -24.739 20.950 29.652 1.00 43.14 182 VAL B O 1
ATOM 6631 N N . PHE B 1 206 ? -22.569 21.336 29.217 1.00 39.06 183 PHE B N 1
ATOM 6632 C CA . PHE B 1 206 ? -22.834 22.178 28.060 1.00 35.99 183 PHE B CA 1
ATOM 6633 C C . PHE B 1 206 ? -21.775 21.871 27.020 1.00 41.25 183 PHE B C 1
ATOM 6634 O O . PHE B 1 206 ? -20.587 21.800 27.351 1.00 38.85 183 PHE B O 1
ATOM 6642 N N . LEU B 1 207 ? -22.208 21.676 25.772 1.00 40.08 184 LEU B N 1
ATOM 6643 C CA . LEU B 1 207 ? -21.337 21.210 24.706 1.00 40.67 184 LEU B CA 1
ATOM 6644 C C . LEU B 1 207 ? -21.375 22.164 23.522 1.00 43.80 184 LEU B C 1
ATOM 6645 O O . LEU B 1 207 ? -22.352 22.889 23.302 1.00 46.55 184 LEU B O 1
ATOM 6650 N N . THR B 1 208 ? -20.290 22.146 22.751 1.00 41.56 185 THR B N 1
ATOM 6651 C CA . THR B 1 208 ? -20.162 22.951 21.547 1.00 41.51 185 THR B CA 1
ATOM 6652 C C . THR B 1 208 ? -19.757 22.043 20.394 1.00 48.73 185 THR B C 1
ATOM 6653 O O . THR B 1 208 ? -18.742 21.341 20.482 1.00 47.19 185 THR B O 1
ATOM 6657 N N . ASN B 1 209 ? -20.574 22.040 19.333 1.00 49.69 186 ASN B N 1
ATOM 6658 C CA . ASN B 1 209 ? -20.366 21.220 18.140 1.00 48.36 186 ASN B CA 1
ATOM 6659 C C . ASN B 1 209 ? -20.366 19.727 18.466 1.00 46.60 186 ASN B C 1
ATOM 6660 O O . ASN B 1 209 ? -19.479 18.980 18.058 1.00 47.88 186 ASN B O 1
ATOM 6665 N N . ALA B 1 210 ? -21.380 19.282 19.194 1.00 48.90 187 ALA B N 1
ATOM 6666 C CA . ALA B 1 210 ? -21.475 17.857 19.477 1.00 60.11 187 ALA B CA 1
ATOM 6667 C C . ALA B 1 210 ? -22.120 17.109 18.307 1.00 62.10 187 ALA B C 1
ATOM 6668 O O . ALA B 1 210 ? -22.713 17.703 17.401 1.00 52.87 187 ALA B O 1
ATOM 6670 N N . ALA B 1 211 ? -21.974 15.778 18.339 1.00 67.87 188 ALA B N 1
ATOM 6671 C CA . ALA B 1 211 ? -22.647 14.845 17.439 1.00 57.25 188 ALA B CA 1
ATOM 6672 C C . ALA B 1 211 ? -23.476 13.876 18.265 1.00 65.94 188 ALA B C 1
ATOM 6673 O O . ALA B 1 211 ? -22.993 13.345 19.270 1.00 64.54 188 ALA B O 1
ATOM 6675 N N . ALA B 1 212 ? -24.724 13.637 17.836 1.00 72.57 189 ALA B N 1
ATOM 6676 C CA . ALA B 1 212 ? -25.580 12.661 18.509 1.00 64.86 189 ALA B CA 1
ATOM 6677 C C . ALA B 1 212 ? -24.990 11.252 18.483 1.00 65.49 189 ALA B C 1
ATOM 6678 O O . ALA B 1 212 ? -25.460 10.376 19.223 1.00 62.63 189 ALA B O 1
ATOM 6680 N N . ASP B 1 213 ? -23.970 11.022 17.654 1.00 65.24 190 ASP B N 1
ATOM 6681 C CA . ASP B 1 213 ? -23.181 9.798 17.725 1.00 66.37 190 ASP B CA 1
ATOM 6682 C C . ASP B 1 213 ? -22.622 9.565 19.124 1.00 63.74 190 ASP B C 1
ATOM 6683 O O . ASP B 1 213 ? -22.532 8.416 19.579 1.00 62.79 190 ASP B O 1
ATOM 6688 N N . GLN B 1 214 ? -22.280 10.641 19.830 1.00 62.56 191 GLN B N 1
ATOM 6689 C CA . GLN B 1 214 ? -21.477 10.585 21.043 1.00 60.90 191 GLN B CA 1
ATOM 6690 C C . GLN B 1 214 ? -22.330 10.384 22.288 1.00 56.95 191 GLN B C 1
ATOM 6691 O O . GLN B 1 214 ? -23.527 10.671 22.313 1.00 52.17 191 GLN B O 1
ATOM 6697 N N . LYS B 1 215 ? -21.676 9.887 23.332 1.00 57.22 192 LYS B N 1
ATOM 6698 C CA . LYS B 1 215 ? -22.281 9.630 24.629 1.00 56.88 192 LYS B CA 1
ATOM 6699 C C . LYS B 1 215 ? -21.685 10.570 25.674 1.00 56.58 192 LYS B C 1
ATOM 6700 O O . LYS B 1 215 ? -20.728 11.307 25.414 1.00 50.28 192 LYS B O 1
ATOM 6706 N N . LEU B 1 216 ? -22.274 10.539 26.868 1.00 51.57 193 LEU B N 1
ATOM 6707 C CA . LEU B 1 216 ? -21.769 11.279 28.014 1.00 49.23 193 LEU B CA 1
ATOM 6708 C C . LEU B 1 216 ? -21.785 10.363 29.224 1.00 57.15 193 LEU B C 1
ATOM 6709 O O . LEU B 1 216 ? -22.795 9.703 29.487 1.00 60.64 193 LEU B O 1
ATOM 6714 N N . VAL B 1 217 ? -20.674 10.328 29.959 1.00 55.31 194 VAL B N 1
ATOM 6715 C CA . VAL B 1 217 ? -20.538 9.506 31.156 1.00 51.05 194 VAL B CA 1
ATOM 6716 C C . VAL B 1 217 ? -20.427 10.432 32.358 1.00 48.69 194 VAL B C 1
ATOM 6717 O O . VAL B 1 217 ? -19.460 11.195 32.475 1.00 49.50 194 VAL B O 1
ATOM 6721 N N . TYR B 1 218 ? -21.394 10.340 33.263 1.00 48.29 195 TYR B N 1
ATOM 6722 C CA . TYR B 1 218 ? -21.418 11.123 34.487 1.00 46.58 195 TYR B CA 1
ATOM 6723 C C . TYR B 1 218 ? -20.889 10.257 35.622 1.00 49.81 195 TYR B C 1
ATOM 6724 O O . TYR B 1 218 ? -21.422 9.174 35.878 1.00 55.14 195 TYR B O 1
ATOM 6733 N N . THR B 1 219 ? -19.856 10.724 36.305 1.00 42.96 196 THR B N 1
ATOM 6734 C CA . THR B 1 219 ? -19.335 9.991 37.447 1.00 48.34 196 THR B CA 1
ATOM 6735 C C . THR B 1 219 ? -19.179 10.932 38.633 1.00 48.14 196 THR B C 1
ATOM 6736 O O . THR B 1 219 ? -18.713 12.065 38.483 1.00 55.27 196 THR B O 1
ATOM 6740 N N . VAL B 1 220 ? -19.584 10.466 39.806 1.00 39.90 197 VAL B N 1
ATOM 6741 C CA . VAL B 1 220 ? -19.257 11.116 41.067 1.00 44.91 197 VAL B CA 1
ATOM 6742 C C . VAL B 1 220 ? -18.265 10.226 41.805 1.00 45.63 197 VAL B C 1
ATOM 6743 O O . VAL B 1 220 ? -18.469 9.010 41.908 1.00 46.17 197 VAL B O 1
ATOM 6747 N N . LYS B 1 221 ? -17.176 10.822 42.280 1.00 47.95 198 LYS B N 1
ATOM 6748 C CA . LYS B 1 221 ? -16.195 10.137 43.112 1.00 44.96 198 LYS B CA 1
ATOM 6749 C C . LYS B 1 221 ? -16.258 10.697 44.524 1.00 38.87 198 LYS B C 1
ATOM 6750 O O . LYS B 1 221 ? -16.584 11.869 44.727 1.00 38.21 198 LYS B O 1
ATOM 6756 N N . ASP B 1 222 ? -15.959 9.852 45.502 1.00 42.65 199 ASP B N 1
ATOM 6757 C CA . ASP B 1 222 ? -15.988 10.281 46.892 1.00 41.41 199 ASP B CA 1
ATOM 6758 C C . ASP B 1 222 ? -14.652 10.928 47.251 1.00 42.01 199 ASP B C 1
ATOM 6759 O O . ASP B 1 222 ? -13.820 11.211 46.387 1.00 43.43 199 ASP B O 1
ATOM 6764 N N . ALA B 1 223 ? -14.426 11.154 48.544 1.00 45.68 200 ALA B N 1
ATOM 6765 C CA . ALA B 1 223 ? -13.180 11.777 48.973 1.00 50.82 200 ALA B CA 1
ATOM 6766 C C . ALA B 1 223 ? -11.960 10.917 48.667 1.00 52.97 200 ALA B C 1
ATOM 6767 O O . ALA B 1 223 ? -10.840 11.433 48.679 1.00 53.87 200 ALA B O 1
ATOM 6769 N N . GLU B 1 224 ? -12.146 9.625 48.392 1.00 53.12 201 GLU B N 1
ATOM 6770 C CA . GLU B 1 224 ? -11.039 8.706 48.159 1.00 52.70 201 GLU B CA 1
ATOM 6771 C C . GLU B 1 224 ? -10.841 8.386 46.688 1.00 46.22 201 GLU B C 1
ATOM 6772 O O . GLU B 1 224 ? -10.166 7.410 46.365 1.00 56.04 201 GLU B O 1
ATOM 6778 N N . GLY B 1 225 ? -11.409 9.177 45.791 1.00 48.32 202 GLY B N 1
ATOM 6779 C CA . GLY B 1 225 ? -11.350 8.807 44.398 1.00 47.74 202 GLY B CA 1
ATOM 6780 C C . GLY B 1 225 ? -12.196 7.609 44.055 1.00 49.99 202 GLY B C 1
ATOM 6781 O O . GLY B 1 225 ? -12.185 7.165 42.905 1.00 53.05 202 GLY B O 1
ATOM 6782 N N . LYS B 1 226 ? -12.938 7.084 45.023 1.00 48.10 203 LYS B N 1
ATOM 6783 C CA . LYS B 1 226 ? -13.730 5.876 44.848 1.00 48.94 203 LYS B CA 1
ATOM 6784 C C . LYS B 1 226 ? -15.061 6.227 44.191 1.00 54.77 203 LYS B C 1
ATOM 6785 O O . LYS B 1 226 ? -15.872 6.962 44.771 1.00 53.20 203 LYS B O 1
ATOM 6791 N N . GLU B 1 227 ? -15.277 5.701 42.984 1.00 53.53 204 GLU B N 1
ATOM 6792 C CA . GLU B 1 227 ? -16.485 5.962 42.209 1.00 48.55 204 GLU B CA 1
ATOM 6793 C C . GLU B 1 227 ? -17.725 5.519 42.964 1.00 48.75 204 GLU B C 1
ATOM 6794 O O . GLU B 1 227 ? -17.869 4.345 43.316 1.00 50.66 204 GLU B O 1
ATOM 6800 N N . VAL B 1 228 ? -18.627 6.465 43.209 1.00 47.64 205 VAL B N 1
ATOM 6801 C CA . VAL B 1 228 ? -19.803 6.213 44.031 1.00 45.24 205 VAL B CA 1
ATOM 6802 C C . VAL B 1 228 ? -21.103 6.289 43.233 1.00 48.49 205 VAL B C 1
ATOM 6803 O O . VAL B 1 228 ? -22.132 5.781 43.703 1.00 52.72 205 VAL B O 1
ATOM 6807 N N . ALA B 1 229 ? -21.086 6.842 42.027 1.00 43.46 206 ALA B N 1
ATOM 6808 C CA . ALA B 1 229 ? -22.280 6.814 41.205 1.00 39.20 206 ALA B CA 1
ATOM 6809 C C . ALA B 1 229 ? -21.874 7.049 39.758 1.00 50.84 206 ALA B C 1
ATOM 6810 O O . ALA B 1 229 ? -20.924 7.788 39.475 1.00 49.51 206 ALA B O 1
ATOM 6812 N N . LYS B 1 230 ? -22.585 6.387 38.847 1.00 47.01 207 LYS B N 1
ATOM 6813 C CA . LYS B 1 230 ? -22.310 6.526 37.425 1.00 51.91 207 LYS B CA 1
ATOM 6814 C C . LYS B 1 230 ? -23.602 6.327 36.642 1.00 55.67 207 LYS B C 1
ATOM 6815 O O . LYS B 1 230 ? -24.520 5.629 37.085 1.00 56.99 207 LYS B O 1
ATOM 6821 N N . THR B 1 231 ? -23.660 6.958 35.476 1.00 49.34 208 THR B N 1
ATOM 6822 C CA . THR B 1 231 ? -24.789 6.847 34.574 1.00 50.88 208 THR B CA 1
ATOM 6823 C C . THR B 1 231 ? -24.335 7.377 33.226 1.00 57.01 208 THR B C 1
ATOM 6824 O O . THR B 1 231 ? -23.399 8.175 33.149 1.00 56.86 208 THR B O 1
ATOM 6828 N N . GLU B 1 232 ? -24.983 6.911 32.161 1.00 62.53 209 GLU B N 1
ATOM 6829 C CA . GLU B 1 232 ? -24.544 7.254 30.815 1.00 59.47 209 GLU B CA 1
ATOM 6830 C C . GLU B 1 232 ? -25.745 7.573 29.946 1.00 56.22 209 GLU B C 1
ATOM 6831 O O . GLU B 1 232 ? -26.623 6.727 29.755 1.00 62.86 209 GLU B O 1
ATOM 6837 N N . THR B 1 233 ? -25.766 8.783 29.414 1.00 53.79 210 THR B N 1
ATOM 6838 C CA . THR B 1 233 ? -26.816 9.266 28.542 1.00 57.72 210 THR B CA 1
ATOM 6839 C C . THR B 1 233 ? -26.230 9.484 27.150 1.00 60.37 210 THR B C 1
ATOM 6840 O O . THR B 1 233 ? -25.080 9.117 26.873 1.00 60.35 210 THR B O 1
ATOM 6844 N N . ALA B 1 234 ? -27.023 10.087 26.272 1.00 56.87 211 ALA B N 1
ATOM 6845 C CA . ALA B 1 234 ? -26.544 10.499 24.964 1.00 60.17 211 ALA B CA 1
ATOM 6846 C C . ALA B 1 234 ? -26.048 11.939 25.025 1.00 56.33 211 ALA B C 1
ATOM 6847 O O . ALA B 1 234 ? -26.354 12.687 25.955 1.00 59.11 211 ALA B O 1
ATOM 6849 N N . ALA B 1 235 ? -25.279 12.325 24.007 1.00 53.83 212 ALA B N 1
ATOM 6850 C CA . ALA B 1 235 ? -24.769 13.691 23.929 1.00 56.09 212 ALA B CA 1
ATOM 6851 C C . ALA B 1 235 ? -25.877 14.728 23.747 1.00 55.15 212 ALA B C 1
ATOM 6852 O O . ALA B 1 235 ? -25.634 15.918 23.980 1.00 53.88 212 ALA B O 1
ATOM 6854 N N . GLY B 1 236 ? -27.083 14.313 23.329 1.00 55.53 213 GLY B N 1
ATOM 6855 C CA . GLY B 1 236 ? -28.221 15.225 23.292 1.00 49.23 213 GLY B CA 1
ATOM 6856 C C . GLY B 1 236 ? -28.942 15.379 24.617 1.00 49.70 213 GLY B C 1
ATOM 6857 O O . GLY B 1 236 ? -29.700 16.340 24.796 1.00 55.41 213 GLY B O 1
ATOM 6858 N N . GLU B 1 237 ? -28.720 14.451 25.547 1.00 51.75 214 GLU B N 1
ATOM 6859 C CA . GLU B 1 237 ? -29.251 14.511 26.910 1.00 54.95 214 GLU B CA 1
ATOM 6860 C C . GLU B 1 237 ? -28.146 15.066 27.814 1.00 56.10 214 GLU B C 1
ATOM 6861 O O . GLU B 1 237 ? -27.300 14.325 28.320 1.00 51.35 214 GLU B O 1
ATOM 6867 N N . THR B 1 238 ? -28.158 16.388 28.020 1.00 51.66 215 THR B N 1
ATOM 6868 C CA . THR B 1 238 ? -27.037 17.106 28.623 1.00 47.42 215 THR B CA 1
ATOM 6869 C C . THR B 1 238 ? -27.216 17.343 30.116 1.00 50.70 215 THR B C 1
ATOM 6870 O O . THR B 1 238 ? -26.580 18.244 30.677 1.00 48.70 215 THR B O 1
ATOM 6874 N N . LYS B 1 239 ? -28.052 16.541 30.769 1.00 53.23 216 LYS B N 1
ATOM 6875 C CA . LYS B 1 239 ? -28.338 16.664 32.186 1.00 44.76 216 LYS B CA 1
ATOM 6876 C C . LYS B 1 239 ? -28.514 15.265 32.743 1.00 53.94 216 LYS B C 1
ATOM 6877 O O . LYS B 1 239 ? -28.959 14.362 32.031 1.00 59.41 216 LYS B O 1
ATOM 6883 N N . ALA B 1 240 ? -28.163 15.082 34.015 1.00 42.42 217 ALA B N 1
ATOM 6884 C CA . ALA B 1 240 ? -28.331 13.789 34.653 1.00 42.62 217 ALA B CA 1
ATOM 6885 C C . ALA B 1 240 ? -28.425 13.998 36.151 1.00 45.75 217 ALA B C 1
ATOM 6886 O O . ALA B 1 240 ? -27.851 14.940 36.692 1.00 48.33 217 ALA B O 1
ATOM 6888 N N . VAL B 1 241 ? -29.163 13.117 36.813 1.00 42.24 218 VAL B N 1
ATOM 6889 C CA . VAL B 1 241 ? -29.314 13.137 38.260 1.00 40.39 218 VAL B CA 1
ATOM 6890 C C . VAL B 1 241 ? -28.687 11.865 38.783 1.00 50.78 218 VAL B C 1
ATOM 6891 O O . VAL B 1 241 ? -29.110 10.760 38.422 1.00 57.55 218 VAL B O 1
ATOM 6895 N N . LEU B 1 242 ? -27.659 12.017 39.599 1.00 49.60 219 LEU B N 1
ATOM 6896 C CA . LEU B 1 242 ? -27.019 10.894 40.253 1.00 46.79 219 LEU B CA 1
ATOM 6897 C C . LEU B 1 242 ? -27.493 10.871 41.691 1.00 41.20 219 LEU B C 1
ATOM 6898 O O . LEU B 1 242 ? -27.913 11.893 42.230 1.00 48.75 219 LEU B O 1
ATOM 6903 N N . SER B 1 243 ? -27.473 9.691 42.291 1.00 47.87 220 SER B N 1
ATOM 6904 C CA . SER B 1 243 ? -27.871 9.516 43.678 1.00 43.31 220 SER B CA 1
ATOM 6905 C C . SER B 1 243 ? -26.637 9.273 44.527 1.00 44.86 220 SER B C 1
ATOM 6906 O O . SER B 1 243 ? -25.670 8.646 44.081 1.00 48.96 220 SER B O 1
ATOM 6909 N N . ILE B 1 244 ? -26.663 9.782 45.748 1.00 47.30 221 ILE B N 1
ATOM 6910 C CA . ILE B 1 244 ? -25.535 9.557 46.637 1.00 47.05 221 ILE B CA 1
ATOM 6911 C C . ILE B 1 244 ? -26.106 9.207 48.010 1.00 45.65 221 ILE B C 1
ATOM 6912 O O . ILE B 1 244 ? -26.590 10.082 48.742 1.00 45.54 221 ILE B O 1
ATOM 6917 N N . PRO B 1 245 ? -26.124 7.930 48.369 1.00 46.30 222 PRO B N 1
ATOM 6918 C CA . PRO B 1 245 ? -26.737 7.524 49.631 1.00 44.90 222 PRO B CA 1
ATOM 6919 C C . PRO B 1 245 ? -25.757 7.708 50.767 1.00 41.95 222 PRO B C 1
ATOM 6920 O O . PRO B 1 245 ? -24.541 7.699 50.573 1.00 48.72 222 PRO B O 1
ATOM 6924 N N . ALA B 1 246 ? -26.312 7.880 51.964 1.00 41.22 223 ALA B N 1
ATOM 6925 C CA . ALA B 1 246 ? -25.508 8.115 53.162 1.00 49.24 223 ALA B CA 1
ATOM 6926 C C . ALA B 1 246 ? -24.504 9.241 52.923 1.00 43.16 223 ALA B C 1
ATOM 6927 O O . ALA B 1 246 ? -23.358 9.181 53.368 1.00 46.41 223 ALA B O 1
ATOM 6929 N N . VAL B 1 247 ? -24.954 10.270 52.194 1.00 42.81 224 VAL B N 1
ATOM 6930 C CA . VAL B 1 247 ? -24.071 11.321 51.704 1.00 42.86 224 VAL B CA 1
ATOM 6931 C C . VAL B 1 247 ? -23.284 11.930 52.859 1.00 36.87 224 VAL B C 1
ATOM 6932 O O . VAL B 1 247 ? -23.808 12.120 53.960 1.00 34.88 224 VAL B O 1
ATOM 6936 N N . HIS B 1 248 ? -22.002 12.192 52.626 1.00 37.64 225 HIS B N 1
ATOM 6937 C CA . HIS B 1 248 ? -21.224 12.978 53.579 1.00 40.61 225 HIS B CA 1
ATOM 6938 C C . HIS B 1 248 ? -21.516 14.455 53.320 1.00 34.18 225 HIS B C 1
ATOM 6939 O O . HIS B 1 248 ? -21.252 14.961 52.227 1.00 34.41 225 HIS B O 1
ATOM 6946 N N . LEU B 1 249 ? -22.119 15.125 54.298 1.00 36.47 226 LEU B N 1
ATOM 6947 C CA . LEU B 1 249 ? -22.464 16.537 54.156 1.00 35.61 226 LEU B CA 1
ATOM 6948 C C . LEU B 1 249 ? -21.220 17.416 54.205 1.00 31.08 226 LEU B C 1
ATOM 6949 O O . LEU B 1 249 ? -20.307 17.178 54.996 1.00 31.70 226 LEU B O 1
ATOM 6954 N N . TRP B 1 250 ? -21.191 18.447 53.368 1.00 32.98 227 TRP B N 1
ATOM 6955 C CA . TRP B 1 250 ? -20.227 19.531 53.566 1.00 31.20 227 TRP B CA 1
ATOM 6956 C C . TRP B 1 250 ? -20.686 20.346 54.773 1.00 35.10 227 TRP B C 1
ATOM 6957 O O . TRP B 1 250 ? -21.720 21.020 54.715 1.00 35.56 227 TRP B O 1
ATOM 6968 N N . ASN B 1 251 ? -19.965 20.248 55.893 1.00 31.55 228 ASN B N 1
ATOM 6969 C CA . ASN B 1 251 ? -20.488 20.833 57.125 1.00 33.84 228 ASN B CA 1
ATOM 6970 C C . ASN B 1 251 ? -19.520 21.866 57.703 1.00 32.77 228 ASN B C 1
ATOM 6971 O O . ASN B 1 251 ? -19.239 21.864 58.903 1.00 35.29 228 ASN B O 1
ATOM 6976 N N . GLY B 1 252 ? -19.022 22.766 56.855 1.00 35.51 229 GLY B N 1
ATOM 6977 C CA . GLY B 1 252 ? -18.164 23.847 57.317 1.00 32.66 229 GLY B CA 1
ATOM 6978 C C . GLY B 1 252 ? -16.804 23.332 57.755 1.00 35.47 229 GLY B C 1
ATOM 6979 O O . GLY B 1 252 ? -16.269 22.359 57.211 1.00 36.45 229 GLY B O 1
ATOM 6980 N N . LYS B 1 253 ? -16.240 23.980 58.776 1.00 37.57 230 LYS B N 1
ATOM 6981 C CA . LYS B 1 253 ? -14.944 23.531 59.270 1.00 38.87 230 LYS B CA 1
ATOM 6982 C C . LYS B 1 253 ? -15.044 22.194 59.986 1.00 40.88 230 LYS B C 1
ATOM 6983 O O . LYS B 1 253 ? -14.031 21.498 60.098 1.00 39.24 230 LYS B O 1
ATOM 6989 N N . LYS B 1 254 ? -16.240 21.817 60.455 1.00 41.93 231 LYS B N 1
ATOM 6990 C CA . LYS B 1 254 ? -16.388 20.552 61.176 1.00 43.11 231 LYS B CA 1
ATOM 6991 C C . LYS B 1 254 ? -15.991 19.369 60.305 1.00 39.19 231 LYS B C 1
ATOM 6992 O O . LYS B 1 254 ? -15.409 18.399 60.794 1.00 42.92 231 LYS B O 1
ATOM 6998 N N . ASP B 1 255 ? -16.301 19.436 59.011 1.00 43.35 232 ASP B N 1
ATOM 6999 C CA . ASP B 1 255 ? -16.051 18.377 58.048 1.00 37.53 232 ASP B CA 1
ATOM 7000 C C . ASP B 1 255 ? -16.355 18.895 56.650 1.00 37.89 232 ASP B C 1
ATOM 7001 O O . ASP B 1 255 ? -17.465 18.699 56.137 1.00 37.00 232 ASP B O 1
ATOM 7006 N N . PRO B 1 256 ? -15.392 19.546 56.000 1.00 41.14 233 PRO B N 1
ATOM 7007 C CA . PRO B 1 256 ? -15.619 20.193 54.687 1.00 34.47 233 PRO B CA 1
ATOM 7008 C C . PRO B 1 256 ? -15.585 19.208 53.521 1.00 34.10 233 PRO B C 1
ATOM 7009 O O . PRO B 1 256 ? -14.813 19.353 52.560 1.00 33.83 233 PRO B O 1
ATOM 7013 N N . TYR B 1 257 ? -16.468 18.212 53.584 1.00 36.22 234 TYR B N 1
ATOM 7014 C CA . TYR B 1 257 ? -16.415 17.080 52.667 1.00 34.51 234 TYR B CA 1
ATOM 7015 C C . TYR B 1 257 ? -16.750 17.477 51.231 1.00 35.74 234 TYR B C 1
ATOM 7016 O O . TYR B 1 257 ? -17.815 18.039 50.959 1.00 36.26 234 TYR B O 1
ATOM 7025 N N . LEU B 1 258 ? -15.864 17.126 50.302 1.00 32.32 235 LEU B N 1
ATOM 7026 C CA . LEU B 1 258 ? -16.033 17.438 48.892 1.00 35.35 235 LEU B CA 1
ATOM 7027 C C . LEU B 1 258 ? -16.055 16.161 48.068 1.00 38.75 235 LEU B C 1
ATOM 7028 O O . LEU B 1 258 ? -15.192 15.297 48.238 1.00 39.23 235 LEU B O 1
ATOM 7033 N N . TYR B 1 259 ? -17.037 16.054 47.173 1.00 38.16 236 TYR B N 1
ATOM 7034 C CA . TYR B 1 259 ? -17.086 14.989 46.184 1.00 38.01 236 TYR B CA 1
ATOM 7035 C C . TYR B 1 259 ? -16.405 15.478 44.910 1.00 36.44 236 TYR B C 1
ATOM 7036 O O . TYR B 1 259 ? -15.680 16.472 44.928 1.00 43.39 236 TYR B O 1
ATOM 7045 N N . THR B 1 260 ? -16.627 14.794 43.793 1.00 41.20 237 THR B N 1
ATOM 7046 C CA . THR B 1 260 ? -16.101 15.262 42.514 1.00 37.99 237 THR B CA 1
ATOM 7047 C C . THR B 1 260 ? -16.988 14.733 41.399 1.00 40.25 237 THR B C 1
ATOM 7048 O O . THR B 1 260 ? -17.077 13.519 41.193 1.00 45.52 237 THR B O 1
ATOM 7052 N N . ALA B 1 261 ? -17.643 15.634 40.693 1.00 40.30 238 ALA B N 1
ATOM 7053 C CA . ALA B 1 261 ? -18.389 15.257 39.513 1.00 42.65 238 ALA B CA 1
ATOM 7054 C C . ALA B 1 261 ? -17.448 15.326 38.327 1.00 45.09 238 ALA B C 1
ATOM 7055 O O . ALA B 1 261 ? -16.725 16.312 38.158 1.00 42.90 238 ALA B O 1
ATOM 7057 N N . GLU B 1 262 ? -17.444 14.274 37.523 1.00 44.78 239 GLU B N 1
ATOM 7058 C CA . GLU B 1 262 ? -16.664 14.246 36.300 1.00 48.30 239 GLU B CA 1
ATOM 7059 C C . GLU B 1 262 ? -17.575 13.775 35.182 1.00 46.56 239 GLU B C 1
ATOM 7060 O O . GLU B 1 262 ? -18.428 12.907 35.390 1.00 45.91 239 GLU B O 1
ATOM 7066 N N . VAL B 1 263 ? -17.421 14.365 34.006 1.00 39.45 240 VAL B N 1
ATOM 7067 C CA . VAL B 1 263 ? -18.258 14.020 32.867 1.00 42.53 240 VAL B CA 1
ATOM 7068 C C . VAL B 1 263 ? -17.360 13.900 31.641 1.00 46.46 240 VAL B C 1
ATOM 7069 O O . VAL B 1 263 ? -16.610 14.832 31.316 1.00 44.64 240 VAL B O 1
ATOM 7073 N N . ALA B 1 264 ? -17.438 12.759 30.963 1.00 43.52 241 ALA B N 1
ATOM 7074 C CA . ALA B 1 264 ? -16.678 12.499 29.752 1.00 44.69 241 ALA B CA 1
ATOM 7075 C C . ALA B 1 264 ? -17.595 12.516 28.533 1.00 49.16 241 ALA B C 1
ATOM 7076 O O . ALA B 1 264 ? -18.733 12.040 28.588 1.00 49.78 241 ALA B O 1
ATOM 7078 N N . LEU B 1 265 ? -17.099 13.089 27.441 1.00 51.39 242 LEU B N 1
ATOM 7079 C CA . LEU B 1 265 ? -17.754 13.052 26.139 1.00 48.67 242 LEU B CA 1
ATOM 7080 C C . LEU B 1 265 ? -17.015 12.020 25.296 1.00 54.23 242 LEU B C 1
ATOM 7081 O O . LEU B 1 265 ? -15.843 12.219 24.951 1.00 54.06 242 LEU B O 1
ATOM 7086 N N . VAL B 1 266 ? -17.688 10.922 24.965 1.00 51.87 243 VAL B N 1
ATOM 7087 C CA . VAL B 1 266 ? -17.036 9.757 24.372 1.00 60.72 243 VAL B CA 1
ATOM 7088 C C . VAL B 1 266 ? -17.522 9.570 22.940 1.00 63.03 243 VAL B C 1
ATOM 7089 O O . VAL B 1 266 ? -18.725 9.394 22.704 1.00 59.37 243 VAL B O 1
ATOM 7093 N N . SER B 1 267 ? -16.579 9.596 21.990 1.00 57.46 244 SER B N 1
ATOM 7094 C CA . SER B 1 267 ? -16.836 9.287 20.580 1.00 62.49 244 SER B CA 1
ATOM 7095 C C . SER B 1 267 ? -16.522 7.810 20.341 1.00 67.93 244 SER B C 1
ATOM 7096 O O . SER B 1 267 ? -15.356 7.423 20.229 1.00 62.63 244 SER B O 1
ATOM 7099 N N . GLY B 1 268 ? -17.563 6.984 20.241 1.00 70.06 245 GLY B N 1
ATOM 7100 C CA . GLY B 1 268 ? -17.367 5.550 20.136 1.00 63.98 245 GLY B CA 1
ATOM 7101 C C . GLY B 1 268 ? -16.919 4.933 21.445 1.00 67.72 245 GLY B C 1
ATOM 7102 O O . GLY B 1 268 ? -17.736 4.718 22.345 1.00 74.01 245 GLY B O 1
ATOM 7103 N N . GLU B 1 269 ? -15.625 4.634 21.563 1.00 64.03 246 GLU B N 1
ATOM 7104 C CA . GLU B 1 269 ? -15.048 4.167 22.817 1.00 70.87 246 GLU B CA 1
ATOM 7105 C C . GLU B 1 269 ? -14.016 5.118 23.403 1.00 68.59 246 GLU B C 1
ATOM 7106 O O . GLU B 1 269 ? -13.613 4.926 24.555 1.00 69.26 246 GLU B O 1
ATOM 7112 N N . GLU B 1 270 ? -13.573 6.122 22.656 1.00 64.29 247 GLU B N 1
ATOM 7113 C CA . GLU B 1 270 ? -12.528 7.028 23.106 1.00 64.57 247 GLU B CA 1
ATOM 7114 C C . GLU B 1 270 ? -13.157 8.252 23.766 1.00 63.29 247 GLU B C 1
ATOM 7115 O O . GLU B 1 270 ? -13.907 8.998 23.123 1.00 66.58 247 GLU B O 1
ATOM 7121 N N . ALA B 1 271 ? -12.865 8.451 25.052 1.00 64.34 248 ALA B N 1
ATOM 7122 C CA . ALA B 1 271 ? -13.196 9.716 25.695 1.00 58.28 248 ALA B CA 1
ATOM 7123 C C . ALA B 1 271 ? -12.434 10.829 25.000 1.00 53.73 248 ALA B C 1
ATOM 7124 O O . ALA B 1 271 ? -11.199 10.843 25.004 1.00 58.00 248 ALA B O 1
ATOM 7126 N N . VAL B 1 272 ? -13.173 11.741 24.368 1.00 54.46 249 VAL B N 1
ATOM 7127 C CA . VAL B 1 272 ? -12.577 12.738 23.485 1.00 52.99 249 VAL B CA 1
ATOM 7128 C C . VAL B 1 272 ? -12.433 14.105 24.155 1.00 54.65 249 VAL B C 1
ATOM 7129 O O . VAL B 1 272 ? -11.712 14.971 23.629 1.00 51.15 249 VAL B O 1
ATOM 7133 N N . ASP B 1 273 ? -13.087 14.319 25.293 1.00 49.23 250 ASP B N 1
ATOM 7134 C CA . ASP B 1 273 ? -13.008 15.515 26.119 1.00 50.87 250 ASP B CA 1
ATOM 7135 C C . ASP B 1 273 ? -13.671 15.178 27.447 1.00 47.26 250 ASP B C 1
ATOM 7136 O O . ASP B 1 273 ? -14.590 14.358 27.491 1.00 47.82 250 ASP B O 1
ATOM 7141 N N . ALA B 1 274 ? -13.183 15.786 28.526 1.00 40.22 251 ALA B N 1
ATOM 7142 C CA . ALA B 1 274 ? -13.846 15.643 29.815 1.00 43.39 251 ALA B CA 1
ATOM 7143 C C . ALA B 1 274 ? -13.724 16.954 30.585 1.00 42.79 251 ALA B C 1
ATOM 7144 O O . ALA B 1 274 ? -12.961 17.847 30.214 1.00 44.28 251 ALA B O 1
ATOM 7146 N N . VAL B 1 275 ? -14.511 17.066 31.656 1.00 40.04 252 VAL B N 1
ATOM 7147 C CA . VAL B 1 275 ? -14.464 18.207 32.566 1.00 43.46 252 VAL B CA 1
ATOM 7148 C C . VAL B 1 275 ? -14.829 17.700 33.954 1.00 40.65 252 VAL B C 1
ATOM 7149 O O . VAL B 1 275 ? -15.351 16.597 34.114 1.00 41.63 252 VAL B O 1
ATOM 7153 N N . SER B 1 276 ? -14.549 18.516 34.969 1.00 39.98 253 SER B N 1
ATOM 7154 C CA . SER B 1 276 ? -14.847 18.114 36.339 1.00 41.66 253 SER B CA 1
ATOM 7155 C C . SER B 1 276 ? -14.888 19.329 37.252 1.00 33.91 253 SER B C 1
ATOM 7156 O O . SER B 1 276 ? -14.314 20.381 36.961 1.00 31.03 253 SER B O 1
ATOM 7159 N N . THR B 1 277 ? -15.554 19.138 38.384 1.00 32.71 254 THR B N 1
ATOM 7160 C CA . THR B 1 277 ? -15.511 20.061 39.500 1.00 33.68 254 THR B CA 1
ATOM 7161 C C . THR B 1 277 ? -15.691 19.277 40.786 1.00 30.99 254 THR B C 1
ATOM 7162 O O . THR B 1 277 ? -16.289 18.200 40.798 1.00 36.24 254 THR B O 1
ATOM 7166 N N . ARG B 1 278 ? -15.157 19.831 41.865 1.00 34.72 255 ARG B N 1
ATOM 7167 C CA . ARG B 1 278 ? -15.529 19.422 43.203 1.00 31.09 255 ARG B CA 1
ATOM 7168 C C . ARG B 1 278 ? -16.831 20.107 43.586 1.00 33.89 255 ARG B C 1
ATOM 7169 O O . ARG B 1 278 ? -17.288 21.034 42.917 1.00 34.36 255 ARG B O 1
ATOM 7177 N N . PHE B 1 279 ? -17.429 19.641 44.677 1.00 33.11 256 PHE B N 1
ATOM 7178 C CA . PHE B 1 279 ? -18.691 20.175 45.165 1.00 31.83 256 PHE B CA 1
ATOM 7179 C C . PHE B 1 279 ? -18.982 19.573 46.532 1.00 33.36 256 PHE B C 1
ATOM 7180 O O . PHE B 1 279 ? -18.545 18.457 46.836 1.00 35.82 256 PHE B O 1
ATOM 7188 N N . GLY B 1 280 ? -19.730 20.318 47.341 1.00 30.13 257 GLY B N 1
ATOM 7189 C CA . GLY B 1 280 ? -20.171 19.855 48.642 1.00 31.29 257 GLY B CA 1
ATOM 7190 C C . GLY B 1 280 ? -21.684 19.722 48.666 1.00 32.05 257 GLY B C 1
ATOM 7191 O O . GLY B 1 280 ? -22.394 20.398 47.915 1.00 38.72 257 GLY B O 1
ATOM 7192 N N . CYS B 1 281 ? -22.184 18.853 49.532 1.00 31.70 258 CYS B N 1
ATOM 7193 C CA . CYS B 1 281 ? -23.620 18.643 49.683 1.00 30.69 258 CYS B CA 1
ATOM 7194 C C . CYS B 1 281 ? -24.038 19.245 51.009 1.00 29.85 258 CYS B C 1
ATOM 7195 O O . CYS B 1 281 ? -23.691 18.725 52.072 1.00 34.71 258 CYS B O 1
ATOM 7198 N N . ARG B 1 282 ? -24.770 20.349 50.953 1.00 33.60 259 ARG B N 1
ATOM 7199 C CA . ARG B 1 282 ? -25.286 20.916 52.187 1.00 36.03 259 ARG B CA 1
ATOM 7200 C C . ARG B 1 282 ? -26.524 21.744 51.893 1.00 32.83 259 ARG B C 1
ATOM 7201 O O . ARG B 1 282 ? -26.798 22.116 50.750 1.00 32.33 259 ARG B O 1
ATOM 7209 N N . THR B 1 283 ? -27.254 22.026 52.964 1.00 26.95 260 THR B N 1
ATOM 7210 C CA . THR B 1 283 ? -28.347 22.975 53.005 1.00 31.53 260 THR B CA 1
ATOM 7211 C C . THR B 1 283 ? -27.985 24.093 53.975 1.00 32.26 260 THR B C 1
ATOM 7212 O O . THR B 1 283 ? -27.197 23.900 54.902 1.00 30.75 260 THR B O 1
ATOM 7216 N N . PHE B 1 284 ? -28.584 25.263 53.787 1.00 33.71 261 PHE B N 1
ATOM 7217 C CA . PHE B 1 284 ? -28.357 26.334 54.742 1.00 33.36 261 PHE B CA 1
ATOM 7218 C C . PHE B 1 284 ? -29.566 27.251 54.730 1.00 33.92 261 PHE B C 1
ATOM 7219 O O . PHE B 1 284 ? -30.320 27.291 53.756 1.00 34.76 261 PHE B O 1
ATOM 7227 N N . GLU B 1 285 ? -29.744 27.986 55.832 1.00 32.15 262 GLU B N 1
ATOM 7228 C CA . GLU B 1 285 ? -30.728 29.060 55.924 1.00 38.64 262 GLU B CA 1
ATOM 7229 C C . GLU B 1 285 ? -30.095 30.248 56.637 1.00 36.13 262 GLU B C 1
ATOM 7230 O O . GLU B 1 285 ? -29.149 30.103 57.417 1.00 31.42 262 GLU B O 1
ATOM 7236 N N . ILE B 1 286 ? -30.649 31.429 56.384 1.00 35.21 263 ILE B N 1
ATOM 7237 C CA . ILE B 1 286 ? -30.227 32.648 57.061 1.00 34.44 263 ILE B CA 1
ATOM 7238 C C . ILE B 1 286 ? -31.454 33.197 57.771 1.00 30.72 263 ILE B C 1
ATOM 7239 O O . ILE B 1 286 ? -32.308 33.844 57.157 1.00 39.63 263 ILE B O 1
ATOM 7244 N N . ASP B 1 287 ? -31.554 32.929 59.060 1.00 31.08 264 ASP B N 1
ATOM 7245 C CA . ASP B 1 287 ? -32.762 33.168 59.837 1.00 33.13 264 ASP B CA 1
ATOM 7246 C C . ASP B 1 287 ? -32.704 34.543 60.510 1.00 34.75 264 ASP B C 1
ATOM 7247 O O . ASP B 1 287 ? -31.688 34.896 61.116 1.00 33.29 264 ASP B O 1
ATOM 7252 N N . PRO B 1 288 ? -33.787 35.325 60.457 1.00 36.61 265 PRO B N 1
ATOM 7253 C CA . PRO B 1 288 ? -33.717 36.697 60.975 1.00 35.05 265 PRO B CA 1
ATOM 7254 C C . PRO B 1 288 ? -33.430 36.771 62.457 1.00 34.17 265 PRO B C 1
ATOM 7255 O O . PRO B 1 288 ? -32.983 37.825 62.923 1.00 33.18 265 PRO B O 1
ATOM 7259 N N . GLU B 1 289 ? -33.686 35.712 63.219 1.00 39.56 266 GLU B N 1
ATOM 7260 C CA . GLU B 1 289 ? -33.405 35.718 64.654 1.00 42.84 266 GLU B CA 1
ATOM 7261 C C . GLU B 1 289 ? -32.332 34.727 65.076 1.00 37.91 266 GLU B C 1
ATOM 7262 O O . GLU B 1 289 ? -31.519 35.060 65.942 1.00 37.00 266 GLU B O 1
ATOM 7268 N N . ARG B 1 290 ? -32.285 33.544 64.473 1.00 34.60 267 ARG B N 1
ATOM 7269 C CA . ARG B 1 290 ? -31.309 32.527 64.837 1.00 37.21 267 ARG B CA 1
ATOM 7270 C C . ARG B 1 290 ? -29.974 32.671 64.104 1.00 39.26 267 ARG B C 1
ATOM 7271 O O . ARG B 1 290 ? -29.046 31.905 64.388 1.00 34.65 267 ARG B O 1
ATOM 7279 N N . GLY B 1 291 ? -29.844 33.633 63.182 1.00 36.59 268 GLY B N 1
ATOM 7280 C CA . GLY B 1 291 ? -28.614 33.761 62.420 1.00 26.46 268 GLY B CA 1
ATOM 7281 C C . GLY B 1 291 ? -28.466 32.662 61.379 1.00 31.67 268 GLY B C 1
ATOM 7282 O O . GLY B 1 291 ? -29.447 32.083 60.901 1.00 32.42 268 GLY B O 1
ATOM 7283 N N . PHE B 1 292 ? -27.217 32.352 61.053 1.00 24.69 269 PHE B N 1
ATOM 7284 C CA . PHE B 1 292 ? -26.915 31.372 60.022 1.00 28.34 269 PHE B CA 1
ATOM 7285 C C . PHE B 1 292 ? -27.156 29.936 60.484 1.00 32.69 269 PHE B C 1
ATOM 7286 O O . PHE B 1 292 ? -26.798 29.554 61.606 1.00 30.69 269 PHE B O 1
ATOM 7294 N N . ILE B 1 293 ? -27.725 29.134 59.580 1.00 30.41 270 ILE B N 1
ATOM 7295 C CA . ILE B 1 293 ? -28.039 27.731 59.811 1.00 31.17 270 ILE B CA 1
ATOM 7296 C C . ILE B 1 293 ? -27.320 26.907 58.758 1.00 30.56 270 ILE B C 1
ATOM 7297 O O . ILE B 1 293 ? -27.315 27.266 57.578 1.00 32.47 270 ILE B O 1
ATOM 7302 N N . LEU B 1 294 ? -26.710 25.809 59.178 1.00 31.42 271 LEU B N 1
ATOM 7303 C CA . LEU B 1 294 ? -25.940 24.967 58.280 1.00 34.30 271 LEU B CA 1
ATOM 7304 C C . LEU B 1 294 ? -26.368 23.529 58.524 1.00 35.49 271 LEU B C 1
ATOM 7305 O O . LEU B 1 294 ? -26.254 23.034 59.650 1.00 36.02 271 LEU B O 1
ATOM 7310 N N . ASN B 1 295 ? -26.915 22.885 57.488 1.00 36.83 272 ASN B N 1
ATOM 7311 C CA . ASN B 1 295 ? -27.411 21.512 57.599 1.00 39.59 272 ASN B CA 1
ATOM 7312 C C . ASN B 1 295 ? -28.297 21.341 58.832 1.00 41.07 272 ASN B C 1
ATOM 7313 O O . ASN B 1 295 ? -28.167 20.377 59.593 1.00 41.59 272 ASN B O 1
ATOM 7318 N N . GLY B 1 296 ? -29.176 22.316 59.060 1.00 37.10 273 GLY B N 1
ATOM 7319 C CA . GLY B 1 296 ? -30.130 22.237 60.144 1.00 34.52 273 GLY B CA 1
ATOM 7320 C C . GLY B 1 296 ? -29.623 22.673 61.496 1.00 37.08 273 GLY B C 1
ATOM 7321 O O . GLY B 1 296 ? -30.388 22.627 62.471 1.00 32.67 273 GLY B O 1
ATOM 7322 N N . GLU B 1 297 ? -28.369 23.094 61.597 1.00 34.78 274 GLU B N 1
ATOM 7323 C CA . GLU B 1 297 ? -27.773 23.406 62.886 1.00 35.76 274 GLU B CA 1
ATOM 7324 C C . GLU B 1 297 ? -27.193 24.811 62.850 1.00 34.88 274 GLU B C 1
ATOM 7325 O O . GLU B 1 297 ? -26.487 25.168 61.902 1.00 33.59 274 GLU B O 1
ATOM 7331 N N . GLU B 1 298 ? -27.504 25.610 63.869 1.00 32.12 275 GLU B N 1
ATOM 7332 C CA . GLU B 1 298 ? -26.912 26.937 63.983 1.00 32.16 275 GLU B CA 1
ATOM 7333 C C . GLU B 1 298 ? -25.399 26.861 63.852 1.00 34.67 275 GLU B C 1
ATOM 7334 O O . GLU B 1 298 ? -24.747 26.005 64.461 1.00 30.80 275 GLU B O 1
ATOM 7340 N N . TYR B 1 299 ? -24.855 27.753 63.027 1.00 32.65 276 TYR B N 1
ATOM 7341 C CA . TYR B 1 299 ? -23.428 27.769 62.717 1.00 30.31 276 TYR B CA 1
ATOM 7342 C C . TYR B 1 299 ? -23.014 29.223 62.533 1.00 31.51 276 TYR B C 1
ATOM 7343 O O . TYR B 1 299 ? -22.933 29.732 61.411 1.00 33.83 276 TYR B O 1
ATOM 7352 N N . PRO B 1 300 ? -22.760 29.930 63.634 1.00 28.93 277 PRO B N 1
ATOM 7353 C CA . PRO B 1 300 ? -22.545 31.387 63.570 1.00 31.30 277 PRO B CA 1
ATOM 7354 C C . PRO B 1 300 ? -21.396 31.779 62.652 1.00 28.71 277 PRO B C 1
ATOM 7355 O O . PRO B 1 300 ? -20.305 31.219 62.716 1.00 33.67 277 PRO B O 1
ATOM 7359 N N . LEU B 1 301 ? -21.657 32.753 61.781 1.00 28.80 278 LEU B N 1
ATOM 7360 C CA . LEU B 1 301 ? -20.659 33.244 60.836 1.00 28.43 278 LEU B CA 1
ATOM 7361 C C . LEU B 1 301 ? -20.004 34.458 61.486 1.00 28.46 278 LEU B C 1
ATOM 7362 O O . LEU B 1 301 ? -20.599 35.533 61.575 1.00 28.07 278 LEU B O 1
ATOM 7367 N N . ARG B 1 302 ? -18.792 34.255 61.999 1.00 31.02 279 ARG B N 1
ATOM 7368 C CA . ARG B 1 302 ? -17.987 35.305 62.614 1.00 26.06 279 ARG B CA 1
ATOM 7369 C C . ARG B 1 302 ? -16.627 35.273 61.932 1.00 23.61 279 ARG B C 1
ATOM 7370 O O . ARG B 1 302 ? -15.954 34.247 61.969 1.00 22.10 279 ARG B O 1
ATOM 7378 N N . GLY B 1 303 ? -16.235 36.363 61.283 1.00 24.56 280 GLY B N 1
ATOM 7379 C CA . GLY B 1 303 ? -15.086 36.328 60.396 1.00 22.98 280 GLY B CA 1
ATOM 7380 C C . GLY B 1 303 ? -14.549 37.661 59.863 1.00 24.59 280 GLY B C 1
ATOM 7381 O O . GLY B 1 303 ? -14.634 38.698 60.509 1.00 20.95 280 GLY B O 1
ATOM 7382 N N . VAL B 1 304 ? -13.974 37.601 58.650 1.00 21.94 281 VAL B N 1
ATOM 7383 C CA . VAL B 1 304 ? -13.142 38.671 58.125 1.00 21.17 281 VAL B CA 1
ATOM 7384 C C . VAL B 1 304 ? -13.408 38.852 56.637 1.00 23.41 281 VAL B C 1
ATOM 7385 O O . VAL B 1 304 ? -14.069 38.043 55.996 1.00 24.25 281 VAL B O 1
ATOM 7389 N N . SER B 1 305 ? -12.829 39.924 56.085 1.00 26.37 282 SER B N 1
ATOM 7390 C CA . SER B 1 305 ? -12.768 40.180 54.655 1.00 22.78 282 SER B CA 1
ATOM 7391 C C . SER B 1 305 ? -11.311 40.142 54.215 1.00 23.35 282 SER B C 1
ATOM 7392 O O . SER B 1 305 ? -10.393 40.322 55.019 1.00 22.72 282 SER B O 1
ATOM 7395 N N . ARG B 1 306 ? -11.108 39.944 52.920 1.00 17.92 283 ARG B N 1
ATOM 7396 C CA . ARG B 1 306 ? -9.767 39.811 52.389 1.00 19.81 283 ARG B CA 1
ATOM 7397 C C . ARG B 1 306 ? -9.750 40.413 51.003 1.00 19.24 283 ARG B C 1
ATOM 7398 O O . ARG B 1 306 ? -10.614 40.093 50.180 1.00 23.48 283 ARG B O 1
ATOM 7406 N N . HIS B 1 307 ? -8.789 41.291 50.770 1.00 16.87 284 HIS B N 1
ATOM 7407 C CA . HIS B 1 307 ? -8.472 41.811 49.450 1.00 17.78 284 HIS B CA 1
ATOM 7408 C C . HIS B 1 307 ? -7.426 40.912 48.788 1.00 25.72 284 HIS B C 1
ATOM 7409 O O . HIS B 1 307 ? -6.647 40.221 49.466 1.00 25.69 284 HIS B O 1
ATOM 7416 N N . GLN B 1 308 ? -7.406 40.919 47.458 1.00 20.81 285 GLN B N 1
ATOM 7417 C CA . GLN B 1 308 ? -6.552 39.979 46.735 1.00 22.69 285 GLN B CA 1
ATOM 7418 C C . GLN B 1 308 ? -5.196 40.585 46.368 1.00 28.81 285 GLN B C 1
ATOM 7419 O O . GLN B 1 308 ? -4.685 40.406 45.256 1.00 23.46 285 GLN B O 1
ATOM 7425 N N . ASP B 1 309 ? -4.571 41.311 47.287 1.00 23.03 286 ASP B N 1
ATOM 7426 C CA . ASP B 1 309 ? -3.310 41.920 46.951 1.00 21.80 286 ASP B CA 1
ATOM 7427 C C . ASP B 1 309 ? -2.320 41.630 48.065 1.00 26.80 286 ASP B C 1
ATOM 7428 O O . ASP B 1 309 ? -2.629 40.964 49.060 1.00 24.55 286 ASP B O 1
ATOM 7433 N N . ARG B 1 310 ? -1.101 42.105 47.861 1.00 27.29 287 ARG B N 1
ATOM 7434 C CA . ARG B 1 310 ? -0.040 41.879 48.820 1.00 24.22 287 ARG B CA 1
ATOM 7435 C C . ARG B 1 310 ? 1.032 42.925 48.581 1.00 19.14 287 ARG B C 1
ATOM 7436 O O . ARG B 1 310 ? 1.253 43.351 47.442 1.00 18.20 287 ARG B O 1
ATOM 7444 N N . TRP B 1 311 ? 1.683 43.337 49.669 1.00 21.27 288 TRP B N 1
ATOM 7445 C CA . TRP B 1 311 ? 2.723 44.361 49.582 1.00 25.25 288 TRP B CA 1
ATOM 7446 C C . TRP B 1 311 ? 3.784 43.931 48.587 1.00 24.52 288 TRP B C 1
ATOM 7447 O O . TRP B 1 311 ? 4.273 42.801 48.637 1.00 26.36 288 TRP B O 1
ATOM 7458 N N . GLY B 1 312 ? 4.103 44.816 47.646 1.00 25.09 289 GLY B N 1
ATOM 7459 C CA . GLY B 1 312 ? 5.233 44.611 46.765 1.00 25.44 289 GLY B CA 1
ATOM 7460 C C . GLY B 1 312 ? 4.912 43.961 45.439 1.00 24.00 289 GLY B C 1
ATOM 7461 O O . GLY B 1 312 ? 5.710 44.074 44.504 1.00 28.65 289 GLY B O 1
ATOM 7462 N N . ILE B 1 313 ? 3.788 43.272 45.325 1.00 21.53 290 ILE B N 1
ATOM 7463 C CA . ILE B 1 313 ? 3.469 42.603 44.073 1.00 25.74 290 ILE B CA 1
ATOM 7464 C C . ILE B 1 313 ? 2.075 42.976 43.567 1.00 25.91 290 ILE B C 1
ATOM 7465 O O . ILE B 1 313 ? 1.515 42.267 42.735 1.00 27.85 290 ILE B O 1
ATOM 7470 N N . GLY B 1 314 ? 1.522 44.097 44.038 1.00 24.38 291 GLY B N 1
ATOM 7471 C CA . GLY B 1 314 ? 0.165 44.484 43.668 1.00 22.69 291 GLY B CA 1
ATOM 7472 C C . GLY B 1 314 ? -0.809 43.339 43.890 1.00 24.58 291 GLY B C 1
ATOM 7473 O O . GLY B 1 314 ? -0.844 42.722 44.964 1.00 24.74 291 GLY B O 1
ATOM 7474 N N . ASN B 1 315 ? -1.599 43.021 42.862 1.00 21.82 292 ASN B N 1
ATOM 7475 C CA . ASN B 1 315 ? -2.482 41.869 42.935 1.00 23.65 292 ASN B CA 1
ATOM 7476 C C . ASN B 1 315 ? -1.940 40.661 42.180 1.00 24.18 292 ASN B C 1
ATOM 7477 O O . ASN B 1 315 ? -2.698 39.725 41.915 1.00 23.10 292 ASN B O 1
ATOM 7482 N N . ALA B 1 316 ? -0.641 40.643 41.861 1.00 27.68 293 ALA B N 1
ATOM 7483 C CA . ALA B 1 316 ? -0.027 39.533 41.109 1.00 23.43 293 ALA B CA 1
ATOM 7484 C C . ALA B 1 316 ? 0.362 38.409 42.069 1.00 20.69 293 ALA B C 1
ATOM 7485 O O . ALA B 1 316 ? 1.536 38.103 42.300 1.00 23.66 293 ALA B O 1
ATOM 7487 N N . LEU B 1 317 ? -0.674 37.786 42.615 1.00 23.20 294 LEU B N 1
ATOM 7488 C CA . LEU B 1 317 ? -0.573 36.763 43.649 1.00 25.56 294 LEU B CA 1
ATOM 7489 C C . LEU B 1 317 ? -0.207 35.413 43.040 1.00 26.30 294 LEU B C 1
ATOM 7490 O O . LEU B 1 317 ? -0.617 35.083 41.923 1.00 25.66 294 LEU B O 1
ATOM 7495 N N . LEU B 1 318 ? 0.596 34.627 43.793 1.00 28.80 295 LEU B N 1
ATOM 7496 C CA . LEU B 1 318 ? 0.907 33.239 43.472 1.00 25.67 295 LEU B CA 1
ATOM 7497 C C . LEU B 1 318 ? 0.063 32.296 44.323 1.00 28.62 295 LEU B C 1
ATOM 7498 O O . LEU B 1 318 ? -0.482 32.691 45.358 1.00 27.62 295 LEU B O 1
ATOM 7503 N N . PRO B 1 319 ? -0.082 31.037 43.908 1.00 29.38 296 PRO B N 1
ATOM 7504 C CA . PRO B 1 319 ? -0.816 30.084 44.751 1.00 26.74 296 PRO B CA 1
ATOM 7505 C C . PRO B 1 319 ? -0.397 30.101 46.212 1.00 27.69 296 PRO B C 1
ATOM 7506 O O . PRO B 1 319 ? -1.257 30.001 47.097 1.00 32.15 296 PRO B O 1
ATOM 7510 N N . GLU B 1 320 ? 0.900 30.258 46.488 1.00 29.67 297 GLU B N 1
ATOM 7511 C CA . GLU B 1 320 ? 1.385 30.270 47.866 1.00 30.60 297 GLU B CA 1
ATOM 7512 C C . GLU B 1 320 ? 0.823 31.455 48.656 1.00 26.04 297 GLU B C 1
ATOM 7513 O O . GLU B 1 320 ? 0.575 31.351 49.860 1.00 22.89 297 GLU B O 1
ATOM 7519 N N . HIS B 1 321 ? 0.613 32.584 47.987 1.00 25.50 298 HIS B N 1
ATOM 7520 C CA . HIS B 1 321 ? 0.079 33.763 48.648 1.00 27.91 298 HIS B CA 1
ATOM 7521 C C . HIS B 1 321 ? -1.365 33.545 49.073 1.00 29.21 298 HIS B C 1
ATOM 7522 O O . HIS B 1 321 ? -1.754 33.910 50.191 1.00 26.42 298 HIS B O 1
ATOM 7529 N N . HIS B 1 322 ? -2.169 32.935 48.188 1.00 25.44 299 HIS B N 1
ATOM 7530 C CA . HIS B 1 322 ? -3.510 32.481 48.555 1.00 21.26 299 HIS B CA 1
ATOM 7531 C C . HIS B 1 322 ? -3.467 31.489 49.713 1.00 26.30 299 HIS B C 1
ATOM 7532 O O . HIS B 1 322 ? -4.240 31.603 50.674 1.00 25.82 299 HIS B O 1
ATOM 7539 N N . ARG B 1 323 ? -2.577 30.491 49.634 1.00 26.57 300 ARG B N 1
ATOM 7540 C CA . ARG B 1 323 ? -2.472 29.511 50.713 1.00 29.68 300 ARG B CA 1
ATOM 7541 C C . ARG B 1 323 ? -2.176 30.194 52.037 1.00 29.54 300 ARG B C 1
ATOM 7542 O O . ARG B 1 323 ? -2.815 29.911 53.060 1.00 30.82 300 ARG B O 1
ATOM 7550 N N . GLU B 1 324 ? -1.208 31.112 52.029 1.00 30.54 301 GLU B N 1
ATOM 7551 C CA . GLU B 1 324 ? -0.801 31.771 53.267 1.00 26.92 301 GLU B CA 1
ATOM 7552 C C . GLU B 1 324 ? -1.931 32.631 53.834 1.00 25.22 301 GLU B C 1
ATOM 7553 O O . GLU B 1 324 ? -2.142 32.660 55.049 1.00 29.49 301 GLU B O 1
ATOM 7559 N N . ASP B 1 325 ? -2.685 33.323 52.974 1.00 26.51 302 ASP B N 1
ATOM 7560 C CA . ASP B 1 325 ? -3.809 34.130 53.464 1.00 28.88 302 ASP B CA 1
ATOM 7561 C C . ASP B 1 325 ? -4.853 33.260 54.151 1.00 27.30 302 ASP B C 1
ATOM 7562 O O . ASP B 1 325 ? -5.377 33.620 55.210 1.00 26.20 302 ASP B O 1
ATOM 7567 N N . ILE B 1 326 ? -5.177 32.106 53.562 1.00 27.46 303 ILE B N 1
ATOM 7568 C CA . ILE B 1 326 ? -6.227 31.302 54.178 1.00 31.11 303 ILE B CA 1
ATOM 7569 C C . ILE B 1 326 ? -5.699 30.583 55.418 1.00 27.26 303 ILE B C 1
ATOM 7570 O O . ILE B 1 326 ? -6.433 30.404 56.396 1.00 29.79 303 ILE B O 1
ATOM 7575 N N . ASP B 1 327 ? -4.419 30.206 55.421 1.00 29.79 304 ASP B N 1
ATOM 7576 C CA . ASP B 1 327 ? -3.792 29.657 56.621 1.00 30.85 304 ASP B CA 1
ATOM 7577 C C . ASP B 1 327 ? -3.951 30.596 57.807 1.00 30.44 304 ASP B C 1
ATOM 7578 O O . ASP B 1 327 ? -4.416 30.192 58.879 1.00 26.75 304 ASP B O 1
ATOM 7583 N N . LEU B 1 328 ? -3.550 31.861 57.633 1.00 27.32 305 LEU B N 1
ATOM 7584 C CA . LEU B 1 328 ? -3.665 32.818 58.728 1.00 26.43 305 LEU B CA 1
ATOM 7585 C C . LEU B 1 328 ? -5.120 33.020 59.126 1.00 26.20 305 LEU B C 1
ATOM 7586 O O . LEU B 1 328 ? -5.442 33.058 60.319 1.00 28.59 305 LEU B O 1
ATOM 7591 N N . ILE B 1 329 ? -6.021 33.107 58.140 1.00 28.72 306 ILE B N 1
ATOM 7592 C CA . ILE B 1 329 ? -7.450 33.198 58.446 1.00 31.15 306 ILE B CA 1
ATOM 7593 C C . ILE B 1 329 ? -7.908 31.963 59.222 1.00 26.14 306 ILE B C 1
ATOM 7594 O O . ILE B 1 329 ? -8.698 32.072 60.165 1.00 24.85 306 ILE B O 1
ATOM 7599 N N . CYS B 1 330 ? -7.402 30.781 58.861 1.00 25.94 307 CYS B N 1
ATOM 7600 C CA . CYS B 1 330 ? -7.756 29.575 59.605 1.00 30.04 307 CYS B CA 1
ATOM 7601 C C . CYS B 1 330 ? -7.193 29.603 61.018 1.00 31.42 307 CYS B C 1
ATOM 7602 O O . CYS B 1 330 ? -7.874 29.183 61.964 1.00 31.81 307 CYS B O 1
ATOM 7605 N N . GLU B 1 331 ? -5.973 30.120 61.189 1.00 24.60 308 GLU B N 1
ATOM 7606 C CA . GLU B 1 331 ? -5.395 30.180 62.524 1.00 26.15 308 GLU B CA 1
ATOM 7607 C C . GLU B 1 331 ? -6.237 31.054 63.436 1.00 29.32 308 GLU B C 1
ATOM 7608 O O . GLU B 1 331 ? -6.499 30.699 64.587 1.00 34.61 308 GLU B O 1
ATOM 7614 N N . LEU B 1 332 ? -6.662 32.216 62.936 1.00 29.61 309 LEU B N 1
ATOM 7615 C CA . LEU B 1 332 ? -7.543 33.079 63.713 1.00 30.70 309 LEU B CA 1
ATOM 7616 C C . LEU B 1 332 ? -8.852 32.368 64.046 1.00 28.83 309 LEU B C 1
ATOM 7617 O O . LEU B 1 332 ? -9.446 32.600 65.101 1.00 27.74 309 LEU B O 1
ATOM 7622 N N . GLY B 1 333 ? -9.314 31.500 63.159 1.00 32.41 310 GLY B N 1
ATOM 7623 C CA . GLY B 1 333 ? -10.520 30.743 63.393 1.00 31.69 310 GLY B CA 1
ATOM 7624 C C . GLY B 1 333 ? -11.785 31.276 62.753 1.00 31.21 310 GLY B C 1
ATOM 7625 O O . GLY B 1 333 ? -12.874 30.875 63.171 1.00 33.98 310 GLY B O 1
ATOM 7626 N N . ALA B 1 334 ? -11.687 32.167 61.773 1.00 27.92 311 ALA B N 1
ATOM 7627 C CA . ALA B 1 334 ? -12.898 32.681 61.130 1.00 30.30 311 ALA B CA 1
ATOM 7628 C C . ALA B 1 334 ? -13.757 31.555 60.549 1.00 29.63 311 ALA B C 1
ATOM 7629 O O . ALA B 1 334 ? -13.240 30.560 60.036 1.00 33.82 311 ALA B O 1
ATOM 7631 N N . THR B 1 335 ? -15.082 31.709 60.633 1.00 26.31 312 THR B N 1
ATOM 7632 C CA . THR B 1 335 ? -15.964 30.758 59.967 1.00 28.07 312 THR B CA 1
ATOM 7633 C C . THR B 1 335 ? -16.520 31.283 58.658 1.00 28.79 312 THR B C 1
ATOM 7634 O O . THR B 1 335 ? -17.003 30.485 57.851 1.00 29.47 312 THR B O 1
ATOM 7638 N N . THR B 1 336 ? -16.435 32.588 58.420 1.00 27.95 313 THR B N 1
ATOM 7639 C CA . THR B 1 336 ? -16.801 33.190 57.149 1.00 28.34 313 THR B CA 1
ATOM 7640 C C . THR B 1 336 ? -15.703 34.143 56.687 1.00 27.94 313 THR B C 1
ATOM 7641 O O . THR B 1 336 ? -14.991 34.744 57.501 1.00 23.60 313 THR B O 1
ATOM 7645 N N . ILE B 1 337 ? -15.577 34.265 55.366 1.00 24.50 314 ILE B N 1
ATOM 7646 C CA . ILE B 1 337 ? -14.831 35.344 54.734 1.00 27.20 314 ILE B CA 1
ATOM 7647 C C . ILE B 1 337 ? -15.779 36.088 53.803 1.00 26.42 314 ILE B C 1
ATOM 7648 O O . ILE B 1 337 ? -16.512 35.462 53.026 1.00 24.80 314 ILE B O 1
ATOM 7653 N N . ARG B 1 338 ? -15.758 37.417 53.870 1.00 24.62 315 ARG B N 1
ATOM 7654 C CA . ARG B 1 338 ? -16.335 38.227 52.810 1.00 24.27 315 ARG B CA 1
ATOM 7655 C C . ARG B 1 338 ? -15.223 38.522 51.815 1.00 24.28 315 ARG B C 1
ATOM 7656 O O . ARG B 1 338 ? -14.217 39.134 52.178 1.00 25.96 315 ARG B O 1
ATOM 7664 N N . LEU B 1 339 ? -15.387 38.061 50.574 1.00 24.24 316 LEU B N 1
ATOM 7665 C CA . LEU B 1 339 ? -14.383 38.281 49.533 1.00 22.20 316 LEU B CA 1
ATOM 7666 C C . LEU B 1 339 ? -14.758 39.533 48.740 1.00 24.31 316 LEU B C 1
ATOM 7667 O O . LEU B 1 339 ? -15.235 39.481 47.609 1.00 22.87 316 LEU B O 1
ATOM 7672 N N . ALA B 1 340 ? -14.510 40.686 49.354 1.00 28.09 317 ALA B N 1
ATOM 7673 C CA . ALA B 1 340 ? -14.769 41.987 48.753 1.00 25.42 317 ALA B CA 1
ATOM 7674 C C . ALA B 1 340 ? -13.571 42.427 47.905 1.00 25.58 317 ALA B C 1
ATOM 7675 O O . ALA B 1 340 ? -12.442 41.966 48.122 1.00 23.22 317 ALA B O 1
ATOM 7677 N N . HIS B 1 341 ? -13.815 43.295 46.902 1.00 27.03 318 HIS B N 1
ATOM 7678 C CA . HIS B 1 341 ? -15.123 43.788 46.442 1.00 19.53 318 HIS B CA 1
ATOM 7679 C C . HIS B 1 341 ? -15.436 43.310 45.026 1.00 28.60 318 HIS B C 1
ATOM 7680 O O . HIS B 1 341 ? -16.000 44.062 44.226 1.00 25.91 318 HIS B O 1
ATOM 7687 N N . TYR B 1 342 ? -15.075 42.070 44.703 1.00 27.18 319 TYR B N 1
ATOM 7688 C CA . TYR B 1 342 ? -15.054 41.628 43.312 1.00 28.00 319 TYR B CA 1
ATOM 7689 C C . TYR B 1 342 ? -14.957 40.109 43.309 1.00 27.11 319 TYR B C 1
ATOM 7690 O O . TYR B 1 342 ? -14.844 39.480 44.361 1.00 25.77 319 TYR B O 1
ATOM 7699 N N . GLN B 1 343 ? -14.984 39.523 42.113 1.00 24.35 320 GLN B N 1
ATOM 7700 C CA . GLN B 1 343 ? -14.673 38.105 41.966 1.00 25.94 320 GLN B CA 1
ATOM 7701 C C . GLN B 1 343 ? -13.206 37.843 42.324 1.00 25.49 320 GLN B C 1
ATOM 7702 O O . GLN B 1 343 ? -12.301 38.499 41.797 1.00 22.08 320 GLN B O 1
ATOM 7708 N N . HIS B 1 344 ? -12.974 36.882 43.215 1.00 24.03 321 HIS B N 1
ATOM 7709 C CA . HIS B 1 344 ? -11.618 36.481 43.563 1.00 26.33 321 HIS B CA 1
ATOM 7710 C C . HIS B 1 344 ? -11.161 35.329 42.665 1.00 28.41 321 HIS B C 1
ATOM 7711 O O . HIS B 1 344 ? -11.877 34.886 41.763 1.00 28.84 321 HIS B O 1
ATOM 7718 N N . ASP B 1 345 ? -9.946 34.836 42.918 1.00 29.63 322 ASP B N 1
ATOM 7719 C CA . ASP B 1 345 ? -9.357 33.786 42.098 1.00 27.21 322 ASP B CA 1
ATOM 7720 C C . ASP B 1 345 ? -9.984 32.422 42.400 1.00 27.21 322 ASP B C 1
ATOM 7721 O O . ASP B 1 345 ? -10.314 32.108 43.545 1.00 26.04 322 ASP B O 1
ATOM 7726 N N . GLN B 1 346 ? -10.118 31.598 41.350 1.00 24.24 323 GLN B N 1
ATOM 7727 C CA . GLN B 1 346 ? -10.749 30.282 41.496 1.00 25.60 323 GLN B CA 1
ATOM 7728 C C . GLN B 1 346 ? -10.031 29.432 42.536 1.00 29.91 323 GLN B C 1
ATOM 7729 O O . GLN B 1 346 ? -10.668 28.708 43.313 1.00 31.45 323 GLN B O 1
ATOM 7735 N N . TYR B 1 347 ? -8.706 29.530 42.585 1.00 27.49 324 TYR B N 1
ATOM 7736 C CA . TYR B 1 347 ? -7.956 28.782 43.583 1.00 33.85 324 TYR B CA 1
ATOM 7737 C C . TYR B 1 347 ? -8.309 29.223 45.004 1.00 33.27 324 TYR B C 1
ATOM 7738 O O . TYR B 1 347 ? -8.398 28.385 45.914 1.00 32.88 324 TYR B O 1
ATOM 7747 N N . PHE B 1 348 ? -8.508 30.529 45.230 1.00 29.32 325 PHE B N 1
ATOM 7748 C CA . PHE B 1 348 ? -8.860 30.935 46.588 1.00 28.16 325 PHE B CA 1
ATOM 7749 C C . PHE B 1 348 ? -10.216 30.373 46.984 1.00 29.03 325 PHE B C 1
ATOM 7750 O O . PHE B 1 348 ? -10.395 29.920 48.124 1.00 29.92 325 PHE B O 1
ATOM 7758 N N . TYR B 1 349 ? -11.183 30.391 46.061 1.00 29.64 326 TYR B N 1
ATOM 7759 C CA . TYR B 1 349 ? -12.484 29.800 46.364 1.00 30.87 326 TYR B CA 1
ATOM 7760 C C . TYR B 1 349 ? -12.344 28.308 46.644 1.00 31.54 326 TYR B C 1
ATOM 7761 O O . TYR B 1 349 ? -12.979 27.785 47.568 1.00 30.53 326 TYR B O 1
ATOM 7770 N N . ASP B 1 350 ? -11.501 27.608 45.867 1.00 32.89 327 ASP B N 1
ATOM 7771 C CA . ASP B 1 350 ? -11.275 26.181 46.104 1.00 28.52 327 ASP B CA 1
ATOM 7772 C C . ASP B 1 350 ? -10.774 25.944 47.523 1.00 31.57 327 ASP B C 1
ATOM 7773 O O . ASP B 1 350 ? -11.298 25.088 48.244 1.00 34.74 327 ASP B O 1
ATOM 7778 N N . LEU B 1 351 ? -9.770 26.717 47.952 1.00 30.93 328 LEU B N 1
ATOM 7779 C CA . LEU B 1 351 ? -9.288 26.619 49.326 1.00 31.05 328 LEU B CA 1
ATOM 7780 C C . LEU B 1 351 ? -10.431 26.766 50.322 1.00 32.70 328 LEU B C 1
ATOM 7781 O O . LEU B 1 351 ? -10.542 25.982 51.273 1.00 34.35 328 LEU B O 1
ATOM 7786 N N . CYS B 1 352 ? -11.321 27.742 50.092 1.00 31.29 329 CYS B N 1
ATOM 7787 C CA . CYS B 1 352 ? -12.464 27.907 50.985 1.00 29.54 329 CYS B CA 1
ATOM 7788 C C . CYS B 1 352 ? -13.331 26.650 51.004 1.00 29.86 329 CYS B C 1
ATOM 7789 O O . CYS B 1 352 ? -13.794 26.229 52.070 1.00 30.63 329 CYS B O 1
ATOM 7792 N N . ASP B 1 353 ? -13.505 25.994 49.852 1.00 32.13 330 ASP B N 1
ATOM 7793 C CA . ASP B 1 353 ? -14.246 24.730 49.827 1.00 31.80 330 ASP B CA 1
ATOM 7794 C C . ASP B 1 353 ? -13.563 23.671 50.691 1.00 34.24 330 ASP B C 1
ATOM 7795 O O . ASP B 1 353 ? -14.207 23.032 51.538 1.00 33.41 330 ASP B O 1
ATOM 7800 N N . GLU B 1 354 ? -12.248 23.476 50.491 1.00 33.71 331 GLU B N 1
ATOM 7801 C CA . GLU B 1 354 ? -11.528 22.426 51.215 1.00 27.51 331 GLU B CA 1
ATOM 7802 C C . GLU B 1 354 ? -11.527 22.686 52.701 1.00 31.36 331 GLU B C 1
ATOM 7803 O O . GLU B 1 354 ? -11.549 21.745 53.497 1.00 32.80 331 GLU B O 1
ATOM 7809 N N . ARG B 1 355 ? -11.436 23.951 53.104 1.00 29.49 332 ARG B N 1
ATOM 7810 C CA . ARG B 1 355 ? -11.356 24.225 54.525 1.00 30.05 332 ARG B CA 1
ATOM 7811 C C . ARG B 1 355 ? -12.722 24.425 55.157 1.00 31.48 332 ARG B C 1
ATOM 7812 O O . ARG B 1 355 ? -12.817 24.472 56.381 1.00 35.50 332 ARG B O 1
ATOM 7820 N N . GLY B 1 356 ? -13.788 24.511 54.373 1.00 32.09 333 GLY B N 1
ATOM 7821 C CA . GLY B 1 356 ? -15.085 24.689 54.988 1.00 31.50 333 GLY B CA 1
ATOM 7822 C C . GLY B 1 356 ? -15.334 26.078 55.510 1.00 32.70 333 GLY B C 1
ATOM 7823 O O . GLY B 1 356 ? -16.000 26.241 56.534 1.00 31.53 333 GLY B O 1
ATOM 7824 N N . LEU B 1 357 ? -14.791 27.089 54.850 1.00 31.84 334 LEU B N 1
ATOM 7825 C CA . LEU B 1 357 ? -15.166 28.465 55.124 1.00 30.09 334 LEU B CA 1
ATOM 7826 C C . LEU B 1 357 ? -16.450 28.790 54.363 1.00 31.01 334 LEU B C 1
ATOM 7827 O O . LEU B 1 357 ? -16.699 28.246 53.285 1.00 29.65 334 LEU B O 1
ATOM 7832 N N . VAL B 1 358 ? -17.280 29.646 54.948 1.00 27.78 335 VAL B N 1
ATOM 7833 C CA . VAL B 1 358 ? -18.531 30.081 54.341 1.00 27.49 335 VAL B CA 1
ATOM 7834 C C . VAL B 1 358 ? -18.303 31.466 53.739 1.00 28.62 335 VAL B C 1
ATOM 7835 O O . VAL B 1 358 ? -17.949 32.406 54.455 1.00 27.84 335 VAL B O 1
ATOM 7839 N N . ILE B 1 359 ? -18.525 31.601 52.429 1.00 29.81 336 ILE B N 1
ATOM 7840 C CA . ILE B 1 359 ? -18.049 32.741 51.649 1.00 26.86 336 ILE B CA 1
ATOM 7841 C C . ILE B 1 359 ? -19.197 33.640 51.225 1.00 24.24 336 ILE B C 1
ATOM 7842 O O . ILE B 1 359 ? -20.254 33.164 50.801 1.00 27.57 336 ILE B O 1
ATOM 7847 N N . TRP B 1 360 ? -18.959 34.949 51.310 1.00 26.80 337 TRP B N 1
ATOM 7848 C CA . TRP B 1 360 ? -19.734 35.986 50.632 1.00 24.11 337 TRP B CA 1
ATOM 7849 C C . TRP B 1 360 ? -18.928 36.457 49.426 1.00 22.62 337 TRP B C 1
ATOM 7850 O O . TRP B 1 360 ? -17.782 36.887 49.579 1.00 24.23 337 TRP B O 1
ATOM 7861 N N . ALA B 1 361 ? -19.501 36.330 48.229 1.00 23.99 338 ALA B N 1
ATOM 7862 C CA . ALA B 1 361 ? -18.885 36.783 46.981 1.00 23.56 338 ALA B CA 1
ATOM 7863 C C . ALA B 1 361 ? -19.705 37.919 46.376 1.00 26.61 338 ALA B C 1
ATOM 7864 O O . ALA B 1 361 ? -20.930 37.953 46.525 1.00 25.55 338 ALA B O 1
ATOM 7866 N N . GLU B 1 362 ? -19.043 38.842 45.670 1.00 25.08 339 GLU B N 1
ATOM 7867 C CA . GLU B 1 362 ? -19.753 40.023 45.173 1.00 24.47 339 GLU B CA 1
ATOM 7868 C C . GLU B 1 362 ? -19.046 40.593 43.948 1.00 26.97 339 GLU B C 1
ATOM 7869 O O . GLU B 1 362 ? -17.926 40.209 43.609 1.00 25.93 339 GLU B O 1
ATOM 7875 N N . ILE B 1 363 ? -19.715 41.538 43.297 1.00 27.36 340 ILE B N 1
ATOM 7876 C CA . ILE B 1 363 ? -19.163 42.232 42.134 1.00 23.86 340 ILE B CA 1
ATOM 7877 C C . ILE B 1 363 ? -18.748 43.639 42.553 1.00 24.04 340 ILE B C 1
ATOM 7878 O O . ILE B 1 363 ? -19.192 44.120 43.601 1.00 25.96 340 ILE B O 1
ATOM 7883 N N . PRO B 1 364 ? -17.892 44.323 41.809 1.00 24.63 341 PRO B N 1
ATOM 7884 C CA . PRO B 1 364 ? -17.440 45.664 42.193 1.00 24.70 341 PRO B CA 1
ATOM 7885 C C . PRO B 1 364 ? -18.395 46.799 41.822 1.00 22.21 341 PRO B C 1
ATOM 7886 O O . PRO B 1 364 ? -17.993 47.813 41.268 1.00 22.54 341 PRO B O 1
ATOM 7890 N N . TYR B 1 365 ? -19.656 46.636 42.177 1.00 23.96 342 TYR B N 1
ATOM 7891 C CA . TYR B 1 365 ? -20.703 47.631 41.938 1.00 24.81 342 TYR B CA 1
ATOM 7892 C C . TYR B 1 365 ? -20.746 48.507 43.190 1.00 25.32 342 TYR B C 1
ATOM 7893 O O . TYR B 1 365 ? -21.430 48.172 44.157 1.00 23.46 342 TYR B O 1
ATOM 7902 N N . ILE B 1 366 ? -19.991 49.616 43.194 1.00 24.21 343 ILE B N 1
ATOM 7903 C CA . ILE B 1 366 ? -19.457 50.154 44.452 1.00 22.57 343 ILE B CA 1
ATOM 7904 C C . ILE B 1 366 ? -19.512 51.684 44.506 1.00 22.45 343 ILE B C 1
ATOM 7905 O O . ILE B 1 366 ? -19.133 52.371 43.551 1.00 19.82 343 ILE B O 1
ATOM 7910 N N . SER B 1 367 ? -19.970 52.201 45.658 1.00 22.22 344 SER B N 1
ATOM 7911 C CA . SER B 1 367 ? -19.862 53.598 46.093 1.00 25.20 344 SER B CA 1
ATOM 7912 C C . SER B 1 367 ? -20.794 54.575 45.390 1.00 25.56 344 SER B C 1
ATOM 7913 O O . SER B 1 367 ? -21.455 55.394 46.039 1.00 27.14 344 SER B O 1
ATOM 7916 N N . SER B 1 368 ? -20.806 54.536 44.069 1.00 22.47 345 SER B N 1
ATOM 7917 C CA . SER B 1 368 ? -21.449 55.582 43.289 1.00 26.18 345 SER B CA 1
ATOM 7918 C C . SER B 1 368 ? -22.085 54.917 42.081 1.00 23.93 345 SER B C 1
ATOM 7919 O O . SER B 1 368 ? -21.388 54.311 41.261 1.00 23.87 345 SER B O 1
ATOM 7922 N N . HIS B 1 369 ? -23.399 55.008 41.997 1.00 26.18 346 HIS B N 1
ATOM 7923 C CA . HIS B 1 369 ? -24.122 54.385 40.904 1.00 26.28 346 HIS B CA 1
ATOM 7924 C C . HIS B 1 369 ? -23.804 55.122 39.605 1.00 24.71 346 HIS B C 1
ATOM 7925 O O . HIS B 1 369 ? -23.963 56.343 39.516 1.00 27.00 346 HIS B O 1
ATOM 7932 N N . MET B 1 370 ? -23.312 54.396 38.612 1.00 23.79 347 MET B N 1
ATOM 7933 C CA . MET B 1 370 ? -23.081 54.982 37.300 1.00 21.11 347 MET B CA 1
ATOM 7934 C C . MET B 1 370 ? -24.195 54.532 36.373 1.00 25.64 347 MET B C 1
ATOM 7935 O O . MET B 1 370 ? -24.261 53.337 36.042 1.00 25.96 347 MET B O 1
ATOM 7940 N N . PRO B 1 371 ? -25.071 55.427 35.908 1.00 27.19 348 PRO B N 1
ATOM 7941 C CA . PRO B 1 371 ? -26.171 54.969 35.043 1.00 26.37 348 PRO B CA 1
ATOM 7942 C C . PRO B 1 371 ? -25.691 54.271 33.784 1.00 26.52 348 PRO B C 1
ATOM 7943 O O . PRO B 1 371 ? -26.405 53.401 33.260 1.00 31.00 348 PRO B O 1
ATOM 7947 N N . ASN B 1 372 ? -24.502 54.589 33.282 1.00 23.39 349 ASN B N 1
ATOM 7948 C CA . ASN B 1 372 ? -23.997 53.823 32.157 1.00 28.11 349 ASN B CA 1
ATOM 7949 C C . ASN B 1 372 ? -23.215 52.583 32.574 1.00 34.31 349 ASN B C 1
ATOM 7950 O O . ASN B 1 372 ? -22.682 51.887 31.702 1.00 37.11 349 ASN B O 1
ATOM 7955 N N . GLY B 1 373 ? -23.146 52.271 33.866 1.00 28.89 350 GLY B N 1
ATOM 7956 C CA . GLY B 1 373 ? -22.479 51.040 34.228 1.00 29.12 350 GLY B CA 1
ATOM 7957 C C . GLY B 1 373 ? -23.357 49.815 34.289 1.00 28.09 350 GLY B C 1
ATOM 7958 O O . GLY B 1 373 ? -22.867 48.742 34.645 1.00 29.14 350 GLY B O 1
ATOM 7959 N N . ARG B 1 374 ? -24.639 49.954 33.938 1.00 26.96 351 ARG B N 1
ATOM 7960 C CA . ARG B 1 374 ? -25.610 48.875 34.107 1.00 27.46 351 ARG B CA 1
ATOM 7961 C C . ARG B 1 374 ? -25.158 47.577 33.435 1.00 30.00 351 ARG B C 1
ATOM 7962 O O . ARG B 1 374 ? -25.186 46.499 34.049 1.00 27.89 351 ARG B O 1
ATOM 7970 N N . GLU B 1 375 ? -24.760 47.668 32.160 1.00 27.99 352 GLU B N 1
ATOM 7971 C CA . GLU B 1 375 ? -24.306 46.505 31.404 1.00 28.25 352 GLU B CA 1
ATOM 7972 C C . GLU B 1 375 ? -23.175 45.782 32.131 1.00 30.67 352 GLU B C 1
ATOM 7973 O O . GLU B 1 375 ? -23.198 44.556 32.286 1.00 24.55 352 GLU B O 1
ATOM 7979 N N . ASN B 1 376 ? -22.190 46.541 32.609 1.00 28.87 353 ASN B N 1
ATOM 7980 C CA . ASN B 1 376 ? -21.007 45.934 33.197 1.00 27.73 353 ASN B CA 1
ATOM 7981 C C . ASN B 1 376 ? -21.310 45.282 34.546 1.00 28.70 353 ASN B C 1
ATOM 7982 O O . ASN B 1 376 ? -20.658 44.295 34.907 1.00 26.31 353 ASN B O 1
ATOM 7987 N N . THR B 1 377 ? -22.309 45.781 35.284 1.00 22.88 354 THR B N 1
ATOM 7988 C CA . THR B 1 377 ? -22.737 45.050 36.468 1.00 23.70 354 THR B CA 1
ATOM 7989 C C . THR B 1 377 ? -23.376 43.714 36.092 1.00 26.91 354 THR B C 1
ATOM 7990 O O . THR B 1 377 ? -23.161 42.705 36.774 1.00 27.11 354 THR B O 1
ATOM 7994 N N . ILE B 1 378 ? -24.164 43.685 35.016 1.00 26.32 355 ILE B N 1
ATOM 7995 C CA . ILE B 1 378 ? -24.869 42.459 34.662 1.00 26.46 355 ILE B CA 1
ATOM 7996 C C . ILE B 1 378 ? -23.889 41.412 34.167 1.00 29.50 355 ILE B C 1
ATOM 7997 O O . ILE B 1 378 ? -24.002 40.227 34.506 1.00 27.17 355 ILE B O 1
ATOM 8002 N N . SER B 1 379 ? -22.892 41.840 33.388 1.00 27.83 356 SER B N 1
ATOM 8003 C CA . SER B 1 379 ? -21.950 40.891 32.819 1.00 24.96 356 SER B CA 1
ATOM 8004 C C . SER B 1 379 ? -20.936 40.404 33.868 1.00 26.45 356 SER B C 1
ATOM 8005 O O . SER B 1 379 ? -20.601 39.224 33.894 1.00 32.11 356 SER B O 1
ATOM 8008 N N . GLN B 1 380 ? -20.488 41.260 34.787 1.00 27.57 357 GLN B N 1
ATOM 8009 C CA . GLN B 1 380 ? -19.657 40.753 35.881 1.00 25.60 357 GLN B CA 1
ATOM 8010 C C . GLN B 1 380 ? -20.452 39.842 36.812 1.00 27.45 357 GLN B C 1
ATOM 8011 O O . GLN B 1 380 ? -19.912 38.851 37.313 1.00 25.97 357 GLN B O 1
ATOM 8017 N N . MET B 1 381 ? -21.725 40.157 37.070 1.00 28.42 358 MET B N 1
ATOM 8018 C CA . MET B 1 381 ? -22.514 39.302 37.950 1.00 23.82 358 MET B CA 1
ATOM 8019 C C . MET B 1 381 ? -22.775 37.953 37.303 1.00 27.75 358 MET B C 1
ATOM 8020 O O . MET B 1 381 ? -22.682 36.909 37.963 1.00 28.57 358 MET B O 1
ATOM 8025 N N . LYS B 1 382 ? -23.097 37.954 36.014 1.00 27.59 359 LYS B N 1
ATOM 8026 C CA . LYS B 1 382 ? -23.303 36.701 35.307 1.00 30.83 359 LYS B CA 1
ATOM 8027 C C . LYS B 1 382 ? -22.043 35.856 35.358 1.00 32.71 359 LYS B C 1
ATOM 8028 O O . LYS B 1 382 ? -22.096 34.652 35.652 1.00 28.17 359 LYS B O 1
ATOM 8034 N N . GLU B 1 383 ? -20.895 36.488 35.075 1.00 28.15 360 GLU B N 1
ATOM 8035 C CA . GLU B 1 383 ? -19.611 35.809 35.174 1.00 26.46 360 GLU B CA 1
ATOM 8036 C C . GLU B 1 383 ? -19.373 35.275 36.583 1.00 30.36 360 GLU B C 1
ATOM 8037 O O . GLU B 1 383 ? -18.881 34.151 36.755 1.00 30.80 360 GLU B O 1
ATOM 8043 N N . LEU B 1 384 ? -19.725 36.061 37.605 1.00 27.86 361 LEU B N 1
ATOM 8044 C CA . LEU B 1 384 ? -19.486 35.632 38.976 1.00 24.92 361 LEU B CA 1
ATOM 8045 C C . LEU B 1 384 ? -20.293 34.385 39.325 1.00 28.43 361 LEU B C 1
ATOM 8046 O O . LEU B 1 384 ? -19.782 33.470 39.980 1.00 25.58 361 LEU B O 1
ATOM 8051 N N . VAL B 1 385 ? -21.563 34.334 38.916 1.00 27.21 362 VAL B N 1
ATOM 8052 C CA . VAL B 1 385 ? -22.397 33.189 39.271 1.00 26.87 362 VAL B CA 1
ATOM 8053 C C . VAL B 1 385 ? -22.039 31.969 38.417 1.00 25.64 362 VAL B C 1
ATOM 8054 O O . VAL B 1 385 ? -21.891 30.856 38.927 1.00 24.82 362 VAL B O 1
ATOM 8058 N N . VAL B 1 386 ? -21.875 32.159 37.110 1.00 26.16 363 VAL B N 1
ATOM 8059 C CA . VAL B 1 386 ? -21.585 31.031 36.233 1.00 29.11 363 VAL B CA 1
ATOM 8060 C C . VAL B 1 386 ? -20.265 30.389 36.622 1.00 32.51 363 VAL B C 1
ATOM 8061 O O . VAL B 1 386 ? -20.179 29.164 36.791 1.00 34.51 363 VAL B O 1
ATOM 8065 N N . GLN B 1 387 ? -19.225 31.209 36.818 1.00 28.05 364 GLN B N 1
ATOM 8066 C CA . GLN B 1 387 ? -17.912 30.652 37.105 1.00 24.49 364 GLN B CA 1
ATOM 8067 C C . GLN B 1 387 ? -17.797 30.106 38.522 1.00 27.31 364 GLN B C 1
ATOM 8068 O O . GLN B 1 387 ? -16.867 29.350 38.795 1.00 30.48 364 GLN B O 1
ATOM 8074 N N . ASN B 1 388 ? -18.721 30.426 39.427 1.00 25.24 365 ASN B N 1
ATOM 8075 C CA . ASN B 1 388 ? -18.535 30.076 40.835 1.00 25.01 365 ASN B CA 1
ATOM 8076 C C . ASN B 1 388 ? -19.686 29.265 41.408 1.00 26.14 365 ASN B C 1
ATOM 8077 O O . ASN B 1 388 ? -19.712 29.010 42.618 1.00 24.80 365 ASN B O 1
ATOM 8082 N N . TYR B 1 389 ? -20.613 28.826 40.555 1.00 29.70 366 TYR B N 1
ATOM 8083 C CA . TYR B 1 389 ? -21.815 28.134 40.999 1.00 26.10 366 TYR B CA 1
ATOM 8084 C C . TYR B 1 389 ? -21.502 26.855 41.757 1.00 27.14 366 TYR B C 1
ATOM 8085 O O . TYR B 1 389 ? -22.225 26.496 42.687 1.00 29.10 366 TYR B O 1
ATOM 8094 N N . ASN B 1 390 ? -20.422 26.171 41.405 1.00 31.25 367 ASN B N 1
ATOM 8095 C CA . ASN B 1 390 ? -20.153 24.860 41.978 1.00 31.26 367 ASN B CA 1
ATOM 8096 C C . ASN B 1 390 ? -19.460 24.907 43.333 1.00 33.79 367 ASN B C 1
ATOM 8097 O O . ASN B 1 390 ? -19.430 23.878 44.018 1.00 34.76 367 ASN B O 1
ATOM 8102 N N . HIS B 1 391 ? -18.930 26.056 43.744 1.00 31.70 368 HIS B N 1
ATOM 8103 C CA . HIS B 1 391 ? -18.197 26.139 45.009 1.00 28.76 368 HIS B CA 1
ATOM 8104 C C . HIS B 1 391 ? -19.151 26.007 46.186 1.00 31.09 368 HIS B C 1
ATOM 8105 O O . HIS B 1 391 ? -19.958 26.918 46.414 1.00 33.05 368 HIS B O 1
ATOM 8112 N N . PRO B 1 392 ? -19.097 24.930 46.967 1.00 33.58 369 PRO B N 1
ATOM 8113 C CA . PRO B 1 392 ? -20.047 24.809 48.081 1.00 31.82 369 PRO B CA 1
ATOM 8114 C C . PRO B 1 392 ? -19.839 25.851 49.171 1.00 31.65 369 PRO B C 1
ATOM 8115 O O . PRO B 1 392 ? -20.743 26.041 50.001 1.00 28.33 369 PRO B O 1
ATOM 8119 N N . SER B 1 393 ? -18.678 26.521 49.200 1.00 23.79 370 SER B N 1
ATOM 8120 C CA . SER B 1 393 ? -18.416 27.509 50.246 1.00 28.99 370 SER B CA 1
ATOM 8121 C C . SER B 1 393 ? -19.224 28.805 50.068 1.00 27.62 370 SER B C 1
ATOM 8122 O O . SER B 1 393 ? -19.495 29.488 51.061 1.00 27.23 370 SER B O 1
ATOM 8125 N N . ILE B 1 394 ? -19.612 29.163 48.837 1.00 22.18 371 ILE B N 1
ATOM 8126 C CA . ILE B 1 394 ? -20.376 30.390 48.581 1.00 28.59 371 ILE B CA 1
ATOM 8127 C C . ILE B 1 394 ? -21.855 30.199 48.933 1.00 30.71 371 ILE B C 1
ATOM 8128 O O . ILE B 1 394 ? -22.486 29.207 48.550 1.00 30.58 371 ILE B O 1
ATOM 8133 N N . VAL B 1 395 ? -22.423 31.157 49.666 1.00 26.41 372 VAL B N 1
ATOM 8134 C CA . VAL B 1 395 ? -23.811 31.053 50.108 1.00 26.15 372 VAL B CA 1
ATOM 8135 C C . VAL B 1 395 ? -24.595 32.313 49.729 1.00 32.59 372 VAL B C 1
ATOM 8136 O O . VAL B 1 395 ? -25.807 32.238 49.479 1.00 33.38 372 VAL B O 1
ATOM 8140 N N . VAL B 1 396 ? -23.940 33.481 49.676 1.00 27.24 373 VAL B N 1
ATOM 8141 C CA . VAL B 1 396 ? -24.623 34.707 49.268 1.00 26.90 373 VAL B CA 1
ATOM 8142 C C . VAL B 1 396 ? -23.899 35.317 48.082 1.00 26.96 373 VAL B C 1
ATOM 8143 O O . VAL B 1 396 ? -22.667 35.218 47.964 1.00 24.24 373 VAL B O 1
ATOM 8147 N N . TRP B 1 397 ? -24.680 35.928 47.189 1.00 23.57 374 TRP B N 1
ATOM 8148 C CA . TRP B 1 397 ? -24.150 36.758 46.113 1.00 25.19 374 TRP B CA 1
ATOM 8149 C C . TRP B 1 397 ? -24.444 38.213 46.443 1.00 21.64 374 TRP B C 1
ATOM 8150 O O . TRP B 1 397 ? -25.605 38.584 46.657 1.00 23.28 374 TRP B O 1
ATOM 8161 N N . GLY B 1 398 ? -23.398 39.037 46.463 1.00 25.80 375 GLY B N 1
ATOM 8162 C CA . GLY B 1 398 ? -23.535 40.441 46.826 1.00 24.56 375 GLY B CA 1
ATOM 8163 C C . GLY B 1 398 ? -23.793 41.297 45.603 1.00 27.83 375 GLY B C 1
ATOM 8164 O O . GLY B 1 398 ? -23.079 41.201 44.604 1.00 26.83 375 GLY B O 1
ATOM 8165 N N . LEU B 1 399 ? -24.831 42.125 45.676 1.00 27.01 376 LEU B N 1
ATOM 8166 C CA . LEU B 1 399 ? -25.129 42.942 44.512 1.00 25.52 376 LEU B CA 1
ATOM 8167 C C . LEU B 1 399 ? -24.311 44.227 44.507 1.00 27.15 376 LEU B C 1
ATOM 8168 O O . LEU B 1 399 ? -23.882 44.697 43.440 1.00 25.23 376 LEU B O 1
ATOM 8173 N N . SER B 1 400 ? -24.062 44.803 45.674 1.00 22.39 377 SER B N 1
ATOM 8174 C CA . SER B 1 400 ? -23.389 46.086 45.659 1.00 24.37 377 SER B CA 1
ATOM 8175 C C . SER B 1 400 ? -22.835 46.372 47.045 1.00 25.15 377 SER B C 1
ATOM 8176 O O . SER B 1 400 ? -23.227 45.749 48.037 1.00 23.47 377 SER B O 1
ATOM 8179 N N . ASN B 1 401 ? -21.931 47.349 47.097 1.00 23.38 378 ASN B N 1
ATOM 8180 C CA . ASN B 1 401 ? -21.334 47.802 48.349 1.00 25.97 378 ASN B CA 1
ATOM 8181 C C . ASN B 1 401 ? -21.384 49.324 48.411 1.00 24.42 378 ASN B C 1
ATOM 8182 O O . ASN B 1 401 ? -20.801 50.001 47.557 1.00 23.25 378 ASN B O 1
ATOM 8187 N N . GLU B 1 402 ? -22.044 49.851 49.441 1.00 21.09 379 GLU B N 1
ATOM 8188 C CA . GLU B 1 402 ? -22.085 51.289 49.728 1.00 23.65 379 GLU B CA 1
ATOM 8189 C C . GLU B 1 402 ? -22.527 52.101 48.514 1.00 27.50 379 GLU B C 1
ATOM 8190 O O . GLU B 1 402 ? -21.980 53.164 48.220 1.00 28.94 379 GLU B O 1
ATOM 8196 N N . ILE B 1 403 ? -23.541 51.602 47.806 1.00 25.70 380 ILE B N 1
ATOM 8197 C CA . ILE B 1 403 ? -23.848 52.153 46.491 1.00 27.87 380 ILE B CA 1
ATOM 8198 C C . ILE B 1 403 ? -24.577 53.494 46.586 1.00 27.27 380 ILE B C 1
ATOM 8199 O O . ILE B 1 403 ? -24.591 54.250 45.610 1.00 31.98 380 ILE B O 1
ATOM 8204 N N . THR B 1 404 ? -25.162 53.819 47.742 1.00 28.57 381 THR B N 1
ATOM 8205 C CA . THR B 1 404 ? -25.818 55.102 47.999 1.00 31.33 381 THR B CA 1
ATOM 8206 C C . THR B 1 404 ? -24.910 56.125 48.660 1.00 34.52 381 THR B C 1
ATOM 8207 O O . THR B 1 404 ? -25.409 57.159 49.116 1.00 37.64 381 THR B O 1
ATOM 8211 N N . MET B 1 405 ? -23.613 55.850 48.778 1.00 35.56 382 MET B N 1
ATOM 8212 C CA . MET B 1 405 ? -22.702 56.804 49.409 1.00 31.22 382 MET B CA 1
ATOM 8213 C C . MET B 1 405 ? -22.647 58.085 48.572 1.00 32.68 382 MET B C 1
ATOM 8214 O O . MET B 1 405 ? -22.722 58.027 47.328 1.00 36.39 382 MET B O 1
ATOM 8219 N N . GLU B 1 411 ? -33.896 55.889 41.466 1.00 23.59 388 GLU B N 1
ATOM 8220 C CA . GLU B 1 411 ? -34.818 54.993 40.727 1.00 35.15 388 GLU B CA 1
ATOM 8221 C C . GLU B 1 411 ? -34.107 54.169 39.633 1.00 31.81 388 GLU B C 1
ATOM 8222 O O . GLU B 1 411 ? -34.389 52.977 39.450 1.00 27.17 388 GLU B O 1
ATOM 8228 N N . ASP B 1 412 ? -33.192 54.806 38.901 1.00 24.75 389 ASP B N 1
ATOM 8229 C CA . ASP B 1 412 ? -32.287 54.045 38.049 1.00 26.20 389 ASP B CA 1
ATOM 8230 C C . ASP B 1 412 ? -31.451 53.076 38.876 1.00 29.59 389 ASP B C 1
ATOM 8231 O O . ASP B 1 412 ? -31.186 51.947 38.448 1.00 27.40 389 ASP B O 1
ATOM 8236 N N . LEU B 1 413 ? -31.014 53.512 40.060 1.00 28.39 390 LEU B N 1
ATOM 8237 C CA . LEU B 1 413 ? -30.288 52.628 40.957 1.00 25.29 390 LEU B CA 1
ATOM 8238 C C . LEU B 1 413 ? -31.154 51.441 41.367 1.00 26.55 390 LEU B C 1
ATOM 8239 O O . LEU B 1 413 ? -30.689 50.295 41.377 1.00 26.66 390 LEU B O 1
ATOM 8244 N N . LEU B 1 414 ? -32.430 51.689 41.679 1.00 29.27 391 LEU B N 1
ATOM 8245 C CA . LEU B 1 414 ? -33.288 50.599 42.123 1.00 22.64 391 LEU B CA 1
ATOM 8246 C C . LEU B 1 414 ? -33.550 49.617 40.986 1.00 32.37 391 LEU B C 1
ATOM 8247 O O . LEU B 1 414 ? -33.615 48.394 41.204 1.00 26.94 391 LEU B O 1
ATOM 8252 N N . GLU B 1 415 ? -33.680 50.126 39.758 1.00 30.01 392 GLU B N 1
ATOM 8253 C CA . GLU B 1 415 ? -33.897 49.223 38.635 1.00 32.46 392 GLU B CA 1
ATOM 8254 C C . GLU B 1 415 ? -32.678 48.337 38.425 1.00 30.89 392 GLU B C 1
ATOM 8255 O O . GLU B 1 415 ? -32.802 47.116 38.248 1.00 30.39 392 GLU B O 1
ATOM 8261 N N . ASN B 1 416 ? -31.494 48.945 38.470 1.00 24.61 393 ASN B N 1
ATOM 8262 C CA . ASN B 1 416 ? -30.250 48.204 38.395 1.00 23.22 393 ASN B CA 1
ATOM 8263 C C . ASN B 1 416 ? -30.204 47.092 39.447 1.00 24.72 393 ASN B C 1
ATOM 8264 O O . ASN B 1 416 ? -29.756 45.974 39.161 1.00 24.26 393 ASN B O 1
ATOM 8269 N N . HIS B 1 417 ? -30.720 47.359 40.649 1.00 22.92 394 HIS B N 1
ATOM 8270 C CA . HIS B 1 417 ? -30.710 46.337 41.694 1.00 25.09 394 HIS B CA 1
ATOM 8271 C C . HIS B 1 417 ? -31.767 45.259 41.455 1.00 25.22 394 HIS B C 1
ATOM 8272 O O . HIS B 1 417 ? -31.460 44.067 41.547 1.00 27.78 394 HIS B O 1
ATOM 8279 N N . ARG B 1 418 ? -33.003 45.644 41.116 1.00 26.04 395 ARG B N 1
ATOM 8280 C CA . ARG B 1 418 ? -34.017 44.644 40.788 1.00 29.96 395 ARG B CA 1
ATOM 8281 C C . ARG B 1 418 ? -33.550 43.732 39.663 1.00 27.26 395 ARG B C 1
ATOM 8282 O O . ARG B 1 418 ? -33.715 42.511 39.740 1.00 29.79 395 ARG B O 1
ATOM 8290 N N . ILE B 1 419 ? -32.961 44.307 38.614 1.00 26.93 396 ILE B N 1
ATOM 8291 C CA . ILE B 1 419 ? -32.485 43.506 37.488 1.00 30.02 396 ILE B CA 1
ATOM 8292 C C . ILE B 1 419 ? -31.432 42.494 37.944 1.00 30.44 396 ILE B C 1
ATOM 8293 O O . ILE B 1 419 ? -31.463 41.324 37.549 1.00 32.10 396 ILE B O 1
ATOM 8298 N N . LEU B 1 420 ? -30.479 42.928 38.768 1.00 28.04 397 LEU B N 1
ATOM 8299 C CA . LEU B 1 420 ? -29.468 42.006 39.264 1.00 28.26 397 LEU B CA 1
ATOM 8300 C C . LEU B 1 420 ? -30.090 40.981 40.199 1.00 30.37 397 LEU B C 1
ATOM 8301 O O . LEU B 1 420 ? -29.756 39.790 40.137 1.00 26.05 397 LEU B O 1
ATOM 8306 N N . ASN B 1 421 ? -30.998 41.434 41.070 1.00 28.52 398 ASN B N 1
ATOM 8307 C CA . ASN B 1 421 ? -31.619 40.531 42.026 1.00 32.23 398 ASN B CA 1
ATOM 8308 C C . ASN B 1 421 ? -32.417 39.432 41.326 1.00 32.44 398 ASN B C 1
ATOM 8309 O O . ASN B 1 421 ? -32.385 38.265 41.741 1.00 31.10 398 ASN B O 1
ATOM 8314 N N . ASP B 1 422 ? -33.145 39.786 40.270 1.00 31.49 399 ASP B N 1
ATOM 8315 C CA . ASP B 1 422 ? -33.930 38.789 39.553 1.00 30.45 399 ASP B CA 1
ATOM 8316 C C . ASP B 1 422 ? -33.049 37.879 38.715 1.00 28.93 399 ASP B C 1
ATOM 8317 O O . ASP B 1 422 ? -33.368 36.698 38.562 1.00 34.19 399 ASP B O 1
ATOM 8322 N N . MET B 1 423 ? -31.948 38.396 38.159 1.00 29.66 400 MET B N 1
ATOM 8323 C CA . MET B 1 423 ? -31.093 37.549 37.333 1.00 29.13 400 MET B CA 1
ATOM 8324 C C . MET B 1 423 ? -30.371 36.504 38.182 1.00 32.73 400 MET B C 1
ATOM 8325 O O . MET B 1 423 ? -30.226 35.350 37.768 1.00 32.02 400 MET B O 1
ATOM 8330 N N . VAL B 1 424 ? -29.922 36.887 39.375 1.00 27.02 401 VAL B N 1
ATOM 8331 C CA . VAL B 1 424 ? -29.270 35.923 40.246 1.00 31.39 401 VAL B CA 1
ATOM 8332 C C . VAL B 1 424 ? -30.268 34.855 40.682 1.00 33.30 401 VAL B C 1
ATOM 8333 O O . VAL B 1 424 ? -29.986 33.650 40.614 1.00 35.09 401 VAL B O 1
ATOM 8337 N N . HIS B 1 425 ? -31.459 35.283 41.110 1.00 31.20 402 HIS B N 1
ATOM 8338 C CA . HIS B 1 425 ? -32.489 34.337 41.530 1.00 32.47 402 HIS B CA 1
ATOM 8339 C C . HIS B 1 425 ? -32.911 33.418 40.385 1.00 33.84 402 HIS B C 1
ATOM 8340 O O . HIS B 1 425 ? -33.293 32.268 40.625 1.00 37.89 402 HIS B O 1
ATOM 8347 N N . GLU B 1 426 ? -32.832 33.891 39.139 1.00 29.14 403 GLU B N 1
ATOM 8348 C CA . GLU B 1 426 ? -33.140 33.020 38.012 1.00 33.08 403 GLU B CA 1
ATOM 8349 C C . GLU B 1 426 ? -31.956 32.144 37.616 1.00 36.98 403 GLU B C 1
ATOM 8350 O O . GLU B 1 426 ? -32.154 31.099 36.984 1.00 35.05 403 GLU B O 1
ATOM 8356 N N . MET B 1 427 ? -30.726 32.548 37.955 1.00 37.00 404 MET B N 1
ATOM 8357 C CA . MET B 1 427 ? -29.580 31.718 37.604 1.00 33.07 404 MET B CA 1
ATOM 8358 C C . MET B 1 427 ? -29.273 30.699 38.680 1.00 33.11 404 MET B C 1
ATOM 8359 O O . MET B 1 427 ? -28.688 29.650 38.391 1.00 36.10 404 MET B O 1
ATOM 8364 N N . ASP B 1 428 ? -29.675 30.983 39.910 1.00 31.75 405 ASP B N 1
ATOM 8365 C CA . ASP B 1 428 ? -29.215 30.207 41.052 1.00 30.43 405 ASP B CA 1
ATOM 8366 C C . ASP B 1 428 ? -30.351 30.165 42.057 1.00 32.53 405 ASP B C 1
ATOM 8367 O O . ASP B 1 428 ? -30.658 31.188 42.680 1.00 30.22 405 ASP B O 1
ATOM 8372 N N . HIS B 1 429 ? -30.969 28.992 42.193 1.00 31.25 406 HIS B N 1
ATOM 8373 C CA . HIS B 1 429 ? -32.048 28.735 43.138 1.00 33.03 406 HIS B CA 1
ATOM 8374 C C . HIS B 1 429 ? -31.555 28.286 44.504 1.00 32.52 406 HIS B C 1
ATOM 8375 O O . HIS B 1 429 ? -32.361 28.199 45.435 1.00 38.68 406 HIS B O 1
ATOM 8382 N N . THR B 1 430 ? -30.259 28.030 44.656 1.00 32.50 407 THR B N 1
ATOM 8383 C CA . THR B 1 430 ? -29.702 27.414 45.855 1.00 31.39 407 THR B CA 1
ATOM 8384 C C . THR B 1 430 ? -29.031 28.405 46.781 1.00 33.48 407 THR B C 1
ATOM 8385 O O . THR B 1 430 ? -28.532 27.987 47.839 1.00 33.69 407 THR B O 1
ATOM 8389 N N . ARG B 1 431 ? -28.987 29.694 46.410 1.00 29.47 408 ARG B N 1
ATOM 8390 C CA . ARG B 1 431 ? -28.286 30.726 47.170 1.00 29.30 408 ARG B CA 1
ATOM 8391 C C . ARG B 1 431 ? -29.127 32.001 47.273 1.00 31.56 408 ARG B C 1
ATOM 8392 O O . ARG B 1 431 ? -30.081 32.218 46.523 1.00 31.30 408 ARG B O 1
ATOM 8400 N N . LEU B 1 432 ? -28.752 32.863 48.213 1.00 34.25 409 LEU B N 1
ATOM 8401 C CA . LEU B 1 432 ? -29.461 34.110 48.471 1.00 36.60 409 LEU B CA 1
ATOM 8402 C C . LEU B 1 432 ? -28.624 35.320 48.052 1.00 33.32 409 LEU B C 1
ATOM 8403 O O . LEU B 1 432 ? -27.405 35.233 47.859 1.00 29.95 409 LEU B O 1
ATOM 8408 N N . THR B 1 433 ? -29.298 36.456 47.922 1.00 26.79 410 THR B N 1
ATOM 8409 C CA . THR B 1 433 ? -28.660 37.715 47.572 1.00 26.07 410 THR B CA 1
ATOM 8410 C C . THR B 1 433 ? -28.507 38.626 48.791 1.00 26.21 410 THR B C 1
ATOM 8411 O O . THR B 1 433 ? -29.284 38.574 49.747 1.00 27.96 410 THR B O 1
ATOM 8415 N N . THR B 1 434 ? -27.502 39.481 48.735 1.00 26.50 411 THR B N 1
ATOM 8416 C CA . THR B 1 434 ? -27.177 40.371 49.833 1.00 24.51 411 THR B CA 1
ATOM 8417 C C . THR B 1 434 ? -26.621 41.660 49.247 1.00 23.14 411 THR B C 1
ATOM 8418 O O . THR B 1 434 ? -26.260 41.725 48.066 1.00 22.14 411 THR B O 1
ATOM 8422 N N . ILE B 1 435 ? -26.598 42.696 50.085 1.00 21.58 412 ILE B N 1
ATOM 8423 C CA . ILE B 1 435 ? -25.960 43.979 49.814 1.00 27.78 412 ILE B CA 1
ATOM 8424 C C . ILE B 1 435 ? -25.178 44.380 51.064 1.00 25.77 412 ILE B C 1
ATOM 8425 O O . ILE B 1 435 ? -25.467 43.931 52.176 1.00 27.30 412 ILE B O 1
ATOM 8430 N N . ALA B 1 436 ? -24.173 45.231 50.872 1.00 23.69 413 ALA B N 1
ATOM 8431 C CA . ALA B 1 436 ? -23.505 45.911 51.981 1.00 23.93 413 ALA B CA 1
ATOM 8432 C C . ALA B 1 436 ? -23.879 47.394 51.935 1.00 24.65 413 ALA B C 1
ATOM 8433 O O . ALA B 1 436 ? -23.752 48.034 50.889 1.00 27.10 413 ALA B O 1
ATOM 8435 N N . VAL B 1 437 ? -24.374 47.928 53.049 1.00 25.31 414 VAL B N 1
ATOM 8436 C CA . VAL B 1 437 ? -24.973 49.258 53.082 1.00 27.34 414 VAL B CA 1
ATOM 8437 C C . VAL B 1 437 ? -24.001 50.206 53.763 1.00 26.35 414 VAL B C 1
ATOM 8438 O O . VAL B 1 437 ? -23.406 49.860 54.797 1.00 24.21 414 VAL B O 1
ATOM 8442 N N . VAL B 1 438 ? -23.821 51.395 53.163 1.00 26.04 415 VAL B N 1
ATOM 8443 C CA . VAL B 1 438 ? -22.972 52.423 53.760 1.00 25.27 415 VAL B CA 1
ATOM 8444 C C . VAL B 1 438 ? -23.589 52.867 55.089 1.00 25.50 415 VAL B C 1
ATOM 8445 O O . VAL B 1 438 ? -24.794 52.732 55.328 1.00 27.34 415 VAL B O 1
ATOM 8449 N N . SER B 1 439 ? -22.736 53.394 55.963 1.00 25.48 416 SER B N 1
ATOM 8450 C CA . SER B 1 439 ? -23.099 53.584 57.363 1.00 25.57 416 SER B CA 1
ATOM 8451 C C . SER B 1 439 ? -24.248 54.578 57.528 1.00 28.30 416 SER B C 1
ATOM 8452 O O . SER B 1 439 ? -25.173 54.341 58.318 1.00 26.92 416 SER B O 1
ATOM 8455 N N . MET B 1 440 ? -24.209 55.680 56.780 1.00 23.98 417 MET B N 1
ATOM 8456 C CA . MET B 1 440 ? -25.171 56.767 56.913 1.00 31.67 417 MET B CA 1
ATOM 8457 C C . MET B 1 440 ? -26.533 56.470 56.295 1.00 31.35 417 MET B C 1
ATOM 8458 O O . MET B 1 440 ? -27.474 57.232 56.546 1.00 34.21 417 MET B O 1
ATOM 8463 N N . CYS B 1 441 ? -26.657 55.429 55.462 1.00 31.60 418 CYS B N 1
ATOM 8464 C CA . CYS B 1 441 ? -27.890 55.233 54.702 1.00 26.78 418 CYS B CA 1
ATOM 8465 C C . CYS B 1 441 ? -29.070 55.026 55.637 1.00 26.48 418 CYS B C 1
ATOM 8466 O O . CYS B 1 441 ? -29.036 54.173 56.525 1.00 26.33 418 CYS B O 1
ATOM 8469 N N . ASP B 1 442 ? -30.089 55.861 55.456 1.00 31.37 419 ASP B N 1
ATOM 8470 C CA . ASP B 1 442 ? -31.348 55.735 56.176 1.00 29.28 419 ASP B CA 1
ATOM 8471 C C . ASP B 1 442 ? -31.899 54.324 56.000 1.00 30.13 419 ASP B C 1
ATOM 8472 O O . ASP B 1 442 ? -31.939 53.785 54.889 1.00 29.88 419 ASP B O 1
ATOM 8477 N N . ILE B 1 443 ? -32.266 53.701 57.120 1.00 33.73 420 ILE B N 1
ATOM 8478 C CA . ILE B 1 443 ? -32.678 52.304 57.102 1.00 31.00 420 ILE B CA 1
ATOM 8479 C C . ILE B 1 443 ? -33.943 52.120 56.305 1.00 30.60 420 ILE B C 1
ATOM 8480 O O . ILE B 1 443 ? -34.232 51.013 55.867 1.00 33.48 420 ILE B O 1
ATOM 8485 N N . HIS B 1 444 ? -34.712 53.180 56.106 1.00 32.73 421 HIS B N 1
ATOM 8486 C CA . HIS B 1 444 ? -35.933 53.092 55.327 1.00 35.78 421 HIS B CA 1
ATOM 8487 C C . HIS B 1 444 ? -35.697 53.348 53.839 1.00 33.60 421 HIS B C 1
ATOM 8488 O O . HIS B 1 444 ? -36.662 53.544 53.103 1.00 32.80 421 HIS B O 1
ATOM 8495 N N . ASP B 1 445 ? -34.444 53.354 53.383 1.00 31.31 422 ASP B N 1
ATOM 8496 C CA . ASP B 1 445 ? -34.205 53.429 51.951 1.00 28.30 422 ASP B CA 1
ATOM 8497 C C . ASP B 1 445 ? -34.833 52.204 51.286 1.00 31.30 422 ASP B C 1
ATOM 8498 O O . ASP B 1 445 ? -34.653 51.078 51.773 1.00 30.49 422 ASP B O 1
ATOM 8503 N N . PRO B 1 446 ? -35.594 52.385 50.197 1.00 28.52 423 PRO B N 1
ATOM 8504 C CA . PRO B 1 446 ? -36.287 51.241 49.580 1.00 25.99 423 PRO B CA 1
ATOM 8505 C C . PRO B 1 446 ? -35.360 50.184 49.004 1.00 27.69 423 PRO B C 1
ATOM 8506 O O . PRO B 1 446 ? -35.815 49.049 48.799 1.00 29.42 423 PRO B O 1
ATOM 8510 N N . TYR B 1 447 ? -34.094 50.505 48.714 1.00 23.02 424 TYR B N 1
ATOM 8511 C CA . TYR B 1 447 ? -33.243 49.508 48.072 1.00 25.09 424 TYR B CA 1
ATOM 8512 C C . TYR B 1 447 ? -32.823 48.437 49.053 1.00 24.90 424 TYR B C 1
ATOM 8513 O O . TYR B 1 447 ? -32.435 47.350 48.634 1.00 30.54 424 TYR B O 1
ATOM 8522 N N . ILE B 1 448 ? -32.947 48.713 50.346 1.00 24.55 425 ILE B N 1
ATOM 8523 C CA . ILE B 1 448 ? -32.656 47.732 51.374 1.00 28.15 425 ILE B CA 1
ATOM 8524 C C . ILE B 1 448 ? -33.657 46.576 51.323 1.00 31.05 425 ILE B C 1
ATOM 8525 O O . ILE B 1 448 ? -33.318 45.437 51.677 1.00 30.89 425 ILE B O 1
ATOM 8530 N N . GLN B 1 449 ? -34.878 46.825 50.826 1.00 27.32 426 GLN B N 1
ATOM 8531 C CA . GLN B 1 449 ? -35.904 45.787 50.727 1.00 26.76 426 GLN B CA 1
ATOM 8532 C C . GLN B 1 449 ? -35.736 44.883 49.515 1.00 24.99 426 GLN B C 1
ATOM 8533 O O . GLN B 1 449 ? -36.514 43.938 49.357 1.00 30.93 426 GLN B O 1
ATOM 8539 N N . ILE B 1 450 ? -34.765 45.141 48.649 1.00 31.04 427 ILE B N 1
ATOM 8540 C CA . ILE B 1 450 ? -34.651 44.371 47.408 1.00 28.29 427 ILE B CA 1
ATOM 8541 C C . ILE B 1 450 ? -33.994 43.016 47.656 1.00 29.62 427 ILE B C 1
ATOM 8542 O O . ILE B 1 450 ? -34.587 41.991 47.291 1.00 30.60 427 ILE B O 1
ATOM 8547 N N . PRO B 1 451 ? -32.789 42.934 48.231 1.00 29.95 428 PRO B N 1
ATOM 8548 C CA . PRO B 1 451 ? -32.118 41.626 48.330 1.00 26.75 428 PRO B CA 1
ATOM 8549 C C . PRO B 1 451 ? -32.754 40.769 49.413 1.00 29.39 428 PRO B C 1
ATOM 8550 O O . PRO B 1 451 ? -33.588 41.229 50.201 1.00 27.47 428 PRO B O 1
ATOM 8554 N N . ASP B 1 452 ? -32.344 39.497 49.440 1.00 24.45 429 ASP B N 1
ATOM 8555 C CA . ASP B 1 452 ? -32.857 38.576 50.449 1.00 27.69 429 ASP B CA 1
ATOM 8556 C C . ASP B 1 452 ? -32.358 38.939 51.852 1.00 28.78 429 ASP B C 1
ATOM 8557 O O . ASP B 1 452 ? -33.134 38.931 52.811 1.00 28.54 429 ASP B O 1
ATOM 8562 N N . VAL B 1 453 ? -31.068 39.245 52.004 1.00 20.68 430 VAL B N 1
ATOM 8563 C CA . VAL B 1 453 ? -30.508 39.649 53.292 1.00 24.91 430 VAL B CA 1
ATOM 8564 C C . VAL B 1 453 ? -29.632 40.868 53.056 1.00 23.47 430 VAL B C 1
ATOM 8565 O O . VAL B 1 453 ? -29.289 41.194 51.921 1.00 24.22 430 VAL B O 1
ATOM 8569 N N . ILE B 1 454 ? -29.274 41.559 54.147 1.00 24.51 431 ILE B N 1
ATOM 8570 C CA . ILE B 1 454 ? -28.435 42.752 54.061 1.00 25.76 431 ILE B CA 1
ATOM 8571 C C . ILE B 1 454 ? -27.410 42.751 55.181 1.00 28.66 431 ILE B C 1
ATOM 8572 O O . ILE B 1 454 ? -27.566 42.082 56.208 1.00 30.08 431 ILE B O 1
ATOM 8577 N N . SER B 1 455 ? -26.358 43.543 54.980 1.00 25.61 432 SER B N 1
ATOM 8578 C CA . SER B 1 455 ? -25.419 43.838 56.050 1.00 25.31 432 SER B CA 1
ATOM 8579 C C . SER B 1 455 ? -25.047 45.308 55.967 1.00 24.77 432 SER B C 1
ATOM 8580 O O . SER B 1 455 ? -25.094 45.906 54.892 1.00 22.91 432 SER B O 1
ATOM 8583 N N . TYR B 1 456 ? -24.674 45.883 57.105 1.00 22.48 433 TYR B N 1
ATOM 8584 C CA . TYR B 1 456 ? -24.253 47.277 57.179 1.00 23.76 433 TYR B CA 1
ATOM 8585 C C . TYR B 1 456 ? -22.748 47.383 57.419 1.00 25.69 433 TYR B C 1
ATOM 8586 O O . TYR B 1 456 ? -22.140 46.504 58.043 1.00 27.79 433 TYR B O 1
ATOM 8595 N N . ASN B 1 457 ? -22.156 48.473 56.909 1.00 24.83 434 ASN B N 1
ATOM 8596 C CA . ASN B 1 457 ? -20.729 48.812 57.071 1.00 26.24 434 ASN B CA 1
ATOM 8597 C C . ASN B 1 457 ? -20.624 49.944 58.086 1.00 25.01 434 ASN B C 1
ATOM 8598 O O . ASN B 1 457 ? -20.759 51.118 57.726 1.00 27.77 434 ASN B O 1
ATOM 8603 N N . HIS B 1 458 ? -20.346 49.610 59.342 1.00 25.13 435 HIS B N 1
ATOM 8604 C CA . HIS B 1 458 ? -20.371 50.598 60.418 1.00 24.58 435 HIS B CA 1
ATOM 8605 C C . HIS B 1 458 ? -18.990 50.819 61.023 1.00 24.46 435 HIS B C 1
ATOM 8606 O O . HIS B 1 458 ? -18.213 49.875 61.193 1.00 24.16 435 HIS B O 1
ATOM 8613 N N . TYR B 1 459 ? -18.704 52.074 61.380 1.00 23.49 436 TYR B N 1
ATOM 8614 C CA . TYR B 1 459 ? -17.401 52.442 61.917 1.00 22.91 436 TYR B CA 1
ATOM 8615 C C . TYR B 1 459 ? -17.549 53.320 63.153 1.00 26.63 436 TYR B C 1
ATOM 8616 O O . TYR B 1 459 ? -16.724 54.207 63.396 1.00 27.28 436 TYR B O 1
ATOM 8625 N N . PHE B 1 460 ? -18.599 53.081 63.936 1.00 25.81 437 PHE B N 1
ATOM 8626 C CA . PHE B 1 460 ? -18.789 53.795 65.196 1.00 28.07 437 PHE B CA 1
ATOM 8627 C C . PHE B 1 460 ? -17.641 53.475 66.151 1.00 27.90 437 PHE B C 1
ATOM 8628 O O . PHE B 1 460 ? -17.354 52.303 66.439 1.00 24.93 437 PHE B O 1
ATOM 8636 N N . GLY B 1 461 ? -16.971 54.520 66.630 1.00 27.20 438 GLY B N 1
ATOM 8637 C CA . GLY B 1 461 ? -15.778 54.328 67.418 1.00 27.70 438 GLY B CA 1
ATOM 8638 C C . GLY B 1 461 ? -14.491 54.287 66.623 1.00 30.39 438 GLY B C 1
ATOM 8639 O O . GLY B 1 461 ? -13.421 54.165 67.219 1.00 27.59 438 GLY B O 1
ATOM 8640 N N . TRP B 1 462 ? -14.553 54.351 65.294 1.00 32.85 439 TRP B N 1
ATOM 8641 C CA . TRP B 1 462 ? -13.354 54.617 64.504 1.00 28.74 439 TRP B CA 1
ATOM 8642 C C . TRP B 1 462 ? -13.508 55.891 63.693 1.00 28.53 439 TRP B C 1
ATOM 8643 O O . TRP B 1 462 ? -12.697 56.808 63.838 1.00 30.52 439 TRP B O 1
ATOM 8654 N N . TYR B 1 463 ? -14.498 55.969 62.818 1.00 28.08 440 TYR B N 1
ATOM 8655 C CA . TYR B 1 463 ? -14.734 57.195 62.074 1.00 32.45 440 TYR B CA 1
ATOM 8656 C C . TYR B 1 463 ? -15.982 57.858 62.646 1.00 32.23 440 TYR B C 1
ATOM 8657 O O . TYR B 1 463 ? -17.095 57.646 62.165 1.00 35.32 440 TYR B O 1
ATOM 8666 N N . GLY B 1 464 ? -15.782 58.680 63.665 1.00 32.38 441 GLY B N 1
ATOM 8667 C CA . GLY B 1 464 ? -16.879 59.207 64.439 1.00 32.44 441 GLY B CA 1
ATOM 8668 C C . GLY B 1 464 ? -17.433 58.203 65.434 1.00 34.80 441 GLY B C 1
ATOM 8669 O O . GLY B 1 464 ? -17.091 57.011 65.452 1.00 30.00 441 GLY B O 1
ATOM 8670 N N . GLY B 1 465 ? -18.301 58.722 66.297 1.00 30.34 442 GLY B N 1
ATOM 8671 C CA . GLY B 1 465 ? -19.070 57.917 67.205 1.00 29.74 442 GLY B CA 1
ATOM 8672 C C . GLY B 1 465 ? -18.244 57.241 68.285 1.00 33.47 442 GLY B C 1
ATOM 8673 O O . GLY B 1 465 ? -17.050 57.469 68.464 1.00 30.79 442 GLY B O 1
ATOM 8674 N N . ASP B 1 466 ? -18.931 56.377 69.012 1.00 32.16 443 ASP B N 1
ATOM 8675 C CA . ASP B 1 466 ? -18.332 55.631 70.099 1.00 32.32 443 ASP B CA 1
ATOM 8676 C C . ASP B 1 466 ? -18.542 54.153 69.821 1.00 30.11 443 ASP B C 1
ATOM 8677 O O . ASP B 1 466 ? -19.599 53.752 69.327 1.00 31.17 443 ASP B O 1
ATOM 8682 N N . VAL B 1 467 ? -17.527 53.347 70.130 1.00 30.22 444 VAL B N 1
ATOM 8683 C CA . VAL B 1 467 ? -17.615 51.916 69.865 1.00 26.86 444 VAL B CA 1
ATOM 8684 C C . VAL B 1 467 ? -18.811 51.305 70.572 1.00 30.34 444 VAL B C 1
ATOM 8685 O O . VAL B 1 467 ? -19.336 50.271 70.141 1.00 29.40 444 VAL B O 1
ATOM 8689 N N . SER B 1 468 ? -19.272 51.926 71.660 1.00 28.70 445 SER B N 1
ATOM 8690 C CA . SER B 1 468 ? -20.415 51.358 72.350 1.00 26.63 445 SER B CA 1
ATOM 8691 C C . SER B 1 468 ? -21.698 51.546 71.570 1.00 26.95 445 SER B C 1
ATOM 8692 O O . SER B 1 468 ? -22.707 50.944 71.940 1.00 34.73 445 SER B O 1
ATOM 8695 N N . MET B 1 469 ? -21.684 52.337 70.496 1.00 29.50 446 MET B N 1
ATOM 8696 C CA . MET B 1 469 ? -22.908 52.580 69.734 1.00 27.06 446 MET B CA 1
ATOM 8697 C C . MET B 1 469 ? -23.297 51.425 68.819 1.00 28.32 446 MET B C 1
ATOM 8698 O O . MET B 1 469 ? -24.398 51.459 68.260 1.00 31.52 446 MET B O 1
ATOM 8703 N N . ASN B 1 470 ? -22.432 50.421 68.636 1.00 25.63 447 ASN B N 1
ATOM 8704 C CA . ASN B 1 470 ? -22.644 49.477 67.544 1.00 27.15 447 ASN B CA 1
ATOM 8705 C C . ASN B 1 470 ? -23.802 48.531 67.844 1.00 33.34 447 ASN B C 1
ATOM 8706 O O . ASN B 1 470 ? -24.738 48.418 67.039 1.00 30.85 447 ASN B O 1
ATOM 8711 N N . GLY B 1 471 ? -23.773 47.881 69.017 1.00 30.61 448 GLY B N 1
ATOM 8712 C CA . GLY B 1 471 ? -24.837 47.018 69.477 1.00 27.66 448 GLY B CA 1
ATOM 8713 C C . GLY B 1 471 ? -26.215 47.675 69.452 1.00 34.36 448 GLY B C 1
ATOM 8714 O O . GLY B 1 471 ? -27.161 47.157 68.845 1.00 30.01 448 GLY B O 1
ATOM 8715 N N . PRO B 1 472 ? -26.360 48.828 70.115 1.00 33.19 449 PRO B N 1
ATOM 8716 C CA . PRO B 1 472 ? -27.652 49.539 70.047 1.00 30.49 449 PRO B CA 1
ATOM 8717 C C . PRO B 1 472 ? -28.098 49.904 68.635 1.00 28.88 449 PRO B C 1
ATOM 8718 O O . PRO B 1 472 ? -29.303 49.888 68.362 1.00 31.14 449 PRO B O 1
ATOM 8722 N N . TRP B 1 473 ? -27.181 50.209 67.716 1.00 28.62 450 TRP B N 1
ATOM 8723 C CA . TRP B 1 473 ? -27.605 50.477 66.343 1.00 28.98 450 TRP B CA 1
ATOM 8724 C C . TRP B 1 473 ? -28.187 49.228 65.697 1.00 29.89 450 TRP B C 1
ATOM 8725 O O . TRP B 1 473 ? -29.274 49.275 65.108 1.00 31.12 450 TRP B O 1
ATOM 8736 N N . MET B 1 474 ? -27.462 48.104 65.773 1.00 28.22 451 MET B N 1
ATOM 8737 C CA . MET B 1 474 ? -27.978 46.855 65.236 1.00 24.06 451 MET B CA 1
ATOM 8738 C C . MET B 1 474 ? -29.300 46.470 65.897 1.00 30.31 451 MET B C 1
ATOM 8739 O O . MET B 1 474 ? -30.244 46.070 65.205 1.00 28.68 451 MET B O 1
ATOM 8744 N N . ASP B 1 475 ? -29.397 46.596 67.232 1.00 29.06 452 ASP B N 1
ATOM 8745 C CA . ASP B 1 475 ? -30.661 46.299 67.912 1.00 27.79 452 ASP B CA 1
ATOM 8746 C C . ASP B 1 475 ? -31.800 47.140 67.339 1.00 31.86 452 ASP B C 1
ATOM 8747 O O . ASP B 1 475 ? -32.913 46.646 67.135 1.00 26.75 452 ASP B O 1
ATOM 8752 N N . ASN B 1 476 ? -31.544 48.431 67.107 1.00 28.71 453 ASN B N 1
ATOM 8753 C CA . ASN B 1 476 ? -32.601 49.293 66.610 1.00 26.40 453 ASN B CA 1
ATOM 8754 C C . ASN B 1 476 ? -33.044 48.852 65.222 1.00 29.53 453 ASN B C 1
ATOM 8755 O O . ASN B 1 476 ? -34.244 48.764 64.947 1.00 28.64 453 ASN B O 1
ATOM 8760 N N . PHE B 1 477 ? -32.086 48.536 64.343 1.00 30.12 454 PHE B N 1
ATOM 8761 C CA . PHE B 1 477 ? -32.455 48.013 63.029 1.00 29.09 454 PHE B CA 1
ATOM 8762 C C . PHE B 1 477 ? -33.298 46.752 63.166 1.00 31.02 454 PHE B C 1
ATOM 8763 O O . PHE B 1 477 ? -34.312 46.592 62.473 1.00 35.17 454 PHE B O 1
ATOM 8771 N N . HIS B 1 478 ? -32.883 45.839 64.052 1.00 31.61 455 HIS B N 1
ATOM 8772 C CA . HIS B 1 478 ? -33.563 44.554 64.209 1.00 34.40 455 HIS B CA 1
ATOM 8773 C C . HIS B 1 478 ? -34.991 44.732 64.718 1.00 33.75 455 HIS B C 1
ATOM 8774 O O . HIS B 1 478 ? -35.886 43.959 64.354 1.00 36.14 455 HIS B O 1
ATOM 8781 N N . LYS B 1 479 ? -35.224 45.749 65.546 1.00 31.83 456 LYS B N 1
ATOM 8782 C CA . LYS B 1 479 ? -36.564 46.036 66.049 1.00 34.43 456 LYS B CA 1
ATOM 8783 C C . LYS B 1 479 ? -37.451 46.569 64.930 1.00 35.26 456 LYS B C 1
ATOM 8784 O O . LYS B 1 479 ? -38.630 46.213 64.818 1.00 38.38 456 LYS B O 1
ATOM 8790 N N . GLU B 1 480 ? -36.871 47.392 64.064 1.00 38.15 457 GLU B N 1
ATOM 8791 C CA . GLU B 1 480 ? -37.610 48.017 62.980 1.00 32.23 457 GLU B CA 1
ATOM 8792 C C . GLU B 1 480 ? -37.878 47.034 61.845 1.00 36.16 457 GLU B C 1
ATOM 8793 O O . GLU B 1 480 ? -38.943 47.079 61.218 1.00 35.60 457 GLU B O 1
ATOM 8799 N N . PHE B 1 481 ? -36.930 46.136 61.567 1.00 34.05 458 PHE B N 1
ATOM 8800 C CA . PHE B 1 481 ? -37.023 45.203 60.447 1.00 30.94 458 PHE B CA 1
ATOM 8801 C C . PHE B 1 481 ? -36.771 43.776 60.927 1.00 35.13 458 PHE B C 1
ATOM 8802 O O . PHE B 1 481 ? -35.816 43.115 60.496 1.00 33.19 458 PHE B O 1
ATOM 8810 N N . PRO B 1 482 ? -37.649 43.250 61.791 1.00 37.03 459 PRO B N 1
ATOM 8811 C CA . PRO B 1 482 ? -37.353 41.968 62.463 1.00 36.01 459 PRO B CA 1
ATOM 8812 C C . PRO B 1 482 ? -37.280 40.768 61.531 1.00 32.85 459 PRO B C 1
ATOM 8813 O O . PRO B 1 482 ? -36.761 39.724 61.945 1.00 36.83 459 PRO B O 1
ATOM 8817 N N . ASN B 1 483 ? -37.739 40.879 60.289 1.00 33.32 460 ASN B N 1
ATOM 8818 C CA . ASN B 1 483 ? -37.712 39.758 59.360 1.00 36.00 460 ASN B CA 1
ATOM 8819 C C . ASN B 1 483 ? -36.670 39.915 58.263 1.00 33.65 460 ASN B C 1
ATOM 8820 O O . ASN B 1 483 ? -36.620 39.086 57.348 1.00 37.31 460 ASN B O 1
ATOM 8825 N N . ILE B 1 484 ? -35.849 40.953 58.317 1.00 30.16 461 ILE B N 1
ATOM 8826 C CA . ILE B 1 484 ? -34.696 41.090 57.433 1.00 30.20 461 ILE B CA 1
ATOM 8827 C C . ILE B 1 484 ? -33.462 40.631 58.201 1.00 28.24 461 ILE B C 1
ATOM 8828 O O . ILE B 1 484 ? -33.144 41.217 59.251 1.00 23.30 461 ILE B O 1
ATOM 8833 N N . PRO B 1 485 ? -32.769 39.582 57.757 1.00 30.12 462 PRO B N 1
ATOM 8834 C CA . PRO B 1 485 ? -31.543 39.172 58.459 1.00 29.83 462 PRO B CA 1
ATOM 8835 C C . PRO B 1 485 ? -30.467 40.224 58.229 1.00 26.39 462 PRO B C 1
ATOM 8836 O O . PRO B 1 485 ? -30.177 40.583 57.089 1.00 29.70 462 PRO B O 1
ATOM 8840 N N . LEU B 1 486 ? -29.921 40.752 59.325 1.00 26.06 463 LEU B N 1
ATOM 8841 C CA . LEU B 1 486 ? -28.960 41.851 59.325 1.00 27.13 463 LEU B CA 1
ATOM 8842 C C . LEU B 1 486 ? -27.597 41.329 59.758 1.00 26.30 463 LEU B C 1
ATOM 8843 O O . LEU B 1 486 ? -27.473 40.707 60.818 1.00 29.01 463 LEU B O 1
ATOM 8848 N N . GLY B 1 487 ? -26.577 41.583 58.943 1.00 27.01 464 GLY B N 1
ATOM 8849 C CA . GLY B 1 487 ? -25.212 41.285 59.307 1.00 27.64 464 GLY B CA 1
ATOM 8850 C C . GLY B 1 487 ? -24.385 42.553 59.443 1.00 26.79 464 GLY B C 1
ATOM 8851 O O . GLY B 1 487 ? -24.858 43.667 59.204 1.00 25.76 464 GLY B O 1
ATOM 8852 N N . MET B 1 488 ? -23.136 42.357 59.850 1.00 25.30 465 MET B N 1
ATOM 8853 C CA . MET B 1 488 ? -22.125 43.414 59.861 1.00 27.11 465 MET B CA 1
ATOM 8854 C C . MET B 1 488 ? -21.068 43.019 58.825 1.00 29.23 465 MET B C 1
ATOM 8855 O O . MET B 1 488 ? -20.239 42.138 59.067 1.00 27.71 465 MET B O 1
ATOM 8860 N N . SER B 1 489 ? -21.118 43.664 57.660 1.00 29.69 466 SER B N 1
ATOM 8861 C CA . SER B 1 489 ? -20.234 43.347 56.548 1.00 26.79 466 SER B CA 1
ATOM 8862 C C . SER B 1 489 ? -18.958 44.167 56.551 1.00 24.31 466 SER B C 1
ATOM 8863 O O . SER B 1 489 ? -18.067 43.876 55.753 1.00 26.00 466 SER B O 1
ATOM 8866 N N . GLU B 1 490 ? -18.886 45.216 57.363 1.00 23.37 467 GLU B N 1
ATOM 8867 C CA . GLU B 1 490 ? -17.649 45.953 57.599 1.00 24.43 467 GLU B CA 1
ATOM 8868 C C . GLU B 1 490 ? -17.728 46.542 58.993 1.00 23.15 467 GLU B C 1
ATOM 8869 O O . GLU B 1 490 ? -18.786 46.998 59.432 1.00 25.67 467 GLU B O 1
ATOM 8875 N N . TYR B 1 491 ? -16.610 46.485 59.685 1.00 23.64 468 TYR B N 1
ATOM 8876 C CA . TYR B 1 491 ? -16.328 47.287 60.861 1.00 23.51 468 TYR B CA 1
ATOM 8877 C C . TYR B 1 491 ? -14.836 47.138 61.074 1.00 25.23 468 TYR B C 1
ATOM 8878 O O . TYR B 1 491 ? -14.262 46.089 60.763 1.00 27.99 468 TYR B O 1
ATOM 8887 N N . GLY B 1 492 ? -14.207 48.195 61.556 1.00 23.01 469 GLY B N 1
ATOM 8888 C CA . GLY B 1 492 ? -12.768 48.159 61.635 1.00 22.81 469 GLY B CA 1
ATOM 8889 C C . GLY B 1 492 ? -12.220 49.464 62.149 1.00 27.70 469 GLY B C 1
ATOM 8890 O O . GLY B 1 492 ? -12.961 50.405 62.453 1.00 27.27 469 GLY B O 1
ATOM 8891 N N . CYS B 1 493 ? -10.885 49.508 62.189 1.00 27.81 470 CYS B N 1
ATOM 8892 C CA . CYS B 1 493 ? -10.116 50.482 62.944 1.00 25.71 470 CYS B CA 1
ATOM 8893 C C . CYS B 1 493 ? -8.665 50.418 62.485 1.00 26.87 470 CYS B C 1
ATOM 8894 O O . CYS B 1 493 ? -8.080 49.334 62.433 1.00 26.75 470 CYS B O 1
ATOM 8897 N N . GLU B 1 494 ? -8.077 51.560 62.141 1.00 28.23 471 GLU B N 1
ATOM 8898 C CA . GLU B 1 494 ? -6.741 51.577 61.562 1.00 27.91 471 GLU B CA 1
ATOM 8899 C C . GLU B 1 494 ? -5.680 51.410 62.648 1.00 29.34 471 GLU B C 1
ATOM 8900 O O . GLU B 1 494 ? -5.837 51.870 63.782 1.00 31.17 471 GLU B O 1
ATOM 8906 N N . ALA B 1 495 ? -4.569 50.782 62.280 1.00 27.96 472 ALA B N 1
ATOM 8907 C CA . ALA B 1 495 ? -3.529 50.497 63.259 1.00 27.38 472 ALA B CA 1
ATOM 8908 C C . ALA B 1 495 ? -2.212 50.324 62.538 1.00 26.78 472 ALA B C 1
ATOM 8909 O O . ALA B 1 495 ? -2.131 49.570 61.565 1.00 26.42 472 ALA B O 1
ATOM 8911 N N . LEU B 1 496 ? -1.188 51.030 63.013 1.00 34.18 473 LEU B N 1
ATOM 8912 C CA . LEU B 1 496 ? 0.190 50.868 62.561 1.00 29.65 473 LEU B CA 1
ATOM 8913 C C . LEU B 1 496 ? 1.056 50.731 63.805 1.00 30.20 473 LEU B C 1
ATOM 8914 O O . LEU B 1 496 ? 0.522 50.616 64.912 1.00 31.49 473 LEU B O 1
ATOM 8919 N N . ASN B 1 497 ? 2.379 50.734 63.650 1.00 29.79 474 ASN B N 1
ATOM 8920 C CA . ASN B 1 497 ? 3.296 50.536 64.772 1.00 31.30 474 ASN B CA 1
ATOM 8921 C C . ASN B 1 497 ? 3.423 51.821 65.609 1.00 31.88 474 ASN B C 1
ATOM 8922 O O . ASN B 1 497 ? 4.489 52.426 65.733 1.00 33.42 474 ASN B O 1
ATOM 8927 N N . TRP B 1 498 ? 2.300 52.230 66.202 1.00 31.43 475 TRP B N 1
ATOM 8928 C CA . TRP B 1 498 ? 2.254 53.345 67.143 1.00 29.65 475 TRP B CA 1
ATOM 8929 C C . TRP B 1 498 ? 1.640 52.873 68.451 1.00 29.64 475 TRP B C 1
ATOM 8930 O O . TRP B 1 498 ? 0.791 51.974 68.471 1.00 26.44 475 TRP B O 1
ATOM 8941 N N . HIS B 1 499 ? 2.059 53.495 69.551 1.00 28.08 476 HIS B N 1
ATOM 8942 C CA . HIS B 1 499 ? 1.663 53.004 70.860 1.00 30.12 476 HIS B CA 1
ATOM 8943 C C . HIS B 1 499 ? 1.367 54.159 71.803 1.00 31.75 476 HIS B C 1
ATOM 8944 O O . HIS B 1 499 ? 1.810 55.292 71.595 1.00 30.48 476 HIS B O 1
ATOM 8951 N N . THR B 1 500 ? 0.585 53.850 72.836 1.00 28.99 477 THR B N 1
ATOM 8952 C CA . THR B 1 500 ? 0.160 54.852 73.796 1.00 33.28 477 THR B CA 1
ATOM 8953 C C . THR B 1 500 ? -0.361 54.153 75.040 1.00 31.95 477 THR B C 1
ATOM 8954 O O . THR B 1 500 ? -0.799 53.007 74.985 1.00 33.94 477 THR B O 1
ATOM 8958 N N . SER B 1 501 ? -0.311 54.855 76.160 1.00 35.59 478 SER B N 1
ATOM 8959 C CA . SER B 1 501 ? -1.085 54.472 77.331 1.00 40.65 478 SER B CA 1
ATOM 8960 C C . SER B 1 501 ? -2.392 55.243 77.409 1.00 34.52 478 SER B C 1
ATOM 8961 O O . SER B 1 501 ? -3.118 55.109 78.397 1.00 29.36 478 SER B O 1
ATOM 8964 N N . ASP B 1 502 ? -2.705 56.039 76.384 1.00 37.57 479 ASP B N 1
ATOM 8965 C CA . ASP B 1 502 ? -3.948 56.807 76.312 1.00 37.51 479 ASP B CA 1
ATOM 8966 C C . ASP B 1 502 ? -4.663 56.509 74.994 1.00 35.49 479 ASP B C 1
ATOM 8967 O O . ASP B 1 502 ? -4.835 57.392 74.140 1.00 30.67 479 ASP B O 1
ATOM 8972 N N . PRO B 1 503 ? -5.092 55.259 74.799 1.00 34.75 480 PRO B N 1
ATOM 8973 C CA . PRO B 1 503 ? -5.650 54.860 73.503 1.00 29.40 480 PRO B CA 1
ATOM 8974 C C . PRO B 1 503 ? -6.942 55.607 73.215 1.00 34.24 480 PRO B C 1
ATOM 8975 O O . PRO B 1 503 ? -7.855 55.642 74.046 1.00 33.43 480 PRO B O 1
ATOM 8979 N N . LYS B 1 504 ? -6.990 56.235 72.035 1.00 32.99 481 LYS B N 1
ATOM 8980 C CA . LYS B 1 504 ? -8.136 56.997 71.563 1.00 33.13 481 LYS B CA 1
ATOM 8981 C C . LYS B 1 504 ? -8.242 56.851 70.052 1.00 30.85 481 LYS B C 1
ATOM 8982 O O . LYS B 1 504 ? -7.233 56.687 69.365 1.00 30.07 481 LYS B O 1
ATOM 8988 N N . GLN B 1 505 ? -9.480 56.890 69.560 1.00 33.13 482 GLN B N 1
ATOM 8989 C CA . GLN B 1 505 ? -9.860 57.156 68.174 1.00 31.55 482 GLN B CA 1
ATOM 8990 C C . GLN B 1 505 ? -8.900 58.102 67.463 1.00 32.67 482 GLN B C 1
ATOM 8991 O O . GLN B 1 505 ? -8.794 59.270 67.844 1.00 36.31 482 GLN B O 1
ATOM 8997 N N . GLY B 1 506 ? -8.232 57.649 66.407 1.00 28.54 483 GLY B N 1
ATOM 8998 C CA . GLY B 1 506 ? -7.446 58.546 65.595 1.00 25.28 483 GLY B CA 1
ATOM 8999 C C . GLY B 1 506 ? -5.986 58.650 65.969 1.00 26.36 483 GLY B C 1
ATOM 9000 O O . GLY B 1 506 ? -5.231 59.324 65.261 1.00 25.09 483 GLY B O 1
ATOM 9001 N N . ASP B 1 507 ? -5.555 58.004 67.045 1.00 26.03 484 ASP B N 1
ATOM 9002 C CA . ASP B 1 507 ? -4.125 57.943 67.308 1.00 29.17 484 ASP B CA 1
ATOM 9003 C C . ASP B 1 507 ? -3.436 56.832 66.517 1.00 27.56 484 ASP B C 1
ATOM 9004 O O . ASP B 1 507 ? -2.204 56.794 66.461 1.00 31.04 484 ASP B O 1
ATOM 9009 N N . TYR B 1 508 ? -4.202 55.934 65.905 1.00 29.20 485 TYR B N 1
ATOM 9010 C CA . TYR B 1 508 ? -3.664 54.905 65.018 1.00 29.65 485 TYR B CA 1
ATOM 9011 C C . TYR B 1 508 ? -2.831 53.869 65.769 1.00 27.73 485 TYR B C 1
ATOM 9012 O O . TYR B 1 508 ? -1.972 53.215 65.174 1.00 26.64 485 TYR B O 1
ATOM 9021 N N . THR B 1 509 ? -3.059 53.696 67.067 1.00 27.30 486 THR B N 1
ATOM 9022 C CA . THR B 1 509 ? -2.170 52.833 67.838 1.00 30.07 486 THR B CA 1
ATOM 9023 C C . THR B 1 509 ? -2.635 51.389 67.794 1.00 27.05 486 THR B C 1
ATOM 9024 O O . THR B 1 509 ? -3.812 51.091 67.587 1.00 28.58 486 THR B O 1
ATOM 9028 N N . GLU B 1 510 ? -1.682 50.486 67.993 1.00 29.43 487 GLU B N 1
ATOM 9029 C CA . GLU B 1 510 ? -2.051 49.094 68.142 1.00 29.54 487 GLU B CA 1
ATOM 9030 C C . GLU B 1 510 ? -2.955 48.909 69.347 1.00 26.01 487 GLU B C 1
ATOM 9031 O O . GLU B 1 510 ? -3.853 48.066 69.326 1.00 29.33 487 GLU B O 1
ATOM 9037 N N . GLU B 1 511 ? -2.783 49.727 70.377 1.00 29.44 488 GLU B N 1
ATOM 9038 C CA . GLU B 1 511 ? -3.539 49.512 71.610 1.00 29.90 488 GLU B CA 1
ATOM 9039 C C . GLU B 1 511 ? -4.987 49.952 71.465 1.00 30.29 488 GLU B C 1
ATOM 9040 O O . GLU B 1 511 ? -5.892 49.268 71.949 1.00 30.23 488 GLU B O 1
ATOM 9046 N N . TYR B 1 512 ? -5.234 51.095 70.818 1.00 25.70 489 TYR B N 1
ATOM 9047 C CA . TYR B 1 512 ? -6.621 51.494 70.640 1.00 28.25 489 TYR B CA 1
ATOM 9048 C C . TYR B 1 512 ? -7.376 50.485 69.765 1.00 28.39 489 TYR B C 1
ATOM 9049 O O . TYR B 1 512 ? -8.540 50.172 70.048 1.00 29.02 489 TYR B O 1
ATOM 9058 N N . GLN B 1 513 ? -6.725 49.956 68.713 1.00 25.86 490 GLN B N 1
ATOM 9059 C CA . GLN B 1 513 ? -7.375 48.983 67.832 1.00 22.34 490 GLN B CA 1
ATOM 9060 C C . GLN B 1 513 ? -7.696 47.683 68.557 1.00 27.03 490 GLN B C 1
ATOM 9061 O O . GLN B 1 513 ? -8.704 47.031 68.250 1.00 27.88 490 GLN B O 1
ATOM 9067 N N . ALA B 1 514 ? -6.845 47.273 69.500 1.00 25.11 491 ALA B N 1
ATOM 9068 C CA . ALA B 1 514 ? -7.144 46.087 70.298 1.00 29.67 491 ALA B CA 1
ATOM 9069 C C . ALA B 1 514 ? -8.426 46.283 71.097 1.00 29.88 491 ALA B C 1
ATOM 9070 O O . ALA B 1 514 ? -9.306 45.409 71.124 1.00 24.94 491 ALA B O 1
ATOM 9072 N N . TYR B 1 515 ? -8.529 47.432 71.767 1.00 24.43 492 TYR B N 1
ATOM 9073 C CA . TYR B 1 515 ? -9.714 47.765 72.538 1.00 27.47 492 TYR B CA 1
ATOM 9074 C C . TYR B 1 515 ? -10.964 47.808 71.653 1.00 29.20 492 TYR B C 1
ATOM 9075 O O . TYR B 1 515 ? -12.013 47.271 72.029 1.00 29.85 492 TYR B O 1
ATOM 9084 N N . TYR B 1 516 ? -10.858 48.414 70.460 1.00 27.96 493 TYR B N 1
ATOM 9085 C CA . TYR B 1 516 ? -12.010 48.549 69.571 1.00 31.80 493 TYR B CA 1
ATOM 9086 C C . TYR B 1 516 ? -12.567 47.185 69.189 1.00 30.32 493 TYR B C 1
ATOM 9087 O O . TYR B 1 516 ? -13.786 46.955 69.235 1.00 27.88 493 TYR B O 1
ATOM 9096 N N . HIS B 1 517 ? -11.679 46.264 68.805 1.00 27.15 494 HIS B N 1
ATOM 9097 C CA . HIS B 1 517 ? -12.127 44.918 68.468 1.00 29.26 494 HIS B CA 1
ATOM 9098 C C . HIS B 1 517 ? -12.586 44.155 69.703 1.00 30.80 494 HIS B C 1
ATOM 9099 O O . HIS B 1 517 ? -13.529 43.359 69.607 1.00 33.07 494 HIS B O 1
ATOM 9106 N N . GLU B 1 518 ? -11.962 44.402 70.868 1.00 29.38 495 GLU B N 1
ATOM 9107 C CA . GLU B 1 518 ? -12.474 43.844 72.119 1.00 32.33 495 GLU B CA 1
ATOM 9108 C C . GLU B 1 518 ? -13.937 44.207 72.309 1.00 31.27 495 GLU B C 1
ATOM 9109 O O . GLU B 1 518 ? -14.775 43.344 72.603 1.00 28.30 495 GLU B O 1
ATOM 9115 N N . GLU B 1 519 ? -14.258 45.493 72.131 1.00 30.64 496 GLU B N 1
ATOM 9116 C CA . GLU B 1 519 ? -15.623 45.956 72.359 1.00 30.17 496 GLU B CA 1
ATOM 9117 C C . GLU B 1 519 ? -16.562 45.499 71.249 1.00 30.46 496 GLU B C 1
ATOM 9118 O O . GLU B 1 519 ? -17.734 45.191 71.511 1.00 33.01 496 GLU B O 1
ATOM 9124 N N . MET B 1 520 ? -16.072 45.443 70.002 1.00 27.43 497 MET B N 1
ATOM 9125 C CA . MET B 1 520 ? -16.909 44.963 68.905 1.00 26.43 497 MET B CA 1
ATOM 9126 C C . MET B 1 520 ? -17.240 43.484 69.068 1.00 27.83 497 MET B C 1
ATOM 9127 O O . MET B 1 520 ? -18.387 43.081 68.869 1.00 25.82 497 MET B O 1
ATOM 9132 N N . ILE B 1 521 ? -16.251 42.666 69.444 1.00 29.76 498 ILE B N 1
ATOM 9133 C CA . ILE B 1 521 ? -16.493 41.247 69.699 1.00 29.13 498 ILE B CA 1
ATOM 9134 C C . ILE B 1 521 ? -17.565 41.071 70.776 1.00 29.14 498 ILE B C 1
ATOM 9135 O O . ILE B 1 521 ? -18.532 40.324 70.596 1.00 25.50 498 ILE B O 1
ATOM 9140 N N . LYS B 1 522 ? -17.410 41.755 71.911 1.00 30.15 499 LYS B N 1
ATOM 9141 C CA . LYS B 1 522 ? -18.389 41.616 72.988 1.00 33.16 499 LYS B CA 1
ATOM 9142 C C . LYS B 1 522 ? -19.803 41.958 72.512 1.00 34.35 499 LYS B C 1
ATOM 9143 O O . LYS B 1 522 ? -20.768 41.257 72.858 1.00 31.29 499 LYS B O 1
ATOM 9149 N N . GLN B 1 523 ? -19.947 43.015 71.701 1.00 28.16 500 GLN B N 1
ATOM 9150 C CA . GLN B 1 523 ? -21.286 43.416 71.274 1.00 30.28 500 GLN B CA 1
ATOM 9151 C C . GLN B 1 523 ? -21.835 42.497 70.195 1.00 32.54 500 GLN B C 1
ATOM 9152 O O . GLN B 1 523 ? -23.005 42.089 70.259 1.00 32.80 500 GLN B O 1
ATOM 9158 N N . LEU B 1 524 ? -21.013 42.172 69.195 1.00 28.27 501 LEU B N 1
ATOM 9159 C CA . LEU B 1 524 ? -21.518 41.479 68.021 1.00 26.14 501 LEU B CA 1
ATOM 9160 C C . LEU B 1 524 ? -21.574 39.971 68.233 1.00 32.13 501 LEU B C 1
ATOM 9161 O O . LEU B 1 524 ? -22.541 39.324 67.814 1.00 36.11 501 LEU B O 1
ATOM 9166 N N . PHE B 1 525 ? -20.553 39.385 68.865 1.00 28.30 502 PHE B N 1
ATOM 9167 C CA . PHE B 1 525 ? -20.529 37.933 69.015 1.00 33.48 502 PHE B CA 1
ATOM 9168 C C . PHE B 1 525 ? -21.587 37.421 69.995 1.00 37.09 502 PHE B C 1
ATOM 9169 O O . PHE B 1 525 ? -21.839 36.212 70.029 1.00 34.36 502 PHE B O 1
ATOM 9177 N N . THR B 1 526 ? -22.219 38.301 70.776 1.00 34.28 503 THR B N 1
ATOM 9178 C CA . THR B 1 526 ? -23.285 37.914 71.689 1.00 29.94 503 THR B CA 1
ATOM 9179 C C . THR B 1 526 ? -24.665 38.231 71.143 1.00 34.46 503 THR B C 1
ATOM 9180 O O . THR B 1 526 ? -25.652 38.073 71.868 1.00 33.93 503 THR B O 1
ATOM 9184 N N . ARG B 1 527 ? -24.763 38.677 69.891 1.00 33.71 504 ARG B N 1
ATOM 9185 C CA . ARG B 1 527 ? -26.054 38.945 69.249 1.00 35.90 504 ARG B CA 1
ATOM 9186 C C . ARG B 1 527 ? -26.303 37.870 68.190 1.00 32.38 504 ARG B C 1
ATOM 9187 O O . ARG B 1 527 ? -25.819 37.965 67.053 1.00 32.19 504 ARG B O 1
ATOM 9195 N N . LYS B 1 528 ? -27.063 36.848 68.570 1.00 32.56 505 LYS B N 1
ATOM 9196 C CA . LYS B 1 528 ? -27.272 35.719 67.668 1.00 31.99 505 LYS B CA 1
ATOM 9197 C C . LYS B 1 528 ? -27.932 36.151 66.360 1.00 32.10 505 LYS B C 1
ATOM 9198 O O . LYS B 1 528 ? -27.630 35.586 65.301 1.00 30.43 505 LYS B O 1
ATOM 9204 N N . TYR B 1 529 ? -28.789 37.177 66.394 1.00 27.45 506 TYR B N 1
ATOM 9205 C CA . TYR B 1 529 ? -29.556 37.521 65.202 1.00 30.30 506 TYR B CA 1
ATOM 9206 C C . TYR B 1 529 ? -28.690 38.105 64.091 1.00 27.83 506 TYR B C 1
ATOM 9207 O O . TYR B 1 529 ? -29.100 38.070 62.921 1.00 29.29 506 TYR B O 1
ATOM 9216 N N . ILE B 1 530 ? -27.521 38.648 64.416 1.00 24.04 507 ILE B N 1
ATOM 9217 C CA . ILE B 1 530 ? -26.639 39.159 63.373 1.00 25.48 507 ILE B CA 1
ATOM 9218 C C . ILE B 1 530 ? -26.084 37.959 62.616 1.00 27.67 507 ILE B C 1
ATOM 9219 O O . ILE B 1 530 ? -25.367 37.132 63.188 1.00 28.83 507 ILE B O 1
ATOM 9224 N N . TRP B 1 531 ? -26.451 37.828 61.336 1.00 30.75 508 TRP B N 1
ATOM 9225 C CA . TRP B 1 531 ? -26.242 36.540 60.672 1.00 29.28 508 TRP B CA 1
ATOM 9226 C C . TRP B 1 531 ? -24.791 36.339 60.251 1.00 31.40 508 TRP B C 1
ATOM 9227 O O . TRP B 1 531 ? -24.349 35.196 60.090 1.00 32.96 508 TRP B O 1
ATOM 9238 N N . ALA B 1 532 ? -24.033 37.418 60.080 1.00 30.38 509 ALA B N 1
ATOM 9239 C CA . ALA B 1 532 ? -22.628 37.299 59.717 1.00 28.39 509 ALA B CA 1
ATOM 9240 C C . ALA B 1 532 ? -21.889 38.586 60.070 1.00 26.99 509 ALA B C 1
ATOM 9241 O O . ALA B 1 532 ? -22.378 39.693 59.817 1.00 29.31 509 ALA B O 1
ATOM 9243 N N . THR B 1 533 ? -20.705 38.449 60.629 1.00 23.60 510 THR B N 1
ATOM 9244 C CA . THR B 1 533 ? -19.845 39.604 60.839 1.00 25.38 510 THR B CA 1
ATOM 9245 C C . THR B 1 533 ? -18.571 39.424 60.028 1.00 23.29 510 THR B C 1
ATOM 9246 O O . THR B 1 533 ? -18.097 38.300 59.835 1.00 26.61 510 THR B O 1
ATOM 9250 N N . HIS B 1 534 ? -18.048 40.527 59.509 1.00 23.85 511 HIS B N 1
ATOM 9251 C CA . HIS B 1 534 ? -16.810 40.509 58.732 1.00 22.91 511 HIS B CA 1
ATOM 9252 C C . HIS B 1 534 ? -15.953 41.700 59.146 1.00 25.48 511 HIS B C 1
ATOM 9253 O O . HIS B 1 534 ? -16.273 42.849 58.811 1.00 23.39 511 HIS B O 1
ATOM 9260 N N . VAL B 1 535 ? -14.874 41.418 59.882 1.00 21.28 512 VAL B N 1
ATOM 9261 C CA . VAL B 1 535 ? -13.862 42.429 60.154 1.00 24.13 512 VAL B CA 1
ATOM 9262 C C . VAL B 1 535 ? -13.370 43.050 58.856 1.00 25.34 512 VAL B C 1
ATOM 9263 O O . VAL B 1 535 ? -13.065 42.349 57.879 1.00 22.79 512 VAL B O 1
ATOM 9267 N N . TRP B 1 536 ? -13.283 44.373 58.847 1.00 24.60 513 TRP B N 1
ATOM 9268 C CA . TRP B 1 536 ? -12.571 45.110 57.804 1.00 27.30 513 TRP B CA 1
ATOM 9269 C C . TRP B 1 536 ? -11.266 45.611 58.422 1.00 23.74 513 TRP B C 1
ATOM 9270 O O . TRP B 1 536 ? -11.273 46.531 59.245 1.00 24.26 513 TRP B O 1
ATOM 9281 N N . ASN B 1 537 ? -10.146 45.009 58.060 1.00 22.57 514 ASN B N 1
ATOM 9282 C CA . ASN B 1 537 ? -10.002 43.932 57.099 1.00 24.90 514 ASN B CA 1
ATOM 9283 C C . ASN B 1 537 ? -9.060 42.905 57.744 1.00 23.19 514 ASN B C 1
ATOM 9284 O O . ASN B 1 537 ? -8.397 43.217 58.744 1.00 22.54 514 ASN B O 1
ATOM 9289 N N . MET B 1 538 ? -8.988 41.686 57.198 1.00 24.24 515 MET B N 1
ATOM 9290 C CA . MET B 1 538 ? -8.036 40.711 57.737 1.00 22.33 515 MET B CA 1
ATOM 9291 C C . MET B 1 538 ? -6.597 41.188 57.567 1.00 24.33 515 MET B C 1
ATOM 9292 O O . MET B 1 538 ? -5.761 40.980 58.456 1.00 25.64 515 MET B O 1
ATOM 9297 N N . PHE B 1 539 ? -6.292 41.837 56.436 1.00 20.53 516 PHE B N 1
ATOM 9298 C CA . PHE B 1 539 ? -4.950 42.326 56.132 1.00 20.51 516 PHE B CA 1
ATOM 9299 C C . PHE B 1 539 ? -4.996 43.785 55.705 1.00 22.36 516 PHE B C 1
ATOM 9300 O O . PHE B 1 539 ? -5.902 44.203 54.975 1.00 21.75 516 PHE B O 1
ATOM 9308 N N . ASP B 1 540 ? -3.990 44.550 56.129 1.00 24.55 517 ASP B N 1
ATOM 9309 C CA . ASP B 1 540 ? -3.697 45.812 55.467 1.00 21.37 517 ASP B CA 1
ATOM 9310 C C . ASP B 1 540 ? -3.691 45.569 53.964 1.00 23.17 517 ASP B C 1
ATOM 9311 O O . ASP B 1 540 ? -3.334 44.481 53.507 1.00 22.70 517 ASP B O 1
ATOM 9316 N N . PHE B 1 541 ? -4.095 46.571 53.186 1.00 17.71 518 PHE B N 1
ATOM 9317 C CA . PHE B 1 541 ? -4.179 46.372 51.748 1.00 20.20 518 PHE B CA 1
ATOM 9318 C C . PHE B 1 541 ? -3.878 47.676 51.025 1.00 22.88 518 PHE B C 1
ATOM 9319 O O . PHE B 1 541 ? -3.839 48.756 51.626 1.00 24.66 518 PHE B O 1
ATOM 9327 N N . GLY B 1 542 ? -3.683 47.563 49.711 1.00 23.61 519 GLY B N 1
ATOM 9328 C CA . GLY B 1 542 ? -3.236 48.685 48.907 1.00 20.29 519 GLY B CA 1
ATOM 9329 C C . GLY B 1 542 ? -4.385 49.582 48.480 1.00 24.17 519 GLY B C 1
ATOM 9330 O O . GLY B 1 542 ? -5.384 49.118 47.924 1.00 23.01 519 GLY B O 1
ATOM 9331 N N . ALA B 1 543 ? -4.235 50.874 48.750 1.00 24.62 520 ALA B N 1
ATOM 9332 C CA . ALA B 1 543 ? -5.243 51.853 48.353 1.00 24.98 520 ALA B CA 1
ATOM 9333 C C . ALA B 1 543 ? -4.466 53.164 48.193 1.00 25.24 520 ALA B C 1
ATOM 9334 O O . ALA B 1 543 ? -4.271 53.907 49.157 1.00 29.52 520 ALA B O 1
ATOM 9336 N N . ASP B 1 544 ? -4.046 53.423 46.955 1.00 22.65 521 ASP B N 1
ATOM 9337 C CA . ASP B 1 544 ? -3.091 54.473 46.641 1.00 26.15 521 ASP B CA 1
ATOM 9338 C C . ASP B 1 544 ? -3.604 55.876 46.968 1.00 28.94 521 ASP B C 1
ATOM 9339 O O . ASP B 1 544 ? -2.788 56.792 47.114 1.00 26.74 521 ASP B O 1
ATOM 9344 N N . ALA B 1 545 ? -4.927 56.072 47.071 1.00 24.22 522 ALA B N 1
ATOM 9345 C CA . ALA B 1 545 ? -5.444 57.387 47.421 1.00 30.53 522 ALA B CA 1
ATOM 9346 C C . ALA B 1 545 ? -5.303 57.715 48.907 1.00 31.05 522 ALA B C 1
ATOM 9347 O O . ALA B 1 545 ? -5.467 58.876 49.278 1.00 29.27 522 ALA B O 1
ATOM 9349 N N . ARG B 1 546 ? -5.024 56.735 49.762 1.00 27.41 523 ARG B N 1
ATOM 9350 C CA . ARG B 1 546 ? -4.879 56.994 51.186 1.00 30.90 523 ARG B CA 1
ATOM 9351 C C . ARG B 1 546 ? -3.510 57.591 51.503 1.00 30.63 523 ARG B C 1
ATOM 9352 O O . ARG B 1 546 ? -2.494 57.180 50.945 1.00 29.21 523 ARG B O 1
ATOM 9360 N N . ASN B 1 547 ? -3.487 58.551 52.421 1.00 29.74 524 ASN B N 1
ATOM 9361 C CA . ASN B 1 547 ? -2.258 59.239 52.808 1.00 37.07 524 ASN B CA 1
ATOM 9362 C C . ASN B 1 547 ? -2.377 59.559 54.302 1.00 39.04 524 ASN B C 1
ATOM 9363 O O . ASN B 1 547 ? -2.472 60.711 54.728 1.00 41.50 524 ASN B O 1
ATOM 9368 N N . GLU B 1 548 ? -2.370 58.512 55.126 1.00 36.09 525 GLU B N 1
ATOM 9369 C CA . GLU B 1 548 ? -2.628 58.713 56.542 1.00 36.57 525 GLU B CA 1
ATOM 9370 C C . GLU B 1 548 ? -1.965 57.618 57.363 1.00 34.66 525 GLU B C 1
ATOM 9371 O O . GLU B 1 548 ? -1.708 56.513 56.879 1.00 37.86 525 GLU B O 1
ATOM 9377 N N . GLY B 1 549 ? -1.712 57.943 58.630 1.00 30.66 526 GLY B N 1
ATOM 9378 C CA . GLY B 1 549 ? -1.219 56.990 59.598 1.00 32.47 526 GLY B CA 1
ATOM 9379 C C . GLY B 1 549 ? 0.284 56.854 59.653 1.00 35.42 526 GLY B C 1
ATOM 9380 O O . GLY B 1 549 ? 0.789 56.091 60.494 1.00 29.23 526 GLY B O 1
ATOM 9381 N N . GLY B 1 550 ? 1.008 57.579 58.796 1.00 32.08 527 GLY B N 1
ATOM 9382 C CA . GLY B 1 550 ? 2.448 57.501 58.736 1.00 33.69 527 GLY B CA 1
ATOM 9383 C C . GLY B 1 550 ? 2.975 56.605 57.641 1.00 32.21 527 GLY B C 1
ATOM 9384 O O . GLY B 1 550 ? 4.196 56.437 57.535 1.00 39.13 527 GLY B O 1
ATOM 9385 N N . GLU B 1 551 ? 2.095 56.012 56.842 1.00 30.02 528 GLU B N 1
ATOM 9386 C CA . GLU B 1 551 ? 2.495 55.119 55.760 1.00 28.73 528 GLU B CA 1
ATOM 9387 C C . GLU B 1 551 ? 1.409 55.191 54.692 1.00 36.71 528 GLU B C 1
ATOM 9388 O O . GLU B 1 551 ? 0.323 54.615 54.854 1.00 28.59 528 GLU B O 1
ATOM 9394 N N . ASN B 1 552 ? 1.693 55.897 53.605 1.00 33.73 529 ASN B N 1
ATOM 9395 C CA . ASN B 1 552 ? 0.657 56.222 52.640 1.00 32.07 529 ASN B CA 1
ATOM 9396 C C . ASN B 1 552 ? 0.474 55.102 51.620 1.00 29.76 529 ASN B C 1
ATOM 9397 O O . ASN B 1 552 ? 1.326 54.227 51.450 1.00 23.60 529 ASN B O 1
ATOM 9402 N N . GLY B 1 553 ? -0.679 55.127 50.953 1.00 25.32 530 GLY B N 1
ATOM 9403 C CA . GLY B 1 553 ? -0.977 54.143 49.945 1.00 23.67 530 GLY B CA 1
ATOM 9404 C C . GLY B 1 553 ? -1.507 52.821 50.459 1.00 23.85 530 GLY B C 1
ATOM 9405 O O . GLY B 1 553 ? -1.714 51.914 49.649 1.00 23.64 530 GLY B O 1
ATOM 9406 N N . GLN B 1 554 ? -1.746 52.675 51.768 1.00 22.62 531 GLN B N 1
ATOM 9407 C CA . GLN B 1 554 ? -2.401 51.487 52.297 1.00 23.86 531 GLN B CA 1
ATOM 9408 C C . GLN B 1 554 ? -3.545 51.877 53.223 1.00 24.21 531 GLN B C 1
ATOM 9409 O O . GLN B 1 554 ? -3.541 52.940 53.839 1.00 19.42 531 GLN B O 1
ATOM 9415 N N . ASN B 1 555 ? -4.531 50.985 53.295 1.00 23.83 532 ASN B N 1
ATOM 9416 C CA . ASN B 1 555 ? -5.498 50.931 54.384 1.00 23.81 532 ASN B CA 1
ATOM 9417 C C . ASN B 1 555 ? -4.893 50.077 55.489 1.00 25.12 532 ASN B C 1
ATOM 9418 O O . ASN B 1 555 ? -4.538 48.917 55.247 1.00 24.59 532 ASN B O 1
ATOM 9423 N N . HIS B 1 556 ? -4.786 50.625 56.697 1.00 20.68 533 HIS B N 1
ATOM 9424 C CA . HIS B 1 556 ? -4.157 49.887 57.788 1.00 27.49 533 HIS B CA 1
ATOM 9425 C C . HIS B 1 556 ? -5.164 49.335 58.800 1.00 27.24 533 HIS B C 1
ATOM 9426 O O . HIS B 1 556 ? -4.847 49.235 59.984 1.00 24.86 533 HIS B O 1
ATOM 9433 N N . LYS B 1 557 ? -6.370 48.968 58.361 1.00 24.20 534 LYS B N 1
ATOM 9434 C CA . LYS B 1 557 ? -7.337 48.327 59.240 1.00 24.22 534 LYS B CA 1
ATOM 9435 C C . LYS B 1 557 ? -7.158 46.813 59.306 1.00 22.20 534 LYS B C 1
ATOM 9436 O O . LYS B 1 557 ? -8.026 46.123 59.839 1.00 22.18 534 LYS B O 1
ATOM 9442 N N . GLY B 1 558 ? -6.043 46.287 58.811 1.00 21.73 535 GLY B N 1
ATOM 9443 C CA . GLY B 1 558 ? -5.784 44.870 58.936 1.00 22.15 535 GLY B CA 1
ATOM 9444 C C . GLY B 1 558 ? -5.658 44.428 60.380 1.00 23.13 535 GLY B C 1
ATOM 9445 O O . GLY B 1 558 ? -5.349 45.202 61.275 1.00 23.75 535 GLY B O 1
ATOM 9446 N N . LEU B 1 559 ? -5.982 43.162 60.617 1.00 22.63 536 LEU B N 1
ATOM 9447 C CA . LEU B 1 559 ? -5.468 42.467 61.791 1.00 26.46 536 LEU B CA 1
ATOM 9448 C C . LEU B 1 559 ? -4.027 42.004 61.580 1.00 29.46 536 LEU B C 1
ATOM 9449 O O . LEU B 1 559 ? -3.332 41.680 62.556 1.00 27.48 536 LEU B O 1
ATOM 9454 N N . VAL B 1 560 ? -3.584 41.960 60.319 1.00 22.67 537 VAL B N 1
ATOM 9455 C CA . VAL B 1 560 ? -2.261 41.523 59.910 1.00 22.52 537 VAL B CA 1
ATOM 9456 C C . VAL B 1 560 ? -1.741 42.552 58.912 1.00 24.38 537 VAL B C 1
ATOM 9457 O O . VAL B 1 560 ? -2.516 43.177 58.183 1.00 26.55 537 VAL B O 1
ATOM 9461 N N . THR B 1 561 ? -0.426 42.739 58.881 1.00 21.57 538 THR B N 1
ATOM 9462 C CA . THR B 1 561 ? 0.152 43.756 58.015 1.00 24.14 538 THR B CA 1
ATOM 9463 C C . THR B 1 561 ? 0.083 43.323 56.543 1.00 21.03 538 THR B C 1
ATOM 9464 O O . THR B 1 561 ? -0.205 42.173 56.215 1.00 21.94 538 THR B O 1
ATOM 9468 N N . PHE B 1 562 ? 0.370 44.276 55.655 1.00 20.35 539 PHE B N 1
ATOM 9469 C CA . PHE B 1 562 ? 0.270 44.076 54.211 1.00 20.19 539 PHE B CA 1
ATOM 9470 C C . PHE B 1 562 ? 1.179 42.949 53.693 1.00 25.63 539 PHE B C 1
ATOM 9471 O O . PHE B 1 562 ? 0.879 42.329 52.657 1.00 23.64 539 PHE B O 1
ATOM 9479 N N . ASP B 1 563 ? 2.314 42.705 54.346 1.00 23.58 540 ASP B N 1
ATOM 9480 C CA . ASP B 1 563 ? 3.224 41.652 53.910 1.00 26.66 540 ASP B CA 1
ATOM 9481 C C . ASP B 1 563 ? 2.989 40.338 54.650 1.00 25.26 540 ASP B C 1
ATOM 9482 O O . ASP B 1 563 ? 3.748 39.383 54.447 1.00 28.64 540 ASP B O 1
ATOM 9487 N N . ARG B 1 564 ? 1.952 40.278 55.489 1.00 24.70 541 ARG B N 1
ATOM 9488 C CA . ARG B 1 564 ? 1.525 39.090 56.222 1.00 24.70 541 ARG B CA 1
ATOM 9489 C C . ARG B 1 564 ? 2.552 38.642 57.255 1.00 25.59 541 ARG B C 1
ATOM 9490 O O . ARG B 1 564 ? 2.475 37.520 57.756 1.00 28.00 541 ARG B O 1
ATOM 9498 N N . LYS B 1 565 ? 3.511 39.504 57.593 1.00 24.47 542 LYS B N 1
ATOM 9499 C CA . LYS B 1 565 ? 4.594 39.129 58.484 1.00 25.11 542 LYS B CA 1
ATOM 9500 C C . LYS B 1 565 ? 4.333 39.459 59.943 1.00 27.23 542 LYS B C 1
ATOM 9501 O O . LYS B 1 565 ? 4.885 38.787 60.813 1.00 27.56 542 LYS B O 1
ATOM 9507 N N . TYR B 1 566 ? 3.510 40.461 60.250 1.00 28.49 543 TYR B N 1
ATOM 9508 C CA . TYR B 1 566 ? 3.214 40.809 61.632 1.00 25.22 543 TYR B CA 1
ATOM 9509 C C . TYR B 1 566 ? 1.711 40.711 61.886 1.00 23.18 543 TYR B C 1
ATOM 9510 O O . TYR B 1 566 ? 0.904 41.252 61.129 1.00 29.71 543 TYR B O 1
ATOM 9519 N N . LYS B 1 567 ? 1.345 39.998 62.935 1.00 26.70 544 LYS B N 1
ATOM 9520 C CA . LYS B 1 567 ? -0.027 39.902 63.413 1.00 24.97 544 LYS B CA 1
ATOM 9521 C C . LYS B 1 567 ? -0.213 40.901 64.547 1.00 27.53 544 LYS B C 1
ATOM 9522 O O . LYS B 1 567 ? 0.449 40.800 65.585 1.00 29.71 544 LYS B O 1
ATOM 9528 N N . LYS B 1 568 ? -1.113 41.854 64.352 1.00 26.14 545 LYS B N 1
ATOM 9529 C CA . LYS B 1 568 ? -1.394 42.816 65.393 1.00 28.35 545 LYS B CA 1
ATOM 9530 C C . LYS B 1 568 ? -2.125 42.134 66.541 1.00 31.22 545 LYS B C 1
ATOM 9531 O O . LYS B 1 568 ? -2.739 41.065 66.376 1.00 26.27 545 LYS B O 1
ATOM 9537 N N . ASP B 1 569 ? -2.053 42.784 67.715 1.00 29.72 546 ASP B N 1
ATOM 9538 C CA . ASP B 1 569 ? -2.726 42.294 68.912 1.00 25.54 546 ASP B CA 1
ATOM 9539 C C . ASP B 1 569 ? -4.199 41.984 68.662 1.00 32.38 546 ASP B C 1
ATOM 9540 O O . ASP B 1 569 ? -4.741 41.041 69.258 1.00 31.02 546 ASP B O 1
ATOM 9545 N N . SER B 1 570 ? -4.870 42.747 67.779 1.00 27.36 547 SER B N 1
ATOM 9546 C CA . SER B 1 570 ? -6.301 42.500 67.573 1.00 30.91 547 SER B CA 1
ATOM 9547 C C . SER B 1 570 ? -6.555 41.148 66.916 1.00 27.29 547 SER B C 1
ATOM 9548 O O . SER B 1 570 ? -7.644 40.588 67.086 1.00 29.30 547 SER B O 1
ATOM 9551 N N . PHE B 1 571 ? -5.568 40.608 66.193 1.00 30.82 548 PHE B N 1
ATOM 9552 C CA . PHE B 1 571 ? -5.645 39.236 65.690 1.00 29.87 548 PHE B CA 1
ATOM 9553 C C . PHE B 1 571 ? -5.899 38.248 66.820 1.00 29.27 548 PHE B C 1
ATOM 9554 O O . PHE B 1 571 ? -6.757 37.357 66.702 1.00 29.12 548 PHE B O 1
ATOM 9562 N N . TYR B 1 572 ? -5.174 38.401 67.937 1.00 29.03 549 TYR B N 1
ATOM 9563 C CA . TYR B 1 572 ? -5.269 37.439 69.032 1.00 28.80 549 TYR B CA 1
ATOM 9564 C C . TYR B 1 572 ? -6.523 37.623 69.876 1.00 28.46 549 TYR B C 1
ATOM 9565 O O . TYR B 1 572 ? -6.938 36.687 70.559 1.00 32.20 549 TYR B O 1
ATOM 9574 N N . ALA B 1 573 ? -7.154 38.791 69.843 1.00 30.80 550 ALA B N 1
ATOM 9575 C CA . ALA B 1 573 ? -8.465 38.889 70.469 1.00 30.42 550 ALA B CA 1
ATOM 9576 C C . ALA B 1 573 ? -9.478 37.995 69.755 1.00 26.50 550 ALA B C 1
ATOM 9577 O O . ALA B 1 573 ? -10.257 37.291 70.407 1.00 29.20 550 ALA B O 1
ATOM 9579 N N . TYR B 1 574 ? -9.461 37.975 68.422 1.00 24.78 551 TYR B N 1
ATOM 9580 C CA . TYR B 1 574 ? -10.424 37.140 67.707 1.00 28.52 551 TYR B CA 1
ATOM 9581 C C . TYR B 1 574 ? -10.098 35.662 67.884 1.00 29.53 551 TYR B C 1
ATOM 9582 O O . TYR B 1 574 ? -10.992 34.856 68.173 1.00 27.29 551 TYR B O 1
ATOM 9591 N N . LYS B 1 575 ? -8.818 35.302 67.740 1.00 31.84 552 LYS B N 1
ATOM 9592 C CA . LYS B 1 575 ? -8.369 33.940 67.999 1.00 29.59 552 LYS B CA 1
ATOM 9593 C C . LYS B 1 575 ? -8.878 33.430 69.349 1.00 33.28 552 LYS B C 1
ATOM 9594 O O . LYS B 1 575 ? -9.350 32.283 69.450 1.00 31.60 552 LYS B O 1
ATOM 9600 N N . ALA B 1 576 ? -8.843 34.285 70.385 1.00 24.86 553 ALA B N 1
ATOM 9601 C CA . ALA B 1 576 ? -9.300 33.868 71.711 1.00 32.15 553 ALA B CA 1
ATOM 9602 C C . ALA B 1 576 ? -10.751 33.407 71.695 1.00 34.91 553 ALA B C 1
ATOM 9603 O O . ALA B 1 576 ? -11.119 32.468 72.417 1.00 39.13 553 ALA B O 1
ATOM 9605 N N . TRP B 1 577 ? -11.587 34.032 70.863 1.00 29.60 554 TRP B N 1
ATOM 9606 C CA . TRP B 1 577 ? -12.988 33.627 70.798 1.00 35.90 554 TRP B CA 1
ATOM 9607 C C . TRP B 1 577 ? -13.254 32.496 69.812 1.00 32.10 554 TRP B C 1
ATOM 9608 O O . TRP B 1 577 ? -14.219 31.750 69.999 1.00 30.73 554 TRP B O 1
ATOM 9619 N N . LEU B 1 578 ? -12.433 32.347 68.769 1.00 32.16 555 LEU B N 1
ATOM 9620 C CA . LEU B 1 578 ? -12.798 31.523 67.622 1.00 32.57 555 LEU B CA 1
ATOM 9621 C C . LEU B 1 578 ? -11.921 30.305 67.421 1.00 40.48 555 LEU B C 1
ATOM 9622 O O . LEU B 1 578 ? -12.334 29.382 66.703 1.00 38.13 555 LEU B O 1
ATOM 9627 N N . SER B 1 579 ? -10.721 30.283 67.987 1.00 36.62 556 SER B N 1
ATOM 9628 C CA . SER B 1 579 ? -9.865 29.118 67.888 1.00 38.87 556 SER B CA 1
ATOM 9629 C C . SER B 1 579 ? -10.074 28.225 69.106 1.00 38.47 556 SER B C 1
ATOM 9630 O O . SER B 1 579 ? -10.263 28.711 70.225 1.00 41.26 556 SER B O 1
ATOM 9633 N N . ASP B 1 580 ? -10.083 26.913 68.876 1.00 43.25 557 ASP B N 1
ATOM 9634 C CA . ASP B 1 580 ? -9.994 25.967 69.982 1.00 48.50 557 ASP B CA 1
ATOM 9635 C C . ASP B 1 580 ? -8.554 25.583 70.304 1.00 46.78 557 ASP B C 1
ATOM 9636 O O . ASP B 1 580 ? -8.309 24.997 71.360 1.00 50.19 557 ASP B O 1
ATOM 9641 N N . GLU B 1 581 ? -7.609 25.902 69.424 1.00 46.08 558 GLU B N 1
ATOM 9642 C CA . GLU B 1 581 ? -6.192 25.740 69.714 1.00 46.23 558 GLU B CA 1
ATOM 9643 C C . GLU B 1 581 ? -5.820 26.601 70.913 1.00 42.85 558 GLU B C 1
ATOM 9644 O O . GLU B 1 581 ? -6.056 27.820 70.886 1.00 41.87 558 GLU B O 1
ATOM 9650 N N . PRO B 1 582 ? -5.262 26.024 71.980 1.00 49.02 559 PRO B N 1
ATOM 9651 C CA . PRO B 1 582 ? -5.002 26.807 73.196 1.00 42.73 559 PRO B CA 1
ATOM 9652 C C . PRO B 1 582 ? -3.717 27.617 73.092 1.00 40.90 559 PRO B C 1
ATOM 9653 O O . PRO B 1 582 ? -2.728 27.190 72.493 1.00 42.28 559 PRO B O 1
ATOM 9657 N N . PHE B 1 583 ? -3.769 28.828 73.648 1.00 41.37 560 PHE B N 1
ATOM 9658 C CA . PHE B 1 583 ? -2.690 29.801 73.535 1.00 39.32 560 PHE B CA 1
ATOM 9659 C C . PHE B 1 583 ? -2.864 30.851 74.611 1.00 37.73 560 PHE B C 1
ATOM 9660 O O . PHE B 1 583 ? -3.926 30.982 75.225 1.00 39.83 560 PHE B O 1
ATOM 9668 N N . VAL B 1 584 ? -1.804 31.607 74.818 1.00 35.56 561 VAL B N 1
ATOM 9669 C CA . VAL B 1 584 ? -1.862 32.822 75.607 1.00 36.76 561 VAL B CA 1
ATOM 9670 C C . VAL B 1 584 ? -1.012 33.839 74.868 1.00 36.77 561 VAL B C 1
ATOM 9671 O O . VAL B 1 584 ? 0.001 33.483 74.255 1.00 38.07 561 VAL B O 1
ATOM 9675 N N . HIS B 1 585 ? -1.466 35.089 74.856 1.00 35.81 562 HIS B N 1
ATOM 9676 C CA . HIS B 1 585 ? -0.802 36.129 74.085 1.00 31.30 562 HIS B CA 1
ATOM 9677 C C . HIS B 1 585 ? -0.757 37.406 74.906 1.00 37.50 562 HIS B C 1
ATOM 9678 O O . HIS B 1 585 ? -1.797 37.926 75.338 1.00 34.97 562 HIS B O 1
ATOM 9685 N N . LEU B 1 586 ? 0.449 37.905 75.109 1.00 33.51 563 LEU B N 1
ATOM 9686 C CA . LEU B 1 586 ? 0.629 39.199 75.725 1.00 32.44 563 LEU B CA 1
ATOM 9687 C C . LEU B 1 586 ? 0.449 40.275 74.666 1.00 30.51 563 LEU B C 1
ATOM 9688 O O . LEU B 1 586 ? 1.042 40.204 73.583 1.00 32.29 563 LEU B O 1
ATOM 9693 N N . CYS B 1 587 ? -0.383 41.255 74.966 1.00 29.19 564 CYS B N 1
ATOM 9694 C CA . CYS B 1 587 ? -0.469 42.434 74.122 1.00 28.51 564 CYS B CA 1
ATOM 9695 C C . CYS B 1 587 ? 0.611 43.427 74.516 1.00 29.77 564 CYS B C 1
ATOM 9696 O O . CYS B 1 587 ? 1.117 43.410 75.639 1.00 34.69 564 CYS B O 1
ATOM 9699 N N . GLY B 1 588 ? 0.985 44.276 73.571 1.00 27.73 565 GLY B N 1
ATOM 9700 C CA . GLY B 1 588 ? 1.869 45.387 73.875 1.00 32.85 565 GLY B CA 1
ATOM 9701 C C . GLY B 1 588 ? 3.352 45.113 73.740 1.00 33.56 565 GLY B C 1
ATOM 9702 O O . GLY B 1 588 ? 4.156 45.966 74.142 1.00 32.06 565 GLY B O 1
ATOM 9703 N N . LYS B 1 589 ? 3.733 43.968 73.160 1.00 30.18 566 LYS B N 1
ATOM 9704 C CA . LYS B 1 589 ? 5.139 43.594 73.042 1.00 34.63 566 LYS B CA 1
ATOM 9705 C C . LYS B 1 589 ? 5.985 44.706 72.438 1.00 34.54 566 LYS B C 1
ATOM 9706 O O . LYS B 1 589 ? 7.115 44.948 72.881 1.00 37.90 566 LYS B O 1
ATOM 9712 N N . ARG B 1 590 ? 5.455 45.402 71.437 1.00 31.78 567 ARG B N 1
ATOM 9713 C CA . ARG B 1 590 ? 6.193 46.480 70.796 1.00 34.36 567 ARG B CA 1
ATOM 9714 C C . ARG B 1 590 ? 6.128 47.785 71.583 1.00 34.07 567 ARG B C 1
ATOM 9715 O O . ARG B 1 590 ? 6.858 48.727 71.259 1.00 33.73 567 ARG B O 1
ATOM 9723 N N . TYR B 1 591 ? 5.287 47.860 72.605 1.00 35.96 568 TYR B N 1
ATOM 9724 C CA . TYR B 1 591 ? 5.209 49.029 73.480 1.00 34.20 568 TYR B CA 1
ATOM 9725 C C . TYR B 1 591 ? 6.086 48.740 74.693 1.00 34.86 568 TYR B C 1
ATOM 9726 O O . TYR B 1 591 ? 5.654 48.125 75.668 1.00 33.12 568 TYR B O 1
ATOM 9735 N N . VAL B 1 592 ? 7.335 49.186 74.633 1.00 37.85 569 VAL B N 1
ATOM 9736 C CA . VAL B 1 592 ? 8.330 48.796 75.629 1.00 41.01 569 VAL B CA 1
ATOM 9737 C C . VAL B 1 592 ? 8.565 49.912 76.640 1.00 41.46 569 VAL B C 1
ATOM 9738 O O . VAL B 1 592 ? 8.374 49.713 77.844 1.00 39.13 569 VAL B O 1
ATOM 9742 N N . ASP B 1 593 ? 8.953 51.094 76.156 1.00 40.37 570 ASP B N 1
ATOM 9743 C CA . ASP B 1 593 ? 9.219 52.247 77.022 1.00 44.49 570 ASP B CA 1
ATOM 9744 C C . ASP B 1 593 ? 7.910 52.879 77.477 1.00 40.24 570 ASP B C 1
ATOM 9745 O O . ASP B 1 593 ? 7.239 53.561 76.699 1.00 38.51 570 ASP B O 1
ATOM 9750 N N . ARG B 1 594 ? 7.563 52.695 78.741 1.00 40.10 571 ARG B N 1
ATOM 9751 C CA . ARG B 1 594 ? 6.356 53.279 79.293 1.00 40.52 571 ARG B CA 1
ATOM 9752 C C . ARG B 1 594 ? 6.717 54.243 80.416 1.00 46.58 571 ARG B C 1
ATOM 9753 O O . ARG B 1 594 ? 7.678 54.024 81.164 1.00 45.89 571 ARG B O 1
ATOM 9761 N N . VAL B 1 595 ? 5.954 55.329 80.493 1.00 48.24 572 VAL B N 1
ATOM 9762 C CA . VAL B 1 595 ? 6.218 56.419 81.421 1.00 43.98 572 VAL B CA 1
ATOM 9763 C C . VAL B 1 595 ? 5.590 56.154 82.775 1.00 48.79 572 VAL B C 1
ATOM 9764 O O . VAL B 1 595 ? 6.195 56.438 83.814 1.00 50.04 572 VAL B O 1
ATOM 9768 N N . GLU B 1 596 ? 4.371 55.625 82.775 1.00 48.16 573 GLU B N 1
ATOM 9769 C CA . GLU B 1 596 ? 3.605 55.534 84.004 1.00 44.58 573 GLU B CA 1
ATOM 9770 C C . GLU B 1 596 ? 4.290 54.604 84.990 1.00 48.41 573 GLU B C 1
ATOM 9771 O O . GLU B 1 596 ? 5.066 53.715 84.614 1.00 46.29 573 GLU B O 1
ATOM 9777 N N . ASP B 1 597 ? 4.005 54.840 86.274 1.00 48.05 574 ASP B N 1
ATOM 9778 C CA . ASP B 1 597 ? 4.564 54.014 87.332 1.00 51.97 574 ASP B CA 1
ATOM 9779 C C . ASP B 1 597 ? 3.798 52.711 87.479 1.00 49.62 574 ASP B C 1
ATOM 9780 O O . ASP B 1 597 ? 4.366 51.710 87.930 1.00 54.61 574 ASP B O 1
ATOM 9785 N N . THR B 1 598 ? 2.533 52.700 87.075 1.00 43.53 575 THR B N 1
ATOM 9786 C CA . THR B 1 598 ? 1.710 51.496 87.057 1.00 50.60 575 THR B CA 1
ATOM 9787 C C . THR B 1 598 ? 1.088 51.372 85.667 1.00 54.63 575 THR B C 1
ATOM 9788 O O . THR B 1 598 ? 0.270 52.213 85.269 1.00 49.04 575 THR B O 1
ATOM 9792 N N . THR B 1 599 ? 1.499 50.346 84.915 1.00 48.75 576 THR B N 1
ATOM 9793 C CA . THR B 1 599 ? 1.109 50.212 83.520 1.00 46.47 576 THR B CA 1
ATOM 9794 C C . THR B 1 599 ? 0.084 49.105 83.332 1.00 51.67 576 THR B C 1
ATOM 9795 O O . THR B 1 599 ? -0.001 48.157 84.119 1.00 50.83 576 THR B O 1
ATOM 9799 N N . LYS B 1 600 ? -0.697 49.247 82.266 1.00 46.56 577 LYS B N 1
ATOM 9800 C CA . LYS B 1 600 ? -1.717 48.279 81.920 1.00 45.86 577 LYS B CA 1
ATOM 9801 C C . LYS B 1 600 ? -1.153 47.250 80.955 1.00 40.90 577 LYS B C 1
ATOM 9802 O O . LYS B 1 600 ? -0.446 47.587 80.004 1.00 33.05 577 LYS B O 1
ATOM 9808 N N . VAL B 1 601 ? -1.455 45.989 81.224 1.00 37.21 578 VAL B N 1
ATOM 9809 C CA . VAL B 1 601 ? -0.970 44.876 80.425 1.00 42.02 578 VAL B CA 1
ATOM 9810 C C . VAL B 1 601 ? -2.163 43.997 80.116 1.00 43.37 578 VAL B C 1
ATOM 9811 O O . VAL B 1 601 ? -2.807 43.474 81.035 1.00 45.32 578 VAL B O 1
ATOM 9815 N N . THR B 1 602 ? -2.468 43.847 78.830 1.00 43.14 579 THR B N 1
ATOM 9816 C CA . THR B 1 602 ? -3.587 43.035 78.382 1.00 36.71 579 THR B CA 1
ATOM 9817 C C . THR B 1 602 ? -3.081 41.682 77.903 1.00 39.12 579 THR B C 1
ATOM 9818 O O . THR B 1 602 ? -2.073 41.597 77.192 1.00 36.52 579 THR B O 1
ATOM 9822 N N . VAL B 1 603 ? -3.801 40.627 78.290 1.00 35.84 580 VAL B N 1
ATOM 9823 C CA . VAL B 1 603 ? -3.499 39.262 77.900 1.00 31.62 580 VAL B CA 1
ATOM 9824 C C . VAL B 1 603 ? -4.745 38.649 77.280 1.00 36.44 580 VAL B C 1
ATOM 9825 O O . VAL B 1 603 ? -5.835 38.741 77.855 1.00 35.37 580 VAL B O 1
ATOM 9829 N N . TYR B 1 604 ? -4.581 38.011 76.122 1.00 34.04 581 TYR B N 1
ATOM 9830 C CA . TYR B 1 604 ? -5.641 37.247 75.475 1.00 37.37 581 TYR B CA 1
ATOM 9831 C C . TYR B 1 604 ? -5.360 35.753 75.598 1.00 37.06 581 TYR B C 1
ATOM 9832 O O . TYR B 1 604 ? -4.219 35.309 75.403 1.00 32.38 581 TYR B O 1
ATOM 9841 N N . SER B 1 605 ? -6.413 34.984 75.890 1.00 35.42 582 SER B N 1
ATOM 9842 C CA . SER B 1 605 ? -6.322 33.533 75.959 1.00 39.32 582 SER B CA 1
ATOM 9843 C C . SER B 1 605 ? -7.716 32.924 75.846 1.00 38.75 582 SER B C 1
ATOM 9844 O O . SER B 1 605 ? -8.677 33.459 76.409 1.00 37.71 582 SER B O 1
ATOM 9847 N N . ASN B 1 606 ? -7.814 31.802 75.121 1.00 33.83 583 ASN B N 1
ATOM 9848 C CA . ASN B 1 606 ? -9.026 30.989 75.136 1.00 39.22 583 ASN B CA 1
ATOM 9849 C C . ASN B 1 606 ? -9.082 30.048 76.338 1.00 46.26 583 ASN B C 1
ATOM 9850 O O . ASN B 1 606 ? -10.029 29.262 76.450 1.00 44.52 583 ASN B O 1
ATOM 9855 N N . LEU B 1 607 ? -8.025 30.115 77.300 1.00 43.18 584 LEU B N 1
ATOM 9856 C CA . LEU B 1 607 ? -8.058 29.423 78.577 1.00 42.66 584 LEU B CA 1
ATOM 9857 C C . LEU B 1 607 ? -8.739 30.295 79.630 1.00 47.36 584 LEU B C 1
ATOM 9858 O O . LEU B 1 607 ? -8.716 31.528 79.533 1.00 44.70 584 LEU B O 1
ATOM 9863 N N . PRO B 1 608 ? -9.351 29.686 80.656 1.00 47.17 585 PRO B N 1
ATOM 9864 C CA . PRO B 1 608 ? -10.198 30.469 81.570 1.00 44.76 585 PRO B CA 1
ATOM 9865 C C . PRO B 1 608 ? -9.444 31.320 82.577 1.00 42.21 585 PRO B C 1
ATOM 9866 O O . PRO B 1 608 ? -10.035 32.270 83.108 1.00 46.24 585 PRO B O 1
ATOM 9870 N N . GLU B 1 609 ? -8.176 31.031 82.866 1.00 47.56 586 GLU B N 1
ATOM 9871 C CA . GLU B 1 609 ? -7.461 31.773 83.895 1.00 46.23 586 GLU B CA 1
ATOM 9872 C C . GLU B 1 609 ? -6.036 32.058 83.466 1.00 46.60 586 GLU B C 1
ATOM 9873 O O . GLU B 1 609 ? -5.338 31.161 82.984 1.00 51.58 586 GLU B O 1
ATOM 9879 N N . VAL B 1 610 ? -5.598 33.295 83.691 1.00 49.80 587 VAL B N 1
ATOM 9880 C CA . VAL B 1 610 ? -4.253 33.748 83.358 1.00 43.78 587 VAL B CA 1
ATOM 9881 C C . VAL B 1 610 ? -3.607 34.291 84.622 1.00 46.66 587 VAL B C 1
ATOM 9882 O O . VAL B 1 610 ? -4.262 34.972 85.420 1.00 50.01 587 VAL B O 1
ATOM 9886 N N . GLU B 1 611 ? -2.329 33.974 84.817 1.00 48.99 588 GLU B N 1
ATOM 9887 C CA . GLU B 1 611 ? -1.529 34.580 85.874 1.00 51.80 588 GLU B CA 1
ATOM 9888 C C . GLU B 1 611 ? -0.329 35.270 85.246 1.00 42.41 588 GLU B C 1
ATOM 9889 O O . GLU B 1 611 ? 0.365 34.685 84.410 1.00 45.21 588 GLU B O 1
ATOM 9895 N N . LEU B 1 612 ? -0.101 36.515 85.632 1.00 41.34 589 LEU B N 1
ATOM 9896 C CA . LEU B 1 612 ? 0.982 37.306 85.077 1.00 46.77 589 LEU B CA 1
ATOM 9897 C C . LEU B 1 612 ? 2.057 37.528 86.133 1.00 45.44 589 LEU B C 1
ATOM 9898 O O . LEU B 1 612 ? 1.757 37.784 87.304 1.00 45.87 589 LEU B O 1
ATOM 9903 N N . PHE B 1 613 ? 3.310 37.437 85.706 1.00 46.64 590 PHE B N 1
ATOM 9904 C CA . PHE B 1 613 ? 4.463 37.593 86.579 1.00 47.44 590 PHE B CA 1
ATOM 9905 C C . PHE B 1 613 ? 5.315 38.735 86.064 1.00 47.42 590 PHE B C 1
ATOM 9906 O O . PHE B 1 613 ? 5.547 38.840 84.855 1.00 50.89 590 PHE B O 1
ATOM 9914 N N . VAL B 1 614 ? 5.759 39.592 86.982 1.00 48.05 591 VAL B N 1
ATOM 9915 C CA . VAL B 1 614 ? 6.657 40.705 86.693 1.00 48.47 591 VAL B CA 1
ATOM 9916 C C . VAL B 1 614 ? 7.967 40.428 87.418 1.00 52.23 591 VAL B C 1
ATOM 9917 O O . VAL B 1 614 ? 8.027 40.485 88.655 1.00 49.43 591 VAL B O 1
ATOM 9921 N N . ASN B 1 615 ? 9.016 40.138 86.650 1.00 48.02 592 ASN B N 1
ATOM 9922 C CA . ASN B 1 615 ? 10.329 39.837 87.211 1.00 52.14 592 ASN B CA 1
ATOM 9923 C C . ASN B 1 615 ? 10.243 38.709 88.234 1.00 49.23 592 ASN B C 1
ATOM 9924 O O . ASN B 1 615 ? 10.853 38.767 89.300 1.00 51.80 592 ASN B O 1
ATOM 9929 N N . GLY B 1 616 ? 9.460 37.678 87.904 1.00 50.81 593 GLY B N 1
ATOM 9930 C CA . GLY B 1 616 ? 9.213 36.561 88.793 1.00 47.27 593 GLY B CA 1
ATOM 9931 C C . GLY B 1 616 ? 8.202 36.817 89.886 1.00 51.70 593 GLY B C 1
ATOM 9932 O O . GLY B 1 616 ? 7.779 35.861 90.547 1.00 53.69 593 GLY B O 1
ATOM 9933 N N . LYS B 1 617 ? 7.806 38.071 90.104 1.00 56.43 594 LYS B N 1
ATOM 9934 C CA . LYS B 1 617 ? 6.835 38.440 91.130 1.00 53.37 594 LYS B CA 1
ATOM 9935 C C . LYS B 1 617 ? 5.440 38.445 90.525 1.00 51.80 594 LYS B C 1
ATOM 9936 O O . LYS B 1 617 ? 5.237 38.938 89.415 1.00 58.81 594 LYS B O 1
ATOM 9942 N N . SER B 1 618 ? 4.472 37.913 91.257 1.00 52.42 595 SER B N 1
ATOM 9943 C CA . SER B 1 618 ? 3.154 37.643 90.694 1.00 46.97 595 SER B CA 1
ATOM 9944 C C . SER B 1 618 ? 2.203 38.819 90.915 1.00 54.82 595 SER B C 1
ATOM 9945 O O . SER B 1 618 ? 1.906 39.185 92.055 1.00 54.18 595 SER B O 1
ATOM 9948 N N . ALA B 1 619 ? 1.695 39.384 89.816 1.00 56.41 596 ALA B N 1
ATOM 9949 C CA . ALA B 1 619 ? 0.746 40.487 89.859 1.00 44.05 596 ALA B CA 1
ATOM 9950 C C . ALA B 1 619 ? -0.695 40.016 89.816 1.00 55.61 596 ALA B C 1
ATOM 9951 O O . ALA B 1 619 ? -1.583 40.758 89.364 1.00 50.05 596 ALA B O 1
ATOM 9953 N N . GLY B 1 620 ? -0.954 38.789 90.239 1.00 60.32 597 GLY B N 1
ATOM 9954 C CA . GLY B 1 620 ? -2.308 38.335 90.475 1.00 56.88 597 GLY B CA 1
ATOM 9955 C C . GLY B 1 620 ? -2.815 37.396 89.391 1.00 57.04 597 GLY B C 1
ATOM 9956 O O . GLY B 1 620 ? -2.202 37.198 88.340 1.00 51.71 597 GLY B O 1
ATOM 9957 N N . LYS B 1 621 ? -3.961 36.801 89.702 1.00 56.73 598 LYS B N 1
ATOM 9958 C CA . LYS B 1 621 ? -4.665 35.876 88.834 1.00 55.26 598 LYS B CA 1
ATOM 9959 C C . LYS B 1 621 ? -5.978 36.509 88.402 1.00 55.72 598 LYS B C 1
ATOM 9960 O O . LYS B 1 621 ? -6.612 37.245 89.165 1.00 52.70 598 LYS B O 1
ATOM 9966 N N . LEU B 1 622 ? -6.384 36.220 87.172 1.00 54.27 599 LEU B N 1
ATOM 9967 C CA . LEU B 1 622 ? -7.648 36.723 86.675 1.00 51.26 599 LEU B CA 1
ATOM 9968 C C . LEU B 1 622 ? -8.347 35.646 85.868 1.00 48.93 599 LEU B C 1
ATOM 9969 O O . LEU B 1 622 ? -7.700 34.853 85.181 1.00 51.87 599 LEU B O 1
ATOM 9974 N N . GLN B 1 623 ? -9.671 35.607 85.986 1.00 52.35 600 GLN B N 1
ATOM 9975 C CA . GLN B 1 623 ? -10.526 34.756 85.163 1.00 57.42 600 GLN B CA 1
ATOM 9976 C C . GLN B 1 623 ? -11.446 35.678 84.374 1.00 57.29 600 GLN B C 1
ATOM 9977 O O . GLN B 1 623 ? -12.306 36.352 84.952 1.00 59.40 600 GLN B O 1
ATOM 9983 N N . ALA B 1 624 ? -11.266 35.715 83.063 1.00 52.48 601 ALA B N 1
ATOM 9984 C CA . ALA B 1 624 ? -12.104 36.520 82.184 1.00 46.06 601 ALA B CA 1
ATOM 9985 C C . ALA B 1 624 ? -12.853 35.571 81.260 1.00 48.03 601 ALA B C 1
ATOM 9986 O O . ALA B 1 624 ? -12.246 34.937 80.392 1.00 43.53 601 ALA B O 1
ATOM 9988 N N . GLU B 1 625 ? -14.172 35.467 81.444 1.00 48.82 602 GLU B N 1
ATOM 9989 C CA . GLU B 1 625 ? -14.950 34.619 80.551 1.00 48.63 602 GLU B CA 1
ATOM 9990 C C . GLU B 1 625 ? -15.056 35.208 79.148 1.00 50.59 602 GLU B C 1
ATOM 9991 O O . GLU B 1 625 ? -15.318 34.466 78.197 1.00 49.19 602 GLU B O 1
ATOM 9997 N N . ASP B 1 626 ? -14.843 36.513 78.985 1.00 43.52 603 ASP B N 1
ATOM 9998 C CA . ASP B 1 626 ? -14.809 37.086 77.650 1.00 37.69 603 ASP B CA 1
ATOM 9999 C C . ASP B 1 626 ? -13.416 37.062 77.044 1.00 38.89 603 ASP B C 1
ATOM 10000 O O . ASP B 1 626 ? -13.218 37.635 75.968 1.00 38.34 603 ASP B O 1
ATOM 10005 N N . HIS B 1 627 ? -12.450 36.440 77.730 1.00 38.08 604 HIS B N 1
ATOM 10006 C CA . HIS B 1 627 ? -11.097 36.117 77.272 1.00 35.93 604 HIS B CA 1
ATOM 10007 C C . HIS B 1 627 ? -10.137 37.304 77.247 1.00 32.42 604 HIS B C 1
ATOM 10008 O O . HIS B 1 627 ? -9.041 37.149 76.708 1.00 30.93 604 HIS B O 1
ATOM 10015 N N . PHE B 1 628 ? -10.497 38.471 77.778 1.00 32.86 605 PHE B N 1
ATOM 10016 C CA . PHE B 1 628 ? -9.624 39.643 77.740 1.00 35.80 605 PHE B CA 1
ATOM 10017 C C . PHE B 1 628 ? -9.157 39.912 79.171 1.00 38.17 605 PHE B C 1
ATOM 10018 O O . PHE B 1 628 ? -9.926 40.417 79.996 1.00 37.77 605 PHE B O 1
ATOM 10026 N N . PHE B 1 629 ? -7.904 39.581 79.469 1.00 35.83 606 PHE B N 1
ATOM 10027 C CA . PHE B 1 629 ? -7.395 39.700 80.833 1.00 40.83 606 PHE B CA 1
ATOM 10028 C C . PHE B 1 629 ? -6.637 41.017 80.948 1.00 39.90 606 PHE B C 1
ATOM 10029 O O . PHE B 1 629 ? -5.534 41.150 80.405 1.00 39.79 606 PHE B O 1
ATOM 10037 N N . HIS B 1 630 ? -7.226 41.984 81.665 1.00 38.29 607 HIS B N 1
ATOM 10038 C CA . HIS B 1 630 ? -6.656 43.318 81.840 1.00 40.02 607 HIS B CA 1
ATOM 10039 C C . HIS B 1 630 ? -5.942 43.405 83.188 1.00 49.82 607 HIS B C 1
ATOM 10040 O O . HIS B 1 630 ? -6.589 43.471 84.240 1.00 47.13 607 HIS B O 1
ATOM 10047 N N . PHE B 1 631 ? -4.608 43.440 83.149 1.00 43.86 608 PHE B N 1
ATOM 10048 C CA . PHE B 1 631 ? -3.785 43.524 84.344 1.00 44.30 608 PHE B CA 1
ATOM 10049 C C . PHE B 1 631 ? -3.298 44.950 84.577 1.00 50.90 608 PHE B C 1
ATOM 10050 O O . PHE B 1 631 ? -3.130 45.739 83.640 1.00 47.96 608 PHE B O 1
ATOM 10058 N N . GLU B 1 632 ? -3.084 45.271 85.849 1.00 49.64 609 GLU B N 1
ATOM 10059 C CA . GLU B 1 632 ? -2.394 46.480 86.274 1.00 53.29 609 GLU B CA 1
ATOM 10060 C C . GLU B 1 632 ? -1.108 46.057 86.972 1.00 57.02 609 GLU B C 1
ATOM 10061 O O . GLU B 1 632 ? -1.139 45.241 87.902 1.00 63.48 609 GLU B O 1
ATOM 10067 N N . VAL B 1 633 ? 0.016 46.603 86.526 1.00 54.27 610 VAL B N 1
ATOM 10068 C CA . VAL B 1 633 ? 1.316 46.028 86.863 1.00 55.62 610 VAL B CA 1
ATOM 10069 C C . VAL B 1 633 ? 2.312 47.133 87.203 1.00 53.68 610 VAL B C 1
ATOM 10070 O O . VAL B 1 633 ? 2.278 48.207 86.585 1.00 53.11 610 VAL B O 1
ATOM 10074 N N . PRO B 1 634 ? 3.187 46.932 88.194 1.00 53.96 611 PRO B N 1
ATOM 10075 C CA . PRO B 1 634 ? 4.190 47.960 88.516 1.00 49.94 611 PRO B CA 1
ATOM 10076 C C . PRO B 1 634 ? 5.203 48.123 87.397 1.00 45.97 611 PRO B C 1
ATOM 10077 O O . PRO B 1 634 ? 5.675 47.146 86.810 1.00 49.70 611 PRO B O 1
ATOM 10081 N N . ASN B 1 635 ? 5.556 49.370 87.116 1.00 45.74 612 ASN B N 1
ATOM 10082 C CA . ASN B 1 635 ? 6.515 49.679 86.061 1.00 50.36 612 ASN B CA 1
ATOM 10083 C C . ASN B 1 635 ? 7.738 50.360 86.671 1.00 43.38 612 ASN B C 1
ATOM 10084 O O . ASN B 1 635 ? 7.789 51.588 86.780 1.00 44.13 612 ASN B O 1
ATOM 10089 N N . VAL B 1 636 ? 8.731 49.558 87.050 1.00 43.20 613 VAL B N 1
ATOM 10090 C CA . VAL B 1 636 ? 9.969 50.060 87.642 1.00 47.71 613 VAL B CA 1
ATOM 10091 C C . VAL B 1 636 ? 11.139 49.391 86.936 1.00 45.00 613 VAL B C 1
ATOM 10092 O O . VAL B 1 636 ? 11.094 48.187 86.652 1.00 48.70 613 VAL B O 1
ATOM 10096 N N . GLY B 1 637 ? 12.175 50.174 86.637 1.00 48.89 614 GLY B N 1
ATOM 10097 C CA . GLY B 1 637 ? 13.368 49.633 86.002 1.00 44.90 614 GLY B CA 1
ATOM 10098 C C . GLY B 1 637 ? 13.042 48.854 84.745 1.00 50.10 614 GLY B C 1
ATOM 10099 O O . GLY B 1 63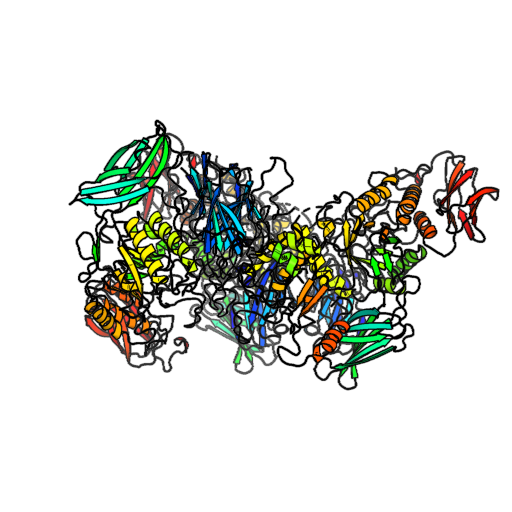7 ? 12.139 49.207 83.981 1.00 50.66 614 GLY B O 1
ATOM 10100 N N . GLU B 1 638 ? 13.775 47.768 84.523 1.00 52.93 615 GLU B N 1
ATOM 10101 C CA . GLU B 1 638 ? 13.548 46.895 83.379 1.00 49.10 615 GLU B CA 1
ATOM 10102 C C . GLU B 1 638 ? 12.917 45.597 83.867 1.00 53.87 615 GLU B C 1
ATOM 10103 O O . GLU B 1 638 ? 13.472 44.909 84.734 1.00 52.73 615 GLU B O 1
ATOM 10109 N N . SER B 1 639 ? 11.746 45.282 83.327 1.00 57.59 616 SER B N 1
ATOM 10110 C CA . SER B 1 639 ? 10.933 44.178 83.801 1.00 49.48 616 SER B CA 1
ATOM 10111 C C . SER B 1 639 ? 10.640 43.231 82.653 1.00 52.88 616 SER B C 1
ATOM 10112 O O . SER B 1 639 ? 10.477 43.661 81.507 1.00 53.91 616 SER B O 1
ATOM 10115 N N . THR B 1 640 ? 10.588 41.941 82.964 1.00 52.22 617 THR B N 1
ATOM 10116 C CA . THR B 1 640 ? 10.105 40.932 82.038 1.00 49.45 617 THR B CA 1
ATOM 10117 C C . THR B 1 640 ? 8.748 40.450 82.518 1.00 44.63 617 THR B C 1
ATOM 10118 O O . THR B 1 640 ? 8.524 40.300 83.723 1.00 49.39 617 THR B O 1
ATOM 10122 N N . LEU B 1 641 ? 7.830 40.259 81.581 1.00 47.44 618 LEU B N 1
ATOM 10123 C CA . LEU B 1 641 ? 6.475 39.832 81.899 1.00 41.84 618 LEU B CA 1
ATOM 10124 C C . LEU B 1 641 ? 6.266 38.442 81.329 1.00 42.77 618 LEU B C 1
ATOM 10125 O O . LEU B 1 641 ? 6.666 38.161 80.191 1.00 42.14 618 LEU B O 1
ATOM 10130 N N . VAL B 1 642 ? 5.667 37.571 82.128 1.00 37.94 619 VAL B N 1
ATOM 10131 C CA . VAL B 1 642 ? 5.326 36.240 81.679 1.00 39.54 619 VAL B CA 1
ATOM 10132 C C . VAL B 1 642 ? 3.899 35.966 82.109 1.00 41.44 619 VAL B C 1
ATOM 10133 O O . VAL B 1 642 ? 3.593 35.979 83.309 1.00 41.08 619 VAL B O 1
ATOM 10137 N N . ALA B 1 643 ? 3.023 35.766 81.128 1.00 38.25 620 ALA B N 1
ATOM 10138 C CA . ALA B 1 643 ? 1.662 35.323 81.376 1.00 42.89 620 ALA B CA 1
ATOM 10139 C C . ALA B 1 643 ? 1.607 33.806 81.286 1.00 45.15 620 ALA B C 1
ATOM 10140 O O . ALA B 1 643 ? 2.229 33.200 80.409 1.00 42.62 620 ALA B O 1
ATOM 10142 N N . VAL B 1 644 ? 0.875 33.196 82.210 1.00 46.04 621 VAL B N 1
ATOM 10143 C CA . VAL B 1 644 ? 0.838 31.750 82.351 1.00 42.29 621 VAL B CA 1
ATOM 10144 C C . VAL B 1 644 ? -0.622 31.346 82.465 1.00 50.45 621 VAL B C 1
ATOM 10145 O O . VAL B 1 644 ? -1.354 31.876 83.310 1.00 49.75 621 VAL B O 1
ATOM 10149 N N . ALA B 1 645 ? -1.049 30.437 81.594 1.00 50.45 622 ALA B N 1
ATOM 10150 C CA . ALA B 1 645 ? -2.391 29.870 81.633 1.00 55.24 622 ALA B CA 1
ATOM 10151 C C . ALA B 1 645 ? -2.239 28.385 81.336 1.00 52.40 622 ALA B C 1
ATOM 10152 O O . ALA B 1 645 ? -1.875 28.019 80.213 1.00 52.52 622 ALA B O 1
ATOM 10154 N N . GLY B 1 646 ? -2.486 27.541 82.344 1.00 55.55 623 GLY B N 1
ATOM 10155 C CA . GLY B 1 646 ? -2.296 26.103 82.185 1.00 53.94 623 GLY B CA 1
ATOM 10156 C C . GLY B 1 646 ? -0.891 25.764 81.724 1.00 55.50 623 GLY B C 1
ATOM 10157 O O . GLY B 1 646 ? 0.098 26.293 82.238 1.00 59.60 623 GLY B O 1
ATOM 10158 N N . GLU B 1 647 ? -0.794 24.887 80.727 1.00 59.48 624 GLU B N 1
ATOM 10159 C CA . GLU B 1 647 ? 0.473 24.479 80.130 1.00 50.51 624 GLU B CA 1
ATOM 10160 C C . GLU B 1 647 ? 1.067 25.523 79.199 1.00 50.93 624 GLU B C 1
ATOM 10161 O O . GLU B 1 647 ? 2.101 25.251 78.578 1.00 48.48 624 GLU B O 1
ATOM 10167 N N . TYR B 1 648 ? 0.438 26.685 79.043 1.00 51.25 625 TYR B N 1
ATOM 10168 C CA . TYR B 1 648 ? 0.847 27.620 78.006 1.00 49.35 625 TYR B CA 1
ATOM 10169 C C . TYR B 1 648 ? 1.305 28.933 78.622 1.00 47.37 625 TYR B C 1
ATOM 10170 O O . TYR B 1 648 ? 0.851 29.333 79.699 1.00 45.04 625 TYR B O 1
ATOM 10179 N N . LYS B 1 649 ? 2.244 29.579 77.936 1.00 45.33 626 LYS B N 1
ATOM 10180 C CA . LYS B 1 649 ? 2.881 30.784 78.436 1.00 48.43 626 LYS B CA 1
ATOM 10181 C C . LYS B 1 649 ? 3.234 31.699 77.271 1.00 47.19 626 LYS B C 1
ATOM 10182 O O . LYS B 1 649 ? 3.401 31.254 76.133 1.00 45.88 626 LYS B O 1
ATOM 10188 N N . ASP B 1 650 ? 3.340 32.990 77.571 1.00 44.09 627 ASP B N 1
ATOM 10189 C CA . ASP B 1 650 ? 3.874 33.977 76.645 1.00 44.06 627 ASP B CA 1
ATOM 10190 C C . ASP B 1 650 ? 4.759 34.921 77.443 1.00 41.94 627 ASP B C 1
ATOM 10191 O O . ASP B 1 650 ? 4.689 34.974 78.671 1.00 43.40 627 ASP B O 1
ATOM 10196 N N . GLU B 1 651 ? 5.595 35.679 76.741 1.00 40.96 628 GLU B N 1
ATOM 10197 C CA . GLU B 1 651 ? 6.592 36.491 77.423 1.00 45.70 628 GLU B CA 1
ATOM 10198 C C . GLU B 1 651 ? 6.796 37.802 76.677 1.00 48.42 628 GLU B C 1
ATOM 10199 O O . GLU B 1 651 ? 6.879 37.810 75.445 1.00 50.02 628 GLU B O 1
ATOM 10205 N N . SER B 1 652 ? 6.878 38.903 77.427 1.00 47.48 629 SER B N 1
ATOM 10206 C CA . SER B 1 652 ? 7.170 40.226 76.881 1.00 48.17 629 SER B CA 1
ATOM 10207 C C . SER B 1 652 ? 8.005 41.015 77.889 1.00 44.66 629 SER B C 1
ATOM 10208 O O . SER B 1 652 ? 8.297 40.547 78.996 1.00 40.83 629 SER B O 1
ATOM 10211 N N . HIS B 1 653 ? 8.376 42.236 77.519 1.00 46.40 630 HIS B N 1
ATOM 10212 C CA . HIS B 1 653 ? 9.194 43.054 78.403 1.00 47.90 630 HIS B CA 1
ATOM 10213 C C . HIS B 1 653 ? 8.853 44.531 78.252 1.00 47.93 630 HIS B C 1
ATOM 10214 O O . HIS B 1 653 ? 8.518 44.999 77.161 1.00 46.57 630 HIS B O 1
ATOM 10221 N N . ILE B 1 654 ? 8.961 45.257 79.370 1.00 44.56 631 ILE B N 1
ATOM 10222 C CA . ILE B 1 654 ? 8.733 46.694 79.447 1.00 47.30 631 ILE B CA 1
ATOM 10223 C C . ILE B 1 654 ? 9.922 47.353 80.148 1.00 50.12 631 ILE B C 1
ATOM 10224 O O . ILE B 1 654 ? 10.757 46.688 80.763 1.00 54.09 631 ILE B O 1
ATOM 10229 N N . ARG B 1 655 ? 9.971 48.686 80.067 1.00 42.74 632 ARG B N 1
ATOM 10230 C CA . ARG B 1 655 ? 11.035 49.494 80.657 1.00 50.28 632 ARG B CA 1
ATOM 10231 C C . ARG B 1 655 ? 10.462 50.826 81.126 1.00 47.68 632 ARG B C 1
ATOM 10232 O O . ARG B 1 655 ? 9.796 51.523 80.356 1.00 46.31 632 ARG B O 1
ATOM 10240 N N . LYS B 1 656 ? 10.714 51.168 82.387 1.00 47.81 633 LYS B N 1
ATOM 10241 C CA . LYS B 1 656 ? 10.285 52.450 82.931 1.00 43.94 633 LYS B CA 1
ATOM 10242 C C . LYS B 1 656 ? 11.126 53.585 82.348 1.00 44.81 633 LYS B C 1
ATOM 10243 O O . LYS B 1 656 ? 12.333 53.445 82.146 1.00 46.03 633 LYS B O 1
ATOM 10249 N N . VAL B 1 657 ? 10.480 54.717 82.058 1.00 45.08 634 VAL B N 1
ATOM 10250 C CA . VAL B 1 657 ? 11.153 55.850 81.433 1.00 42.45 634 VAL B CA 1
ATOM 10251 C C . VAL B 1 657 ? 10.559 57.143 81.993 1.00 43.91 634 VAL B C 1
ATOM 10252 O O . VAL B 1 657 ? 9.474 57.153 82.575 1.00 48.29 634 VAL B O 1
ATOM 10256 N N . ASP B 1 658 ? 11.305 58.240 81.853 1.00 47.17 635 ASP B N 1
ATOM 10257 C CA . ASP B 1 658 ? 10.876 59.526 82.394 1.00 49.17 635 ASP B CA 1
ATOM 10258 C C . ASP B 1 658 ? 10.033 60.325 81.421 1.00 53.55 635 ASP B C 1
ATOM 10259 O O . ASP B 1 658 ? 9.189 61.118 81.852 1.00 53.29 635 ASP B O 1
ATOM 10264 N N . THR B 1 659 ? 10.273 60.161 80.125 1.00 50.58 636 THR B N 1
ATOM 10265 C CA . THR B 1 659 ? 9.539 60.865 79.090 1.00 49.31 636 THR B CA 1
ATOM 10266 C C . THR B 1 659 ? 9.034 59.871 78.054 1.00 49.57 636 THR B C 1
ATOM 10267 O O . THR B 1 659 ? 9.712 58.886 77.746 1.00 49.01 636 THR B O 1
ATOM 10271 N N . PHE B 1 660 ? 7.826 60.124 77.551 1.00 47.45 637 PHE B N 1
ATOM 10272 C CA . PHE B 1 660 ? 7.251 59.340 76.468 1.00 45.45 637 PHE B CA 1
ATOM 10273 C C . PHE B 1 660 ? 8.243 59.194 75.320 1.00 42.41 637 PHE B C 1
ATOM 10274 O O . PHE B 1 660 ? 8.847 60.170 74.870 1.00 40.87 637 PHE B O 1
ATOM 10282 N N . ASN B 1 661 ? 8.436 57.963 74.871 1.00 39.89 638 ASN B N 1
ATOM 10283 C CA . ASN B 1 661 ? 9.277 57.709 73.704 1.00 41.91 638 ASN B CA 1
ATOM 10284 C C . ASN B 1 661 ? 8.522 58.205 72.471 1.00 43.71 638 ASN B C 1
ATOM 10285 O O . ASN B 1 661 ? 7.573 57.569 72.015 1.00 40.63 638 ASN B O 1
ATOM 10290 N N . GLU B 1 662 ? 8.940 59.359 71.933 1.00 47.83 639 GLU B N 1
ATOM 10291 C CA . GLU B 1 662 ? 8.204 60.023 70.855 1.00 45.01 639 GLU B CA 1
ATOM 10292 C C . GLU B 1 662 ? 8.165 59.207 69.571 1.00 45.85 639 GLU B C 1
ATOM 10293 O O . GLU B 1 662 ? 7.309 59.470 68.718 1.00 46.44 639 GLU B O 1
ATOM 10299 N N . GLU B 1 663 ? 9.069 58.234 69.413 1.00 42.76 640 GLU B N 1
ATOM 10300 C CA . GLU B 1 663 ? 8.982 57.319 68.277 1.00 47.24 640 GLU B CA 1
ATOM 10301 C C . GLU B 1 663 ? 7.671 56.542 68.272 1.00 44.97 640 GLU B C 1
ATOM 10302 O O . GLU B 1 663 ? 7.215 56.100 67.209 1.00 40.06 640 GLU B O 1
ATOM 10308 N N . TYR B 1 664 ? 7.079 56.330 69.451 1.00 41.05 641 TYR B N 1
ATOM 10309 C CA . TYR B 1 664 ? 5.809 55.633 69.577 1.00 39.26 641 TYR B CA 1
ATOM 10310 C C . TYR B 1 664 ? 4.632 56.428 69.011 1.00 34.34 641 TYR B C 1
ATOM 10311 O O . TYR B 1 664 ? 3.564 55.855 68.822 1.00 30.71 641 TYR B O 1
ATOM 10320 N N . SER B 1 665 ? 4.792 57.716 68.723 1.00 35.18 642 SER B N 1
ATOM 10321 C CA . SER B 1 665 ? 3.659 58.592 68.456 1.00 35.97 642 SER B CA 1
ATOM 10322 C C . SER B 1 665 ? 3.658 59.095 67.015 1.00 40.47 642 SER B C 1
ATOM 10323 O O . SER B 1 665 ? 4.672 59.608 66.524 1.00 40.48 642 SER B O 1
ATOM 10326 N N . LEU B 1 666 ? 2.508 58.955 66.347 1.00 38.40 643 LEU B N 1
ATOM 10327 C CA . LEU B 1 666 ? 2.360 59.489 64.997 1.00 36.09 643 LEU B CA 1
ATOM 10328 C C . LEU B 1 666 ? 2.460 61.011 65.009 1.00 40.42 643 LEU B C 1
ATOM 10329 O O . LEU B 1 666 ? 3.248 61.604 64.260 1.00 40.10 643 LEU B O 1
ATOM 10334 N N . LYS B 1 667 ? 1.691 61.657 65.875 1.00 41.74 644 LYS B N 1
ATOM 10335 C CA . LYS B 1 667 ? 1.811 63.095 66.074 1.00 49.91 644 LYS B CA 1
ATOM 10336 C C . LYS B 1 667 ? 3.024 63.404 66.959 1.00 51.06 644 LYS B C 1
ATOM 10337 O O . LYS B 1 667 ? 4.163 63.370 66.492 1.00 48.32 644 LYS B O 1
ATOM 10343 N N . ARG C 1 25 ? 39.012 87.130 30.608 1.00 33.01 1 ARG C N 1
ATOM 10344 C CA . ARG C 1 25 ? 38.916 85.814 29.950 1.00 43.81 1 ARG C CA 1
ATOM 10345 C C . ARG C 1 25 ? 40.135 85.543 29.090 1.00 41.05 1 ARG C C 1
ATOM 10346 O O . ARG C 1 25 ? 40.304 86.134 28.022 1.00 44.80 1 ARG C O 1
ATOM 10354 N N . GLU C 1 26 ? 40.964 84.622 29.553 1.00 41.74 2 GLU C N 1
ATOM 10355 C CA . GLU C 1 26 ? 42.216 84.273 28.896 1.00 45.30 2 GLU C CA 1
ATOM 10356 C C . GLU C 1 26 ? 42.173 82.806 28.487 1.00 38.62 2 GLU C C 1
ATOM 10357 O O . GLU C 1 26 ? 41.789 81.950 29.290 1.00 39.75 2 GLU C O 1
ATOM 10363 N N . VAL C 1 27 ? 42.555 82.515 27.247 1.00 36.10 3 VAL C N 1
ATOM 10364 C CA . VAL C 1 27 ? 42.726 81.143 26.781 1.00 35.50 3 VAL C CA 1
ATOM 10365 C C . VAL C 1 27 ? 44.222 80.871 26.701 1.00 36.24 3 VAL C C 1
ATOM 10366 O O . VAL C 1 27 ? 44.940 81.545 25.958 1.00 36.51 3 VAL C O 1
ATOM 10370 N N . ILE C 1 28 ? 44.689 79.880 27.456 1.00 34.12 4 ILE C N 1
ATOM 10371 C CA . ILE C 1 28 ? 46.097 79.508 27.490 1.00 35.42 4 ILE C CA 1
ATOM 10372 C C . ILE C 1 28 ? 46.288 78.241 26.660 1.00 32.80 4 ILE C C 1
ATOM 10373 O O . ILE C 1 28 ? 45.506 77.285 26.782 1.00 32.31 4 ILE C O 1
ATOM 10378 N N . ASN C 1 29 ? 47.318 78.236 25.812 1.00 31.95 5 ASN C N 1
ATOM 10379 C CA . ASN C 1 29 ? 47.669 77.043 25.040 1.00 32.78 5 ASN C CA 1
ATOM 10380 C C . ASN C 1 29 ? 48.297 75.987 25.941 1.00 26.43 5 ASN C C 1
ATOM 10381 O O . ASN C 1 29 ? 49.270 76.263 26.639 1.00 34.66 5 ASN C O 1
ATOM 10386 N N . PHE C 1 30 ? 47.762 74.768 25.903 1.00 26.74 6 PHE C N 1
ATOM 10387 C CA . PHE C 1 30 ? 48.219 73.681 26.763 1.00 31.19 6 PHE C CA 1
ATOM 10388 C C . PHE C 1 30 ? 48.662 72.465 25.942 1.00 27.72 6 PHE C C 1
ATOM 10389 O O . PHE C 1 30 ? 48.589 71.334 26.412 1.00 29.22 6 PHE C O 1
ATOM 10397 N N . ASN C 1 31 ? 49.155 72.687 24.720 1.00 31.38 7 ASN C N 1
ATOM 10398 C CA . ASN C 1 31 ? 49.598 71.606 23.841 1.00 28.71 7 ASN C CA 1
ATOM 10399 C C . ASN C 1 31 ? 50.992 71.075 24.170 1.00 26.69 7 ASN C C 1
ATOM 10400 O O . ASN C 1 31 ? 51.343 69.983 23.700 1.00 22.32 7 ASN C O 1
ATOM 10405 N N . THR C 1 32 ? 51.757 71.793 24.995 1.00 28.74 8 THR C N 1
ATOM 10406 C CA . THR C 1 32 ? 53.219 71.723 25.017 1.00 31.52 8 THR C CA 1
ATOM 10407 C C . THR C 1 32 ? 53.738 70.550 25.836 1.00 28.18 8 THR C C 1
ATOM 10408 O O . THR C 1 32 ? 53.662 70.580 27.065 1.00 31.57 8 THR C O 1
ATOM 10412 N N . LYS C 1 33 ? 54.332 69.565 25.165 1.00 25.92 9 LYS C N 1
ATOM 10413 C CA . LYS C 1 33 ? 55.176 68.545 25.799 1.00 28.72 9 LYS C CA 1
ATOM 10414 C C . LYS C 1 33 ? 54.403 67.742 26.851 1.00 30.00 9 LYS C C 1
ATOM 10415 O O . LYS C 1 33 ? 54.544 67.909 28.061 1.00 32.16 9 LYS C O 1
ATOM 10421 N N . TRP C 1 34 ? 53.562 66.857 26.332 1.00 30.74 10 TRP C N 1
ATOM 10422 C CA . TRP C 1 34 ? 52.897 65.844 27.125 1.00 26.04 10 TRP C CA 1
ATOM 10423 C C . TRP C 1 34 ? 53.737 64.573 27.114 1.00 26.47 10 TRP C C 1
ATOM 10424 O O . TRP C 1 34 ? 54.375 64.233 26.109 1.00 29.23 10 TRP C O 1
ATOM 10435 N N . ALA C 1 35 ? 53.767 63.891 28.254 1.00 28.48 11 ALA C N 1
ATOM 10436 C CA . ALA C 1 35 ? 54.255 62.520 28.325 1.00 27.93 11 ALA C CA 1
ATOM 10437 C C . ALA C 1 35 ? 53.166 61.581 27.826 1.00 30.52 11 ALA C C 1
ATOM 10438 O O . ALA C 1 35 ? 51.977 61.781 28.118 1.00 29.69 11 ALA C O 1
ATOM 10440 N N . PHE C 1 36 ? 53.570 60.569 27.055 1.00 28.80 12 PHE C N 1
ATOM 10441 C CA . PHE C 1 36 ? 52.605 59.729 26.361 1.00 27.15 12 PHE C CA 1
ATOM 10442 C C . PHE C 1 36 ? 53.102 58.296 26.344 1.00 30.36 12 PHE C C 1
ATOM 10443 O O . PHE C 1 36 ? 54.293 58.051 26.125 1.00 29.97 12 PHE C O 1
ATOM 10451 N N . THR C 1 37 ? 52.177 57.353 26.549 1.00 28.71 13 THR C N 1
ATOM 10452 C CA . THR C 1 37 ? 52.488 55.937 26.453 1.00 27.58 13 THR C CA 1
ATOM 10453 C C . THR C 1 37 ? 51.305 55.179 25.874 1.00 28.20 13 THR C C 1
ATOM 10454 O O . THR C 1 37 ? 50.154 55.603 25.991 1.00 30.79 13 THR C O 1
ATOM 10458 N N . LYS C 1 38 ? 51.600 54.046 25.243 1.00 32.52 14 LYS C N 1
ATOM 10459 C CA . LYS C 1 38 ? 50.550 53.153 24.773 1.00 32.03 14 LYS C CA 1
ATOM 10460 C C . LYS C 1 38 ? 50.219 52.051 25.771 1.00 34.73 14 LYS C C 1
ATOM 10461 O O . LYS C 1 38 ? 49.201 51.373 25.596 1.00 38.38 14 LYS C O 1
ATOM 10467 N N . GLU C 1 39 ? 51.044 51.860 26.804 1.00 40.43 15 GLU C N 1
ATOM 10468 C CA . GLU C 1 39 ? 50.802 50.849 27.831 1.00 45.10 15 GLU C CA 1
ATOM 10469 C C . GLU C 1 39 ? 49.972 51.486 28.936 1.00 45.76 15 GLU C C 1
ATOM 10470 O O . GLU C 1 39 ? 50.456 52.347 29.678 1.00 47.51 15 GLU C O 1
ATOM 10476 N N . ALA C 1 40 ? 48.711 51.074 29.026 1.00 45.53 16 ALA C N 1
ATOM 10477 C CA . ALA C 1 40 ? 47.750 51.719 29.911 1.00 46.27 16 ALA C CA 1
ATOM 10478 C C . ALA C 1 40 ? 47.566 50.890 31.179 1.00 49.09 16 ALA C C 1
ATOM 10479 O O . ALA C 1 40 ? 46.501 50.321 31.441 1.00 51.55 16 ALA C O 1
ATOM 10481 N N . THR C 1 41 ? 48.619 50.838 31.993 1.00 43.01 17 THR C N 1
ATOM 10482 C CA . THR C 1 41 ? 48.485 50.056 33.222 1.00 46.36 17 THR C CA 1
ATOM 10483 C C . THR C 1 41 ? 47.635 50.809 34.248 1.00 44.08 17 THR C C 1
ATOM 10484 O O . THR C 1 41 ? 46.511 50.398 34.548 1.00 40.24 17 THR C O 1
ATOM 10488 N N . GLU C 1 42 ? 48.140 51.928 34.771 1.00 45.15 18 GLU C N 1
ATOM 10489 C CA . GLU C 1 42 ? 47.403 52.718 35.749 1.00 44.24 18 GLU C CA 1
ATOM 10490 C C . GLU C 1 42 ? 47.746 54.192 35.570 1.00 38.63 18 GLU C C 1
ATOM 10491 O O . GLU C 1 42 ? 48.756 54.543 34.958 1.00 39.22 18 GLU C O 1
ATOM 10497 N N . VAL C 1 43 ? 46.899 55.052 36.128 1.00 36.35 19 VAL C N 1
ATOM 10498 C CA . VAL C 1 43 ? 47.138 56.492 36.115 1.00 35.34 19 VAL C CA 1
ATOM 10499 C C . VAL C 1 43 ? 48.336 56.782 37.012 1.00 37.94 19 VAL C C 1
ATOM 10500 O O . VAL C 1 43 ? 48.321 56.431 38.200 1.00 33.46 19 VAL C O 1
ATOM 10504 N N . PRO C 1 44 ? 49.386 57.415 36.488 1.00 36.99 20 PRO C N 1
ATOM 10505 C CA . PRO C 1 44 ? 50.601 57.618 37.287 1.00 36.39 20 PRO C CA 1
ATOM 10506 C C . PRO C 1 44 ? 50.416 58.681 38.357 1.00 35.28 20 PRO C C 1
ATOM 10507 O O . PRO C 1 44 ? 49.812 59.733 38.127 1.00 35.98 20 PRO C O 1
ATOM 10511 N N . LYS C 1 45 ? 50.945 58.384 39.544 1.00 41.71 21 LYS C N 1
ATOM 10512 C CA . LYS C 1 45 ? 50.847 59.295 40.681 1.00 42.46 21 LYS C CA 1
ATOM 10513 C C . LYS C 1 45 ? 51.783 60.485 40.513 1.00 36.78 21 LYS C C 1
ATOM 10514 O O . LYS C 1 45 ? 51.430 61.614 40.865 1.00 36.91 21 LYS C O 1
ATOM 10520 N N . GLU C 1 46 ? 52.964 60.252 39.964 1.00 35.03 22 GLU C N 1
ATOM 10521 C CA . GLU C 1 46 ? 53.936 61.297 39.693 1.00 39.47 22 GLU C CA 1
ATOM 10522 C C . GLU C 1 46 ? 54.153 61.427 38.191 1.00 37.69 22 GLU C C 1
ATOM 10523 O O . GLU C 1 46 ? 53.941 60.483 37.420 1.00 34.22 22 GLU C O 1
ATOM 10529 N N . MET C 1 47 ? 54.617 62.605 37.796 1.00 36.98 23 MET C N 1
ATOM 10530 C CA . MET C 1 47 ? 54.944 62.873 36.405 1.00 36.56 23 MET C CA 1
ATOM 10531 C C . MET C 1 47 ? 55.950 61.843 35.894 1.00 38.44 23 MET C C 1
ATOM 10532 O O . MET C 1 47 ? 56.952 61.575 36.566 1.00 41.07 23 MET C O 1
ATOM 10537 N N . PRO C 1 48 ? 55.702 61.223 34.747 1.00 41.77 24 PRO C N 1
ATOM 10538 C CA . PRO C 1 48 ? 56.573 60.138 34.284 1.00 37.41 24 PRO C CA 1
ATOM 10539 C C . PRO C 1 48 ? 57.859 60.668 33.674 1.00 39.53 24 PRO C C 1
ATOM 10540 O O . PRO C 1 48 ? 58.015 61.852 33.381 1.00 42.94 24 PRO C O 1
ATOM 10544 N N . GLU C 1 49 ? 58.793 59.752 33.460 1.00 37.29 25 GLU C N 1
ATOM 10545 C CA . GLU C 1 49 ? 60.128 60.142 33.058 1.00 41.33 25 GLU C CA 1
ATOM 10546 C C . GLU C 1 49 ? 60.672 59.341 31.886 1.00 45.57 25 GLU C C 1
ATOM 10547 O O . GLU C 1 49 ? 61.643 59.784 31.262 1.00 48.35 25 GLU C O 1
ATOM 10553 N N . LYS C 1 50 ? 60.063 58.206 31.538 1.00 41.24 26 LYS C N 1
ATOM 10554 C CA . LYS C 1 50 ? 60.495 57.425 30.388 1.00 37.17 26 LYS C CA 1
ATOM 10555 C C . LYS C 1 50 ? 59.368 57.204 29.383 1.00 33.55 26 LYS C C 1
ATOM 10556 O O . LYS C 1 50 ? 59.470 56.312 28.544 1.00 35.02 26 LYS C O 1
ATOM 10562 N N . TRP C 1 51 ? 58.284 57.970 29.457 1.00 34.01 27 TRP C N 1
ATOM 10563 C CA . TRP C 1 51 ? 57.340 57.943 28.346 1.00 32.27 27 TRP C CA 1
ATOM 10564 C C . TRP C 1 51 ? 57.903 58.741 27.170 1.00 32.96 27 TRP C C 1
ATOM 10565 O O . TRP C 1 51 ? 59.018 59.264 27.205 1.00 37.61 27 TRP C O 1
ATOM 10576 N N . TYR C 1 52 ? 57.108 58.864 26.122 1.00 35.90 28 TYR C N 1
ATOM 10577 C CA . TYR C 1 52 ? 57.494 59.560 24.908 1.00 30.69 28 TYR C CA 1
ATOM 10578 C C . TYR C 1 52 ? 56.879 60.958 24.908 1.00 30.87 28 TYR C C 1
ATOM 10579 O O . TYR C 1 52 ? 55.723 61.136 25.290 1.00 32.32 28 TYR C O 1
ATOM 10588 N N . TRP C 1 53 ? 57.656 61.956 24.485 1.00 29.08 29 TRP C N 1
ATOM 10589 C CA . TRP C 1 53 ? 57.209 63.347 24.519 1.00 27.51 29 TRP C CA 1
ATOM 10590 C C . TRP C 1 53 ? 56.508 63.699 23.212 1.00 29.67 29 TRP C C 1
ATOM 10591 O O . TRP C 1 53 ? 57.032 63.437 22.122 1.00 29.22 29 TRP C O 1
ATOM 10602 N N . VAL C 1 54 ? 55.315 64.271 23.324 1.00 24.25 30 VAL C N 1
ATOM 10603 C CA . VAL C 1 54 ? 54.578 64.753 22.170 1.00 26.72 30 VAL C CA 1
ATOM 10604 C C . VAL C 1 54 ? 54.067 66.157 22.473 1.00 27.10 30 VAL C C 1
ATOM 10605 O O . VAL C 1 54 ? 53.756 66.484 23.624 1.00 28.84 30 VAL C O 1
ATOM 10609 N N . THR C 1 55 ? 54.028 67.003 21.455 1.00 25.40 31 THR C N 1
ATOM 10610 C CA . THR C 1 55 ? 53.318 68.267 21.539 1.00 25.40 31 THR C CA 1
ATOM 10611 C C . THR C 1 55 ? 52.083 68.131 20.671 1.00 28.54 31 THR C C 1
ATOM 10612 O O . THR C 1 55 ? 52.175 67.715 19.513 1.00 31.52 31 THR C O 1
ATOM 10616 N N . LEU C 1 56 ? 50.934 68.403 21.260 1.00 29.19 32 LEU C N 1
ATOM 10617 C CA . LEU C 1 56 ? 49.682 68.315 20.545 1.00 30.21 32 LEU C CA 1
ATOM 10618 C C . LEU C 1 56 ? 49.638 69.408 19.481 1.00 24.75 32 LEU C C 1
ATOM 10619 O O . LEU C 1 56 ? 50.310 70.430 19.610 1.00 26.54 32 LEU C O 1
ATOM 10624 N N . PRO C 1 57 ? 48.857 69.214 18.411 1.00 25.92 33 PRO C N 1
ATOM 10625 C CA . PRO C 1 57 ? 48.037 68.024 18.097 1.00 23.79 33 PRO C CA 1
ATOM 10626 C C . PRO C 1 57 ? 48.845 66.741 17.868 1.00 25.26 33 PRO C C 1
ATOM 10627 O O . PRO C 1 57 ? 49.993 66.799 17.404 1.00 21.44 33 PRO C O 1
ATOM 10631 N N . HIS C 1 58 ? 48.235 65.596 18.180 1.00 24.69 34 HIS C N 1
ATOM 10632 C CA . HIS C 1 58 ? 48.947 64.325 18.197 1.00 23.62 34 HIS C CA 1
ATOM 10633 C C . HIS C 1 58 ? 47.966 63.180 18.017 1.00 26.74 34 HIS C C 1
ATOM 10634 O O . HIS C 1 58 ? 46.918 63.141 18.672 1.00 25.87 34 HIS C O 1
ATOM 10641 N N . SER C 1 59 ? 48.322 62.244 17.144 1.00 24.00 35 SER C N 1
ATOM 10642 C CA . SER C 1 59 ? 47.677 60.947 17.085 1.00 23.86 35 SER C CA 1
ATOM 10643 C C . SER C 1 59 ? 48.765 59.885 17.069 1.00 26.32 35 SER C C 1
ATOM 10644 O O . SER C 1 59 ? 49.747 60.008 16.337 1.00 25.41 35 SER C O 1
ATOM 10647 N N . TRP C 1 60 ? 48.605 58.860 17.904 1.00 27.00 36 TRP C N 1
ATOM 10648 C CA . TRP C 1 60 ? 49.479 57.696 17.836 1.00 25.93 36 TRP C CA 1
ATOM 10649 C C . TRP C 1 60 ? 49.208 56.814 16.628 1.00 25.09 36 TRP C C 1
ATOM 10650 O O . TRP C 1 60 ? 49.953 55.854 16.415 1.00 21.17 36 TRP C O 1
ATOM 10661 N N . ASN C 1 61 ? 48.166 57.083 15.837 1.00 26.06 37 ASN C N 1
ATOM 10662 C CA . ASN C 1 61 ? 47.942 56.256 14.660 1.00 23.01 37 ASN C CA 1
ATOM 10663 C C . ASN C 1 61 ? 48.477 56.888 13.382 1.00 23.90 37 ASN C C 1
ATOM 10664 O O . ASN C 1 61 ? 48.146 56.422 12.294 1.00 27.17 37 ASN C O 1
ATOM 10669 N N . GLU C 1 62 ? 49.369 57.875 13.494 1.00 26.79 38 GLU C N 1
ATOM 10670 C CA . GLU C 1 62 ? 49.868 58.635 12.345 1.00 26.43 38 GLU C CA 1
ATOM 10671 C C . GLU C 1 62 ? 50.634 57.788 11.328 1.00 23.21 38 GLU C C 1
ATOM 10672 O O . GLU C 1 62 ? 50.699 58.157 10.153 1.00 20.81 38 GLU C O 1
ATOM 10678 N N . ILE C 1 63 ? 51.248 56.691 11.736 1.00 27.28 39 ILE C N 1
ATOM 10679 C CA . ILE C 1 63 ? 51.956 55.810 10.819 1.00 22.32 39 ILE C CA 1
ATOM 10680 C C . ILE C 1 63 ? 51.242 54.477 10.674 1.00 24.20 39 ILE C C 1
ATOM 10681 O O . ILE C 1 63 ? 50.987 54.019 9.555 1.00 23.48 39 ILE C O 1
ATOM 10686 N N . ASP C 1 64 ? 50.879 53.850 11.796 1.00 21.60 40 ASP C N 1
ATOM 10687 C CA . ASP C 1 64 ? 50.303 52.517 11.654 1.00 24.80 40 ASP C CA 1
ATOM 10688 C C . ASP C 1 64 ? 48.863 52.554 11.155 1.00 25.19 40 ASP C C 1
ATOM 10689 O O . ASP C 1 64 ? 48.333 51.503 10.787 1.00 22.62 40 ASP C O 1
ATOM 10694 N N . GLY C 1 65 ? 48.241 53.730 11.078 1.00 22.47 41 GLY C N 1
ATOM 10695 C CA . GLY C 1 65 ? 46.903 53.838 10.528 1.00 22.80 41 GLY C CA 1
ATOM 10696 C C . GLY C 1 65 ? 46.827 54.315 9.092 1.00 26.50 41 GLY C C 1
ATOM 10697 O O . GLY C 1 65 ? 45.734 54.640 8.613 1.00 26.22 41 GLY C O 1
ATOM 10698 N N . GLN C 1 66 ? 47.951 54.363 8.384 1.00 21.00 42 GLN C N 1
ATOM 10699 C CA . GLN C 1 66 ? 47.973 54.877 7.023 1.00 24.50 42 GLN C CA 1
ATOM 10700 C C . GLN C 1 66 ? 48.740 53.937 6.101 1.00 26.03 42 GLN C C 1
ATOM 10701 O O . GLN C 1 66 ? 49.226 54.358 5.058 1.00 27.41 42 GLN C O 1
ATOM 10707 N N . ASP C 1 67 ? 48.861 52.660 6.460 1.00 25.47 43 ASP C N 1
ATOM 10708 C CA . ASP C 1 67 ? 49.764 51.793 5.725 1.00 23.38 43 ASP C CA 1
ATOM 10709 C C . ASP C 1 67 ? 49.257 50.377 5.471 1.00 25.70 43 ASP C C 1
ATOM 10710 O O . ASP C 1 67 ? 50.014 49.575 4.921 1.00 24.41 43 ASP C O 1
ATOM 10715 N N . GLY C 1 68 ? 48.027 50.040 5.836 1.00 27.59 44 GLY C N 1
ATOM 10716 C CA . GLY C 1 68 ? 47.410 48.798 5.418 1.00 26.82 44 GLY C CA 1
ATOM 10717 C C . GLY C 1 68 ? 47.315 47.784 6.549 1.00 29.42 44 GLY C C 1
ATOM 10718 O O . GLY C 1 68 ? 47.795 47.990 7.663 1.00 23.71 44 GLY C O 1
ATOM 10719 N N . GLY C 1 69 ? 46.644 46.668 6.230 1.00 35.04 45 GLY C N 1
ATOM 10720 C CA . GLY C 1 69 ? 46.517 45.536 7.129 1.00 28.00 45 GLY C CA 1
ATOM 10721 C C . GLY C 1 69 ? 45.521 45.697 8.257 1.00 27.78 45 GLY C C 1
ATOM 10722 O O . GLY C 1 69 ? 45.410 44.789 9.085 1.00 37.19 45 GLY C O 1
ATOM 10723 N N . ASN C 1 70 ? 44.811 46.821 8.335 1.00 25.47 46 ASN C N 1
ATOM 10724 C CA . ASN C 1 70 ? 43.793 47.077 9.370 1.00 30.18 46 ASN C CA 1
ATOM 10725 C C . ASN C 1 70 ? 44.306 46.821 10.788 1.00 31.89 46 ASN C C 1
ATOM 10726 O O . ASN C 1 70 ? 43.578 46.329 11.657 1.00 33.88 46 ASN C O 1
ATOM 10731 N N . ASP C 1 71 ? 45.558 47.183 11.041 1.00 27.86 47 ASP C N 1
ATOM 10732 C CA . ASP C 1 71 ? 46.236 46.748 12.256 1.00 26.41 47 ASP C CA 1
ATOM 10733 C C . ASP C 1 71 ? 46.685 47.901 13.142 1.00 27.41 47 ASP C C 1
ATOM 10734 O O . ASP C 1 71 ? 47.543 47.690 14.000 1.00 34.41 47 ASP C O 1
ATOM 10739 N N . TYR C 1 72 ? 46.160 49.113 12.949 1.00 25.19 48 TYR C N 1
ATOM 10740 C CA . TYR C 1 72 ? 46.639 50.250 13.732 1.00 24.55 48 TYR C CA 1
ATOM 10741 C C . TYR C 1 72 ? 46.211 50.118 15.186 1.00 22.31 48 TYR C C 1
ATOM 10742 O O . TYR C 1 72 ? 45.134 49.601 15.485 1.00 21.13 48 TYR C O 1
ATOM 10751 N N . TYR C 1 73 ? 47.063 50.593 16.092 1.00 22.69 49 TYR C N 1
ATOM 10752 C CA . TYR C 1 73 ? 46.845 50.346 17.511 1.00 25.54 49 TYR C CA 1
ATOM 10753 C C . TYR C 1 73 ? 45.556 51.009 17.991 1.00 25.15 49 TYR C C 1
ATOM 10754 O O . TYR C 1 73 ? 45.403 52.234 17.930 1.00 23.80 49 TYR C O 1
ATOM 10763 N N . ARG C 1 74 ? 44.622 50.188 18.449 1.00 28.00 50 ARG C N 1
ATOM 10764 C CA . ARG C 1 74 ? 43.405 50.645 19.095 1.00 25.03 50 ARG C CA 1
ATOM 10765 C C . ARG C 1 74 ? 43.434 50.138 20.533 1.00 27.43 50 ARG C C 1
ATOM 10766 O O . ARG C 1 74 ? 43.750 48.967 20.777 1.00 27.28 50 ARG C O 1
ATOM 10774 N N . GLY C 1 75 ? 43.154 51.032 21.473 1.00 28.17 51 GLY C N 1
ATOM 10775 C CA . GLY C 1 75 ? 43.308 50.752 22.886 1.00 27.51 51 GLY C CA 1
ATOM 10776 C C . GLY C 1 75 ? 43.418 52.059 23.647 1.00 26.17 51 GLY C C 1
ATOM 10777 O O . GLY C 1 75 ? 43.230 53.135 23.087 1.00 27.96 51 GLY C O 1
ATOM 10778 N N . THR C 1 76 ? 43.740 51.940 24.935 1.00 28.53 52 THR C N 1
ATOM 10779 C CA . THR C 1 76 ? 43.809 53.087 25.837 1.00 29.12 52 THR C CA 1
ATOM 10780 C C . THR C 1 76 ? 45.242 53.587 25.952 1.00 28.98 52 THR C C 1
ATOM 10781 O O . THR C 1 76 ? 46.184 52.803 26.107 1.00 31.11 52 THR C O 1
ATOM 10785 N N . CYS C 1 77 ? 45.393 54.897 25.863 1.00 24.60 53 CYS C N 1
ATOM 10786 C CA . CYS C 1 77 ? 46.681 55.557 25.948 1.00 29.44 53 CYS C CA 1
ATOM 10787 C C . CYS C 1 77 ? 46.572 56.682 26.965 1.00 28.20 53 CYS C C 1
ATOM 10788 O O . CYS C 1 77 ? 45.480 57.202 27.233 1.00 25.68 53 CYS C O 1
ATOM 10791 N N . TYR C 1 78 ? 47.710 57.028 27.551 1.00 25.35 54 TYR C N 1
ATOM 10792 C CA . TYR C 1 78 ? 47.777 58.043 28.591 1.00 27.69 54 TYR C CA 1
ATOM 10793 C C . TYR C 1 78 ? 48.578 59.247 28.119 1.00 29.55 54 TYR C C 1
ATOM 10794 O O . TYR C 1 78 ? 49.653 59.106 27.516 1.00 27.43 54 TYR C O 1
ATOM 10803 N N . TYR C 1 79 ? 48.055 60.424 28.422 1.00 30.23 55 TYR C N 1
ATOM 10804 C CA . TYR C 1 79 ? 48.776 61.674 28.302 1.00 29.30 55 TYR C CA 1
ATOM 10805 C C . TYR C 1 79 ? 48.909 62.264 29.696 1.00 27.96 55 TYR C C 1
ATOM 10806 O O . TYR C 1 79 ? 47.924 62.305 30.440 1.00 29.89 55 TYR C O 1
ATOM 10815 N N . ALA C 1 80 ? 50.108 62.733 30.041 1.00 23.96 56 ALA C N 1
ATOM 10816 C CA . ALA C 1 80 ? 50.363 63.285 31.366 1.00 29.17 56 ALA C CA 1
ATOM 10817 C C . ALA C 1 80 ? 51.130 64.596 31.254 1.00 27.93 56 ALA C C 1
ATOM 10818 O O . ALA C 1 80 ? 52.147 64.671 30.559 1.00 27.63 56 ALA C O 1
ATOM 10820 N N . LYS C 1 81 ? 50.648 65.623 31.945 1.00 27.87 57 LYS C N 1
ATOM 10821 C CA . LYS C 1 81 ? 51.283 66.932 31.896 1.00 33.46 57 LYS C CA 1
ATOM 10822 C C . LYS C 1 81 ? 51.039 67.659 33.209 1.00 34.93 57 LYS C C 1
ATOM 10823 O O . LYS C 1 81 ? 49.965 67.543 33.801 1.00 37.49 57 LYS C O 1
ATOM 10829 N N . GLN C 1 82 ? 52.029 68.417 33.657 1.00 35.47 58 GLN C N 1
ATOM 10830 C CA . GLN C 1 82 ? 51.889 69.177 34.889 1.00 39.82 58 GLN C CA 1
ATOM 10831 C C . GLN C 1 82 ? 51.263 70.536 34.614 1.00 33.91 58 GLN C C 1
ATOM 10832 O O . GLN C 1 82 ? 51.649 71.229 33.669 1.00 33.99 58 GLN C O 1
ATOM 10838 N N . LEU C 1 83 ? 50.269 70.884 35.413 1.00 34.02 59 LEU C N 1
ATOM 10839 C CA . LEU C 1 83 ? 49.712 72.225 35.444 1.00 39.18 59 LEU C CA 1
ATOM 10840 C C . LEU C 1 83 ? 50.215 72.927 36.703 1.00 45.03 59 LEU C C 1
ATOM 10841 O O . LEU C 1 83 ? 49.973 72.467 37.828 1.00 39.27 59 LEU C O 1
ATOM 10846 N N . LYS C 1 84 ? 50.909 74.037 36.509 1.00 53.57 60 LYS C N 1
ATOM 10847 C CA . LYS C 1 84 ? 51.558 74.765 37.589 1.00 54.00 60 LYS C CA 1
ATOM 10848 C C . LYS C 1 84 ? 50.779 76.053 37.827 1.00 53.32 60 LYS C C 1
ATOM 10849 O O . LYS C 1 84 ? 50.624 76.864 36.905 1.00 49.34 60 LYS C O 1
ATOM 10855 N N . LYS C 1 85 ? 50.257 76.216 39.052 1.00 52.55 61 LYS C N 1
ATOM 10856 C CA . LYS C 1 85 ? 49.379 77.352 39.345 1.00 54.87 61 LYS C CA 1
ATOM 10857 C C . LYS C 1 85 ? 50.087 78.680 39.137 1.00 53.74 61 LYS C C 1
ATOM 10858 O O . LYS C 1 85 ? 49.443 79.675 38.792 1.00 60.56 61 LYS C O 1
ATOM 10864 N N . SER C 1 86 ? 51.403 78.718 39.336 1.00 55.04 62 SER C N 1
ATOM 10865 C CA . SER C 1 86 ? 52.123 79.978 39.206 1.00 61.28 62 SER C CA 1
ATOM 10866 C C . SER C 1 86 ? 52.071 80.492 37.776 1.00 58.19 62 SER C C 1
ATOM 10867 O O . SER C 1 86 ? 51.954 81.701 37.552 1.00 62.52 62 SER C O 1
ATOM 10870 N N . GLU C 1 87 ? 52.129 79.590 36.797 1.00 55.19 63 GLU C N 1
ATOM 10871 C CA . GLU C 1 87 ? 52.112 79.978 35.392 1.00 51.99 63 GLU C CA 1
ATOM 10872 C C . GLU C 1 87 ? 50.726 80.393 34.907 1.00 47.00 63 GLU C C 1
ATOM 10873 O O . GLU C 1 87 ? 50.579 80.767 33.738 1.00 54.46 63 GLU C O 1
ATOM 10879 N N . LEU C 1 88 ? 49.715 80.342 35.767 1.00 44.74 64 LEU C N 1
ATOM 10880 C CA . LEU C 1 88 ? 48.351 80.671 35.390 1.00 49.35 64 LEU C CA 1
ATOM 10881 C C . LEU C 1 88 ? 48.016 82.087 35.825 1.00 49.08 64 LEU C C 1
ATOM 10882 O O . LEU C 1 88 ? 48.190 82.410 37.010 1.00 48.26 64 LEU C O 1
ATOM 10887 N N . PRO C 1 89 ? 47.516 82.949 34.936 1.00 46.18 65 PRO C N 1
ATOM 10888 C CA . PRO C 1 89 ? 46.997 84.245 35.390 1.00 45.04 65 PRO C CA 1
ATOM 10889 C C . PRO C 1 89 ? 45.907 84.023 36.421 1.00 50.59 65 PRO C C 1
ATOM 10890 O O . PRO C 1 89 ? 45.238 82.989 36.437 1.00 52.76 65 PRO C O 1
ATOM 10894 N N . GLU C 1 90 ? 45.742 84.988 37.308 1.00 56.67 66 GLU C N 1
ATOM 10895 C CA . GLU C 1 90 ? 44.796 84.789 38.394 1.00 56.42 66 GLU C CA 1
ATOM 10896 C C . GLU C 1 90 ? 43.377 84.935 37.868 1.00 42.77 66 GLU C C 1
ATOM 10897 O O . GLU C 1 90 ? 43.094 85.791 37.028 1.00 50.58 66 GLU C O 1
ATOM 10903 N N . ALA C 1 91 ? 42.490 84.069 38.345 1.00 43.33 67 ALA C N 1
ATOM 10904 C CA . ALA C 1 91 ? 41.105 84.013 37.888 1.00 41.26 67 ALA C CA 1
ATOM 10905 C C . ALA C 1 91 ? 40.327 83.130 38.855 1.00 37.30 67 ALA C C 1
ATOM 10906 O O . ALA C 1 91 ? 40.907 82.351 39.614 1.00 37.79 67 ALA C O 1
ATOM 10908 N N . ASP C 1 92 ? 39.003 83.250 38.813 1.00 44.00 68 ASP C N 1
ATOM 10909 C CA . ASP C 1 92 ? 38.179 82.488 39.749 1.00 44.46 68 ASP C CA 1
ATOM 10910 C C . ASP C 1 92 ? 37.997 81.045 39.313 1.00 44.01 68 ASP C C 1
ATOM 10911 O O . ASP C 1 92 ? 37.875 80.154 40.160 1.00 47.43 68 ASP C O 1
ATOM 10916 N N . CYS C 1 93 ? 37.958 80.795 38.008 1.00 44.76 69 CYS C N 1
ATOM 10917 C CA . CYS C 1 93 ? 37.729 79.448 37.510 1.00 43.75 69 CYS C CA 1
ATOM 10918 C C . CYS C 1 93 ? 38.746 79.101 36.435 1.00 39.70 69 CYS C C 1
ATOM 10919 O O . CYS C 1 93 ? 39.218 79.963 35.687 1.00 38.95 69 CYS C O 1
ATOM 10922 N N . TYR C 1 94 ? 39.074 77.820 36.366 1.00 38.04 70 TYR C N 1
ATOM 10923 C CA . TYR C 1 94 ? 39.937 77.308 35.318 1.00 39.99 70 TYR C CA 1
ATOM 10924 C C . TYR C 1 94 ? 39.243 76.107 34.692 1.00 39.09 70 TYR C C 1
ATOM 10925 O O . TYR C 1 94 ? 38.933 75.133 35.389 1.00 41.00 70 TYR C O 1
ATOM 10934 N N . TYR C 1 95 ? 38.968 76.183 33.393 1.00 32.81 71 TYR C N 1
ATOM 10935 C CA . TYR C 1 95 ? 38.377 75.069 32.657 1.00 35.17 71 TYR C CA 1
ATOM 10936 C C . TYR C 1 95 ? 39.423 74.455 31.741 1.00 34.24 71 TYR C C 1
ATOM 10937 O O . TYR C 1 95 ? 40.125 75.175 31.018 1.00 33.54 71 TYR C O 1
ATOM 10946 N N . LEU C 1 96 ? 39.525 73.130 31.766 1.00 32.05 72 LEU C N 1
ATOM 10947 C CA . LEU C 1 96 ? 40.218 72.412 30.703 1.00 29.88 72 LEU C CA 1
ATOM 10948 C C . LEU C 1 96 ? 39.272 72.271 29.511 1.00 27.54 72 LEU C C 1
ATOM 10949 O O . LEU C 1 96 ? 38.149 71.787 29.663 1.00 27.87 72 LEU C O 1
ATOM 10954 N N . GLU C 1 97 ? 39.717 72.706 28.338 1.00 24.72 73 GLU C N 1
ATOM 10955 C CA . GLU C 1 97 ? 38.969 72.565 27.094 1.00 29.00 73 GLU C CA 1
ATOM 10956 C C . GLU C 1 97 ? 39.730 71.628 26.155 1.00 30.36 73 GLU C C 1
ATOM 10957 O O . GLU C 1 97 ? 40.918 71.848 25.883 1.00 29.87 73 GLU C O 1
ATOM 10963 N N . LEU C 1 98 ? 39.052 70.583 25.670 1.00 29.73 74 LEU C N 1
ATOM 10964 C CA . LEU C 1 98 ? 39.619 69.646 24.700 1.00 26.31 74 LEU C CA 1
ATOM 10965 C C . LEU C 1 98 ? 38.861 69.776 23.387 1.00 25.59 74 LEU C C 1
ATOM 10966 O O . LEU C 1 98 ? 37.646 69.543 23.338 1.00 27.78 74 LEU C O 1
ATOM 10971 N N . ARG C 1 99 ? 39.572 70.128 22.321 1.00 25.71 75 ARG C N 1
ATOM 10972 C CA . ARG C 1 99 ? 38.912 70.316 21.033 1.00 27.21 75 ARG C CA 1
ATOM 10973 C C . ARG C 1 99 ? 38.673 69.003 20.303 1.00 24.61 75 ARG C C 1
ATOM 10974 O O . ARG C 1 99 ? 37.809 68.946 19.424 1.00 28.11 75 ARG C O 1
ATOM 10982 N N . GLY C 1 100 ? 39.418 67.963 20.638 1.00 25.30 76 GLY C N 1
ATOM 10983 C CA . GLY C 1 100 ? 39.290 66.677 19.987 1.00 26.64 76 GLY C CA 1
ATOM 10984 C C . GLY C 1 100 ? 40.090 65.586 20.679 1.00 26.36 76 GLY C C 1
ATOM 10985 O O . GLY C 1 100 ? 41.327 65.644 20.743 1.00 24.00 76 GLY C O 1
ATOM 10986 N N . ALA C 1 101 ? 39.384 64.602 21.226 1.00 21.80 77 ALA C N 1
ATOM 10987 C CA . ALA C 1 101 ? 40.003 63.444 21.861 1.00 27.38 77 ALA C CA 1
ATOM 10988 C C . ALA C 1 101 ? 39.307 62.202 21.317 1.00 25.67 77 ALA C C 1
ATOM 10989 O O . ALA C 1 101 ? 38.139 61.950 21.636 1.00 26.54 77 ALA C O 1
ATOM 10991 N N . ASN C 1 102 ? 40.019 61.431 20.497 1.00 24.81 78 ASN C N 1
ATOM 10992 C CA . ASN C 1 102 ? 39.430 60.331 19.742 1.00 24.52 78 ASN C CA 1
ATOM 10993 C C . ASN C 1 102 ? 39.865 59.000 20.349 1.00 26.29 78 ASN C C 1
ATOM 10994 O O . ASN C 1 102 ? 41.046 58.650 20.292 1.00 26.22 78 ASN C O 1
ATOM 10999 N N . ALA C 1 103 ? 38.910 58.233 20.872 1.00 24.82 79 ALA C N 1
ATOM 11000 C CA . ALA C 1 103 ? 37.489 58.469 20.674 1.00 25.21 79 ALA C CA 1
ATOM 11001 C C . ALA C 1 103 ? 36.773 58.787 21.976 1.00 28.32 79 ALA C C 1
ATOM 11002 O O . ALA C 1 103 ? 35.833 59.595 22.010 1.00 28.84 79 ALA C O 1
ATOM 11004 N N . SER C 1 104 ? 37.185 58.106 23.037 1.00 24.14 80 SER C N 1
ATOM 11005 C CA . SER C 1 104 ? 36.602 58.252 24.361 1.00 25.25 80 SER C CA 1
ATOM 11006 C C . SER C 1 104 ? 37.716 58.598 25.335 1.00 26.88 80 SER C C 1
ATOM 11007 O O . SER C 1 104 ? 38.833 58.072 25.233 1.00 28.61 80 SER C O 1
ATOM 11010 N N . ALA C 1 105 ? 37.413 59.457 26.294 1.00 20.99 81 ALA C N 1
ATOM 11011 C CA . ALA C 1 105 ? 38.480 60.005 27.109 1.00 22.98 81 ALA C CA 1
ATOM 11012 C C . ALA C 1 105 ? 38.045 60.182 28.558 1.00 22.64 81 ALA C C 1
ATOM 11013 O O . ALA C 1 105 ? 36.888 60.501 28.842 1.00 23.46 81 ALA C O 1
ATOM 11015 N N . ASP C 1 106 ? 38.986 59.988 29.468 1.00 22.07 82 ASP C N 1
ATOM 11016 C CA . ASP C 1 106 ? 38.808 60.361 30.864 1.00 26.53 82 ASP C CA 1
ATOM 11017 C C . ASP C 1 106 ? 39.936 61.294 31.281 1.00 27.18 82 ASP C C 1
ATOM 11018 O O . ASP C 1 106 ? 41.096 61.079 30.922 1.00 28.54 82 ASP C O 1
ATOM 11023 N N . VAL C 1 107 ? 39.578 62.345 32.023 1.00 30.66 83 VAL C N 1
ATOM 11024 C CA . VAL C 1 107 ? 40.518 63.333 32.544 1.00 31.30 83 VAL C CA 1
ATOM 11025 C C . VAL C 1 107 ? 40.687 63.121 34.046 1.00 29.36 83 VAL C C 1
ATOM 11026 O O . VAL C 1 107 ? 39.701 62.963 34.771 1.00 28.77 83 VAL C O 1
ATOM 11030 N N . TYR C 1 108 ? 41.935 63.163 34.518 1.00 27.82 84 TYR C N 1
ATOM 11031 C CA . TYR C 1 108 ? 42.258 63.069 35.940 1.00 31.13 84 TYR C CA 1
ATOM 11032 C C . TYR C 1 108 ? 43.087 64.276 36.371 1.00 34.37 84 TYR C C 1
ATOM 11033 O O . TYR C 1 108 ? 44.070 64.627 35.707 1.00 30.44 84 TYR C O 1
ATOM 11042 N N . VAL C 1 109 ? 42.719 64.887 37.495 1.00 31.68 85 VAL C N 1
ATOM 11043 C CA . VAL C 1 109 ? 43.498 65.978 38.082 1.00 33.07 85 VAL C CA 1
ATOM 11044 C C . VAL C 1 109 ? 43.977 65.523 39.454 1.00 34.89 85 VAL C C 1
ATOM 11045 O O . VAL C 1 109 ? 43.171 65.388 40.384 1.00 35.50 85 VAL C O 1
ATOM 11049 N N . ASN C 1 110 ? 45.287 65.305 39.585 1.00 35.29 86 ASN C N 1
ATOM 11050 C CA . ASN C 1 110 ? 45.891 64.778 40.809 1.00 30.35 86 ASN C CA 1
ATOM 11051 C C . ASN C 1 110 ? 45.251 63.449 41.184 1.00 33.94 86 ASN C C 1
ATOM 11052 O O . ASN C 1 110 ? 44.834 63.238 42.320 1.00 37.33 86 ASN C O 1
ATOM 11057 N N . GLY C 1 111 ? 45.154 62.554 40.200 1.00 34.91 87 GLY C N 1
ATOM 11058 C CA . GLY C 1 111 ? 44.618 61.224 40.398 1.00 33.85 87 GLY C CA 1
ATOM 11059 C C . GLY C 1 111 ? 43.107 61.140 40.529 1.00 36.85 87 GLY C C 1
ATOM 11060 O O . GLY C 1 111 ? 42.575 60.029 40.628 1.00 27.90 87 GLY C O 1
ATOM 11061 N N . LYS C 1 112 ? 42.403 62.267 40.543 1.00 35.05 88 LYS C N 1
ATOM 11062 C CA . LYS C 1 112 ? 40.957 62.288 40.694 1.00 36.07 88 LYS C CA 1
ATOM 11063 C C . LYS C 1 112 ? 40.293 62.440 39.331 1.00 34.80 88 LYS C C 1
ATOM 11064 O O . LYS C 1 112 ? 40.594 63.379 38.585 1.00 35.58 88 LYS C O 1
ATOM 11070 N N . ALA C 1 113 ? 39.389 61.518 39.013 1.00 35.85 89 ALA C N 1
ATOM 11071 C CA . ALA C 1 113 ? 38.602 61.624 37.789 1.00 30.77 89 ALA C CA 1
ATOM 11072 C C . ALA C 1 113 ? 37.673 62.831 37.878 1.00 34.12 89 ALA C C 1
ATOM 11073 O O . ALA C 1 113 ? 36.978 63.012 38.888 1.00 32.67 89 ALA C O 1
ATOM 11075 N N . VAL C 1 114 ? 37.665 63.652 36.825 1.00 31.77 90 VAL C N 1
ATOM 11076 C CA . VAL C 1 114 ? 36.820 64.844 36.783 1.00 30.25 90 VAL C CA 1
ATOM 11077 C C . VAL C 1 114 ? 35.927 64.904 35.559 1.00 31.69 90 VAL C C 1
ATOM 11078 O O . VAL C 1 114 ? 35.001 65.731 35.524 1.00 33.89 90 VAL C O 1
ATOM 11082 N N . ALA C 1 115 ? 36.134 64.088 34.527 1.00 33.44 91 ALA C N 1
ATOM 11083 C CA . ALA C 1 115 ? 35.271 64.147 33.351 1.00 29.88 91 ALA C CA 1
ATOM 11084 C C . ALA C 1 115 ? 35.419 62.874 32.531 1.00 29.85 91 ALA C C 1
ATOM 11085 O O . ALA C 1 115 ? 36.463 62.215 32.538 1.00 27.70 91 ALA C O 1
ATOM 11087 N N . HIS C 1 116 ? 34.367 62.560 31.788 1.00 31.18 92 HIS C N 1
ATOM 11088 C CA . HIS C 1 116 ? 34.430 61.477 30.823 1.00 32.62 92 HIS C CA 1
ATOM 11089 C C . HIS C 1 116 ? 33.724 61.931 29.556 1.00 29.95 92 HIS C C 1
ATOM 11090 O O . HIS C 1 116 ? 32.711 62.628 29.625 1.00 30.46 92 HIS C O 1
ATOM 11097 N N . HIS C 1 117 ? 34.241 61.534 28.400 1.00 26.77 93 HIS C N 1
ATOM 11098 C CA . HIS C 1 117 ? 33.618 61.974 27.160 1.00 28.02 93 HIS C CA 1
ATOM 11099 C C . HIS C 1 117 ? 33.705 60.898 26.090 1.00 26.25 93 HIS C C 1
ATOM 11100 O O . HIS C 1 117 ? 34.760 60.289 25.884 1.00 27.88 93 HIS C O 1
ATOM 11107 N N . ASP C 1 118 ? 32.610 60.695 25.380 1.00 24.60 94 ASP C N 1
ATOM 11108 C CA . ASP C 1 118 ? 32.576 59.762 24.256 1.00 28.88 94 ASP C CA 1
ATOM 11109 C C . ASP C 1 118 ? 32.244 60.551 23.002 1.00 25.35 94 ASP C C 1
ATOM 11110 O O . ASP C 1 118 ? 31.179 61.181 22.924 1.00 27.76 94 ASP C O 1
ATOM 11115 N N . GLY C 1 119 ? 33.150 60.542 22.038 1.00 22.94 95 GLY C N 1
ATOM 11116 C CA . GLY C 1 119 ? 32.921 61.372 20.872 1.00 25.60 95 GLY C CA 1
ATOM 11117 C C . GLY C 1 119 ? 34.192 62.046 20.397 1.00 25.63 95 GLY C C 1
ATOM 11118 O O . GLY C 1 119 ? 34.594 63.077 20.945 1.00 22.95 95 GLY C O 1
ATOM 11119 N N . GLY C 1 120 ? 34.821 61.474 19.365 1.00 20.27 96 GLY C N 1
ATOM 11120 C CA . GLY C 1 120 ? 36.167 61.863 19.005 1.00 23.84 96 GLY C CA 1
ATOM 11121 C C . GLY C 1 120 ? 36.302 63.205 18.331 1.00 22.67 96 GLY C C 1
ATOM 11122 O O . GLY C 1 120 ? 37.429 63.591 18.026 1.00 25.29 96 GLY C O 1
ATOM 11123 N N . TYR C 1 121 ? 35.208 63.948 18.127 1.00 20.20 97 TYR C N 1
ATOM 11124 C CA . TYR C 1 121 ? 35.166 64.964 17.082 1.00 21.83 97 TYR C CA 1
ATOM 11125 C C . TYR C 1 121 ? 34.601 66.300 17.553 1.00 25.35 97 TYR C C 1
ATOM 11126 O O . TYR C 1 121 ? 34.474 67.226 16.742 1.00 26.49 97 TYR C O 1
ATOM 11135 N N . SER C 1 122 ? 34.271 66.431 18.832 1.00 24.39 98 SER C N 1
ATOM 11136 C CA . SER C 1 122 ? 33.574 67.597 19.346 1.00 24.07 98 SER C CA 1
ATOM 11137 C C . SER C 1 122 ? 34.340 68.196 20.521 1.00 23.63 98 SER C C 1
ATOM 11138 O O . SER C 1 122 ? 35.171 67.536 21.153 1.00 23.69 98 SER C O 1
ATOM 11141 N N . THR C 1 123 ? 34.032 69.448 20.836 1.00 23.10 99 THR C N 1
ATOM 11142 C CA . THR C 1 123 ? 34.632 70.082 22.004 1.00 25.79 99 THR C CA 1
ATOM 11143 C C . THR C 1 123 ? 33.896 69.694 23.279 1.00 25.25 99 THR C C 1
ATOM 11144 O O . THR C 1 123 ? 32.664 69.641 23.312 1.00 27.38 99 THR C O 1
ATOM 11148 N N . TRP C 1 124 ? 34.665 69.417 24.332 1.00 24.50 100 TRP C N 1
ATOM 11149 C CA . TRP C 1 124 ? 34.122 69.215 25.663 1.00 23.95 100 TRP C CA 1
ATOM 11150 C C . TRP C 1 124 ? 35.022 69.915 26.663 1.00 27.80 100 TRP C C 1
ATOM 11151 O O . TRP C 1 124 ? 36.229 70.057 26.438 1.00 28.68 100 TRP C O 1
ATOM 11162 N N . ARG C 1 125 ? 34.424 70.366 27.763 1.00 23.52 101 ARG C N 1
ATOM 11163 C CA . ARG C 1 125 ? 35.121 71.185 28.745 1.00 28.43 101 ARG C CA 1
ATOM 11164 C C . ARG C 1 125 ? 34.772 70.703 30.145 1.00 28.26 101 ARG C C 1
ATOM 11165 O O . ARG C 1 125 ? 33.719 70.100 30.361 1.00 30.57 101 ARG C O 1
ATOM 11173 N N . VAL C 1 126 ? 35.659 70.979 31.105 1.00 29.31 102 VAL C N 1
ATOM 11174 C CA . VAL C 1 126 ? 35.414 70.612 32.501 1.00 27.32 102 VAL C CA 1
ATOM 11175 C C . VAL C 1 126 ? 36.043 71.651 33.438 1.00 35.02 102 VAL C C 1
ATOM 11176 O O . VAL C 1 126 ? 37.204 72.045 33.274 1.00 35.44 102 VAL C O 1
ATOM 11180 N N . ASP C 1 127 ? 35.266 72.089 34.435 1.00 35.24 103 ASP C N 1
ATOM 11181 C CA . ASP C 1 127 ? 35.785 72.941 35.503 1.00 35.74 103 ASP C CA 1
ATOM 11182 C C . ASP C 1 127 ? 36.667 72.114 36.429 1.00 32.48 103 ASP C C 1
ATOM 11183 O O . ASP C 1 127 ? 36.216 71.120 37.005 1.00 38.32 103 ASP C O 1
ATOM 11188 N N . ILE C 1 128 ? 37.920 72.533 36.579 1.00 34.47 104 ILE C N 1
ATOM 11189 C CA . ILE C 1 128 ? 38.913 71.795 37.346 1.00 32.27 104 ILE C CA 1
ATOM 11190 C C . ILE C 1 128 ? 39.502 72.620 38.481 1.00 36.70 104 ILE C C 1
ATOM 11191 O O . ILE C 1 128 ? 40.405 72.146 39.168 1.00 35.24 104 ILE C O 1
ATOM 11196 N N . THR C 1 129 ? 39.007 73.842 38.694 1.00 32.38 105 THR C N 1
ATOM 11197 C CA . THR C 1 129 ? 39.444 74.714 39.777 1.00 37.66 105 THR C CA 1
ATOM 11198 C C . THR C 1 129 ? 39.609 73.974 41.099 1.00 37.53 105 THR C C 1
ATOM 11199 O O . THR C 1 129 ? 40.663 74.035 41.735 1.00 36.45 105 THR C O 1
ATOM 11203 N N . LYS C 1 130 ? 38.564 73.255 41.510 1.00 40.32 106 LYS C N 1
ATOM 11204 C CA . LYS C 1 130 ? 38.530 72.611 42.816 1.00 40.83 106 LYS C CA 1
ATOM 11205 C C . LYS C 1 130 ? 39.649 71.592 43.007 1.00 46.82 106 LYS C C 1
ATOM 11206 O O . LYS C 1 130 ? 39.957 71.233 44.150 1.00 48.29 106 LYS C O 1
ATOM 11212 N N . GLU C 1 131 ? 40.262 71.111 41.929 1.00 43.27 107 GLU C N 1
ATOM 11213 C CA . GLU C 1 131 ? 41.297 70.091 42.033 1.00 41.76 107 GLU C CA 1
ATOM 11214 C C . GLU C 1 131 ? 42.699 70.653 41.909 1.00 44.94 107 GLU C C 1
ATOM 11215 O O . GLU C 1 131 ? 43.660 69.883 41.948 1.00 42.65 107 GLU C O 1
ATOM 11221 N N . LEU C 1 132 ? 42.840 71.965 41.748 1.00 39.53 108 LEU C N 1
ATOM 11222 C CA . LEU C 1 132 ? 44.156 72.583 41.638 1.00 43.96 108 LEU C CA 1
ATOM 11223 C C . LEU C 1 132 ? 44.646 72.967 43.038 1.00 47.79 108 LEU C C 1
ATOM 11224 O O . LEU C 1 132 ? 44.730 74.134 43.417 1.00 46.26 108 LEU C O 1
ATOM 11229 N N . THR C 1 133 ? 44.963 71.929 43.816 1.00 48.06 109 THR C N 1
ATOM 11230 C CA . THR C 1 133 ? 45.331 72.065 45.220 1.00 50.54 109 THR C CA 1
ATOM 11231 C C . THR C 1 133 ? 46.830 72.107 45.457 1.00 51.24 109 THR C C 1
ATOM 11232 O O . THR C 1 133 ? 47.263 72.662 46.470 1.00 53.00 109 THR C O 1
ATOM 11236 N N . GLU C 1 134 ? 47.619 71.492 44.584 1.00 51.42 110 GLU C N 1
ATOM 11237 C CA . GLU C 1 134 ? 49.068 71.556 44.659 1.00 50.30 110 GLU C CA 1
ATOM 11238 C C . GLU C 1 134 ? 49.570 72.743 43.842 1.00 51.45 110 GLU C C 1
ATOM 11239 O O . GLU C 1 134 ? 48.812 73.409 43.133 1.00 50.47 110 GLU C O 1
ATOM 11245 N N . GLU C 1 135 ? 50.867 73.020 43.950 1.00 50.05 111 GLU C N 1
ATOM 11246 C CA . GLU C 1 135 ? 51.454 73.970 43.016 1.00 52.31 111 GLU C CA 1
ATOM 11247 C C . GLU C 1 135 ? 51.788 73.301 41.691 1.00 51.22 111 GLU C C 1
ATOM 11248 O O . GLU C 1 135 ? 51.785 73.963 40.645 1.00 53.04 111 GLU C O 1
ATOM 11254 N N . GLU C 1 136 ? 52.051 72.005 41.709 1.00 43.17 112 GLU C N 1
ATOM 11255 C CA . GLU C 1 136 ? 52.206 71.219 40.491 1.00 47.87 112 GLU C CA 1
ATOM 11256 C C . GLU C 1 136 ? 51.128 70.144 40.501 1.00 43.67 112 GLU C C 1
ATOM 11257 O O . GLU C 1 136 ? 51.256 69.134 41.196 1.00 49.49 112 GLU C O 1
ATOM 11263 N N . ASN C 1 137 ? 50.064 70.389 39.745 1.00 42.39 113 ASN C N 1
ATOM 11264 C CA . ASN C 1 137 ? 48.962 69.453 39.588 1.00 41.10 113 ASN C CA 1
ATOM 11265 C C . ASN C 1 137 ? 49.232 68.552 38.395 1.00 40.23 113 ASN C C 1
ATOM 11266 O O . ASN C 1 137 ? 49.629 69.030 37.332 1.00 38.21 113 ASN C O 1
ATOM 11271 N N . LEU C 1 138 ? 49.044 67.243 38.578 1.00 35.82 114 LEU C N 1
ATOM 11272 C CA . LEU C 1 138 ? 49.304 66.274 37.516 1.00 35.30 114 LEU C CA 1
ATOM 11273 C C . LEU C 1 138 ? 48.013 66.043 36.733 1.00 33.72 114 LEU C C 1
ATOM 11274 O O . LEU C 1 138 ? 47.059 65.457 37.255 1.00 29.57 114 LEU C O 1
ATOM 11279 N N . ILE C 1 139 ? 47.983 66.501 35.488 1.00 33.16 115 ILE C N 1
ATOM 11280 C CA . ILE C 1 139 ? 46.871 66.210 34.585 1.00 33.16 115 ILE C CA 1
ATOM 11281 C C . ILE C 1 139 ? 47.164 64.916 33.836 1.00 32.30 115 ILE C C 1
ATOM 11282 O O . ILE C 1 139 ? 48.238 64.752 33.244 1.00 30.29 115 ILE C O 1
ATOM 11287 N N . VAL C 1 140 ? 46.209 63.991 33.858 1.00 32.74 116 VAL C N 1
ATOM 11288 C CA . VAL C 1 140 ? 46.310 62.763 33.079 1.00 29.72 116 VAL C CA 1
ATOM 11289 C C . VAL C 1 140 ? 45.054 62.629 32.251 1.00 27.16 116 VAL C C 1
ATOM 11290 O O . VAL C 1 140 ? 43.947 62.657 32.795 1.00 27.79 116 VAL C O 1
ATOM 11294 N N . ILE C 1 141 ? 45.227 62.467 30.945 1.00 27.49 117 ILE C N 1
ATOM 11295 C CA . ILE C 1 141 ? 44.129 62.230 30.018 1.00 27.23 117 ILE C CA 1
ATOM 11296 C C . ILE C 1 141 ? 44.301 60.832 29.421 1.00 27.59 117 ILE C C 1
ATOM 11297 O O . ILE C 1 141 ? 45.312 60.543 28.765 1.00 26.10 117 ILE C O 1
ATOM 11302 N N . ALA C 1 142 ? 43.343 59.956 29.708 1.00 22.74 118 ALA C N 1
ATOM 11303 C CA . ALA C 1 142 ? 43.265 58.625 29.118 1.00 24.56 118 ALA C CA 1
ATOM 11304 C C . ALA C 1 142 ? 42.402 58.704 27.865 1.00 24.56 118 ALA C C 1
ATOM 11305 O O . ALA C 1 142 ? 41.270 59.189 27.923 1.00 27.66 118 ALA C O 1
ATOM 11307 N N . VAL C 1 143 ? 42.929 58.252 26.733 1.00 22.11 119 VAL C N 1
ATOM 11308 C CA . VAL C 1 143 ? 42.201 58.308 25.471 1.00 23.66 119 VAL C CA 1
ATOM 11309 C C . VAL C 1 143 ? 42.139 56.904 24.890 1.00 25.24 119 VAL C C 1
ATOM 11310 O O . VAL C 1 143 ? 43.122 56.156 24.924 1.00 24.42 119 VAL C O 1
ATOM 11314 N N . GLU C 1 144 ? 40.969 56.551 24.359 1.00 25.23 120 GLU C N 1
ATOM 11315 C CA . GLU C 1 144 ? 40.669 55.188 23.965 1.00 23.49 120 GLU C CA 1
ATOM 11316 C C . GLU C 1 144 ? 39.938 55.220 22.628 1.00 23.51 120 GLU C C 1
ATOM 11317 O O . GLU C 1 144 ? 39.016 56.014 22.441 1.00 23.84 120 GLU C O 1
ATOM 11323 N N . ASN C 1 145 ? 40.337 54.348 21.710 1.00 24.39 121 ASN C N 1
ATOM 11324 C CA . ASN C 1 145 ? 39.728 54.273 20.384 1.00 26.98 121 ASN C CA 1
ATOM 11325 C C . ASN C 1 145 ? 39.471 52.811 19.983 1.00 27.59 121 ASN C C 1
ATOM 11326 O O . ASN C 1 145 ? 39.574 52.434 18.810 1.00 29.13 121 ASN C O 1
ATOM 11331 N N . GLY C 1 146 ? 39.094 51.979 20.950 1.00 29.51 122 GLY C N 1
ATOM 11332 C CA . GLY C 1 146 ? 38.959 50.555 20.737 1.00 28.25 122 GLY C CA 1
ATOM 11333 C C . GLY C 1 146 ? 37.604 50.178 20.187 1.00 26.14 122 GLY C C 1
ATOM 11334 O O . GLY C 1 146 ? 36.793 51.022 19.812 1.00 28.91 122 GLY C O 1
ATOM 11335 N N . VAL C 1 147 ? 37.352 48.865 20.157 1.00 25.89 123 VAL C N 1
ATOM 11336 C CA . VAL C 1 147 ? 36.141 48.313 19.565 1.00 25.52 123 VAL C CA 1
ATOM 11337 C C . VAL C 1 147 ? 35.051 48.199 20.628 1.00 28.86 123 VAL C C 1
ATOM 11338 O O . VAL C 1 147 ? 35.275 47.644 21.714 1.00 29.73 123 VAL C O 1
ATOM 11342 N N . ASN C 1 148 ? 33.867 48.717 20.317 1.00 25.07 124 ASN C N 1
ATOM 11343 C CA . ASN C 1 148 ? 32.731 48.574 21.216 1.00 28.68 124 ASN C 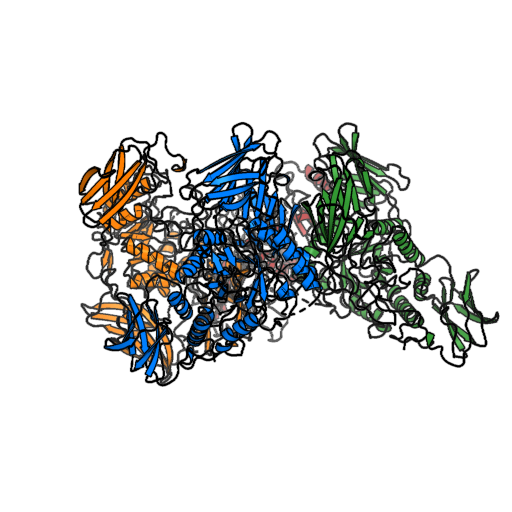CA 1
ATOM 11344 C C . ASN C 1 148 ? 31.470 48.724 20.385 1.00 29.84 124 ASN C C 1
ATOM 11345 O O . ASN C 1 148 ? 31.519 48.959 19.177 1.00 30.89 124 ASN C O 1
ATOM 11350 N N . ASP C 1 149 ? 30.332 48.566 21.042 1.00 28.91 125 ASP C N 1
ATOM 11351 C CA . ASP C 1 149 ? 29.060 48.532 20.344 1.00 29.99 125 ASP C CA 1
ATOM 11352 C C . ASP C 1 149 ? 28.254 49.781 20.615 1.00 31.16 125 ASP C C 1
ATOM 11353 O O . ASP C 1 149 ? 27.029 49.779 20.456 1.00 32.99 125 ASP C O 1
ATOM 11358 N N . ARG C 1 150 ? 28.926 50.858 21.004 1.00 30.47 126 ARG C N 1
ATOM 11359 C CA . ARG C 1 150 ? 28.247 51.945 21.687 1.00 31.22 126 ARG C CA 1
ATOM 11360 C C . ARG C 1 150 ? 28.628 53.313 21.114 1.00 33.76 126 ARG C C 1
ATOM 11361 O O . ARG C 1 150 ? 27.779 54.204 21.048 1.00 30.49 126 ARG C O 1
ATOM 11369 N N . VAL C 1 151 ? 29.883 53.476 20.681 1.00 27.49 127 VAL C N 1
ATOM 11370 C CA . VAL C 1 151 ? 30.439 54.764 20.264 1.00 27.39 127 VAL C CA 1
ATOM 11371 C C . VAL C 1 151 ? 30.737 54.716 18.766 1.00 28.89 127 VAL C C 1
ATOM 11372 O O . VAL C 1 151 ? 31.539 53.890 18.313 1.00 26.34 127 VAL C O 1
ATOM 11376 N N . TYR C 1 152 ? 30.137 55.615 18.022 1.00 26.61 128 TYR C N 1
ATOM 11377 C CA . TYR C 1 152 ? 30.399 55.767 16.605 1.00 25.57 128 TYR C CA 1
ATOM 11378 C C . TYR C 1 152 ? 31.615 56.666 16.402 1.00 28.83 128 TYR C C 1
ATOM 11379 O O . TYR C 1 152 ? 31.859 57.576 17.200 1.00 27.40 128 TYR C O 1
ATOM 11388 N N . PRO C 1 153 ? 32.379 56.450 15.322 1.00 31.10 129 PRO C N 1
ATOM 11389 C CA . PRO C 1 153 ? 32.173 55.339 14.381 1.00 25.89 129 PRO C CA 1
ATOM 11390 C C . PRO C 1 153 ? 32.792 54.019 14.859 1.00 26.42 129 PRO C C 1
ATOM 11391 O O . PRO C 1 153 ? 33.806 54.016 15.557 1.00 21.97 129 PRO C O 1
ATOM 11395 N N . GLN C 1 154 ? 32.195 52.900 14.448 1.00 27.87 130 GLN C N 1
ATOM 11396 C CA . GLN C 1 154 ? 32.826 51.593 14.579 1.00 26.14 130 GLN C CA 1
ATOM 11397 C C . GLN C 1 154 ? 33.060 50.891 13.247 1.00 25.27 130 GLN C C 1
ATOM 11398 O O . GLN C 1 154 ? 33.980 50.077 13.147 1.00 28.72 130 GLN C O 1
ATOM 11404 N N . ASN C 1 155 ? 32.273 51.194 12.218 1.00 28.66 131 ASN C N 1
ATOM 11405 C CA . ASN C 1 155 ? 32.327 50.482 10.938 1.00 31.17 131 ASN C CA 1
ATOM 11406 C C . ASN C 1 155 ? 32.377 51.516 9.819 1.00 28.98 131 ASN C C 1
ATOM 11407 O O . ASN C 1 155 ? 31.350 52.088 9.454 1.00 27.82 131 ASN C O 1
ATOM 11412 N N . ALA C 1 156 ? 33.557 51.755 9.259 1.00 27.94 132 ALA C N 1
ATOM 11413 C CA . ALA C 1 156 ? 33.663 52.777 8.227 1.00 25.54 132 ALA C CA 1
ATOM 11414 C C . ALA C 1 156 ? 34.984 52.603 7.508 1.00 23.87 132 ALA C C 1
ATOM 11415 O O . ALA C 1 156 ? 35.940 52.055 8.059 1.00 27.35 132 ALA C O 1
ATOM 11417 N N . ASP C 1 157 ? 35.020 53.094 6.269 1.00 25.22 133 ASP C N 1
ATOM 11418 C CA . ASP C 1 157 ? 36.209 53.145 5.425 1.00 25.20 133 ASP C CA 1
ATOM 11419 C C . ASP C 1 157 ? 37.143 54.301 5.788 1.00 28.40 133 ASP C C 1
ATOM 11420 O O . ASP C 1 157 ? 37.537 55.078 4.908 1.00 28.79 133 ASP C O 1
ATOM 11425 N N . PHE C 1 158 ? 37.503 54.448 7.063 1.00 23.14 134 PHE C N 1
ATOM 11426 C CA . PHE C 1 158 ? 38.546 55.411 7.399 1.00 25.76 134 PHE C CA 1
ATOM 11427 C C . PHE C 1 158 ? 39.166 55.044 8.744 1.00 22.36 134 PHE C C 1
ATOM 11428 O O . PHE C 1 158 ? 38.590 54.303 9.545 1.00 24.30 134 PHE C O 1
ATOM 11436 N N . THR C 1 159 ? 40.383 55.518 8.945 1.00 18.50 135 THR C N 1
ATOM 11437 C CA . THR C 1 159 ? 41.098 55.204 10.165 1.00 21.69 135 THR C CA 1
ATOM 11438 C C . THR C 1 159 ? 40.578 56.029 11.342 1.00 24.99 135 THR C C 1
ATOM 11439 O O . THR C 1 159 ? 40.475 57.256 11.255 1.00 24.28 135 THR C O 1
ATOM 11443 N N . PHE C 1 160 ? 40.251 55.354 12.449 1.00 24.25 136 PHE C N 1
ATOM 11444 C CA . PHE C 1 160 ? 39.812 56.039 13.674 1.00 21.99 136 PHE C CA 1
ATOM 11445 C C . PHE C 1 160 ? 41.039 56.405 14.511 1.00 20.82 136 PHE C C 1
ATOM 11446 O O . PHE C 1 160 ? 41.346 55.787 15.532 1.00 25.34 136 PHE C O 1
ATOM 11454 N N . TYR C 1 161 ? 41.784 57.401 14.021 1.00 25.00 137 TYR C N 1
ATOM 11455 C CA . TYR C 1 161 ? 43.064 57.800 14.615 1.00 23.69 137 TYR C CA 1
ATOM 11456 C C . TYR C 1 161 ? 42.901 58.164 16.085 1.00 22.83 137 TYR C C 1
ATOM 11457 O O . TYR C 1 161 ? 42.256 59.168 16.400 1.00 18.85 137 TYR C O 1
ATOM 11466 N N . GLY C 1 162 ? 43.509 57.392 16.983 1.00 21.20 138 GLY C N 1
ATOM 11467 C CA . GLY C 1 162 ? 43.417 57.710 18.397 1.00 23.27 138 GLY C CA 1
ATOM 11468 C C . GLY C 1 162 ? 44.237 58.929 18.789 1.00 22.71 138 GLY C C 1
ATOM 11469 O O . GLY C 1 162 ? 45.295 59.208 18.231 1.00 21.51 138 GLY C O 1
ATOM 11470 N N . GLY C 1 163 ? 43.729 59.681 19.766 1.00 22.88 139 GLY C N 1
ATOM 11471 C CA . GLY C 1 163 ? 44.559 60.671 20.434 1.00 19.77 139 GLY C CA 1
ATOM 11472 C C . GLY C 1 163 ? 44.004 62.063 20.689 1.00 24.96 139 GLY C C 1
ATOM 11473 O O . GLY C 1 163 ? 42.855 62.373 20.336 1.00 24.32 139 GLY C O 1
ATOM 11474 N N . LEU C 1 164 ? 44.831 62.901 21.336 1.00 26.37 140 LEU C N 1
ATOM 11475 C CA . LEU C 1 164 ? 44.587 64.335 21.520 1.00 25.69 140 LEU C CA 1
ATOM 11476 C C . LEU C 1 164 ? 45.045 65.038 20.241 1.00 25.17 140 LEU C C 1
ATOM 11477 O O . LEU C 1 164 ? 46.090 65.688 20.164 1.00 25.89 140 LEU C O 1
ATOM 11482 N N . TYR C 1 165 ? 44.259 64.838 19.195 1.00 23.46 141 TYR C N 1
ATOM 11483 C CA . TYR C 1 165 ? 44.689 65.222 17.860 1.00 25.13 141 TYR C CA 1
ATOM 11484 C C . TYR C 1 165 ? 44.284 66.647 17.517 1.00 24.41 141 TYR C C 1
ATOM 11485 O O . TYR C 1 165 ? 44.578 67.109 16.410 1.00 25.13 141 TYR C O 1
ATOM 11494 N N . ARG C 1 166 ? 43.585 67.328 18.422 1.00 21.29 142 ARG C N 1
ATOM 11495 C CA . ARG C 1 166 ? 43.327 68.758 18.337 1.00 22.14 142 ARG C CA 1
ATOM 11496 C C . ARG C 1 166 ? 43.748 69.422 19.641 1.00 26.20 142 ARG C C 1
ATOM 11497 O O . ARG C 1 166 ? 43.996 68.749 20.649 1.00 23.91 142 ARG C O 1
ATOM 11505 N N . ASP C 1 167 ? 43.766 70.763 19.614 1.00 24.83 143 ASP C N 1
ATOM 11506 C CA . ASP C 1 167 ? 44.229 71.573 20.740 1.00 26.91 143 ASP C CA 1
ATOM 11507 C C . ASP C 1 167 ? 43.594 71.140 22.062 1.00 27.80 143 ASP C C 1
ATOM 11508 O O . ASP C 1 167 ? 42.437 70.720 22.117 1.00 27.18 143 ASP C O 1
ATOM 11513 N N . VAL C 1 168 ? 44.368 71.272 23.136 1.00 27.59 144 VAL C N 1
ATOM 11514 C CA . VAL C 1 168 ? 43.869 71.336 24.503 1.00 24.39 144 VAL C CA 1
ATOM 11515 C C . VAL C 1 168 ? 44.237 72.707 25.058 1.00 26.97 144 VAL C C 1
ATOM 11516 O O . VAL C 1 168 ? 45.346 73.208 24.831 1.00 23.42 144 VAL C O 1
ATOM 11520 N N . ASN C 1 169 ? 43.300 73.326 25.764 1.00 27.84 145 ASN C N 1
ATOM 11521 C CA . ASN C 1 169 ? 43.474 74.682 26.261 1.00 25.71 145 ASN C CA 1
ATOM 11522 C C . ASN C 1 169 ? 43.065 74.739 27.720 1.00 26.96 145 ASN C C 1
ATOM 11523 O O . ASN C 1 169 ? 42.259 73.934 28.188 1.00 27.88 145 ASN C O 1
ATOM 11528 N N . ILE C 1 170 ? 43.629 75.705 28.433 1.00 31.15 146 ILE C N 1
ATOM 11529 C CA . ILE C 1 170 ? 43.130 76.119 29.734 1.00 28.42 146 ILE C CA 1
ATOM 11530 C C . ILE C 1 170 ? 42.394 77.430 29.534 1.00 26.51 146 ILE C C 1
ATOM 11531 O O . ILE C 1 170 ? 42.890 78.332 28.849 1.00 28.91 146 ILE C O 1
ATOM 11536 N N . ILE C 1 171 ? 41.186 77.516 30.073 1.00 32.46 147 ILE C N 1
ATOM 11537 C CA . ILE C 1 171 ? 40.344 78.696 29.931 1.00 30.35 147 ILE C CA 1
ATOM 11538 C C . ILE C 1 171 ? 40.094 79.241 31.329 1.00 36.81 147 ILE C C 1
ATOM 11539 O O . ILE C 1 171 ? 39.501 78.558 32.178 1.00 35.51 147 ILE C O 1
ATOM 11544 N N . ALA C 1 172 ? 40.592 80.451 31.577 1.00 37.22 148 ALA C N 1
ATOM 11545 C CA . ALA C 1 172 ? 40.572 81.081 32.889 1.00 36.95 148 ALA C CA 1
ATOM 11546 C C . ALA C 1 172 ? 39.540 82.199 32.861 1.00 36.83 148 ALA C C 1
ATOM 11547 O O . ALA C 1 172 ? 39.649 83.131 32.052 1.00 34.27 148 ALA C O 1
ATOM 11549 N N . VAL C 1 173 ? 38.534 82.104 33.727 1.00 35.04 149 VAL C N 1
ATOM 11550 C CA . VAL C 1 173 ? 37.401 83.017 33.679 1.00 38.00 149 VAL C CA 1
ATOM 11551 C C . VAL C 1 173 ? 37.034 83.461 35.086 1.00 36.26 149 VAL C C 1
ATOM 11552 O O . VAL C 1 173 ? 37.489 82.906 36.088 1.00 38.63 149 VAL C O 1
ATOM 11556 N N . ASN C 1 174 ? 36.165 84.466 35.121 1.00 41.21 150 ASN C N 1
ATOM 11557 C CA . ASN C 1 174 ? 35.635 85.079 36.323 1.00 39.46 150 ASN C CA 1
ATOM 11558 C C . ASN C 1 174 ? 34.477 84.240 36.855 1.00 41.67 150 ASN C C 1
ATOM 11559 O O . ASN C 1 174 ? 33.781 83.571 36.093 1.00 42.42 150 ASN C O 1
ATOM 11564 N N . LYS C 1 175 ? 34.296 84.264 38.182 1.00 47.01 151 LYS C N 1
ATOM 11565 C CA . LYS C 1 175 ? 33.237 83.500 38.843 1.00 45.03 151 LYS C CA 1
ATOM 11566 C C . LYS C 1 175 ? 31.925 83.529 38.067 1.00 41.41 151 LYS C C 1
ATOM 11567 O O . LYS C 1 175 ? 31.300 82.489 37.847 1.00 43.70 151 LYS C O 1
ATOM 11573 N N . SER C 1 176 ? 31.490 84.706 37.641 1.00 42.12 152 SER C N 1
ATOM 11574 C CA . SER C 1 176 ? 30.371 84.802 36.715 1.00 43.73 152 SER C CA 1
ATOM 11575 C C . SER C 1 176 ? 30.926 84.860 35.298 1.00 41.10 152 SER C C 1
ATOM 11576 O O . SER C 1 176 ? 31.849 85.628 35.022 1.00 41.10 152 SER C O 1
ATOM 11579 N N . HIS C 1 177 ? 30.391 84.026 34.410 1.00 40.51 153 HIS C N 1
ATOM 11580 C CA . HIS C 1 177 ? 30.961 83.934 33.072 1.00 40.72 153 HIS C CA 1
ATOM 11581 C C . HIS C 1 177 ? 29.949 83.296 32.134 1.00 35.67 153 HIS C C 1
ATOM 11582 O O . HIS C 1 177 ? 29.007 82.630 32.571 1.00 35.08 153 HIS C O 1
ATOM 11589 N N . PHE C 1 178 ? 30.139 83.524 30.835 1.00 33.07 154 PHE C N 1
ATOM 11590 C CA . PHE C 1 178 ? 29.302 82.846 29.855 1.00 32.39 154 PHE C CA 1
ATOM 11591 C C . PHE C 1 178 ? 29.555 81.342 29.886 1.00 32.35 154 PHE C C 1
ATOM 11592 O O . PHE C 1 178 ? 30.674 80.878 30.133 1.00 31.07 154 PHE C O 1
ATOM 11600 N N . ASP C 1 179 ? 28.486 80.592 29.632 1.00 32.86 155 ASP C N 1
ATOM 11601 C CA . ASP C 1 179 ? 28.443 79.151 29.856 1.00 36.82 155 ASP C CA 1
ATOM 11602 C C . ASP C 1 179 ? 29.558 78.449 29.090 1.00 36.62 155 ASP C C 1
ATOM 11603 O O . ASP C 1 179 ? 29.676 78.603 27.868 1.00 36.64 155 ASP C O 1
ATOM 11608 N N . LEU C 1 180 ? 30.389 77.703 29.816 1.00 33.01 156 LEU C N 1
ATOM 11609 C CA . LEU C 1 180 ? 31.401 76.835 29.223 1.00 34.35 156 LEU C CA 1
ATOM 11610 C C . LEU C 1 180 ? 31.035 75.362 29.344 1.00 38.96 156 LEU C C 1
ATOM 11611 O O . LEU C 1 180 ? 31.753 74.510 28.801 1.00 36.51 156 LEU C O 1
ATOM 11616 N N . ASP C 1 181 ? 29.916 75.052 30.010 1.00 40.42 157 ASP C N 1
ATOM 11617 C CA . ASP C 1 181 ? 29.567 73.694 30.410 1.00 39.02 157 ASP C CA 1
ATOM 11618 C C . ASP C 1 181 ? 28.502 73.026 29.547 1.00 38.24 157 ASP C C 1
ATOM 11619 O O . ASP C 1 181 ? 28.115 71.892 29.849 1.00 45.03 157 ASP C O 1
ATOM 11624 N N . TYR C 1 182 ? 28.001 73.672 28.500 1.00 37.02 158 TYR C N 1
ATOM 11625 C CA . TYR C 1 182 ? 26.833 73.150 27.779 1.00 38.50 158 TYR C CA 1
ATOM 11626 C C . TYR C 1 182 ? 27.264 72.596 26.419 1.00 37.36 158 TYR C C 1
ATOM 11627 O O . TYR C 1 182 ? 27.308 73.325 25.425 1.00 38.23 158 TYR C O 1
ATOM 11636 N N . TYR C 1 183 ? 27.579 71.292 26.391 1.00 33.80 159 TYR C N 1
ATOM 11637 C CA . TYR C 1 183 ? 27.898 70.563 25.158 1.00 31.13 159 TYR C CA 1
ATOM 11638 C C . TYR C 1 183 ? 29.038 71.221 24.382 1.00 34.02 159 TYR C C 1
ATOM 11639 O O . TYR C 1 183 ? 29.082 71.186 23.147 1.00 30.91 159 TYR C O 1
ATOM 11648 N N . GLY C 1 184 ? 29.963 71.841 25.112 1.00 30.54 160 GLY C N 1
ATOM 11649 C CA . GLY C 1 184 ? 31.134 72.404 24.484 1.00 28.02 160 GLY C CA 1
ATOM 11650 C C . GLY C 1 184 ? 30.864 73.626 23.649 1.00 30.28 160 GLY C C 1
ATOM 11651 O O . GLY C 1 184 ? 31.707 74.001 22.831 1.00 30.48 160 GLY C O 1
ATOM 11652 N N . GLY C 1 185 ? 29.707 74.258 23.821 1.00 29.96 161 GLY C N 1
ATOM 11653 C CA . GLY C 1 185 ? 29.301 75.336 22.943 1.00 30.20 161 GLY C CA 1
ATOM 11654 C C . GLY C 1 185 ? 29.982 76.643 23.276 1.00 28.10 161 GLY C C 1
ATOM 11655 O O . GLY C 1 185 ? 30.660 76.798 24.299 1.00 33.39 161 GLY C O 1
ATOM 11656 N N . PRO C 1 186 ? 29.794 77.630 22.400 1.00 29.47 162 PRO C N 1
ATOM 11657 C CA . PRO C 1 186 ? 30.511 78.905 22.577 1.00 27.55 162 PRO C CA 1
ATOM 11658 C C . PRO C 1 186 ? 29.919 79.825 23.642 1.00 32.55 162 PRO C C 1
ATOM 11659 O O . PRO C 1 186 ? 30.641 80.690 24.151 1.00 33.56 162 PRO C O 1
ATOM 11663 N N . GLY C 1 187 ? 28.655 79.658 24.017 1.00 35.98 163 GLY C N 1
ATOM 11664 C CA . GLY C 1 187 ? 28.009 80.524 24.986 1.00 34.15 163 GLY C CA 1
ATOM 11665 C C . GLY C 1 187 ? 27.205 81.639 24.363 1.00 36.93 163 GLY C C 1
ATOM 11666 O O . GLY C 1 187 ? 26.633 82.460 25.089 1.00 35.04 163 GLY C O 1
ATOM 11667 N N . ILE C 1 188 ? 27.155 81.695 23.040 1.00 32.98 164 ILE C N 1
ATOM 11668 C CA . ILE C 1 188 ? 26.523 82.795 22.337 1.00 34.68 164 ILE C CA 1
ATOM 11669 C C . ILE C 1 188 ? 25.887 82.234 21.072 1.00 34.08 164 ILE C C 1
ATOM 11670 O O . ILE C 1 188 ? 26.528 81.516 20.302 1.00 34.63 164 ILE C O 1
ATOM 11675 N N . LYS C 1 189 ? 24.611 82.532 20.878 1.00 41.86 165 LYS C N 1
ATOM 11676 C CA . LYS C 1 189 ? 23.829 82.000 19.768 1.00 39.74 165 LYS C CA 1
ATOM 11677 C C . LYS C 1 189 ? 23.299 83.181 18.974 1.00 42.31 165 LYS C C 1
ATOM 11678 O O . LYS C 1 189 ? 22.679 84.084 19.546 1.00 43.72 165 LYS C O 1
ATOM 11684 N N . VAL C 1 190 ? 23.565 83.190 17.670 1.00 41.47 166 VAL C N 1
ATOM 11685 C CA . VAL C 1 190 ? 23.278 84.334 16.812 1.00 35.83 166 VAL C CA 1
ATOM 11686 C C . VAL C 1 190 ? 22.387 83.874 15.670 1.00 37.07 166 VAL C C 1
ATOM 11687 O O . VAL C 1 190 ? 22.817 83.083 14.826 1.00 34.63 166 VAL C O 1
ATOM 11691 N N . THR C 1 191 ? 21.168 84.404 15.616 1.00 40.97 167 THR C N 1
ATOM 11692 C CA . THR C 1 191 ? 20.225 84.097 14.542 1.00 38.35 167 THR C CA 1
ATOM 11693 C C . THR C 1 191 ? 19.888 85.336 13.732 1.00 41.16 167 THR C C 1
ATOM 11694 O O . THR C 1 191 ? 19.113 86.197 14.188 1.00 39.59 167 THR C O 1
ATOM 11698 N N . PRO C 1 192 ? 20.429 85.477 12.536 1.00 43.98 168 PRO C N 1
ATOM 11699 C CA . PRO C 1 192 ? 19.938 86.528 11.644 1.00 45.45 168 PRO C CA 1
ATOM 11700 C C . PRO C 1 192 ? 18.614 86.118 11.020 1.00 46.60 168 PRO C C 1
ATOM 11701 O O . PRO C 1 192 ? 18.436 84.966 10.620 1.00 51.20 168 PRO C O 1
ATOM 11705 N N . GLU C 1 193 ? 17.663 87.054 10.995 1.00 49.71 169 GLU C N 1
ATOM 11706 C CA . GLU C 1 193 ? 16.561 87.034 10.041 1.00 50.86 169 GLU C CA 1
ATOM 11707 C C . GLU C 1 193 ? 16.717 88.225 9.104 1.00 50.91 169 GLU C C 1
ATOM 11708 O O . GLU C 1 193 ? 17.318 89.248 9.455 1.00 47.71 169 GLU C O 1
ATOM 11714 N N . ILE C 1 194 ? 16.202 88.073 7.893 1.00 48.42 170 ILE C N 1
ATOM 11715 C CA . ILE C 1 194 ? 16.250 89.127 6.898 1.00 50.41 170 ILE C CA 1
ATOM 11716 C C . ILE C 1 194 ? 14.824 89.512 6.533 1.00 57.47 170 ILE C C 1
ATOM 11717 O O . ILE C 1 194 ? 13.922 88.664 6.518 1.00 62.49 170 ILE C O 1
ATOM 11722 N N . LYS C 1 195 ? 14.613 90.805 6.296 1.00 56.73 171 LYS C N 1
ATOM 11723 C CA . LYS C 1 195 ? 13.469 91.252 5.507 1.00 62.69 171 LYS C CA 1
ATOM 11724 C C . LYS C 1 195 ? 13.851 92.559 4.827 1.00 60.68 171 LYS C C 1
ATOM 11725 O O . LYS C 1 195 ? 14.222 93.535 5.493 1.00 56.36 171 LYS C O 1
ATOM 11731 N N . GLY C 1 196 ? 13.786 92.565 3.499 1.00 56.80 172 GLY C N 1
ATOM 11732 C CA . GLY C 1 196 ? 14.170 93.742 2.766 1.00 56.56 172 GLY C CA 1
ATOM 11733 C C . GLY C 1 196 ? 15.653 94.028 2.927 1.00 57.30 172 GLY C C 1
ATOM 11734 O O . GLY C 1 196 ? 16.445 93.179 3.341 1.00 62.38 172 GLY C O 1
ATOM 11735 N N . ALA C 1 197 ? 16.010 95.276 2.616 1.00 55.36 173 ALA C N 1
ATOM 11736 C CA . ALA C 1 197 ? 17.405 95.708 2.615 1.00 62.28 173 ALA C CA 1
ATOM 11737 C C . ALA C 1 197 ? 18.076 95.611 3.988 1.00 59.57 173 ALA C C 1
ATOM 11738 O O . ALA C 1 197 ? 19.310 95.621 4.064 1.00 56.96 173 ALA C O 1
ATOM 11740 N N . ASP C 1 198 ? 17.309 95.529 5.068 1.00 58.72 174 ASP C N 1
ATOM 11741 C CA . ASP C 1 198 ? 17.875 95.494 6.407 1.00 60.03 174 ASP C CA 1
ATOM 11742 C C . ASP C 1 198 ? 17.923 94.063 6.931 1.00 58.76 174 ASP C C 1
ATOM 11743 O O . ASP C 1 198 ? 17.354 93.137 6.345 1.00 54.54 174 ASP C O 1
ATOM 11748 N N . ALA C 1 199 ? 18.627 93.894 8.051 1.00 55.89 175 ALA C N 1
ATOM 11749 C CA . ALA C 1 199 ? 18.652 92.635 8.773 1.00 52.98 175 ALA C CA 1
ATOM 11750 C C . ALA C 1 199 ? 18.335 92.881 10.235 1.00 55.45 175 ALA C C 1
ATOM 11751 O O . ALA C 1 199 ? 18.604 93.957 10.782 1.00 52.57 175 ALA C O 1
ATOM 11753 N N . SER C 1 200 ? 17.748 91.858 10.850 1.00 54.68 176 SER C N 1
ATOM 11754 C CA . SER C 1 200 ? 17.467 91.804 12.277 1.00 46.90 176 SER C CA 1
ATOM 11755 C C . SER C 1 200 ? 18.172 90.574 12.833 1.00 45.13 176 SER C C 1
ATOM 11756 O O . SER C 1 200 ? 18.011 89.469 12.302 1.00 54.63 176 SER C O 1
ATOM 11759 N N . VAL C 1 201 ? 18.969 90.757 13.874 1.00 41.10 177 VAL C N 1
ATOM 11760 C CA . VAL C 1 201 ? 19.832 89.695 14.371 1.00 42.70 177 VAL C CA 1
ATOM 11761 C C . VAL C 1 201 ? 19.500 89.463 15.836 1.00 46.04 177 VAL C C 1
ATOM 11762 O O . VAL C 1 201 ? 19.713 90.345 16.683 1.00 40.90 177 VAL C O 1
ATOM 11766 N N . GLU C 1 202 ? 18.970 88.281 16.134 1.00 42.05 178 GLU C N 1
ATOM 11767 C CA . GLU C 1 202 ? 18.765 87.882 17.516 1.00 45.24 178 GLU C CA 1
ATOM 11768 C C . GLU C 1 202 ? 20.071 87.332 18.088 1.00 44.36 178 GLU C C 1
ATOM 11769 O O . GLU C 1 202 ? 20.684 86.431 17.501 1.00 41.13 178 GLU C O 1
ATOM 11775 N N . VAL C 1 203 ? 20.504 87.880 19.224 1.00 39.89 180 VAL C N 1
ATOM 11776 C CA . VAL C 1 203 ? 21.688 87.389 19.928 1.00 38.62 180 VAL C CA 1
ATOM 11777 C C . VAL C 1 203 ? 21.252 86.819 21.272 1.00 40.02 180 VAL C C 1
ATOM 11778 O O . VAL C 1 203 ? 20.739 87.552 22.127 1.00 39.34 180 VAL C O 1
ATOM 11782 N N . GLU C 1 204 ? 21.433 85.511 21.453 1.00 43.03 181 GLU C N 1
ATOM 11783 C CA . GLU C 1 204 ? 21.165 84.880 22.731 1.00 36.47 181 GLU C CA 1
ATOM 11784 C C . GLU C 1 204 ? 22.467 84.400 23.355 1.00 40.89 181 GLU C C 1
ATOM 11785 O O . GLU C 1 204 ? 23.398 83.981 22.665 1.00 38.53 181 GLU C O 1
ATOM 11791 N N . VAL C 1 205 ? 22.491 84.444 24.683 1.00 40.52 182 VAL C N 1
ATOM 11792 C CA . VAL C 1 205 ? 23.693 84.297 25.486 1.00 38.79 182 VAL C CA 1
ATOM 11793 C C . VAL C 1 205 ? 23.305 83.437 26.681 1.00 36.55 182 VAL C C 1
ATOM 11794 O O . VAL C 1 205 ? 22.136 83.361 27.050 1.00 43.92 182 VAL C O 1
ATOM 11798 N N . PHE C 1 206 ? 24.274 82.738 27.260 1.00 36.32 183 PHE C N 1
ATOM 11799 C CA . PHE C 1 206 ? 23.962 81.819 28.356 1.00 39.13 183 PHE C CA 1
ATOM 11800 C C . PHE C 1 206 ? 25.010 81.973 29.447 1.00 39.38 183 PHE C C 1
ATOM 11801 O O . PHE C 1 206 ? 26.210 81.937 29.161 1.00 36.15 183 PHE C O 1
ATOM 11809 N N . LEU C 1 207 ? 24.563 82.131 30.693 1.00 37.54 184 LEU C N 1
ATOM 11810 C CA . LEU C 1 207 ? 25.428 82.598 31.768 1.00 33.98 184 LEU C CA 1
ATOM 11811 C C . LEU C 1 207 ? 25.547 81.568 32.880 1.00 37.32 184 LEU C C 1
ATOM 11812 O O . LEU C 1 207 ? 24.596 80.846 33.184 1.00 41.28 184 LEU C O 1
ATOM 11817 N N . THR C 1 208 ? 26.739 81.503 33.471 1.00 40.09 185 THR C N 1
ATOM 11818 C CA . THR C 1 208 ? 27.018 80.700 34.657 1.00 41.77 185 THR C CA 1
ATOM 11819 C C . THR C 1 208 ? 27.347 81.625 35.820 1.00 44.79 185 THR C C 1
ATOM 11820 O O . THR C 1 208 ? 28.241 82.473 35.704 1.00 40.99 185 THR C O 1
ATOM 11824 N N . ASN C 1 209 ? 26.636 81.443 36.940 1.00 49.14 186 ASN C N 1
ATOM 11825 C CA . ASN C 1 209 ? 26.874 82.168 38.192 1.00 47.19 186 ASN C CA 1
ATOM 11826 C C . ASN C 1 209 ? 26.762 83.674 38.029 1.00 42.00 186 ASN C C 1
ATOM 11827 O O . ASN C 1 209 ? 27.449 84.414 38.728 1.00 40.98 186 ASN C O 1
ATOM 11832 N N . ALA C 1 210 ? 25.951 84.159 37.095 1.00 40.18 187 ALA C N 1
ATOM 11833 C CA . ALA C 1 210 ? 25.789 85.599 37.019 1.00 46.08 187 ALA C CA 1
ATOM 11834 C C . ALA C 1 210 ? 25.011 86.091 38.233 1.00 43.94 187 ALA C C 1
ATOM 11835 O O . ALA C 1 210 ? 24.305 85.333 38.907 1.00 47.15 187 ALA C O 1
ATOM 11837 N N . ALA C 1 211 ? 25.170 87.371 38.531 1.00 45.94 188 ALA C N 1
ATOM 11838 C CA . ALA C 1 211 ? 24.440 88.009 39.612 1.00 47.02 188 ALA C CA 1
ATOM 11839 C C . ALA C 1 211 ? 23.460 89.007 39.018 1.00 46.20 188 ALA C C 1
ATOM 11840 O O . ALA C 1 211 ? 23.688 89.549 37.933 1.00 49.97 188 ALA C O 1
ATOM 11842 N N . ALA C 1 212 ? 22.367 89.248 39.748 1.00 50.08 189 ALA C N 1
ATOM 11843 C CA . ALA C 1 212 ? 21.282 90.070 39.221 1.00 44.04 189 ALA C CA 1
ATOM 11844 C C . ALA C 1 212 ? 21.748 91.478 38.887 1.00 43.04 189 ALA C C 1
ATOM 11845 O O . ALA C 1 212 ? 21.274 92.079 37.920 1.00 47.89 189 ALA C O 1
ATOM 11847 N N . ASP C 1 213 ? 22.674 92.027 39.667 1.00 48.51 190 ASP C N 1
ATOM 11848 C CA . ASP C 1 213 ? 23.078 93.417 39.472 1.00 46.12 190 ASP C CA 1
ATOM 11849 C C . ASP C 1 213 ? 24.108 93.594 38.356 1.00 51.74 190 ASP C C 1
ATOM 11850 O O . ASP C 1 213 ? 24.860 94.577 38.378 1.00 54.32 190 ASP C O 1
ATOM 11855 N N . GLN C 1 214 ? 24.167 92.666 37.404 1.00 49.39 191 GLN C N 1
ATOM 11856 C CA . GLN C 1 214 ? 25.117 92.696 36.303 1.00 50.93 191 GLN C CA 1
ATOM 11857 C C . GLN C 1 214 ? 24.387 93.007 35.007 1.00 45.35 191 GLN C C 1
ATOM 11858 O O . GLN C 1 214 ? 23.172 92.831 34.893 1.00 47.94 191 GLN C O 1
ATOM 11864 N N . LYS C 1 215 ? 25.155 93.433 34.014 1.00 45.06 192 LYS C N 1
ATOM 11865 C CA . LYS C 1 215 ? 24.606 93.890 32.748 1.00 48.86 192 LYS C CA 1
ATOM 11866 C C . LYS C 1 215 ? 25.213 93.110 31.582 1.00 50.37 192 LYS C C 1
ATOM 11867 O O . LYS C 1 215 ? 26.301 92.529 31.683 1.00 45.74 192 LYS C O 1
ATOM 11873 N N . LEU C 1 216 ? 24.493 93.111 30.463 1.00 43.22 193 LEU C N 1
ATOM 11874 C CA . LEU C 1 216 ? 24.980 92.550 29.209 1.00 47.62 193 LEU C CA 1
ATOM 11875 C C . LEU C 1 216 ? 25.074 93.669 28.182 1.00 46.04 193 LEU C C 1
ATOM 11876 O O . LEU C 1 216 ? 24.069 94.316 27.876 1.00 50.09 193 LEU C O 1
ATOM 11881 N N . VAL C 1 217 ? 26.272 93.905 27.660 1.00 43.50 194 VAL C N 1
ATOM 11882 C CA . VAL C 1 217 ? 26.473 94.840 26.562 1.00 42.70 194 VAL C CA 1
ATOM 11883 C C . VAL C 1 217 ? 26.652 94.025 25.286 1.00 44.52 194 VAL C C 1
ATOM 11884 O O . VAL C 1 217 ? 27.649 93.311 25.122 1.00 41.92 194 VAL C O 1
ATOM 11888 N N . TYR C 1 218 ? 25.679 94.134 24.386 1.00 45.93 195 TYR C N 1
ATOM 11889 C CA . TYR C 1 218 ? 25.697 93.479 23.083 1.00 44.42 195 TYR C CA 1
ATOM 11890 C C . TYR C 1 218 ? 26.202 94.449 22.027 1.00 47.01 195 TYR C C 1
ATOM 11891 O O . TYR C 1 218 ? 25.809 95.617 22.020 1.00 48.45 195 TYR C O 1
ATOM 11900 N N . THR C 1 219 ? 27.031 93.956 21.106 1.00 42.00 196 THR C N 1
ATOM 11901 C CA . THR C 1 219 ? 27.498 94.773 19.994 1.00 40.04 196 THR C CA 1
ATOM 11902 C C . THR C 1 219 ? 27.572 93.946 18.713 1.00 48.52 196 THR C C 1
ATOM 11903 O O . THR C 1 219 ? 27.932 92.762 18.745 1.00 44.79 196 THR C O 1
ATOM 11907 N N . VAL C 1 220 ? 27.225 94.576 17.589 1.00 41.23 197 VAL C N 1
ATOM 11908 C CA . VAL C 1 220 ? 27.468 94.025 16.261 1.00 43.31 197 VAL C CA 1
ATOM 11909 C C . VAL C 1 220 ? 28.429 94.960 15.542 1.00 50.09 197 VAL C C 1
ATOM 11910 O O . VAL C 1 220 ? 28.255 96.184 15.575 1.00 46.08 197 VAL C O 1
ATOM 11914 N N . LYS C 1 221 ? 29.434 94.382 14.881 1.00 46.21 198 LYS C N 1
ATOM 11915 C CA . LYS C 1 221 ? 30.458 95.164 14.214 1.00 50.85 198 LYS C CA 1
ATOM 11916 C C . LYS C 1 221 ? 30.579 94.786 12.742 1.00 51.04 198 LYS C C 1
ATOM 11917 O O . LYS C 1 221 ? 30.354 93.636 12.353 1.00 44.23 198 LYS C O 1
ATOM 11923 N N . ASP C 1 222 ? 30.922 95.799 11.936 1.00 53.03 199 ASP C N 1
ATOM 11924 C CA . ASP C 1 222 ? 31.264 95.718 10.516 1.00 50.68 199 ASP C CA 1
ATOM 11925 C C . ASP C 1 222 ? 32.361 94.719 10.202 1.00 48.82 199 ASP C C 1
ATOM 11926 O O . ASP C 1 222 ? 33.093 94.286 11.095 1.00 50.16 199 ASP C O 1
ATOM 11931 N N . ALA C 1 223 ? 32.534 94.425 8.912 1.00 47.59 200 ALA C N 1
ATOM 11932 C CA . ALA C 1 223 ? 33.740 93.738 8.460 1.00 50.00 200 ALA C CA 1
ATOM 11933 C C . ALA C 1 223 ? 34.993 94.534 8.785 1.00 50.53 200 ALA C C 1
ATOM 11934 O O . ALA C 1 223 ? 36.063 93.952 8.976 1.00 55.74 200 ALA C O 1
ATOM 11936 N N . GLU C 1 224 ? 34.886 95.860 8.836 1.00 55.25 201 GLU C N 1
ATOM 11937 C CA . GLU C 1 224 ? 35.989 96.731 9.214 1.00 57.02 201 GLU C CA 1
ATOM 11938 C C . GLU C 1 224 ? 36.056 96.990 10.711 1.00 53.75 201 GLU C C 1
ATOM 11939 O O . GLU C 1 224 ? 36.818 97.862 11.140 1.00 55.03 201 GLU C O 1
ATOM 11945 N N . GLY C 1 225 ? 35.285 96.264 11.513 1.00 50.20 202 GLY C N 1
ATOM 11946 C CA . GLY C 1 225 ? 35.369 96.427 12.946 1.00 47.39 202 GLY C CA 1
ATOM 11947 C C . GLY C 1 225 ? 34.644 97.628 13.498 1.00 51.84 202 GLY C C 1
ATOM 11948 O O . GLY C 1 225 ? 34.852 97.965 14.668 1.00 53.22 202 GLY C O 1
ATOM 11949 N N . LYS C 1 226 ? 33.792 98.279 12.705 1.00 51.74 203 LYS C N 1
ATOM 11950 C CA . LYS C 1 226 ? 33.004 99.413 13.170 1.00 52.79 203 LYS C CA 1
ATOM 11951 C C . LYS C 1 226 ? 31.682 98.941 13.780 1.00 52.26 203 LYS C C 1
ATOM 11952 O O . LYS C 1 226 ? 30.984 98.109 13.196 1.00 53.37 203 LYS C O 1
ATOM 11958 N N . GLU C 1 227 ? 31.341 99.476 14.954 1.00 55.23 204 GLU C N 1
ATOM 11959 C CA . GLU C 1 227 ? 30.080 99.117 15.601 1.00 58.79 204 GLU C CA 1
ATOM 11960 C C . GLU C 1 227 ? 28.905 99.504 14.720 1.00 52.97 204 GLU C C 1
ATOM 11961 O O . GLU C 1 227 ? 28.863 100.604 14.169 1.00 55.22 204 GLU C O 1
ATOM 11967 N N . VAL C 1 228 ? 27.943 98.593 14.585 1.00 50.31 205 VAL C N 1
ATOM 11968 C CA . VAL C 1 228 ? 26.775 98.854 13.749 1.00 48.38 205 VAL C CA 1
ATOM 11969 C C . VAL C 1 228 ? 25.513 98.782 14.599 1.00 52.79 205 VAL C C 1
ATOM 11970 O O . VAL C 1 228 ? 24.495 99.415 14.282 1.00 54.04 205 VAL C O 1
ATOM 11974 N N . ALA C 1 229 ? 25.571 98.020 15.689 1.00 48.11 206 ALA C N 1
ATOM 11975 C CA . ALA C 1 229 ? 24.452 97.910 16.610 1.00 48.63 206 ALA C CA 1
ATOM 11976 C C . ALA C 1 229 ? 24.996 97.757 18.021 1.00 52.19 206 ALA C C 1
ATOM 11977 O O . ALA C 1 229 ? 26.072 97.187 18.228 1.00 52.23 206 ALA C O 1
ATOM 11979 N N . LYS C 1 230 ? 24.249 98.294 18.986 1.00 51.66 207 LYS C N 1
ATOM 11980 C CA . LYS C 1 230 ? 24.615 98.230 20.394 1.00 47.04 207 LYS C CA 1
ATOM 11981 C C . LYS C 1 230 ? 23.343 98.366 21.217 1.00 45.56 207 LYS C C 1
ATOM 11982 O O . LYS C 1 230 ? 22.388 99.022 20.794 1.00 51.77 207 LYS C O 1
ATOM 11988 N N . THR C 1 231 ? 23.326 97.710 22.374 1.00 43.68 208 THR C N 1
ATOM 11989 C CA . THR C 1 231 ? 22.204 97.752 23.302 1.00 44.47 208 THR C CA 1
ATOM 11990 C C . THR C 1 231 ? 22.610 97.086 24.611 1.00 49.70 208 THR C C 1
ATOM 11991 O O . THR C 1 231 ? 23.410 96.144 24.626 1.00 52.28 208 THR C O 1
ATOM 11995 N N . GLU C 1 232 ? 22.046 97.588 25.705 1.00 46.29 209 GLU C N 1
ATOM 11996 C CA . GLU C 1 232 ? 22.310 97.088 27.041 1.00 45.72 209 GLU C CA 1
ATOM 11997 C C . GLU C 1 232 ? 21.045 96.489 27.636 1.00 51.85 209 GLU C C 1
ATOM 11998 O O . GLU C 1 232 ? 19.934 96.970 27.382 1.00 56.65 209 GLU C O 1
ATOM 12004 N N . THR C 1 233 ? 21.227 95.437 28.436 1.00 48.77 210 THR C N 1
ATOM 12005 C CA . THR C 1 233 ? 20.150 94.822 29.199 1.00 43.14 210 THR C CA 1
ATOM 12006 C C . THR C 1 233 ? 20.738 94.364 30.524 1.00 44.36 210 THR C C 1
ATOM 12007 O O . THR C 1 233 ? 21.939 94.489 30.763 1.00 45.44 210 THR C O 1
ATOM 12011 N N . ALA C 1 234 ? 19.883 93.815 31.383 1.00 54.24 211 ALA C N 1
ATOM 12012 C CA . ALA C 1 234 ? 20.316 93.234 32.650 1.00 51.78 211 ALA C CA 1
ATOM 12013 C C . ALA C 1 234 ? 20.625 91.756 32.470 1.00 47.95 211 ALA C C 1
ATOM 12014 O O . ALA C 1 234 ? 19.981 91.061 31.678 1.00 51.64 211 ALA C O 1
ATOM 12016 N N . ALA C 1 235 ? 21.590 91.268 33.250 1.00 49.24 212 ALA C N 1
ATOM 12017 C CA . ALA C 1 235 ? 22.077 89.892 33.128 1.00 49.79 212 ALA C CA 1
ATOM 12018 C C . ALA C 1 235 ? 20.961 88.848 33.111 1.00 50.10 212 ALA C C 1
ATOM 12019 O O . ALA C 1 235 ? 21.197 87.688 32.751 1.00 47.47 212 ALA C O 1
ATOM 12021 N N . GLY C 1 236 ? 19.750 89.246 33.499 1.00 44.76 213 GLY C N 1
ATOM 12022 C CA . GLY C 1 236 ? 18.624 88.332 33.529 1.00 42.20 213 GLY C CA 1
ATOM 12023 C C . GLY C 1 236 ? 17.941 88.239 32.180 1.00 49.48 213 GLY C C 1
ATOM 12024 O O . GLY C 1 236 ? 17.291 87.237 31.855 1.00 50.16 213 GLY C O 1
ATOM 12025 N N . GLU C 1 237 ? 18.078 89.291 31.386 1.00 47.39 214 GLU C N 1
ATOM 12026 C CA . GLU C 1 237 ? 17.533 89.316 30.036 1.00 51.81 214 GLU C CA 1
ATOM 12027 C C . GLU C 1 237 ? 18.650 88.889 29.097 1.00 52.82 214 GLU C C 1
ATOM 12028 O O . GLU C 1 237 ? 19.486 89.707 28.706 1.00 47.01 214 GLU C O 1
ATOM 12034 N N . THR C 1 238 ? 18.663 87.601 28.732 1.00 48.32 215 THR C N 1
ATOM 12035 C CA . THR C 1 238 ? 19.786 87.019 28.010 1.00 50.60 215 THR C CA 1
ATOM 12036 C C . THR C 1 238 ? 19.547 86.897 26.505 1.00 48.87 215 THR C C 1
ATOM 12037 O O . THR C 1 238 ? 20.284 86.172 25.827 1.00 48.43 215 THR C O 1
ATOM 12041 N N . LYS C 1 239 ? 18.555 87.601 25.968 1.00 48.76 216 LYS C N 1
ATOM 12042 C CA . LYS C 1 239 ? 18.325 87.652 24.531 1.00 46.71 216 LYS C CA 1
ATOM 12043 C C . LYS C 1 239 ? 18.230 89.107 24.103 1.00 52.26 216 LYS C C 1
ATOM 12044 O O . LYS C 1 239 ? 17.713 89.953 24.841 1.00 50.87 216 LYS C O 1
ATOM 12050 N N . ALA C 1 240 ? 18.751 89.402 22.917 1.00 50.77 217 ALA C N 1
ATOM 12051 C CA . ALA C 1 240 ? 18.655 90.738 22.361 1.00 43.70 217 ALA C CA 1
ATOM 12052 C C . ALA C 1 240 ? 18.516 90.626 20.856 1.00 47.77 217 ALA C C 1
ATOM 12053 O O . ALA C 1 240 ? 19.077 89.722 20.228 1.00 48.41 217 ALA C O 1
ATOM 12055 N N . VAL C 1 241 ? 17.733 91.537 20.291 1.00 47.17 218 VAL C N 1
ATOM 12056 C CA . VAL C 1 241 ? 17.500 91.605 18.863 1.00 40.12 218 VAL C CA 1
ATOM 12057 C C . VAL C 1 241 ? 18.058 92.943 18.410 1.00 48.79 218 VAL C C 1
ATOM 12058 O O . VAL C 1 241 ? 17.513 94.005 18.739 1.00 49.98 218 VAL C O 1
ATOM 12062 N N . LEU C 1 242 ? 19.187 92.893 17.720 1.00 48.65 219 LEU C N 1
ATOM 12063 C CA . LEU C 1 242 ? 19.858 94.051 17.157 1.00 43.50 219 LEU C CA 1
ATOM 12064 C C . LEU C 1 242 ? 19.533 94.095 15.677 1.00 47.17 219 LEU C C 1
ATOM 12065 O O . LEU C 1 242 ? 19.246 93.065 15.057 1.00 44.88 219 LEU C O 1
ATOM 12070 N N . SER C 1 243 ? 19.553 95.298 15.118 1.00 44.17 220 SER C N 1
ATOM 12071 C CA . SER C 1 243 ? 19.174 95.498 13.730 1.00 50.68 220 SER C CA 1
ATOM 12072 C C . SER C 1 243 ? 20.372 96.039 12.965 1.00 48.86 220 SER C C 1
ATOM 12073 O O . SER C 1 243 ? 21.112 96.891 13.471 1.00 49.82 220 SER C O 1
ATOM 12076 N N . ILE C 1 244 ? 20.578 95.516 11.765 1.00 50.05 221 ILE C N 1
ATOM 12077 C CA . ILE C 1 244 ? 21.661 95.950 10.895 1.00 53.91 221 ILE C CA 1
ATOM 12078 C C . ILE C 1 244 ? 21.036 96.718 9.732 1.00 55.62 221 ILE C C 1
ATOM 12079 O O . ILE C 1 244 ? 20.352 96.120 8.887 1.00 55.62 221 ILE C O 1
ATOM 12084 N N . PRO C 1 245 ? 21.218 98.036 9.662 1.00 57.08 222 PRO C N 1
ATOM 12085 C CA . PRO C 1 245 ? 20.711 98.798 8.511 1.00 57.31 222 PRO C CA 1
ATOM 12086 C C . PRO C 1 245 ? 21.556 98.550 7.267 1.00 56.76 222 PRO C C 1
ATOM 12087 O O . PRO C 1 245 ? 22.790 98.564 7.323 1.00 53.43 222 PRO C O 1
ATOM 12091 N N . ALA C 1 246 ? 20.880 98.322 6.140 1.00 53.11 223 ALA C N 1
ATOM 12092 C CA . ALA C 1 246 ? 21.543 98.093 4.858 1.00 57.17 223 ALA C CA 1
ATOM 12093 C C . ALA C 1 246 ? 22.603 96.995 4.988 1.00 54.26 223 ALA C C 1
ATOM 12094 O O . ALA C 1 246 ? 23.790 97.200 4.726 1.00 55.08 223 ALA C O 1
ATOM 12096 N N . VAL C 1 247 ? 22.139 95.821 5.425 1.00 51.98 224 VAL C N 1
ATOM 12097 C CA . VAL C 1 247 ? 23.028 94.703 5.715 1.00 51.51 224 VAL C CA 1
ATOM 12098 C C . VAL C 1 247 ? 23.677 94.201 4.437 1.00 49.66 224 VAL C C 1
ATOM 12099 O O . VAL C 1 247 ? 23.041 94.127 3.376 1.00 47.30 224 VAL C O 1
ATOM 12103 N N . HIS C 1 248 ? 24.954 93.856 4.536 1.00 48.20 225 HIS C N 1
ATOM 12104 C CA . HIS C 1 248 ? 25.657 93.162 3.469 1.00 45.75 225 HIS C CA 1
ATOM 12105 C C . HIS C 1 248 ? 25.443 91.672 3.687 1.00 45.85 225 HIS C C 1
ATOM 12106 O O . HIS C 1 248 ? 25.931 91.107 4.672 1.00 41.66 225 HIS C O 1
ATOM 12113 N N . LEU C 1 249 ? 24.695 91.050 2.780 1.00 44.66 226 LEU C N 1
ATOM 12114 C CA . LEU C 1 249 ? 24.402 89.630 2.884 1.00 45.13 226 LEU C CA 1
ATOM 12115 C C . LEU C 1 249 ? 25.663 88.797 2.698 1.00 44.14 226 LEU C C 1
ATOM 12116 O O . LEU C 1 249 ? 26.570 89.166 1.940 1.00 40.85 226 LEU C O 1
ATOM 12121 N N . TRP C 1 250 ? 25.710 87.668 3.407 1.00 39.60 227 TRP C N 1
ATOM 12122 C CA . TRP C 1 250 ? 26.685 86.630 3.127 1.00 33.17 227 TRP C CA 1
ATOM 12123 C C . TRP C 1 250 ? 26.221 85.891 1.880 1.00 34.06 227 TRP C C 1
ATOM 12124 O O . TRP C 1 250 ? 25.177 85.230 1.891 1.00 32.58 227 TRP C O 1
ATOM 12135 N N . ASN C 1 251 ? 26.959 86.038 0.788 1.00 34.56 228 ASN C N 1
ATOM 12136 C CA . ASN C 1 251 ? 26.485 85.560 -0.502 1.00 35.26 228 ASN C CA 1
ATOM 12137 C C . ASN C 1 251 ? 27.490 84.607 -1.155 1.00 42.68 228 ASN C C 1
ATOM 12138 O O . ASN C 1 251 ? 27.853 84.762 -2.325 1.00 36.91 228 ASN C O 1
ATOM 12143 N N . GLY C 1 252 ? 27.938 83.588 -0.406 1.00 36.82 229 GLY C N 1
ATOM 12144 C CA . GLY C 1 252 ? 28.754 82.577 -1.026 1.00 30.24 229 GLY C CA 1
ATOM 12145 C C . GLY C 1 252 ? 30.069 83.191 -1.459 1.00 39.93 229 GLY C C 1
ATOM 12146 O O . GLY C 1 252 ? 30.536 84.193 -0.905 1.00 37.74 229 GLY C O 1
ATOM 12147 N N . LYS C 1 253 ? 30.670 82.579 -2.484 1.00 37.18 230 LYS C N 1
ATOM 12148 C CA . LYS C 1 253 ? 31.958 83.082 -2.949 1.00 38.55 230 LYS C CA 1
ATOM 12149 C C . LYS C 1 253 ? 31.857 84.513 -3.475 1.00 39.48 230 LYS C C 1
ATOM 12150 O O . LYS C 1 253 ? 32.850 85.242 -3.458 1.00 45.28 230 LYS C O 1
ATOM 12156 N N . LYS C 1 254 ? 30.677 84.944 -3.906 1.00 39.11 231 LYS C N 1
ATOM 12157 C CA . LYS C 1 254 ? 30.555 86.275 -4.491 1.00 48.90 231 LYS C CA 1
ATOM 12158 C C . LYS C 1 254 ? 30.809 87.384 -3.471 1.00 43.88 231 LYS C C 1
ATOM 12159 O O . LYS C 1 254 ? 31.396 88.413 -3.819 1.00 54.63 231 LYS C O 1
ATOM 12165 N N . ASP C 1 255 ? 30.392 87.199 -2.224 1.00 38.88 232 ASP C N 1
ATOM 12166 C CA . ASP C 1 255 ? 30.667 88.159 -1.158 1.00 40.07 232 ASP C CA 1
ATOM 12167 C C . ASP C 1 255 ? 30.444 87.458 0.180 1.00 41.50 232 ASP C C 1
ATOM 12168 O O . ASP C 1 255 ? 29.330 87.488 0.726 1.00 40.94 232 ASP C O 1
ATOM 12173 N N . PRO C 1 256 ? 31.477 86.795 0.729 1.00 40.55 233 PRO C N 1
ATOM 12174 C CA . PRO C 1 256 ? 31.343 86.080 2.010 1.00 36.25 233 PRO C CA 1
ATOM 12175 C C . PRO C 1 256 ? 31.438 87.019 3.209 1.00 37.94 233 PRO C C 1
ATOM 12176 O O . PRO C 1 256 ? 32.328 86.908 4.062 1.00 38.13 233 PRO C O 1
ATOM 12180 N N . TYR C 1 257 ? 30.502 87.961 3.280 1.00 38.49 234 TYR C N 1
ATOM 12181 C CA . TYR C 1 257 ? 30.577 89.026 4.267 1.00 36.46 234 TYR C CA 1
ATOM 12182 C C . TYR C 1 257 ? 30.183 88.513 5.648 1.00 37.31 234 TYR C C 1
ATOM 12183 O O . TYR C 1 257 ? 29.114 87.915 5.810 1.00 36.82 234 TYR C O 1
ATOM 12192 N N . LEU C 1 258 ? 31.044 88.776 6.644 1.00 37.81 235 LEU C N 1
ATOM 12193 C CA . LEU C 1 258 ? 30.850 88.366 8.033 1.00 38.06 235 LEU C CA 1
ATOM 12194 C C . LEU C 1 258 ? 30.769 89.563 8.970 1.00 36.46 235 LEU C C 1
ATOM 12195 O O . LEU C 1 258 ? 31.663 90.416 8.986 1.00 37.82 235 LEU C O 1
ATOM 12200 N N . TYR C 1 259 ? 29.734 89.588 9.789 1.00 37.39 236 TYR C N 1
ATOM 12201 C CA . TYR C 1 259 ? 29.675 90.485 10.927 1.00 37.45 236 TYR C CA 1
ATOM 12202 C C . TYR C 1 259 ? 30.262 89.773 12.136 1.00 37.59 236 TYR C C 1
ATOM 12203 O O . TYR C 1 259 ? 30.615 88.591 12.075 1.00 35.40 236 TYR C O 1
ATOM 12212 N N . THR C 1 260 ? 30.346 90.491 13.253 1.00 32.25 237 THR C N 1
ATOM 12213 C CA . THR C 1 260 ? 30.825 89.923 14.505 1.00 35.96 237 THR C CA 1
ATOM 12214 C C . THR C 1 260 ? 29.927 90.399 15.624 1.00 37.14 237 THR C C 1
ATOM 12215 O O . THR C 1 260 ? 29.817 91.603 15.855 1.00 41.30 237 THR C O 1
ATOM 12219 N N . ALA C 1 261 ? 29.308 89.463 16.327 1.00 38.16 238 ALA C N 1
ATOM 12220 C CA . ALA C 1 261 ? 28.570 89.790 17.534 1.00 38.64 238 ALA C CA 1
ATOM 12221 C C . ALA C 1 261 ? 29.472 89.579 18.734 1.00 40.00 238 ALA C C 1
ATOM 12222 O O . ALA C 1 261 ? 30.206 88.590 18.799 1.00 37.70 238 ALA C O 1
ATOM 12224 N N . GLU C 1 262 ? 29.424 90.528 19.670 1.00 39.58 239 GLU C N 1
ATOM 12225 C CA . GLU C 1 262 ? 30.109 90.435 20.947 1.00 36.42 239 GLU C CA 1
ATOM 12226 C C . GLU C 1 262 ? 29.136 90.820 22.041 1.00 38.89 239 GLU C C 1
ATOM 12227 O O . GLU C 1 262 ? 28.354 91.762 21.869 1.00 43.81 239 GLU C O 1
ATOM 12233 N N . VAL C 1 263 ? 29.191 90.101 23.163 1.00 35.40 240 VAL C N 1
ATOM 12234 C CA . VAL C 1 263 ? 28.416 90.432 24.353 1.00 43.98 240 VAL C CA 1
ATOM 12235 C C . VAL C 1 263 ? 29.336 90.377 25.570 1.00 44.80 240 VAL C C 1
ATOM 12236 O O . VAL C 1 263 ? 30.070 89.401 25.764 1.00 39.06 240 VAL C O 1
ATOM 12240 N N . ALA C 1 264 ? 29.297 91.424 26.384 1.00 37.54 241 ALA C N 1
ATOM 12241 C CA . ALA C 1 264 ? 30.138 91.522 27.560 1.00 37.66 241 ALA C CA 1
ATOM 12242 C C . ALA C 1 264 ? 29.285 91.443 28.817 1.00 40.76 241 ALA C C 1
ATOM 12243 O O . ALA C 1 264 ? 28.157 91.943 28.849 1.00 44.65 241 ALA C O 1
ATOM 12245 N N . LEU C 1 265 ? 29.817 90.781 29.835 1.00 35.66 242 LEU C N 1
ATOM 12246 C CA . LEU C 1 265 ? 29.180 90.696 31.138 1.00 41.28 242 LEU C CA 1
ATOM 12247 C C . LEU C 1 265 ? 29.852 91.723 32.036 1.00 46.38 242 LEU C C 1
ATOM 12248 O O . LEU C 1 265 ? 31.062 91.637 32.286 1.00 44.37 242 LEU C O 1
ATOM 12253 N N . VAL C 1 266 ? 29.071 92.702 32.498 1.00 44.70 243 VAL C N 1
ATOM 12254 C CA . VAL C 1 266 ? 29.592 93.879 33.181 1.00 46.76 243 VAL C CA 1
ATOM 12255 C C . VAL C 1 266 ? 29.150 93.839 34.636 1.00 50.53 243 VAL C C 1
ATOM 12256 O O . VAL C 1 266 ? 27.973 93.597 34.927 1.00 49.55 243 VAL C O 1
ATOM 12260 N N . SER C 1 267 ? 30.108 94.020 35.547 1.00 48.80 244 SER C N 1
ATOM 12261 C CA . SER C 1 267 ? 29.839 94.260 36.959 1.00 47.81 244 SER C CA 1
ATOM 12262 C C . SER C 1 267 ? 30.183 95.718 37.231 1.00 50.59 244 SER C C 1
ATOM 12263 O O . SER C 1 267 ? 31.357 96.100 37.205 1.00 49.46 244 SER C O 1
ATOM 12266 N N . GLY C 1 268 ? 29.160 96.528 37.484 1.00 56.79 245 GLY C N 1
ATOM 12267 C CA . GLY C 1 268 ? 29.357 97.952 37.653 1.00 50.32 245 GLY C CA 1
ATOM 12268 C C . GLY C 1 268 ? 29.776 98.602 36.358 1.00 49.72 245 GLY C C 1
ATOM 12269 O O . GLY C 1 268 ? 29.003 98.662 35.400 1.00 57.50 245 GLY C O 1
ATOM 12270 N N . GLU C 1 269 ? 31.011 99.085 36.305 1.00 54.06 246 GLU C N 1
ATOM 12271 C CA . GLU C 1 269 ? 31.540 99.719 35.107 1.00 58.12 246 GLU C CA 1
ATOM 12272 C C . GLU C 1 269 ? 32.582 98.842 34.420 1.00 57.66 246 GLU C C 1
ATOM 12273 O O . GLU C 1 269 ? 33.301 99.312 33.533 1.00 61.67 246 GLU C O 1
ATOM 12279 N N . GLU C 1 270 ? 32.649 97.567 34.794 1.00 50.71 247 GLU C N 1
ATOM 12280 C CA . GLU C 1 270 ? 33.760 96.690 34.453 1.00 53.13 247 GLU C CA 1
ATOM 12281 C C . GLU C 1 270 ? 33.248 95.485 33.675 1.00 48.91 247 GLU C C 1
ATOM 12282 O O . GLU C 1 270 ? 32.391 94.742 34.169 1.00 48.92 247 GLU C O 1
ATOM 12288 N N . ALA C 1 271 ? 33.768 95.285 32.468 1.00 42.06 248 ALA C N 1
ATOM 12289 C CA . ALA C 1 271 ? 33.533 94.024 31.768 1.00 45.65 248 ALA C CA 1
ATOM 12290 C C . ALA C 1 271 ? 34.339 92.930 32.465 1.00 47.30 248 ALA C C 1
ATOM 12291 O O . ALA C 1 271 ? 35.573 93.007 32.540 1.00 42.88 248 ALA C O 1
ATOM 12293 N N . VAL C 1 272 ? 33.648 91.936 33.027 1.00 39.91 249 VAL C N 1
ATOM 12294 C CA . VAL C 1 272 ? 34.331 90.856 33.729 1.00 44.01 249 VAL C CA 1
ATOM 12295 C C . VAL C 1 272 ? 34.469 89.597 32.870 1.00 39.60 249 VAL C C 1
ATOM 12296 O O . VAL C 1 272 ? 35.254 88.707 33.230 1.00 33.94 249 VAL C O 1
ATOM 12300 N N . ASP C 1 273 ? 33.756 89.511 31.744 1.00 39.50 250 ASP C N 1
ATOM 12301 C CA . ASP C 1 273 ? 33.862 88.405 30.802 1.00 35.83 250 ASP C CA 1
ATOM 12302 C C . ASP C 1 273 ? 33.212 88.834 29.497 1.00 40.19 250 ASP C C 1
ATOM 12303 O O . ASP C 1 273 ? 32.223 89.570 29.494 1.00 43.08 250 ASP C O 1
ATOM 12308 N N . ALA C 1 274 ? 33.775 88.377 28.386 1.00 38.06 251 ALA C N 1
ATOM 12309 C CA . ALA C 1 274 ? 33.204 88.652 27.077 1.00 34.74 251 ALA C CA 1
ATOM 12310 C C . ALA C 1 274 ? 33.343 87.413 26.203 1.00 37.77 251 ALA C C 1
ATOM 12311 O O . ALA C 1 274 ? 34.326 86.675 26.305 1.00 34.93 251 ALA C O 1
ATOM 12313 N N . VAL C 1 275 ? 32.345 87.192 25.340 1.00 38.20 252 VAL C N 1
ATOM 12314 C CA . VAL C 1 275 ? 32.421 86.185 24.290 1.00 34.21 252 VAL C CA 1
ATOM 12315 C C . VAL C 1 275 ? 32.003 86.829 22.981 1.00 35.46 252 VAL C C 1
ATOM 12316 O O . VAL C 1 275 ? 31.375 87.888 22.952 1.00 32.97 252 VAL C O 1
ATOM 12320 N N . SER C 1 276 ? 32.334 86.155 21.883 1.00 40.68 253 SER C N 1
ATOM 12321 C CA . SER C 1 276 ? 31.995 86.700 20.581 1.00 34.96 253 SER C CA 1
ATOM 12322 C C . SER C 1 276 ? 31.996 85.596 19.535 1.00 31.36 253 SER C C 1
ATOM 12323 O O . SER C 1 276 ? 32.525 84.507 19.750 1.00 30.77 253 SER C O 1
ATOM 12326 N N . THR C 1 277 ? 31.419 85.911 18.381 1.00 31.29 254 THR C N 1
ATOM 12327 C CA . THR C 1 277 ? 31.386 84.991 17.259 1.00 29.18 254 THR C CA 1
ATOM 12328 C C . THR C 1 277 ? 31.163 85.777 15.981 1.00 29.70 254 THR C C 1
ATOM 12329 O O . THR C 1 277 ? 30.447 86.781 15.966 1.00 36.30 254 THR C O 1
ATOM 12333 N N . ARG C 1 278 ? 31.789 85.323 14.912 1.00 31.73 255 ARG C N 1
ATOM 12334 C CA . ARG C 1 278 ? 31.419 85.848 13.614 1.00 32.61 255 ARG C CA 1
ATOM 12335 C C . ARG C 1 278 ? 30.148 85.156 13.137 1.00 33.91 255 ARG C C 1
ATOM 12336 O O . ARG C 1 278 ? 29.799 84.065 13.601 1.00 32.17 255 ARG C O 1
ATOM 12344 N N . PHE C 1 279 ? 29.423 85.835 12.241 1.00 34.80 256 PHE C N 1
ATOM 12345 C CA . PHE C 1 279 ? 28.157 85.329 11.720 1.00 34.79 256 PHE C CA 1
ATOM 12346 C C . PHE C 1 279 ? 27.882 85.972 10.366 1.00 33.91 256 PHE C C 1
ATOM 12347 O O . PHE C 1 279 ? 28.468 86.996 10.008 1.00 36.55 256 PHE C O 1
ATOM 12355 N N . GLY C 1 280 ? 26.991 85.345 9.609 1.00 35.37 257 GLY C N 1
ATOM 12356 C CA . GLY C 1 280 ? 26.608 85.852 8.306 1.00 35.31 257 GLY C CA 1
ATOM 12357 C C . GLY C 1 280 ? 25.105 85.881 8.125 1.00 35.94 257 GLY C C 1
ATOM 12358 O O . GLY C 1 280 ? 24.378 85.048 8.658 1.00 35.74 257 GLY C O 1
ATOM 12359 N N . CYS C 1 281 ? 24.645 86.865 7.357 1.00 41.63 258 CYS C N 1
ATOM 12360 C CA . CYS C 1 281 ? 23.221 87.083 7.123 1.00 37.59 258 CYS C CA 1
ATOM 12361 C C . CYS C 1 281 ? 22.869 86.549 5.736 1.00 39.32 258 CYS C C 1
ATOM 12362 O O . CYS C 1 281 ? 23.366 87.060 4.726 1.00 37.65 258 CYS C O 1
ATOM 12365 N N . ARG C 1 282 ? 22.034 85.513 5.686 1.00 34.02 259 ARG C N 1
ATOM 12366 C CA . ARG C 1 282 ? 21.740 84.883 4.406 1.00 36.55 259 ARG C CA 1
ATOM 12367 C C . ARG C 1 282 ? 20.526 83.982 4.553 1.00 36.12 259 ARG C C 1
ATOM 12368 O O . ARG C 1 282 ? 20.329 83.388 5.612 1.00 33.69 259 ARG C O 1
ATOM 12376 N N . THR C 1 283 ? 19.722 83.896 3.486 1.00 38.31 260 THR C N 1
ATOM 12377 C CA . THR C 1 283 ? 18.648 82.923 3.333 1.00 36.66 260 THR C CA 1
ATOM 12378 C C . THR C 1 283 ? 19.011 81.940 2.232 1.00 36.28 260 THR C C 1
ATOM 12379 O O . THR C 1 283 ? 19.887 82.207 1.402 1.00 35.69 260 THR C O 1
ATOM 12383 N N . PHE C 1 284 ? 18.303 80.809 2.213 1.00 35.57 261 PHE C N 1
ATOM 12384 C CA . PHE C 1 284 ? 18.558 79.785 1.211 1.00 37.77 261 PHE C CA 1
ATOM 12385 C C . PHE C 1 284 ? 17.395 78.802 1.135 1.00 36.39 261 PHE C C 1
ATOM 12386 O O . PHE C 1 284 ? 16.739 78.512 2.136 1.00 39.07 261 PHE C O 1
ATOM 12394 N N . GLU C 1 285 ? 17.189 78.252 -0.053 1.00 35.27 262 GLU C N 1
ATOM 12395 C CA . GLU C 1 285 ? 16.226 77.183 -0.255 1.00 40.12 262 GLU C CA 1
ATOM 12396 C C . GLU C 1 285 ? 16.923 75.997 -0.899 1.00 38.39 262 GLU C C 1
ATOM 12397 O O . GLU C 1 285 ? 17.995 76.129 -1.495 1.00 41.97 262 GLU C O 1
ATOM 12403 N N . ILE C 1 286 ? 16.312 74.826 -0.752 1.00 36.76 263 ILE C N 1
ATOM 12404 C CA . ILE C 1 286 ? 16.736 73.651 -1.503 1.00 37.04 263 ILE C CA 1
ATOM 12405 C C . ILE C 1 286 ? 15.551 73.222 -2.356 1.00 40.13 263 ILE C C 1
ATOM 12406 O O . ILE C 1 286 ? 14.755 72.362 -1.953 1.00 34.64 263 ILE C O 1
ATOM 12411 N N . ASP C 1 287 ? 15.417 73.853 -3.527 1.00 41.53 264 ASP C N 1
ATOM 12412 C CA . ASP C 1 287 ? 14.255 73.652 -4.390 1.00 37.56 264 ASP C CA 1
ATOM 12413 C C . ASP C 1 287 ? 14.375 72.327 -5.133 1.00 41.64 264 ASP C C 1
ATOM 12414 O O . ASP C 1 287 ? 15.397 72.084 -5.785 1.00 43.89 264 ASP C O 1
ATOM 12419 N N . PRO C 1 288 ? 13.344 71.481 -5.114 1.00 42.15 265 PRO C N 1
ATOM 12420 C CA . PRO C 1 288 ? 13.464 70.157 -5.754 1.00 39.93 265 PRO C CA 1
ATOM 12421 C C . PRO C 1 288 ? 13.647 70.191 -7.270 1.00 38.23 265 PRO C C 1
ATOM 12422 O O . PRO C 1 288 ? 14.118 69.203 -7.840 1.00 36.62 265 PRO C O 1
ATOM 12426 N N . GLU C 1 289 ? 13.279 71.275 -7.948 1.00 41.84 266 GLU C N 1
ATOM 12427 C CA . GLU C 1 289 ? 13.516 71.384 -9.385 1.00 44.19 266 GLU C CA 1
ATOM 12428 C C . GLU C 1 289 ? 14.650 72.334 -9.720 1.00 40.75 266 GLU C C 1
ATOM 12429 O O . GLU C 1 289 ? 15.453 72.032 -10.607 1.00 42.98 266 GLU C O 1
ATOM 12435 N N . ARG C 1 290 ? 14.720 73.478 -9.027 1.00 39.20 267 ARG C N 1
ATOM 12436 C CA . ARG C 1 290 ? 15.728 74.504 -9.274 1.00 42.35 267 ARG C CA 1
ATOM 12437 C C . ARG C 1 290 ? 17.056 74.261 -8.542 1.00 44.56 267 ARG C C 1
ATOM 12438 O O . ARG C 1 290 ? 18.030 74.980 -8.810 1.00 38.79 267 ARG C O 1
ATOM 12446 N N . GLY C 1 291 ? 17.130 73.278 -7.636 1.00 37.74 268 GLY C N 1
ATOM 12447 C CA . GLY C 1 291 ? 18.373 73.034 -6.918 1.00 37.27 268 GLY C CA 1
ATOM 12448 C C . GLY C 1 291 ? 18.567 74.001 -5.758 1.00 37.85 268 GLY C C 1
ATOM 12449 O O . GLY C 1 291 ? 17.609 74.481 -5.148 1.00 39.20 268 GLY C O 1
ATOM 12450 N N . PHE C 1 292 ? 19.827 74.307 -5.462 1.00 34.25 269 PHE C N 1
ATOM 12451 C CA . PHE C 1 292 ? 20.128 75.190 -4.339 1.00 37.04 269 PHE C CA 1
ATOM 12452 C C . PHE C 1 292 ? 19.928 76.653 -4.718 1.00 39.86 269 PHE C C 1
ATOM 12453 O O . PHE C 1 292 ? 20.290 77.086 -5.818 1.00 40.17 269 PHE C O 1
ATOM 12461 N N . ILE C 1 293 ? 19.356 77.414 -3.789 1.00 36.57 270 ILE C N 1
ATOM 12462 C CA . ILE C 1 293 ? 19.110 78.840 -3.959 1.00 35.12 270 ILE C CA 1
ATOM 12463 C C . ILE C 1 293 ? 19.727 79.559 -2.768 1.00 37.65 270 ILE C C 1
ATOM 12464 O O . ILE C 1 293 ? 19.661 79.069 -1.637 1.00 42.50 270 ILE C O 1
ATOM 12469 N N . LEU C 1 294 ? 20.331 80.716 -3.012 1.00 35.68 271 LEU C N 1
ATOM 12470 C CA . LEU C 1 294 ? 21.013 81.450 -1.955 1.00 36.41 271 LEU C CA 1
ATOM 12471 C C . LEU C 1 294 ? 20.661 82.925 -2.089 1.00 37.40 271 LEU C C 1
ATOM 12472 O O . LEU C 1 294 ? 20.980 83.547 -3.108 1.00 42.11 271 LEU C O 1
ATOM 12477 N N . ASN C 1 295 ? 19.998 83.482 -1.076 1.00 36.67 272 ASN C N 1
ATOM 12478 C CA . ASN C 1 295 ? 19.515 84.869 -1.128 1.00 43.72 272 ASN C CA 1
ATOM 12479 C C . ASN C 1 295 ? 18.675 85.131 -2.382 1.00 43.01 272 ASN C C 1
ATOM 12480 O O . ASN C 1 295 ? 18.931 86.066 -3.141 1.00 40.48 272 ASN C O 1
ATOM 12485 N N . GLY C 1 296 ? 17.695 84.255 -2.620 1.00 37.47 273 GLY C N 1
ATOM 12486 C CA . GLY C 1 296 ? 16.786 84.397 -3.737 1.00 40.23 273 GLY C CA 1
ATOM 12487 C C . GLY C 1 296 ? 17.278 83.913 -5.089 1.00 47.12 273 GLY C C 1
ATOM 12488 O O . GLY C 1 296 ? 16.466 83.547 -5.945 1.00 50.25 273 GLY C O 1
ATOM 12489 N N . GLU C 1 297 ? 18.589 83.899 -5.304 1.00 44.49 274 GLU C N 1
ATOM 12490 C CA . GLU C 1 297 ? 19.150 83.582 -6.609 1.00 38.95 274 GLU C CA 1
ATOM 12491 C C . GLU C 1 297 ? 19.655 82.144 -6.641 1.00 46.97 274 GLU C C 1
ATOM 12492 O O . GLU C 1 297 ? 20.222 81.646 -5.662 1.00 46.41 274 GLU C O 1
ATOM 12498 N N . GLU C 1 298 ? 19.448 81.481 -7.773 1.00 42.76 275 GLU C N 1
ATOM 12499 C CA . GLU C 1 298 ? 20.004 80.151 -7.943 1.00 47.75 275 GLU C CA 1
ATOM 12500 C C . GLU C 1 298 ? 21.513 80.183 -7.736 1.00 40.54 275 GLU C C 1
ATOM 12501 O O . GLU C 1 298 ? 22.208 81.077 -8.233 1.00 39.09 275 GLU C O 1
ATOM 12507 N N . TYR C 1 299 ? 22.008 79.197 -6.985 1.00 44.05 276 TYR C N 1
ATOM 12508 C CA . TYR C 1 299 ? 23.410 79.126 -6.564 1.00 36.85 276 TYR C CA 1
ATOM 12509 C C . TYR C 1 299 ? 23.787 77.654 -6.561 1.00 36.74 276 TYR C C 1
ATOM 12510 O O . TYR C 1 299 ? 23.626 76.957 -5.554 1.00 39.11 276 TYR C O 1
ATOM 12519 N N . PRO C 1 300 ? 24.274 77.139 -7.687 1.00 38.21 277 PRO C N 1
ATOM 12520 C CA . PRO C 1 300 ? 24.462 75.682 -7.823 1.00 33.56 277 PRO C CA 1
ATOM 12521 C C . PRO C 1 300 ? 25.613 75.172 -6.961 1.00 33.17 277 PRO C C 1
ATOM 12522 O O . PRO C 1 300 ? 26.685 75.777 -6.917 1.00 34.10 277 PRO C O 1
ATOM 12526 N N . LEU C 1 301 ? 25.383 74.053 -6.267 1.00 35.00 278 LEU C N 1
ATOM 12527 C CA . LEU C 1 301 ? 26.352 73.502 -5.307 1.00 36.08 278 LEU C CA 1
ATOM 12528 C C . LEU C 1 301 ? 27.058 72.323 -5.957 1.00 30.32 278 LEU C C 1
ATOM 12529 O O . LEU C 1 301 ? 26.550 71.199 -5.949 1.00 31.94 278 LEU C O 1
ATOM 12534 N N . ARG C 1 302 ? 28.237 72.584 -6.505 1.00 28.52 279 ARG C N 1
ATOM 12535 C CA . ARG C 1 302 ? 29.068 71.571 -7.143 1.00 30.55 279 ARG C CA 1
ATOM 12536 C C . ARG C 1 302 ? 30.417 71.540 -6.436 1.00 30.63 279 ARG C C 1
ATOM 12537 O O . ARG C 1 302 ? 31.115 72.559 -6.397 1.00 28.56 279 ARG C O 1
ATOM 12545 N N . GLY C 1 303 ? 30.781 70.396 -5.857 1.00 27.71 280 GLY C N 1
ATOM 12546 C CA . GLY C 1 303 ? 31.961 70.411 -5.018 1.00 26.79 280 GLY C CA 1
ATOM 12547 C C . GLY C 1 303 ? 32.524 69.060 -4.636 1.00 26.25 280 GLY C C 1
ATOM 12548 O O . GLY C 1 303 ? 32.510 68.102 -5.407 1.00 31.33 280 GLY C O 1
ATOM 12549 N N . VAL C 1 304 ? 33.078 69.009 -3.430 1.00 27.55 281 VAL C N 1
ATOM 12550 C CA . VAL C 1 304 ? 33.946 67.925 -3.015 1.00 25.02 281 VAL C CA 1
ATOM 12551 C C . VAL C 1 304 ? 33.679 67.609 -1.547 1.00 27.87 281 VAL C C 1
ATOM 12552 O O . VAL C 1 304 ? 33.032 68.371 -0.826 1.00 25.04 281 VAL C O 1
ATOM 12556 N N . SER C 1 305 ? 34.191 66.464 -1.117 1.00 27.21 282 SER C N 1
ATOM 12557 C CA . SER C 1 305 ? 34.264 66.094 0.286 1.00 26.06 282 SER C CA 1
ATOM 12558 C C . SER C 1 305 ? 35.706 66.191 0.754 1.00 27.26 282 SER C C 1
ATOM 12559 O O . SER C 1 305 ? 36.640 66.243 -0.046 1.00 25.12 282 SER C O 1
ATOM 12562 N N . ARG C 1 306 ? 35.880 66.190 2.073 1.00 23.57 283 ARG C N 1
ATOM 12563 C CA . ARG C 1 306 ? 37.197 66.414 2.643 1.00 24.62 283 ARG C CA 1
ATOM 12564 C C . ARG C 1 306 ? 37.252 65.729 3.995 1.00 23.77 283 ARG C C 1
ATOM 12565 O O . ARG C 1 306 ? 36.399 65.986 4.849 1.00 24.33 283 ARG C O 1
ATOM 12573 N N . HIS C 1 307 ? 38.237 64.849 4.154 1.00 20.67 284 HIS C N 1
ATOM 12574 C CA . HIS C 1 307 ? 38.585 64.182 5.403 1.00 24.53 284 HIS C CA 1
ATOM 12575 C C . HIS C 1 307 ? 39.668 64.971 6.132 1.00 22.71 284 HIS C C 1
ATOM 12576 O O . HIS C 1 307 ? 40.541 65.569 5.501 1.00 23.97 284 HIS C O 1
ATOM 12583 N N . GLN C 1 308 ? 39.628 64.944 7.469 1.00 23.49 285 GLN C N 1
ATOM 12584 C CA . GLN C 1 308 ? 40.494 65.807 8.293 1.00 22.65 285 GLN C CA 1
ATOM 12585 C C . GLN C 1 308 ? 41.848 65.174 8.645 1.00 24.12 285 GLN C C 1
ATOM 12586 O O . GLN C 1 308 ? 42.298 65.255 9.802 1.00 21.13 285 GLN C O 1
ATOM 12592 N N . ASP C 1 309 ? 42.531 64.556 7.682 1.00 19.06 286 ASP C N 1
ATOM 12593 C CA . ASP C 1 309 ? 43.786 63.886 7.954 1.00 20.70 286 ASP C CA 1
ATOM 12594 C C . ASP C 1 309 ? 44.789 64.295 6.882 1.00 24.57 286 ASP C C 1
ATOM 12595 O O . ASP C 1 309 ? 44.479 65.056 5.964 1.00 25.01 286 ASP C O 1
ATOM 12600 N N . ARG C 1 310 ? 46.024 63.843 7.049 1.00 26.64 287 ARG C N 1
ATOM 12601 C CA . ARG C 1 310 ? 47.098 64.151 6.124 1.00 25.11 287 ARG C CA 1
ATOM 12602 C C . ARG C 1 310 ? 48.181 63.088 6.254 1.00 22.85 287 ARG C C 1
ATOM 12603 O O . ARG C 1 310 ? 48.450 62.599 7.357 1.00 24.76 287 ARG C O 1
ATOM 12611 N N . TRP C 1 311 ? 48.783 62.722 5.125 1.00 21.32 288 TRP C N 1
ATOM 12612 C CA . TRP C 1 311 ? 49.908 61.793 5.150 1.00 26.78 288 TRP C CA 1
ATOM 12613 C C . TRP C 1 311 ? 50.961 62.232 6.173 1.00 23.46 288 TRP C C 1
ATOM 12614 O O . TRP C 1 311 ? 51.338 63.404 6.242 1.00 20.10 288 TRP C O 1
ATOM 12625 N N . GLY C 1 312 ? 51.415 61.280 6.982 1.00 26.72 289 GLY C N 1
ATOM 12626 C CA . GLY C 1 312 ? 52.547 61.480 7.861 1.00 23.54 289 GLY C CA 1
ATOM 12627 C C . GLY C 1 312 ? 52.202 61.865 9.284 1.00 24.73 289 GLY C C 1
ATOM 12628 O O . GLY C 1 312 ? 52.977 61.528 10.184 1.00 23.83 289 GLY C O 1
ATOM 12629 N N . ILE C 1 313 ? 51.064 62.554 9.508 1.00 22.27 290 ILE C N 1
ATOM 12630 C CA . ILE C 1 313 ? 50.692 63.092 10.821 1.00 23.18 290 ILE C CA 1
ATOM 12631 C C . ILE C 1 313 ? 49.293 62.653 11.264 1.00 21.93 290 ILE C C 1
ATOM 12632 O O . ILE C 1 313 ? 48.744 63.199 12.235 1.00 23.32 290 ILE C O 1
ATOM 12637 N N . GLY C 1 314 ? 48.694 61.694 10.565 1.00 21.86 291 GLY C N 1
ATOM 12638 C CA . GLY C 1 314 ? 47.339 61.261 10.922 1.00 24.56 291 GLY C CA 1
ATOM 12639 C C . GLY C 1 314 ? 46.321 62.383 10.762 1.00 23.87 291 GLY C C 1
ATOM 12640 O O . GLY C 1 314 ? 46.340 63.118 9.765 1.00 23.44 291 GLY C O 1
ATOM 12641 N N . ASN C 1 315 ? 45.430 62.530 11.754 1.00 21.30 292 ASN C N 1
ATOM 12642 C CA . ASN C 1 315 ? 44.547 63.686 11.859 1.00 18.78 292 ASN C CA 1
ATOM 12643 C C . ASN C 1 315 ? 45.110 64.779 12.778 1.00 25.50 292 ASN C C 1
ATOM 12644 O O . ASN C 1 315 ? 44.366 65.680 13.188 1.00 26.40 292 ASN C O 1
ATOM 12649 N N . ALA C 1 316 ? 46.408 64.742 13.094 1.00 20.50 293 ALA C N 1
ATOM 12650 C CA . ALA C 1 316 ? 46.994 65.765 13.962 1.00 24.71 293 ALA C CA 1
ATOM 12651 C C . ALA C 1 316 ? 47.344 66.988 13.115 1.00 24.45 293 ALA C C 1
ATOM 12652 O O . ALA C 1 316 ? 48.508 67.329 12.917 1.00 22.55 293 ALA C O 1
ATOM 12654 N N . LEU C 1 317 ? 46.289 67.665 12.644 1.00 26.35 294 LEU C N 1
ATOM 12655 C CA . LEU C 1 317 ? 46.381 68.725 11.646 1.00 25.42 294 LEU C CA 1
ATOM 12656 C C . LEU C 1 317 ? 46.660 70.072 12.301 1.00 27.09 294 LEU C C 1
ATOM 12657 O O . LEU C 1 317 ? 46.105 70.386 13.356 1.00 30.77 294 LEU C O 1
ATOM 12662 N N . LEU C 1 318 ? 47.550 70.857 11.682 1.00 25.80 295 LEU C N 1
ATOM 12663 C CA . LEU C 1 318 ? 47.863 72.211 12.125 1.00 28.26 295 LEU C CA 1
ATOM 12664 C C . LEU C 1 318 ? 47.021 73.227 11.350 1.00 27.46 295 LEU C C 1
ATOM 12665 O O . LEU C 1 318 ? 46.471 72.910 10.294 1.00 24.72 295 LEU C O 1
ATOM 12670 N N . PRO C 1 319 ? 46.894 74.465 11.844 1.00 29.46 296 PRO C N 1
ATOM 12671 C CA . PRO C 1 319 ? 46.137 75.476 11.073 1.00 29.23 296 PRO C CA 1
ATOM 12672 C C . PRO C 1 319 ? 46.626 75.643 9.649 1.00 23.35 296 PRO C C 1
ATOM 12673 O O . PRO C 1 319 ? 45.800 75.791 8.741 1.00 26.60 296 PRO C O 1
ATOM 12677 N N . GLU C 1 320 ? 47.936 75.576 9.413 1.00 23.78 297 GLU C N 1
ATOM 12678 C CA . GLU C 1 320 ? 48.447 75.674 8.048 1.00 27.21 297 GLU C CA 1
ATOM 12679 C C . GLU C 1 320 ? 47.919 74.550 7.166 1.00 25.94 297 GLU C C 1
ATOM 12680 O O . GLU C 1 320 ? 47.794 74.723 5.951 1.00 26.11 297 GLU C O 1
ATOM 12686 N N . HIS C 1 321 ? 47.621 73.391 7.753 1.00 27.82 298 HIS C N 1
ATOM 12687 C CA . HIS C 1 321 ? 47.073 72.289 6.975 1.00 23.01 298 HIS C CA 1
ATOM 12688 C C . HIS C 1 321 ? 45.615 72.558 6.619 1.00 24.70 298 HIS C C 1
ATOM 12689 O O . HIS C 1 321 ? 45.196 72.342 5.479 1.00 20.30 298 HIS C O 1
ATOM 12696 N N . HIS C 1 322 ? 44.831 73.070 7.573 1.00 25.13 299 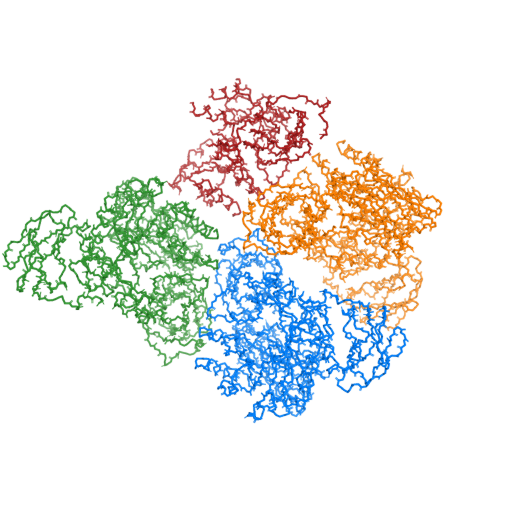HIS C N 1
ATOM 12697 C CA . HIS C 1 322 ? 43.474 73.483 7.232 1.00 23.56 299 HIS C CA 1
ATOM 12698 C C . HIS C 1 322 ? 43.488 74.552 6.134 1.00 25.70 299 HIS C C 1
ATOM 12699 O O . HIS C 1 322 ? 42.681 74.501 5.197 1.00 25.46 299 HIS C O 1
ATOM 12706 N N . ARG C 1 323 ? 44.426 75.507 6.212 1.00 26.19 300 ARG C N 1
ATOM 12707 C CA . ARG C 1 323 ? 44.478 76.584 5.224 1.00 27.37 300 ARG C CA 1
ATOM 12708 C C . ARG C 1 323 ? 44.835 76.051 3.841 1.00 26.11 300 ARG C C 1
ATOM 12709 O O . ARG C 1 323 ? 44.237 76.452 2.836 1.00 27.92 300 ARG C O 1
ATOM 12717 N N . GLU C 1 324 ? 45.801 75.145 3.768 1.00 25.31 301 GLU C N 1
ATOM 12718 C CA . GLU C 1 324 ? 46.194 74.614 2.471 1.00 25.08 301 GLU C CA 1
ATOM 12719 C C . GLU C 1 324 ? 45.077 73.770 1.850 1.00 26.55 301 GLU C C 1
ATOM 12720 O O . GLU C 1 324 ? 44.818 73.876 0.648 1.00 29.90 301 GLU C O 1
ATOM 12726 N N . ASP C 1 325 ? 44.376 72.963 2.651 1.00 21.80 302 ASP C N 1
ATOM 12727 C CA . ASP C 1 325 ? 43.264 72.188 2.107 1.00 24.48 302 ASP C CA 1
ATOM 12728 C C . ASP C 1 325 ? 42.224 73.089 1.464 1.00 26.86 302 ASP C C 1
ATOM 12729 O O . ASP C 1 325 ? 41.732 72.800 0.366 1.00 24.13 302 ASP C O 1
ATOM 12734 N N . ILE C 1 326 ? 41.877 74.185 2.138 1.00 24.96 303 ILE C N 1
ATOM 12735 C CA . ILE C 1 326 ? 40.826 75.046 1.634 1.00 24.59 303 ILE C CA 1
ATOM 12736 C C . ILE C 1 326 ? 41.318 75.861 0.433 1.00 27.96 303 ILE C C 1
ATOM 12737 O O . ILE C 1 326 ? 40.551 76.079 -0.511 1.00 29.02 303 ILE C O 1
ATOM 12742 N N . ASP C 1 327 ? 42.594 76.283 0.428 1.00 26.14 304 ASP C N 1
ATOM 12743 C CA . ASP C 1 327 ? 43.187 76.901 -0.761 1.00 29.65 304 ASP C CA 1
ATOM 12744 C C . ASP C 1 327 ? 43.032 75.989 -1.974 1.00 26.86 304 ASP C C 1
ATOM 12745 O O . ASP C 1 327 ? 42.558 76.413 -3.036 1.00 25.88 304 ASP C O 1
ATOM 12750 N N . LEU C 1 328 ? 43.425 74.720 -1.825 1.00 25.42 305 LEU C N 1
ATOM 12751 C CA . LEU C 1 328 ? 43.328 73.787 -2.940 1.00 24.78 305 LEU C CA 1
ATOM 12752 C C . LEU C 1 328 ? 41.876 73.605 -3.377 1.00 28.67 305 LEU C C 1
ATOM 12753 O O . LEU C 1 328 ? 41.595 73.461 -4.574 1.00 26.05 305 LEU C O 1
ATOM 12758 N N . ILE C 1 329 ? 40.938 73.638 -2.430 1.00 26.03 306 ILE C N 1
ATOM 12759 C CA . ILE C 1 329 ? 39.536 73.479 -2.807 1.00 29.08 306 ILE C CA 1
ATOM 12760 C C . ILE C 1 329 ? 39.036 74.734 -3.517 1.00 31.40 306 ILE C C 1
ATOM 12761 O O . ILE C 1 329 ? 38.250 74.655 -4.475 1.00 28.74 306 ILE C O 1
ATOM 12766 N N . CYS C 1 330 ? 39.503 75.907 -3.070 1.00 28.33 307 CYS C N 1
ATOM 12767 C CA . CYS C 1 330 ? 39.135 77.153 -3.732 1.00 33.87 307 CYS C CA 1
ATOM 12768 C C . CYS C 1 330 ? 39.753 77.238 -5.122 1.00 33.79 307 CYS C C 1
ATOM 12769 O O . CYS C 1 330 ? 39.072 77.611 -6.085 1.00 37.18 307 CYS C O 1
ATOM 12772 N N . GLU C 1 331 ? 41.031 76.883 -5.252 1.00 28.77 308 GLU C N 1
ATOM 12773 C CA . GLU C 1 331 ? 41.648 76.854 -6.575 1.00 31.73 308 GLU C CA 1
ATOM 12774 C C . GLU C 1 331 ? 40.833 76.006 -7.543 1.00 30.07 308 GLU C C 1
ATOM 12775 O O . GLU C 1 331 ? 40.665 76.373 -8.712 1.00 33.03 308 GLU C O 1
ATOM 12781 N N . LEU C 1 332 ? 40.326 74.862 -7.083 1.00 28.07 309 LEU C N 1
ATOM 12782 C CA . LEU C 1 332 ? 39.477 74.050 -7.952 1.00 28.58 309 LEU C CA 1
ATOM 12783 C C . LEU C 1 332 ? 38.151 74.742 -8.228 1.00 30.19 309 LEU C C 1
ATOM 12784 O O . LEU C 1 332 ? 37.514 74.477 -9.252 1.00 26.17 309 LEU C O 1
ATOM 12789 N N . GLY C 1 333 ? 37.705 75.590 -7.301 1.00 32.27 310 GLY C N 1
ATOM 12790 C CA . GLY C 1 333 ? 36.494 76.354 -7.476 1.00 30.32 310 GLY C CA 1
ATOM 12791 C C . GLY C 1 333 ? 35.231 75.721 -6.952 1.00 28.33 310 GLY C C 1
ATOM 12792 O O . GLY C 1 333 ? 34.146 76.063 -7.432 1.00 29.94 310 GLY C O 1
ATOM 12793 N N . ALA C 1 334 ? 35.323 74.807 -5.993 1.00 27.18 311 ALA C N 1
ATOM 12794 C CA . ALA C 1 334 ? 34.112 74.193 -5.459 1.00 26.08 311 ALA C CA 1
ATOM 12795 C C . ALA C 1 334 ? 33.241 75.240 -4.780 1.00 27.71 311 ALA C C 1
ATOM 12796 O O . ALA C 1 334 ? 33.746 76.162 -4.137 1.00 28.74 311 ALA C O 1
ATOM 12798 N N . THR C 1 335 ? 31.920 75.108 -4.926 1.00 24.39 312 THR C N 1
ATOM 12799 C CA . THR C 1 335 ? 31.020 75.958 -4.159 1.00 25.25 312 THR C CA 1
ATOM 12800 C C . THR C 1 335 ? 30.522 75.274 -2.894 1.00 31.94 312 THR C C 1
ATOM 12801 O O . THR C 1 335 ? 29.892 75.935 -2.046 1.00 28.44 312 THR C O 1
ATOM 12805 N N . THR C 1 336 ? 30.812 73.984 -2.732 1.00 24.08 313 THR C N 1
ATOM 12806 C CA . THR C 1 336 ? 30.341 73.255 -1.568 1.00 27.58 313 THR C CA 1
ATOM 12807 C C . THR C 1 336 ? 31.393 72.256 -1.123 1.00 25.71 313 THR C C 1
ATOM 12808 O O . THR C 1 336 ? 32.143 71.708 -1.936 1.00 25.75 313 THR C O 1
ATOM 12812 N N . ILE C 1 337 ? 31.429 72.023 0.184 1.00 23.72 314 ILE C N 1
ATOM 12813 C CA . ILE C 1 337 ? 32.166 70.913 0.756 1.00 22.26 314 ILE C CA 1
ATOM 12814 C C . ILE C 1 337 ? 31.227 70.116 1.636 1.00 24.59 314 ILE C C 1
ATOM 12815 O O . ILE C 1 337 ? 30.542 70.681 2.498 1.00 22.90 314 ILE C O 1
ATOM 12820 N N . ARG C 1 338 ? 3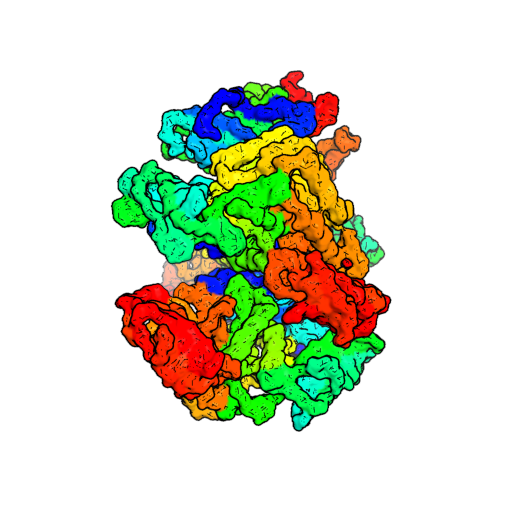1.198 68.809 1.413 1.00 26.21 315 ARG C N 1
ATOM 12821 C CA . ARG C 1 338 ? 30.653 67.869 2.377 1.00 24.86 315 ARG C CA 1
ATOM 12822 C C . ARG C 1 338 ? 31.774 67.513 3.351 1.00 25.59 315 ARG C C 1
ATOM 12823 O O . ARG C 1 338 ? 32.729 66.825 2.979 1.00 24.51 315 ARG C O 1
ATOM 12831 N N . LEU C 1 339 ? 31.679 67.999 4.592 1.00 26.37 316 LEU C N 1
ATOM 12832 C CA . LEU C 1 339 ? 32.661 67.674 5.632 1.00 23.11 316 LEU C CA 1
ATOM 12833 C C . LEU C 1 339 ? 32.233 66.375 6.322 1.00 25.69 316 LEU C C 1
ATOM 12834 O O . LEU C 1 339 ? 31.707 66.349 7.440 1.00 22.77 316 LEU C O 1
ATOM 12839 N N . ALA C 1 340 ? 32.428 65.277 5.597 1.00 21.16 317 ALA C N 1
ATOM 12840 C CA . ALA C 1 340 ? 32.272 63.926 6.096 1.00 25.33 317 ALA C CA 1
ATOM 12841 C C . ALA C 1 340 ? 33.451 63.587 7.010 1.00 27.38 317 ALA C C 1
ATOM 12842 O O . ALA C 1 340 ? 34.469 64.285 7.012 1.00 25.93 317 ALA C O 1
ATOM 12844 N N . HIS C 1 341 ? 33.304 62.553 7.842 1.00 24.78 318 HIS C N 1
ATOM 12845 C CA . HIS C 1 341 ? 32.058 61.877 8.204 1.00 28.87 318 HIS C CA 1
ATOM 12846 C C . HIS C 1 341 ? 31.704 62.148 9.666 1.00 27.30 318 HIS C C 1
ATOM 12847 O O . HIS C 1 341 ? 31.368 61.216 10.389 1.00 23.98 318 HIS C O 1
ATOM 12854 N N . TYR C 1 342 ? 31.840 63.394 10.112 1.00 24.46 319 TYR C N 1
ATOM 12855 C CA . TYR C 1 342 ? 31.993 63.691 11.538 1.00 25.60 319 TYR C CA 1
ATOM 12856 C C . TYR C 1 342 ? 32.252 65.190 11.645 1.00 23.73 319 TYR C C 1
ATOM 12857 O O . TYR C 1 342 ? 32.493 65.865 10.644 1.00 23.61 319 TYR C O 1
ATOM 12866 N N . GLN C 1 343 ? 32.205 65.697 12.864 1.00 22.12 320 GLN C N 1
ATOM 12867 C CA . GLN C 1 343 ? 32.451 67.113 13.090 1.00 25.44 320 GLN C CA 1
ATOM 12868 C C . GLN C 1 343 ? 33.919 67.435 12.824 1.00 26.15 320 GLN C C 1
ATOM 12869 O O . GLN C 1 343 ? 34.813 66.692 13.254 1.00 24.95 320 GLN C O 1
ATOM 12875 N N . HIS C 1 344 ? 34.156 68.528 12.089 1.00 22.98 321 HIS C N 1
ATOM 12876 C CA . HIS C 1 344 ? 35.481 69.001 11.726 1.00 23.02 321 HIS C CA 1
ATOM 12877 C C . HIS C 1 344 ? 35.952 70.085 12.708 1.00 27.96 321 HIS C C 1
ATOM 12878 O O . HIS C 1 344 ? 35.258 70.451 13.665 1.00 26.51 321 HIS C O 1
ATOM 12885 N N . ASP C 1 345 ? 37.159 70.600 12.491 1.00 27.12 322 ASP C N 1
ATOM 12886 C CA . ASP C 1 345 ? 37.695 71.613 13.387 1.00 23.46 322 ASP C CA 1
ATOM 12887 C C . ASP C 1 345 ? 36.937 72.926 13.222 1.00 23.15 322 ASP C C 1
ATOM 12888 O O . ASP C 1 345 ? 36.478 73.256 12.132 1.00 22.68 322 ASP C O 1
ATOM 12893 N N . GLN C 1 346 ? 36.797 73.671 14.330 1.00 25.83 323 GLN C N 1
ATOM 12894 C CA . GLN C 1 346 ? 36.195 75.005 14.260 1.00 28.92 323 GLN C CA 1
ATOM 12895 C C . GLN C 1 346 ? 36.947 75.890 13.280 1.00 28.22 323 GLN C C 1
ATOM 12896 O O . GLN C 1 346 ? 36.345 76.715 12.583 1.00 28.03 323 GLN C O 1
ATOM 12902 N N . TYR C 1 347 ? 38.268 75.734 13.216 1.00 26.03 324 TYR C N 1
ATOM 12903 C CA . TYR C 1 347 ? 39.046 76.588 12.340 1.00 27.01 324 TYR C CA 1
ATOM 12904 C C . TYR C 1 347 ? 38.734 76.301 10.881 1.00 28.25 324 TYR C C 1
ATOM 12905 O O . TYR C 1 347 ? 38.648 77.230 10.067 1.00 30.04 324 TYR C O 1
ATOM 12914 N N . PHE C 1 348 ? 38.526 75.030 10.527 1.00 28.23 325 PHE C N 1
ATOM 12915 C CA . PHE C 1 348 ? 38.128 74.741 9.151 1.00 26.95 325 PHE C CA 1
ATOM 12916 C C . PHE C 1 348 ? 36.756 75.336 8.832 1.00 25.54 325 PHE C C 1
ATOM 12917 O O . PHE C 1 348 ? 36.558 75.905 7.752 1.00 24.82 325 PHE C O 1
ATOM 12925 N N . TYR C 1 349 ? 35.786 75.199 9.746 1.00 23.08 326 TYR C N 1
ATOM 12926 C CA . TYR C 1 349 ? 34.483 75.805 9.485 1.00 27.84 326 TYR C CA 1
ATOM 12927 C C . TYR C 1 349 ? 34.587 77.333 9.379 1.00 28.53 326 TYR C C 1
ATOM 12928 O O . TYR C 1 349 ? 33.852 77.949 8.599 1.00 24.83 326 TYR C O 1
ATOM 12937 N N . ASP C 1 350 ? 35.496 77.961 10.141 1.00 25.90 327 ASP C N 1
ATOM 12938 C CA . ASP C 1 350 ? 35.672 79.412 10.027 1.00 27.62 327 ASP C CA 1
ATOM 12939 C C . ASP C 1 350 ? 36.190 79.794 8.656 1.00 32.03 327 ASP C C 1
ATOM 12940 O O . ASP C 1 350 ? 35.707 80.762 8.054 1.00 33.34 327 ASP C O 1
ATOM 12945 N N . LEU C 1 351 ? 37.208 79.073 8.169 1.00 26.22 328 LEU C N 1
ATOM 12946 C CA . LEU C 1 351 ? 37.652 79.265 6.794 1.00 31.39 328 LEU C CA 1
ATOM 12947 C C . LEU C 1 351 ? 36.478 79.162 5.837 1.00 29.32 328 LEU C C 1
ATOM 12948 O O . LEU C 1 351 ? 36.343 79.960 4.905 1.00 31.64 328 LEU C O 1
ATOM 12953 N N . CYS C 1 352 ? 35.620 78.169 6.056 1.00 28.52 329 CYS C N 1
ATOM 12954 C CA . CYS C 1 352 ? 34.478 77.988 5.171 1.00 31.61 329 CYS C CA 1
ATOM 12955 C C . CYS C 1 352 ? 33.580 79.212 5.191 1.00 28.37 329 CYS C C 1
ATOM 12956 O O . CYS C 1 352 ? 33.164 79.688 4.135 1.00 28.01 329 CYS C O 1
ATOM 12959 N N . ASP C 1 353 ? 33.309 79.754 6.385 1.00 28.78 330 ASP C N 1
ATOM 12960 C CA . ASP C 1 353 ? 32.626 81.042 6.500 1.00 28.80 330 ASP C CA 1
ATOM 12961 C C . ASP C 1 353 ? 33.357 82.139 5.731 1.00 28.55 330 ASP C C 1
ATOM 12962 O O . ASP C 1 353 ? 32.728 82.915 5.006 1.00 30.13 330 ASP C O 1
ATOM 12967 N N . GLU C 1 354 ? 34.690 82.228 5.888 1.00 32.19 331 GLU C N 1
ATOM 12968 C CA . GLU C 1 354 ? 35.443 83.361 5.336 1.00 33.85 331 GLU C CA 1
ATOM 12969 C C . GLU C 1 354 ? 35.472 83.352 3.817 1.00 33.61 331 GLU C C 1
ATOM 12970 O O . GLU C 1 354 ? 35.564 84.419 3.202 1.00 36.77 331 GLU C O 1
ATOM 12976 N N . ARG C 1 355 ? 35.463 82.168 3.205 1.00 31.87 332 ARG C N 1
ATOM 12977 C CA . ARG C 1 355 ? 35.597 82.014 1.765 1.00 30.61 332 ARG C CA 1
ATOM 12978 C C . ARG C 1 355 ? 34.262 81.848 1.058 1.00 30.24 332 ARG C C 1
ATOM 12979 O O . ARG C 1 355 ? 34.235 81.824 -0.174 1.00 34.45 332 ARG C O 1
ATOM 12987 N N . GLY C 1 356 ? 33.160 81.748 1.790 1.00 29.56 333 GLY C N 1
ATOM 12988 C CA . GLY C 1 356 ? 31.869 81.645 1.137 1.00 34.57 333 GLY C CA 1
ATOM 12989 C C . GLY C 1 356 ? 31.538 80.270 0.604 1.00 31.17 333 GLY C C 1
ATOM 12990 O O . GLY C 1 356 ? 30.746 80.155 -0.331 1.00 32.63 333 GLY C O 1
ATOM 12991 N N . LEU C 1 357 ? 32.141 79.223 1.161 1.00 32.40 334 LEU C N 1
ATOM 12992 C CA . LEU C 1 357 ? 31.787 77.851 0.824 1.00 31.72 334 LEU C CA 1
ATOM 12993 C C . LEU C 1 357 ? 30.523 77.447 1.567 1.00 32.50 334 LEU C C 1
ATOM 12994 O O . LEU C 1 357 ? 30.257 77.928 2.670 1.00 33.41 334 LEU C O 1
ATOM 12999 N N . VAL C 1 358 ? 29.739 76.561 0.953 1.00 29.32 335 VAL C N 1
ATOM 13000 C CA . VAL C 1 358 ? 28.477 76.092 1.522 1.00 30.34 335 VAL C CA 1
ATOM 13001 C C . VAL C 1 358 ? 28.657 74.651 2.000 1.00 30.16 335 VAL C C 1
ATOM 13002 O O . VAL C 1 358 ? 28.954 73.751 1.203 1.00 28.36 335 VAL C O 1
ATOM 13006 N N . ILE C 1 359 ? 28.455 74.426 3.296 1.00 28.77 336 ILE C N 1
ATOM 13007 C CA . ILE C 1 359 ? 28.971 73.243 3.975 1.00 25.67 336 ILE C CA 1
ATOM 13008 C C . ILE C 1 359 ? 27.844 72.272 4.284 1.00 23.92 336 ILE C C 1
ATOM 13009 O O . ILE C 1 359 ? 26.745 72.676 4.660 1.00 27.58 336 ILE C O 1
ATOM 13014 N N . TRP C 1 360 ? 28.128 70.987 4.119 1.00 26.99 337 TRP C N 1
ATOM 13015 C CA . TRP C 1 360 ? 27.351 69.896 4.699 1.00 26.45 337 TRP C CA 1
ATOM 13016 C C . TRP C 1 360 ? 28.181 69.333 5.845 1.00 26.05 337 TRP C C 1
ATOM 13017 O O . TRP C 1 360 ? 29.311 68.881 5.626 1.00 26.17 337 TRP C O 1
ATOM 13028 N N . ALA C 1 361 ? 27.625 69.376 7.057 1.00 26.47 338 ALA C N 1
ATOM 13029 C CA . ALA C 1 361 ? 28.224 68.818 8.263 1.00 23.45 338 ALA C CA 1
ATOM 13030 C C . ALA C 1 361 ? 27.365 67.663 8.778 1.00 27.98 338 ALA C C 1
ATOM 13031 O O . ALA C 1 361 ? 26.132 67.714 8.697 1.00 28.36 338 ALA C O 1
ATOM 13033 N N . GLU C 1 362 ? 28.017 66.641 9.347 1.00 24.65 339 GLU C N 1
ATOM 13034 C CA . GLU C 1 362 ? 27.342 65.402 9.733 1.00 27.51 339 GLU C CA 1
ATOM 13035 C C . GLU C 1 362 ? 28.054 64.722 10.914 1.00 30.71 339 GLU C C 1
ATOM 13036 O O . GLU C 1 362 ? 29.208 65.026 11.240 1.00 24.68 339 GLU C O 1
ATOM 13042 N N . ILE C 1 363 ? 27.355 63.772 11.538 1.00 25.79 340 ILE C N 1
ATOM 13043 C CA . ILE C 1 363 ? 27.894 62.952 12.627 1.00 24.40 340 ILE C CA 1
ATOM 13044 C C . ILE C 1 363 ? 28.277 61.601 12.047 1.00 22.79 340 ILE C C 1
ATOM 13045 O O . ILE C 1 363 ? 27.763 61.253 10.981 1.00 26.51 340 ILE C O 1
ATOM 13050 N N . PRO C 1 364 ? 29.193 60.786 12.700 1.00 24.71 341 PRO C N 1
ATOM 13051 C CA . PRO C 1 364 ? 29.599 59.483 12.169 1.00 25.69 341 PRO C CA 1
ATOM 13052 C C . PRO C 1 364 ? 28.606 58.330 12.424 1.00 24.95 341 PRO C C 1
ATOM 13053 O O . PRO C 1 364 ? 28.981 57.223 12.821 1.00 25.05 341 PRO C O 1
ATOM 13057 N N . TYR C 1 365 ? 27.338 58.596 12.210 1.00 24.02 342 TYR C N 1
ATOM 13058 C CA . TYR C 1 365 ? 26.307 57.559 12.225 1.00 26.77 342 TYR C CA 1
ATOM 13059 C C . TYR C 1 365 ? 26.406 56.833 10.881 1.00 26.72 342 TYR C C 1
ATOM 13060 O O . TYR C 1 365 ? 25.842 57.264 9.882 1.00 26.99 342 TYR C O 1
ATOM 13069 N N . ILE C 1 366 ? 27.162 55.732 10.827 1.00 25.47 343 ILE C N 1
ATOM 13070 C CA . ILE C 1 366 ? 27.722 55.304 9.553 1.00 22.05 343 ILE C CA 1
ATOM 13071 C C . ILE C 1 366 ? 27.785 53.783 9.423 1.00 25.11 343 ILE C C 1
ATOM 13072 O O . ILE C 1 366 ? 28.055 53.061 10.394 1.00 24.57 343 ILE C O 1
ATOM 13077 N N . SER C 1 367 ? 27.538 53.315 8.190 1.00 24.52 344 SER C N 1
ATOM 13078 C CA . SER C 1 367 ? 27.634 51.932 7.707 1.00 27.99 344 SER C CA 1
ATOM 13079 C C . SER C 1 367 ? 26.637 50.949 8.314 1.00 30.37 344 SER C C 1
ATOM 13080 O O . SER C 1 367 ? 26.040 50.166 7.578 1.00 33.64 344 SER C O 1
ATOM 13083 N N . SER C 1 368 ? 26.472 50.936 9.636 1.00 31.72 345 SER C N 1
ATOM 13084 C CA . SER C 1 368 ? 25.731 49.852 10.279 1.00 33.32 345 SER C CA 1
ATOM 13085 C C . SER C 1 368 ? 25.113 50.329 11.585 1.00 29.98 345 SER C C 1
ATOM 13086 O O . SER C 1 368 ? 25.824 50.697 12.521 1.00 31.72 345 SER C O 1
ATOM 13089 N N . HIS C 1 369 ? 23.791 50.295 11.655 1.00 33.44 346 HIS C N 1
ATOM 13090 C CA . HIS C 1 369 ? 23.091 50.772 12.835 1.00 33.35 346 HIS C CA 1
ATOM 13091 C C . HIS C 1 369 ? 23.377 49.873 14.030 1.00 39.59 346 HIS C C 1
ATOM 13092 O O . HIS C 1 369 ? 23.051 48.683 14.005 1.00 40.38 346 HIS C O 1
ATOM 13099 N N . MET C 1 370 ? 23.968 50.455 15.096 1.00 34.99 347 MET C N 1
ATOM 13100 C CA . MET C 1 370 ? 24.199 49.787 16.379 1.00 34.51 347 MET C CA 1
ATOM 13101 C C . MET C 1 370 ? 23.021 50.047 17.312 1.00 35.78 347 MET C C 1
ATOM 13102 O O . MET C 1 370 ? 22.707 51.210 17.588 1.00 33.99 347 MET C O 1
ATOM 13107 N N . PRO C 1 371 ? 22.344 49.011 17.817 1.00 42.48 348 PRO C N 1
ATOM 13108 C CA . PRO C 1 371 ? 21.250 49.262 18.781 1.00 39.28 348 PRO C CA 1
ATOM 13109 C C . PRO C 1 371 ? 21.715 49.949 20.067 1.00 34.31 348 PRO C C 1
ATOM 13110 O O . PRO C 1 371 ? 21.029 50.854 20.564 1.00 35.41 348 PRO C O 1
ATOM 13114 N N . ASN C 1 372 ? 22.875 49.571 20.603 1.00 29.76 349 ASN C N 1
ATOM 13115 C CA . ASN C 1 372 ? 23.451 50.252 21.764 1.00 37.17 349 ASN C CA 1
ATOM 13116 C C . ASN C 1 372 ? 24.041 51.646 21.427 1.00 33.71 349 ASN C C 1
ATOM 13117 O O . ASN C 1 372 ? 24.570 52.318 22.319 1.00 32.54 349 ASN C O 1
ATOM 13122 N N . GLY C 1 373 ? 23.925 52.113 20.181 1.00 33.42 350 GLY C N 1
ATOM 13123 C CA . GLY C 1 373 ? 24.566 53.342 19.733 1.00 28.62 350 GLY C CA 1
ATOM 13124 C C . GLY C 1 373 ? 23.731 54.611 19.758 1.00 31.62 350 GLY C C 1
ATOM 13125 O O . GLY C 1 373 ? 24.260 55.701 19.529 1.00 31.05 350 GLY C O 1
ATOM 13126 N N . ARG C 1 374 ? 22.435 54.475 20.051 1.00 30.21 351 ARG C N 1
ATOM 13127 C CA . ARG C 1 374 ? 21.508 55.602 20.039 1.00 33.52 351 ARG C CA 1
ATOM 13128 C C . ARG C 1 374 ? 22.026 56.809 20.838 1.00 37.57 351 ARG C C 1
ATOM 13129 O O . ARG C 1 374 ? 22.104 57.928 20.313 1.00 34.48 351 ARG C O 1
ATOM 13137 N N . GLU C 1 375 ? 22.379 56.592 22.112 1.00 34.70 352 GLU C N 1
ATOM 13138 C CA . GLU C 1 375 ? 22.809 57.680 22.991 1.00 37.08 352 GLU C CA 1
ATOM 13139 C C . GLU C 1 375 ? 23.970 58.477 22.390 1.00 33.60 352 GLU C C 1
ATOM 13140 O O . GLU C 1 375 ? 24.010 59.710 22.492 1.00 32.96 352 GLU C O 1
ATOM 13146 N N . ASN C 1 376 ? 24.921 57.792 21.755 1.00 30.94 353 ASN C N 1
ATOM 13147 C CA . ASN C 1 376 ? 26.075 58.492 21.211 1.00 26.86 353 ASN C CA 1
ATOM 13148 C C . ASN C 1 376 ? 25.732 59.274 19.945 1.00 27.51 353 ASN C C 1
ATOM 13149 O O . ASN C 1 376 ? 26.359 60.309 19.684 1.00 32.72 353 ASN C O 1
ATOM 13154 N N . THR C 1 377 ? 24.755 58.816 19.154 1.00 25.48 354 THR C N 1
ATOM 13155 C CA . THR C 1 377 ? 24.258 59.649 18.056 1.00 28.81 354 THR C CA 1
ATOM 13156 C C . THR C 1 377 ? 23.647 60.941 18.590 1.00 30.10 354 THR C C 1
ATOM 13157 O O . THR C 1 377 ? 23.820 62.007 17.988 1.00 31.78 354 THR C O 1
ATOM 13161 N N . ILE C 1 378 ? 22.927 60.865 19.719 1.00 31.42 355 ILE C N 1
ATOM 13162 C CA . ILE C 1 378 ? 22.244 62.041 20.260 1.00 31.17 355 ILE C CA 1
ATOM 13163 C C . ILE C 1 378 ? 23.265 63.059 20.750 1.00 30.70 355 ILE C C 1
ATOM 13164 O O . ILE C 1 378 ? 23.183 64.255 20.442 1.00 33.11 355 ILE C O 1
ATOM 13169 N N . SER C 1 379 ? 24.226 62.588 21.542 1.00 31.39 356 SER C N 1
ATOM 13170 C CA . SER C 1 379 ? 25.258 63.443 22.111 1.00 29.86 356 SER C CA 1
ATOM 13171 C C . SER C 1 379 ? 26.106 64.092 21.018 1.00 27.12 356 SER C C 1
ATOM 13172 O O . SER C 1 379 ? 26.372 65.294 21.067 1.00 26.97 356 SER C O 1
ATOM 13175 N N . GLN C 1 380 ? 26.498 63.327 19.990 1.00 29.02 357 GLN C N 1
ATOM 13176 C CA . GLN C 1 380 ? 27.316 63.924 18.937 1.00 26.71 357 GLN C CA 1
ATOM 13177 C C . GLN C 1 380 ? 26.511 64.908 18.103 1.00 29.17 357 GLN C C 1
ATOM 13178 O O . GLN C 1 380 ? 27.046 65.931 17.668 1.00 29.53 357 GLN C O 1
ATOM 13184 N N . MET C 1 381 ? 25.222 64.643 17.883 1.00 25.99 358 MET C N 1
ATOM 13185 C CA . MET C 1 381 ? 24.436 65.611 17.130 1.00 28.92 358 MET C CA 1
ATOM 13186 C C . MET C 1 381 ? 24.197 66.879 17.944 1.00 31.43 358 MET C C 1
ATOM 13187 O O . MET C 1 381 ? 24.222 67.988 17.390 1.00 27.70 358 MET C O 1
ATOM 13192 N N . LYS C 1 382 ? 23.936 66.736 19.252 1.00 30.62 359 LYS C N 1
ATOM 13193 C CA . LYS C 1 382 ? 23.764 67.912 20.104 1.00 31.24 359 LYS C CA 1
ATOM 13194 C C . LYS C 1 382 ? 25.006 68.795 20.051 1.00 31.54 359 LYS C C 1
ATOM 13195 O O . LYS C 1 382 ? 24.926 69.983 19.717 1.00 26.19 359 LYS C O 1
ATOM 13201 N N . GLU C 1 383 ? 26.169 68.206 20.355 1.00 31.64 360 GLU C N 1
ATOM 13202 C CA . GLU C 1 383 ? 27.447 68.906 20.252 1.00 26.78 360 GLU C CA 1
ATOM 13203 C C . GLU C 1 383 ? 27.654 69.506 18.862 1.00 29.87 360 GLU C C 1
ATOM 13204 O O . GLU C 1 383 ? 28.074 70.665 18.738 1.00 28.25 360 GLU C O 1
ATOM 13210 N N . LEU C 1 384 ? 27.361 68.738 17.802 1.00 23.86 361 LEU C N 1
ATOM 13211 C CA . LEU C 1 384 ? 27.562 69.262 16.453 1.00 29.43 361 LEU C CA 1
ATOM 13212 C C . LEU C 1 384 ? 26.776 70.555 16.247 1.00 30.29 361 LEU C C 1
ATOM 13213 O O . LEU C 1 384 ? 27.326 71.572 15.814 1.00 27.72 361 LEU C O 1
ATOM 13218 N N . VAL C 1 385 ? 25.491 70.538 16.599 1.00 29.86 362 VAL C N 1
ATOM 13219 C CA . VAL C 1 385 ? 24.630 71.687 16.361 1.00 28.36 362 VAL C CA 1
ATOM 13220 C C . VAL C 1 385 ? 24.971 72.828 17.308 1.00 26.77 362 VAL C C 1
ATOM 13221 O O . VAL C 1 385 ? 25.070 73.988 16.889 1.00 30.15 362 VAL C O 1
ATOM 13225 N N . VAL C 1 386 ? 25.115 72.529 18.601 1.00 28.91 363 VAL C N 1
ATOM 13226 C CA . VAL C 1 386 ? 25.402 73.584 19.574 1.00 30.94 363 VAL C CA 1
ATOM 13227 C C . VAL C 1 386 ? 26.695 74.300 19.218 1.00 26.76 363 VAL C C 1
ATOM 13228 O O . VAL C 1 386 ? 26.776 75.532 19.295 1.00 24.46 363 VAL C O 1
ATOM 13232 N N . GLN C 1 387 ? 27.715 73.553 18.787 1.00 26.01 364 GLN C N 1
ATOM 13233 C CA . GLN C 1 387 ? 29.015 74.178 18.572 1.00 25.27 364 GLN C CA 1
ATOM 13234 C C . GLN C 1 387 ? 29.134 74.860 17.216 1.00 28.44 364 GLN C C 1
ATOM 13235 O O . GLN C 1 387 ? 29.991 75.734 17.056 1.00 30.59 364 GLN C O 1
ATOM 13241 N N . ASN C 1 388 ? 28.275 74.529 16.253 1.00 27.31 365 ASN C N 1
ATOM 13242 C CA . ASN C 1 388 ? 28.427 75.041 14.896 1.00 29.08 365 ASN C CA 1
ATOM 13243 C C . ASN C 1 388 ? 27.234 75.875 14.427 1.00 27.27 365 ASN C C 1
ATOM 13244 O O . ASN C 1 388 ? 27.221 76.319 13.270 1.00 23.91 365 ASN C O 1
ATOM 13249 N N . TYR C 1 389 ? 26.272 76.150 15.315 1.00 26.10 366 TYR C N 1
ATOM 13250 C CA . TYR C 1 389 ? 25.067 76.893 14.946 1.00 29.86 366 TYR C CA 1
ATOM 13251 C C . TYR C 1 389 ? 25.385 78.226 14.274 1.00 30.47 366 TYR C C 1
ATOM 13252 O O . TYR C 1 389 ? 24.670 78.652 13.361 1.00 31.00 366 TYR C O 1
ATOM 13261 N N . ASN C 1 390 ? 26.454 78.896 14.705 1.00 28.42 367 ASN C N 1
ATOM 13262 C CA . ASN C 1 390 ? 26.729 80.247 14.239 1.00 29.05 367 ASN C CA 1
ATOM 13263 C C . ASN C 1 390 ? 27.390 80.291 12.867 1.00 29.81 367 ASN C C 1
ATOM 13264 O O . ASN C 1 390 ? 27.387 81.355 12.244 1.00 30.49 367 ASN C O 1
ATOM 13269 N N . HIS C 1 391 ? 27.906 79.172 12.365 1.00 27.35 368 HIS C N 1
ATOM 13270 C CA . HIS C 1 391 ? 28.631 79.152 11.094 1.00 29.06 368 HIS C CA 1
ATOM 13271 C C . HIS C 1 391 ? 27.692 79.381 9.906 1.00 32.33 368 HIS C C 1
ATOM 13272 O O . HIS C 1 391 ? 26.896 78.488 9.573 1.00 30.99 368 HIS C O 1
ATOM 13279 N N . PRO C 1 392 ? 27.750 80.536 9.236 1.00 30.55 369 PRO C N 1
ATOM 13280 C CA . PRO C 1 392 ? 26.843 80.772 8.097 1.00 28.43 369 PRO C CA 1
ATOM 13281 C C . PRO C 1 392 ? 27.091 79.846 6.913 1.00 34.18 369 PRO C C 1
ATOM 13282 O O . PRO C 1 392 ? 26.165 79.606 6.126 1.00 33.30 369 PRO C O 1
ATOM 13286 N N . SER C 1 393 ? 28.302 79.308 6.770 1.00 28.97 370 SER C N 1
ATOM 13287 C CA . SER C 1 393 ? 28.575 78.335 5.714 1.00 29.08 370 SER C CA 1
ATOM 13288 C C . SER C 1 393 ? 27.694 77.084 5.797 1.00 28.14 370 SER C C 1
ATOM 13289 O O . SER C 1 393 ? 27.437 76.449 4.767 1.00 28.87 370 SER C O 1
ATOM 13292 N N . ILE C 1 394 ? 27.225 76.704 6.978 1.00 27.67 371 ILE C N 1
ATOM 13293 C CA . ILE C 1 394 ? 26.564 75.413 7.162 1.00 26.80 371 ILE C CA 1
ATOM 13294 C C . ILE C 1 394 ? 25.067 75.532 6.865 1.00 29.09 371 ILE C C 1
ATOM 13295 O O . ILE C 1 394 ? 24.371 76.382 7.429 1.00 24.67 371 ILE C O 1
ATOM 13300 N N . VAL C 1 395 ? 24.565 74.658 5.993 1.00 29.42 372 VAL C N 1
ATOM 13301 C CA . VAL C 1 395 ? 23.177 74.735 5.548 1.00 30.73 372 VAL C CA 1
ATOM 13302 C C . VAL C 1 395 ? 22.440 73.450 5.887 1.00 28.98 372 VAL C C 1
ATOM 13303 O O . VAL C 1 395 ? 21.217 73.445 6.032 1.00 30.42 372 VAL C O 1
ATOM 13307 N N . VAL C 1 396 ? 23.147 72.338 5.966 1.00 28.66 373 VAL C N 1
ATOM 13308 C CA . VAL C 1 396 ? 22.476 71.071 6.205 1.00 32.72 373 VAL C CA 1
ATOM 13309 C C . VAL C 1 396 ? 23.235 70.293 7.261 1.00 30.15 373 VAL C C 1
ATOM 13310 O O . VAL C 1 396 ? 24.471 70.340 7.332 1.00 27.70 373 VAL C O 1
ATOM 13314 N N . TRP C 1 397 ? 22.480 69.584 8.083 1.00 25.53 374 TRP C N 1
ATOM 13315 C CA . TRP C 1 397 ? 23.021 68.658 9.056 1.00 26.37 374 TRP C CA 1
ATOM 13316 C C . TRP C 1 397 ? 22.748 67.248 8.563 1.00 29.13 374 TRP C C 1
ATOM 13317 O O . TRP C 1 397 ? 21.606 66.919 8.222 1.00 30.35 374 TRP C O 1
ATOM 13328 N N . GLY C 1 398 ? 23.790 66.420 8.527 1.00 25.59 375 GLY C N 1
ATOM 13329 C CA . GLY C 1 398 ? 23.673 65.053 8.062 1.00 25.98 375 GLY C CA 1
ATOM 13330 C C . GLY C 1 398 ? 23.451 64.113 9.233 1.00 30.43 375 GLY C C 1
ATOM 13331 O O . GLY C 1 398 ? 24.221 64.110 10.193 1.00 30.24 375 GLY C O 1
ATOM 13332 N N . LEU C 1 399 ? 22.397 63.295 9.127 1.00 28.95 376 LEU C N 1
ATOM 13333 C CA . LEU C 1 399 ? 22.030 62.387 10.207 1.00 26.88 376 LEU C CA 1
ATOM 13334 C C . LEU C 1 399 ? 22.866 61.110 10.189 1.00 24.86 376 LEU C C 1
ATOM 13335 O O . LEU C 1 399 ? 23.180 60.567 11.255 1.00 26.97 376 LEU C O 1
ATOM 13340 N N . SER C 1 400 ? 23.220 60.615 9.003 1.00 23.34 377 SER C N 1
ATOM 13341 C CA . SER C 1 400 ? 23.827 59.299 8.856 1.00 24.48 377 SER C CA 1
ATOM 13342 C C . SER C 1 400 ? 24.363 59.165 7.438 1.00 25.02 377 SER C C 1
ATOM 13343 O O . SER C 1 400 ? 24.018 59.947 6.550 1.00 26.26 377 SER C O 1
ATOM 13346 N N . ASN C 1 401 ? 25.192 58.132 7.231 1.00 25.88 378 ASN C N 1
ATOM 13347 C CA . ASN C 1 401 ? 25.845 57.867 5.947 1.00 26.46 378 ASN C CA 1
ATOM 13348 C C . ASN C 1 401 ? 25.847 56.365 5.697 1.00 28.77 378 ASN C C 1
ATOM 13349 O O . ASN C 1 401 ? 26.518 55.623 6.426 1.00 21.50 378 ASN C O 1
ATOM 13354 N N . GLU C 1 402 ? 25.132 55.923 4.649 1.00 30.24 379 GLU C N 1
ATOM 13355 C CA . GLU C 1 402 ? 25.066 54.503 4.284 1.00 26.29 379 GLU C CA 1
ATOM 13356 C C . GLU C 1 402 ? 24.611 53.644 5.454 1.00 25.77 379 GLU C C 1
ATOM 13357 O O . GLU C 1 402 ? 25.070 52.510 5.637 1.00 26.85 379 GLU C O 1
ATOM 13363 N N . ILE C 1 403 ? 23.708 54.178 6.272 1.00 23.60 380 ILE C N 1
ATOM 13364 C CA . ILE C 1 403 ? 23.379 53.476 7.495 1.00 28.12 380 ILE C CA 1
ATOM 13365 C C . ILE C 1 403 ? 22.706 52.118 7.244 1.00 32.19 380 ILE C C 1
ATOM 13366 O O . ILE C 1 403 ? 22.700 51.278 8.138 1.00 35.79 380 ILE C O 1
ATOM 13371 N N . THR C 1 404 ? 22.185 51.847 6.044 1.00 32.65 381 THR C N 1
ATOM 13372 C CA . THR C 1 404 ? 21.581 50.551 5.747 1.00 39.56 381 THR C CA 1
ATOM 13373 C C . THR C 1 404 ? 22.516 49.599 4.990 1.00 38.93 381 THR C C 1
ATOM 13374 O O . THR C 1 404 ? 22.034 48.707 4.282 1.00 48.59 381 THR C O 1
ATOM 13378 N N . MET C 1 405 ? 23.826 49.753 5.123 1.00 39.07 382 MET C N 1
ATOM 13379 C CA . MET C 1 405 ? 24.775 49.013 4.277 1.00 41.00 382 MET C CA 1
ATOM 13380 C C . MET C 1 405 ? 25.000 47.535 4.662 1.00 40.03 382 MET C C 1
ATOM 13381 O O . MET C 1 405 ? 24.566 47.067 5.715 1.00 47.92 382 MET C O 1
ATOM 13386 N N . GLU C 1 411 ? 13.800 49.197 11.928 1.00 44.35 388 GLU C N 1
ATOM 13387 C CA . GLU C 1 411 ? 12.811 49.876 12.774 1.00 46.59 388 GLU C CA 1
ATOM 13388 C C . GLU C 1 411 ? 13.404 50.637 13.981 1.00 42.62 388 GLU C C 1
ATOM 13389 O O . GLU C 1 411 ? 13.001 51.769 14.257 1.00 42.35 388 GLU C O 1
ATOM 13395 N N . ASP C 1 412 ? 14.329 50.020 14.721 1.00 40.83 389 ASP C N 1
ATOM 13396 C CA . ASP C 1 412 ? 15.142 50.805 15.648 1.00 43.05 389 ASP C CA 1
ATOM 13397 C C . ASP C 1 412 ? 15.941 51.864 14.882 1.00 39.59 389 ASP C C 1
ATOM 13398 O O . ASP C 1 412 ? 16.125 52.988 15.367 1.00 31.77 389 ASP C O 1
ATOM 13403 N N . LEU C 1 413 ? 16.360 51.539 13.651 1.00 35.79 390 LEU C N 1
ATOM 13404 C CA . LEU C 1 413 ? 17.013 52.522 12.796 1.00 32.24 390 LEU C CA 1
ATOM 13405 C C . LEU C 1 413 ? 16.092 53.704 12.511 1.00 38.95 390 LEU C C 1
ATOM 13406 O O . LEU C 1 413 ? 16.509 54.868 12.595 1.00 34.60 390 LEU C O 1
ATOM 13411 N N . LEU C 1 414 ? 14.831 53.420 12.169 1.00 38.51 391 LEU C N 1
ATOM 13412 C CA . LEU C 1 414 ? 13.908 54.483 11.785 1.00 35.50 391 LEU C CA 1
ATOM 13413 C C . LEU C 1 414 ? 13.582 55.377 12.964 1.00 37.28 391 LEU C C 1
ATOM 13414 O O . LEU C 1 414 ? 13.546 56.607 12.832 1.00 39.09 391 LEU C O 1
ATOM 13419 N N . GLU C 1 415 ? 13.353 54.777 14.132 1.00 39.99 392 GLU C N 1
ATOM 13420 C CA . GLU C 1 415 ? 13.185 55.567 15.342 1.00 40.82 392 GLU C CA 1
ATOM 13421 C C . GLU C 1 415 ? 14.422 56.429 15.615 1.00 41.10 392 GLU C C 1
ATOM 13422 O O . GLU C 1 415 ? 14.291 57.625 15.906 1.00 40.33 392 GLU C O 1
ATOM 13428 N N . ASN C 1 416 ? 15.631 55.847 15.496 1.00 35.81 393 ASN C N 1
ATOM 13429 C CA . ASN C 1 416 ? 16.867 56.609 15.711 1.00 35.61 393 ASN C CA 1
ATOM 13430 C C . ASN C 1 416 ? 16.924 57.834 14.809 1.00 35.63 393 ASN C C 1
ATOM 13431 O O . ASN C 1 416 ? 17.301 58.924 15.255 1.00 36.93 393 ASN C O 1
ATOM 13436 N N . HIS C 1 417 ? 16.541 57.682 13.540 1.00 36.20 394 HIS C N 1
ATOM 13437 C CA . HIS C 1 417 ? 16.522 58.822 12.627 1.00 36.96 394 HIS C CA 1
ATOM 13438 C C . HIS C 1 417 ? 15.386 59.799 12.921 1.00 38.65 394 HIS C C 1
ATOM 13439 O O . HIS C 1 417 ? 15.543 61.009 12.707 1.00 40.93 394 HIS C O 1
ATOM 13446 N N . ARG C 1 418 ? 14.237 59.315 13.396 1.00 39.63 395 ARG C N 1
ATOM 13447 C CA . ARG C 1 418 ? 13.168 60.239 13.755 1.00 38.18 395 ARG C CA 1
ATOM 13448 C C . ARG C 1 418 ? 13.537 61.053 14.982 1.00 34.53 395 ARG C C 1
ATOM 13449 O O . ARG C 1 418 ? 13.105 62.206 15.113 1.00 36.43 395 ARG C O 1
ATOM 13457 N N . ILE C 1 419 ? 14.344 60.482 15.874 1.00 34.49 396 ILE C N 1
ATOM 13458 C CA . ILE C 1 419 ? 14.794 61.218 17.050 1.00 36.12 396 ILE C CA 1
ATOM 13459 C C . ILE C 1 419 ? 15.781 62.309 16.655 1.00 35.44 396 ILE C C 1
ATOM 13460 O O . ILE C 1 419 ? 15.668 63.461 17.101 1.00 35.53 396 ILE C O 1
ATOM 13465 N N . LEU C 1 420 ? 16.773 61.959 15.824 1.00 36.27 397 LEU C N 1
ATOM 13466 C CA . LEU C 1 420 ? 17.739 62.949 15.345 1.00 31.39 397 LEU C CA 1
ATOM 13467 C C . LEU C 1 420 ? 17.047 64.042 14.544 1.00 36.82 397 LEU C C 1
ATOM 13468 O O . LEU C 1 420 ? 17.263 65.238 14.793 1.00 33.76 397 LEU C O 1
ATOM 13473 N N . ASN C 1 421 ? 16.175 63.650 13.602 1.00 32.29 398 ASN C N 1
ATOM 13474 C CA . ASN C 1 421 ? 15.510 64.641 12.763 1.00 33.09 398 ASN C CA 1
ATOM 13475 C C . ASN C 1 421 ? 14.695 65.626 13.597 1.00 32.97 398 ASN C C 1
ATOM 13476 O O . ASN C 1 421 ? 14.768 66.844 13.386 1.00 36.13 398 ASN C O 1
ATOM 13481 N N . ASP C 1 422 ? 13.920 65.125 14.562 1.00 36.18 399 ASP C N 1
ATOM 13482 C CA . ASP C 1 422 ? 13.127 66.031 15.399 1.00 36.84 399 ASP C CA 1
ATOM 13483 C C . ASP C 1 422 ? 14.019 66.918 16.264 1.00 32.63 399 ASP C C 1
ATOM 13484 O O . ASP C 1 422 ? 13.741 68.110 16.424 1.00 36.73 399 ASP C O 1
ATOM 13489 N N . MET C 1 423 ? 15.107 66.360 16.814 1.00 31.58 400 MET C N 1
ATOM 13490 C CA . MET C 1 423 ? 15.958 67.124 17.720 1.00 35.39 400 MET C CA 1
ATOM 13491 C C . MET C 1 423 ? 16.663 68.269 16.999 1.00 33.59 400 MET C C 1
ATOM 13492 O O . MET C 1 423 ? 16.726 69.390 17.515 1.00 32.06 400 MET C O 1
ATOM 13497 N N . VAL C 1 424 ? 17.190 68.014 15.800 1.00 37.41 401 VAL C N 1
ATOM 13498 C CA . VAL C 1 424 ? 17.802 69.086 15.011 1.00 31.42 401 VAL C CA 1
ATOM 13499 C C . VAL C 1 424 ? 16.759 70.132 14.629 1.00 32.02 401 VAL C C 1
ATOM 13500 O O . VAL C 1 424 ? 16.977 71.342 14.792 1.00 33.30 401 VAL C O 1
ATOM 13504 N N . HIS C 1 425 ? 15.608 69.681 14.108 1.00 31.78 402 HIS C N 1
ATOM 13505 C CA . HIS C 1 425 ? 14.543 70.622 13.766 1.00 32.86 402 HIS C CA 1
ATOM 13506 C C . HIS C 1 425 ? 14.104 71.421 14.981 1.00 33.97 402 HIS C C 1
ATOM 13507 O O . HIS C 1 425 ? 13.767 72.603 14.853 1.00 39.66 402 HIS C O 1
ATOM 13514 N N . GLU C 1 426 ? 14.138 70.803 16.166 1.00 34.07 403 GLU C N 1
ATOM 13515 C CA . GLU C 1 426 ? 13.823 71.498 17.415 1.00 34.51 403 GLU C CA 1
ATOM 13516 C C . GLU C 1 426 ? 14.905 72.517 17.777 1.00 37.02 403 GLU C C 1
ATOM 13517 O O . GLU C 1 426 ? 14.599 73.634 18.217 1.00 36.09 403 GLU C O 1
ATOM 13523 N N . MET C 1 427 ? 16.178 72.164 17.573 1.00 37.38 404 MET C N 1
ATOM 13524 C CA . MET C 1 427 ? 17.280 73.036 17.975 1.00 38.01 404 MET C CA 1
ATOM 13525 C C . MET C 1 427 ? 17.598 74.111 16.945 1.00 33.53 404 MET C C 1
ATOM 13526 O O . MET C 1 427 ? 18.086 75.179 17.310 1.00 30.43 404 MET C O 1
ATOM 13531 N N . ASP C 1 428 ? 17.381 73.842 15.664 1.00 35.89 405 ASP C N 1
ATOM 13532 C CA . ASP C 1 428 ? 17.816 74.749 14.607 1.00 35.81 405 ASP C CA 1
ATOM 13533 C C . ASP C 1 428 ? 16.664 74.922 13.621 1.00 38.23 405 ASP C C 1
ATOM 13534 O O . ASP C 1 428 ? 16.430 74.075 12.752 1.00 35.62 405 ASP C O 1
ATOM 13539 N N . HIS C 1 429 ? 15.955 76.025 13.765 1.00 37.86 406 HIS C N 1
ATOM 13540 C CA . HIS C 1 429 ? 14.872 76.381 12.870 1.00 46.19 406 HIS C CA 1
ATOM 13541 C C . HIS C 1 429 ? 15.361 76.998 11.571 1.00 42.15 406 HIS C C 1
ATOM 13542 O O . HIS C 1 429 ? 14.527 77.459 10.789 1.00 45.44 406 HIS C O 1
ATOM 13549 N N . THR C 1 430 ? 16.676 77.024 11.319 1.00 37.59 407 THR C N 1
ATOM 13550 C CA . THR C 1 430 ? 17.219 77.744 10.175 1.00 35.88 407 THR C CA 1
ATOM 13551 C C . THR C 1 430 ? 17.950 76.862 9.170 1.00 34.45 407 THR C C 1
ATOM 13552 O O . THR C 1 430 ? 18.450 77.393 8.174 1.00 37.01 407 THR C O 1
ATOM 13556 N N . ARG C 1 431 ? 18.043 75.550 9.392 1.00 34.10 408 ARG C N 1
ATOM 13557 C CA . ARG C 1 431 ? 18.777 74.652 8.502 1.00 33.84 408 ARG C CA 1
ATOM 13558 C C . ARG C 1 431 ? 17.962 73.387 8.252 1.00 31.98 408 ARG C C 1
ATOM 13559 O O . ARG C 1 431 ? 17.074 73.037 9.027 1.00 35.95 408 ARG C O 1
ATOM 13567 N N . LEU C 1 432 ? 18.266 72.705 7.159 1.00 30.29 409 LEU C N 1
ATOM 13568 C CA . LEU C 1 432 ? 17.541 71.504 6.768 1.00 34.99 409 LEU C CA 1
ATOM 13569 C C . LEU C 1 432 ? 18.336 70.246 7.134 1.00 32.55 409 LEU C C 1
ATOM 13570 O O . LEU C 1 432 ? 19.545 70.288 7.368 1.00 28.20 409 LEU C O 1
ATOM 13575 N N . THR C 1 433 ? 17.637 69.121 7.202 1.00 31.90 410 THR C N 1
ATOM 13576 C CA . THR C 1 433 ? 18.297 67.857 7.486 1.00 29.99 410 THR C CA 1
ATOM 13577 C C . THR C 1 433 ? 18.485 67.091 6.194 1.00 28.75 410 THR C C 1
ATOM 13578 O O . THR C 1 433 ? 17.765 67.308 5.214 1.00 30.36 410 THR C O 1
ATOM 13582 N N . THR C 1 434 ? 19.484 66.207 6.200 1.00 28.84 411 THR C N 1
ATOM 13583 C CA . THR C 1 434 ? 19.819 65.390 5.045 1.00 26.22 411 THR C CA 1
ATOM 13584 C C . THR C 1 434 ? 20.416 64.061 5.491 1.00 28.67 411 THR C C 1
ATOM 13585 O O . THR C 1 434 ? 20.757 63.863 6.663 1.00 26.35 411 THR C O 1
ATOM 13589 N N . ILE C 1 435 ? 20.555 63.153 4.517 1.00 29.23 412 ILE C N 1
ATOM 13590 C CA . ILE C 1 435 ? 21.228 61.876 4.699 1.00 29.62 412 ILE C CA 1
ATOM 13591 C C . ILE C 1 435 ? 22.056 61.559 3.463 1.00 32.62 412 ILE C C 1
ATOM 13592 O O . ILE C 1 435 ? 21.919 62.188 2.408 1.00 31.64 412 ILE C O 1
ATOM 13597 N N . ALA C 1 436 ? 22.920 60.555 3.615 1.00 29.96 413 ALA C N 1
ATOM 13598 C CA . ALA C 1 436 ? 23.716 60.008 2.529 1.00 28.15 413 ALA C CA 1
ATOM 13599 C C . ALA C 1 436 ? 23.396 58.530 2.481 1.00 29.84 413 ALA C C 1
ATOM 13600 O O . ALA C 1 436 ? 23.592 57.825 3.474 1.00 29.91 413 ALA C O 1
ATOM 13602 N N . VAL C 1 437 ? 22.888 58.078 1.334 1.00 36.02 414 VAL C N 1
ATOM 13603 C CA . VAL C 1 437 ? 22.291 56.758 1.175 1.00 30.12 414 VAL C CA 1
ATOM 13604 C C . VAL C 1 437 ? 23.250 55.875 0.400 1.00 28.69 414 VAL C C 1
ATOM 13605 O O . VAL C 1 437 ? 23.797 56.293 -0.630 1.00 30.87 414 VAL C O 1
ATOM 13609 N N . VAL C 1 438 ? 23.467 54.656 0.900 1.00 31.20 415 VAL C N 1
ATOM 13610 C CA . VAL C 1 438 ? 24.326 53.726 0.182 1.00 30.89 415 VAL C CA 1
ATOM 13611 C C . VAL C 1 438 ? 23.739 53.490 -1.225 1.00 29.30 415 VAL C C 1
ATOM 13612 O O . VAL C 1 438 ? 22.591 53.833 -1.515 1.00 30.66 415 VAL C O 1
ATOM 13616 N N . SER C 1 439 ? 24.570 52.950 -2.117 1.00 34.27 416 SER C N 1
ATOM 13617 C CA . SER C 1 439 ? 24.220 52.879 -3.539 1.00 32.57 416 SER C CA 1
ATOM 13618 C C . SER C 1 439 ? 23.009 51.983 -3.801 1.00 33.16 416 SER C C 1
ATOM 13619 O O . SER C 1 439 ? 22.079 52.368 -4.519 1.00 34.04 416 SER C O 1
ATOM 13622 N N . MET C 1 440 ? 23.026 50.770 -3.265 1.00 32.89 417 MET C N 1
ATOM 13623 C CA . MET C 1 440 ? 22.007 49.772 -3.567 1.00 39.42 417 MET C CA 1
ATOM 13624 C C . MET C 1 440 ? 20.721 49.968 -2.781 1.00 42.09 417 MET C C 1
ATOM 13625 O O . MET C 1 440 ? 19.782 49.192 -2.977 1.00 45.70 417 MET C O 1
ATOM 13630 N N . CYS C 1 441 ? 20.652 50.949 -1.887 1.00 37.24 418 CYS C N 1
ATOM 13631 C CA . CYS C 1 441 ? 19.483 51.053 -1.029 1.00 37.01 418 CYS C CA 1
ATOM 13632 C C . CYS C 1 441 ? 18.246 51.345 -1.865 1.00 40.51 418 CYS C C 1
ATOM 13633 O O . CYS C 1 441 ? 18.252 52.238 -2.718 1.00 41.69 418 CYS C O 1
ATOM 13636 N N . ASP C 1 442 ? 17.185 50.572 -1.638 1.00 45.48 419 ASP C N 1
ATOM 13637 C CA . ASP C 1 442 ? 15.986 50.738 -2.448 1.00 39.54 419 ASP C CA 1
ATOM 13638 C C . ASP C 1 442 ? 15.435 52.139 -2.280 1.00 41.02 419 ASP C C 1
ATOM 13639 O O . ASP C 1 442 ? 15.302 52.638 -1.161 1.00 47.77 419 ASP C O 1
ATOM 13644 N N . ILE C 1 443 ? 15.076 52.768 -3.400 1.00 39.32 420 ILE C N 1
ATOM 13645 C CA . ILE C 1 443 ? 14.616 54.149 -3.353 1.00 37.01 420 ILE C CA 1
ATOM 13646 C C . ILE C 1 443 ? 13.269 54.328 -2.667 1.00 43.36 420 ILE C C 1
ATOM 13647 O O . ILE C 1 443 ? 12.890 55.468 -2.355 1.00 38.61 420 ILE C O 1
ATOM 13652 N N . HIS C 1 444 ? 12.523 53.251 -2.429 1.00 39.41 421 HIS C N 1
ATOM 13653 C CA . HIS C 1 444 ? 11.258 53.366 -1.723 1.00 41.46 421 HIS C CA 1
ATOM 13654 C C . HIS C 1 444 ? 11.410 53.135 -0.225 1.00 41.85 421 HIS C C 1
ATOM 13655 O O . HIS C 1 444 ? 10.411 53.187 0.498 1.00 43.85 421 HIS C O 1
ATOM 13662 N N . ASP C 1 445 ? 12.639 52.915 0.250 1.00 43.60 422 ASP C N 1
ATOM 13663 C CA . ASP C 1 445 ? 12.884 52.563 1.643 1.00 44.41 422 ASP C CA 1
ATOM 13664 C C . ASP C 1 445 ? 12.304 53.635 2.562 1.00 41.92 422 ASP C C 1
ATOM 13665 O O . ASP C 1 445 ? 12.296 54.818 2.212 1.00 43.15 422 ASP C O 1
ATOM 13670 N N . PRO C 1 446 ? 11.767 53.233 3.719 1.00 38.09 423 PRO C N 1
ATOM 13671 C CA . PRO C 1 446 ? 11.099 54.200 4.615 1.00 39.61 423 PRO C CA 1
ATOM 13672 C C . PRO C 1 446 ? 11.999 55.301 5.160 1.00 41.07 423 PRO C C 1
ATOM 13673 O O . PRO C 1 446 ? 11.510 56.399 5.465 1.00 38.88 423 PRO C O 1
ATOM 13677 N N . TYR C 1 447 ? 13.291 55.044 5.340 1.00 37.07 424 TYR C N 1
ATOM 13678 C CA . TYR C 1 447 ? 14.090 56.053 6.026 1.00 41.43 424 TYR C CA 1
ATOM 13679 C C . TYR C 1 447 ? 14.394 57.250 5.126 1.00 43.86 424 TYR C C 1
ATOM 13680 O O . TYR C 1 447 ? 14.599 58.354 5.636 1.00 42.96 424 TYR C O 1
ATOM 13689 N N . ILE C 1 448 ? 14.311 57.080 3.804 1.00 41.50 425 ILE C N 1
ATOM 13690 C CA . ILE C 1 448 ? 14.501 58.186 2.873 1.00 37.87 425 ILE C CA 1
ATOM 13691 C C . ILE C 1 448 ? 13.444 59.272 3.037 1.00 38.76 425 ILE C C 1
ATOM 13692 O O . ILE C 1 448 ? 13.694 60.437 2.703 1.00 36.43 425 ILE C O 1
ATOM 13697 N N . GLN C 1 449 ? 12.274 58.933 3.584 1.00 41.72 426 GLN C N 1
ATOM 13698 C CA . GLN C 1 449 ? 11.216 59.921 3.759 1.00 40.11 426 GLN C CA 1
ATOM 13699 C C . GLN C 1 449 ? 11.419 60.834 4.966 1.00 43.80 426 GLN C C 1
ATOM 13700 O O . GLN C 1 449 ? 10.720 61.847 5.077 1.00 45.65 426 GLN C O 1
ATOM 13706 N N . ILE C 1 450 ? 12.373 60.541 5.844 1.00 42.30 427 ILE C N 1
ATOM 13707 C CA . ILE C 1 450 ? 12.483 61.273 7.107 1.00 42.77 427 ILE C CA 1
ATOM 13708 C C . ILE C 1 450 ? 13.150 62.644 6.962 1.00 41.35 427 ILE C C 1
ATOM 13709 O O . ILE C 1 450 ? 12.574 63.645 7.426 1.00 41.51 427 ILE C O 1
ATOM 13714 N N . PRO C 1 451 ? 14.338 62.772 6.368 1.00 38.16 428 PRO C N 1
ATOM 13715 C CA . PRO C 1 451 ? 14.982 64.092 6.316 1.00 37.87 428 PRO C CA 1
ATOM 13716 C C . PRO C 1 451 ? 14.329 65.023 5.298 1.00 37.28 428 PRO C C 1
ATOM 13717 O O . PRO C 1 451 ? 13.595 64.605 4.399 1.00 38.50 428 PRO C O 1
ATOM 13721 N N . ASP C 1 452 ? 14.612 66.321 5.467 1.00 30.73 429 ASP C N 1
ATOM 13722 C CA . ASP C 1 452 ? 14.162 67.317 4.497 1.00 33.96 429 ASP C CA 1
ATOM 13723 C C . ASP C 1 452 ? 14.685 67.022 3.096 1.00 35.75 429 ASP C C 1
ATOM 13724 O O . ASP C 1 452 ? 13.939 67.157 2.120 1.00 38.94 429 ASP C O 1
ATOM 13729 N N . VAL C 1 453 ? 15.969 66.645 2.969 1.00 30.93 430 VAL C N 1
ATOM 13730 C CA . VAL C 1 453 ? 16.575 66.341 1.675 1.00 32.09 430 VAL C CA 1
ATOM 13731 C C . VAL C 1 453 ? 17.466 65.103 1.800 1.00 33.26 430 VAL C C 1
ATOM 13732 O O . VAL C 1 453 ? 17.886 64.725 2.894 1.00 31.71 430 VAL C O 1
ATOM 13736 N N . ILE C 1 454 ? 17.731 64.438 0.661 1.00 30.22 431 ILE C N 1
ATOM 13737 C CA . ILE C 1 454 ? 18.585 63.252 0.633 1.00 29.65 431 ILE C CA 1
ATOM 13738 C C . ILE C 1 454 ? 19.646 63.369 -0.463 1.00 34.23 431 ILE C C 1
ATOM 13739 O O . ILE C 1 454 ? 19.526 64.166 -1.399 1.00 35.80 431 ILE C O 1
ATOM 13744 N N . SER C 1 455 ? 20.703 62.557 -0.331 1.00 30.49 432 SER C N 1
ATOM 13745 C CA . SER C 1 455 ? 21.705 62.364 -1.379 1.00 30.05 432 SER C CA 1
ATOM 13746 C C . SER C 1 455 ? 22.128 60.907 -1.427 1.00 28.81 432 SER C C 1
ATOM 13747 O O . SER C 1 455 ? 22.079 60.210 -0.411 1.00 31.19 432 SER C O 1
ATOM 13750 N N . TYR C 1 456 ? 22.614 60.476 -2.594 1.00 24.81 433 TYR C N 1
ATOM 13751 C CA . TYR C 1 456 ? 23.148 59.131 -2.779 1.00 28.04 433 TYR C CA 1
ATOM 13752 C C . TYR C 1 456 ? 24.662 59.147 -2.980 1.00 29.56 433 TYR C C 1
ATOM 13753 O O . TYR C 1 456 ? 25.239 60.141 -3.436 1.00 29.84 433 TYR C O 1
ATOM 13762 N N . ASN C 1 457 ? 25.293 58.024 -2.603 1.00 26.44 434 ASN C N 1
ATOM 13763 C CA . ASN C 1 457 ? 26.685 57.693 -2.898 1.00 29.68 434 ASN C CA 1
ATOM 13764 C C . ASN C 1 457 ? 26.678 56.638 -4.004 1.00 28.74 434 ASN C C 1
ATOM 13765 O O . ASN C 1 457 ? 26.495 55.451 -3.723 1.00 28.80 434 ASN C O 1
ATOM 13770 N N . HIS C 1 458 ? 26.911 57.046 -5.251 1.00 27.77 435 HIS C N 1
ATOM 13771 C CA . HIS C 1 458 ? 26.919 56.100 -6.361 1.00 26.22 435 HIS C CA 1
ATOM 13772 C C . HIS C 1 458 ? 28.296 55.995 -6.989 1.00 27.31 435 HIS C C 1
ATOM 13773 O O . HIS C 1 458 ? 28.989 56.995 -7.193 1.00 27.81 435 HIS C O 1
ATOM 13780 N N . TYR C 1 459 ? 28.671 54.772 -7.316 1.00 31.38 436 TYR C N 1
ATOM 13781 C CA . TYR C 1 459 ? 29.989 54.515 -7.861 1.00 32.43 436 TYR C CA 1
ATOM 13782 C C . TYR C 1 459 ? 29.895 53.730 -9.166 1.00 31.53 436 TYR C C 1
ATOM 13783 O O . TYR C 1 459 ? 30.762 52.903 -9.462 1.00 32.16 436 TYR C O 1
ATOM 13792 N N . PHE C 1 460 ? 28.857 53.993 -9.968 1.00 31.40 437 PHE C N 1
ATOM 13793 C CA . PHE C 1 460 ? 28.715 53.297 -11.242 1.00 35.68 437 PHE C CA 1
ATOM 13794 C C . PHE C 1 460 ? 29.848 53.730 -12.161 1.00 35.28 437 PHE C C 1
ATOM 13795 O O . PHE C 1 460 ? 29.995 54.920 -12.459 1.00 35.49 437 PHE C O 1
ATOM 13803 N N . GLY C 1 461 ? 30.646 52.772 -12.607 1.00 30.57 438 GLY C N 1
ATOM 13804 C CA . GLY C 1 461 ? 31.863 53.091 -13.304 1.00 30.94 438 GLY C CA 1
ATOM 13805 C C . GLY C 1 461 ? 33.106 52.904 -12.478 1.00 35.74 438 GLY C C 1
ATOM 13806 O O . GLY C 1 461 ? 34.207 53.086 -13.006 1.00 36.48 438 GLY C O 1
ATOM 13807 N N . TRP C 1 462 ? 32.972 52.546 -11.198 1.00 35.73 439 TRP C N 1
ATOM 13808 C CA . TRP C 1 462 ? 34.145 52.214 -10.403 1.00 34.19 439 TRP C CA 1
ATOM 13809 C C . TRP C 1 462 ? 33.980 50.905 -9.626 1.00 35.78 439 TRP C C 1
ATOM 13810 O O . TRP C 1 462 ? 34.805 49.996 -9.759 1.00 36.95 439 TRP C O 1
ATOM 13821 N N . TYR C 1 463 ? 32.959 50.805 -8.774 1.00 39.09 440 TYR C N 1
ATOM 13822 C CA . TYR C 1 463 ? 32.628 49.539 -8.102 1.00 42.79 440 TYR C CA 1
ATOM 13823 C C . TYR C 1 463 ? 31.585 48.793 -8.939 1.00 42.24 440 TYR C C 1
ATOM 13824 O O . TYR C 1 463 ? 30.410 48.674 -8.580 1.00 44.07 440 TYR C O 1
ATOM 13833 N N . GLY C 1 464 ? 32.033 48.296 -10.084 1.00 37.37 441 GLY C N 1
ATOM 13834 C CA . GLY C 1 464 ? 31.130 47.664 -11.025 1.00 39.40 441 GLY C CA 1
ATOM 13835 C C . GLY C 1 464 ? 30.355 48.688 -11.831 1.00 42.14 441 GLY C C 1
ATOM 13836 O O . GLY C 1 464 ? 30.545 49.904 -11.714 1.00 48.07 441 GLY C O 1
ATOM 13837 N N . GLY C 1 465 ? 29.467 48.183 -12.680 1.00 35.86 442 GLY C N 1
ATOM 13838 C CA . GLY C 1 465 ? 28.625 49.100 -13.419 1.00 33.31 442 GLY C CA 1
ATOM 13839 C C . GLY C 1 465 ? 29.379 49.852 -14.507 1.00 36.06 442 GLY C C 1
ATOM 13840 O O . GLY C 1 465 ? 30.499 49.513 -14.904 1.00 39.24 442 GLY C O 1
ATOM 13841 N N . ASP C 1 466 ? 28.742 50.909 -14.988 1.00 34.05 443 ASP C N 1
ATOM 13842 C CA . ASP C 1 466 ? 29.354 51.728 -16.016 1.00 33.79 443 ASP C CA 1
ATOM 13843 C C . ASP C 1 466 ? 29.024 53.181 -15.734 1.00 33.81 443 ASP C C 1
ATOM 13844 O O . ASP C 1 466 ? 27.907 53.491 -15.308 1.00 35.38 443 ASP C O 1
ATOM 13849 N N . VAL C 1 467 ? 29.988 54.069 -16.006 1.00 36.45 444 VAL C N 1
ATOM 13850 C CA . VAL C 1 467 ? 29.832 55.492 -15.690 1.00 33.59 444 VAL C CA 1
ATOM 13851 C C . VAL C 1 467 ? 28.612 56.113 -16.356 1.00 31.28 444 VAL C C 1
ATOM 13852 O O . VAL C 1 467 ? 28.104 57.130 -15.871 1.00 35.88 444 VAL C O 1
ATOM 13856 N N . SER C 1 468 ? 28.129 55.546 -17.468 1.00 32.96 445 SER C N 1
ATOM 13857 C CA . SER C 1 468 ? 26.966 56.137 -18.128 1.00 35.88 445 SER C CA 1
ATOM 13858 C C . SER C 1 468 ? 25.689 55.962 -17.317 1.00 35.86 445 SER C C 1
ATOM 13859 O O . SER C 1 468 ? 24.715 56.681 -17.565 1.00 32.53 445 SER C O 1
ATOM 13862 N N . MET C 1 469 ? 25.680 55.050 -16.340 1.00 34.36 446 MET C N 1
ATOM 13863 C CA . MET C 1 469 ? 24.457 54.775 -15.591 1.00 36.74 446 MET C CA 1
ATOM 13864 C C . MET C 1 469 ? 24.047 55.901 -14.654 1.00 36.35 446 MET C C 1
ATOM 13865 O O . MET C 1 469 ? 22.887 55.935 -14.233 1.00 41.64 446 MET C O 1
ATOM 13870 N N . ASN C 1 470 ? 24.964 56.800 -14.297 1.00 35.09 447 ASN C N 1
ATOM 13871 C CA . ASN C 1 470 ? 24.724 57.690 -13.163 1.00 34.26 447 ASN C CA 1
ATOM 13872 C C . ASN C 1 470 ? 23.574 58.649 -13.425 1.00 35.12 447 ASN C C 1
ATOM 13873 O O . ASN C 1 470 ? 22.593 58.674 -12.678 1.00 40.52 447 ASN C O 1
ATOM 13878 N N . GLY C 1 471 ? 23.688 59.471 -14.467 1.00 38.20 448 GLY C N 1
ATOM 13879 C CA . GLY C 1 471 ? 22.659 60.428 -14.794 1.00 33.41 448 GLY C CA 1
ATOM 13880 C C . GLY C 1 471 ? 21.266 59.830 -14.901 1.00 39.51 448 GLY C C 1
ATOM 13881 O O . GLY C 1 471 ? 20.310 60.326 -14.292 1.00 39.62 448 GLY C O 1
ATOM 13882 N N . PRO C 1 472 ? 21.113 58.749 -15.678 1.00 39.33 449 PRO C N 1
ATOM 13883 C CA . PRO C 1 472 ? 19.780 58.126 -15.768 1.00 39.77 449 PRO C CA 1
ATOM 13884 C C . PRO C 1 472 ? 19.269 57.637 -14.426 1.00 42.73 449 PRO C C 1
ATOM 13885 O O . PRO C 1 472 ? 18.081 57.829 -14.133 1.00 38.38 449 PRO C O 1
ATOM 13889 N N . TRP C 1 473 ? 20.130 57.015 -13.601 1.00 39.35 450 TRP C N 1
ATOM 13890 C CA . TRP C 1 473 ? 19.701 56.611 -12.262 1.00 35.93 450 TRP C CA 1
ATOM 13891 C C . TRP C 1 473 ? 19.120 57.796 -11.512 1.00 38.04 450 TRP C C 1
ATOM 13892 O O . TRP C 1 473 ? 18.007 57.723 -10.973 1.00 35.70 450 TRP C O 1
ATOM 13903 N N . MET C 1 474 ? 19.868 58.908 -11.480 1.00 36.49 451 MET C N 1
ATOM 13904 C CA . MET C 1 474 ? 19.365 60.123 -10.853 1.00 40.67 451 MET C CA 1
ATOM 13905 C C . MET C 1 474 ? 18.023 60.539 -11.448 1.00 38.89 451 MET C C 1
ATOM 13906 O O . MET C 1 474 ? 17.144 61.020 -10.725 1.00 42.03 451 MET C O 1
ATOM 13911 N N . ASP C 1 475 ? 17.850 60.364 -12.767 1.00 43.75 452 ASP C N 1
ATOM 13912 C CA . ASP C 1 475 ? 16.600 60.760 -13.421 1.00 40.68 452 ASP C CA 1
ATOM 13913 C C . ASP C 1 475 ? 15.434 59.949 -12.890 1.00 40.10 452 ASP C C 1
ATOM 13914 O O . ASP C 1 475 ? 14.352 60.489 -12.628 1.00 41.38 452 ASP C O 1
ATOM 13919 N N . ASN C 1 476 ? 15.647 58.648 -12.724 1.00 40.08 453 ASN C N 1
ATOM 13920 C CA . ASN C 1 476 ? 14.615 57.777 -12.190 1.00 43.13 453 ASN C CA 1
ATOM 13921 C C . ASN C 1 476 ? 14.158 58.248 -10.818 1.00 44.54 453 ASN C C 1
ATOM 13922 O O . ASN C 1 476 ? 12.954 58.350 -10.558 1.00 44.10 453 ASN C O 1
ATOM 13927 N N . PHE C 1 477 ? 15.105 58.552 -9.925 1.00 41.72 454 PHE C N 1
ATOM 13928 C CA . PHE C 1 477 ? 14.703 59.000 -8.597 1.00 39.96 454 PHE C CA 1
ATOM 13929 C C . PHE C 1 477 ? 13.909 60.292 -8.681 1.00 37.14 454 PHE C C 1
ATOM 13930 O O . PHE C 1 477 ? 12.881 60.445 -8.015 1.00 42.62 454 PHE C O 1
ATOM 13938 N N . HIS C 1 478 ? 14.382 61.241 -9.479 1.00 36.80 455 HIS C N 1
ATOM 13939 C CA . HIS C 1 478 ? 13.700 62.527 -9.582 1.00 40.47 455 HIS C CA 1
ATOM 13940 C C . HIS C 1 478 ? 12.307 62.357 -10.194 1.00 45.67 455 HIS C C 1
ATOM 13941 O O . HIS C 1 478 ? 11.366 63.073 -9.818 1.00 42.91 455 HIS C O 1
ATOM 13948 N N . LYS C 1 479 ? 12.149 61.393 -11.110 1.00 49.08 456 LYS C N 1
ATOM 13949 C CA . LYS C 1 479 ? 10.815 61.003 -11.558 1.00 51.95 456 LYS C CA 1
ATOM 13950 C C . LYS C 1 479 ? 10.015 60.377 -10.419 1.00 47.16 456 LYS C C 1
ATOM 13951 O O . LYS C 1 479 ? 8.881 60.784 -10.141 1.00 46.33 456 LYS C O 1
ATOM 13957 N N . GLU C 1 480 ? 10.597 59.394 -9.738 1.00 45.97 457 GLU C N 1
ATOM 13958 C CA . GLU C 1 480 ? 9.859 58.667 -8.713 1.00 45.00 457 GLU C CA 1
ATOM 13959 C C . GLU C 1 480 ? 9.490 59.559 -7.531 1.00 49.95 457 GLU C C 1
ATOM 13960 O O . GLU C 1 480 ? 8.450 59.345 -6.899 1.00 54.73 457 GLU C O 1
ATOM 13966 N N . PHE C 1 481 ? 10.308 60.573 -7.233 1.00 51.52 458 PHE C N 1
ATOM 13967 C CA . PHE C 1 481 ? 10.127 61.438 -6.061 1.00 44.27 458 PHE C CA 1
ATOM 13968 C C . PHE C 1 481 ? 10.385 62.885 -6.445 1.00 48.11 458 PHE C C 1
ATOM 13969 O O . PHE C 1 481 ? 11.417 63.467 -6.081 1.00 47.27 458 PHE C O 1
ATOM 13977 N N . PRO C 1 482 ? 9.443 63.516 -7.153 1.00 44.46 459 PRO C N 1
ATOM 13978 C CA . PRO C 1 482 ? 9.721 64.825 -7.767 1.00 45.83 459 PRO C CA 1
ATOM 13979 C C . PRO C 1 482 ? 9.925 65.973 -6.793 1.00 47.23 459 PRO C C 1
ATOM 13980 O O . PRO C 1 482 ? 10.248 67.078 -7.249 1.00 48.28 459 PRO C O 1
ATOM 13984 N N . ASN C 1 483 ? 9.742 65.778 -5.482 1.00 42.76 460 ASN C N 1
ATOM 13985 C CA . ASN C 1 483 ? 9.829 66.904 -4.556 1.00 44.35 460 ASN C CA 1
ATOM 13986 C C . ASN C 1 483 ? 10.688 66.610 -3.328 1.00 44.22 460 ASN C C 1
ATOM 13987 O O . ASN C 1 483 ? 10.701 67.415 -2.389 1.00 43.58 460 ASN C O 1
ATOM 13992 N N . ILE C 1 484 ? 11.373 65.474 -3.293 1.00 44.55 461 ILE C N 1
ATOM 13993 C CA . ILE C 1 484 ? 12.505 65.260 -2.399 1.00 39.56 461 ILE C CA 1
ATOM 13994 C C . ILE C 1 484 ? 13.745 65.786 -3.114 1.00 35.15 461 ILE C C 1
ATOM 13995 O O . ILE C 1 484 ? 14.173 65.172 -4.102 1.00 35.15 461 ILE C O 1
ATOM 14000 N N . PRO C 1 485 ? 14.312 66.914 -2.701 1.00 37.84 462 PRO C N 1
ATOM 14001 C CA . PRO C 1 485 ? 15.560 67.362 -3.331 1.00 37.38 462 PRO C CA 1
ATOM 14002 C C . PRO C 1 485 ? 16.601 66.255 -3.274 1.00 32.30 462 PRO C C 1
ATOM 14003 O O . PRO C 1 485 ? 16.781 65.594 -2.248 1.00 37.79 462 PRO C O 1
ATOM 14007 N N . LEU C 1 486 ? 17.240 66.006 -4.410 1.00 33.03 463 LEU C N 1
ATOM 14008 C CA . LEU C 1 486 ? 18.123 64.860 -4.587 1.00 34.83 463 LEU C CA 1
ATOM 14009 C C . LEU C 1 486 ? 19.518 65.356 -4.944 1.00 32.30 463 LEU C C 1
ATOM 14010 O O . LEU C 1 486 ? 19.678 66.115 -5.903 1.00 30.43 463 LEU C O 1
ATOM 14015 N N . GLY C 1 487 ? 20.521 64.939 -4.166 1.00 31.57 464 GLY C N 1
ATOM 14016 C CA . GLY C 1 487 ? 21.905 65.256 -4.443 1.00 27.72 464 GLY C CA 1
ATOM 14017 C C . GLY C 1 487 ? 22.738 63.995 -4.601 1.00 26.27 464 GLY C C 1
ATOM 14018 O O . GLY C 1 487 ? 22.250 62.877 -4.439 1.00 28.81 464 GLY C O 1
ATOM 14019 N N . MET C 1 488 ? 24.004 64.193 -4.964 1.00 27.53 465 MET C N 1
ATOM 14020 C CA . MET C 1 488 ? 24.967 63.092 -5.041 1.00 27.61 465 MET C CA 1
ATOM 14021 C C . MET C 1 488 ? 26.022 63.336 -3.961 1.00 30.94 465 MET C C 1
ATOM 14022 O O . MET C 1 488 ? 26.908 64.189 -4.112 1.00 28.67 465 MET C O 1
ATOM 14027 N N . SER C 1 489 ? 25.914 62.595 -2.860 1.00 30.73 466 SER C N 1
ATOM 14028 C CA . SER C 1 489 ? 26.782 62.827 -1.715 1.00 30.70 466 SER C CA 1
ATOM 14029 C C . SER C 1 489 ? 28.146 62.190 -1.880 1.00 26.95 466 SER C C 1
ATOM 14030 O O . SER C 1 489 ? 29.089 62.609 -1.208 1.00 28.90 466 SER C O 1
ATOM 14033 N N . GLU C 1 490 ? 28.263 61.184 -2.730 1.00 26.31 467 GLU C N 1
ATOM 14034 C CA . GLU C 1 490 ? 29.556 60.614 -3.056 1.00 29.81 467 GLU C CA 1
ATOM 14035 C C . GLU C 1 490 ? 29.505 60.140 -4.496 1.00 32.24 467 GLU C C 1
ATOM 14036 O O . GLU C 1 490 ? 28.442 59.747 -4.996 1.00 26.46 467 GLU C O 1
ATOM 14042 N N . TYR C 1 491 ? 30.666 60.196 -5.148 1.00 27.61 468 TYR C N 1
ATOM 14043 C CA . TYR C 1 491 ? 30.963 59.504 -6.396 1.00 24.46 468 TYR C CA 1
ATOM 14044 C C . TYR C 1 491 ? 32.433 59.735 -6.675 1.00 25.48 468 TYR C C 1
ATOM 14045 O O . TYR C 1 491 ? 32.985 60.785 -6.332 1.00 28.36 468 TYR C O 1
ATOM 14054 N N . GLY C 1 492 ? 33.061 58.751 -7.283 1.00 21.95 469 GLY C N 1
ATOM 14055 C CA . GLY C 1 492 ? 34.500 58.796 -7.352 1.00 24.45 469 GLY C CA 1
ATOM 14056 C C . GLY C 1 492 ? 35.045 57.519 -7.933 1.00 26.42 469 GLY C C 1
ATOM 14057 O O . GLY C 1 492 ? 34.303 56.623 -8.339 1.00 30.38 469 GLY C O 1
ATOM 14058 N N . CYS C 1 493 ? 36.369 57.451 -7.931 1.00 24.64 470 CYS C N 1
ATOM 14059 C CA . CYS C 1 493 ? 37.131 56.529 -8.750 1.00 28.42 470 CYS C CA 1
ATOM 14060 C C . CYS C 1 493 ? 38.581 56.576 -8.274 1.00 30.87 470 CYS C C 1
ATOM 14061 O O . CYS C 1 493 ? 39.131 57.668 -8.088 1.00 27.91 470 CYS C O 1
ATOM 14064 N N . GLU C 1 494 ? 39.201 55.419 -8.040 1.00 28.78 471 GLU C N 1
ATOM 14065 C CA . GLU C 1 494 ? 40.545 55.428 -7.481 1.00 28.45 471 GLU C CA 1
ATOM 14066 C C . GLU C 1 494 ? 41.581 55.718 -8.557 1.00 28.14 471 GLU C C 1
ATOM 14067 O O . GLU C 1 494 ? 41.423 55.341 -9.724 1.00 28.86 471 GLU C O 1
ATOM 14073 N N . ALA C 1 495 ? 42.665 56.372 -8.150 1.00 27.37 472 ALA C N 1
ATOM 14074 C CA . ALA C 1 495 ? 43.723 56.728 -9.086 1.00 27.84 472 ALA C CA 1
ATOM 14075 C C . ALA C 1 495 ? 45.048 56.847 -8.345 1.00 26.51 472 ALA C C 1
ATOM 14076 O O . ALA C 1 495 ? 45.132 57.567 -7.346 1.00 27.05 472 ALA C O 1
ATOM 14078 N N . LEU C 1 496 ? 46.070 56.157 -8.846 1.00 27.19 473 LEU C N 1
ATOM 14079 C CA . LEU C 1 496 ? 47.446 56.318 -8.378 1.00 26.80 473 LEU C CA 1
ATOM 14080 C C . LEU C 1 496 ? 48.316 56.566 -9.609 1.00 27.65 473 LEU C C 1
ATOM 14081 O O . LEU C 1 496 ? 47.828 56.785 -10.724 1.00 30.54 473 LEU C O 1
ATOM 14086 N N . ASN C 1 497 ? 49.629 56.482 -9.435 1.00 24.26 474 ASN C N 1
ATOM 14087 C CA . ASN C 1 497 ? 50.575 56.757 -10.519 1.00 28.03 474 ASN C CA 1
ATOM 14088 C C . ASN C 1 497 ? 50.742 55.540 -11.431 1.00 26.36 474 ASN C C 1
ATOM 14089 O O . ASN C 1 497 ? 51.831 55.011 -11.620 1.00 30.37 474 ASN C O 1
ATOM 14094 N N . TRP C 1 498 ? 49.629 55.105 -11.997 1.00 29.15 475 TRP C N 1
ATOM 14095 C CA . TRP C 1 498 ? 49.616 54.116 -13.062 1.00 31.06 475 TRP C CA 1
ATOM 14096 C C . TRP C 1 498 ? 49.080 54.780 -14.326 1.00 31.78 475 TRP C C 1
ATOM 14097 O O . TRP C 1 498 ? 48.286 55.729 -14.254 1.00 28.58 475 TRP C O 1
ATOM 14108 N N . HIS C 1 499 ? 49.513 54.289 -15.490 1.00 28.42 476 HIS C N 1
ATOM 14109 C CA . HIS C 1 499 ? 49.110 54.941 -16.726 1.00 29.97 476 HIS C CA 1
ATOM 14110 C C . HIS C 1 499 ? 48.891 53.924 -17.836 1.00 32.78 476 HIS C C 1
ATOM 14111 O O . HIS C 1 499 ? 49.390 52.793 -17.793 1.00 31.56 476 HIS C O 1
ATOM 14118 N N . THR C 1 500 ? 48.112 54.351 -18.825 1.00 26.78 477 THR C N 1
ATOM 14119 C CA . THR C 1 500 ? 47.650 53.462 -19.870 1.00 29.87 477 THR C CA 1
ATOM 14120 C C . THR C 1 500 ? 47.136 54.304 -21.033 1.00 33.40 477 THR C C 1
ATOM 14121 O O . THR C 1 500 ? 46.750 55.464 -20.856 1.00 33.61 477 THR C O 1
ATOM 14125 N N . SER C 1 501 ? 47.165 53.720 -22.226 1.00 35.42 478 SER C N 1
ATOM 14126 C CA . SER C 1 501 ? 46.479 54.288 -23.379 1.00 36.83 478 SER C CA 1
ATOM 14127 C C . SER C 1 501 ? 45.146 53.606 -23.622 1.00 33.81 478 SER C C 1
ATOM 14128 O O . SER C 1 501 ? 44.520 53.840 -24.656 1.00 39.38 478 SER C O 1
ATOM 14131 N N . ASP C 1 502 ? 44.703 52.778 -22.680 1.00 35.01 479 ASP C N 1
ATOM 14132 C CA . ASP C 1 502 ? 43.458 52.019 -22.795 1.00 35.94 479 ASP C CA 1
ATOM 14133 C C . ASP C 1 502 ? 42.796 52.014 -21.426 1.00 36.51 479 ASP C C 1
ATOM 14134 O O . ASP C 1 502 ? 42.820 51.010 -20.701 1.00 35.69 479 ASP C O 1
ATOM 14139 N N . PRO C 1 503 ? 42.201 53.138 -21.028 1.00 35.54 480 PRO C N 1
ATOM 14140 C CA . PRO C 1 503 ? 41.653 53.256 -19.666 1.00 36.46 480 PRO C CA 1
ATOM 14141 C C . PRO C 1 503 ? 40.468 52.324 -19.467 1.00 36.90 480 PRO C C 1
ATOM 14142 O O . PRO C 1 503 ? 39.508 52.347 -20.238 1.00 40.29 480 PRO C O 1
ATOM 14146 N N . LYS C 1 504 ? 40.546 51.510 -18.421 1.00 37.84 481 LYS C N 1
ATOM 14147 C CA . LYS C 1 504 ? 39.477 50.615 -18.011 1.00 38.32 481 LYS C CA 1
ATOM 14148 C C . LYS C 1 504 ? 39.351 50.644 -16.493 1.00 35.98 481 LYS C C 1
ATOM 14149 O O . LYS C 1 504 ? 40.357 50.726 -15.768 1.00 29.53 481 LYS C O 1
ATOM 14155 N N . GLN C 1 505 ? 38.110 50.554 -16.025 1.00 35.95 482 GLN C N 1
ATOM 14156 C CA . GLN C 1 505 ? 37.847 50.481 -14.596 1.00 35.58 482 GLN C CA 1
ATOM 14157 C C . GLN C 1 505 ? 38.612 49.313 -13.980 1.00 33.60 482 GLN C C 1
ATOM 14158 O O . GLN C 1 505 ? 38.659 48.209 -14.537 1.00 30.94 482 GLN C O 1
ATOM 14164 N N . GLY C 1 506 ? 39.296 49.593 -12.872 1.00 30.67 483 GLY C N 1
ATOM 14165 C CA . GLY C 1 506 ? 40.165 48.619 -12.249 1.00 25.31 483 GLY C CA 1
ATOM 14166 C C . GLY C 1 506 ? 41.609 48.620 -12.709 1.00 27.14 483 GLY C C 1
ATOM 14167 O O . GLY C 1 506 ? 42.375 47.754 -12.280 1.00 24.49 483 GLY C O 1
ATOM 14168 N N . ASP C 1 507 ? 42.025 49.548 -13.565 1.00 32.04 484 ASP C N 1
ATOM 14169 C CA . ASP C 1 507 ? 43.464 49.639 -13.779 1.00 30.94 484 ASP C CA 1
ATOM 14170 C C . ASP C 1 507 ? 44.117 50.658 -12.847 1.00 28.74 484 ASP C C 1
ATOM 14171 O O . ASP C 1 507 ? 45.349 50.745 -12.806 1.00 28.65 484 ASP C O 1
ATOM 14176 N N . TYR C 1 508 ? 43.319 51.406 -12.079 1.00 30.29 485 TYR C N 1
ATOM 14177 C CA . TYR C 1 508 ? 43.821 52.370 -11.094 1.00 28.37 485 TYR C CA 1
ATOM 14178 C C . TYR C 1 508 ? 44.680 53.448 -11.747 1.00 31.24 485 TYR C C 1
ATOM 14179 O O . TYR C 1 508 ? 45.514 54.071 -11.086 1.00 30.58 485 TYR C O 1
ATOM 14188 N N . THR C 1 509 ? 44.482 53.693 -13.041 1.00 30.68 486 THR C N 1
ATOM 14189 C CA . THR C 1 509 ? 45.299 54.667 -13.748 1.00 30.29 486 THR C CA 1
ATOM 14190 C C . THR C 1 509 ? 44.733 56.066 -13.569 1.00 32.49 486 THR C C 1
ATOM 14191 O O . THR C 1 509 ? 43.527 56.258 -13.392 1.00 31.37 486 THR C O 1
ATOM 14195 N N . GLU C 1 510 ? 45.637 57.045 -13.617 1.00 30.92 487 GLU C N 1
ATOM 14196 C CA . GLU C 1 510 ? 45.228 58.443 -13.672 1.00 30.58 487 GLU C CA 1
ATOM 14197 C C . GLU C 1 510 ? 44.317 58.713 -14.867 1.00 27.81 487 GLU C C 1
ATOM 14198 O O . GLU C 1 510 ? 43.417 59.553 -14.782 1.00 27.13 487 GLU C O 1
ATOM 14204 N N . GLU C 1 511 ? 44.535 58.020 -15.988 1.00 27.06 488 GLU C N 1
ATOM 14205 C CA . GLU C 1 511 ? 43.764 58.318 -17.194 1.00 26.05 488 GLU C CA 1
ATOM 14206 C C . GLU C 1 511 ? 42.317 57.853 -17.051 1.00 31.26 488 GLU C C 1
ATOM 14207 O O . GLU C 1 511 ? 41.391 58.567 -17.458 1.00 32.72 488 GLU C O 1
ATOM 14213 N N . TYR C 1 512 ? 42.093 56.677 -16.453 1.00 27.82 489 TYR C N 1
ATOM 14214 C CA . TYR C 1 512 ? 40.715 56.231 -16.290 1.00 30.33 489 TYR C CA 1
ATOM 14215 C C . TYR C 1 512 ? 39.943 57.135 -15.333 1.00 30.74 489 TYR C C 1
ATOM 14216 O O . TYR C 1 512 ? 38.767 57.441 -15.578 1.00 32.55 489 TYR C O 1
ATOM 14225 N N . GLN C 1 513 ? 40.576 57.566 -14.232 1.00 30.03 490 GLN C N 1
ATOM 14226 C CA . GLN C 1 513 ? 39.885 58.453 -13.302 1.00 27.48 490 GLN C CA 1
ATOM 14227 C C . GLN C 1 513 ? 39.489 59.765 -13.960 1.00 28.71 490 GLN C C 1
ATOM 14228 O O . GLN C 1 513 ? 38.408 60.304 -13.673 1.00 27.69 490 GLN C O 1
ATOM 14234 N N . ALA C 1 514 ? 40.346 60.302 -14.831 1.00 27.85 491 ALA C N 1
ATOM 14235 C CA . ALA C 1 514 ? 40.005 61.555 -15.501 1.00 25.04 491 ALA C CA 1
ATOM 14236 C C . ALA C 1 514 ? 38.832 61.366 -16.445 1.00 28.23 491 ALA C C 1
ATOM 14237 O O . ALA C 1 514 ? 37.924 62.205 -16.482 1.00 27.77 491 ALA C O 1
ATOM 14239 N N . TYR C 1 515 ? 38.825 60.262 -17.205 1.00 29.17 492 TYR C N 1
ATOM 14240 C CA . TYR C 1 515 ? 37.680 59.952 -18.053 1.00 29.19 492 TYR C CA 1
ATOM 14241 C C . TYR C 1 515 ? 36.409 59.799 -17.223 1.00 32.81 492 TYR C C 1
ATOM 14242 O O . TYR C 1 515 ? 35.346 60.327 -17.585 1.00 32.04 492 TYR C O 1
ATOM 14251 N N . TYR C 1 516 ? 36.499 59.066 -16.109 1.00 27.34 493 TYR C N 1
ATOM 14252 C CA . TYR C 1 516 ? 35.340 58.904 -15.235 1.00 29.80 493 TYR C CA 1
ATOM 14253 C C . TYR C 1 516 ? 34.791 60.258 -14.810 1.00 30.03 493 TYR C C 1
ATOM 14254 O O . TYR C 1 516 ? 33.581 60.511 -14.899 1.00 28.26 493 TYR C O 1
ATOM 14263 N N . HIS C 1 517 ? 35.676 61.163 -14.400 1.00 28.26 494 HIS C N 1
ATOM 14264 C CA . HIS C 1 517 ? 35.207 62.449 -13.914 1.00 29.48 494 HIS C CA 1
ATOM 14265 C C . HIS C 1 517 ? 34.726 63.365 -15.034 1.00 30.76 494 HIS C C 1
ATOM 14266 O O . HIS C 1 517 ? 33.764 64.115 -14.816 1.00 30.92 494 HIS C O 1
ATOM 14273 N N . GLU C 1 518 ? 35.342 63.303 -16.227 1.00 29.71 495 GLU C N 1
ATOM 14274 C CA . GLU C 1 518 ? 34.781 64.000 -17.386 1.00 29.82 495 GLU C CA 1
ATOM 14275 C C . GLU C 1 518 ? 33.328 63.596 -17.604 1.00 28.75 495 GLU C C 1
ATOM 14276 O O . GLU C 1 518 ? 32.456 64.449 -17.802 1.00 28.31 495 GLU C O 1
ATOM 14282 N N . GLU C 1 519 ? 33.050 62.291 -17.550 1.00 28.21 496 GLU C N 1
ATOM 14283 C CA . GLU C 1 519 ? 31.690 61.810 -17.802 1.00 29.01 496 GLU C CA 1
ATOM 14284 C C . GLU C 1 519 ? 30.755 62.144 -16.646 1.00 27.78 496 GLU C C 1
ATOM 14285 O O . GLU C 1 519 ? 29.576 62.419 -16.866 1.00 34.84 496 GLU C O 1
ATOM 14291 N N . MET C 1 520 ? 31.247 62.121 -15.406 1.00 29.09 497 MET C N 1
ATOM 14292 C CA . MET C 1 520 ? 30.370 62.483 -14.296 1.00 29.51 497 MET C CA 1
ATOM 14293 C C . MET C 1 520 ? 30.013 63.966 -14.328 1.00 30.44 497 MET C C 1
ATOM 14294 O O . MET C 1 520 ? 28.857 64.334 -14.085 1.00 32.12 497 MET C O 1
ATOM 14299 N N . ILE C 1 521 ? 30.980 64.829 -14.646 1.00 26.42 498 ILE C N 1
ATOM 14300 C CA . ILE C 1 521 ? 30.685 66.252 -14.791 1.00 28.80 498 ILE C CA 1
ATOM 14301 C C . ILE C 1 521 ? 29.636 66.472 -15.880 1.00 30.69 498 ILE C C 1
ATOM 14302 O O . ILE C 1 521 ? 28.665 67.212 -15.683 1.00 32.81 498 ILE C O 1
ATOM 14307 N N . LYS C 1 522 ? 29.802 65.832 -17.043 1.00 30.63 499 LYS C N 1
ATOM 14308 C CA . LYS C 1 522 ? 28.838 66.063 -18.119 1.00 34.57 499 LYS C CA 1
ATOM 14309 C C . LYS C 1 522 ? 27.436 65.622 -17.706 1.00 37.20 499 LYS C C 1
ATOM 14310 O O . LYS C 1 522 ? 26.456 66.306 -18.011 1.00 40.97 499 LYS C O 1
ATOM 14316 N N . GLN C 1 523 ? 27.319 64.514 -16.965 1.00 35.33 500 GLN C N 1
ATOM 14317 C CA . GLN C 1 523 ? 25.996 64.061 -16.529 1.00 35.27 500 GLN C CA 1
ATOM 14318 C C . GLN C 1 523 ? 25.446 64.927 -15.394 1.00 37.11 500 GLN C C 1
ATOM 14319 O O . GLN C 1 523 ? 24.286 65.357 -15.433 1.00 34.97 500 GLN C O 1
ATOM 14325 N N . LEU C 1 524 ? 26.264 65.190 -14.370 1.00 38.57 501 LEU C N 1
ATOM 14326 C CA . LEU C 1 524 ? 25.775 65.796 -13.130 1.00 32.75 501 LEU C CA 1
ATOM 14327 C C . LEU C 1 524 ? 25.612 67.307 -13.246 1.00 36.29 501 LEU C C 1
ATOM 14328 O O . LEU C 1 524 ? 24.586 67.860 -12.838 1.00 40.19 501 LEU C O 1
ATOM 14333 N N . PHE C 1 525 ? 26.638 67.995 -13.749 1.00 37.68 502 PHE C N 1
ATOM 14334 C CA . PHE C 1 525 ? 26.651 69.454 -13.774 1.00 36.84 502 PHE C CA 1
ATOM 14335 C C . PHE C 1 525 ? 25.606 70.027 -14.708 1.00 37.99 502 PHE C C 1
ATOM 14336 O O . PHE C 1 525 ? 25.403 71.241 -14.707 1.00 39.97 502 PHE C O 1
ATOM 14344 N N . THR C 1 526 ? 24.950 69.192 -15.504 1.00 37.31 503 THR C N 1
ATOM 14345 C CA . THR C 1 526 ? 23.938 69.645 -16.441 1.00 44.85 503 THR C CA 1
ATOM 14346 C C . THR C 1 526 ? 22.514 69.454 -15.924 1.00 39.78 503 THR C C 1
ATOM 14347 O O . THR C 1 526 ? 21.568 69.892 -16.586 1.00 41.54 503 THR C O 1
ATOM 14351 N N . ARG C 1 527 ? 22.340 68.846 -14.752 1.00 41.93 504 ARG C N 1
ATOM 14352 C CA . ARG C 1 527 ? 21.021 68.591 -14.166 1.00 39.48 504 ARG C CA 1
ATOM 14353 C C . ARG C 1 527 ? 20.838 69.569 -13.014 1.00 39.37 504 ARG C C 1
ATOM 14354 O O . ARG C 1 527 ? 21.392 69.375 -11.925 1.00 42.72 504 ARG C O 1
ATOM 14362 N N . LYS C 1 528 ? 20.053 70.621 -13.259 1.00 36.14 505 LYS C N 1
ATOM 14363 C CA . LYS C 1 528 ? 19.823 71.647 -12.245 1.00 38.49 505 LYS C CA 1
ATOM 14364 C C . LYS C 1 528 ? 19.213 71.064 -10.970 1.00 39.57 505 LYS C C 1
ATOM 14365 O O . LYS C 1 528 ? 19.546 71.511 -9.865 1.00 37.57 505 LYS C O 1
ATOM 14371 N N . TYR C 1 529 ? 18.363 70.034 -11.096 1.00 37.08 506 TYR C N 1
ATOM 14372 C CA . TYR C 1 529 ? 17.595 69.532 -9.961 1.00 38.24 506 TYR C CA 1
ATOM 14373 C C . TYR C 1 529 ? 18.454 68.783 -8.936 1.00 37.08 506 TYR C C 1
ATOM 14374 O O . TYR C 1 529 ? 17.956 68.465 -7.851 1.00 34.71 506 TYR C O 1
ATOM 14383 N N . ILE C 1 530 ? 19.704 68.458 -9.249 1.00 32.22 507 ILE C N 1
ATOM 14384 C CA . ILE C 1 530 ? 20.565 67.807 -8.270 1.00 30.00 507 ILE C CA 1
ATOM 14385 C C . ILE C 1 530 ? 21.132 68.892 -7.370 1.00 30.40 507 ILE C C 1
ATOM 14386 O O . ILE C 1 530 ? 21.955 69.701 -7.808 1.00 31.52 507 ILE C O 1
ATOM 14391 N N . TRP C 1 531 ? 20.645 68.949 -6.122 1.00 26.84 508 TRP C N 1
ATOM 14392 C CA . TRP C 1 531 ? 20.884 70.145 -5.326 1.00 28.53 508 TRP C CA 1
ATOM 14393 C C . TRP C 1 531 ? 22.345 70.265 -4.884 1.00 32.34 508 TRP C C 1
ATOM 14394 O O . TRP C 1 531 ? 22.816 71.379 -4.645 1.00 28.87 508 TRP C O 1
ATOM 14405 N N . ALA C 1 532 ? 23.081 69.158 -4.815 1.00 29.82 509 ALA C N 1
ATOM 14406 C CA . ALA C 1 532 ? 24.483 69.244 -4.439 1.00 28.65 509 ALA C CA 1
ATOM 14407 C C . ALA C 1 532 ? 25.226 68.016 -4.936 1.00 26.75 509 ALA C C 1
ATOM 14408 O O . ALA C 1 532 ? 24.771 66.888 -4.757 1.00 25.50 509 ALA C O 1
ATOM 14410 N N . THR C 1 533 ? 26.373 68.237 -5.552 1.00 27.40 510 THR C N 1
ATOM 14411 C CA . THR C 1 533 ? 27.250 67.139 -5.905 1.00 26.19 510 THR C CA 1
ATOM 14412 C C . THR C 1 533 ? 28.544 67.273 -5.124 1.00 23.97 510 THR C C 1
ATOM 14413 O O . THR C 1 533 ? 29.063 68.377 -4.943 1.00 24.45 510 THR C O 1
ATOM 14417 N N . HIS C 1 534 ? 29.048 66.132 -4.660 1.00 29.83 511 HIS C N 1
ATOM 14418 C CA . HIS C 1 534 ? 30.252 66.056 -3.838 1.00 25.18 511 HIS C CA 1
ATOM 14419 C C . HIS C 1 534 ? 31.134 64.939 -4.353 1.00 26.12 511 HIS C C 1
ATOM 14420 O O . HIS C 1 534 ? 30.814 63.754 -4.183 1.00 25.42 511 HIS C O 1
ATOM 14427 N N . VAL C 1 535 ? 32.249 65.328 -4.959 1.00 25.91 512 VAL C N 1
ATOM 14428 C CA . VAL C 1 535 ? 33.290 64.377 -5.309 1.00 26.57 512 VAL C CA 1
ATOM 14429 C C . VAL C 1 535 ? 33.804 63.686 -4.056 1.00 24.92 512 VAL C C 1
ATOM 14430 O O . VAL C 1 535 ? 34.223 64.343 -3.093 1.00 24.74 512 VAL C O 1
ATOM 14434 N N . TRP C 1 536 ? 33.808 62.359 -4.087 1.00 24.95 513 TRP C N 1
ATOM 14435 C CA . TRP C 1 536 ? 34.548 61.531 -3.147 1.00 25.89 513 TRP C CA 1
ATOM 14436 C C . TRP C 1 536 ? 35.852 61.130 -3.832 1.00 27.40 513 TRP C C 1
ATOM 14437 O O . TRP C 1 536 ? 35.839 60.317 -4.766 1.00 25.86 513 TRP C O 1
ATOM 14448 N N . ASN C 1 537 ? 36.980 61.703 -3.401 1.00 24.17 514 ASN C N 1
ATOM 14449 C CA . ASN C 1 537 ? 37.135 62.702 -2.340 1.00 22.18 514 ASN C CA 1
ATOM 14450 C C . ASN C 1 537 ? 38.099 63.792 -2.876 1.00 27.53 514 ASN C C 1
ATOM 14451 O O . ASN C 1 537 ? 38.781 63.579 -3.881 1.00 27.80 514 ASN C O 1
ATOM 14456 N N . MET C 1 538 ? 38.172 64.958 -2.226 1.00 26.03 515 MET C N 1
ATOM 14457 C CA . MET C 1 538 ? 39.139 65.963 -2.671 1.00 25.55 515 MET C CA 1
ATOM 14458 C C . MET C 1 538 ? 40.577 65.472 -2.551 1.00 26.56 515 MET C C 1
ATOM 14459 O O . MET C 1 538 ? 41.406 65.769 -3.423 1.00 26.92 515 MET C O 1
ATOM 14464 N N . PHE C 1 539 ? 40.894 64.739 -1.483 1.00 23.31 516 PHE C N 1
ATOM 14465 C CA . PHE C 1 539 ? 42.230 64.207 -1.266 1.00 21.52 516 PHE C CA 1
ATOM 14466 C C . PHE C 1 539 ? 42.164 62.715 -0.954 1.00 24.93 516 PHE C C 1
ATOM 14467 O O . PHE C 1 539 ? 41.206 62.238 -0.338 1.00 23.74 516 PHE C O 1
ATOM 14475 N N . ASP C 1 540 ? 43.197 61.983 -1.375 1.00 25.54 517 ASP C N 1
ATOM 14476 C CA . ASP C 1 540 ? 43.464 60.666 -0.816 1.00 26.36 517 ASP C CA 1
ATOM 14477 C C . ASP C 1 540 ? 43.542 60.769 0.703 1.00 28.40 517 ASP C C 1
ATOM 14478 O O . ASP C 1 540 ? 43.978 61.794 1.250 1.00 24.36 517 ASP C O 1
ATOM 14483 N N . PHE C 1 541 ? 43.118 59.704 1.393 1.00 21.38 518 PHE C N 1
ATOM 14484 C CA . PHE C 1 541 ? 43.018 59.766 2.847 1.00 21.07 518 PHE C CA 1
ATOM 14485 C C . PHE C 1 541 ? 43.293 58.400 3.465 1.00 24.03 518 PHE C C 1
ATOM 14486 O O . PHE C 1 541 ? 43.291 57.366 2.785 1.00 25.00 518 PHE C O 1
ATOM 14494 N N . GLY C 1 542 ? 43.511 58.413 4.787 1.00 20.05 519 GLY C N 1
ATOM 14495 C CA . GLY C 1 542 ? 43.855 57.210 5.523 1.00 18.73 519 GLY C CA 1
ATOM 14496 C C . GLY C 1 542 ? 42.734 56.216 5.770 1.00 20.21 519 GLY C C 1
ATOM 14497 O O . GLY C 1 542 ? 41.701 56.545 6.362 1.00 17.76 519 GLY C O 1
ATOM 14498 N N . ALA C 1 543 ? 42.930 54.986 5.300 1.00 19.68 520 ALA C N 1
ATOM 14499 C CA . ALA C 1 543 ? 41.987 53.899 5.550 1.00 25.01 520 ALA C CA 1
ATOM 14500 C C . ALA C 1 543 ? 42.810 52.621 5.681 1.00 25.01 520 ALA C C 1
ATOM 14501 O O . ALA C 1 543 ? 43.168 51.986 4.683 1.00 25.83 520 ALA C O 1
ATOM 14503 N N . ASP C 1 544 ? 43.110 52.250 6.924 1.00 27.40 521 ASP C N 1
ATOM 14504 C CA . ASP C 1 544 ? 44.114 51.227 7.172 1.00 26.80 521 ASP C CA 1
ATOM 14505 C C . ASP C 1 544 ? 43.664 49.838 6.745 1.00 24.35 521 ASP C C 1
ATOM 14506 O O . ASP C 1 544 ? 44.515 48.969 6.541 1.00 23.20 521 ASP C O 1
ATOM 14511 N N . ALA C 1 545 ? 42.364 49.610 6.593 1.00 22.81 522 ALA C N 1
ATOM 14512 C CA . ALA C 1 545 ? 41.916 48.316 6.091 1.00 27.67 522 ALA C CA 1
ATOM 14513 C C . ALA C 1 545 ? 42.043 48.186 4.574 1.00 31.06 522 ALA C C 1
ATOM 14514 O O . ALA C 1 545 ? 41.919 47.072 4.061 1.00 32.95 522 ALA C O 1
ATOM 14516 N N . ARG C 1 546 ? 42.268 49.277 3.845 1.00 26.74 523 ARG C N 1
ATOM 14517 C CA . ARG C 1 546 ? 42.432 49.199 2.401 1.00 23.01 523 ARG C CA 1
ATOM 14518 C C . ARG C 1 546 ? 43.784 48.597 2.064 1.00 27.24 523 ARG C C 1
ATOM 14519 O O . ARG C 1 546 ? 44.810 48.970 2.645 1.00 32.41 523 ARG C O 1
ATOM 14527 N N . ASN C 1 547 ? 43.793 47.681 1.117 1.00 28.03 524 ASN C N 1
ATOM 14528 C CA . ASN C 1 547 ? 45.009 47.001 0.708 1.00 33.33 524 ASN C CA 1
ATOM 14529 C C . ASN C 1 547 ? 44.906 46.774 -0.809 1.00 34.50 524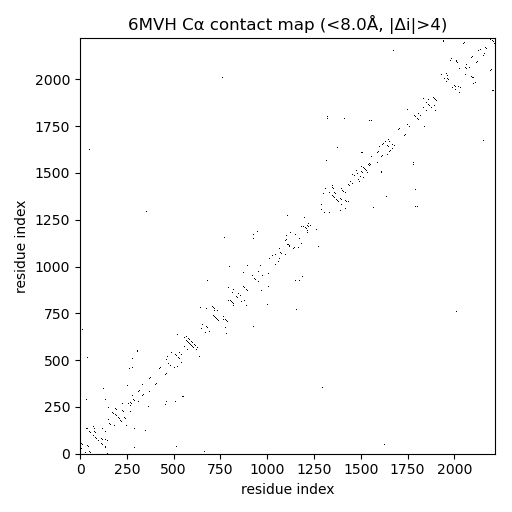 ASN C C 1
ATOM 14530 O O . ASN C 1 547 ? 44.814 45.648 -1.301 1.00 42.93 524 ASN C O 1
ATOM 14535 N N . GLU C 1 548 ? 44.919 47.865 -1.576 1.00 35.77 525 GLU C N 1
ATOM 14536 C CA . GLU C 1 548 ? 44.689 47.768 -3.012 1.00 34.65 525 GLU C CA 1
ATOM 14537 C C . GLU C 1 548 ? 45.373 48.903 -3.768 1.00 40.77 525 GLU C C 1
ATOM 14538 O O . GLU C 1 548 ? 45.964 49.833 -3.189 1.00 36.97 525 GLU C O 1
ATOM 14544 N N . GLY C 1 549 ? 45.294 48.791 -5.097 1.00 36.74 526 GLY C N 1
ATOM 14545 C CA . GLY C 1 549 ? 45.904 49.728 -6.009 1.00 28.82 526 GLY C CA 1
ATOM 14546 C C . GLY C 1 549 ? 47.403 49.822 -5.914 1.00 31.69 526 GLY C C 1
ATOM 14547 O O . GLY C 1 549 ? 47.994 50.666 -6.590 1.00 32.68 526 GLY C O 1
ATOM 14548 N N . GLY C 1 550 ? 48.039 48.993 -5.099 1.00 33.01 527 GLY C N 1
ATOM 14549 C CA . GLY C 1 550 ? 49.479 49.007 -5.019 1.00 32.31 527 GLY C CA 1
ATOM 14550 C C . GLY C 1 550 ? 50.064 49.961 -4.002 1.00 33.44 527 GLY C C 1
ATOM 14551 O O . GLY C 1 550 ? 51.277 50.183 -4.020 1.00 36.22 527 GLY C O 1
ATOM 14552 N N . GLU C 1 551 ? 49.243 50.569 -3.146 1.00 34.97 528 GLU C N 1
ATOM 14553 C CA . GLU C 1 551 ? 49.748 51.304 -1.986 1.00 32.81 528 GLU C CA 1
ATOM 14554 C C . GLU C 1 551 ? 48.668 51.209 -0.913 1.00 31.77 528 GLU C C 1
ATOM 14555 O O . GLU C 1 551 ? 47.623 51.865 -1.014 1.00 29.15 528 GLU C O 1
ATOM 14561 N N . ASN C 1 552 ? 48.920 50.373 0.085 1.00 30.37 529 ASN C N 1
ATOM 14562 C CA . ASN C 1 552 ? 47.918 50.017 1.080 1.00 32.71 529 ASN C CA 1
ATOM 14563 C C . ASN C 1 552 ? 47.786 51.114 2.140 1.00 28.11 529 ASN C C 1
ATOM 14564 O O . ASN C 1 552 ? 48.657 51.974 2.305 1.00 25.04 529 ASN C O 1
ATOM 14569 N N . GLY C 1 553 ? 46.669 51.078 2.857 1.00 25.96 530 GLY C N 1
ATOM 14570 C CA . GLY C 1 553 ? 46.421 52.025 3.921 1.00 26.26 530 GLY C CA 1
ATOM 14571 C C . GLY C 1 553 ? 45.721 53.301 3.508 1.00 26.55 530 GLY C C 1
ATOM 14572 O O . GLY C 1 553 ? 45.405 54.113 4.381 1.00 27.84 530 GLY C O 1
ATOM 14573 N N . GLN C 1 554 ? 45.460 53.498 2.216 1.00 24.31 531 GLN C N 1
ATOM 14574 C CA . GLN C 1 554 ? 44.868 54.718 1.693 1.00 24.91 531 GLN C CA 1
ATOM 14575 C C . GLN C 1 554 ? 43.692 54.409 0.772 1.00 25.75 531 GLN C C 1
ATOM 14576 O O . GLN C 1 554 ? 43.697 53.426 0.024 1.00 25.54 531 GLN C O 1
ATOM 14582 N N . ASN C 1 555 ? 42.678 55.265 0.855 1.00 25.39 532 ASN C N 1
ATOM 14583 C CA . ASN C 1 555 ? 41.660 55.404 -0.176 1.00 23.83 532 ASN C CA 1
ATOM 14584 C C . ASN C 1 555 ? 42.241 56.370 -1.200 1.00 24.45 532 ASN C C 1
ATOM 14585 O O . ASN C 1 555 ? 42.542 57.517 -0.872 1.00 28.91 532 ASN C O 1
ATOM 14590 N N . HIS C 1 556 ? 42.454 55.908 -2.423 1.00 26.33 533 HIS C N 1
ATOM 14591 C CA . HIS C 1 556 ? 43.100 56.751 -3.419 1.00 26.95 533 HIS C CA 1
ATOM 14592 C C . HIS C 1 556 ? 42.100 57.386 -4.376 1.00 25.59 533 HIS C C 1
ATOM 14593 O O . HIS C 1 556 ? 42.435 57.613 -5.542 1.00 24.87 533 HIS C O 1
ATOM 14600 N N . LYS C 1 557 ? 40.883 57.674 -3.914 1.00 20.73 534 LYS C N 1
ATOM 14601 C CA . LYS C 1 557 ? 39.894 58.340 -4.760 1.00 22.25 534 LYS C CA 1
ATOM 14602 C C . LYS C 1 557 ? 40.046 59.867 -4.792 1.00 26.02 534 LYS C C 1
ATOM 14603 O O . LYS C 1 557 ? 39.191 60.550 -5.367 1.00 26.54 534 LYS C O 1
ATOM 14609 N N . GLY C 1 558 ? 41.100 60.432 -4.216 1.00 22.10 535 GLY C N 1
ATOM 14610 C CA . GLY C 1 558 ? 41.226 61.872 -4.216 1.00 26.00 535 GLY C CA 1
ATOM 14611 C C . GLY C 1 558 ? 41.444 62.456 -5.601 1.00 26.43 535 GLY C C 1
ATOM 14612 O O . GLY C 1 558 ? 41.881 61.784 -6.542 1.00 22.91 535 GLY C O 1
ATOM 14613 N N . LEU C 1 559 ? 41.086 63.741 -5.723 1.00 24.69 536 LEU C N 1
ATOM 14614 C CA . LEU C 1 559 ? 41.556 64.573 -6.826 1.00 24.99 536 LEU C CA 1
ATOM 14615 C C . LEU C 1 559 ? 42.998 65.009 -6.617 1.00 28.81 536 LEU C C 1
ATOM 14616 O O . LEU C 1 559 ? 43.674 65.381 -7.586 1.00 28.92 536 LEU C O 1
ATOM 14621 N N . VAL C 1 560 ? 43.467 64.952 -5.369 1.00 25.52 537 VAL C N 1
ATOM 14622 C CA . VAL C 1 560 ? 44.787 65.389 -4.947 1.00 23.98 537 VAL C CA 1
ATOM 14623 C C . VAL C 1 560 ? 45.339 64.313 -4.020 1.00 23.91 537 VAL C C 1
ATOM 14624 O O . VAL C 1 560 ? 44.587 63.634 -3.312 1.00 27.23 537 VAL C O 1
ATOM 14628 N N . THR C 1 561 ? 46.656 64.138 -4.039 1.00 22.64 538 THR C N 1
ATOM 14629 C CA . THR C 1 561 ? 47.273 63.074 -3.261 1.00 24.21 538 THR C CA 1
ATOM 14630 C C . THR C 1 561 ? 47.203 63.367 -1.754 1.00 24.43 538 THR C C 1
ATOM 14631 O O . THR C 1 561 ? 46.794 64.443 -1.307 1.00 22.66 538 THR C O 1
ATOM 14635 N N . PHE C 1 562 ? 47.625 62.373 -0.971 1.00 24.28 539 PHE C N 1
ATOM 14636 C CA . PHE C 1 562 ? 47.493 62.406 0.487 1.00 24.94 539 PHE C CA 1
ATOM 14637 C C . PHE C 1 562 ? 48.394 63.464 1.127 1.00 25.36 539 PHE C C 1
ATOM 14638 O O . PHE C 1 562 ? 48.036 64.043 2.157 1.00 23.50 539 PHE C O 1
ATOM 14646 N N . ASP C 1 563 ? 49.577 63.715 0.557 1.00 21.23 540 ASP C N 1
ATOM 14647 C CA . ASP C 1 563 ? 50.441 64.743 1.114 1.00 25.92 540 ASP C CA 1
ATOM 14648 C C . ASP C 1 563 ? 50.144 66.132 0.535 1.00 25.62 540 ASP C C 1
ATOM 14649 O O . ASP C 1 563 ? 50.914 67.070 0.768 1.00 24.69 540 ASP C O 1
ATOM 14654 N N . ARG C 1 564 ? 49.046 66.267 -0.209 1.00 25.13 541 ARG C N 1
ATOM 14655 C CA . ARG C 1 564 ? 48.610 67.500 -0.867 1.00 26.98 541 ARG C CA 1
ATOM 14656 C C . ARG C 1 564 ? 49.614 68.008 -1.899 1.00 27.39 541 ARG C C 1
ATOM 14657 O O . ARG C 1 564 ? 49.557 69.166 -2.275 1.00 31.17 541 ARG C O 1
ATOM 14665 N N . LYS C 1 565 ? 50.527 67.159 -2.388 1.00 25.63 542 LYS C N 1
ATOM 14666 C CA . LYS C 1 565 ? 51.607 67.625 -3.247 1.00 27.75 542 LYS C CA 1
ATOM 14667 C C . LYS C 1 565 ? 51.319 67.462 -4.729 1.00 28.70 542 LYS C C 1
ATOM 14668 O O . LYS C 1 565 ? 51.937 68.149 -5.543 1.00 29.51 542 LYS C O 1
ATOM 14674 N N . TYR C 1 566 ? 50.435 66.555 -5.109 1.00 27.26 543 TYR C N 1
ATOM 14675 C CA . TYR C 1 566 ? 50.206 66.294 -6.516 1.00 27.99 543 TYR C CA 1
ATOM 14676 C C . TYR C 1 566 ? 48.728 66.464 -6.836 1.00 28.58 543 TYR C C 1
ATOM 14677 O O . TYR C 1 566 ? 47.868 65.844 -6.202 1.00 30.71 543 TYR C O 1
ATOM 14686 N N . LYS C 1 567 ? 48.435 67.330 -7.794 1.00 27.59 544 LYS C N 1
ATOM 14687 C CA . LYS C 1 567 ? 47.090 67.453 -8.334 1.00 24.48 544 LYS C CA 1
ATOM 14688 C C . LYS C 1 567 ? 46.959 66.465 -9.491 1.00 26.37 544 LYS C C 1
ATOM 14689 O O . LYS C 1 567 ? 47.626 66.598 -10.517 1.00 27.82 544 LYS C O 1
ATOM 14695 N N . LYS C 1 568 ? 46.125 65.454 -9.314 1.00 25.14 545 LYS C N 1
ATOM 14696 C CA . LYS C 1 568 ? 45.814 64.548 -10.405 1.00 25.35 545 LYS C CA 1
ATOM 14697 C C . LYS C 1 568 ? 45.053 65.298 -11.505 1.00 28.16 545 LYS C C 1
ATOM 14698 O O . LYS C 1 568 ? 44.433 66.342 -11.272 1.00 23.58 545 LYS C O 1
ATOM 14704 N N . ASP C 1 569 ? 45.108 64.750 -12.722 1.00 27.01 546 ASP C N 1
ATOM 14705 C CA . ASP C 1 569 ? 44.483 65.425 -13.851 1.00 30.06 546 ASP C CA 1
ATOM 14706 C C . ASP C 1 569 ? 42.997 65.695 -13.602 1.00 30.02 546 ASP C C 1
ATOM 14707 O O . ASP C 1 569 ? 42.467 66.716 -14.059 1.00 28.37 546 ASP C O 1
ATOM 14712 N N . SER C 1 570 ? 42.321 64.828 -12.849 1.00 26.19 547 SER C N 1
ATOM 14713 C CA . SER C 1 570 ? 40.895 65.043 -12.632 1.00 28.39 547 SER C CA 1
ATOM 14714 C C . SER C 1 570 ? 40.626 66.341 -11.876 1.00 25.33 547 SER C C 1
ATOM 14715 O O . SER C 1 570 ? 39.558 66.942 -12.036 1.00 25.98 547 SER C O 1
ATOM 14718 N N . PHE C 1 571 ? 41.584 66.784 -11.056 1.00 25.92 548 PHE C N 1
ATOM 14719 C CA . PHE C 1 571 ? 41.478 68.076 -10.377 1.00 29.22 548 PHE C CA 1
ATOM 14720 C C . PHE C 1 571 ? 41.244 69.208 -11.373 1.00 26.58 548 PHE C C 1
ATOM 14721 O O . PHE C 1 571 ? 40.476 70.139 -11.103 1.00 26.26 548 PHE C O 1
ATOM 14729 N N . TYR C 1 572 ? 41.892 69.129 -12.532 1.00 24.44 549 TYR C N 1
ATOM 14730 C CA . TYR C 1 572 ? 41.807 70.168 -13.551 1.00 25.47 549 TYR C CA 1
ATOM 14731 C C . TYR C 1 572 ? 40.527 70.076 -14.362 1.00 28.51 549 TYR C C 1
ATOM 14732 O O . TYR C 1 572 ? 40.005 71.107 -14.798 1.00 27.85 549 TYR C O 1
ATOM 14741 N N . ALA C 1 573 ? 39.996 68.867 -14.572 1.00 29.63 550 ALA C N 1
ATOM 14742 C CA . ALA C 1 573 ? 38.709 68.768 -15.246 1.00 26.85 550 ALA C CA 1
ATOM 14743 C C . ALA C 1 573 ? 37.643 69.531 -14.472 1.00 30.28 550 ALA C C 1
ATOM 14744 O O . ALA C 1 573 ? 36.840 70.258 -15.066 1.00 30.04 550 ALA C O 1
ATOM 14746 N N . TYR C 1 574 ? 37.646 69.411 -13.137 1.00 28.05 551 TYR C N 1
ATOM 14747 C CA . TYR C 1 574 ? 36.717 70.209 -12.340 1.00 30.84 551 TYR C CA 1
ATOM 14748 C C . TYR C 1 574 ? 37.063 71.695 -12.394 1.00 30.09 551 TYR C C 1
ATOM 14749 O O . TYR C 1 574 ? 36.163 72.540 -12.516 1.00 27.79 551 TYR C O 1
ATOM 14758 N N . LYS C 1 575 ? 38.355 72.035 -12.296 1.00 26.14 552 LYS C N 1
ATOM 14759 C CA . LYS C 1 575 ? 38.740 73.441 -12.324 1.00 27.42 552 LYS C CA 1
ATOM 14760 C C . LYS C 1 575 ? 38.286 74.110 -13.616 1.00 26.84 552 LYS C C 1
ATOM 14761 O O . LYS C 1 575 ? 37.835 75.261 -13.605 1.00 29.21 552 LYS C O 1
ATOM 14767 N N . ALA C 1 576 ? 38.367 73.392 -14.733 1.00 28.07 553 ALA C N 1
ATOM 14768 C CA . ALA C 1 576 ? 37.975 73.978 -16.011 1.00 30.77 553 ALA C CA 1
ATOM 14769 C C . ALA C 1 576 ? 36.495 74.351 -16.025 1.00 30.18 553 ALA C C 1
ATOM 14770 O O . ALA C 1 576 ? 36.093 75.297 -16.705 1.00 32.58 553 ALA C O 1
ATOM 14772 N N . TRP C 1 577 ? 35.674 73.631 -15.271 1.00 28.84 554 TRP C N 1
ATOM 14773 C CA . TRP C 1 577 ? 34.260 73.958 -15.184 1.00 30.76 554 TRP C CA 1
ATOM 14774 C C . TRP C 1 577 ? 33.941 74.961 -14.076 1.00 32.33 554 TRP C C 1
ATOM 14775 O O . TRP C 1 577 ? 32.927 75.660 -14.158 1.00 37.96 554 TRP C O 1
ATOM 14786 N N . LEU C 1 578 ? 34.761 75.046 -13.033 1.00 30.28 555 LEU C N 1
ATOM 14787 C CA . LEU C 1 578 ? 34.346 75.747 -11.832 1.00 29.71 555 LEU C CA 1
ATOM 14788 C C . LEU C 1 578 ? 35.160 76.986 -11.521 1.00 34.20 555 LEU C C 1
ATOM 14789 O O . LEU C 1 578 ? 34.675 77.845 -10.778 1.00 35.47 555 LEU C O 1
ATOM 14794 N N . SER C 1 579 ? 36.379 77.096 -12.036 1.00 33.18 556 SER C N 1
ATOM 14795 C CA . SER C 1 579 ? 37.226 78.226 -11.704 1.00 34.34 556 SER C CA 1
ATOM 14796 C C . SER C 1 579 ? 37.085 79.309 -12.759 1.00 40.80 556 SER C C 1
ATOM 14797 O O . SER C 1 579 ? 36.822 79.033 -13.934 1.00 42.18 556 SER C O 1
ATOM 14800 N N . ASP C 1 580 ? 37.262 80.551 -12.323 1.00 38.95 557 ASP C N 1
ATOM 14801 C CA . ASP C 1 580 ? 37.277 81.679 -13.236 1.00 43.53 557 ASP C CA 1
ATOM 14802 C C . ASP C 1 580 ? 38.683 82.173 -13.527 1.00 43.52 557 ASP C C 1
ATOM 14803 O O . ASP C 1 580 ? 38.859 83.006 -14.419 1.00 52.69 557 ASP C O 1
ATOM 14808 N N . GLU C 1 581 ? 39.676 81.686 -12.808 1.00 40.25 558 GLU C N 1
ATOM 14809 C CA . GLU C 1 581 ? 41.047 81.956 -13.165 1.00 41.13 558 GLU C CA 1
ATOM 14810 C C . GLU C 1 581 ? 41.348 81.237 -14.470 1.00 38.37 558 GLU C C 1
ATOM 14811 O O . GLU C 1 581 ? 41.122 80.023 -14.558 1.00 37.07 558 GLU C O 1
ATOM 14817 N N . PRO C 1 582 ? 41.805 81.935 -15.511 1.00 37.92 559 PRO C N 1
ATOM 14818 C CA . PRO C 1 582 ? 42.104 81.258 -16.784 1.00 32.64 559 PRO C CA 1
ATOM 14819 C C . PRO C 1 582 ? 43.338 80.375 -16.673 1.00 33.91 559 PRO C C 1
ATOM 14820 O O . PRO C 1 582 ? 44.325 80.738 -16.031 1.00 35.97 559 PRO C O 1
ATOM 14824 N N . PHE C 1 583 ? 43.274 79.198 -17.302 1.00 34.70 560 PHE C N 1
ATOM 14825 C CA . PHE C 1 583 ? 44.389 78.262 -17.253 1.00 30.68 560 PHE C CA 1
ATOM 14826 C C . PHE C 1 583 ? 44.258 77.265 -18.394 1.00 29.75 560 PHE C C 1
ATOM 14827 O O . PHE C 1 583 ? 43.164 77.010 -18.907 1.00 30.50 560 PHE C O 1
ATOM 14835 N N . VAL C 1 584 ? 45.387 76.662 -18.748 1.00 26.75 561 VAL C N 1
ATOM 14836 C CA . VAL C 1 584 ? 45.416 75.512 -19.636 1.00 32.15 561 VAL C CA 1
ATOM 14837 C C . VAL C 1 584 ? 46.255 74.424 -18.967 1.00 28.83 561 VAL C C 1
ATOM 14838 O O . VAL C 1 584 ? 47.339 74.699 -18.444 1.00 28.62 561 VAL C O 1
ATOM 14842 N N . HIS C 1 585 ? 45.735 73.198 -18.939 1.00 29.04 562 HIS C N 1
ATOM 14843 C CA . HIS C 1 585 ? 46.402 72.089 -18.262 1.00 28.40 562 HIS C CA 1
ATOM 14844 C C . HIS C 1 585 ? 46.587 70.919 -19.216 1.00 29.01 562 HIS C C 1
ATOM 14845 O O . HIS C 1 585 ? 45.610 70.390 -19.765 1.00 27.06 562 HIS C O 1
ATOM 14852 N N . LEU C 1 586 ? 47.836 70.502 -19.379 1.00 27.78 563 LEU C N 1
ATOM 14853 C CA . LEU C 1 586 ? 48.171 69.324 -20.155 1.00 27.95 563 LEU C CA 1
ATOM 14854 C C . LEU C 1 586 ? 48.009 68.086 -19.270 1.00 29.04 563 LEU C C 1
ATOM 14855 O O . LEU C 1 586 ? 48.641 67.982 -18.213 1.00 29.45 563 LEU C O 1
ATOM 14860 N N . CYS C 1 587 ? 47.136 67.168 -19.671 1.00 26.78 564 CYS C N 1
ATOM 14861 C CA . CYS C 1 587 ? 47.026 65.893 -18.970 1.00 25.62 564 CYS C CA 1
ATOM 14862 C C . CYS C 1 587 ? 48.138 64.939 -19.396 1.00 27.71 564 CYS C C 1
ATOM 14863 O O . CYS C 1 587 ? 48.769 65.099 -20.440 1.00 28.63 564 CYS C O 1
ATOM 14866 N N . GLY C 1 588 ? 48.355 63.918 -18.571 1.00 26.80 565 GLY C N 1
ATOM 14867 C CA . GLY C 1 588 ? 49.251 62.831 -18.898 1.00 22.17 565 GLY C CA 1
ATOM 14868 C C . GLY C 1 588 ? 50.723 63.091 -18.688 1.00 25.57 565 GLY C C 1
ATOM 14869 O O . GLY C 1 588 ? 51.539 62.323 -19.202 1.00 25.99 565 GLY C O 1
ATOM 14870 N N . LYS C 1 589 ? 51.094 64.144 -17.950 1.00 26.78 566 LYS C N 1
ATOM 14871 C CA . LYS C 1 589 ? 52.506 64.487 -17.800 1.00 26.90 566 LYS C CA 1
ATOM 14872 C C . LYS C 1 589 ? 53.324 63.329 -17.245 1.00 25.64 566 LYS C C 1
ATOM 14873 O O . LYS C 1 589 ? 54.497 63.172 -17.597 1.00 29.81 566 LYS C O 1
ATOM 14879 N N . ARG C 1 590 ? 52.743 62.507 -16.391 1.00 24.81 567 ARG C N 1
ATOM 14880 C CA . ARG C 1 590 ? 53.494 61.388 -15.834 1.00 27.55 567 ARG C CA 1
ATOM 14881 C C . ARG C 1 590 ? 53.458 60.150 -16.722 1.00 25.11 567 ARG C C 1
ATOM 14882 O O . ARG C 1 590 ? 54.065 59.137 -16.372 1.00 30.62 567 ARG C O 1
ATOM 14890 N N . TYR C 1 591 ? 52.789 60.217 -17.864 1.00 26.47 568 TYR C N 1
ATOM 14891 C CA . TYR C 1 591 ? 52.747 59.145 -18.858 1.00 31.69 568 TYR C CA 1
ATOM 14892 C C . TYR C 1 591 ? 53.629 59.578 -20.031 1.00 30.01 568 TYR C C 1
ATOM 14893 O O . TYR C 1 591 ? 53.143 60.140 -21.016 1.00 31.44 568 TYR C O 1
ATOM 14902 N N . VAL C 1 592 ? 54.927 59.285 -19.927 1.00 23.51 569 VAL C N 1
ATOM 14903 C CA . VAL C 1 592 ? 55.931 59.747 -20.880 1.00 26.43 569 VAL C CA 1
ATOM 14904 C C . VAL C 1 592 ? 56.173 58.680 -21.949 1.00 31.16 569 VAL C C 1
ATOM 14905 O O . VAL C 1 592 ? 56.040 58.938 -23.149 1.00 28.30 569 VAL C O 1
ATOM 14909 N N . ASP C 1 593 ? 56.522 57.473 -21.521 1.00 35.70 570 ASP C N 1
ATOM 14910 C CA . ASP C 1 593 ? 56.835 56.392 -22.443 1.00 31.85 570 ASP C CA 1
ATOM 14911 C C . ASP C 1 593 ? 55.550 55.802 -22.997 1.00 32.18 570 ASP C C 1
ATOM 14912 O O . ASP C 1 593 ? 54.732 55.263 -22.248 1.00 37.08 570 ASP C O 1
ATOM 14917 N N . ARG C 1 594 ? 55.359 55.903 -24.304 1.00 29.63 571 ARG C N 1
ATOM 14918 C CA . ARG C 1 594 ? 54.152 55.376 -24.912 1.00 29.64 571 ARG C CA 1
ATOM 14919 C C . ARG C 1 594 ? 54.519 54.628 -26.183 1.00 30.37 571 ARG C C 1
ATOM 14920 O O . ARG C 1 594 ? 55.373 55.078 -26.945 1.00 34.40 571 ARG C O 1
ATOM 14928 N N . VAL C 1 595 ? 53.841 53.502 -26.412 1.00 31.89 572 VAL C N 1
ATOM 14929 C CA . VAL C 1 595 ? 54.202 52.580 -27.484 1.00 36.14 572 VAL C CA 1
ATOM 14930 C C . VAL C 1 595 ? 53.637 53.004 -28.838 1.00 33.60 572 VAL C C 1
ATOM 14931 O O . VAL C 1 595 ? 54.227 52.685 -29.879 1.00 33.17 572 VAL C O 1
ATOM 14935 N N . GLU C 1 596 ? 52.500 53.699 -28.859 1.00 31.35 573 GLU C N 1
ATOM 14936 C CA . GLU C 1 596 ? 51.742 53.887 -30.090 1.00 29.12 573 GLU C CA 1
ATOM 14937 C C . GLU C 1 596 ? 52.286 55.063 -30.905 1.00 34.49 573 GLU C C 1
ATOM 14938 O O . GLU C 1 596 ? 52.756 56.061 -30.351 1.00 33.74 573 GLU C O 1
ATOM 14944 N N . ASP C 1 597 ? 52.232 54.930 -32.242 1.00 31.46 574 ASP C N 1
ATOM 14945 C CA . ASP C 1 597 ? 52.744 55.988 -33.128 1.00 33.98 574 ASP C CA 1
ATOM 14946 C C . ASP C 1 597 ? 51.916 57.265 -33.051 1.00 32.89 574 ASP C C 1
ATOM 14947 O O . ASP C 1 597 ? 52.418 58.352 -33.370 1.00 29.50 574 ASP C O 1
ATOM 14952 N N . THR C 1 598 ? 50.645 57.149 -32.674 1.00 30.79 575 THR C N 1
ATOM 14953 C CA . THR C 1 598 ? 49.732 58.277 -32.614 1.00 30.19 575 THR C CA 1
ATOM 14954 C C . THR C 1 598 ? 48.974 58.186 -31.304 1.00 32.22 575 THR C C 1
ATOM 14955 O O . THR C 1 598 ? 48.234 57.222 -31.089 1.00 35.32 575 THR C O 1
ATOM 14959 N N . THR C 1 599 ? 49.152 59.176 -30.430 1.00 27.76 576 THR C N 1
ATOM 14960 C CA . THR C 1 599 ? 48.707 59.049 -29.048 1.00 30.56 576 THR C CA 1
ATOM 14961 C C . THR C 1 599 ? 47.731 60.149 -28.625 1.00 33.77 576 THR C C 1
ATOM 14962 O O . THR C 1 599 ? 47.783 61.286 -29.109 1.00 33.30 576 THR C O 1
ATOM 14966 N N . LYS C 1 600 ? 46.837 59.788 -27.704 1.00 33.28 577 LYS C N 1
ATOM 14967 C CA . LYS C 1 600 ? 45.793 60.678 -27.209 1.00 31.37 577 LYS C CA 1
ATOM 14968 C C . LYS C 1 600 ? 46.351 61.611 -26.132 1.00 33.25 577 LYS C C 1
ATOM 14969 O O . LYS C 1 600 ? 47.048 61.175 -25.212 1.00 30.23 577 LYS C O 1
ATOM 14975 N N . VAL C 1 601 ? 46.041 62.896 -26.257 1.00 38.30 578 VAL C N 1
ATOM 14976 C CA . VAL C 1 601 ? 46.530 63.941 -25.366 1.00 35.19 578 VAL C CA 1
ATOM 14977 C C . VAL C 1 601 ? 45.338 64.819 -25.012 1.00 30.59 578 VAL C C 1
ATOM 14978 O O . VAL C 1 601 ? 44.771 65.467 -25.894 1.00 32.96 578 VAL C O 1
ATOM 14982 N N . THR C 1 602 ? 44.961 64.848 -23.736 1.00 27.60 579 THR C N 1
ATOM 14983 C CA . THR C 1 602 ? 43.829 65.630 -23.256 1.00 27.60 579 THR C CA 1
ATOM 14984 C C . THR C 1 602 ? 44.316 66.940 -22.658 1.00 27.32 579 THR C C 1
ATOM 14985 O O . THR C 1 602 ? 45.275 66.962 -21.881 1.00 29.68 579 THR C O 1
ATOM 14989 N N . VAL C 1 603 ? 43.662 68.037 -23.021 1.00 26.57 580 VAL C N 1
ATOM 14990 C CA . VAL C 1 603 ? 43.896 69.318 -22.377 1.00 27.53 580 VAL C CA 1
ATOM 14991 C C . VAL C 1 603 ? 42.604 69.755 -21.707 1.00 29.37 580 VAL C C 1
ATOM 14992 O O . VAL C 1 603 ? 41.535 69.695 -22.322 1.00 31.08 580 VAL C O 1
ATOM 14996 N N . TYR C 1 604 ? 42.700 70.184 -20.447 1.00 29.48 581 TYR C N 1
ATOM 14997 C CA . TYR C 1 604 ? 41.603 70.867 -19.764 1.00 31.02 581 TYR C CA 1
ATOM 14998 C C . TYR C 1 604 ? 41.871 72.368 -19.762 1.00 29.57 581 TYR C C 1
ATOM 14999 O O . TYR C 1 604 ? 42.993 72.804 -19.479 1.00 34.31 581 TYR C O 1
ATOM 15008 N N . SER C 1 605 ? 40.843 73.153 -20.069 1.00 24.75 582 SER C N 1
ATOM 15009 C CA . SER C 1 605 ? 40.959 74.601 -20.030 1.00 29.24 582 SER C CA 1
ATOM 15010 C C . SER C 1 605 ? 39.570 75.225 -19.937 1.00 31.96 582 SER C C 1
ATOM 15011 O O . SER C 1 605 ? 38.601 74.718 -20.516 1.00 27.71 582 SER C O 1
ATOM 15014 N N . ASN C 1 606 ? 39.488 76.337 -19.208 1.00 27.61 583 ASN C N 1
ATOM 15015 C CA . ASN C 1 606 ? 38.285 77.151 -19.169 1.00 31.42 583 ASN C CA 1
ATOM 15016 C C . ASN C 1 606 ? 38.309 78.273 -20.211 1.00 36.85 583 ASN C C 1
ATOM 15017 O O . ASN C 1 606 ? 37.461 79.174 -20.172 1.00 39.40 583 ASN C O 1
ATOM 15022 N N . LEU C 1 607 ? 39.206 78.233 -21.089 1.00 35.72 584 LEU C N 1
ATOM 15023 C CA . LEU C 1 607 ? 39.325 79.088 -22.254 1.00 35.38 584 LEU C CA 1
ATOM 15024 C C . LEU C 1 607 ? 38.692 78.395 -23.452 1.00 33.98 584 LEU C C 1
ATOM 15025 O O . LEU C 1 607 ? 38.584 77.169 -23.476 1.00 31.44 584 LEU C O 1
ATOM 15030 N N . PRO C 1 608 ? 38.221 79.144 -24.450 1.00 37.35 585 PRO C N 1
ATOM 15031 C CA . PRO C 1 608 ? 37.403 78.507 -25.496 1.00 32.83 585 PRO C CA 1
ATOM 15032 C C . PRO C 1 608 ? 38.186 77.607 -26.436 1.00 30.02 585 PRO C C 1
ATOM 15033 O O . PRO C 1 608 ? 37.625 76.633 -26.959 1.00 31.13 585 PRO C O 1
ATOM 15037 N N . GLU C 1 609 ? 39.462 77.880 -26.665 1.00 30.87 586 GLU C N 1
ATOM 15038 C CA . GLU C 1 609 ? 40.139 77.259 -27.794 1.00 32.81 586 GLU C CA 1
ATOM 15039 C C . GLU C 1 609 ? 41.574 76.919 -27.425 1.00 31.34 586 GLU C C 1
ATOM 15040 O O . GLU C 1 609 ? 42.253 77.703 -26.761 1.00 31.08 586 GLU C O 1
ATOM 15046 N N . VAL C 1 610 ? 42.041 75.758 -27.867 1.00 28.72 587 VAL C N 1
ATOM 15047 C CA . VAL C 1 610 ? 43.386 75.301 -27.546 1.00 27.39 587 VAL C CA 1
ATOM 15048 C C . VAL C 1 610 ? 44.057 74.800 -28.815 1.00 30.97 587 VAL C C 1
ATOM 15049 O O . VAL C 1 610 ? 43.488 73.977 -29.542 1.00 31.90 587 VAL C O 1
ATOM 15053 N N . GLU C 1 611 ? 45.267 75.283 -29.076 1.00 27.14 588 GLU C N 1
ATOM 15054 C CA . GLU C 1 611 ? 46.132 74.703 -30.088 1.00 30.33 588 GLU C CA 1
ATOM 15055 C C . GLU C 1 611 ? 47.264 73.965 -29.389 1.00 31.22 588 GLU C C 1
ATOM 15056 O O . GLU C 1 611 ? 47.841 74.467 -28.421 1.00 30.79 588 GLU C O 1
ATOM 15062 N N . LEU C 1 612 ? 47.569 72.767 -29.875 1.00 33.60 589 LEU C N 1
ATOM 15063 C CA . LEU C 1 612 ? 48.597 71.914 -29.295 1.00 31.78 589 LEU C CA 1
ATOM 15064 C C . LEU C 1 612 ? 49.738 71.755 -30.287 1.00 30.02 589 LEU C C 1
ATOM 15065 O O . LEU C 1 612 ? 49.505 71.476 -31.470 1.00 31.06 589 LEU C O 1
ATOM 15070 N N . PHE C 1 613 ? 50.966 71.911 -29.807 1.00 30.89 590 PHE C N 1
ATOM 15071 C CA . PHE C 1 613 ? 52.147 71.828 -30.654 1.00 30.59 590 PHE C CA 1
ATOM 15072 C C . PHE C 1 613 ? 53.041 70.688 -30.202 1.00 29.88 590 PHE C C 1
ATOM 15073 O O . PHE C 1 613 ? 53.237 70.471 -28.999 1.00 29.48 590 PHE C O 1
ATOM 15081 N N . VAL C 1 614 ? 53.577 69.979 -31.189 1.00 29.17 591 VAL C N 1
ATOM 15082 C CA . VAL C 1 614 ? 54.433 68.818 -31.009 1.00 27.75 591 VAL C CA 1
ATOM 15083 C C . VAL C 1 614 ? 55.776 69.179 -31.619 1.00 25.40 591 VAL C C 1
ATOM 15084 O O . VAL C 1 614 ? 55.894 69.259 -32.847 1.00 29.81 591 VAL C O 1
ATOM 15088 N N . ASN C 1 615 ? 56.801 69.360 -30.790 1.00 27.47 592 ASN C N 1
ATOM 15089 C CA . ASN C 1 615 ? 58.103 69.784 -31.312 1.00 29.64 592 ASN C CA 1
ATOM 15090 C C . ASN C 1 615 ? 57.945 71.043 -32.171 1.00 28.24 592 ASN C C 1
ATOM 15091 O O . ASN C 1 615 ? 58.534 71.176 -33.242 1.00 30.63 592 ASN C O 1
ATOM 15096 N N . GLY C 1 616 ? 57.089 71.954 -31.711 1.00 27.28 593 GLY C N 1
ATOM 15097 C CA . GLY C 1 616 ? 56.814 73.185 -32.410 1.00 31.83 593 GLY C CA 1
ATOM 15098 C C . GLY C 1 616 ? 55.863 73.086 -33.589 1.00 32.18 593 GLY C C 1
ATOM 15099 O O . GLY C 1 616 ? 55.561 74.119 -34.192 1.00 29.43 593 GLY C O 1
ATOM 15100 N N . LYS C 1 617 ? 55.377 71.895 -33.947 1.00 28.26 594 LYS C N 1
ATOM 15101 C CA . LYS C 1 617 ? 54.478 71.756 -35.094 1.00 33.76 594 LYS C CA 1
ATOM 15102 C C . LYS C 1 617 ? 53.046 71.599 -34.609 1.00 30.13 594 LYS C C 1
ATOM 15103 O O . LYS C 1 617 ? 52.768 70.756 -33.752 1.00 31.23 594 LYS C O 1
ATOM 15109 N N . SER C 1 618 ? 52.138 72.402 -35.166 1.00 32.03 595 SER C N 1
ATOM 15110 C CA . SER C 1 618 ? 50.737 72.320 -34.772 1.00 30.12 595 SER C CA 1
ATOM 15111 C C . SER C 1 618 ? 50.187 70.919 -35.031 1.00 30.57 595 SER C C 1
ATOM 15112 O O . SER C 1 618 ? 50.306 70.392 -36.139 1.00 33.64 595 SER C O 1
ATOM 15115 N N . ALA C 1 619 ? 49.600 70.316 -34.000 1.00 29.69 596 ALA C N 1
ATOM 15116 C CA . ALA C 1 619 ? 48.882 69.057 -34.129 1.00 31.21 596 ALA C CA 1
ATOM 15117 C C . ALA C 1 619 ? 47.378 69.242 -34.092 1.00 33.87 596 ALA C C 1
ATOM 15118 O O . ALA C 1 619 ? 46.653 68.258 -33.949 1.00 37.43 596 ALA C O 1
ATOM 15120 N N . GLY C 1 620 ? 46.891 70.472 -34.198 1.00 32.68 597 GLY C N 1
ATOM 15121 C CA . GLY C 1 620 ? 45.460 70.707 -34.248 1.00 31.95 597 GLY C CA 1
ATOM 15122 C C . GLY C 1 620 ? 44.952 71.819 -33.347 1.00 35.34 597 GLY C C 1
ATOM 15123 O O . GLY C 1 620 ? 45.536 72.138 -32.307 1.00 35.48 597 GLY C O 1
ATOM 15124 N N . LYS C 1 621 ? 43.834 72.406 -33.747 1.00 34.73 598 LYS C N 1
ATOM 15125 C CA . LYS C 1 621 ? 43.202 73.500 -33.030 1.00 36.01 598 LYS C CA 1
ATOM 15126 C C . LYS C 1 621 ? 41.807 73.031 -32.663 1.00 32.65 598 LYS C C 1
ATOM 15127 O O . LYS C 1 621 ? 41.046 72.632 -33.547 1.00 43.41 598 LYS C O 1
ATOM 15133 N N . LEU C 1 622 ? 41.472 73.053 -31.370 1.00 35.00 599 LEU C N 1
ATOM 15134 C CA . LEU C 1 622 ? 40.152 72.611 -30.920 1.00 35.04 599 LEU C CA 1
ATOM 15135 C C . LEU C 1 622 ? 39.446 73.684 -30.110 1.00 32.46 599 LEU C C 1
ATOM 15136 O O . LEU C 1 622 ? 40.068 74.428 -29.339 1.00 33.93 599 LEU C O 1
ATOM 15141 N N . GLN C 1 623 ? 38.138 73.741 -30.295 1.00 33.74 600 GLN C N 1
ATOM 15142 C CA . GLN C 1 623 ? 37.222 74.378 -29.367 1.00 37.85 600 GLN C CA 1
ATOM 15143 C C . GLN C 1 623 ? 36.422 73.270 -28.695 1.00 41.55 600 GLN C C 1
ATOM 15144 O O . GLN C 1 623 ? 36.035 72.296 -29.349 1.00 52.24 600 GLN C O 1
ATOM 15150 N N . ALA C 1 624 ? 36.231 73.373 -27.382 1.00 34.56 601 ALA C N 1
ATOM 15151 C CA . ALA C 1 624 ? 35.432 72.385 -26.660 1.00 36.92 601 ALA C CA 1
ATOM 15152 C C . ALA C 1 624 ? 34.555 73.123 -25.661 1.00 37.66 601 ALA C C 1
ATOM 15153 O O . ALA C 1 624 ? 35.061 73.729 -24.710 1.00 37.53 601 ALA C O 1
ATOM 15155 N N . GLU C 1 625 ? 33.240 73.067 -25.881 1.00 38.15 602 GLU C N 1
ATOM 15156 C CA . GLU C 1 625 ? 32.309 73.678 -24.941 1.00 43.03 602 GLU C CA 1
ATOM 15157 C C . GLU C 1 625 ? 32.415 73.033 -23.563 1.00 39.63 602 GLU C C 1
ATOM 15158 O O . GLU C 1 625 ? 32.395 73.731 -22.544 1.00 43.49 602 GLU C O 1
ATOM 15164 N N . ASP C 1 626 ? 32.566 71.709 -23.508 1.00 35.26 603 ASP C N 1
ATOM 15165 C CA . ASP C 1 626 ? 32.655 71.042 -22.215 1.00 34.84 603 ASP C CA 1
ATOM 15166 C C . ASP C 1 626 ? 34.067 71.102 -21.586 1.00 36.44 603 ASP C C 1
ATOM 15167 O O . ASP C 1 626 ? 34.306 70.424 -20.576 1.00 33.90 603 ASP C O 1
ATOM 15172 N N . HIS C 1 627 ? 34.986 71.896 -22.147 1.00 30.95 604 HIS C N 1
ATOM 15173 C CA . HIS C 1 627 ? 36.331 72.146 -21.621 1.00 34.41 604 HIS C CA 1
ATOM 15174 C C . HIS C 1 627 ? 37.265 70.933 -21.693 1.00 32.19 604 HIS C C 1
ATOM 15175 O O . HIS C 1 627 ? 38.361 70.985 -21.136 1.00 33.25 604 HIS C O 1
ATOM 15182 N N . PHE C 1 628 ? 36.884 69.855 -22.377 1.00 29.08 605 PHE C N 1
ATOM 15183 C CA . PHE C 1 628 ? 37.689 68.638 -22.449 1.00 30.20 605 PHE C CA 1
ATOM 15184 C C . PHE C 1 628 ? 38.253 68.510 -23.864 1.00 32.75 605 PHE C C 1
ATOM 15185 O O . PHE C 1 628 ? 37.579 68.019 -24.772 1.00 29.57 605 PHE C O 1
ATOM 15193 N N . PHE C 1 629 ? 39.506 68.922 -24.038 1.00 28.94 606 PHE C N 1
ATOM 15194 C CA . PHE C 1 629 ? 40.116 69.040 -25.359 1.00 31.34 606 PHE C CA 1
ATOM 15195 C C . PHE C 1 629 ? 40.869 67.747 -25.683 1.00 32.36 606 PHE C C 1
ATOM 15196 O O . PHE C 1 629 ? 41.979 67.520 -25.199 1.00 29.24 606 PHE C O 1
ATOM 15204 N N . HIS C 1 630 ? 40.287 66.914 -26.543 1.00 29.67 607 HIS C N 1
ATOM 15205 C CA . HIS C 1 630 ? 40.848 65.600 -26.851 1.00 32.11 607 HIS C CA 1
ATOM 15206 C C . HIS C 1 630 ? 41.622 65.646 -28.165 1.00 30.62 607 HIS C C 1
ATOM 15207 O O . HIS C 1 630 ? 41.034 65.578 -29.243 1.00 33.07 607 HIS C O 1
ATOM 15214 N N . PHE C 1 631 ? 42.946 65.709 -28.073 1.00 32.94 608 PHE C N 1
ATOM 15215 C CA . PHE C 1 631 ? 43.836 65.709 -29.225 1.00 31.25 608 PHE C CA 1
ATOM 15216 C C . PHE C 1 631 ? 44.406 64.317 -29.483 1.00 34.82 608 PHE C C 1
ATOM 15217 O O . PHE C 1 631 ? 44.492 63.474 -28.586 1.00 33.98 608 PHE C O 1
ATOM 15225 N N . GLU C 1 632 ? 44.816 64.100 -30.738 1.00 39.45 609 GLU C N 1
ATOM 15226 C CA . GLU C 1 632 ? 45.651 62.979 -31.146 1.00 37.09 609 GLU C CA 1
ATOM 15227 C C . GLU C 1 632 ? 46.917 63.515 -31.807 1.00 36.10 609 GLU C C 1
ATOM 15228 O O . GLU C 1 632 ? 46.894 64.548 -32.472 1.00 40.40 609 GLU C O 1
ATOM 15234 N N . VAL C 1 633 ? 48.029 62.814 -31.620 1.00 35.67 610 VAL C N 1
ATOM 15235 C CA . VAL C 1 633 ? 49.334 63.442 -31.818 1.00 36.54 610 VAL C CA 1
ATOM 15236 C C . VAL C 1 633 ? 50.366 62.424 -32.301 1.00 33.99 610 VAL C C 1
ATOM 15237 O O . VAL C 1 633 ? 50.345 61.257 -31.876 1.00 34.21 610 VAL C O 1
ATOM 15241 N N . PRO C 1 634 ? 51.254 62.793 -33.222 1.00 32.06 611 PRO C N 1
ATOM 15242 C CA . PRO C 1 634 ? 52.344 61.875 -33.575 1.00 33.83 611 PRO C CA 1
ATOM 15243 C C . PRO C 1 634 ? 53.289 61.695 -32.393 1.00 33.61 611 PRO C C 1
ATOM 15244 O O . PRO C 1 634 ? 53.576 62.635 -31.647 1.00 28.52 611 PRO C O 1
ATOM 15248 N N . ASN C 1 635 ? 53.758 60.462 -32.223 1.00 33.59 612 ASN C N 1
ATOM 15249 C CA . ASN C 1 635 ? 54.662 60.080 -31.143 1.00 30.18 612 ASN C CA 1
ATOM 15250 C C . ASN C 1 635 ? 55.912 59.510 -31.807 1.00 33.52 612 ASN C C 1
ATOM 15251 O O . ASN C 1 635 ? 55.917 58.360 -32.259 1.00 32.63 612 ASN C O 1
ATOM 15256 N N . VAL C 1 636 ? 56.963 60.323 -31.877 1.00 30.58 613 VAL C N 1
ATOM 15257 C CA . VAL C 1 636 ? 58.167 60.003 -32.630 1.00 29.68 613 VAL C CA 1
ATOM 15258 C C . VAL C 1 636 ? 59.336 60.604 -31.885 1.00 32.44 613 VAL C C 1
ATOM 15259 O O . VAL C 1 636 ? 59.382 61.822 -31.684 1.00 34.66 613 VAL C O 1
ATOM 15263 N N . GLY C 1 637 ? 60.300 59.766 -31.520 1.00 36.13 614 GLY C N 1
ATOM 15264 C CA . GLY C 1 637 ? 61.422 60.257 -30.767 1.00 35.21 614 GLY C CA 1
ATOM 15265 C C . GLY C 1 637 ? 60.961 60.753 -29.406 1.00 36.78 614 GLY C C 1
ATOM 15266 O O . GLY C 1 637 ? 59.974 60.292 -28.832 1.00 31.32 614 GLY C O 1
ATOM 15267 N N . GLU C 1 638 ? 61.729 61.701 -28.883 1.00 40.31 615 GLU C N 1
ATOM 15268 C CA . GLU C 1 638 ? 61.345 62.445 -27.694 1.00 38.56 615 GLU C CA 1
ATOM 15269 C C . GLU C 1 638 ? 60.678 63.723 -28.170 1.00 39.11 615 GLU C C 1
ATOM 15270 O O . GLU C 1 638 ? 61.260 64.462 -28.968 1.00 41.39 615 GLU C O 1
ATOM 15276 N N . SER C 1 639 ? 59.453 63.967 -27.718 1.00 37.76 616 SER C N 1
ATOM 15277 C CA . SER C 1 639 ? 58.699 65.132 -28.155 1.00 36.47 616 SER C CA 1
ATOM 15278 C C . SER C 1 639 ? 58.357 66.033 -26.977 1.00 33.49 616 SER C C 1
ATOM 15279 O O . SER C 1 639 ? 58.176 65.570 -25.848 1.00 32.52 616 SER C O 1
ATOM 15282 N N . THR C 1 640 ? 58.285 67.327 -27.243 1.00 30.28 617 THR C N 1
ATOM 15283 C CA . THR C 1 640 ? 57.824 68.296 -26.265 1.00 29.69 617 THR C CA 1
ATOM 15284 C C . THR C 1 640 ? 56.465 68.809 -26.709 1.00 30.81 617 THR C C 1
ATOM 15285 O O . THR C 1 640 ? 56.287 69.172 -27.877 1.00 28.78 617 THR C O 1
ATOM 15289 N N . LEU C 1 641 ? 55.511 68.842 -25.787 1.00 32.53 618 LEU C N 1
ATOM 15290 C CA . LEU C 1 641 ? 54.161 69.297 -26.088 1.00 29.08 618 LEU C CA 1
ATOM 15291 C C . LEU C 1 641 ? 53.931 70.660 -25.449 1.00 28.71 618 LEU C C 1
ATOM 15292 O O . LEU C 1 641 ? 54.307 70.876 -24.296 1.00 24.92 618 LEU C O 1
ATOM 15297 N N . VAL C 1 642 ? 53.302 71.567 -26.199 1.00 29.01 619 VAL C N 1
ATOM 15298 C CA . VAL C 1 642 ? 52.905 72.877 -25.701 1.00 28.14 619 VAL C CA 1
ATOM 15299 C C . VAL C 1 642 ? 51.442 73.106 -26.060 1.00 31.69 619 VAL C C 1
ATOM 15300 O O . VAL C 1 642 ? 51.075 73.098 -27.242 1.00 32.22 619 VAL C O 1
ATOM 15304 N N . ALA C 1 643 ? 50.605 73.290 -25.050 1.00 34.10 620 ALA C N 1
ATOM 15305 C CA . ALA C 1 643 ? 49.194 73.601 -25.249 1.00 33.94 620 ALA C CA 1
ATOM 15306 C C . ALA C 1 643 ? 49.008 75.104 -25.086 1.00 33.62 620 ALA C C 1
ATOM 15307 O O . ALA C 1 643 ? 49.535 75.695 -24.134 1.00 29.58 620 ALA C O 1
ATOM 15309 N N . VAL C 1 644 ? 48.292 75.731 -26.026 1.00 31.25 621 VAL C N 1
ATOM 15310 C CA . VAL C 1 644 ? 48.212 77.188 -26.064 1.00 30.18 621 VAL C CA 1
ATOM 15311 C C . VAL C 1 644 ? 46.762 77.633 -26.176 1.00 28.51 621 VAL C C 1
ATOM 15312 O O . VAL C 1 644 ? 46.010 77.155 -27.036 1.00 29.26 621 VAL C O 1
ATOM 15316 N N . ALA C 1 645 ? 46.374 78.545 -25.294 1.00 34.02 622 ALA C N 1
ATOM 15317 C CA . ALA C 1 645 ? 45.076 79.210 -25.360 1.00 34.80 622 ALA C CA 1
ATOM 15318 C C . ALA C 1 645 ? 45.320 80.672 -25.014 1.00 33.65 622 ALA C C 1
ATOM 15319 O O . ALA C 1 645 ? 45.593 81.002 -23.855 1.00 38.57 622 ALA C O 1
ATOM 15321 N N . GLY C 1 646 ? 45.249 81.539 -26.013 1.00 30.49 623 GLY C N 1
ATOM 15322 C CA . GLY C 1 646 ? 45.518 82.946 -25.763 1.00 36.72 623 GLY C CA 1
ATOM 15323 C C . GLY C 1 646 ? 46.941 83.110 -25.284 1.00 32.84 623 GLY C C 1
ATOM 15324 O O . GLY C 1 646 ? 47.875 82.662 -25.944 1.00 38.33 623 GLY C O 1
ATOM 15325 N N . GLU C 1 647 ? 47.115 83.737 -24.118 1.00 36.64 624 GLU C N 1
ATOM 15326 C CA . GLU C 1 647 ? 48.428 83.942 -23.512 1.00 41.21 624 GLU C CA 1
ATOM 15327 C C . GLU C 1 647 ? 48.778 82.861 -22.493 1.00 45.12 624 GLU C C 1
ATOM 15328 O O . GLU C 1 647 ? 49.776 82.995 -21.772 1.00 39.38 624 GLU C O 1
ATOM 15334 N N . TYR C 1 648 ? 47.972 81.810 -22.395 1.00 39.64 625 TYR C N 1
ATOM 15335 C CA . TYR C 1 648 ? 48.165 80.779 -21.390 1.00 37.68 625 TYR C CA 1
ATOM 15336 C C . TYR C 1 648 ? 48.697 79.526 -22.051 1.00 35.47 625 TYR C C 1
ATOM 15337 O O . TYR C 1 648 ? 48.265 79.157 -23.150 1.00 35.35 625 TYR C O 1
ATOM 15346 N N . LYS C 1 649 ? 49.658 78.892 -21.396 1.00 35.81 626 LYS C N 1
ATOM 15347 C CA . LYS C 1 649 ? 50.257 77.693 -21.950 1.00 32.43 626 LYS C CA 1
ATOM 15348 C C . LYS C 1 649 ? 50.512 76.689 -20.843 1.00 31.60 626 LYS C C 1
ATOM 15349 O O . LYS C 1 649 ? 50.557 77.022 -19.658 1.00 34.65 626 LYS C O 1
ATOM 15355 N N . ASP C 1 650 ? 50.641 75.437 -21.257 1.00 38.98 627 ASP C N 1
ATOM 15356 C CA . ASP C 1 650 ? 51.188 74.377 -20.426 1.00 34.20 627 ASP C CA 1
ATOM 15357 C C . ASP C 1 650 ? 52.141 73.564 -21.291 1.00 31.86 627 ASP C C 1
ATOM 15358 O O . ASP C 1 650 ? 52.137 73.669 -22.526 1.00 33.34 627 ASP C O 1
ATOM 15363 N N . GLU C 1 651 ? 52.965 72.753 -20.626 1.00 27.32 628 GLU C N 1
ATOM 15364 C CA . GLU C 1 651 ? 54.033 72.014 -21.280 1.00 29.70 628 GLU C CA 1
ATOM 15365 C C . GLU C 1 651 ? 54.124 70.605 -20.701 1.00 24.84 628 GLU C C 1
ATOM 15366 O O . GLU C 1 651 ? 53.872 70.394 -19.513 1.00 30.61 628 GLU C O 1
ATOM 15372 N N . SER C 1 652 ? 54.489 69.647 -21.546 1.00 25.98 629 SER C N 1
ATOM 15373 C CA . SER C 1 652 ? 54.680 68.252 -21.140 1.00 30.32 629 SER C CA 1
ATOM 15374 C C . SER C 1 652 ? 55.630 67.586 -22.134 1.00 30.42 629 SER C C 1
ATOM 15375 O O . SER C 1 652 ? 56.040 68.198 -23.134 1.00 29.53 629 SER C O 1
ATOM 15378 N N . HIS C 1 653 ? 55.979 66.316 -21.882 1.00 30.85 630 HIS C N 1
ATOM 15379 C CA A HIS C 1 653 ? 56.917 65.603 -22.752 0.50 31.67 630 HIS C CA 1
ATOM 15380 C CA B HIS C 1 653 ? 56.834 65.631 -22.821 0.50 32.59 630 HIS C CA 1
ATOM 15381 C C . HIS C 1 653 ? 56.487 64.145 -22.896 1.00 33.42 630 HIS C C 1
ATOM 15382 O O . HIS C 1 653 ? 55.935 63.539 -21.962 1.00 31.14 630 HIS C O 1
ATOM 15395 N N . ILE C 1 654 ? 56.731 63.582 -24.079 1.00 31.53 631 ILE C N 1
ATOM 15396 C CA . ILE C 1 654 ? 56.461 62.177 -24.365 1.00 32.24 631 ILE C CA 1
ATOM 15397 C C . ILE C 1 654 ? 57.674 61.574 -25.060 1.00 29.62 631 ILE C C 1
ATOM 15398 O O . ILE C 1 654 ? 58.611 62.268 -25.463 1.00 30.41 631 ILE C O 1
ATOM 15403 N N . ARG C 1 655 ? 57.625 60.261 -25.211 1.00 28.54 632 ARG C N 1
ATOM 15404 C CA . ARG C 1 655 ? 58.721 59.502 -25.784 1.00 31.29 632 ARG C CA 1
ATOM 15405 C C . ARG C 1 655 ? 58.163 58.224 -26.391 1.00 33.52 632 ARG C C 1
ATOM 15406 O O . ARG C 1 655 ? 57.363 57.526 -25.758 1.00 30.74 632 ARG C O 1
ATOM 15414 N N . LYS C 1 656 ? 58.592 57.939 -27.623 1.00 36.18 633 LYS C N 1
ATOM 15415 C CA . LYS C 1 656 ? 58.223 56.728 -28.344 1.00 33.24 633 LYS C CA 1
ATOM 15416 C C . LYS C 1 656 ? 59.085 55.557 -27.866 1.00 32.74 633 LYS C C 1
ATOM 15417 O O . LYS C 1 656 ? 60.307 55.694 -27.734 1.00 32.80 633 LYS C O 1
ATOM 15423 N N . VAL C 1 657 ? 58.445 54.415 -27.579 1.00 28.03 634 VAL C N 1
ATOM 15424 C CA . VAL C 1 657 ? 59.118 53.239 -27.034 1.00 34.12 634 VAL C CA 1
ATOM 15425 C C . VAL C 1 657 ? 58.597 51.997 -27.749 1.00 40.31 634 VAL C C 1
ATOM 15426 O O . VAL C 1 657 ? 57.444 51.954 -28.197 1.00 36.91 634 VAL C O 1
ATOM 15430 N N . ASP C 1 658 ? 59.461 50.974 -27.848 1.00 43.05 635 ASP C N 1
ATOM 15431 C CA . ASP C 1 658 ? 59.071 49.725 -28.509 1.00 43.07 635 ASP C CA 1
ATOM 15432 C C . ASP C 1 658 ? 58.040 48.953 -27.702 1.00 42.26 635 ASP C C 1
ATOM 15433 O O . ASP C 1 658 ? 57.115 48.364 -28.270 1.00 48.11 635 ASP C O 1
ATOM 15438 N N . THR C 1 659 ? 58.195 48.911 -26.383 1.00 48.03 636 THR C N 1
ATOM 15439 C CA . THR C 1 659 ? 57.361 48.074 -25.532 1.00 43.07 636 THR C CA 1
ATOM 15440 C C . THR C 1 659 ? 56.818 48.903 -24.380 1.00 38.55 636 THR C C 1
ATOM 15441 O O . THR C 1 659 ? 57.413 49.910 -23.985 1.00 38.85 636 THR C O 1
ATOM 15445 N N . PHE C 1 660 ? 55.683 48.465 -23.844 1.00 33.89 637 PHE C N 1
ATOM 15446 C CA . PHE C 1 660 ? 55.064 49.174 -22.733 1.00 36.72 637 PHE C CA 1
ATOM 15447 C C . PHE C 1 660 ? 55.996 49.208 -21.533 1.00 37.72 637 PHE C C 1
ATOM 15448 O O . PHE C 1 660 ? 56.655 48.218 -21.205 1.00 37.18 637 PHE C O 1
ATOM 15456 N N . ASN C 1 661 ? 56.062 50.369 -20.899 1.00 36.72 638 ASN C N 1
ATOM 15457 C CA . ASN C 1 661 ? 56.808 50.572 -19.662 1.00 36.77 638 ASN C CA 1
ATOM 15458 C C . ASN C 1 661 ? 56.008 49.939 -18.527 1.00 39.92 638 ASN C C 1
ATOM 15459 O O . ASN C 1 661 ? 55.047 50.530 -18.037 1.00 38.29 638 ASN C O 1
ATOM 15464 N N . GLU C 1 662 ? 56.386 48.722 -18.102 1.00 47.44 639 GLU C N 1
ATOM 15465 C CA . GLU C 1 662 ? 55.612 48.034 -17.061 1.00 43.41 639 GLU C CA 1
ATOM 15466 C C . GLU C 1 662 ? 55.646 48.771 -15.729 1.00 40.99 639 GLU C C 1
ATOM 15467 O O . GLU C 1 662 ? 54.786 48.513 -14.883 1.00 44.25 639 GLU C O 1
ATOM 15473 N N . GLU C 1 663 ? 56.557 49.731 -15.546 1.00 36.28 640 GLU C N 1
ATOM 15474 C CA . GLU C 1 663 ? 56.435 50.621 -14.398 1.00 36.62 640 GLU C CA 1
ATOM 15475 C C . GLU C 1 663 ? 55.148 51.437 -14.433 1.00 38.91 640 GLU C C 1
ATOM 15476 O O . GLU C 1 663 ? 54.721 51.942 -13.390 1.00 40.34 640 GLU C O 1
ATOM 15482 N N . TYR C 1 664 ? 54.522 51.591 -15.600 1.00 36.28 641 TYR C N 1
ATOM 15483 C CA . TYR C 1 664 ? 53.233 52.270 -15.632 1.00 38.36 641 TYR C CA 1
ATOM 15484 C C . TYR C 1 664 ? 52.086 51.360 -15.223 1.00 33.45 641 TYR C C 1
ATOM 15485 O O . TYR C 1 664 ? 50.955 51.838 -15.100 1.00 32.37 641 TYR C O 1
ATOM 15494 N N . SER C 1 665 ? 52.344 50.076 -15.003 1.00 36.23 642 SER C N 1
ATOM 15495 C CA . SER C 1 665 ? 51.286 49.081 -14.882 1.00 39.27 642 SER C CA 1
ATOM 15496 C C . SER C 1 665 ? 51.270 48.464 -13.492 1.00 33.36 642 SER C C 1
ATOM 15497 O O . SER C 1 665 ? 52.276 47.911 -13.039 1.00 39.64 642 SER C O 1
ATOM 15500 N N . LEU C 1 666 ? 50.105 48.528 -12.845 1.00 32.32 643 LEU C N 1
ATOM 15501 C CA . LEU C 1 666 ? 49.906 47.919 -11.531 1.00 36.52 643 LEU C CA 1
ATOM 15502 C C . LEU C 1 666 ? 50.103 46.400 -11.552 1.00 36.68 643 LEU C C 1
ATOM 15503 O O . LEU C 1 666 ? 50.665 45.834 -10.610 1.00 43.58 643 LEU C O 1
ATOM 15508 N N . LYS C 1 667 ? 49.621 45.718 -12.587 1.00 42.20 644 LYS C N 1
ATOM 15509 C CA . LYS C 1 667 ? 49.723 44.251 -12.635 1.00 51.02 644 LYS C CA 1
ATOM 15510 C C . LYS C 1 667 ? 50.787 43.781 -13.606 1.00 48.66 644 LYS C C 1
ATOM 15511 O O . LYS C 1 667 ? 51.947 44.137 -13.464 1.00 52.68 644 LYS C O 1
ATOM 15517 N N . PRO D 1 44 ? -29.601 42.137 22.211 1.00 63.11 20 PRO D N 1
ATOM 15518 C CA . PRO D 1 44 ? -30.915 41.507 22.030 1.00 62.54 20 PRO D CA 1
ATOM 15519 C C . PRO D 1 44 ? -30.893 40.416 20.957 1.00 56.24 20 PRO D C 1
ATOM 15520 O O . PRO D 1 44 ? -30.363 40.630 19.863 1.00 51.19 20 PRO D O 1
ATOM 15524 N N . LYS D 1 45 ? -31.463 39.252 21.281 1.00 58.53 21 LYS D N 1
ATOM 15525 C CA . LYS D 1 45 ? -31.395 38.114 20.367 1.00 60.59 21 LYS D CA 1
ATOM 15526 C C . LYS D 1 45 ? -32.361 38.267 19.197 1.00 59.75 21 LYS D C 1
ATOM 15527 O O . LYS D 1 45 ? -32.014 37.933 18.057 1.00 58.58 21 LYS D O 1
ATOM 15533 N N . GLU D 1 46 ? -33.567 38.764 19.455 1.00 53.78 22 GLU D N 1
ATOM 15534 C CA . GLU D 1 46 ? -34.567 38.984 18.424 1.00 57.31 22 GLU D CA 1
ATOM 15535 C C . GLU D 1 46 ? -34.712 40.470 18.128 1.00 52.54 22 GLU D C 1
ATOM 15536 O O . GLU D 1 46 ? -34.479 41.311 18.996 1.00 51.95 22 GLU D O 1
ATOM 15542 N N . MET D 1 47 ? -35.109 40.779 16.892 1.00 53.79 23 MET D N 1
ATOM 15543 C CA . MET D 1 47 ? -35.467 42.134 16.502 1.00 41.61 23 MET D CA 1
ATOM 15544 C C . MET D 1 47 ? -36.448 42.709 17.519 1.00 46.14 23 MET D C 1
ATOM 15545 O O . MET D 1 47 ? -37.472 42.069 17.809 1.00 49.78 23 MET D O 1
ATOM 15550 N N . PRO D 1 48 ? -36.144 43.863 18.124 1.00 46.85 24 PRO D N 1
ATOM 15551 C CA . PRO D 1 48 ? -37.017 44.419 19.165 1.00 42.73 24 PRO D CA 1
ATOM 15552 C C . PRO D 1 48 ? -38.380 44.807 18.620 1.00 43.08 24 PRO D C 1
ATOM 15553 O O . PRO D 1 48 ? -38.548 45.104 17.437 1.00 45.37 24 PRO D O 1
ATOM 15557 N N . GLU D 1 49 ? -39.355 44.835 19.523 1.00 38.99 25 GLU D N 1
ATOM 15558 C CA . GLU D 1 49 ? -40.731 45.175 19.200 1.00 46.49 25 GLU D CA 1
ATOM 15559 C C . GLU D 1 49 ? -41.160 46.524 19.755 1.00 45.99 25 GLU D C 1
ATOM 15560 O O . GLU D 1 49 ? -41.742 47.339 19.028 1.00 47.98 25 GLU D O 1
ATOM 15566 N N . LYS D 1 50 ? -40.921 46.769 21.039 1.00 37.08 26 LYS D N 1
ATOM 15567 C CA . LYS D 1 50 ? -41.420 47.963 21.702 1.00 43.35 26 LYS D CA 1
ATOM 15568 C C . LYS D 1 50 ? -40.415 49.121 21.730 1.00 40.16 26 LYS D C 1
ATOM 15569 O O . LYS D 1 50 ? -40.660 50.106 22.435 1.00 44.61 26 LYS D O 1
ATOM 15575 N N . TRP D 1 51 ? -39.290 49.031 21.021 1.00 37.86 27 TRP D N 1
ATOM 15576 C CA . TRP D 1 51 ? -38.367 50.161 21.007 1.00 35.56 27 TRP D CA 1
ATOM 15577 C C . TRP D 1 51 ? -38.945 51.297 20.171 1.00 35.70 27 TRP D C 1
ATOM 15578 O O . TRP D 1 51 ? -39.993 51.171 19.524 1.00 34.58 27 TRP D O 1
ATOM 15589 N N . TYR D 1 52 ? -38.208 52.403 20.159 1.00 29.86 28 TYR D N 1
ATOM 15590 C CA . TYR D 1 52 ? -38.576 53.615 19.442 1.00 27.79 28 TYR D CA 1
ATOM 15591 C C . TYR D 1 52 ? -37.974 53.591 18.038 1.00 29.48 28 TYR D C 1
ATOM 15592 O O . TYR D 1 52 ? -36.770 53.383 17.878 1.00 26.32 28 TYR D O 1
ATOM 15601 N N . TRP D 1 53 ? -38.816 53.765 17.017 1.00 27.80 29 TRP D N 1
ATOM 15602 C CA . TRP D 1 53 ? -38.333 53.735 15.642 1.00 23.19 29 TRP D CA 1
ATOM 15603 C C . TRP D 1 53 ? -37.689 55.079 15.282 1.00 25.31 29 TRP D C 1
ATOM 15604 O O . TRP D 1 53 ? -38.208 56.141 15.629 1.00 28.25 29 TRP D O 1
ATOM 15615 N N . VAL D 1 54 ? -36.533 55.022 14.619 1.00 21.88 30 VAL D N 1
ATOM 15616 C CA . VAL D 1 54 ? -35.825 56.189 14.107 1.00 23.89 30 VAL D CA 1
ATOM 15617 C C . VAL D 1 54 ? -35.327 55.867 12.697 1.00 24.84 30 VAL D C 1
ATOM 15618 O O . VAL D 1 54 ? -35.093 54.709 12.343 1.00 27.60 30 VAL D O 1
ATOM 15622 N N . THR D 1 55 ? -35.158 56.889 11.878 1.00 22.22 31 THR D N 1
ATOM 15623 C CA . THR D 1 55 ? -34.525 56.696 10.580 1.00 26.37 31 THR D CA 1
ATOM 15624 C C . THR D 1 55 ? -33.291 57.588 10.511 1.00 26.24 31 THR D C 1
ATOM 15625 O O . THR D 1 55 ? -33.383 58.803 10.704 1.00 29.37 31 THR D O 1
ATOM 15629 N N . LEU D 1 56 ? -32.147 56.981 10.243 1.00 26.49 32 LEU D N 1
ATOM 15630 C CA . LEU D 1 56 ? -30.889 57.712 10.222 1.00 30.79 32 LEU D CA 1
ATOM 15631 C C . LEU D 1 56 ? -30.939 58.799 9.146 1.00 32.38 32 LEU D C 1
ATOM 15632 O O . LEU D 1 56 ? -31.655 58.665 8.151 1.00 38.13 32 LEU D O 1
ATOM 15637 N N . PRO D 1 57 ? -30.229 59.910 9.334 1.00 34.30 33 PRO D N 1
ATOM 15638 C CA . PRO D 1 57 ? -29.359 60.269 10.457 1.00 32.15 33 PRO D CA 1
ATOM 15639 C C . PRO D 1 57 ? -30.155 60.562 11.730 1.00 33.68 33 PRO D C 1
ATOM 15640 O O . PRO D 1 57 ? -31.268 61.096 11.672 1.00 28.83 33 PRO D O 1
ATOM 15644 N N . HIS D 1 58 ? -29.562 60.222 12.872 1.00 31.37 34 HIS D N 1
ATOM 15645 C CA . HIS D 1 58 ? -30.230 60.343 14.157 1.00 25.30 34 HIS D CA 1
ATOM 15646 C C . HIS D 1 58 ? -29.203 60.564 15.257 1.00 29.85 34 HIS D C 1
ATOM 15647 O O . HIS D 1 58 ? -28.136 59.931 15.274 1.00 27.63 34 HIS D O 1
ATOM 15654 N N . SER D 1 59 ? -29.536 61.479 16.159 1.00 30.36 35 SER D N 1
ATOM 15655 C CA . SER D 1 59 ? -28.880 61.637 17.450 1.00 29.71 35 SER D CA 1
ATOM 15656 C C . SER D 1 59 ? -29.951 61.670 18.531 1.00 27.46 35 SER D C 1
ATOM 15657 O O . SER D 1 59 ? -30.997 62.300 18.351 1.00 27.74 35 SER D O 1
ATOM 15660 N N . TRP D 1 60 ? -29.690 61.010 19.658 1.00 27.90 36 TRP D N 1
ATOM 15661 C CA . TRP D 1 60 ? -30.610 61.114 20.787 1.00 24.39 36 TRP D CA 1
ATOM 15662 C C . TRP D 1 60 ? -30.413 62.390 21.604 1.00 27.03 36 TRP D C 1
ATOM 15663 O O . TRP D 1 60 ? -31.111 62.566 22.609 1.00 25.72 36 TRP D O 1
ATOM 15674 N N . ASN D 1 61 ? -29.503 63.289 21.201 1.00 26.79 37 ASN D N 1
ATOM 15675 C CA . ASN D 1 61 ? -29.273 64.550 21.914 1.00 26.27 37 ASN D CA 1
ATOM 15676 C C . ASN D 1 61 ? -29.810 65.767 21.157 1.00 26.78 37 ASN D C 1
ATOM 15677 O O . ASN D 1 61 ? -29.466 66.913 21.500 1.00 25.53 37 ASN D O 1
ATOM 15682 N N . GLU D 1 62 ? -30.660 65.542 20.150 1.00 24.77 38 GLU D N 1
ATOM 15683 C CA . GLU D 1 62 ? -31.245 66.625 19.357 1.00 26.17 38 GLU D CA 1
ATOM 15684 C C . GLU D 1 62 ? -31.936 67.689 20.193 1.00 25.67 38 GLU D C 1
ATOM 15685 O O . GLU D 1 62 ? -32.045 68.833 19.739 1.00 27.19 38 GLU D O 1
ATOM 15691 N N . ILE D 1 63 ? -32.430 67.343 21.376 1.00 23.06 39 ILE D N 1
ATOM 15692 C CA . ILE D 1 63 ? -33.173 68.303 22.180 1.00 27.58 39 ILE D CA 1
ATOM 15693 C C . ILE D 1 63 ? -32.428 68.579 23.477 1.00 26.44 39 ILE D C 1
ATOM 15694 O O . ILE D 1 63 ? -32.096 69.728 23.781 1.00 28.14 39 ILE D O 1
ATOM 15699 N N . ASP D 1 64 ? -32.168 67.531 24.258 1.00 24.82 40 ASP D N 1
ATOM 15700 C CA . ASP D 1 64 ? -31.550 67.744 25.558 1.00 27.44 40 ASP D CA 1
ATOM 15701 C C . ASP D 1 64 ? -30.077 68.133 25.467 1.00 25.23 40 ASP D C 1
ATOM 15702 O O . ASP D 1 64 ? -29.446 68.293 26.514 1.00 26.33 40 ASP D O 1
ATOM 15707 N N . GLY D 1 65 ? -29.517 68.248 24.270 1.00 21.69 41 GLY D N 1
ATOM 15708 C CA . GLY D 1 65 ? -28.179 68.789 24.113 1.00 25.48 41 GLY D CA 1
ATOM 15709 C C . GLY D 1 65 ? -28.125 70.190 23.516 1.00 28.58 41 GLY D C 1
ATOM 15710 O O . GLY D 1 65 ? -27.066 70.641 23.082 1.00 29.59 41 GLY D O 1
ATOM 15711 N N . GLN D 1 66 ? -29.259 70.893 23.476 1.00 28.04 42 GLN D N 1
ATOM 15712 C CA . GLN D 1 66 ? -29.267 72.221 22.877 1.00 30.02 42 GLN D CA 1
ATOM 15713 C C . GLN D 1 66 ? -29.973 73.236 23.761 1.00 26.78 42 GLN D C 1
ATOM 15714 O O . GLN D 1 66 ? -30.325 74.318 23.285 1.00 31.02 42 GLN D O 1
ATOM 15720 N N . ASP D 1 67 ? -30.171 72.924 25.033 1.00 29.81 43 ASP D N 1
ATOM 15721 C CA . ASP D 1 67 ? -31.087 73.682 25.871 1.00 30.71 43 ASP D CA 1
ATOM 15722 C C . ASP D 1 67 ? -30.563 74.017 27.265 1.00 29.08 43 ASP D C 1
ATOM 15723 O O . ASP D 1 67 ? -31.304 74.633 28.034 1.00 28.59 43 ASP D O 1
ATOM 15728 N N . GLY D 1 68 ? -29.356 73.590 27.636 1.00 29.42 44 GLY D N 1
ATOM 15729 C CA . GLY D 1 68 ? -28.714 74.028 28.861 1.00 31.71 44 GLY D CA 1
ATOM 15730 C C . GLY D 1 68 ? -28.535 72.915 29.880 1.00 35.03 44 GLY D C 1
ATOM 15731 O O . GLY D 1 68 ? -28.966 71.777 29.691 1.00 36.75 44 GLY D O 1
ATOM 15732 N N . GLY D 1 69 ? -27.840 73.271 30.977 1.00 39.68 45 GLY D N 1
ATOM 15733 C CA . GLY D 1 69 ? -27.676 72.435 32.161 1.00 29.06 45 GLY D CA 1
ATOM 15734 C C . GLY D 1 69 ? -26.669 71.306 32.066 1.00 31.62 45 GLY D C 1
ATOM 15735 O O . GLY D 1 69 ? -26.492 70.576 33.052 1.00 40.20 45 GLY D O 1
ATOM 15736 N N . ASN D 1 70 ? -26.012 71.129 30.923 1.00 31.71 46 ASN D N 1
ATOM 15737 C CA . ASN D 1 70 ? -24.991 70.093 30.712 1.00 33.07 46 ASN D CA 1
ATOM 15738 C C . ASN D 1 70 ? -25.461 68.706 31.161 1.00 35.35 46 ASN D C 1
ATOM 15739 O O . ASN D 1 70 ? -24.708 67.924 31.762 1.00 34.50 46 ASN D O 1
ATOM 15744 N N . ASP D 1 71 ? -26.710 68.389 30.828 1.00 28.93 47 ASP D N 1
ATOM 15745 C CA . ASP D 1 71 ? -27.350 67.165 31.289 1.00 34.56 47 ASP D CA 1
ATOM 15746 C C . ASP D 1 71 ? -27.754 66.231 30.155 1.00 28.08 47 ASP D C 1
ATOM 15747 O O . ASP D 1 71 ? -28.515 65.288 30.397 1.00 21.22 47 ASP D O 1
ATOM 15752 N N . TYR D 1 72 ? -27.285 66.468 28.933 1.00 26.12 48 TYR D N 1
ATOM 15753 C CA . TYR D 1 72 ? -27.744 65.646 27.826 1.00 28.79 48 TYR D CA 1
ATOM 15754 C C . TYR D 1 72 ? -27.321 64.204 28.052 1.00 28.25 48 TYR D C 1
ATOM 15755 O O . TYR D 1 72 ? -26.250 63.930 28.603 1.00 26.53 48 TYR D O 1
ATOM 15764 N N . TYR D 1 73 ? -28.197 63.275 27.650 1.00 28.07 49 TYR D N 1
ATOM 15765 C CA . TYR D 1 73 ? -28.001 61.877 28.019 1.00 26.82 49 TYR D CA 1
ATOM 15766 C C . TYR D 1 73 ? -26.708 61.344 27.413 1.00 25.22 49 TYR D C 1
ATOM 15767 O O . TYR D 1 73 ? -26.509 61.382 26.195 1.00 22.55 49 TYR D O 1
ATOM 15776 N N . ARG D 1 74 ? -25.812 60.885 28.276 1.00 24.71 50 ARG D N 1
ATOM 15777 C CA . ARG D 1 74 ? -24.519 60.365 27.850 1.00 25.59 50 ARG D CA 1
ATOM 15778 C C . ARG D 1 74 ? -24.391 58.952 28.386 1.00 26.26 50 ARG D C 1
ATOM 15779 O O . ARG D 1 74 ? -24.468 58.727 29.599 1.00 30.53 50 ARG D O 1
ATOM 15787 N N . GLY D 1 75 ? -24.249 58.002 27.476 1.00 26.31 51 GLY D N 1
ATOM 15788 C CA . GLY D 1 75 ? -24.267 56.600 27.835 1.00 23.85 51 GLY D CA 1
ATOM 15789 C C . GLY D 1 75 ? -24.353 55.763 26.575 1.00 28.01 51 GLY D C 1
ATOM 15790 O O . GLY D 1 75 ? -24.186 56.272 25.463 1.00 27.73 51 GLY D O 1
ATOM 15791 N N . THR D 1 76 ? -24.647 54.485 26.769 1.00 28.11 52 THR D N 1
ATOM 15792 C CA . THR D 1 76 ? -24.711 53.512 25.693 1.00 29.13 52 THR D CA 1
ATOM 15793 C C . THR D 1 76 ? -26.155 53.351 25.232 1.00 26.60 52 THR D C 1
ATOM 15794 O O . THR D 1 76 ? -27.049 53.141 26.054 1.00 26.84 52 THR D O 1
ATOM 15798 N N . CYS D 1 77 ? -26.381 53.458 23.930 1.00 25.41 53 CYS D N 1
ATOM 15799 C CA . CYS D 1 77 ? -27.702 53.256 23.350 1.00 28.09 53 CYS D CA 1
ATOM 15800 C C . CYS D 1 77 ? -27.591 52.238 22.223 1.00 31.04 53 CYS D C 1
ATOM 15801 O O . CYS D 1 77 ? -26.517 52.047 21.642 1.00 31.06 53 CYS D O 1
ATOM 15804 N N . TYR D 1 78 ? -28.712 51.591 21.900 1.00 30.41 54 TYR D N 1
ATOM 15805 C CA . TYR D 1 78 ? -28.724 50.488 20.944 1.00 29.63 54 TYR D CA 1
ATOM 15806 C C . TYR D 1 78 ? -29.609 50.793 19.748 1.00 29.58 54 TYR D C 1
ATOM 15807 O O . TYR D 1 78 ? -30.754 51.238 19.903 1.00 26.78 54 TYR D O 1
ATOM 15816 N N . TYR D 1 79 ? -29.081 50.516 18.564 1.00 28.97 55 TYR D N 1
ATOM 15817 C CA . TYR D 1 79 ? -29.844 50.495 17.326 1.00 30.69 55 TYR D CA 1
ATOM 15818 C C . TYR D 1 79 ? -29.889 49.062 16.792 1.00 36.58 55 TYR D C 1
ATOM 15819 O O . TYR D 1 79 ? -28.847 48.391 16.714 1.00 31.76 55 TYR D O 1
ATOM 15828 N N . ALA D 1 80 ? -31.085 48.598 16.414 1.00 30.74 56 ALA D N 1
ATOM 15829 C CA . ALA D 1 80 ? -31.262 47.235 15.924 1.00 36.51 56 ALA D CA 1
ATOM 15830 C C . ALA D 1 80 ? -31.928 47.249 14.558 1.00 39.16 56 ALA D C 1
ATOM 15831 O O . ALA D 1 80 ? -32.930 47.946 14.360 1.00 39.96 56 ALA D O 1
ATOM 15833 N N . LYS D 1 81 ? -31.382 46.471 13.623 1.00 34.35 57 LYS D N 1
ATOM 15834 C CA . LYS D 1 81 ? -31.960 46.382 12.293 1.00 40.07 57 LYS D CA 1
ATOM 15835 C C . LYS D 1 81 ? -31.770 44.979 11.718 1.00 46.27 57 LYS D C 1
ATOM 15836 O O . LYS D 1 81 ? -30.757 44.312 11.963 1.00 36.15 57 LYS D O 1
ATOM 15842 N N . GLN D 1 82 ? -32.754 44.548 10.924 1.00 39.41 58 GLN D N 1
ATOM 15843 C CA . GLN D 1 82 ? -32.634 43.322 10.149 1.00 39.89 58 GLN D CA 1
ATOM 15844 C C . GLN D 1 82 ? -32.140 43.622 8.739 1.00 38.63 58 GLN D C 1
ATOM 15845 O O . GLN D 1 82 ? -32.557 44.599 8.115 1.00 42.15 58 GLN D O 1
ATOM 15851 N N . LEU D 1 83 ? -31.218 42.798 8.255 1.00 43.64 59 LEU D N 1
ATOM 15852 C CA . LEU D 1 83 ? -30.687 42.964 6.899 1.00 45.95 59 LEU D CA 1
ATOM 15853 C C . LEU D 1 83 ? -31.042 41.768 6.017 1.00 46.86 59 LEU D C 1
ATOM 15854 O O . LEU D 1 83 ? -30.862 40.615 6.426 1.00 49.53 59 LEU D O 1
ATOM 15859 N N . LEU D 1 96 ? -20.658 46.441 5.576 1.00 54.50 72 LEU D N 1
ATOM 15860 C CA . LEU D 1 96 ? -21.282 47.454 6.429 1.00 55.65 72 LEU D CA 1
ATOM 15861 C C . LEU D 1 96 ? -20.381 48.675 6.647 1.00 55.15 72 LEU D C 1
ATOM 15862 O O . LEU D 1 96 ? -19.215 48.548 7.051 1.00 55.01 72 LEU D O 1
ATOM 15867 N N . GLU D 1 97 ? -20.931 49.858 6.384 1.00 46.51 73 GLU D N 1
ATOM 15868 C CA . GLU D 1 97 ? -20.179 51.102 6.428 1.00 43.41 73 GLU D CA 1
ATOM 15869 C C . GLU D 1 97 ? -20.919 52.105 7.293 1.00 47.90 73 GLU D C 1
ATOM 15870 O O . GLU D 1 97 ? -22.124 52.313 7.108 1.00 47.96 73 GLU D O 1
ATOM 15876 N N . LEU D 1 98 ? -20.200 52.738 8.222 1.00 46.74 74 LEU D N 1
ATOM 15877 C CA . LEU D 1 98 ? -20.740 53.801 9.061 1.00 38.02 74 LEU D CA 1
ATOM 15878 C C . LEU D 1 98 ? -19.941 55.064 8.800 1.00 36.80 74 LEU D C 1
ATOM 15879 O O . LEU D 1 98 ? -18.706 55.037 8.848 1.00 43.78 74 LEU D O 1
ATOM 15884 N N . ARG D 1 99 ? -20.644 56.161 8.524 1.00 36.37 75 ARG D N 1
ATOM 15885 C CA . ARG D 1 99 ? -20.032 57.459 8.257 1.00 35.49 75 ARG D CA 1
ATOM 15886 C C . ARG D 1 99 ? -19.916 58.337 9.493 1.00 39.91 75 ARG D C 1
ATOM 15887 O O . ARG D 1 99 ? -19.104 59.272 9.498 1.00 43.82 75 ARG D O 1
ATOM 15895 N N . GLY D 1 100 ? -20.731 58.089 10.516 1.00 43.18 76 GLY D N 1
ATOM 15896 C CA . GLY D 1 100 ? -20.806 58.950 11.683 1.00 35.77 76 GLY D CA 1
ATOM 15897 C C . GLY D 1 100 ? -21.454 58.275 12.877 1.00 38.04 76 GLY D C 1
ATOM 15898 O O . GLY D 1 100 ? -22.684 58.241 12.978 1.00 39.88 76 GLY D O 1
ATOM 15899 N N . ALA D 1 101 ? -20.633 57.739 13.786 1.00 36.36 77 ALA D N 1
ATOM 15900 C CA . ALA D 1 101 ? -21.079 57.000 14.969 1.00 31.80 77 ALA D CA 1
ATOM 15901 C C . ALA D 1 101 ? -20.392 57.588 16.209 1.00 32.90 77 ALA D C 1
ATOM 15902 O O . ALA D 1 101 ? -19.268 57.193 16.551 1.00 30.21 77 ALA D O 1
ATOM 15904 N N . ASN D 1 102 ? -21.083 58.505 16.890 1.00 27.72 78 ASN D N 1
ATOM 15905 C CA . ASN D 1 102 ? -20.505 59.325 17.952 1.00 29.05 78 ASN D CA 1
ATOM 15906 C C . ASN D 1 102 ? -20.880 58.763 19.319 1.00 27.42 78 ASN D C 1
ATOM 15907 O O . ASN D 1 102 ? -22.067 58.713 19.659 1.00 29.26 78 ASN D O 1
ATOM 15912 N N . ALA D 1 103 ? -19.882 58.369 20.114 1.00 24.96 79 ALA D N 1
ATOM 15913 C CA . ALA D 1 103 ? -18.458 58.530 19.827 1.00 29.67 79 ALA D CA 1
ATOM 15914 C C . ALA D 1 103 ? -17.757 57.183 19.647 1.00 29.98 79 ALA D C 1
ATOM 15915 O O . ALA D 1 103 ? -16.815 57.065 18.864 1.00 33.96 79 ALA D O 1
ATOM 15917 N N . SER D 1 104 ? -18.202 56.179 20.396 1.00 26.56 80 SER D N 1
ATOM 15918 C CA . SER D 1 104 ? -17.636 54.837 20.357 1.00 31.35 80 SER D CA 1
ATOM 15919 C C . SER D 1 104 ? -18.748 53.839 20.067 1.00 34.35 80 SER D C 1
ATOM 15920 O O . SER D 1 104 ? -19.869 53.995 20.559 1.00 35.23 80 SER D O 1
ATOM 15923 N N . ALA D 1 105 ? -18.436 52.787 19.312 1.00 34.07 81 ALA D N 1
ATOM 15924 C CA . ALA D 1 105 ? -19.486 51.909 18.821 1.00 32.80 81 ALA D CA 1
ATOM 15925 C C . ALA D 1 105 ? -18.990 50.475 18.658 1.00 34.35 81 ALA D C 1
ATOM 15926 O O . ALA D 1 105 ? -17.801 50.214 18.467 1.00 38.01 81 ALA D O 1
ATOM 15928 N N . ASP D 1 106 ? -19.935 49.545 18.748 1.00 34.35 82 ASP D N 1
ATOM 15929 C CA . ASP D 1 106 ? -19.703 48.129 18.504 1.00 35.60 82 ASP D CA 1
ATOM 15930 C C . ASP D 1 106 ? -20.806 47.584 17.613 1.00 38.94 82 ASP D C 1
ATOM 15931 O O . ASP D 1 106 ? -21.991 47.783 17.889 1.00 40.23 82 ASP D O 1
ATOM 15936 N N . VAL D 1 107 ? -20.411 46.921 16.534 1.00 44.05 83 VAL D N 1
ATOM 15937 C CA . VAL D 1 107 ? -21.332 46.306 15.591 1.00 42.26 83 VAL D CA 1
ATOM 15938 C C . VAL D 1 107 ? -21.404 44.816 15.897 1.00 47.76 83 VAL D C 1
ATOM 15939 O O . VAL D 1 107 ? -20.367 44.169 16.095 1.00 48.49 83 VAL D O 1
ATOM 15943 N N . TYR D 1 108 ? -22.629 44.282 15.953 1.00 45.91 84 TYR D N 1
ATOM 15944 C CA . TYR D 1 108 ? -22.910 42.873 16.216 1.00 48.32 84 TYR D CA 1
ATOM 15945 C C . TYR D 1 108 ? -23.844 42.324 15.148 1.00 49.71 84 TYR D C 1
ATOM 15946 O O . TYR D 1 108 ? -24.915 42.889 14.907 1.00 45.55 84 TYR D O 1
ATOM 15955 N N . VAL D 1 109 ? -23.468 41.195 14.554 1.00 55.44 85 VAL D N 1
ATOM 15956 C CA . VAL D 1 109 ? -24.209 40.600 13.446 1.00 50.78 85 VAL D CA 1
ATOM 15957 C C . VAL D 1 109 ? -24.618 39.196 13.859 1.00 55.13 85 VAL D C 1
ATOM 15958 O O . VAL D 1 109 ? -23.762 38.324 14.062 1.00 60.44 85 VAL D O 1
ATOM 15962 N N . ASN D 1 110 ? -25.926 38.982 13.992 1.00 54.06 86 ASN D N 1
ATOM 15963 C CA . ASN D 1 110 ? -26.493 37.746 14.519 1.00 57.72 86 ASN D CA 1
ATOM 15964 C C . ASN D 1 110 ? -25.984 37.427 15.918 1.00 53.68 86 ASN D C 1
ATOM 15965 O O . ASN D 1 110 ? -26.120 36.290 16.379 1.00 60.98 86 ASN D O 1
ATOM 15970 N N . GLY D 1 111 ? -25.411 38.416 16.607 1.00 52.29 87 GLY D N 1
ATOM 15971 C CA . GLY D 1 111 ? -25.036 38.296 18.008 1.00 50.43 87 GLY D CA 1
ATOM 15972 C C . GLY D 1 111 ? -23.544 38.347 18.289 1.00 55.05 87 GLY D C 1
ATOM 15973 O O . GLY D 1 111 ? -23.145 38.184 19.452 1.00 51.53 87 GLY D O 1
ATOM 15974 N N . LYS D 1 112 ? -22.699 38.588 17.288 1.00 54.96 88 LYS D N 1
ATOM 15975 C CA . LYS D 1 112 ? -21.255 38.502 17.434 1.00 55.56 88 LYS D CA 1
ATOM 15976 C C . LYS D 1 112 ? -20.630 39.840 17.073 1.00 51.19 88 LYS D C 1
ATOM 15977 O O . LYS D 1 112 ? -20.896 40.384 16.000 1.00 48.29 88 LYS D O 1
ATOM 15983 N N . ALA D 1 113 ? -19.792 40.358 17.964 1.00 54.16 89 ALA D N 1
ATOM 15984 C CA . ALA D 1 113 ? -19.038 41.559 17.661 1.00 47.72 89 ALA D CA 1
ATOM 15985 C C . ALA D 1 113 ? -18.231 41.357 16.391 1.00 48.20 89 ALA D C 1
ATOM 15986 O O . ALA D 1 113 ? -17.607 40.317 16.195 1.00 57.15 89 ALA D O 1
ATOM 15988 N N . VAL D 1 114 ? -18.257 42.354 15.514 1.00 45.17 90 VAL D N 1
ATOM 15989 C CA . VAL D 1 114 ? -17.450 42.304 14.302 1.00 42.68 90 VAL D CA 1
ATOM 15990 C C . VAL D 1 114 ? -16.541 43.503 14.148 1.00 45.13 90 VAL D C 1
ATOM 15991 O O . VAL D 1 114 ? -15.586 43.453 13.351 1.00 45.73 90 VAL D O 1
ATOM 15995 N N . ALA D 1 115 ? -16.772 44.582 14.877 1.00 43.88 91 ALA D N 1
ATOM 15996 C CA . ALA D 1 115 ? -15.929 45.752 14.764 1.00 39.75 91 ALA D CA 1
ATOM 15997 C C . ALA D 1 115 ? -16.246 46.687 15.917 1.00 41.86 91 ALA D C 1
ATOM 15998 O O . ALA D 1 115 ? -17.385 46.753 16.400 1.00 37.16 91 ALA D O 1
ATOM 16000 N N . HIS D 1 116 ? -15.216 47.391 16.362 1.00 40.49 92 HIS D N 1
ATOM 16001 C CA . HIS D 1 116 ? -15.350 48.440 17.356 1.00 38.89 92 HIS D CA 1
ATOM 16002 C C . HIS D 1 116 ? -14.609 49.657 16.839 1.00 35.11 92 HIS D C 1
ATOM 16003 O O . HIS D 1 116 ? -13.589 49.532 16.163 1.00 38.25 92 HIS D O 1
ATOM 16010 N N . HIS D 1 117 ? -15.136 50.838 17.142 1.00 39.17 93 HIS D N 1
ATOM 16011 C CA . HIS D 1 117 ? -14.523 52.064 16.652 1.00 36.90 93 HIS D CA 1
ATOM 16012 C C . HIS D 1 117 ? -14.617 53.154 17.709 1.00 33.71 93 HIS D C 1
ATOM 16013 O O . HIS D 1 117 ? -15.655 53.322 18.353 1.00 35.07 93 HIS D O 1
ATOM 16020 N N . ASP D 1 118 ? -13.517 53.874 17.900 1.00 36.34 94 ASP D N 1
ATOM 16021 C CA . ASP D 1 118 ? -13.491 55.066 18.734 1.00 36.89 94 ASP D CA 1
ATOM 16022 C C . ASP D 1 118 ? -13.170 56.245 17.839 1.00 35.84 94 ASP D C 1
ATOM 16023 O O . ASP D 1 118 ? -12.136 56.250 17.168 1.00 38.63 94 ASP D O 1
ATOM 16028 N N . GLY D 1 119 ? -14.045 57.241 17.843 1.00 34.41 95 GLY D N 1
ATOM 16029 C CA . GLY D 1 119 ? -13.940 58.347 16.918 1.00 34.81 95 GLY D CA 1
ATOM 16030 C C . GLY D 1 119 ? -15.275 58.575 16.241 1.00 33.51 95 GLY D C 1
ATOM 16031 O O . GLY D 1 119 ? -15.689 57.788 15.382 1.00 33.94 95 GLY D O 1
ATOM 16032 N N . GLY D 1 120 ? -15.965 59.636 16.630 1.00 29.27 96 GLY D N 1
ATOM 16033 C CA . GLY D 1 120 ? -17.336 59.803 16.192 1.00 34.37 96 GLY D CA 1
ATOM 16034 C C . GLY D 1 120 ? -17.505 60.661 14.966 1.00 34.04 96 GLY D C 1
ATOM 16035 O O . GLY D 1 120 ? -18.610 61.141 14.707 1.00 30.68 96 GLY D O 1
ATOM 16036 N N . TYR D 1 121 ? -16.435 60.866 14.195 1.00 35.49 97 TYR D N 1
ATOM 16037 C CA . TYR D 1 121 ? -16.430 61.882 13.155 1.00 30.18 97 TYR D CA 1
ATOM 16038 C C . TYR D 1 121 ? -15.873 61.371 11.837 1.00 33.58 97 TYR D C 1
ATOM 16039 O O . TYR D 1 121 ? -15.641 62.171 10.921 1.00 36.96 97 TYR D O 1
ATOM 16048 N N . SER D 1 122 ? -15.708 60.065 11.688 1.00 34.21 98 SER D N 1
ATOM 16049 C CA . SER D 1 122 ? -15.021 59.533 10.526 1.00 41.78 98 SER D CA 1
ATOM 16050 C C . SER D 1 122 ? -15.623 58.191 10.139 1.00 39.66 98 SER D C 1
ATOM 16051 O O . SER D 1 122 ? -16.215 57.483 10.960 1.00 37.90 98 SER D O 1
ATOM 16054 N N . THR D 1 123 ? -15.420 57.835 8.875 1.00 40.83 99 THR D N 1
ATOM 16055 C CA . THR D 1 123 ? -15.960 56.599 8.332 1.00 40.05 99 THR D CA 1
ATOM 16056 C C . THR D 1 123 ? -15.176 55.398 8.839 1.00 41.44 99 THR D C 1
ATOM 16057 O O . THR D 1 123 ? -13.980 55.482 9.131 1.00 53.63 99 THR D O 1
ATOM 16061 N N . TRP D 1 124 ? -15.872 54.277 8.969 1.00 40.11 100 TRP D N 1
ATOM 16062 C CA . TRP D 1 124 ? -15.237 53.007 9.259 1.00 38.77 100 TRP D CA 1
ATOM 16063 C C . TRP D 1 124 ? -16.160 51.913 8.758 1.00 44.76 100 TRP D C 1
ATOM 16064 O O . TRP D 1 124 ? -17.381 52.055 8.820 1.00 46.98 100 TRP D O 1
ATOM 16075 N N . ARG D 1 125 ? -15.569 50.838 8.249 1.00 48.00 101 ARG D N 1
ATOM 16076 C CA . ARG D 1 125 ? -16.303 49.755 7.617 1.00 45.65 101 ARG D CA 1
ATOM 16077 C C . ARG D 1 125 ? -15.915 48.456 8.290 1.00 45.41 101 ARG D C 1
ATOM 16078 O O . ARG D 1 125 ? -14.937 48.387 9.033 1.00 48.88 101 ARG D O 1
ATOM 16086 N N . VAL D 1 126 ? -16.706 47.425 8.033 1.00 52.30 102 VAL D N 1
ATOM 16087 C CA . VAL D 1 126 ? -16.370 46.077 8.471 1.00 56.44 102 VAL D CA 1
ATOM 16088 C C . VAL D 1 126 ? -16.946 45.104 7.460 1.00 62.50 102 VAL D C 1
ATOM 16089 O O . VAL D 1 126 ? -18.127 45.186 7.102 1.00 69.84 102 VAL D O 1
ATOM 16093 N N . ASP D 1 127 ? -16.099 44.205 6.976 1.00 59.67 103 ASP D N 1
ATOM 16094 C CA . ASP D 1 127 ? -16.561 43.160 6.085 1.00 57.04 103 ASP D CA 1
ATOM 16095 C C . ASP D 1 127 ? -17.496 42.245 6.855 1.00 56.18 103 ASP D C 1
ATOM 16096 O O . ASP D 1 127 ? -17.137 41.711 7.910 1.00 61.08 103 ASP D O 1
ATOM 16101 N N . ILE D 1 128 ? -18.705 42.080 6.337 1.00 65.04 104 ILE D N 1
ATOM 16102 C CA . ILE D 1 128 ? -19.734 41.314 7.024 1.00 57.42 104 ILE D CA 1
ATOM 16103 C C . ILE D 1 128 ? -20.066 40.013 6.311 1.00 61.52 104 ILE D C 1
ATOM 16104 O O . ILE D 1 128 ? -20.682 39.125 6.931 1.00 62.35 104 ILE D O 1
ATOM 16109 N N . THR D 1 129 ? -19.620 39.847 5.062 1.00 58.78 105 THR D N 1
ATOM 16110 C CA . THR D 1 129 ? -19.969 38.729 4.188 1.00 56.43 105 THR D CA 1
ATOM 16111 C C . THR D 1 129 ? -20.146 37.398 4.907 1.00 53.30 105 THR D C 1
ATOM 16112 O O . THR D 1 129 ? -21.087 36.657 4.618 1.00 57.35 105 THR D O 1
ATOM 16116 N N . LYS D 1 130 ? -19.279 37.090 5.861 1.00 57.58 106 LYS D N 1
ATOM 16117 C CA . LYS D 1 130 ? -19.319 35.767 6.464 1.00 58.77 106 LYS D CA 1
ATOM 16118 C C . LYS D 1 130 ? -20.267 35.663 7.647 1.00 55.94 106 LYS D C 1
ATOM 16119 O O . LYS D 1 130 ? -20.587 34.545 8.060 1.00 57.45 106 LYS D O 1
ATOM 16125 N N . GLU D 1 131 ? -20.719 36.778 8.216 1.00 59.95 107 GLU D N 1
ATOM 16126 C CA . GLU D 1 131 ? -21.635 36.667 9.349 1.00 65.23 107 GLU D CA 1
ATOM 16127 C C . GLU D 1 131 ? -23.089 36.615 8.916 1.00 59.65 107 GLU D C 1
ATOM 16128 O O . GLU D 1 131 ? -23.930 36.085 9.653 1.00 54.02 107 GLU D O 1
ATOM 16134 N N . LEU D 1 132 ? -23.389 37.159 7.740 1.00 59.45 108 LEU D N 1
ATOM 16135 C CA . LEU D 1 132 ? -24.709 37.069 7.138 1.00 60.01 108 LEU D CA 1
ATOM 16136 C C . LEU D 1 132 ? -25.004 35.620 6.785 1.00 64.10 108 LEU D C 1
ATOM 16137 O O . LEU D 1 132 ? -24.750 35.184 5.658 1.00 60.94 108 LEU D O 1
ATOM 16142 N N . THR D 1 133 ? -25.538 34.869 7.749 1.00 65.37 109 THR D N 1
ATOM 16143 C CA . THR D 1 133 ? -25.642 33.423 7.646 1.00 63.29 109 THR D CA 1
ATOM 16144 C C . THR D 1 133 ? -27.069 32.924 7.466 1.00 64.68 109 THR D C 1
ATOM 16145 O O . THR D 1 133 ? -27.259 31.739 7.164 1.00 62.21 109 THR D O 1
ATOM 16149 N N . GLU D 1 134 ? -28.063 33.786 7.638 1.00 63.42 110 GLU D N 1
ATOM 16150 C CA . GLU D 1 134 ? -29.468 33.472 7.438 1.00 58.99 110 GLU D CA 1
ATOM 16151 C C . GLU D 1 134 ? -30.029 34.437 6.399 1.00 60.09 110 GLU D C 1
ATOM 16152 O O . GLU D 1 134 ? -29.308 35.275 5.851 1.00 55.68 110 GLU D O 1
ATOM 16158 N N . GLU D 1 135 ? -31.330 34.316 6.113 1.00 65.43 111 GLU D N 1
ATOM 16159 C CA . GLU D 1 135 ? -31.960 35.328 5.270 1.00 60.55 111 GLU D CA 1
ATOM 16160 C C . GLU D 1 135 ? -32.284 36.590 6.062 1.00 54.83 111 GLU D C 1
ATOM 16161 O O . GLU D 1 135 ? -32.133 37.696 5.534 1.00 54.91 111 GLU D O 1
ATOM 16167 N N . GLU D 1 136 ? -32.700 36.448 7.323 1.00 54.05 112 GLU D N 1
ATOM 16168 C CA . GLU D 1 136 ? -32.986 37.578 8.209 1.00 61.51 112 GLU D CA 1
ATOM 16169 C C . GLU D 1 136 ? -31.855 37.697 9.232 1.00 54.19 112 GLU D C 1
ATOM 16170 O O . GLU D 1 136 ? -31.765 36.884 10.161 1.00 53.27 112 GLU D O 1
ATOM 16176 N N . ASN D 1 137 ? -31.017 38.727 9.078 1.00 51.74 113 ASN D N 1
ATOM 16177 C CA . ASN D 1 137 ? -29.849 38.962 9.929 1.00 55.37 113 ASN D CA 1
ATOM 16178 C C . ASN D 1 137 ? -30.079 40.171 10.831 1.00 48.28 113 ASN D C 1
ATOM 16179 O O . ASN D 1 137 ? -30.344 41.273 10.337 1.00 41.62 113 ASN D O 1
ATOM 16184 N N . LEU D 1 138 ? -29.942 39.966 12.142 1.00 44.66 114 LEU D N 1
ATOM 16185 C CA . LEU D 1 138 ? -30.109 41.026 13.130 1.00 45.20 114 LEU D CA 1
ATOM 16186 C C . LEU D 1 138 ? -28.787 41.764 13.313 1.00 46.91 114 LEU D C 1
ATOM 16187 O O . LEU D 1 138 ? -27.842 41.230 13.907 1.00 49.71 114 LEU D O 1
ATOM 16192 N N . ILE D 1 139 ? -28.719 42.987 12.809 1.00 40.36 115 ILE D N 1
ATOM 16193 C CA . ILE D 1 139 ? -27.569 43.856 13.012 1.00 38.92 115 ILE D CA 1
ATOM 16194 C C . ILE D 1 139 ? -27.857 44.779 14.182 1.00 42.54 115 ILE D C 1
ATOM 16195 O O . ILE D 1 139 ? -28.920 45.415 14.239 1.00 43.23 115 ILE D O 1
ATOM 16200 N N . VAL D 1 140 ? -26.918 44.851 15.119 1.00 37.38 116 VAL D N 1
ATOM 16201 C CA . VAL D 1 140 ? -27.072 45.670 16.309 1.00 35.59 116 VAL D CA 1
ATOM 16202 C C . VAL D 1 140 ? -25.843 46.553 16.465 1.00 36.71 116 VAL D C 1
ATOM 16203 O O . VAL D 1 140 ? -24.710 46.069 16.380 1.00 38.41 116 VAL D O 1
ATOM 16207 N N . ILE D 1 141 ? -26.062 47.843 16.685 1.00 33.02 117 ILE D N 1
ATOM 16208 C CA . ILE D 1 141 ? -24.975 48.799 16.846 1.00 29.09 117 ILE D CA 1
ATOM 16209 C C . ILE D 1 141 ? -25.180 49.524 18.162 1.00 33.15 117 ILE D C 1
ATOM 16210 O O . ILE D 1 141 ? -26.159 50.266 18.330 1.00 29.25 117 ILE D O 1
ATOM 16215 N N . ALA D 1 142 ? -24.257 49.300 19.090 1.00 37.71 118 ALA D N 1
ATOM 16216 C CA . ALA D 1 142 ? -24.221 49.982 20.376 1.00 33.11 118 ALA D CA 1
ATOM 16217 C C . ALA D 1 142 ? -23.365 51.229 20.227 1.00 33.04 118 ALA D C 1
ATOM 16218 O O . ALA D 1 142 ? -22.207 51.141 19.822 1.00 37.39 118 ALA D O 1
ATOM 16220 N N . VAL D 1 143 ? -23.930 52.382 20.543 1.00 34.18 119 VAL D N 1
ATOM 16221 C CA . VAL D 1 143 ? -23.235 53.650 20.415 1.00 29.56 119 VAL D CA 1
ATOM 16222 C C . VAL D 1 143 ? -23.166 54.285 21.790 1.00 30.62 119 VAL D C 1
ATOM 16223 O O . VAL D 1 143 ? -24.139 54.245 22.549 1.00 31.56 119 VAL D O 1
ATOM 16227 N N . GLU D 1 144 ? -22.016 54.871 22.108 1.00 29.08 120 GLU D N 1
ATOM 16228 C CA . GLU D 1 144 ? -21.749 55.367 23.451 1.00 29.72 120 GLU D CA 1
ATOM 16229 C C . GLU D 1 144 ? -21.020 56.701 23.365 1.00 24.32 120 GLU D C 1
ATOM 16230 O O . GLU D 1 144 ? -20.051 56.834 22.615 1.00 28.68 120 GLU D O 1
ATOM 16236 N N . ASN D 1 145 ? -21.458 57.670 24.149 1.00 23.86 121 ASN D N 1
ATOM 16237 C CA . ASN D 1 145 ? -20.868 59.003 24.166 1.00 24.75 121 ASN D CA 1
ATOM 16238 C C . ASN D 1 145 ? -20.570 59.457 25.604 1.00 26.32 121 ASN D C 1
ATOM 16239 O O . ASN D 1 145 ? -20.790 60.615 25.980 1.00 21.54 121 ASN D O 1
ATOM 16244 N N . GLY D 1 146 ? -20.050 58.542 26.423 1.00 25.96 122 GLY D N 1
ATOM 16245 C CA . GLY D 1 146 ? -19.834 58.804 27.824 1.00 24.72 122 GLY D CA 1
ATOM 16246 C C . GLY D 1 146 ? -18.521 59.508 28.102 1.00 27.79 122 GLY D C 1
ATOM 16247 O O . GLY D 1 146 ? -17.834 60.009 27.214 1.00 26.60 122 GLY D O 1
ATOM 16248 N N . VAL D 1 147 ? -18.174 59.531 29.384 1.00 30.29 123 VAL D N 1
ATOM 16249 C CA . VAL D 1 147 ? -17.013 60.246 29.900 1.00 28.96 123 VAL D CA 1
ATOM 16250 C C . VAL D 1 147 ? -15.895 59.227 30.103 1.00 28.45 123 VAL D C 1
ATOM 16251 O O . VAL D 1 147 ? -16.080 58.209 30.779 1.00 29.02 123 VAL D O 1
ATOM 16255 N N . ASN D 1 148 ? -14.741 59.475 29.505 1.00 29.98 124 ASN D N 1
ATOM 16256 C CA . ASN D 1 148 ? -13.577 58.631 29.753 1.00 33.28 124 ASN D CA 1
ATOM 16257 C C . ASN D 1 148 ? -12.336 59.460 29.449 1.00 28.57 124 ASN D C 1
ATOM 16258 O O . ASN D 1 148 ? -12.426 60.599 28.992 1.00 31.54 124 ASN D O 1
ATOM 16263 N N . ASP D 1 149 ? -11.173 58.893 29.739 1.00 31.57 125 ASP D N 1
ATOM 16264 C CA . ASP D 1 149 ? -9.902 59.614 29.660 1.00 32.78 125 ASP D CA 1
ATOM 16265 C C . ASP D 1 149 ? -9.105 59.213 28.426 1.00 30.75 125 ASP D C 1
ATOM 16266 O O . ASP D 1 149 ? -7.871 59.266 28.426 1.00 38.87 125 ASP D O 1
ATOM 16271 N N . ARG D 1 150 ? -9.796 58.807 27.382 1.00 28.01 126 ARG D N 1
ATOM 16272 C CA . ARG D 1 150 ? -9.223 58.035 26.287 1.00 31.24 126 ARG D CA 1
ATOM 16273 C C . ARG D 1 150 ? -9.712 58.450 24.899 1.00 34.12 126 ARG D C 1
ATOM 16274 O O . ARG D 1 150 ? -8.938 58.351 23.944 1.00 32.42 126 ARG D O 1
ATOM 16282 N N . VAL D 1 151 ? -10.943 58.934 24.739 1.00 33.71 127 VAL D N 1
ATOM 16283 C CA . VAL D 1 151 ? -11.540 59.146 23.419 1.00 31.20 127 VAL D CA 1
ATOM 16284 C C . VAL D 1 151 ? -11.872 60.622 23.267 1.00 28.54 127 VAL D C 1
ATOM 16285 O O . VAL D 1 151 ? -12.735 61.154 23.978 1.00 30.53 127 VAL D O 1
ATOM 16289 N N . TYR D 1 152 ? -11.201 61.279 22.344 1.00 28.47 128 TYR D N 1
ATOM 16290 C CA . TYR D 1 152 ? -11.483 62.689 22.161 1.00 30.35 128 TYR D CA 1
ATOM 16291 C C . TYR D 1 152 ? -12.763 62.883 21.348 1.00 28.20 128 TYR D C 1
ATOM 16292 O O . TYR D 1 152 ? -13.137 62.018 20.549 1.00 29.57 128 TYR D O 1
ATOM 16301 N N . PRO D 1 153 ? -13.471 64.007 21.543 1.00 28.00 129 PRO D N 1
ATOM 16302 C CA . PRO D 1 153 ? -13.234 65.042 22.545 1.00 27.13 129 PRO D CA 1
ATOM 16303 C C . PRO D 1 153 ? -13.793 64.657 23.918 1.00 33.32 129 PRO D C 1
ATOM 16304 O O . PRO D 1 153 ? -14.750 63.875 24.011 1.00 33.62 129 PRO D O 1
ATOM 16308 N N . GLN D 1 154 ? -13.210 65.194 24.987 1.00 30.77 130 GLN D N 1
ATOM 16309 C CA . GLN D 1 154 ? -13.816 65.049 26.301 1.00 30.74 130 GLN D CA 1
ATOM 16310 C C . GLN D 1 154 ? -14.106 66.367 26.977 1.00 31.98 130 GLN D C 1
ATOM 16311 O O . GLN D 1 154 ? -14.939 66.408 27.892 1.00 34.07 130 GLN D O 1
ATOM 16317 N N . ASN D 1 155 ? -13.476 67.442 26.540 1.00 31.76 131 ASN D N 1
ATOM 16318 C CA . ASN D 1 155 ? -13.584 68.716 27.236 1.00 37.72 131 ASN D CA 1
ATOM 16319 C C . ASN D 1 155 ? -13.565 69.784 26.158 1.00 41.58 131 ASN D C 1
ATOM 16320 O O . ASN D 1 155 ? -12.543 69.970 25.491 1.00 42.52 131 ASN D O 1
ATOM 16325 N N . ALA D 1 156 ? -14.697 70.447 25.961 1.00 40.27 132 ALA D N 1
ATOM 16326 C CA . ALA D 1 156 ? -14.809 71.391 24.863 1.00 40.74 132 ALA D CA 1
ATOM 16327 C C . ALA D 1 156 ? -16.165 72.064 24.941 1.00 38.11 132 ALA D C 1
ATOM 16328 O O . ALA D 1 156 ? -17.083 71.601 25.625 1.00 42.43 132 ALA D O 1
ATOM 16330 N N . ASP D 1 157 ? -16.284 73.141 24.188 1.00 40.09 133 ASP D N 1
ATOM 16331 C CA . ASP D 1 157 ? -17.457 73.995 24.202 1.00 43.74 133 ASP D CA 1
ATOM 16332 C C . ASP D 1 157 ? -18.534 73.554 23.211 1.00 37.62 133 ASP D C 1
ATOM 16333 O O . ASP D 1 157 ? -19.141 74.406 22.566 1.00 42.11 133 ASP D O 1
ATOM 16338 N N . PHE D 1 158 ? -18.812 72.255 23.062 1.00 39.52 134 PHE D N 1
ATOM 16339 C CA . PHE D 1 158 ? -19.882 71.816 22.164 1.00 35.15 134 PHE D CA 1
ATOM 16340 C C . PHE D 1 158 ? -20.458 70.468 22.600 1.00 34.86 134 PHE D C 1
ATOM 16341 O O . PHE D 1 158 ? -19.801 69.676 23.279 1.00 35.52 134 PHE D O 1
ATOM 16349 N N . THR D 1 159 ? -21.708 70.226 22.207 1.00 38.41 135 THR D N 1
ATOM 16350 C CA . THR D 1 159 ? -22.404 69.007 22.604 1.00 30.80 135 THR D CA 1
ATOM 16351 C C . THR D 1 159 ? -21.836 67.814 21.856 1.00 26.64 135 THR D C 1
ATOM 16352 O O . THR D 1 159 ? -21.674 67.856 20.633 1.00 28.58 135 THR D O 1
ATOM 16356 N N . PHE D 1 160 ? -21.545 66.745 22.592 1.00 24.69 136 PHE D N 1
ATOM 16357 C CA . PHE D 1 160 ? -21.097 65.490 21.986 1.00 26.11 136 PHE D CA 1
ATOM 16358 C C . PHE D 1 160 ? -22.313 64.629 21.620 1.00 26.74 136 PHE D C 1
ATOM 16359 O O . PHE D 1 160 ? -22.542 63.554 22.179 1.00 29.18 136 PHE D O 1
ATOM 16367 N N . TYR D 1 161 ? -23.095 65.125 20.650 1.00 24.51 137 TYR D N 1
ATOM 16368 C CA . TYR D 1 161 ? -24.329 64.475 20.189 1.00 30.59 137 TYR D CA 1
ATOM 16369 C C . TYR D 1 161 ? -24.111 63.003 19.867 1.00 26.27 137 TYR D C 1
ATOM 16370 O O . TYR D 1 161 ? -23.430 62.674 18.897 1.00 26.27 137 TYR D O 1
ATOM 16379 N N . GLY D 1 162 ? -24.740 62.121 20.636 1.00 26.51 138 GLY D N 1
ATOM 16380 C CA . GLY D 1 162 ? -24.559 60.689 20.445 1.00 26.14 138 GLY D CA 1
ATOM 16381 C C . GLY D 1 162 ? -25.486 60.111 19.389 1.00 24.09 138 GLY D C 1
ATOM 16382 O O . GLY D 1 162 ? -26.588 60.590 19.184 1.00 23.37 138 GLY D O 1
ATOM 16383 N N . GLY D 1 163 ? -25.009 59.083 18.695 1.00 26.04 139 GLY D N 1
ATOM 16384 C CA . GLY D 1 163 ? -25.839 58.299 17.806 1.00 28.24 139 GLY D CA 1
ATOM 16385 C C . GLY D 1 163 ? -25.231 58.116 16.428 1.00 32.51 139 GLY D C 1
ATOM 16386 O O . GLY D 1 163 ? -24.108 58.532 16.138 1.00 31.93 139 GLY D O 1
ATOM 16387 N N . LEU D 1 164 ? -26.012 57.463 15.567 1.00 29.53 140 LEU D N 1
ATOM 16388 C CA . LEU D 1 164 ? -25.658 57.254 14.165 1.00 29.15 140 LEU D CA 1
ATOM 16389 C C . LEU D 1 164 ? -26.144 58.461 13.374 1.00 33.89 140 LEU D C 1
ATOM 16390 O O . LEU D 1 164 ? -27.126 58.406 12.631 1.00 33.62 140 LEU D O 1
ATOM 16395 N N . TYR D 1 165 ? -25.450 59.578 13.571 1.00 33.02 141 TYR D N 1
ATOM 16396 C CA . TYR D 1 165 ? -25.936 60.861 13.073 1.00 34.97 141 TYR D CA 1
ATOM 16397 C C . TYR D 1 165 ? -25.569 61.120 11.617 1.00 33.82 141 TYR D C 1
ATOM 16398 O O . TYR D 1 165 ? -25.911 62.181 11.095 1.00 32.52 141 TYR D O 1
ATOM 16407 N N . ARG D 1 166 ? -24.849 60.205 10.970 1.00 35.44 142 ARG D N 1
ATOM 16408 C CA . ARG D 1 166 ? -24.583 60.252 9.538 1.00 37.06 142 ARG D CA 1
ATOM 16409 C C . ARG D 1 166 ? -24.996 58.911 8.949 1.00 44.16 142 ARG D C 1
ATOM 16410 O O . ARG D 1 166 ? -25.352 57.980 9.683 1.00 36.58 142 ARG D O 1
ATOM 16418 N N . ASP D 1 167 ? -24.969 58.831 7.612 1.00 42.71 143 ASP D N 1
ATOM 16419 C CA . ASP D 1 167 ? -25.507 57.670 6.908 1.00 42.58 143 ASP D CA 1
ATOM 16420 C C . ASP D 1 167 ? -24.851 56.379 7.372 1.00 37.77 143 ASP D C 1
ATOM 16421 O O . ASP D 1 167 ? -23.718 56.358 7.861 1.00 41.08 143 ASP D O 1
ATOM 16426 N N . VAL D 1 168 ? -25.592 55.289 7.197 1.00 40.69 144 VAL D N 1
ATOM 16427 C CA . VAL D 1 168 ? -25.097 53.929 7.355 1.00 40.39 144 VAL D CA 1
ATOM 16428 C C . VAL D 1 168 ? -25.502 53.160 6.105 1.00 47.37 144 VAL D C 1
ATOM 16429 O O . VAL D 1 168 ? -26.698 52.957 5.858 1.00 42.06 144 VAL D O 1
ATOM 16433 N N . ASN D 1 169 ? -24.516 52.759 5.310 1.00 44.91 145 ASN D N 1
ATOM 16434 C CA . ASN D 1 169 ? -24.730 52.088 4.042 1.00 43.92 145 ASN D CA 1
ATOM 16435 C C . ASN D 1 169 ? -24.265 50.647 4.135 1.00 44.44 145 ASN D C 1
ATOM 16436 O O . ASN D 1 169 ? -23.630 50.228 5.103 1.00 45.35 145 ASN D O 1
ATOM 16441 N N . ILE D 1 170 ? -24.629 49.889 3.110 1.00 46.60 146 ILE D N 1
ATOM 16442 C CA . ILE D 1 170 ? -24.030 48.599 2.811 1.00 50.17 146 ILE D CA 1
ATOM 16443 C C . ILE D 1 170 ? -23.414 48.707 1.428 1.00 56.40 146 ILE D C 1
ATOM 16444 O O . ILE D 1 170 ? -23.982 49.341 0.528 1.00 55.04 146 ILE D O 1
ATOM 16449 N N . ILE D 1 171 ? -22.220 48.151 1.280 1.00 54.33 147 ILE D N 1
ATOM 16450 C CA . ILE D 1 171 ? -21.472 48.252 0.039 1.00 53.39 147 ILE D CA 1
ATOM 16451 C C . ILE D 1 171 ? -21.311 46.842 -0.493 1.00 55.63 147 ILE D C 1
ATOM 16452 O O . ILE D 1 171 ? -20.817 45.959 0.219 1.00 53.71 147 ILE D O 1
ATOM 16457 N N . ALA D 1 172 ? -21.785 46.621 -1.716 1.00 59.58 148 ALA D N 1
ATOM 16458 C CA . ALA D 1 172 ? -21.663 45.343 -2.404 1.00 64.51 148 ALA D CA 1
ATOM 16459 C C . ALA D 1 172 ? -20.481 45.431 -3.361 1.00 57.07 148 ALA D C 1
ATOM 16460 O O . ALA D 1 172 ? -20.467 46.289 -4.250 1.00 57.82 148 ALA D O 1
ATOM 16462 N N . VAL D 1 173 ? -19.489 44.560 -3.175 1.00 60.69 149 VAL D N 1
ATOM 16463 C CA . VAL D 1 173 ? -18.226 44.653 -3.900 1.00 66.61 149 VAL D CA 1
ATOM 16464 C C . VAL D 1 173 ? -17.849 43.306 -4.500 1.00 63.84 149 VAL D C 1
ATOM 16465 O O . VAL D 1 173 ? -18.022 42.254 -3.870 1.00 59.86 149 VAL D O 1
ATOM 16469 N N . ASN D 1 174 ? -17.331 43.356 -5.732 1.00 66.05 150 ASN D N 1
ATOM 16470 C CA . ASN D 1 174 ? -16.509 42.282 -6.274 1.00 68.47 150 ASN D CA 1
ATOM 16471 C C . ASN D 1 174 ? -15.461 41.873 -5.246 1.00 69.59 150 ASN D C 1
ATOM 16472 O O . ASN D 1 174 ? -14.989 42.697 -4.457 1.00 71.73 150 ASN D O 1
ATOM 16477 N N . LYS D 1 175 ? -15.102 40.587 -5.249 1.00 68.64 151 LYS D N 1
ATOM 16478 C CA . LYS D 1 175 ? -14.124 40.089 -4.286 1.00 67.47 151 LYS D CA 1
ATOM 16479 C C . LYS D 1 175 ? -12.828 40.886 -4.380 1.00 70.38 151 LYS D C 1
ATOM 16480 O O . LYS D 1 175 ? -12.426 41.565 -3.427 1.00 67.70 151 LYS D O 1
ATOM 16486 N N . SER D 1 176 ? -12.175 40.842 -5.535 1.00 70.20 152 SER D N 1
ATOM 16487 C CA . SER D 1 176 ? -11.073 41.756 -5.795 1.00 68.32 152 SER D CA 1
ATOM 16488 C C . SER D 1 176 ? -11.634 43.164 -5.954 1.00 70.48 152 SER D C 1
ATOM 16489 O O . SER D 1 176 ? -12.449 43.410 -6.847 1.00 70.13 152 SER D O 1
ATOM 16492 N N . HIS D 1 177 ? -11.218 44.089 -5.089 1.00 70.38 153 HIS D N 1
ATOM 16493 C CA . HIS D 1 177 ? -11.846 45.404 -5.087 1.00 72.61 153 HIS D CA 1
ATOM 16494 C C . HIS D 1 177 ? -10.872 46.471 -4.618 1.00 69.38 153 HIS D C 1
ATOM 16495 O O . HIS D 1 177 ? -9.916 46.192 -3.893 1.00 73.26 153 HIS D O 1
ATOM 16502 N N . PHE D 1 178 ? -11.134 47.704 -5.053 1.00 72.48 154 PHE D N 1
ATOM 16503 C CA . PHE D 1 178 ? -10.549 48.874 -4.411 1.00 71.64 154 PHE D CA 1
ATOM 16504 C C . PHE D 1 178 ? -10.797 48.803 -2.909 1.00 75.03 154 PHE D C 1
ATOM 16505 O O . PHE D 1 178 ? -11.936 48.647 -2.464 1.00 71.65 154 PHE D O 1
ATOM 16513 N N . ASP D 1 179 ? -9.727 48.943 -2.129 1.00 79.23 155 ASP D N 1
ATOM 16514 C CA . ASP D 1 179 ? -9.755 48.483 -0.747 1.00 75.65 155 ASP D CA 1
ATOM 16515 C C . ASP D 1 179 ? -10.701 49.305 0.124 1.00 75.07 155 ASP D C 1
ATOM 16516 O O . ASP D 1 179 ? -10.900 50.509 -0.076 1.00 69.93 155 ASP D O 1
ATOM 16521 N N . LEU D 1 180 ? -11.272 48.621 1.119 1.00 72.31 156 LEU D N 1
ATOM 16522 C CA . LEU D 1 180 ? -12.267 49.188 2.013 1.00 69.98 156 LEU D CA 1
ATOM 16523 C C . LEU D 1 180 ? -11.788 49.351 3.446 1.00 65.81 156 LEU D C 1
ATOM 16524 O O . LEU D 1 180 ? -12.426 50.092 4.204 1.00 57.49 156 LEU D O 1
ATOM 16529 N N . ASP D 1 181 ? -10.692 48.687 3.831 1.00 69.12 157 ASP D N 1
ATOM 16530 C CA . ASP D 1 181 ? -10.390 48.403 5.231 1.00 66.43 157 ASP D CA 1
ATOM 16531 C C . ASP D 1 181 ? -9.202 49.165 5.789 1.00 65.83 157 ASP D C 1
ATOM 16532 O O . ASP D 1 181 ? -8.735 48.831 6.882 1.00 68.98 157 ASP D O 1
ATOM 16537 N N . TYR D 1 182 ? -8.687 50.165 5.084 1.00 68.29 158 TYR D N 1
ATOM 16538 C CA . TYR D 1 182 ? -7.589 50.958 5.629 1.00 66.59 158 TYR D CA 1
ATOM 16539 C C . TYR D 1 182 ? -8.173 52.290 6.088 1.00 60.68 158 TYR D C 1
ATOM 16540 O O . TYR D 1 182 ? -8.193 53.286 5.358 1.00 57.47 158 TYR D O 1
ATOM 16549 N N . TYR D 1 183 ? -8.689 52.275 7.322 1.00 59.77 159 TYR D N 1
ATOM 16550 C CA . TYR D 1 183 ? -9.136 53.482 8.017 1.00 51.88 159 TYR D CA 1
ATOM 16551 C C . TYR D 1 183 ? -10.260 54.182 7.258 1.00 47.27 159 TYR D C 1
ATOM 16552 O O . TYR D 1 183 ? -10.332 55.414 7.198 1.00 45.84 159 TYR D O 1
ATOM 16561 N N . GLY D 1 184 ? -11.159 53.381 6.690 1.00 50.39 160 GLY D N 1
ATOM 16562 C CA . GLY D 1 184 ? -12.299 53.921 5.975 1.00 51.68 160 GLY D CA 1
ATOM 16563 C C . GLY D 1 184 ? -11.921 54.828 4.829 1.00 53.63 160 GLY D C 1
ATOM 16564 O O . GLY D 1 184 ? -12.660 55.771 4.521 1.00 54.58 160 GLY D O 1
ATOM 16565 N N . GLY D 1 185 ? -10.783 54.567 4.186 1.00 52.46 161 GLY D N 1
ATOM 16566 C CA . GLY D 1 185 ? -10.276 55.417 3.139 1.00 53.26 161 GLY D CA 1
ATOM 16567 C C . GLY D 1 185 ? -10.873 55.153 1.774 1.00 56.77 161 GLY D C 1
ATOM 16568 O O . GLY D 1 185 ? -11.323 54.041 1.454 1.00 56.20 161 GLY D O 1
ATOM 16569 N N . PRO D 1 186 ? -10.858 56.192 0.921 1.00 56.94 162 PRO D N 1
ATOM 16570 C CA . PRO D 1 186 ? -11.532 56.240 -0.382 1.00 55.20 162 PRO D CA 1
ATOM 16571 C C . PRO D 1 186 ? -11.004 55.212 -1.365 1.00 55.12 162 PRO D C 1
ATOM 16572 O O . PRO D 1 186 ? -11.824 54.793 -2.179 1.00 66.04 162 PRO D O 1
ATOM 16576 N N . ARG D 1 306 ? -17.163 76.803 11.324 1.00 50.55 283 ARG D N 1
ATOM 16577 C CA . ARG D 1 306 ? -18.486 76.180 11.270 1.00 45.60 283 ARG D CA 1
ATOM 16578 C C . ARG D 1 306 ? -18.563 74.856 12.039 1.00 43.27 283 ARG D C 1
ATOM 16579 O O . ARG D 1 306 ? -17.644 74.031 11.978 1.00 44.85 283 ARG D O 1
ATOM 16587 N N . HIS D 1 307 ? -19.670 74.666 12.759 1.00 45.94 284 HIS D N 1
ATOM 16588 C CA . HIS D 1 307 ? -19.993 73.418 13.437 1.00 38.62 284 HIS D CA 1
ATOM 16589 C C . HIS D 1 307 ? -21.053 72.658 12.647 1.00 42.82 284 HIS D C 1
ATOM 16590 O O . HIS D 1 307 ? -21.889 73.263 11.976 1.00 43.74 284 HIS D O 1
ATOM 16597 N N . GLN D 1 308 ? -21.040 71.328 12.764 1.00 43.26 285 GLN D N 1
ATOM 16598 C CA . GLN D 1 308 ? -21.898 70.454 11.953 1.00 33.60 285 GLN D CA 1
ATOM 16599 C C . GLN D 1 308 ? -23.225 70.103 12.644 1.00 37.15 285 GLN D C 1
ATOM 16600 O O . GLN D 1 308 ? -23.657 68.948 12.655 1.00 32.16 285 GLN D O 1
ATOM 16606 N N . ASP D 1 309 ? -23.926 71.107 13.174 1.00 35.65 286 ASP D N 1
ATOM 16607 C CA . ASP D 1 309 ? -25.163 70.881 13.906 1.00 34.16 286 ASP D CA 1
ATOM 16608 C C . ASP D 1 309 ? -26.183 71.945 13.525 1.00 41.60 286 ASP D C 1
ATOM 16609 O O . ASP D 1 309 ? -25.873 72.922 12.840 1.00 46.97 286 ASP D O 1
ATOM 16614 N N . ARG D 1 310 ? -27.425 71.731 13.953 1.00 41.45 287 ARG D N 1
ATOM 16615 C CA . ARG D 1 310 ? -28.485 72.695 13.714 1.00 36.57 287 ARG D CA 1
ATOM 16616 C C . ARG D 1 310 ? -29.539 72.586 14.806 1.00 39.95 287 ARG D C 1
ATOM 16617 O O . ARG D 1 310 ? -29.712 71.528 15.420 1.00 40.74 287 ARG D O 1
ATOM 16625 N N . TRP D 1 311 ? -30.240 73.693 15.046 1.00 36.07 288 TRP D N 1
ATOM 16626 C CA . TRP D 1 311 ? -31.309 73.703 16.032 1.00 37.51 288 TRP D CA 1
ATOM 16627 C C . TRP D 1 311 ? -32.382 72.674 15.683 1.00 38.69 288 TRP D C 1
ATOM 16628 O O . TRP D 1 311 ? -32.880 72.633 14.558 1.00 42.00 288 TRP D O 1
ATOM 16639 N N . GLY D 1 312 ? -32.737 71.841 16.659 1.00 37.44 289 GLY D N 1
ATOM 16640 C CA . GLY D 1 312 ? -33.827 70.904 16.539 1.00 32.90 289 GLY D CA 1
ATOM 16641 C C . GLY D 1 312 ? -33.428 69.491 16.164 1.00 33.16 289 GLY D C 1
ATOM 16642 O O . GLY D 1 312 ? -34.170 68.557 16.484 1.00 36.11 289 GLY D O 1
ATOM 16643 N N . ILE D 1 313 ? -32.281 69.302 15.507 1.00 30.10 290 ILE D N 1
ATOM 16644 C CA . ILE D 1 313 ? -31.899 67.982 15.002 1.00 29.39 290 ILE D CA 1
ATOM 16645 C C . ILE D 1 313 ? -30.488 67.572 15.425 1.00 27.49 290 ILE D C 1
ATOM 16646 O O . ILE D 1 313 ? -29.961 66.573 14.933 1.00 30.42 290 ILE D O 1
ATOM 16651 N N . GLY D 1 314 ? -29.859 68.337 16.311 1.00 28.27 291 GLY D N 1
ATOM 16652 C CA . GLY D 1 314 ? -28.497 68.012 16.733 1.00 29.12 291 GLY D CA 1
ATOM 16653 C C . GLY D 1 314 ? -27.540 67.994 15.553 1.00 34.60 291 GLY D C 1
ATOM 16654 O O . GLY D 1 314 ? -27.562 68.885 14.692 1.00 36.14 291 GLY D O 1
ATOM 16655 N N . ASN D 1 315 ? -26.690 66.965 15.489 1.00 28.08 292 ASN D N 1
ATOM 16656 C CA . ASN D 1 315 ? -25.810 66.800 14.343 1.00 29.54 292 ASN D CA 1
ATOM 16657 C C . ASN D 1 315 ? -26.406 65.893 13.262 1.00 32.24 292 ASN D C 1
ATOM 16658 O O . ASN D 1 315 ? -25.686 65.447 12.367 1.00 34.72 292 ASN D O 1
ATOM 16663 N N . ALA D 1 316 ? -27.703 65.615 13.308 1.00 32.75 293 ALA D N 1
ATOM 16664 C CA . ALA D 1 316 ? -28.300 64.703 12.325 1.00 34.67 293 ALA D CA 1
ATOM 16665 C C . ALA D 1 316 ? -28.706 65.471 11.066 1.00 34.48 293 ALA D C 1
ATOM 16666 O O . ALA D 1 316 ? -29.864 65.503 10.671 1.00 40.74 293 ALA D O 1
ATOM 16668 N N . LEU D 1 317 ? -27.706 66.078 10.430 1.00 39.80 294 LEU D N 1
ATOM 16669 C CA . LEU D 1 317 ? -27.939 67.014 9.336 1.00 46.06 294 LEU D CA 1
ATOM 16670 C C . LEU D 1 317 ? -28.270 66.286 8.039 1.00 38.14 294 LEU D C 1
ATOM 16671 O O . LEU D 1 317 ? -27.709 65.231 7.737 1.00 29.40 294 LEU D O 1
ATOM 16676 N N . LEU D 1 318 ? -29.172 66.868 7.268 1.00 41.61 295 LEU D N 1
ATOM 16677 C CA . LEU D 1 318 ? -29.422 66.360 5.927 1.00 45.68 295 LEU D CA 1
ATOM 16678 C C . LEU D 1 318 ? -28.669 67.182 4.889 1.00 45.82 295 LEU D C 1
ATOM 16679 O O . LEU D 1 318 ? -28.336 68.348 5.131 1.00 47.57 295 LEU D O 1
ATOM 16684 N N . PRO D 1 319 ? -28.371 66.583 3.704 1.00 40.80 296 PRO D N 1
ATOM 16685 C CA . PRO D 1 319 ? -27.773 67.348 2.597 1.00 47.52 296 PRO D CA 1
ATOM 16686 C C . PRO D 1 319 ? -28.289 68.776 2.452 1.00 51.42 296 PRO D C 1
ATOM 16687 O O . PRO D 1 319 ? -27.496 69.692 2.215 1.00 56.68 296 PRO D O 1
ATOM 16691 N N . GLU D 1 320 ? -29.597 68.989 2.625 1.00 41.57 297 GLU D N 1
ATOM 16692 C CA . GLU D 1 320 ? -30.149 70.332 2.492 1.00 45.14 297 GLU D CA 1
ATOM 16693 C C . GLU D 1 320 ? -29.569 71.284 3.523 1.00 49.68 297 GLU D C 1
ATOM 16694 O O . GLU D 1 320 ? -29.540 72.500 3.300 1.00 45.62 297 GLU D O 1
ATOM 16700 N N . HIS D 1 321 ? -29.132 70.758 4.667 1.00 48.53 298 HIS D N 1
ATOM 16701 C CA . HIS D 1 321 ? -28.635 71.621 5.727 1.00 48.27 298 HIS D CA 1
ATOM 16702 C C . HIS D 1 321 ? -27.195 72.027 5.481 1.00 50.23 298 HIS D C 1
ATOM 16703 O O . HIS D 1 321 ? -26.787 73.118 5.895 1.00 48.21 298 HIS D O 1
ATOM 16710 N N . HIS D 1 322 ? -26.419 71.172 4.816 1.00 43.79 299 HIS D N 1
ATOM 16711 C CA . HIS D 1 322 ? -25.101 71.591 4.369 1.00 49.48 299 HIS D CA 1
ATOM 16712 C C . HIS D 1 322 ? -25.224 72.768 3.403 1.00 50.74 299 HIS D C 1
ATOM 16713 O O . HIS D 1 322 ? -24.729 73.870 3.674 1.00 45.41 299 HIS D O 1
ATOM 16720 N N . ARG D 1 323 ? -25.943 72.571 2.295 1.00 54.29 300 ARG D N 1
ATOM 16721 C CA . ARG D 1 323 ? -26.042 73.611 1.275 1.00 50.68 300 ARG D CA 1
ATOM 16722 C C . ARG D 1 323 ? -26.511 74.939 1.864 1.00 54.65 300 ARG D C 1
ATOM 16723 O O . ARG D 1 323 ? -25.954 75.998 1.546 1.00 52.49 300 ARG D O 1
ATOM 16731 N N . GLU D 1 324 ? -27.505 74.906 2.758 1.00 47.30 301 GLU D N 1
ATOM 16732 C CA . GLU D 1 324 ? -27.977 76.160 3.328 1.00 46.49 301 GLU D CA 1
ATOM 16733 C C . GLU D 1 324 ? -26.902 76.841 4.176 1.00 57.56 301 GLU D C 1
ATOM 16734 O O . GLU D 1 324 ? -26.874 78.079 4.271 1.00 51.04 301 GLU D O 1
ATOM 16740 N N . ASP D 1 325 ? -26.006 76.054 4.790 1.00 55.37 302 ASP D N 1
ATOM 16741 C CA . ASP D 1 325 ? -24.900 76.625 5.560 1.00 51.41 302 ASP D CA 1
ATOM 16742 C C . ASP D 1 325 ? -23.844 77.224 4.636 1.00 52.54 302 ASP D C 1
ATOM 16743 O O . ASP D 1 325 ? -23.435 78.377 4.818 1.00 50.44 302 ASP D O 1
ATOM 16748 N N . ILE D 1 326 ? -23.381 76.450 3.643 1.00 40.70 303 ILE D N 1
ATOM 16749 C CA . ILE D 1 326 ? -22.421 76.972 2.674 1.00 50.56 303 ILE D CA 1
ATOM 16750 C C . ILE D 1 326 ? -22.914 78.289 2.079 1.00 56.63 303 ILE D C 1
ATOM 16751 O O . ILE D 1 326 ? -22.127 79.222 1.866 1.00 56.18 303 ILE D O 1
ATOM 16756 N N . ASP D 1 327 ? -24.224 78.404 1.850 1.00 48.00 304 ASP D N 1
ATOM 16757 C CA . ASP D 1 327 ? -24.806 79.584 1.231 1.00 56.46 304 ASP D CA 1
ATOM 16758 C C . ASP D 1 327 ? -24.962 80.700 2.265 1.00 62.58 304 ASP D C 1
ATOM 16759 O O . ASP D 1 327 ? -23.996 81.079 2.940 1.00 68.01 304 ASP D O 1
ATOM 16764 N N . ARG D 1 338 ? -13.244 77.805 8.811 1.00 48.82 315 ARG D N 1
ATOM 16765 C CA . ARG D 1 338 ? -12.615 76.790 9.665 1.00 44.81 315 ARG D CA 1
ATOM 16766 C C . ARG D 1 338 ? -13.628 75.725 10.116 1.00 45.09 315 ARG D C 1
ATOM 16767 O O . ARG D 1 338 ? -14.643 76.064 10.749 1.00 39.78 315 ARG D O 1
ATOM 16775 N N . LEU D 1 339 ? -13.335 74.457 9.784 1.00 43.96 316 LEU D N 1
ATOM 16776 C CA . LEU D 1 339 ? -14.194 73.313 10.131 1.00 44.27 316 LEU D CA 1
ATOM 16777 C C . LEU D 1 339 ? -13.659 72.590 11.365 1.00 43.49 316 LEU D C 1
ATOM 16778 O O . LEU D 1 339 ? -13.150 71.462 11.320 1.00 39.92 316 LEU D O 1
ATOM 16783 N N . ALA D 1 340 ? -13.810 73.286 12.484 1.00 41.59 317 ALA D N 1
ATOM 16784 C CA . ALA D 1 340 ? -13.566 72.759 13.811 1.00 42.33 317 ALA D CA 1
ATOM 16785 C C . ALA D 1 340 ? -14.738 71.873 14.248 1.00 43.47 317 ALA D C 1
ATOM 16786 O O . ALA D 1 340 ? -15.839 71.956 13.696 1.00 46.75 317 ALA D O 1
ATOM 16788 N N . HIS D 1 341 ? -14.505 71.003 15.241 1.00 39.62 318 HIS D N 1
ATOM 16789 C CA . HIS D 1 341 ? -13.211 70.719 15.865 1.00 33.46 318 HIS D CA 1
ATOM 16790 C C . HIS D 1 341 ? -12.920 69.262 15.603 1.00 38.36 318 HIS D C 1
ATOM 16791 O O . HIS D 1 341 ? -12.430 68.542 16.472 1.00 37.80 318 HIS D O 1
ATOM 16798 N N . TYR D 1 342 ? -13.249 68.821 14.395 1.00 40.46 319 TYR D N 1
ATOM 16799 C CA . TYR D 1 342 ? -13.365 67.401 14.095 1.00 38.83 319 TYR D CA 1
ATOM 16800 C C . TYR D 1 342 ? -13.545 67.282 12.592 1.00 35.54 319 TYR D C 1
ATOM 16801 O O . TYR D 1 342 ? -13.857 68.258 11.910 1.00 35.06 319 TYR D O 1
ATOM 16810 N N . GLN D 1 343 ? -13.365 66.073 12.088 1.00 35.72 320 GLN D N 1
ATOM 16811 C CA . GLN D 1 343 ? -13.713 65.786 10.706 1.00 36.47 320 GLN D CA 1
ATOM 16812 C C . GLN D 1 343 ? -15.206 66.034 10.466 1.00 42.82 320 GLN D C 1
ATOM 16813 O O . GLN D 1 343 ? -16.065 65.484 11.169 1.00 47.47 320 GLN D O 1
ATOM 16819 N N . HIS D 1 344 ? -15.520 66.884 9.498 1.00 41.10 321 HIS D N 1
ATOM 16820 C CA . HIS D 1 344 ? -16.895 67.032 9.048 1.00 41.15 321 HIS D CA 1
ATOM 16821 C C . HIS D 1 344 ? -17.215 65.927 8.051 1.00 41.28 321 HIS D C 1
ATOM 16822 O O . HIS D 1 344 ? -16.406 65.028 7.803 1.00 40.73 321 HIS D O 1
ATOM 16829 N N . ASP D 1 345 ? -18.417 65.974 7.484 1.00 44.79 322 ASP D N 1
ATOM 16830 C CA . ASP D 1 345 ? -18.908 64.907 6.614 1.00 47.74 322 ASP D CA 1
ATOM 16831 C C . ASP D 1 345 ? -18.446 65.119 5.174 1.00 45.82 322 ASP D C 1
ATOM 16832 O O . ASP D 1 345 ? -18.373 66.253 4.698 1.00 50.12 322 ASP D O 1
ATOM 16837 N N . GLN D 1 346 ? -18.154 64.014 4.482 1.00 44.33 323 GLN D N 1
ATOM 16838 C CA . GLN D 1 346 ? -17.534 64.086 3.158 1.00 54.52 323 GLN D CA 1
ATOM 16839 C C . GLN D 1 346 ? -18.251 65.076 2.244 1.00 60.21 323 GLN D C 1
ATOM 16840 O O . GLN D 1 346 ? -17.631 65.998 1.695 1.00 57.60 323 GLN D O 1
ATOM 16846 N N . TYR D 1 347 ? -19.570 64.927 2.108 1.00 55.86 324 TYR D N 1
ATOM 16847 C CA . TYR D 1 347 ? -20.334 65.780 1.205 1.00 51.68 324 TYR D CA 1
ATOM 16848 C C . TYR D 1 347 ? -20.086 67.264 1.462 1.00 55.70 324 TYR D C 1
ATOM 16849 O O . TYR D 1 347 ? -20.153 68.070 0.527 1.00 58.46 324 TYR D O 1
ATOM 16858 N N . PHE D 1 348 ? -19.779 67.651 2.706 1.00 51.61 325 PHE D N 1
ATOM 16859 C CA . PHE D 1 348 ? -19.649 69.083 2.986 1.00 58.23 325 PHE D CA 1
ATOM 16860 C C . PHE D 1 348 ? -18.324 69.638 2.480 1.00 55.28 325 PHE D C 1
ATOM 16861 O O . PHE D 1 348 ? -18.267 70.764 1.972 1.00 53.10 325 PHE D O 1
ATOM 16869 N N . TYR D 1 349 ? -17.244 68.885 2.636 1.00 55.86 326 TYR D N 1
ATOM 16870 C CA . TYR D 1 349 ? -15.996 69.299 2.022 1.00 57.08 326 TYR D CA 1
ATOM 16871 C C . TYR D 1 349 ? -16.186 69.490 0.518 1.00 63.88 326 TYR D C 1
ATOM 16872 O O . TYR D 1 349 ? -15.619 70.417 -0.074 1.00 62.11 326 TYR D O 1
ATOM 16881 N N . ASP D 1 350 ? -17.039 68.656 -0.097 1.00 60.22 327 ASP D N 1
ATOM 16882 C CA . ASP D 1 350 ? -17.375 68.806 -1.509 1.00 54.41 327 ASP D CA 1
ATOM 16883 C C . ASP D 1 350 ? -17.991 70.165 -1.792 1.00 52.19 327 ASP D C 1
ATOM 16884 O O . ASP D 1 350 ? -17.614 70.838 -2.757 1.00 51.93 327 ASP D O 1
ATOM 16889 N N . LEU D 1 351 ? -18.933 70.598 -0.959 1.00 57.36 328 LEU D N 1
ATOM 16890 C CA . LEU D 1 351 ? -19.436 71.959 -1.106 1.00 58.08 328 LEU D CA 1
ATOM 16891 C C . LEU D 1 351 ? -18.384 73.021 -0.800 1.00 60.09 328 LEU D C 1
ATOM 16892 O O . LEU D 1 351 ? -18.625 74.204 -1.070 1.00 58.22 328 LEU D O 1
ATOM 16897 N N . CYS D 1 352 ? -17.243 72.634 -0.228 1.00 59.24 329 CYS D N 1
ATOM 16898 C CA . CYS D 1 352 ? -16.094 73.525 -0.137 1.00 62.00 329 CYS D CA 1
ATOM 16899 C C . CYS D 1 352 ? -15.222 73.408 -1.384 1.00 56.61 329 CYS D C 1
ATOM 16900 O O . CYS D 1 352 ? -14.793 74.422 -1.942 1.00 55.65 329 CYS D O 1
ATOM 16903 N N . ASP D 1 353 ? -14.961 72.176 -1.825 1.00 52.55 330 ASP D N 1
ATOM 16904 C CA . ASP D 1 353 ? -14.334 71.924 -3.112 1.00 53.36 330 ASP D CA 1
ATOM 16905 C C . ASP D 1 353 ? -14.975 72.781 -4.201 1.00 62.10 330 ASP D C 1
ATOM 16906 O O . ASP D 1 353 ? -14.385 73.764 -4.672 1.00 52.85 330 ASP D O 1
ATOM 16911 N N . GLU D 1 354 ? -16.193 72.418 -4.590 1.00 64.80 331 GLU D N 1
ATOM 16912 C CA . GLU D 1 354 ? -16.926 73.128 -5.622 1.00 52.39 331 GLU D CA 1
ATOM 16913 C C . GLU D 1 354 ? -17.466 74.430 -5.070 1.00 52.47 331 GLU D C 1
ATOM 16914 O O . GLU D 1 354 ? -16.925 75.493 -5.359 1.00 51.92 331 GLU D O 1
ATOM 16920 N N . GLU D 1 362 ? -8.926 69.244 11.053 1.00 42.36 339 GLU D N 1
ATOM 16921 C CA . GLU D 1 362 ? -8.457 69.026 12.420 1.00 45.67 339 GLU D CA 1
ATOM 16922 C C . GLU D 1 362 ? -9.261 67.976 13.171 1.00 47.97 339 GLU D C 1
ATOM 16923 O O . GLU D 1 362 ? -10.463 67.801 12.944 1.00 46.73 339 GLU D O 1
ATOM 16929 N N . ILE D 1 363 ? -8.571 67.292 14.076 1.00 43.78 340 ILE D N 1
ATOM 16930 C CA . ILE D 1 363 ? -9.137 66.239 14.907 1.00 37.87 340 ILE D CA 1
ATOM 16931 C C . ILE D 1 363 ? -9.667 66.889 16.179 1.00 44.44 340 ILE D C 1
ATOM 16932 O O . ILE D 1 363 ? -9.383 68.074 16.424 1.00 42.24 340 ILE D O 1
ATOM 16937 N N . PRO D 1 364 ? -10.463 66.169 17.011 1.00 43.84 341 PRO D N 1
ATOM 16938 C CA . PRO D 1 364 ? -10.946 66.766 18.267 1.00 40.15 341 PRO D CA 1
ATOM 16939 C C . PRO D 1 364 ? -9.964 66.671 19.419 1.00 35.23 341 PRO D C 1
ATOM 16940 O O . PRO D 1 364 ? -10.377 66.440 20.555 1.00 41.25 341 PRO D O 1
ATOM 16944 N N . TYR D 1 365 ? -8.678 66.861 19.146 1.00 39.95 342 TYR D N 1
ATOM 16945 C CA . TYR D 1 365 ? -7.627 66.925 20.166 1.00 42.41 342 TYR D CA 1
ATOM 16946 C C . TYR D 1 365 ? -7.667 68.315 20.806 1.00 41.22 342 TYR D C 1
ATOM 16947 O O . TYR D 1 365 ? -7.005 69.244 20.350 1.00 41.99 342 TYR D O 1
ATOM 16956 N N . ILE D 1 366 ? -8.433 68.466 21.890 1.00 38.78 343 ILE D N 1
ATOM 16957 C CA . ILE D 1 366 ? -8.923 69.784 22.292 1.00 36.14 343 ILE D CA 1
ATOM 16958 C C . ILE D 1 366 ? -8.869 69.972 23.817 1.00 37.61 343 ILE D C 1
ATOM 16959 O O . ILE D 1 366 ? -9.133 69.041 24.587 1.00 33.26 343 ILE D O 1
ATOM 16964 N N . SER D 1 367 ? -8.446 71.176 24.237 1.00 38.33 344 SER D N 1
ATOM 16965 C CA . SER D 1 367 ? -8.636 71.755 25.572 1.00 40.24 344 SER D CA 1
ATOM 16966 C C . SER D 1 367 ? -7.696 71.245 26.660 1.00 46.49 344 SER D C 1
ATOM 16967 O O . SER D 1 367 ? -6.937 72.028 27.241 1.00 51.92 344 SER D O 1
ATOM 16970 N N . SER D 1 368 ? -7.785 69.963 27.003 1.00 46.75 345 SER D N 1
ATOM 16971 C CA . SER D 1 368 ? -6.949 69.382 28.041 1.00 36.37 345 SER D CA 1
ATOM 16972 C C . SER D 1 368 ? -6.296 68.138 27.470 1.00 40.15 345 SER D C 1
ATOM 16973 O O . SER D 1 368 ? -6.981 67.274 26.913 1.00 41.37 345 SER D O 1
ATOM 16976 N N . HIS D 1 369 ? -4.978 68.052 27.597 1.00 40.19 346 HIS D N 1
ATOM 16977 C CA . HIS D 1 369 ? -4.249 66.931 27.028 1.00 37.72 346 HIS D CA 1
ATOM 16978 C C . HIS D 1 369 ? -4.473 65.683 27.874 1.00 40.48 346 HIS D C 1
ATOM 16979 O O . HIS D 1 369 ? -4.285 65.705 29.094 1.00 39.79 346 HIS D O 1
ATOM 16986 N N . MET D 1 370 ? -4.894 64.598 27.216 1.00 43.71 347 MET D N 1
ATOM 16987 C CA . MET D 1 370 ? -5.225 63.351 27.886 1.00 40.30 347 MET D CA 1
ATOM 16988 C C . MET D 1 370 ? -4.106 62.363 27.650 1.00 40.40 347 MET D C 1
ATOM 16989 O O . MET D 1 370 ? -3.957 61.880 26.517 1.00 40.21 347 MET D O 1
ATOM 16994 N N . PRO D 1 371 ? -3.314 62.016 28.662 1.00 41.52 348 PRO D N 1
ATOM 16995 C CA . PRO D 1 371 ? -2.241 61.032 28.435 1.00 35.35 348 PRO D CA 1
ATOM 16996 C C . PRO D 1 371 ? -2.740 59.739 27.818 1.00 38.43 348 PRO D C 1
ATOM 16997 O O . PRO D 1 371 ? -2.223 59.328 26.774 1.00 41.71 348 PRO D O 1
ATOM 17001 N N . ASN D 1 372 ? -3.745 59.091 28.406 1.00 37.87 349 ASN D N 1
ATOM 17002 C CA . ASN D 1 372 ? -4.217 57.874 27.752 1.00 40.46 349 ASN D CA 1
ATOM 17003 C C . ASN D 1 372 ? -5.000 58.139 26.457 1.00 36.35 349 ASN D C 1
ATOM 17004 O O . ASN D 1 372 ? -5.456 57.174 25.836 1.00 37.78 349 ASN D O 1
ATOM 17009 N N . GLY D 1 373 ? -5.182 59.392 26.032 1.00 35.51 350 GLY D N 1
ATOM 17010 C CA . GLY D 1 373 ? -5.854 59.660 24.774 1.00 36.70 350 GLY D CA 1
ATOM 17011 C C . GLY D 1 373 ? -4.985 59.565 23.538 1.00 40.78 350 GLY D C 1
ATOM 17012 O O . GLY D 1 373 ? -5.460 59.848 22.437 1.00 41.49 350 GLY D O 1
ATOM 17013 N N . ARG D 1 374 ? -3.722 59.152 23.691 1.00 41.80 351 ARG D N 1
ATOM 17014 C CA . ARG D 1 374 ? -2.740 59.268 22.617 1.00 37.76 351 ARG D CA 1
ATOM 17015 C C . ARG D 1 374 ? -3.154 58.456 21.406 1.00 39.30 351 ARG D C 1
ATOM 17016 O O . ARG D 1 374 ? -3.119 58.944 20.268 1.00 32.74 351 ARG D O 1
ATOM 17024 N N . GLU D 1 375 ? -3.553 57.204 21.641 1.00 36.91 352 GLU D N 1
ATOM 17025 C CA . GLU D 1 375 ? -3.937 56.330 20.545 1.00 33.91 352 GLU D CA 1
ATOM 17026 C C . GLU D 1 375 ? -5.111 56.904 19.761 1.00 40.53 352 GLU D C 1
ATOM 17027 O O . GLU D 1 375 ? -5.166 56.773 18.533 1.00 46.48 352 GLU D O 1
ATOM 17033 N N . ASN D 1 376 ? -6.059 57.547 20.447 1.00 35.60 353 ASN D N 1
ATOM 17034 C CA . ASN D 1 376 ? -7.239 58.031 19.743 1.00 40.68 353 ASN D CA 1
ATOM 17035 C C . ASN D 1 376 ? -6.901 59.208 18.839 1.00 41.17 353 ASN D C 1
ATOM 17036 O O . ASN D 1 376 ? -7.482 59.335 17.754 1.00 38.58 353 ASN D O 1
ATOM 17041 N N . THR D 1 377 ? -5.988 60.095 19.268 1.00 40.36 354 THR D N 1
ATOM 17042 C CA . THR D 1 377 ? -5.565 61.165 18.366 1.00 36.63 354 THR D CA 1
ATOM 17043 C C . THR D 1 377 ? -4.879 60.578 17.144 1.00 38.10 354 THR D C 1
ATOM 17044 O O . THR D 1 377 ? -5.016 61.095 16.033 1.00 38.96 354 THR D O 1
ATOM 17048 N N . ILE D 1 378 ? -4.146 59.486 17.334 1.00 40.99 355 ILE D N 1
ATOM 17049 C CA . ILE D 1 378 ? -3.429 58.863 16.229 1.00 41.68 355 ILE D CA 1
ATOM 17050 C C . ILE D 1 378 ? -4.415 58.243 15.248 1.00 49.07 355 ILE D C 1
ATOM 17051 O O . ILE D 1 378 ? -4.386 58.526 14.042 1.00 49.74 355 ILE D O 1
ATOM 17056 N N . SER D 1 379 ? -5.298 57.383 15.759 1.00 39.29 356 SER D N 1
ATOM 17057 C CA . SER D 1 379 ? -6.294 56.736 14.918 1.00 40.60 356 SER D CA 1
ATOM 17058 C C . SER D 1 379 ? -7.197 57.762 14.235 1.00 41.58 356 SER D C 1
ATOM 17059 O O . SER D 1 379 ? -7.516 57.630 13.050 1.00 43.20 356 SER D O 1
ATOM 17062 N N . GLN D 1 380 ? -7.611 58.805 14.956 1.00 40.27 357 GLN D N 1
ATOM 17063 C CA . GLN D 1 380 ? -8.442 59.815 14.309 1.00 41.65 357 GLN D CA 1
ATOM 17064 C C . GLN D 1 380 ? -7.644 60.694 13.357 1.00 44.29 357 GLN D C 1
ATOM 17065 O O . GLN D 1 380 ? -8.236 61.377 12.518 1.00 46.17 357 GLN D O 1
ATOM 17071 N N . MET D 1 381 ? -6.321 60.726 13.483 1.00 47.35 358 MET D N 1
ATOM 17072 C CA . MET D 1 381 ? -5.555 61.510 12.529 1.00 46.74 358 MET D CA 1
ATOM 17073 C C . MET D 1 381 ? -5.291 60.707 11.266 1.00 45.91 358 MET D C 1
ATOM 17074 O O . MET D 1 381 ? -5.431 61.225 10.156 1.00 50.52 358 MET D O 1
ATOM 17079 N N . LYS D 1 382 ? -4.893 59.448 11.424 1.00 41.92 359 LYS D N 1
ATOM 17080 C CA . LYS D 1 382 ? -4.796 58.559 10.279 1.00 53.38 359 LYS D CA 1
ATOM 17081 C C . LYS D 1 382 ? -6.093 58.570 9.486 1.00 53.26 359 LYS D C 1
ATOM 17082 O O . LYS D 1 382 ? -6.084 58.683 8.255 1.00 51.89 359 LYS D O 1
ATOM 17088 N N . GLU D 1 383 ? -7.226 58.480 10.187 1.00 54.39 360 GLU D N 1
ATOM 17089 C CA . GLU D 1 383 ? -8.521 58.498 9.511 1.00 52.21 360 GLU D CA 1
ATOM 17090 C C . GLU D 1 383 ? -8.749 59.821 8.788 1.00 52.12 360 GLU D C 1
ATOM 17091 O O . GLU D 1 383 ? -9.011 59.837 7.580 1.00 52.43 360 GLU D O 1
ATOM 17097 N N . LEU D 1 384 ? -8.642 60.941 9.514 1.00 43.23 361 LEU D N 1
ATOM 17098 C CA . LEU D 1 384 ? -8.898 62.252 8.923 1.00 43.77 361 LEU D CA 1
ATOM 17099 C C . LEU D 1 384 ? -8.141 62.440 7.615 1.00 55.32 361 LEU D C 1
ATOM 17100 O O . LEU D 1 384 ? -8.720 62.868 6.608 1.00 62.70 361 LEU D O 1
ATOM 17105 N N . VAL D 1 385 ? -6.843 62.115 7.602 1.00 48.02 362 VAL D N 1
ATOM 17106 C CA . VAL D 1 385 ? -6.045 62.463 6.433 1.00 53.76 362 VAL D CA 1
ATOM 17107 C C . VAL D 1 385 ? -6.290 61.469 5.301 1.00 55.03 362 VAL D C 1
ATOM 17108 O O . VAL D 1 385 ? -6.433 61.863 4.140 1.00 50.06 362 VAL D O 1
ATOM 17112 N N . VAL D 1 386 ? -6.405 60.181 5.623 1.00 52.10 363 VAL D N 1
ATOM 17113 C CA . VAL D 1 386 ? -6.619 59.176 4.592 1.00 51.99 363 VAL D CA 1
ATOM 17114 C C . VAL D 1 386 ? -7.903 59.467 3.817 1.00 59.74 363 VAL D C 1
ATOM 17115 O O . VAL D 1 386 ? -7.883 59.642 2.593 1.00 58.79 363 VAL D O 1
ATOM 17119 N N . GLN D 1 387 ? -9.034 59.566 4.516 1.00 61.49 364 GLN D N 1
ATOM 17120 C CA . GLN D 1 387 ? -10.282 59.700 3.772 1.00 60.58 364 GLN D CA 1
ATOM 17121 C C . GLN D 1 387 ? -10.511 61.115 3.251 1.00 57.64 364 GLN D C 1
ATOM 17122 O O . GLN D 1 387 ? -11.408 61.318 2.426 1.00 60.65 364 GLN D O 1
ATOM 17128 N N . ASN D 1 388 ? -9.702 62.083 3.663 1.00 58.97 365 ASN D N 1
ATOM 17129 C CA . ASN D 1 388 ? -9.726 63.401 3.039 1.00 55.54 365 ASN D CA 1
ATOM 17130 C C . ASN D 1 388 ? -8.408 63.662 2.313 1.00 55.95 365 ASN D C 1
ATOM 17131 O O . ASN D 1 388 ? -8.335 64.487 1.407 1.00 55.30 365 ASN D O 1
ATOM 17136 N N . GLY D 1 398 ? -4.576 70.261 10.988 1.00 41.77 375 GLY D N 1
ATOM 17137 C CA . GLY D 1 398 ? -5.036 70.676 12.304 1.00 43.67 375 GLY D CA 1
ATOM 17138 C C . GLY D 1 398 ? -4.750 69.596 13.336 1.00 52.65 375 GLY D C 1
ATOM 17139 O O . GLY D 1 398 ? -5.300 68.487 13.260 1.00 46.21 375 GLY D O 1
ATOM 17140 N N . LEU D 1 399 ? -3.867 69.895 14.291 1.00 47.47 376 LEU D N 1
ATOM 17141 C CA . LEU D 1 399 ? -3.454 68.899 15.271 1.00 41.65 376 LEU D CA 1
ATOM 17142 C C . LEU D 1 399 ? -4.144 69.061 16.616 1.00 37.98 376 LEU D C 1
ATOM 17143 O O . LEU D 1 399 ? -4.411 68.064 17.290 1.00 40.79 376 LEU D O 1
ATOM 17148 N N . SER D 1 400 ? -4.460 70.286 17.008 1.00 40.51 377 SER D N 1
ATOM 17149 C CA . SER D 1 400 ? -4.938 70.557 18.351 1.00 41.80 377 SER D CA 1
ATOM 17150 C C . SER D 1 400 ? -5.659 71.887 18.327 1.00 36.25 377 SER D C 1
ATOM 17151 O O . SER D 1 400 ? -5.454 72.703 17.429 1.00 41.58 377 SER D O 1
ATOM 17154 N N . ASN D 1 401 ? -6.478 72.107 19.350 1.00 37.89 378 ASN D N 1
ATOM 17155 C CA . ASN D 1 401 ? -7.127 73.392 19.588 1.00 39.95 378 ASN D CA 1
ATOM 17156 C C . ASN D 1 401 ? -7.059 73.675 21.081 1.00 45.12 378 ASN D C 1
ATOM 17157 O O . ASN D 1 401 ? -7.606 72.906 21.879 1.00 38.98 378 ASN D O 1
ATOM 17162 N N . GLU D 1 402 ? -6.360 74.754 21.453 1.00 44.53 379 GLU D N 1
ATOM 17163 C CA . GLU D 1 402 ? -6.335 75.250 22.833 1.00 45.49 379 GLU D CA 1
ATOM 17164 C C . GLU D 1 402 ? -5.883 74.176 23.823 1.00 42.26 379 GLU D C 1
ATOM 17165 O O . GLU D 1 402 ? -6.354 74.109 24.963 1.00 41.92 379 GLU D O 1
ATOM 17171 N N . ILE D 1 403 ? -4.943 73.330 23.395 1.00 40.47 380 ILE D N 1
ATOM 17172 C CA . ILE D 1 403 ? -4.629 72.125 24.162 1.00 42.00 380 ILE D CA 1
ATOM 17173 C C . ILE D 1 403 ? -3.830 72.407 25.427 1.00 48.52 380 ILE D C 1
ATOM 17174 O O . ILE D 1 403 ? -3.590 71.477 26.210 1.00 46.40 380 ILE D O 1
ATOM 17179 N N . THR D 1 404 ? -3.451 73.664 25.684 1.00 49.13 381 THR D N 1
ATOM 17180 C CA . THR D 1 404 ? -2.687 74.010 26.879 1.00 53.06 381 THR D CA 1
ATOM 17181 C C . THR D 1 404 ? -3.527 74.720 27.934 1.00 55.07 381 THR D C 1
ATOM 17182 O O . THR D 1 404 ? -2.966 75.326 28.853 1.00 56.32 381 THR D O 1
ATOM 17186 N N . MET D 1 405 ? -4.849 74.658 27.831 1.00 55.89 382 MET D N 1
ATOM 17187 C CA . MET D 1 405 ? -5.714 75.267 28.844 1.00 61.80 382 MET D CA 1
ATOM 17188 C C . MET D 1 405 ? -5.534 74.605 30.219 1.00 64.43 382 MET D C 1
ATOM 17189 O O . MET D 1 405 ? -5.809 73.409 30.397 1.00 63.91 382 MET D O 1
ATOM 17194 N N . GLU D 1 411 ? 5.581 67.637 28.182 1.00 45.14 388 GLU D N 1
ATOM 17195 C CA . GLU D 1 411 ? 6.508 66.778 27.440 1.00 51.37 388 GLU D CA 1
ATOM 17196 C C . GLU D 1 411 ? 5.837 65.516 26.881 1.00 56.40 388 GLU D C 1
ATOM 17197 O O . GLU D 1 411 ? 6.129 65.097 25.752 1.00 50.19 388 GLU D O 1
ATOM 17203 N N . ASP D 1 412 ? 4.961 64.885 27.668 1.00 53.07 389 ASP D N 1
ATOM 17204 C CA . ASP D 1 412 ? 4.093 63.870 27.081 1.00 47.37 389 ASP D CA 1
ATOM 17205 C C . ASP D 1 412 ? 3.212 64.492 26.008 1.00 47.33 389 ASP D C 1
ATOM 17206 O O . ASP D 1 412 ? 2.967 63.878 24.959 1.00 43.82 389 ASP D O 1
ATOM 17211 N N . LEU D 1 413 ? 2.763 65.730 26.248 1.00 41.93 390 LEU D N 1
ATOM 17212 C CA . LEU D 1 413 ? 2.037 66.499 25.241 1.00 41.05 390 LEU D CA 1
ATOM 17213 C C . LEU D 1 413 ? 2.900 66.740 24.008 1.00 45.28 390 LEU D C 1
ATOM 17214 O O . LEU D 1 413 ? 2.438 66.561 22.873 1.00 42.51 390 LEU D O 1
ATOM 17219 N N . LEU D 1 414 ? 4.153 67.177 24.211 1.00 46.61 391 LEU D N 1
ATOM 17220 C CA . LEU D 1 414 ? 5.062 67.390 23.087 1.00 43.97 391 LEU D CA 1
ATOM 17221 C C . LEU D 1 414 ? 5.226 66.113 22.287 1.00 43.94 391 LEU D C 1
ATOM 17222 O O . LEU D 1 414 ? 5.070 66.104 21.061 1.00 42.73 391 LEU D O 1
ATOM 17227 N N . GLU D 1 415 ? 5.549 65.020 22.986 1.00 47.08 392 GLU D N 1
ATOM 17228 C CA . GLU D 1 415 ? 5.686 63.703 22.375 1.00 48.26 392 GLU D CA 1
ATOM 17229 C C . GLU D 1 415 ? 4.453 63.324 21.555 1.00 51.19 392 GLU D C 1
ATOM 17230 O O . GLU D 1 415 ? 4.573 62.705 20.488 1.00 46.71 392 GLU D O 1
ATOM 17236 N N . ASN D 1 416 ? 3.257 63.682 22.043 1.00 48.00 393 ASN D N 1
ATOM 17237 C CA . ASN D 1 416 ? 2.036 63.416 21.285 1.00 46.79 393 ASN D CA 1
ATOM 17238 C C . ASN D 1 416 ? 2.008 64.231 19.995 1.00 42.75 393 ASN D C 1
ATOM 17239 O O . ASN D 1 416 ? 1.702 63.702 18.922 1.00 41.09 393 ASN D O 1
ATOM 17244 N N . HIS D 1 417 ? 2.320 65.525 20.081 1.00 42.62 394 HIS D N 1
ATOM 17245 C CA . HIS D 1 417 ? 2.370 66.345 18.872 1.00 50.10 394 HIS D CA 1
ATOM 17246 C C . HIS D 1 417 ? 3.443 65.841 17.904 1.00 47.10 394 HIS D C 1
ATOM 17247 O O . HIS D 1 417 ? 3.168 65.619 16.720 1.00 44.51 394 HIS D O 1
ATOM 17254 N N . ARG D 1 418 ? 4.667 65.625 18.398 1.00 47.00 395 ARG D N 1
ATOM 17255 C CA . ARG D 1 418 ? 5.734 65.128 17.533 1.00 51.43 395 ARG D CA 1
ATOM 17256 C C . ARG D 1 418 ? 5.320 63.843 16.830 1.00 50.32 395 ARG D C 1
ATOM 17257 O O . ARG D 1 418 ? 5.619 63.651 15.644 1.00 50.81 395 ARG D O 1
ATOM 17265 N N . ILE D 1 419 ? 4.622 62.955 17.541 1.00 47.77 396 ILE D N 1
ATOM 17266 C CA . ILE D 1 419 ? 4.157 61.724 16.914 1.00 41.38 396 ILE D CA 1
ATOM 17267 C C . ILE D 1 419 ? 3.169 62.034 15.797 1.00 48.37 396 ILE D C 1
ATOM 17268 O O . ILE D 1 419 ? 3.250 61.458 14.701 1.00 46.05 396 ILE D O 1
ATOM 17273 N N . LEU D 1 420 ? 2.242 62.969 16.044 1.00 45.71 397 LEU D N 1
ATOM 17274 C CA . LEU D 1 420 ? 1.230 63.299 15.043 1.00 48.33 397 LEU D CA 1
ATOM 17275 C C . LEU D 1 420 ? 1.859 63.977 13.831 1.00 46.75 397 LEU D C 1
ATOM 17276 O O . LEU D 1 420 ? 1.617 63.575 12.685 1.00 38.51 397 LEU D O 1
ATOM 17281 N N . ASN D 1 421 ? 2.673 65.012 14.075 1.00 50.64 398 ASN D N 1
ATOM 17282 C CA . ASN D 1 421 ? 3.293 65.769 12.987 1.00 52.51 398 ASN D CA 1
ATOM 17283 C C . ASN D 1 421 ? 4.146 64.878 12.082 1.00 44.58 398 ASN D C 1
ATOM 17284 O O . ASN D 1 421 ? 4.085 64.992 10.854 1.00 41.93 398 ASN D O 1
ATOM 17289 N N . ASP D 1 422 ? 4.934 63.976 12.668 1.00 45.15 399 ASP D N 1
ATOM 17290 C CA . ASP D 1 422 ? 5.766 63.079 11.864 1.00 50.71 399 ASP D CA 1
ATOM 17291 C C . ASP D 1 422 ? 4.929 62.103 11.037 1.00 49.33 399 ASP D C 1
ATOM 17292 O O . ASP D 1 422 ? 5.308 61.751 9.913 1.00 49.70 399 ASP D O 1
ATOM 17297 N N . MET D 1 423 ? 3.797 61.646 11.572 1.00 50.73 400 MET D N 1
ATOM 17298 C CA . MET D 1 423 ? 2.987 60.670 10.852 1.00 48.24 400 MET D CA 1
ATOM 17299 C C . MET D 1 423 ? 2.238 61.305 9.682 1.00 46.67 400 MET D C 1
ATOM 17300 O O . MET D 1 423 ? 2.103 60.678 8.621 1.00 46.05 400 MET D O 1
ATOM 17305 N N . VAL D 1 424 ? 1.757 62.541 9.842 1.00 41.08 401 VAL D N 1
ATOM 17306 C CA . VAL D 1 424 ? 0.994 63.164 8.764 1.00 45.82 401 VAL D CA 1
ATOM 17307 C C . VAL D 1 424 ? 1.928 63.622 7.648 1.00 46.24 401 VAL D C 1
ATOM 17308 O O . VAL D 1 424 ? 1.740 63.261 6.478 1.00 44.44 401 VAL D O 1
ATOM 17312 N N . HIS D 1 425 ? 2.978 64.377 8.002 1.00 51.26 402 HIS D N 1
ATOM 17313 C CA . HIS D 1 425 ? 4.019 64.757 7.049 1.00 46.57 402 HIS D CA 1
ATOM 17314 C C . HIS D 1 425 ? 4.532 63.556 6.258 1.00 49.83 402 HIS D C 1
ATOM 17315 O O . HIS D 1 425 ? 4.890 63.692 5.080 1.00 54.42 402 HIS D O 1
ATOM 17322 N N . GLU D 1 426 ? 4.579 62.379 6.880 1.00 45.91 403 GLU D N 1
ATOM 17323 C CA . GLU D 1 426 ? 5.045 61.187 6.198 1.00 49.11 403 GLU D CA 1
ATOM 17324 C C . GLU D 1 426 ? 3.938 60.152 6.088 1.00 56.84 403 GLU D C 1
ATOM 17325 O O . GLU D 1 426 ? 3.728 59.578 5.013 1.00 55.62 403 GLU D O 1
ATOM 17331 N N . THR D 1 433 ? 1.031 71.445 8.437 1.00 56.28 410 THR D N 1
ATOM 17332 C CA . THR D 1 433 ? 0.415 71.162 9.725 1.00 52.91 410 THR D CA 1
ATOM 17333 C C . THR D 1 433 ? 0.205 72.437 10.545 1.00 51.86 410 THR D C 1
ATOM 17334 O O . THR D 1 433 ? 0.923 73.416 10.388 1.00 53.60 410 THR D O 1
ATOM 17338 N N . THR D 1 434 ? -0.797 72.408 11.423 1.00 58.48 411 THR D N 1
ATOM 17339 C CA . THR D 1 434 ? -1.228 73.600 12.140 1.00 54.48 411 THR D CA 1
ATOM 17340 C C . THR D 1 434 ? -1.733 73.205 13.522 1.00 51.42 411 THR D C 1
ATOM 17341 O O . THR D 1 434 ? -1.943 72.028 13.823 1.00 50.24 411 THR D O 1
ATOM 17345 N N . ILE D 1 435 ? -1.878 74.222 14.371 1.00 55.08 412 ILE D N 1
ATOM 17346 C CA . ILE D 1 435 ? -2.530 74.151 15.669 1.00 53.07 412 ILE D CA 1
ATOM 17347 C C . ILE D 1 435 ? -3.295 75.456 15.840 1.00 46.89 412 ILE D C 1
ATOM 17348 O O . ILE D 1 435 ? -3.002 76.461 15.192 1.00 54.45 412 ILE D O 1
ATOM 17353 N N . ALA D 1 436 ? -4.297 75.433 16.706 1.00 50.55 413 ALA D N 1
ATOM 17354 C CA . ALA D 1 436 ? -4.922 76.651 17.197 1.00 50.76 413 ALA D CA 1
ATOM 17355 C C . ALA D 1 436 ? -4.599 76.741 18.677 1.00 54.71 413 ALA D C 1
ATOM 17356 O O . ALA D 1 436 ? -4.724 75.750 19.405 1.00 52.50 413 ALA D O 1
ATOM 17358 N N . VAL D 1 437 ? -4.157 77.916 19.111 1.00 57.75 414 VAL D N 1
ATOM 17359 C CA . VAL D 1 437 ? -3.503 78.088 20.400 1.00 51.00 414 VAL D CA 1
ATOM 17360 C C . VAL D 1 437 ? -4.410 78.911 21.298 1.00 48.96 414 VAL D C 1
ATOM 17361 O O . VAL D 1 437 ? -4.995 79.911 20.863 1.00 55.16 414 VAL D O 1
ATOM 17365 N N . VAL D 1 438 ? -4.535 78.485 22.553 1.00 46.58 415 VAL D N 1
ATOM 17366 C CA . VAL D 1 438 ? -5.389 79.215 23.474 1.00 54.09 415 VAL D CA 1
ATOM 17367 C C . VAL D 1 438 ? -4.805 80.605 23.724 1.00 57.33 415 VAL D C 1
ATOM 17368 O O . VAL D 1 438 ? -3.580 80.803 23.734 1.00 54.38 415 VAL D O 1
ATOM 17372 N N . SER D 1 439 ? -5.705 81.577 23.913 1.00 57.44 416 SER D N 1
ATOM 17373 C CA . SER D 1 439 ? -5.337 82.989 23.954 1.00 54.33 416 SER D CA 1
ATOM 17374 C C . SER D 1 439 ? -4.153 83.245 24.876 1.00 58.96 416 SER D C 1
ATOM 17375 O O . SER D 1 439 ? -3.157 83.856 24.471 1.00 56.34 416 SER D O 1
ATOM 17378 N N . MET D 1 440 ? -4.239 82.775 26.119 1.00 54.58 417 MET D N 1
ATOM 17379 C CA . MET D 1 440 ? -3.250 83.127 27.123 1.00 53.24 417 MET D CA 1
ATOM 17380 C C . MET D 1 440 ? -1.966 82.317 27.025 1.00 60.18 417 MET D C 1
ATOM 17381 O O . MET D 1 440 ? -1.059 82.546 27.834 1.00 62.65 417 MET D O 1
ATOM 17386 N N . CYS D 1 441 ? -1.853 81.395 26.072 1.00 52.82 418 CYS D N 1
ATOM 17387 C CA . CYS D 1 441 ? -0.650 80.585 26.004 1.00 54.15 418 CYS D CA 1
ATOM 17388 C C . CYS D 1 441 ? 0.585 81.462 25.832 1.00 61.64 418 CYS D C 1
ATOM 17389 O O . CYS D 1 441 ? 0.512 82.637 25.453 1.00 63.34 418 CYS D O 1
ATOM 17392 N N . ASP D 1 442 ? 1.730 80.867 26.130 1.00 63.55 419 ASP D N 1
ATOM 17393 C CA . ASP D 1 442 ? 3.005 81.563 26.159 1.00 62.20 419 ASP D CA 1
ATOM 17394 C C . ASP D 1 442 ? 3.721 81.354 24.832 1.00 57.04 419 ASP D C 1
ATOM 17395 O O . ASP D 1 442 ? 4.087 80.228 24.490 1.00 54.47 419 ASP D O 1
ATOM 17400 N N . ILE D 1 443 ? 3.952 82.452 24.113 1.00 62.73 420 ILE D N 1
ATOM 17401 C CA . ILE D 1 443 ? 4.393 82.416 22.721 1.00 59.34 420 ILE D CA 1
ATOM 17402 C C . ILE D 1 443 ? 5.755 81.732 22.559 1.00 60.74 420 ILE D C 1
ATOM 17403 O O . ILE D 1 443 ? 6.123 81.309 21.449 1.00 54.02 420 ILE D O 1
ATOM 17408 N N . HIS D 1 444 ? 6.499 81.574 23.653 1.00 57.64 421 HIS D N 1
ATOM 17409 C CA . HIS D 1 444 ? 7.741 80.814 23.655 1.00 62.14 421 HIS D CA 1
ATOM 17410 C C . HIS D 1 444 ? 7.552 79.398 24.196 1.00 61.58 421 HIS D C 1
ATOM 17411 O O . HIS D 1 444 ? 8.527 78.757 24.616 1.00 53.78 421 HIS D O 1
ATOM 17418 N N . ASP D 1 445 ? 6.325 78.894 24.186 1.00 56.92 422 ASP D N 1
ATOM 17419 C CA . ASP D 1 445 ? 6.099 77.522 24.594 1.00 51.35 422 ASP D CA 1
ATOM 17420 C C . ASP D 1 445 ? 6.698 76.578 23.551 1.00 48.77 422 ASP D C 1
ATOM 17421 O O . ASP D 1 445 ? 6.543 76.810 22.346 1.00 47.71 422 ASP D O 1
ATOM 17426 N N . PRO D 1 446 ? 7.400 75.524 23.970 1.00 47.00 423 PRO D N 1
ATOM 17427 C CA . PRO D 1 446 ? 8.045 74.623 22.992 1.00 49.24 423 PRO D CA 1
ATOM 17428 C C . PRO D 1 446 ? 7.134 74.084 21.890 1.00 51.94 423 PRO D C 1
ATOM 17429 O O . PRO D 1 446 ? 7.580 73.980 20.742 1.00 52.77 423 PRO D O 1
ATOM 17433 N N . TYR D 1 447 ? 5.872 73.745 22.190 1.00 55.08 424 TYR D N 1
ATOM 17434 C CA . TYR D 1 447 ? 5.040 73.049 21.203 1.00 50.23 424 TYR D CA 1
ATOM 17435 C C . TYR D 1 447 ? 4.658 73.930 20.014 1.00 56.53 424 TYR D C 1
ATOM 17436 O O . TYR D 1 447 ? 4.265 73.391 18.973 1.00 54.15 424 TYR D O 1
ATOM 17445 N N . ILE D 1 448 ? 4.793 75.259 20.126 1.00 53.60 425 ILE D N 1
ATOM 17446 C CA . ILE D 1 448 ? 4.496 76.135 18.995 1.00 56.16 425 ILE D CA 1
ATOM 17447 C C . ILE D 1 448 ? 5.475 75.918 17.835 1.00 56.72 425 ILE D C 1
ATOM 17448 O O . ILE D 1 448 ? 5.129 76.152 16.675 1.00 55.37 425 ILE D O 1
ATOM 17453 N N . GLN D 1 449 ? 6.677 75.425 18.102 1.00 55.73 426 GLN D N 1
ATOM 17454 C CA . GLN D 1 449 ? 7.655 75.228 17.043 1.00 61.36 426 GLN D CA 1
ATOM 17455 C C . GLN D 1 449 ? 7.578 73.828 16.419 1.00 59.66 426 GLN D C 1
ATOM 17456 O O . GLN D 1 449 ? 8.520 73.408 15.733 1.00 55.53 426 GLN D O 1
ATOM 17462 N N . ILE D 1 450 ? 6.469 73.118 16.615 1.00 57.10 427 ILE D N 1
ATOM 17463 C CA . ILE D 1 450 ? 6.301 71.757 16.105 1.00 57.96 427 ILE D CA 1
ATOM 17464 C C . ILE D 1 450 ? 5.553 71.733 14.774 1.00 56.31 427 ILE D C 1
ATOM 17465 O O . ILE D 1 450 ? 6.012 71.053 13.843 1.00 52.51 427 ILE D O 1
ATOM 17470 N N . PRO D 1 451 ? 4.409 72.407 14.620 1.00 61.13 428 PRO D N 1
ATOM 17471 C CA . PRO D 1 451 ? 3.676 72.314 13.356 1.00 53.70 428 PRO D CA 1
ATOM 17472 C C . PRO D 1 451 ? 4.263 73.266 12.321 1.00 54.35 428 PRO D C 1
ATOM 17473 O O . PRO D 1 451 ? 5.061 74.151 12.636 1.00 54.77 428 PRO D O 1
ATOM 17477 N N . ASP D 1 452 ? 3.824 73.073 11.074 1.00 55.58 429 ASP D N 1
ATOM 17478 C CA . ASP D 1 452 ? 4.293 73.902 9.965 1.00 56.71 429 ASP D CA 1
ATOM 17479 C C . ASP D 1 452 ? 3.893 75.370 10.135 1.00 55.35 429 ASP D C 1
ATOM 17480 O O . ASP D 1 452 ? 4.661 76.266 9.776 1.00 62.80 429 ASP D O 1
ATOM 17485 N N . VAL D 1 453 ? 2.697 75.642 10.668 1.00 63.09 430 VAL D N 1
ATOM 17486 C CA . VAL D 1 453 ? 2.206 77.000 10.925 1.00 61.84 430 VAL D CA 1
ATOM 17487 C C . VAL D 1 453 ? 1.318 76.960 12.166 1.00 59.81 430 VAL D C 1
ATOM 17488 O O . VAL D 1 453 ? 0.978 75.890 12.674 1.00 63.26 430 VAL D O 1
ATOM 17492 N N . ILE D 1 454 ? 0.940 78.140 12.674 1.00 57.21 431 ILE D N 1
ATOM 17493 C CA . ILE D 1 454 ? 0.091 78.235 13.859 1.00 56.34 431 ILE D CA 1
ATOM 17494 C C . ILE D 1 454 ? -0.852 79.422 13.722 1.00 54.92 431 ILE D C 1
ATOM 17495 O O . ILE D 1 454 ? -0.607 80.357 12.956 1.00 52.39 431 ILE D O 1
ATOM 17500 N N . SER D 1 455 ? -1.936 79.372 14.504 1.00 51.14 432 SER D N 1
ATOM 17501 C CA . SER D 1 455 ? -2.933 80.428 14.598 1.00 50.45 432 SER D CA 1
ATOM 17502 C C . SER D 1 455 ? -3.467 80.450 16.023 1.00 53.16 432 SER D C 1
ATOM 17503 O O . SER D 1 455 ? -3.609 79.397 16.645 1.00 58.01 432 SER D O 1
ATOM 17506 N N . TYR D 1 456 ? -3.753 81.646 16.534 1.00 48.63 433 TYR D N 1
ATOM 17507 C CA . TYR D 1 456 ? -4.213 81.868 17.900 1.00 53.26 433 TYR D CA 1
ATOM 17508 C C . TYR D 1 456 ? -5.708 82.177 17.883 1.00 51.86 433 TYR D C 1
ATOM 17509 O O . TYR D 1 456 ? -6.270 82.504 16.838 1.00 48.43 433 TYR D O 1
ATOM 17518 N N . ASN D 1 457 ? -6.360 82.047 19.044 1.00 52.63 434 ASN D N 1
ATOM 17519 C CA . ASN D 1 457 ? -7.770 82.411 19.203 1.00 56.54 434 ASN D CA 1
ATOM 17520 C C . ASN D 1 457 ? -7.869 83.433 20.320 1.00 52.20 434 ASN D C 1
ATOM 17521 O O . ASN D 1 457 ? -7.540 83.123 21.468 1.00 55.00 434 ASN D O 1
ATOM 17526 N N . HIS D 1 458 ? -8.364 84.624 20.008 1.00 58.03 435 HIS D N 1
ATOM 17527 C CA . HIS D 1 458 ? -8.414 85.689 21.000 1.00 58.17 435 HIS D CA 1
ATOM 17528 C C . HIS D 1 458 ? -9.805 86.284 21.083 1.00 52.31 435 HIS D C 1
ATOM 17529 O O . HIS D 1 458 ? -10.485 86.441 20.066 1.00 58.33 435 HIS D O 1
ATOM 17536 N N . TYR D 1 459 ? -10.217 86.602 22.310 1.00 54.46 436 TYR D N 1
ATOM 17537 C CA . TYR D 1 459 ? -11.536 87.146 22.617 1.00 57.08 436 TYR D CA 1
ATOM 17538 C C . TYR D 1 459 ? -11.403 88.466 23.376 1.00 60.29 436 TYR D C 1
ATOM 17539 O O . TYR D 1 459 ? -12.201 88.782 24.269 1.00 64.65 436 TYR D O 1
ATOM 17548 N N . PHE D 1 460 ? -10.380 89.250 23.021 1.00 55.58 437 PHE D N 1
ATOM 17549 C CA . PHE D 1 460 ? -10.169 90.555 23.642 1.00 58.95 437 PHE D CA 1
ATOM 17550 C C . PHE D 1 460 ? -11.325 91.498 23.328 1.00 56.26 437 PHE D C 1
ATOM 17551 O O . PHE D 1 460 ? -11.673 91.710 22.163 1.00 55.80 437 PHE D O 1
ATOM 17559 N N . GLY D 1 461 ? -11.910 92.078 24.375 1.00 53.42 438 GLY D N 1
ATOM 17560 C CA . GLY D 1 461 ? -13.120 92.859 24.250 1.00 54.76 438 GLY D CA 1
ATOM 17561 C C . GLY D 1 461 ? -14.390 92.084 24.526 1.00 60.25 438 GLY D C 1
ATOM 17562 O O . GLY D 1 461 ? -15.478 92.680 24.521 1.00 48.21 438 GLY D O 1
ATOM 17563 N N . TRP D 1 462 ? -14.287 90.773 24.749 1.00 61.35 439 TRP D N 1
ATOM 17564 C CA . TRP D 1 462 ? -15.441 89.968 25.127 1.00 65.07 439 TRP D CA 1
ATOM 17565 C C . TRP D 1 462 ? -15.225 89.266 26.459 1.00 66.48 439 TRP D C 1
ATOM 17566 O O . TRP D 1 462 ? -16.014 89.465 27.386 1.00 62.75 439 TRP D O 1
ATOM 17577 N N . TYR D 1 463 ? -14.191 88.433 26.579 1.00 68.42 440 TYR D N 1
ATOM 17578 C CA . TYR D 1 463 ? -13.835 87.848 27.870 1.00 72.60 440 TYR D CA 1
ATOM 17579 C C . TYR D 1 463 ? -12.973 88.841 28.655 1.00 73.90 440 TYR D C 1
ATOM 17580 O O . TYR D 1 463 ? -11.843 88.565 29.063 1.00 74.10 440 TYR D O 1
ATOM 17589 N N . GLY D 1 464 ? -13.547 90.028 28.853 1.00 70.74 441 GLY D N 1
ATOM 17590 C CA . GLY D 1 464 ? -12.863 91.118 29.511 1.00 67.72 441 GLY D CA 1
ATOM 17591 C C . GLY D 1 464 ? -11.945 91.865 28.565 1.00 72.35 441 GLY D C 1
ATOM 17592 O O . GLY D 1 464 ? -11.682 91.454 27.430 1.00 67.34 441 GLY D O 1
ATOM 17593 N N . GLY D 1 465 ? -11.448 93.002 29.055 1.00 73.83 442 GLY D N 1
ATOM 17594 C CA . GLY D 1 465 ? -10.464 93.776 28.326 1.00 62.89 442 GLY D CA 1
ATOM 17595 C C . GLY D 1 465 ? -11.061 94.702 27.289 1.00 62.68 442 GLY D C 1
ATOM 17596 O O . GLY D 1 465 ? -12.105 95.314 27.526 1.00 65.34 442 GLY D O 1
ATOM 17597 N N . ASP D 1 466 ? -10.418 94.797 26.126 1.00 61.81 443 ASP D N 1
ATOM 17598 C CA . ASP D 1 466 ? -10.815 95.773 25.122 1.00 61.52 443 ASP D CA 1
ATOM 17599 C C . ASP D 1 466 ? -10.552 95.214 23.731 1.00 53.63 443 ASP D C 1
ATOM 17600 O O . ASP D 1 466 ? -9.597 94.465 23.521 1.00 51.63 443 ASP D O 1
ATOM 17605 N N . VAL D 1 467 ? -11.409 95.599 22.780 1.00 52.26 444 VAL D N 1
ATOM 17606 C CA . VAL D 1 467 ? -11.231 95.205 21.379 1.00 58.33 444 VAL D CA 1
ATOM 17607 C C . VAL D 1 467 ? -9.833 95.550 20.876 1.00 59.58 444 VAL D C 1
ATOM 17608 O O . VAL D 1 467 ? -9.298 94.877 19.985 1.00 50.16 444 VAL D O 1
ATOM 17612 N N . SER D 1 468 ? -9.220 96.595 21.448 1.00 62.37 445 SER D N 1
ATOM 17613 C CA . SER D 1 468 ? -8.033 97.213 20.868 1.00 55.80 445 SER D CA 1
ATOM 17614 C C . SER D 1 468 ? -6.787 96.349 21.007 1.00 59.35 445 SER D C 1
ATOM 17615 O O . SER D 1 468 ? -5.889 96.424 20.162 1.00 67.49 445 SER D O 1
ATOM 17618 N N . MET D 1 469 ? -6.697 95.544 22.061 1.00 57.06 446 MET D N 1
ATOM 17619 C CA . MET D 1 469 ? -5.486 94.781 22.329 1.00 57.53 446 MET D CA 1
ATOM 17620 C C . MET D 1 469 ? -5.153 93.780 21.236 1.00 55.99 446 MET D C 1
ATOM 17621 O O . MET D 1 469 ? -4.049 93.231 21.246 1.00 57.99 446 MET D O 1
ATOM 17626 N N . ASN D 1 470 ? -6.062 93.546 20.289 1.00 58.70 447 ASN D N 1
ATOM 17627 C CA . ASN D 1 470 ? -5.895 92.460 19.327 1.00 58.53 447 ASN D CA 1
ATOM 17628 C C . ASN D 1 470 ? -4.845 92.787 18.269 1.00 58.00 447 ASN D C 1
ATOM 17629 O O . ASN D 1 470 ? -3.850 92.067 18.126 1.00 55.30 447 ASN D O 1
ATOM 17634 N N . GLY D 1 471 ? -5.074 93.843 17.486 1.00 60.93 448 GLY D N 1
ATOM 17635 C CA . GLY D 1 471 ? -4.106 94.285 16.505 1.00 61.76 448 GLY D CA 1
ATOM 17636 C C . GLY D 1 471 ? -2.698 94.288 17.068 1.00 60.09 448 GLY D C 1
ATOM 17637 O O . GLY D 1 471 ? -1.828 93.499 16.663 1.00 58.29 448 GLY D O 1
ATOM 17638 N N . PRO D 1 472 ? -2.466 95.174 18.053 1.00 60.22 449 PRO D N 1
ATOM 17639 C CA . PRO D 1 472 ? -1.203 95.166 18.811 1.00 60.13 449 PRO D CA 1
ATOM 17640 C C . PRO D 1 472 ? -0.691 93.781 19.190 1.00 63.31 449 PRO D C 1
ATOM 17641 O O . PRO D 1 472 ? 0.483 93.486 18.944 1.00 63.67 449 PRO D O 1
ATOM 17645 N N . TRP D 1 473 ? -1.551 92.929 19.769 1.00 56.67 450 TRP D N 1
ATOM 17646 C CA . TRP D 1 473 ? -1.104 91.620 20.256 1.00 59.97 450 TRP D CA 1
ATOM 17647 C C . TRP D 1 473 ? -0.430 90.811 19.158 1.00 60.09 450 TRP D C 1
ATOM 17648 O O . TRP D 1 473 ? 0.662 90.266 19.356 1.00 57.15 450 TRP D O 1
ATOM 17659 N N . MET D 1 474 ? -1.084 90.685 18.002 1.00 58.38 451 MET D N 1
ATOM 17660 C CA . MET D 1 474 ? -0.530 89.828 16.960 1.00 61.58 451 MET D CA 1
ATOM 17661 C C . MET D 1 474 ? 0.737 90.426 16.359 1.00 65.31 451 MET D C 1
ATOM 17662 O O . MET D 1 474 ? 1.606 89.686 15.879 1.00 60.44 451 MET D O 1
ATOM 17667 N N . ASP D 1 475 ? 0.864 91.756 16.379 1.00 67.67 452 ASP D N 1
ATOM 17668 C CA . ASP D 1 475 ? 2.122 92.390 15.998 1.00 65.22 452 ASP D CA 1
ATOM 17669 C C . ASP D 1 475 ? 3.277 91.835 16.823 1.00 67.11 452 ASP D C 1
ATOM 17670 O O . ASP D 1 475 ? 4.264 91.321 16.279 1.00 63.63 452 ASP D O 1
ATOM 17675 N N . ASN D 1 476 ? 3.149 91.921 18.151 1.00 59.93 453 ASN D N 1
ATOM 17676 C CA . ASN D 1 476 ? 4.204 91.476 19.051 1.00 53.98 453 ASN D CA 1
ATOM 17677 C C . ASN D 1 476 ? 4.642 90.052 18.743 1.00 66.24 453 ASN D C 1
ATOM 17678 O O . ASN D 1 476 ? 5.843 89.747 18.756 1.00 67.04 453 ASN D O 1
ATOM 17683 N N . PHE D 1 477 ? 3.684 89.159 18.481 1.00 63.24 454 PHE D N 1
ATOM 17684 C CA . PHE D 1 477 ? 4.052 87.812 18.065 1.00 67.57 454 PHE D CA 1
ATOM 17685 C C . PHE D 1 477 ? 4.912 87.861 16.812 1.00 61.69 454 PHE D C 1
ATOM 17686 O O . PHE D 1 477 ? 5.982 87.240 16.755 1.00 62.76 454 PHE D O 1
ATOM 17694 N N . HIS D 1 478 ? 4.452 88.589 15.790 1.00 61.41 455 HIS D N 1
ATOM 17695 C CA . HIS D 1 478 ? 5.119 88.531 14.493 1.00 68.36 455 HIS D CA 1
ATOM 17696 C C . HIS D 1 478 ? 6.576 88.977 14.602 1.00 63.77 455 HIS D C 1
ATOM 17697 O O . HIS D 1 478 ? 7.466 88.373 13.987 1.00 53.02 455 HIS D O 1
ATOM 17704 N N . LYS D 1 479 ? 6.837 90.025 15.394 1.00 66.09 456 LYS D N 1
ATOM 17705 C CA . LYS D 1 479 ? 8.216 90.424 15.663 1.00 67.20 456 LYS D CA 1
ATOM 17706 C C . LYS D 1 479 ? 8.993 89.274 16.290 1.00 65.21 456 LYS D C 1
ATOM 17707 O O . LYS D 1 479 ? 10.137 89.004 15.907 1.00 64.09 456 LYS D O 1
ATOM 17713 N N . GLU D 1 480 ? 8.370 88.569 17.235 1.00 61.55 457 GLU D N 1
ATOM 17714 C CA . GLU D 1 480 ? 9.074 87.549 18.003 1.00 61.29 457 GLU D CA 1
ATOM 17715 C C . GLU D 1 480 ? 9.519 86.385 17.122 1.00 62.44 457 GLU D C 1
ATOM 17716 O O . GLU D 1 480 ? 10.653 85.906 17.245 1.00 54.27 457 GLU D O 1
ATOM 17722 N N . PHE D 1 481 ? 8.649 85.928 16.214 1.00 61.14 458 PHE D N 1
ATOM 17723 C CA . PHE D 1 481 ? 8.898 84.738 15.396 1.00 59.60 458 PHE D CA 1
ATOM 17724 C C . PHE D 1 481 ? 8.630 85.051 13.931 1.00 59.68 458 PHE D C 1
ATOM 17725 O O . PHE D 1 481 ? 7.554 84.745 13.400 1.00 66.95 458 PHE D O 1
ATOM 17733 N N . PRO D 1 482 ? 9.603 85.641 13.235 1.00 61.04 459 PRO D N 1
ATOM 17734 C CA . PRO D 1 482 ? 9.353 86.110 11.860 1.00 57.13 459 PRO D CA 1
ATOM 17735 C C . PRO D 1 482 ? 9.210 85.002 10.829 1.00 52.82 459 PRO D C 1
ATOM 17736 O O . PRO D 1 482 ? 8.915 85.305 9.667 1.00 50.51 459 PRO D O 1
ATOM 17740 N N . ASN D 1 483 ? 9.410 83.739 11.198 1.00 64.22 460 ASN D N 1
ATOM 17741 C CA . ASN D 1 483 ? 9.451 82.655 10.227 1.00 59.21 460 ASN D CA 1
ATOM 17742 C C . ASN D 1 483 ? 8.282 81.685 10.335 1.00 57.85 460 ASN D C 1
ATOM 17743 O O . ASN D 1 483 ? 8.191 80.755 9.525 1.00 54.06 460 ASN D O 1
ATOM 17748 N N . ILE D 1 484 ? 7.377 81.879 11.284 1.00 61.14 461 ILE D N 1
ATOM 17749 C CA . ILE D 1 484 ? 6.196 81.031 11.422 1.00 67.91 461 ILE D CA 1
ATOM 17750 C C . ILE D 1 484 ? 4.967 81.868 11.083 1.00 63.59 461 ILE D C 1
ATOM 17751 O O . ILE D 1 484 ? 4.701 82.873 11.758 1.00 60.32 461 ILE D O 1
ATOM 17756 N N . PRO D 1 485 ? 4.197 81.495 10.059 1.00 64.18 462 PRO D N 1
ATOM 17757 C CA . PRO D 1 485 ? 3.003 82.273 9.671 1.00 64.08 462 PRO D CA 1
ATOM 17758 C C . PRO D 1 485 ? 1.943 82.265 10.768 1.00 62.88 462 PRO D C 1
ATOM 17759 O O . PRO D 1 485 ? 1.513 81.201 11.222 1.00 66.78 462 PRO D O 1
ATOM 17763 N N . LEU D 1 486 ? 1.514 83.460 11.181 1.00 58.50 463 LEU D N 1
ATOM 17764 C CA . LEU D 1 486 ? 0.527 83.615 12.254 1.00 51.76 463 LEU D CA 1
ATOM 17765 C C . LEU D 1 486 ? -0.853 83.923 11.709 1.00 62.94 463 LEU D C 1
ATOM 17766 O O . LEU D 1 486 ? -1.281 85.080 11.708 1.00 54.58 463 LEU D O 1
ATOM 17771 N N . TRP D 1 536 ? -15.189 82.717 14.282 1.00 42.00 513 TRP D N 1
ATOM 17772 C CA . TRP D 1 536 ? -15.859 81.953 15.325 1.00 47.95 513 TRP D CA 1
ATOM 17773 C C . TRP D 1 536 ? -17.026 82.703 16.010 1.00 44.55 513 TRP D C 1
ATOM 17774 O O . TRP D 1 536 ? -16.821 83.594 16.836 1.00 39.45 513 TRP D O 1
ATOM 17785 N N . ASN D 1 537 ? -18.254 82.312 15.691 1.00 47.61 514 ASN D N 1
ATOM 17786 C CA . ASN D 1 537 ? -18.517 81.239 14.737 1.00 48.58 514 ASN D CA 1
ATOM 17787 C C . ASN D 1 537 ? -19.520 81.764 13.727 1.00 49.92 514 ASN D C 1
ATOM 17788 O O . ASN D 1 537 ? -20.256 82.719 14.012 1.00 45.46 514 ASN D O 1
ATOM 17793 N N . MET D 1 538 ? -19.533 81.150 12.543 1.00 49.52 515 MET D N 1
ATOM 17794 C CA . MET D 1 538 ? -20.553 81.478 11.556 1.00 54.75 515 MET D CA 1
ATOM 17795 C C . MET D 1 538 ? -21.946 81.507 12.188 1.00 55.06 515 MET D C 1
ATOM 17796 O O . MET D 1 538 ? -22.601 82.553 12.236 1.00 54.90 515 MET D O 1
ATOM 17801 N N . PHE D 1 539 ? -22.416 80.363 12.680 1.00 54.11 516 PHE D N 1
ATOM 17802 C CA . PHE D 1 539 ? -23.744 80.276 13.266 1.00 49.22 516 PHE D CA 1
ATOM 17803 C C . PHE D 1 539 ? -23.644 79.924 14.742 1.00 49.24 516 PHE D C 1
ATOM 17804 O O . PHE D 1 539 ? -22.677 79.294 15.183 1.00 46.83 516 PHE D O 1
ATOM 17812 N N . ASP D 1 540 ? -24.663 80.332 15.496 1.00 44.72 517 ASP D N 1
ATOM 17813 C CA . ASP D 1 540 ? -24.868 79.798 16.834 1.00 48.99 517 ASP D CA 1
ATOM 17814 C C . ASP D 1 540 ? -24.835 78.271 16.789 1.00 47.41 517 ASP D C 1
ATOM 17815 O O . ASP D 1 540 ? -25.138 77.648 15.768 1.00 47.94 517 ASP D O 1
ATOM 17820 N N . PHE D 1 541 ? -24.431 77.651 17.886 1.00 42.49 518 PHE D N 1
ATOM 17821 C CA . PHE D 1 541 ? -24.308 76.204 17.863 1.00 43.79 518 PHE D CA 1
ATOM 17822 C C . PHE D 1 541 ? -24.578 75.655 19.252 1.00 43.85 518 PHE D C 1
ATOM 17823 O O . PHE D 1 541 ? -24.672 76.398 20.240 1.00 43.56 518 PHE D O 1
ATOM 17831 N N . GLY D 1 542 ? -24.711 74.330 19.309 1.00 37.16 519 GLY D N 1
ATOM 17832 C CA . GLY D 1 542 ? -25.195 73.680 20.514 1.00 32.68 519 GLY D CA 1
ATOM 17833 C C . GLY D 1 542 ? -24.082 73.468 21.506 1.00 30.22 519 GLY D C 1
ATOM 17834 O O . GLY D 1 542 ? -23.040 72.890 21.182 1.00 33.26 519 GLY D O 1
ATOM 17835 N N . ALA D 1 543 ? -24.297 73.944 22.722 1.00 35.67 520 ALA D N 1
ATOM 17836 C CA . ALA D 1 543 ? -23.325 73.808 23.801 1.00 32.68 520 ALA D CA 1
ATOM 17837 C C . ALA D 1 543 ? -24.151 73.709 25.079 1.00 34.11 520 ALA D C 1
ATOM 17838 O O . ALA D 1 543 ? -24.523 74.721 25.678 1.00 36.27 520 ALA D O 1
ATOM 17840 N N . ASP D 1 544 ? -24.426 72.474 25.483 1.00 29.96 521 ASP D N 1
ATOM 17841 C CA . ASP D 1 544 ? -25.407 72.229 26.531 1.00 33.78 521 ASP D CA 1
ATOM 17842 C C . ASP D 1 544 ? -24.977 72.747 27.903 1.00 32.50 521 ASP D C 1
ATOM 17843 O O . ASP D 1 544 ? -25.838 73.015 28.745 1.00 32.30 521 ASP D O 1
ATOM 17848 N N . ALA D 1 545 ? -23.676 72.906 28.146 1.00 36.91 522 ALA D N 1
ATOM 17849 C CA . ALA D 1 545 ? -23.197 73.455 29.412 1.00 37.10 522 ALA D CA 1
ATOM 17850 C C . ALA D 1 545 ? -23.370 74.968 29.502 1.00 38.92 522 ALA D C 1
ATOM 17851 O O . ALA D 1 545 ? -23.357 75.510 30.608 1.00 47.53 522 ALA D O 1
ATOM 17853 N N . ARG D 1 546 ? -23.517 75.657 28.376 1.00 35.17 523 ARG D N 1
ATOM 17854 C CA . ARG D 1 546 ? -23.728 77.101 28.388 1.00 39.26 523 ARG D CA 1
ATOM 17855 C C . ARG D 1 546 ? -25.057 77.446 29.057 1.00 46.11 523 ARG D C 1
ATOM 17856 O O . ARG D 1 546 ? -26.124 77.002 28.610 1.00 43.73 523 ARG D O 1
ATOM 17864 N N . ASN D 1 547 ? -24.988 78.246 30.122 1.00 49.89 524 ASN D N 1
ATOM 17865 C CA . ASN D 1 547 ? -26.141 78.784 30.846 1.00 49.06 524 ASN D CA 1
ATOM 17866 C C . ASN D 1 547 ? -26.021 80.301 30.949 1.00 55.20 524 ASN D C 1
ATOM 17867 O O . ASN D 1 547 ? -26.206 80.899 32.014 1.00 57.93 524 ASN D O 1
ATOM 17872 N N . GLU D 1 548 ? -25.693 80.951 29.837 1.00 48.76 525 GLU D N 1
ATOM 17873 C CA . GLU D 1 548 ? -25.562 82.397 29.819 1.00 56.05 525 GLU D CA 1
ATOM 17874 C C . GLU D 1 548 ? -26.347 82.993 28.658 1.00 59.59 525 GLU D C 1
ATOM 17875 O O . GLU D 1 548 ? -26.519 82.367 27.608 1.00 58.70 525 GLU D O 1
ATOM 17881 N N . GLY D 1 549 ? -26.831 84.213 28.864 1.00 58.54 526 GLY D N 1
ATOM 17882 C CA . GLY D 1 549 ? -27.457 84.983 27.809 1.00 57.60 526 GLY D CA 1
ATOM 17883 C C . GLY D 1 549 ? -28.970 84.929 27.735 1.00 54.59 526 GLY D C 1
ATOM 17884 O O . GLY D 1 549 ? -29.535 85.440 26.766 1.00 56.48 526 GLY D O 1
ATOM 17885 N N . GLY D 1 550 ? -29.644 84.343 28.720 1.00 59.77 527 GLY D N 1
ATOM 17886 C CA . GLY D 1 550 ? -31.096 84.209 28.699 1.00 58.03 527 GLY D CA 1
ATOM 17887 C C . GLY D 1 550 ? -31.626 83.009 27.922 1.00 55.61 527 GLY D C 1
ATOM 17888 O O . GLY D 1 550 ? -32.648 82.430 28.292 1.00 57.01 527 GLY D O 1
ATOM 17889 N N . GLU D 1 551 ? -30.942 82.637 26.843 1.00 57.43 528 GLU D N 1
ATOM 17890 C CA . GLU D 1 551 ? -31.199 81.413 26.090 1.00 51.27 528 GLU D CA 1
ATOM 17891 C C . GLU D 1 551 ? -30.072 80.436 26.426 1.00 50.60 528 GLU D C 1
ATOM 17892 O O . GLU D 1 551 ? -28.984 80.501 25.843 1.00 53.24 528 GLU D O 1
ATOM 17898 N N . ASN D 1 552 ? -30.330 79.547 27.384 1.00 51.31 529 ASN D N 1
ATOM 17899 C CA . ASN D 1 552 ? -29.342 78.571 27.829 1.00 42.18 529 ASN D CA 1
ATOM 17900 C C . ASN D 1 552 ? -29.239 77.404 26.862 1.00 37.60 529 ASN D C 1
ATOM 17901 O O . ASN D 1 552 ? -30.234 76.951 26.299 1.00 41.41 529 ASN D O 1
ATOM 17906 N N . GLY D 1 553 ? -28.024 76.893 26.696 1.00 42.91 530 GLY D N 1
ATOM 17907 C CA . GLY D 1 553 ? -27.778 75.731 25.863 1.00 40.15 530 GLY D CA 1
ATOM 17908 C C . GLY D 1 553 ? -27.091 76.008 24.542 1.00 43.76 530 GLY D C 1
ATOM 17909 O O . GLY D 1 553 ? -26.798 75.049 23.807 1.00 36.02 530 GLY D O 1
ATOM 17910 N N . GLN D 1 554 ? -26.808 77.274 24.218 1.00 43.17 531 GLN D N 1
ATOM 17911 C CA . GLN D 1 554 ? -26.147 77.638 22.972 1.00 47.51 531 GLN D CA 1
ATOM 17912 C C . GLN D 1 554 ? -25.033 78.645 23.217 1.00 43.62 531 GLN D C 1
ATOM 17913 O O . GLN D 1 554 ? -25.182 79.563 24.029 1.00 41.72 531 GLN D O 1
ATOM 17919 N N . ASN D 1 555 ? -23.924 78.463 22.498 1.00 46.99 532 ASN D N 1
ATOM 17920 C CA . ASN D 1 555 ? -22.922 79.507 22.309 1.00 48.48 532 ASN D CA 1
ATOM 17921 C C . ASN D 1 555 ? -23.432 80.465 21.241 1.00 50.24 532 ASN D C 1
ATOM 17922 O O . ASN D 1 555 ? -23.656 80.062 20.088 1.00 48.07 532 ASN D O 1
ATOM 17927 N N . HIS D 1 556 ? -23.630 81.728 21.619 1.00 50.70 533 HIS D N 1
ATOM 17928 C CA . HIS D 1 556 ? -24.214 82.710 20.714 1.00 55.30 533 HIS D CA 1
ATOM 17929 C C . HIS D 1 556 ? -23.179 83.647 20.117 1.00 48.98 533 HIS D C 1
ATOM 17930 O O . HIS D 1 556 ? -23.512 84.781 19.773 1.00 45.57 533 HIS D O 1
ATOM 17937 N N . LYS D 1 557 ? -21.930 83.208 19.993 1.00 53.19 534 LYS D N 1
ATOM 17938 C CA . LYS D 1 557 ? -20.931 84.016 19.301 1.00 52.49 534 LYS D CA 1
ATOM 17939 C C . LYS D 1 557 ? -21.062 83.799 17.799 1.00 55.34 534 LYS D C 1
ATOM 17940 O O . LYS D 1 557 ? -20.064 83.748 17.067 1.00 53.36 534 LYS D O 1
ATOM 17946 N N . GLY D 1 558 ? -22.299 83.655 17.334 1.00 51.00 535 GLY D N 1
ATOM 17947 C CA . GLY D 1 558 ? -22.579 83.344 15.948 1.00 51.56 535 GLY D CA 1
ATOM 17948 C C . GLY D 1 558 ? -23.192 84.552 15.269 1.00 59.72 535 GLY D C 1
ATOM 17949 O O . GLY D 1 558 ? -23.906 85.342 15.896 1.00 53.43 535 GLY D O 1
ATOM 17950 N N . LEU D 1 559 ? -22.887 84.697 13.980 1.00 55.81 536 LEU D N 1
ATOM 17951 C CA . LEU D 1 559 ? -23.479 85.757 13.177 1.00 54.48 536 LEU D CA 1
ATOM 17952 C C . LEU D 1 559 ? -24.931 85.445 12.834 1.00 60.16 536 LEU D C 1
ATOM 17953 O O . LEU D 1 559 ? -25.788 86.344 12.852 1.00 55.96 536 LEU D O 1
ATOM 17958 N N . VAL D 1 560 ? -25.216 84.174 12.537 1.00 53.63 537 VAL D N 1
ATOM 17959 C CA . VAL D 1 560 ? -26.559 83.680 12.268 1.00 58.47 537 VAL D CA 1
ATOM 17960 C C . VAL D 1 560 ? -27.049 82.886 13.470 1.00 52.37 537 VAL D C 1
ATOM 17961 O O . VAL D 1 560 ? -26.258 82.327 14.239 1.00 44.44 537 VAL D O 1
ATOM 17965 N N . THR D 1 561 ? -28.373 82.834 13.616 1.00 50.56 538 THR D N 1
ATOM 17966 C CA . THR D 1 561 ? -29.039 82.067 14.655 1.00 49.69 538 THR D CA 1
ATOM 17967 C C . THR D 1 561 ? -28.812 80.560 14.461 1.00 47.69 538 THR D C 1
ATOM 17968 O O . THR D 1 561 ? -28.325 80.099 13.425 1.00 45.54 538 THR D O 1
ATOM 17972 N N . PHE D 1 562 ? -29.180 79.785 15.486 1.00 51.38 539 PHE D N 1
ATOM 17973 C CA . PHE D 1 562 ? -29.052 78.327 15.409 1.00 47.55 539 PHE D CA 1
ATOM 17974 C C . PHE D 1 562 ? -29.934 77.747 14.306 1.00 42.78 539 PHE D C 1
ATOM 17975 O O . PHE D 1 562 ? -29.526 76.817 13.602 1.00 44.70 539 PHE D O 1
ATOM 17983 N N . ASP D 1 563 ? -31.145 78.287 14.135 1.00 44.61 540 ASP D N 1
ATOM 17984 C CA . ASP D 1 563 ? -32.069 77.772 13.129 1.00 48.28 540 ASP D CA 1
ATOM 17985 C C . ASP D 1 563 ? -31.803 78.336 11.747 1.00 52.12 540 ASP D C 1
ATOM 17986 O O . ASP D 1 563 ? -32.618 78.111 10.842 1.00 51.24 540 ASP D O 1
ATOM 17991 N N . ARG D 1 564 ? -30.688 79.063 11.586 1.00 48.52 541 ARG D N 1
ATOM 17992 C CA . ARG D 1 564 ? -30.227 79.653 10.324 1.00 48.57 541 ARG D CA 1
ATOM 17993 C C . ARG D 1 564 ? -31.239 80.613 9.703 1.00 46.09 541 ARG D C 1
ATOM 17994 O O . ARG D 1 564 ? -31.195 80.862 8.502 1.00 46.03 541 ARG D O 1
ATOM 18002 N N . LYS D 1 565 ? -32.143 81.173 10.493 1.00 42.63 542 LYS D N 1
ATOM 18003 C CA . LYS D 1 565 ? -33.140 82.078 9.952 1.00 48.38 542 LYS D CA 1
ATOM 18004 C C . LYS D 1 565 ? -32.612 83.522 9.911 1.00 53.32 542 LYS D C 1
ATOM 18005 O O . LYS D 1 565 ? -33.112 84.414 10.605 1.00 50.05 542 LYS D O 1
#

Foldseek 3Di:
DDKAFDFAWWFKDDDDDDDDQDRDDPGDTDGPPAFQQLPLQQFADPDGDFFKMKTKDKDAVVPDDDADWKKKKQAFFFAKKWKDKSRHTFDIDGHGHFMAMTICRVRPPDRIIMIMMMGGHDADLAGPDHDDQFDRTGDSLDTIIMDGAYQKEWDCHQLNAQQKFWDWDDDPQKIKIKIFGHIDPADQAKKKKKFKAFQVRHTQWIDMDGPVDGMDITMHGRDDACFFQVDLTKMKMKIFIGDPHDGRYMTMDIAGHWAWDQFLAQAIGIRRHRDAQEFAEDEQAFRSRGNSDDLVNLVLLVVLRVLLFGQEYEHPDDHHGPSNLVVCSNNRHAYEHEHRLELEHRLNHLVNLVSRLSSRCSHCNRRHNYAEYESYAQHVCDDSVLVSLLVSQVVVCVVHVRHWYEYEHEAPDDLPDVSCVRTQAYEYADEAQAPDHNLLVPLVVVVVSCVVCVGHQYAHAEYFHAADQFDDQDAGHPQRHLVSRLVSLLSVCVRHVPRSSRNHYHYPHQEKGARRNADDDQGHRIRRRHCAYRNRPDRGPNSLLSSLVRPPPWAKDKHDQSVAEDADQKGKTKMFTVAQKKWKAKQHHTQDMDGDPSRIDIGIGGAAAKIKIWMDGPPYIDIGIHHYDNDDPCVNTPD/DDKAFDFAWWFKDPPDDADDLDRDDPGDTDGPPAFPQLPVQFFAPPPGDFFKMKTKDKDFPVPDDDADWKKKKQAFFQAKKFKDKSRHTFDIDGHGHFMAMTICVVRCPDRIIMIMMMGGHDADLAGPDHDDQFDSTGDSLDTIIMDGAHPKEQDCHQLRFQQWFWDWDDDDQKIKIKIFGHMDPDDQLKKKKKWKAFPVSHTQWIDIGTPVPRMDITMGGSFDACFAQVHLTKMKIKMFIDNPHRRRYITMDIAGHWAWDAFLAQAIGIRRHRDFQEEAEDEQQFRNRGNNDDLVNLVLLVVLRVLLFGQEYEHPDDHHGPSNLVVCSRNRHAYEHEHRLEQEHRLNHLVNLQSRLSSRCRHCVRRHNYAEYESYAQHVCVSVLVSLLVSQVVCCVSHVRHWYEYEHEAPDDLPDCSCVRTQAYEYADEAQAPHHNLLVPLVVVVVSCVVPVGHQYAHAEYFHAADQFDDLDQGHPQRHLVVRLVSLLSVCVRHVPRSSHNHHHYPHQEWGARRNADDDQGHRIGRRHCAYRNRPDGGNNSLLSSLVRPPPWAKDKHCQSVAEDADQKGKIKMFTVAQKKWKDKQNHTQDMDGDNSRIDIGIGGAAAKIKMWIDGPPYIDIHIHGHDNDPPCVNGPD/DDKAFDQAWWFKDPDPDDDDLDRDDPGDTDGPPAFQQQPLQQFADPDGDFFKMKTKDKDAVVPDDDADWKKKKQAFFFAKKWKDKSNHTFDIDGHGGFMAMTICVVRCPDRIIMIMMMGGHDADLAGPDRDDQFGSTGGSLDTIIMDGAYQKEQDCHFLRAQQKFWDWDDDPQKIKIKIFGHMDPDDQQKKKWKFKAFPVGHTQWIDMDTPVPGMDITMGHRDDACFAQVHLTKMKMKMFIGDPNRGRYMTMDIAGHWAWDQFLQQAIAIRNHRDAFEFAEDEQAFRRRGNSDDLVRLVLLVVLRVLLFGQEYEDDDDHHGPSNLVVLSVNRHAYEEEHRLEQEDRLNHLVNLVSRLSSRCSHCVRRHSYAEYESYAQHVCVSVQVSLLVSQVVCVVRHVRHWYEYEHEAPPDLVDVNCPRTQAYEYADEAQAPDHNLLVPLVVVVVSCVVPVGRQYAHAEYFHAADQADDLDAGHPQNHLVVRLVSLLSVCVRHVVRSSHNHYHYPHQEKGARRNADDPQGHRIRRRHCAYRNNPDGRPNSLLSSLVRPPPWAKDKHDQSVAEDADQKGKTKIATVAQKKWKAKQNHTQDIDGDPSRIHIGIGGAAAKIKMWIDGPPHIDIHIHGHDNDDDCVSGPD/DQDADDPDDDDDPPAFQQLPLQFFADPPGDFFKDKDKDKDAKAAFAFAKKFKAKSHHTFDIDGHGHGMAIGDCVVSCPDRIIMIMMIGGHHADLAGPDHDDQAGSGGDSLHDGDDDDDDPDDDDCHQLRAVVEQQFRRGGNNDDPVRLVLLLLPYDDDHHGPVNVVSVVLYHRQEAEHRLNHLVNLVSRLSNRVRNPARYAQHVCVSVLVSLLVSQVVNVLHEYEHEPPDDLPDVSCVRGQAYEYDDDACHVDHRPPVPVVVVVVSCVVPVRHDYDDQEKHFGHHAPDDVRHGIDGPHPAYRNRD

CATH classification: 2.60.120.260 (+1 more: 3.20.20.80)

Nearest PDB structures (foldseek):
  6mvh-assembly1_A  TM=1.002E+00  e=0.000E+00  Roseburia hominis
  8ges-assembly1_B  TM=9.984E-01  e=0.000E+00  Roseburia hominis
  8get-assembly1_A  TM=9.956E-01  e=0.000E+00  Roseburia hominis
  6mvg-assembly2_B  TM=9.951E-01  e=0.000E+00  Mediterraneibacter gnavus
  8get-assembly2_D-2  TM=9.919E-01  e=0.000E+00  Roseburia hominis

B-factor: mean 35.47, std 11.5, range [13.42, 100.38]

Secondary structure (DSSP, 8-state):
-EEEE--S-EEEESS--S--SS--SSSEEE-SS--TTTTTTSSSTT----SEEEEEEEEEGGGSPP-SEEEEEES--BSEEEEEETTEEEEEEE-TTS-EEEE-GGG--SSEEEEEEEEE---BSSSS-SS-SS----B--S-EEEEEE-SSEE-S-STT--SEEEEEEEETTEEEEEEEE-EES--TT-EEEEEEE-TTS-EEEEEEEETT--EEEEEETT---B-GGG-B--EEEEEEEEETTEEEEEEEEEE----EEEETTTEEEETTEE--EEEEE--S-BTTTBT--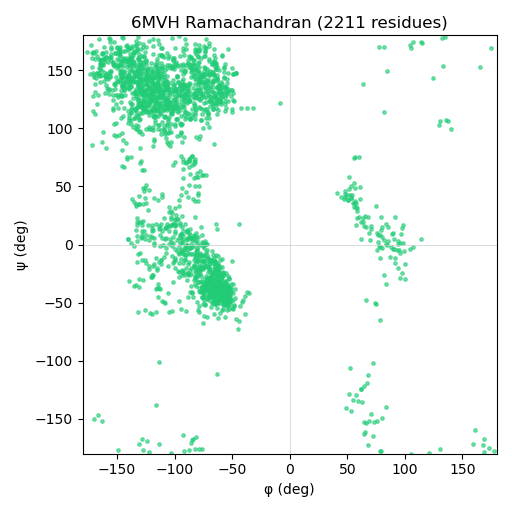-HHHHHHHHHHHHHHT-SEEEETTS---HHHHHHHHHHT-EEEEE---BSS--GGGHHHHHHHHHHHHHHHTT-TTEEEEEEEESTT--HHHHHHHHHHHHHHHHH-TTSEEEEEE-TTS-TT-GGGGSSSEEEEE--TTBSBS-GGGHHHHHHHHHHH-TTS-EEEEE------S---SS--TTS--HHHHHHHHHHHHHHHTT-TTEEEEEES-SB-EE-TT---TTSTTEE---SB-TTS--B-HHHHHHHHHH--S--EEES-TT--EE--SEEEEEEEESSS-EEEEETTEEEEEE--TTSEEEEEEE--SEEEEEEEETTEEEEEEEEE-SS--GGG---/-EEEE--S-EEEESS-SS--SS--SSSEEE-SS--TTTTTTSSSTT----SEEEEEEEEEGGGSPP-SEEEEEES--BSEEEEEETTEEEEEEE-TTS-EEEE-GGG--SSEEEEEEEEE---BSSSS-SSSSS----B--S-EEEEEE-SSEE--SSTT--SEEEEEEEETTEEEEEEEE-EES--TT-EEEEEEE-TTS-EEEEEEEETT--EEEEEETT---B-GGG-B--EEEEEEEEETTEEEEEEEEEE----EEEETTTEEEETTEE--EEEEE--S--TTSTT---HHHHHHHHHHHHHHT-SEEEETTS---HHHHHHHHHHT-EEEEE---BSS--GGGHHHHHHHHHHHHHHHTT-TTEEEEEEEESTT--HHHHHHHHHHHHHHHH-SS-EEEEEE-TTS-TT-GGGGSSSSEEEE--TTBSBS-GGGHHHHHHHHHHH-TTS-EEEEE------S---SS--TTS--HHHHHHHHHHHHHHHTT-TT--EEEES-SB-EE-TT---TTSTTEE---SB-TTS--B-HHHHHHHHHH--S--EEES-TT--EE-SSEEEEEEEESSSEEEEEETTEEEEEEE-TTSEEEEEEE--SEEEEEEEETTEEEEEEEEE-SS--GGG---/-EEEE--S-EEEES--S---SS--SSSEEE-SS--TTTTTTSSSTT----SEEEEEEEEEGGGSPP-SEEEEEES--BSEEEEEETTEEEEEEE-TTS-EEEE-GGG--SSEEEEEEEEE---BSSSS-SSSSS----B--S-EEEEEE-SSEE---STT--SEEEEEEEETTEEEEEEEE-EES--TTEEEEEEEE-TTS-EEEEEEEETT--EEEEEETT---EEGGGEE--EEEEEEEEETTEEEEEEEEEE----EEEETTTEEEETTEE--EEEEE--S-BTTTBT---HHHHHHHHHHHHHHT-SEEEETTS---HHHHHHHHHHT-EEEEE---BSB--GGGHHHHHHHHHHHHHHHTT-TTEEEEEEEESTB--HHHHHHHHHHHHHHHH-TTSEEEEEE-TTS-TT-GGGGSSSEEEEE--TTBSBS-GGGHHHHHHHHHHH-TTS-EEEEE------SB--SS--TTS-BHHHHHHHHHHHHHHHTT-TTEEEEEES-SB-EE-TT---TTSTTEE---SB-TTS--B-HHHHHHHHHH--S--EEES-TT--EE--SEEEEEEEESSSEEEEEETTEEEEEEE-TTSEEEEEEE--SEEEEEEEETTEEEEEEEEE-SS--GGG---/--S--SSS----SS--TTTTTTSSSTT----SEEEEEEE--EES--BSEEEEEETTEEEEEEE-TTS-EE---TTT--SSS-EEEEEEE---BSSSS-SSSSS----B--S-EE-----SS-S---STT----S-BTTTBT---HHHHHHHH---TTS---HHHHHHHH---S-BSB--GGGHHHHHHHHHHHHHH----BSTB--HHHHHHHHHHHHHH----EE-TT--TT-GGGGSSS--EE---TTBSBS-GGGHHHHHHHHHHH-TTS----SB-EE-TT---SSSTTEE---SB-TT--